Protein 7UQT (pdb70)

Solvent-accessible surface area: 6191 Å² total; per-residue (Å²): 123,133,150,184,128,102,14,10,79,18,14,110,116,133,64,81,45,86,97,1,83,141,68,23,95,75,0,119,164,3,35,97,14,29,92,116,130,19,49,44,69,84,1,0,90,130,54,52,44,15,45,29,179,128,52,72,107,37,1,142,65,4,0,111,30,13,19,46,79,2,30,79,97,68,76,112,49,39,148,146,114,101,56,295

Foldseek 3Di:
DPDDDDDLAAPPPPHHDPVVVVVLVLLLVLLVVLLVVDAQQRSLCPSVVDHCVPVVVSSSSSSVHSNQVNCCVVPNPNPPSDDD

Sequence (84 aa):
GSKRKVQDEVPWSDSLTAYDNEHFTIYMRLLDASADDASEDEMAQLVLGIDPMREPERARMAVRSHLDRANWMVTTGYKELFARGSKRKVQDEVPWSDSLTAYDNEHFTIYMRLLDASADDASEDEMAQLVLGIDPMREPERARMAVRSHLDRANWMVTTGYKELFARGSKRKVQDEVPWSDSLTAYDNEHFTIYMRLLDASADDASEDEMAQLVLGIDPMREPERARMAVRSHLDRANWMVTTGYKELFARGSKRKVQDEVPWSDSLTAYDNEHFTIYMRLLDASADDASEDEMAQLVLGIDPMREPERARMAVRSHLDRANWMVTTGYKELFARGSKRKVQDEVPWSDSLTAYDNEHFTIYMRLLDASADDASEDEMAQLVLGIDPMREPERARMAVRSHLDRANWMVTTGYKELFARGSKRKVQDEVPWSDSLTAYDNEHFTIYMRLLDASADDASEDEMAQLVLGIDPMREPERARMAVRSHLDRANWMVTTGYKELFARGSKRKVQDEVPWSDSLTAYDNEHFTIYMRLLDASADDASEDEMAQLVLGIDPMREPERARMAVRSHLDRANWMVTTGYKELFARGSKRKVQDEVPWSDSLTAYDNEHFTIYMRLLDASADDASEDEMAQLVLGIDPMREPERARMAVRSHLDRANWMVTTGYKELFARGSKRKVQDEVPWSDSLTAYDNEHFTIYMRLLDASADDASEDEMAQLVLGIDPMREPERARMAVRSHLDRANWMVTTGYKELFARGSKRKVQDEVPWSDSLTAYDNEHFTIYMRLLDASADDASEDEMAQLVLGIDPMREPERARMAVRSHLDRANWMVTTGYKELFARGSKRKVQDEVPWSDSLTAYDNEHFTIYMRLLDASADDASEDEMAQLVLGIDPMREPERARMAVRSHLDRANWMVTTGYKELFARGSKRKVQDEVPWSDSLTAYDNEHFTIYMRLLDASADDASEDEMAQLVLGIDPMREPERARMAVRSHLDRANWMVTTGYKELFARGSKRKVQDEVPWSDSLTAYDNEHFTIYMRLLDASADDASEDEMAQLVLGIDPMREPERARMAVRSHLDRANWMVTTGYKELFARGSKRKVQDEVPWSDSLTAYDNEHFTIYMRLLDASADDASEDEMAQLVLGIDPMREPERARMAVRSHLDRANWMVTTGYKELFARGSKRKVQDEVPWSDSLTAYDNEHFTIYMRLLDASADDASEDEMAQLVLGIDPMREPERARMAVRSHLDRANWMVTTGYKELFARGSKRKVQDEVPWSDSLTAYDNEHFTIYMRLLDASADDASEDEMAQLVLGIDPMREPERARMAVRSHLDRANWMVTTGYKELFARGSKRKVQDEVPWSDSLTAYDNEHFTIYMRLLDASADDASEDEMAQLVLGIDPMREPERARMAVRSHLDRANWMVTTGYKELFARGSKRKVQDEVPWSDSLTAYDNEHFTIYMRLLDASADDASEDEMAQLVLGIDPMREPERARMAVRSHLDRANWMVTTGYKELFARGSKRKVQDEVPWSDSLTAYDNEHFTIYMRLLDASADDASEDEMAQLVLGIDPMREPERARMAVRSHLDRANWMVTTGYKELFARGSKRKVQDEVPWSDSLTAYDNEHFTIYMRLLDASADDASEDEMAQLVLGIDPMREPERARMAVRSHLDRANWMVTTGYKELFAR

Organism: NCBI:txid935547

Nearest PDB structures (foldseek):
  7uqt-assembly1_A  TM=1.012E+00  e=4.053E-13  Mesorhizobium japonicum R7A
  5okc-assembly2_B  TM=3.770E-01  e=9.654E+00  Saccharomyces cerevisiae S288C
  7uqt-assembly1_A  TM=8.744E-01  e=4.829E-11  Mesorhizobium japonicum R7A
  8ibd-assembly1_V  TM=3.544E-01  e=9.027E+00  Mus musculus
  7uqt-assembly1_A  TM=8.994E-01  e=1.695E-10  Mesorhizobium japonicum R7A

Radius of gyration: 13.16 Å; Cα contacts (8 Å, |Δi|>4): 83; chains: 1; bounding box: 40×30×19 Å

Structure (mmCIF, N/CA/C/O backbone):
data_7UQT
#
_entry.id   7UQT
#
loop_
_atom_site.group_PDB
_atom_site.id
_atom_site.type_symbol
_atom_site.label_atom_id
_atom_site.label_alt_id
_atom_site.label_comp_id
_atom_site.label_asym_id
_atom_site.label_entity_id
_atom_site.label_seq_id
_atom_site.pdbx_PDB_ins_code
_atom_site.Cartn_x
_atom_site.Cartn_y
_atom_site.Cartn_z
_atom_site.occupancy
_atom_site.B_iso_or_equiv
_atom_site.auth_seq_id
_atom_site.auth_comp_id
_atom_site.auth_asym_id
_atom_site.auth_atom_id
_atom_site.pdbx_PDB_model_num
ATOM 1 N N . GLY A 1 11 ? 14.239 -16.578 -7.093 1.00 0.00 11 GLY A N 1
ATOM 2 C CA . GLY A 1 11 ? 14.392 -15.457 -8.013 1.00 0.00 11 GLY A CA 1
ATOM 3 C C . GLY A 1 11 ? 15.634 -14.686 -7.676 1.00 0.00 11 GLY A C 1
ATOM 4 O O . GLY A 1 11 ? 16.247 -14.939 -6.632 1.00 0.00 11 GLY A O 1
ATOM 8 N N . SER A 1 12 ? 16.011 -13.761 -8.532 1.00 0.00 12 SER A N 1
ATOM 9 C CA . SER A 1 12 ? 17.190 -12.944 -8.326 1.00 0.00 12 SER A CA 1
ATOM 10 C C . SER A 1 12 ? 16.883 -11.787 -7.375 1.00 0.00 12 SER A C 1
ATOM 11 O O . SER A 1 12 ? 17.785 -11.187 -6.782 1.00 0.00 12 SER A O 1
ATOM 19 N N . LYS A 1 13 ? 15.622 -11.466 -7.253 1.00 0.00 13 LYS A N 1
ATOM 20 C CA . LYS A 1 13 ? 15.174 -10.469 -6.321 1.00 0.00 13 LYS A CA 1
ATOM 21 C C . LYS A 1 13 ? 14.134 -11.113 -5.443 1.00 0.00 13 LYS A C 1
ATOM 22 O O . LYS A 1 13 ? 13.515 -12.111 -5.845 1.00 0.00 13 LYS A O 1
ATOM 41 N N . ARG A 1 14 ? 13.951 -10.611 -4.260 1.00 0.00 14 ARG A N 1
ATOM 42 C CA . ARG A 1 14 ? 12.937 -11.171 -3.412 1.00 0.00 14 ARG A CA 1
ATOM 43 C C . ARG A 1 14 ? 11.631 -10.459 -3.571 1.00 0.00 14 ARG A C 1
ATOM 44 O O . ARG A 1 14 ? 11.539 -9.244 -3.369 1.00 0.00 14 ARG A O 1
ATOM 65 N N . LYS A 1 15 ? 10.645 -11.194 -3.971 1.00 0.00 15 LYS A N 1
ATOM 66 C CA . LYS A 1 15 ? 9.319 -10.689 -4.051 1.00 0.00 15 LYS A CA 1
ATOM 67 C C . LYS A 1 15 ? 8.619 -11.204 -2.819 1.00 0.00 15 LYS A C 1
ATOM 68 O O . LYS A 1 15 ? 8.215 -12.372 -2.765 1.00 0.00 15 LYS A O 1
ATOM 87 N N . VAL A 1 16 ? 8.549 -10.378 -1.816 1.00 0.00 16 VAL A N 1
ATOM 88 C CA . VAL A 1 16 ? 7.976 -10.781 -0.549 1.00 0.00 16 VAL A CA 1
ATOM 89 C C . VAL A 1 16 ? 6.470 -10.752 -0.651 1.00 0.00 16 VAL A C 1
ATOM 90 O O . VAL A 1 16 ? 5.755 -11.594 -0.071 1.00 0.00 16 VAL A O 1
ATOM 103 N N . GLN A 1 17 ? 6.017 -9.819 -1.443 1.00 0.00 17 GLN A N 1
ATOM 104 C CA . GLN A 1 17 ? 4.643 -9.585 -1.722 1.00 0.00 17 GLN A CA 1
ATOM 105 C C . GLN A 1 17 ? 4.610 -8.514 -2.764 1.00 0.00 17 GLN A C 1
ATOM 106 O O . GLN A 1 17 ? 4.401 -8.790 -3.930 1.00 0.00 17 GLN A O 1
ATOM 120 N N . ASP A 1 18 ? 4.873 -7.287 -2.318 1.00 0.00 18 ASP A N 1
ATOM 121 C CA . ASP A 1 18 ? 5.046 -6.114 -3.181 1.00 0.00 18 ASP A CA 1
ATOM 122 C C . ASP A 1 18 ? 3.808 -5.821 -4.042 1.00 0.00 18 ASP A C 1
ATOM 123 O O . ASP A 1 18 ? 3.896 -5.142 -5.061 1.00 0.00 18 ASP A O 1
ATOM 132 N N . GLU A 1 19 ? 2.662 -6.312 -3.617 1.00 0.00 19 GLU A N 1
ATOM 133 C CA . GLU A 1 19 ? 1.407 -6.077 -4.299 1.00 0.00 19 GLU A CA 1
ATOM 134 C C . GLU A 1 19 ? 0.285 -6.258 -3.318 1.00 0.00 19 GLU A C 1
ATOM 135 O O . GLU A 1 19 ? 0.488 -6.822 -2.255 1.00 0.00 19 GLU A O 1
ATOM 147 N N . VAL A 1 20 ? -0.870 -5.805 -3.667 1.00 0.00 20 VAL A N 1
ATOM 148 C CA . VAL A 1 20 ? -2.021 -5.947 -2.815 1.00 0.00 20 VAL A CA 1
ATOM 149 C C . VAL A 1 20 ? -2.974 -6.968 -3.448 1.00 0.00 20 VAL A C 1
ATOM 150 O O . VAL A 1 20 ? -3.158 -6.965 -4.677 1.00 0.00 20 VAL A O 1
ATOM 163 N N . PRO A 1 21 ? -3.521 -7.904 -2.659 1.00 0.00 21 PRO A N 1
ATOM 164 C CA . PRO A 1 21 ? -4.494 -8.862 -3.158 1.00 0.00 21 PRO A CA 1
ATOM 165 C C . PRO A 1 21 ? -5.788 -8.147 -3.567 1.00 0.00 21 PRO A C 1
ATOM 166 O O . PRO A 1 21 ? -6.539 -7.628 -2.723 1.00 0.00 21 PRO A O 1
ATOM 177 N N . TRP A 1 22 ? -6.020 -8.084 -4.854 1.00 0.00 22 TRP A N 1
ATOM 178 C CA . TRP A 1 22 ? -7.113 -7.323 -5.375 1.00 0.00 22 TRP A CA 1
ATOM 179 C C . TRP A 1 22 ? -7.804 -8.098 -6.468 1.00 0.00 22 TRP A C 1
ATOM 180 O O . TRP A 1 22 ? -9.011 -8.338 -6.408 1.00 0.00 22 TRP A O 1
ATOM 201 N N . SER A 1 23 ? -7.026 -8.489 -7.459 1.00 0.00 23 SER A N 1
ATOM 202 C CA . SER A 1 23 ? -7.525 -9.153 -8.635 1.00 0.00 23 SER A CA 1
ATOM 203 C C . SER A 1 23 ? -8.210 -10.486 -8.330 1.00 0.00 23 SER A C 1
ATOM 204 O O . SER A 1 23 ? -9.350 -10.712 -8.749 1.00 0.00 23 SER A O 1
ATOM 212 N N . ASP A 1 24 ? -7.550 -11.338 -7.578 1.00 0.00 24 ASP A N 1
ATOM 213 C CA . ASP A 1 24 ? -8.080 -12.669 -7.318 1.00 0.00 24 ASP A CA 1
ATOM 214 C C . ASP A 1 24 ? -9.098 -12.629 -6.195 1.00 0.00 24 ASP A C 1
ATOM 215 O O . ASP A 1 24 ? -10.230 -13.092 -6.362 1.00 0.00 24 ASP A O 1
ATOM 224 N N . SER A 1 25 ? -8.710 -11.996 -5.097 1.00 0.00 25 SER A N 1
ATOM 225 C CA . SER A 1 25 ? -9.517 -11.846 -3.899 1.00 0.00 25 SER A CA 1
ATOM 226 C C . SER A 1 25 ? -8.578 -11.286 -2.844 1.00 0.00 25 SER A C 1
ATOM 227 O O . SER A 1 25 ? -7.388 -11.110 -3.138 1.00 0.00 25 SER A O 1
ATOM 235 N N . LEU A 1 26 ? -9.082 -10.976 -1.661 1.00 0.00 26 LEU A N 1
ATOM 236 C CA . LEU A 1 26 ? -8.219 -10.564 -0.578 1.00 0.00 26 LEU A CA 1
ATOM 237 C C . LEU A 1 26 ? -7.638 -11.862 -0.011 1.00 0.00 26 LEU A C 1
ATOM 238 O O . LEU A 1 26 ? -8.368 -12.855 0.121 1.00 0.00 26 LEU A O 1
ATOM 254 N N . THR A 1 27 ? -6.377 -11.890 0.311 1.00 0.00 27 THR A N 1
ATOM 255 C CA . THR A 1 27 ? -5.752 -13.132 0.679 1.00 0.00 27 THR A CA 1
ATOM 256 C C . THR A 1 27 ? -5.335 -13.175 2.131 1.00 0.00 27 THR A C 1
ATOM 257 O O . THR A 1 27 ? -5.159 -12.133 2.774 1.00 0.00 27 THR A O 1
ATOM 268 N N . ALA A 1 28 ? -5.139 -14.387 2.619 1.00 0.00 28 ALA A N 1
ATOM 269 C CA . ALA A 1 28 ? -4.861 -14.657 4.013 1.00 0.00 28 ALA A CA 1
ATOM 270 C C . ALA A 1 28 ? -3.555 -14.048 4.480 1.00 0.00 28 ALA A C 1
ATOM 271 O O . ALA A 1 28 ? -3.485 -13.524 5.588 1.00 0.00 28 ALA A O 1
ATOM 278 N N . TYR A 1 29 ? -2.544 -14.081 3.633 1.00 0.00 29 TYR A N 1
ATOM 279 C CA . TYR A 1 29 ? -1.221 -13.623 4.036 1.00 0.00 29 TYR A CA 1
ATOM 280 C C . TYR A 1 29 ? -1.200 -12.124 4.246 1.00 0.00 29 TYR A C 1
ATOM 281 O O . TYR A 1 29 ? -0.703 -11.637 5.259 1.00 0.00 29 TYR A O 1
ATOM 299 N N . ASP A 1 30 ? -1.761 -11.400 3.318 1.00 0.00 30 ASP A N 1
ATOM 300 C CA . ASP A 1 30 ? -1.752 -9.967 3.409 1.00 0.00 30 ASP A CA 1
ATOM 301 C C . ASP A 1 30 ? -2.769 -9.475 4.404 1.00 0.00 30 ASP A C 1
ATOM 302 O O . ASP A 1 30 ? -2.610 -8.435 5.009 1.00 0.00 30 ASP A O 1
ATOM 311 N N . ASN A 1 31 ? -3.796 -10.277 4.627 1.00 0.00 31 ASN A N 1
ATOM 312 C CA . ASN A 1 31 ? -4.849 -9.953 5.595 1.00 0.00 31 ASN A CA 1
ATOM 313 C C . ASN A 1 31 ? -4.267 -9.786 7.018 1.00 0.00 31 ASN A C 1
ATOM 314 O O . ASN A 1 31 ? -4.831 -9.084 7.868 1.00 0.00 31 ASN A O 1
ATOM 325 N N . GLU A 1 32 ? -3.068 -10.332 7.224 1.00 0.00 32 GLU A N 1
ATOM 326 C CA . GLU A 1 32 ? -2.391 -10.285 8.505 1.00 0.00 32 GLU A CA 1
ATOM 327 C C . GLU A 1 32 ? -1.627 -8.969 8.615 1.00 0.00 32 GLU A C 1
ATOM 328 O O . GLU A 1 32 ? -1.157 -8.583 9.684 1.00 0.00 32 GLU A O 1
ATOM 340 N N . HIS A 1 33 ? -1.526 -8.283 7.502 1.00 0.00 33 HIS A N 1
ATOM 341 C CA . HIS A 1 33 ? -0.755 -7.071 7.401 1.00 0.00 33 HIS A CA 1
ATOM 342 C C . HIS A 1 33 ? -1.633 -5.847 7.487 1.00 0.00 33 HIS A C 1
ATOM 343 O O . HIS A 1 33 ? -1.136 -4.762 7.640 1.00 0.00 33 HIS A O 1
ATOM 357 N N . PHE A 1 34 ? -2.938 -6.014 7.404 1.00 0.00 34 PHE A N 1
ATOM 358 C CA . PHE A 1 34 ? -3.860 -4.876 7.363 1.00 0.00 34 PHE A CA 1
ATOM 359 C C . PHE A 1 34 ? -3.752 -3.860 8.490 1.00 0.00 34 PHE A C 1
ATOM 360 O O . PHE A 1 34 ? -4.205 -2.716 8.341 1.00 0.00 34 PHE A O 1
ATOM 377 N N . THR A 1 35 ? -3.170 -4.251 9.589 1.00 0.00 35 THR A N 1
ATOM 378 C CA . THR A 1 35 ? -2.901 -3.342 10.664 1.00 0.00 35 THR A CA 1
ATOM 379 C C . THR A 1 35 ? -1.902 -2.246 10.190 1.00 0.00 35 THR A C 1
ATOM 380 O O . THR A 1 35 ? -2.059 -1.063 10.515 1.00 0.00 35 THR A O 1
ATOM 391 N N . ILE A 1 36 ? -0.928 -2.637 9.348 1.00 0.00 36 ILE A N 1
ATOM 392 C CA . ILE A 1 36 ? 0.060 -1.688 8.848 1.00 0.00 36 ILE A CA 1
ATOM 393 C C . ILE A 1 36 ? -0.529 -0.801 7.764 1.00 0.00 36 ILE A C 1
ATOM 394 O O . ILE A 1 36 ? -0.044 0.274 7.517 1.00 0.00 36 ILE A O 1
ATOM 410 N N . TYR A 1 37 ? -1.611 -1.263 7.149 1.00 0.00 37 TYR A N 1
ATOM 411 C CA . TYR A 1 37 ? -2.327 -0.493 6.127 1.00 0.00 37 TYR A CA 1
ATOM 412 C C . TYR A 1 37 ? -2.862 0.797 6.711 1.00 0.00 37 TYR A C 1
ATOM 413 O O . TYR A 1 37 ? -2.744 1.870 6.113 1.00 0.00 37 TYR A O 1
ATOM 431 N N . MET A 1 38 ? -3.373 0.685 7.913 1.00 0.00 38 MET A N 1
ATOM 432 C CA . MET A 1 38 ? -3.876 1.818 8.671 1.00 0.00 38 MET A CA 1
ATOM 433 C C . MET A 1 38 ? -2.715 2.776 9.016 1.00 0.00 38 MET A C 1
ATOM 434 O O . MET A 1 38 ? -2.898 3.960 9.223 1.00 0.00 38 MET A O 1
ATOM 448 N N . ARG A 1 39 ? -1.534 2.228 9.074 1.00 0.00 39 ARG A N 1
ATOM 449 C CA . ARG A 1 39 ? -0.337 3.007 9.338 1.00 0.00 39 ARG A CA 1
ATOM 450 C C . ARG A 1 39 ? 0.098 3.742 8.053 1.00 0.00 39 ARG A C 1
ATOM 451 O O . ARG A 1 39 ? 0.531 4.894 8.096 1.00 0.00 39 ARG A O 1
ATOM 472 N N . LEU A 1 40 ? -0.046 3.058 6.919 1.00 0.00 40 LEU A N 1
ATOM 473 C CA . LEU A 1 40 ? 0.387 3.557 5.615 1.00 0.00 40 LEU A CA 1
ATOM 474 C C . LEU A 1 40 ? -0.420 4.758 5.134 1.00 0.00 40 LEU A C 1
ATOM 475 O O . LEU A 1 40 ? 0.160 5.759 4.709 1.00 0.00 40 LEU A O 1
ATOM 491 N N . LEU A 1 41 ? -1.754 4.666 5.202 1.00 0.00 41 LEU A N 1
ATOM 492 C CA . LEU A 1 41 ? -2.611 5.739 4.665 1.00 0.00 41 LEU A CA 1
ATOM 493 C C . LEU A 1 41 ? -2.430 7.046 5.432 1.00 0.00 41 LEU A C 1
ATOM 494 O O . LEU A 1 41 ? -2.647 8.135 4.901 1.00 0.00 41 LEU A O 1
ATOM 510 N N . ASP A 1 42 ? -2.037 6.924 6.686 1.00 0.00 42 ASP A N 1
ATOM 511 C CA . ASP A 1 42 ? -1.773 8.074 7.528 1.00 0.00 42 ASP A CA 1
ATOM 512 C C . ASP A 1 42 ? -0.669 8.941 6.907 1.00 0.00 42 ASP A C 1
ATOM 513 O O . ASP A 1 42 ? -0.719 10.176 6.944 1.00 0.00 42 ASP A O 1
ATOM 522 N N . ALA A 1 43 ? 0.306 8.281 6.294 1.00 0.00 43 ALA A N 1
ATOM 523 C CA . ALA A 1 43 ? 1.407 8.968 5.648 1.00 0.00 43 ALA A CA 1
ATOM 524 C C . ALA A 1 43 ? 0.947 9.643 4.353 1.00 0.00 43 ALA A C 1
ATOM 525 O O . ALA A 1 43 ? 1.379 10.751 4.036 1.00 0.00 43 ALA A O 1
ATOM 532 N N . SER A 1 44 ? 0.035 9.002 3.624 1.00 0.00 44 SER A N 1
ATOM 533 C CA . SER A 1 44 ? -0.465 9.587 2.398 1.00 0.00 44 SER A CA 1
ATOM 534 C C . SER A 1 44 ? -1.346 10.802 2.693 1.00 0.00 44 SER A C 1
ATOM 535 O O . SER A 1 44 ? -1.337 11.777 1.946 1.00 0.00 44 SER A O 1
ATOM 543 N N . ALA A 1 45 ? -2.038 10.763 3.843 1.00 0.00 45 ALA A N 1
ATOM 544 C CA . ALA A 1 45 ? -2.897 11.866 4.303 1.00 0.00 45 ALA A CA 1
ATOM 545 C C . ALA A 1 45 ? -2.047 13.046 4.788 1.00 0.00 45 ALA A C 1
ATOM 546 O O . ALA A 1 45 ? -2.540 14.157 5.022 1.00 0.00 45 ALA A O 1
ATOM 553 N N . ASP A 1 46 ? -0.761 12.801 4.930 1.00 0.00 46 ASP A N 1
ATOM 554 C CA . ASP A 1 46 ? 0.181 13.833 5.333 1.00 0.00 46 ASP A CA 1
ATOM 555 C C . ASP A 1 46 ? 0.705 14.534 4.072 1.00 0.00 46 ASP A C 1
ATOM 556 O O . ASP A 1 46 ? 1.461 15.505 4.139 1.00 0.00 46 ASP A O 1
ATOM 565 N N . ASP A 1 47 ? 0.221 14.036 2.919 1.00 0.00 47 ASP A N 1
ATOM 566 C CA . ASP A 1 47 ? 0.549 14.519 1.558 1.00 0.00 47 ASP A CA 1
ATOM 567 C C . ASP A 1 47 ? 1.998 14.194 1.229 1.00 0.00 47 ASP A C 1
ATOM 568 O O . ASP A 1 47 ? 2.688 14.893 0.489 1.00 0.00 47 ASP A O 1
ATOM 577 N N . ALA A 1 48 ? 2.456 13.104 1.780 1.00 0.00 48 ALA A N 1
ATOM 578 C CA . ALA A 1 48 ? 3.793 12.641 1.540 1.00 0.00 48 ALA A CA 1
ATOM 579 C C . ALA A 1 48 ? 3.854 11.947 0.184 1.00 0.00 48 ALA A C 1
ATOM 580 O O . ALA A 1 48 ? 2.851 11.377 -0.273 1.00 0.00 48 ALA A O 1
ATOM 587 N N . SER A 1 49 ? 4.988 12.036 -0.466 1.00 0.00 49 SER A N 1
ATOM 588 C CA . SER A 1 49 ? 5.190 11.387 -1.740 1.00 0.00 49 SER A CA 1
ATOM 589 C C . SER A 1 49 ? 5.477 9.906 -1.495 1.00 0.00 49 SER A C 1
ATOM 590 O O . SER A 1 49 ? 5.798 9.516 -0.363 1.00 0.00 49 SER A O 1
ATOM 598 N N . GLU A 1 50 ? 5.414 9.098 -2.534 1.00 0.00 50 GLU A N 1
ATOM 599 C CA . GLU A 1 50 ? 5.638 7.668 -2.403 1.00 0.00 50 GLU A CA 1
ATOM 600 C C . GLU A 1 50 ? 7.035 7.369 -1.902 1.00 0.00 50 GLU A C 1
ATOM 601 O O . GLU A 1 50 ? 7.208 6.535 -1.030 1.00 0.00 50 GLU A O 1
ATOM 613 N N . ASP A 1 51 ? 8.005 8.098 -2.429 1.00 0.00 51 ASP A N 1
ATOM 614 C CA . ASP A 1 51 ? 9.419 7.972 -2.033 1.00 0.00 51 ASP A CA 1
ATOM 615 C C . ASP A 1 51 ? 9.577 8.225 -0.540 1.00 0.00 51 ASP A C 1
ATOM 616 O O . ASP A 1 51 ? 10.262 7.478 0.167 1.00 0.00 51 ASP A O 1
ATOM 625 N N . GLU A 1 52 ? 8.916 9.274 -0.072 1.00 0.00 52 GLU A N 1
ATOM 626 C CA . GLU A 1 52 ? 8.922 9.666 1.311 1.00 0.00 52 GLU A CA 1
ATOM 627 C C . GLU A 1 52 ? 8.308 8.602 2.174 1.00 0.00 52 GLU A C 1
ATOM 628 O O . GLU A 1 52 ? 8.929 8.119 3.114 1.00 0.00 52 GLU A O 1
ATOM 640 N N . MET A 1 53 ? 7.124 8.185 1.803 1.00 0.00 53 MET A N 1
ATOM 641 C CA . MET A 1 53 ? 6.369 7.245 2.592 1.00 0.00 53 MET A CA 1
ATOM 642 C C . MET A 1 53 ? 7.056 5.925 2.651 1.00 0.00 53 MET A C 1
ATOM 643 O O . MET A 1 53 ? 7.299 5.425 3.723 1.00 0.00 53 MET A O 1
ATOM 657 N N . ALA A 1 54 ? 7.416 5.399 1.505 1.00 0.00 54 ALA A N 1
ATOM 658 C CA . ALA A 1 54 ? 8.090 4.113 1.387 1.00 0.00 54 ALA A CA 1
ATOM 659 C C . ALA A 1 54 ? 9.290 4.011 2.295 1.00 0.00 54 ALA A C 1
ATOM 660 O O . ALA A 1 54 ? 9.501 2.996 2.918 1.00 0.00 54 ALA A O 1
ATOM 667 N N . GLN A 1 55 ? 10.012 5.086 2.422 1.00 0.00 55 GLN A N 1
ATOM 668 C CA . GLN A 1 55 ? 11.204 5.126 3.231 1.00 0.00 55 GLN A CA 1
ATOM 669 C C . GLN A 1 55 ? 10.864 5.126 4.724 1.00 0.00 55 GLN A C 1
ATOM 670 O O . GLN A 1 55 ? 11.622 4.618 5.547 1.00 0.00 55 GLN A O 1
ATOM 684 N N . LEU A 1 56 ? 9.716 5.644 5.052 1.00 0.00 56 LEU A N 1
ATOM 685 C CA . LEU A 1 56 ? 9.317 5.794 6.429 1.00 0.00 56 LEU A CA 1
ATOM 686 C C . LEU A 1 56 ? 8.486 4.606 6.892 1.00 0.00 56 LEU A C 1
ATOM 687 O O . LEU A 1 56 ? 8.842 3.915 7.842 1.00 0.00 56 LEU A O 1
ATOM 703 N N . VAL A 1 57 ? 7.407 4.353 6.182 1.00 0.00 57 VAL A N 1
ATOM 704 C CA . VAL A 1 57 ? 6.468 3.322 6.532 1.00 0.00 57 VAL A CA 1
ATOM 705 C C . VAL A 1 57 ? 6.916 1.925 6.092 1.00 0.00 57 VAL A C 1
ATOM 706 O O . VAL A 1 57 ? 6.754 0.963 6.832 1.00 0.00 57 VAL A O 1
ATOM 719 N N . LEU A 1 58 ? 7.472 1.808 4.895 1.00 0.00 58 LEU A N 1
ATOM 720 C CA . LEU A 1 58 ? 7.989 0.514 4.439 1.00 0.00 58 LEU A CA 1
ATOM 721 C C . LEU A 1 58 ? 9.481 0.375 4.742 1.00 0.00 58 LEU A C 1
ATOM 722 O O . LEU A 1 58 ? 10.049 -0.716 4.620 1.00 0.00 58 LEU A O 1
ATOM 738 N N . GLY A 1 59 ? 10.114 1.477 5.151 1.00 0.00 59 GLY A N 1
ATOM 739 C CA . GLY A 1 59 ? 11.532 1.437 5.487 1.00 0.00 59 GLY A CA 1
ATOM 740 C C . GLY A 1 59 ? 12.418 1.291 4.260 1.00 0.00 59 GLY A C 1
ATOM 741 O O . GLY A 1 59 ? 13.587 0.913 4.351 1.00 0.00 59 GLY A O 1
ATOM 745 N N . ILE A 1 60 ? 11.876 1.608 3.132 1.00 0.00 60 ILE A N 1
ATOM 746 C CA . ILE A 1 60 ? 12.542 1.392 1.892 1.00 0.00 60 ILE A CA 1
ATOM 747 C C . ILE A 1 60 ? 13.018 2.684 1.312 1.00 0.00 60 ILE A C 1
ATOM 748 O O . ILE A 1 60 ? 12.219 3.519 0.905 1.00 0.00 60 ILE A O 1
ATOM 764 N N . ASP A 1 61 ? 14.310 2.867 1.285 1.00 0.00 61 ASP A N 1
ATOM 765 C CA . ASP A 1 61 ? 14.847 4.018 0.683 1.00 0.00 61 ASP A CA 1
ATOM 766 C C . ASP A 1 61 ? 14.754 3.887 -0.805 1.00 0.00 61 ASP A C 1
ATOM 767 O O . ASP A 1 61 ? 15.116 2.856 -1.378 1.00 0.00 61 ASP A O 1
ATOM 776 N N . PRO A 1 62 ? 14.248 4.915 -1.465 1.00 0.00 62 PRO A N 1
ATOM 777 C CA . PRO A 1 62 ? 14.036 4.898 -2.907 1.00 0.00 62 PRO A CA 1
ATOM 778 C C . PRO A 1 62 ? 15.341 5.009 -3.699 1.00 0.00 62 PRO A C 1
ATOM 779 O O . PRO A 1 62 ? 15.344 5.045 -4.918 1.00 0.00 62 PRO A O 1
ATOM 790 N N . MET A 1 63 ? 16.440 5.099 -2.988 1.00 0.00 63 MET A N 1
ATOM 791 C CA . MET A 1 63 ? 17.743 5.025 -3.608 1.00 0.00 63 MET A CA 1
ATOM 792 C C . MET A 1 63 ? 18.104 3.566 -3.755 1.00 0.00 63 MET A C 1
ATOM 793 O O . MET A 1 63 ? 18.701 3.140 -4.744 1.00 0.00 63 MET A O 1
ATOM 807 N N . ARG A 1 64 ? 17.688 2.801 -2.770 1.00 0.00 64 ARG A N 1
ATOM 808 C CA . ARG A 1 64 ? 17.959 1.378 -2.698 1.00 0.00 64 ARG A CA 1
ATOM 809 C C . ARG A 1 64 ? 17.041 0.647 -3.648 1.00 0.00 64 ARG A C 1
ATOM 810 O O . ARG A 1 64 ? 17.486 -0.016 -4.596 1.00 0.00 64 ARG A O 1
ATOM 831 N N . GLU A 1 65 ? 15.752 0.821 -3.427 1.00 0.00 65 GLU A N 1
ATOM 832 C CA . GLU A 1 65 ? 14.738 0.105 -4.185 1.00 0.00 65 GLU A CA 1
ATOM 833 C C . GLU A 1 65 ? 13.522 0.993 -4.452 1.00 0.00 65 GLU A C 1
ATOM 834 O O . GLU A 1 65 ? 12.510 0.878 -3.772 1.00 0.00 65 GLU A O 1
ATOM 846 N N . PRO A 1 66 ? 13.615 1.916 -5.422 1.00 0.00 66 PRO A N 1
ATOM 847 C CA . PRO A 1 66 ? 12.510 2.830 -5.755 1.00 0.00 66 PRO A CA 1
ATOM 848 C C . PRO A 1 66 ? 11.307 2.111 -6.364 1.00 0.00 66 PRO A C 1
ATOM 849 O O . PRO A 1 66 ? 10.154 2.546 -6.188 1.00 0.00 66 PRO A O 1
ATOM 860 N N . GLU A 1 67 ? 11.573 0.998 -7.046 1.00 0.00 67 GLU A N 1
ATOM 861 C CA . GLU A 1 67 ? 10.542 0.269 -7.735 1.00 0.00 67 GLU A CA 1
ATOM 862 C C . GLU A 1 67 ? 9.538 -0.307 -6.749 1.00 0.00 67 GLU A C 1
ATOM 863 O O . GLU A 1 67 ? 8.367 0.053 -6.785 1.00 0.00 67 GLU A O 1
ATOM 875 N N . ARG A 1 68 ? 10.001 -1.119 -5.802 1.00 0.00 68 ARG A N 1
ATOM 876 C CA . ARG A 1 68 ? 9.074 -1.722 -4.866 1.00 0.00 68 ARG A CA 1
ATOM 877 C C . ARG A 1 68 ? 8.567 -0.696 -3.875 1.00 0.00 68 ARG A C 1
ATOM 878 O O . ARG A 1 68 ? 7.499 -0.863 -3.300 1.00 0.00 68 ARG A O 1
ATOM 899 N N . ALA A 1 69 ? 9.353 0.351 -3.672 1.00 0.00 69 ALA A N 1
ATOM 900 C CA . ALA A 1 69 ? 8.987 1.440 -2.773 1.00 0.00 69 ALA A CA 1
ATOM 901 C C . ALA A 1 69 ? 7.661 2.037 -3.181 1.00 0.00 69 ALA A C 1
ATOM 902 O O . ALA A 1 69 ? 6.728 2.103 -2.384 1.00 0.00 69 ALA A O 1
ATOM 909 N N . ARG A 1 70 ? 7.548 2.405 -4.442 1.00 0.00 70 ARG A N 1
ATOM 910 C CA . ARG A 1 70 ? 6.324 2.994 -4.917 1.00 0.00 70 ARG A CA 1
ATOM 911 C C . ARG A 1 70 ? 5.219 1.941 -5.025 1.00 0.00 70 ARG A C 1
ATOM 912 O O . ARG A 1 70 ? 4.036 2.259 -4.862 1.00 0.00 70 ARG A O 1
ATOM 933 N N . MET A 1 71 ? 5.609 0.693 -5.298 1.00 0.00 71 MET A N 1
ATOM 934 C CA . MET A 1 71 ? 4.651 -0.413 -5.425 1.00 0.00 71 MET A CA 1
ATOM 935 C C . MET A 1 71 ? 3.950 -0.653 -4.114 1.00 0.00 71 MET A C 1
ATOM 936 O O . MET A 1 71 ? 2.729 -0.613 -4.038 1.00 0.00 71 MET A O 1
ATOM 950 N N . ALA A 1 72 ? 4.734 -0.816 -3.068 1.00 0.00 72 ALA A N 1
ATOM 951 C CA . ALA A 1 72 ? 4.211 -1.109 -1.759 1.00 0.00 72 ALA A CA 1
ATOM 952 C C . ALA A 1 72 ? 3.456 0.073 -1.188 1.00 0.00 72 ALA A C 1
ATOM 953 O O . ALA A 1 72 ? 2.545 -0.085 -0.417 1.00 0.00 72 ALA A O 1
ATOM 960 N N . VAL A 1 73 ? 3.842 1.255 -1.560 1.00 0.00 73 VAL A N 1
ATOM 961 C CA . VAL A 1 73 ? 3.121 2.410 -1.108 1.00 0.00 73 VAL A CA 1
ATOM 962 C C . VAL A 1 73 ? 1.771 2.532 -1.803 1.00 0.00 73 VAL A C 1
ATOM 963 O O . VAL A 1 73 ? 0.736 2.446 -1.147 1.00 0.00 73 VAL A O 1
ATOM 976 N N . ARG A 1 74 ? 1.786 2.652 -3.125 1.00 0.00 74 ARG A N 1
ATOM 977 C CA . ARG A 1 74 ? 0.568 2.900 -3.882 1.00 0.00 74 ARG A CA 1
ATOM 978 C C . ARG A 1 74 ? -0.419 1.750 -3.784 1.00 0.00 74 ARG A C 1
ATOM 979 O O . ARG A 1 74 ? -1.587 1.967 -3.509 1.00 0.00 74 ARG A O 1
ATOM 1000 N N . SER A 1 75 ? 0.068 0.541 -3.929 1.00 0.00 75 SER A N 1
ATOM 1001 C CA . SER A 1 75 ? -0.781 -0.626 -3.917 1.00 0.00 75 SER A CA 1
ATOM 1002 C C . SER A 1 75 ? -1.364 -0.893 -2.544 1.00 0.00 75 SER A C 1
ATOM 1003 O O . SER A 1 75 ? -2.547 -1.203 -2.414 1.00 0.00 75 SER A O 1
ATOM 1011 N N . HIS A 1 76 ? -0.570 -0.734 -1.522 1.00 0.00 76 HIS A N 1
ATOM 1012 C CA . HIS A 1 76 ? -1.060 -1.017 -0.204 1.00 0.00 76 HIS A CA 1
ATOM 1013 C C . HIS A 1 76 ? -1.970 0.103 0.291 1.00 0.00 76 HIS A C 1
ATOM 1014 O O . HIS A 1 76 ? -2.984 -0.165 0.932 1.00 0.00 76 HIS A O 1
ATOM 1028 N N . LEU A 1 77 ? -1.661 1.367 -0.054 1.00 0.00 77 LEU A N 1
ATOM 1029 C CA . LEU A 1 77 ? -2.535 2.457 0.329 1.00 0.00 77 LEU A CA 1
ATOM 1030 C C . LEU A 1 77 ? -3.874 2.275 -0.352 1.00 0.00 77 LEU A C 1
ATOM 1031 O O . LEU A 1 77 ? -4.904 2.680 0.185 1.00 0.00 77 LEU A O 1
ATOM 1047 N N . ASP A 1 78 ? -3.851 1.665 -1.547 1.00 0.00 78 ASP A N 1
ATOM 1048 C CA . ASP A 1 78 ? -5.070 1.360 -2.265 1.00 0.00 78 ASP A CA 1
ATOM 1049 C C . ASP A 1 78 ? -6.028 0.581 -1.390 1.00 0.00 78 ASP A C 1
ATOM 1050 O O . ASP A 1 78 ? -7.151 0.960 -1.227 1.00 0.00 78 ASP A O 1
ATOM 1059 N N . ARG A 1 79 ? -5.595 -0.485 -0.763 1.00 0.00 79 ARG A N 1
ATOM 1060 C CA . ARG A 1 79 ? -6.569 -1.196 0.046 1.00 0.00 79 ARG A CA 1
ATOM 1061 C C . ARG A 1 79 ? -6.793 -0.502 1.382 1.00 0.00 79 ARG A C 1
ATOM 1062 O O . ARG A 1 79 ? -7.873 -0.589 1.938 1.00 0.00 79 ARG A O 1
ATOM 1083 N N . ALA A 1 80 ? -5.787 0.212 1.868 1.00 0.00 80 ALA A N 1
ATOM 1084 C CA . ALA A 1 80 ? -5.897 0.931 3.128 1.00 0.00 80 ALA A CA 1
ATOM 1085 C C . ALA A 1 80 ? -7.002 1.985 3.064 1.00 0.00 80 ALA A C 1
ATOM 1086 O O . ALA A 1 80 ? -7.880 2.033 3.930 1.00 0.00 80 ALA A O 1
ATOM 1093 N N . ASN A 1 81 ? -6.956 2.817 2.036 1.00 0.00 81 ASN A N 1
ATOM 1094 C CA . ASN A 1 81 ? -7.945 3.875 1.865 1.00 0.00 81 ASN A CA 1
ATOM 1095 C C . ASN A 1 81 ? -9.281 3.307 1.411 1.00 0.00 81 ASN A C 1
ATOM 1096 O O . ASN A 1 81 ? -10.309 3.701 1.891 1.00 0.00 81 ASN A O 1
ATOM 1107 N N . TRP A 1 82 ? -9.248 2.346 0.506 1.00 0.00 82 TRP A N 1
ATOM 1108 C CA . TRP A 1 82 ? -10.471 1.730 -0.018 1.00 0.00 82 TRP A CA 1
ATOM 1109 C C . TRP A 1 82 ? -11.253 0.962 1.060 1.00 0.00 82 TRP A C 1
ATOM 1110 O O . TRP A 1 82 ? -12.467 0.785 0.948 1.00 0.00 82 TRP A O 1
ATOM 1131 N N . MET A 1 83 ? -10.548 0.485 2.084 1.00 0.00 83 MET A N 1
ATOM 1132 C CA . MET A 1 83 ? -11.177 -0.222 3.204 1.00 0.00 83 MET A CA 1
ATOM 1133 C C . MET A 1 83 ? -12.098 0.726 4.016 1.00 0.00 83 MET A C 1
ATOM 1134 O O . MET A 1 83 ? -12.992 0.275 4.751 1.00 0.00 83 MET A O 1
ATOM 1148 N N . VAL A 1 84 ? -11.882 2.030 3.898 1.00 0.00 84 VAL A N 1
ATOM 1149 C CA . VAL A 1 84 ? -12.768 2.987 4.532 1.00 0.00 84 VAL A CA 1
ATOM 1150 C C . VAL A 1 84 ? -13.750 3.567 3.508 1.00 0.00 84 VAL A C 1
ATOM 1151 O O . VAL A 1 84 ? -13.504 4.601 2.911 1.00 0.00 84 VAL A O 1
ATOM 1164 N N . THR A 1 85 ? -14.858 2.867 3.325 1.00 0.00 85 THR A N 1
ATOM 1165 C CA . THR A 1 85 ? -15.874 3.141 2.307 1.00 0.00 85 THR A CA 1
ATOM 1166 C C . THR A 1 85 ? -16.301 4.631 2.223 1.00 0.00 85 THR A C 1
ATOM 1167 O O . THR A 1 85 ? -16.428 5.186 1.142 1.00 0.00 85 THR A O 1
ATOM 1178 N N . THR A 1 86 ? -16.486 5.268 3.344 1.00 0.00 86 THR A N 1
ATOM 1179 C CA . THR A 1 86 ? -16.922 6.642 3.351 1.00 0.00 86 THR A CA 1
ATOM 1180 C C . THR A 1 86 ? -15.743 7.567 3.766 1.00 0.00 86 THR A C 1
ATOM 1181 O O . THR A 1 86 ? -15.925 8.719 4.160 1.00 0.00 86 THR A O 1
ATOM 1192 N N . GLY A 1 87 ? -14.536 7.052 3.649 1.00 0.00 87 GLY A N 1
ATOM 1193 C CA . GLY A 1 87 ? -13.360 7.831 3.968 1.00 0.00 87 GLY A CA 1
ATOM 1194 C C . GLY A 1 87 ? -12.844 8.562 2.755 1.00 0.00 87 GLY A C 1
ATOM 1195 O O . GLY A 1 87 ? -12.587 9.764 2.800 1.00 0.00 87 GLY A O 1
ATOM 1199 N N . TYR A 1 88 ? -12.726 7.846 1.661 1.00 0.00 88 TYR A N 1
ATOM 1200 C CA . TYR A 1 88 ? -12.247 8.426 0.424 1.00 0.00 88 TYR A CA 1
ATOM 1201 C C . TYR A 1 88 ? -13.383 9.095 -0.352 1.00 0.00 88 TYR A C 1
ATOM 1202 O O . TYR A 1 88 ? -14.043 8.483 -1.225 1.00 0.00 88 TYR A O 1
ATOM 1220 N N . LYS A 1 89 ? -13.645 10.337 -0.022 1.00 0.00 89 LYS A N 1
ATOM 1221 C CA . LYS A 1 89 ? -14.675 11.077 -0.693 1.00 0.00 89 LYS A CA 1
ATOM 1222 C C . LYS A 1 89 ? -14.166 11.677 -1.978 1.00 0.00 89 LYS A C 1
ATOM 1223 O O . LYS A 1 89 ? -13.940 12.879 -2.093 1.00 0.00 89 LYS A O 1
ATOM 1242 N N . GLU A 1 90 ? -13.914 10.807 -2.897 1.00 0.00 90 GLU A N 1
ATOM 1243 C CA . GLU A 1 90 ? -13.481 11.143 -4.211 1.00 0.00 90 GLU A CA 1
ATOM 1244 C C . GLU A 1 90 ? -14.178 10.186 -5.144 1.00 0.00 90 GLU A C 1
ATOM 1245 O O . GLU A 1 90 ? -14.835 10.587 -6.091 1.00 0.00 90 GLU A O 1
ATOM 1257 N N . LEU A 1 91 ? -14.044 8.902 -4.856 1.00 0.00 91 LEU A N 1
ATOM 1258 C CA . LEU A 1 91 ? -14.814 7.900 -5.557 1.00 0.00 91 LEU A CA 1
ATOM 1259 C C . LEU A 1 91 ? -16.227 7.940 -5.004 1.00 0.00 91 LEU A C 1
ATOM 1260 O O . LEU A 1 91 ? -17.206 7.908 -5.747 1.00 0.00 91 LEU A O 1
ATOM 1276 N N . PHE A 1 92 ? -16.317 8.045 -3.691 1.00 0.00 92 PHE A N 1
ATOM 1277 C CA . PHE A 1 92 ? -17.577 8.272 -3.035 1.00 0.00 92 PHE A CA 1
ATOM 1278 C C . PHE A 1 92 ? -17.762 9.754 -2.851 1.00 0.00 92 PHE A C 1
ATOM 1279 O O . PHE A 1 92 ? -17.525 10.302 -1.778 1.00 0.00 92 PHE A O 1
ATOM 1296 N N . ALA A 1 93 ? -18.087 10.407 -3.923 1.00 0.00 93 ALA A N 1
ATOM 1297 C CA . ALA A 1 93 ? -18.260 11.821 -3.918 1.00 0.00 93 ALA A CA 1
ATOM 1298 C C . ALA A 1 93 ? -19.497 12.184 -4.674 1.00 0.00 93 ALA A C 1
ATOM 1299 O O . ALA A 1 93 ? -19.523 12.154 -5.908 1.00 0.00 93 ALA A O 1
ATOM 1306 N N . ARG A 1 94 ? -20.528 12.444 -3.936 1.00 0.00 94 ARG A N 1
ATOM 1307 C CA . ARG A 1 94 ? -21.779 12.893 -4.461 1.00 0.00 94 ARG A CA 1
ATOM 1308 C C . ARG A 1 94 ? -22.223 14.052 -3.637 1.00 0.00 94 ARG A C 1
ATOM 1309 O O . ARG A 1 94 ? -22.564 13.862 -2.471 1.00 0.00 94 ARG A O 1
ATOM 1331 N N . GLY A 1 11 ? -4.671 -17.266 -4.879 1.00 0.00 11 GLY A N 2
ATOM 1332 C CA . GLY A 1 11 ? -3.395 -16.739 -5.305 1.00 0.00 11 GLY A CA 2
ATOM 1333 C C . GLY A 1 11 ? -2.849 -15.841 -4.259 1.00 0.00 11 GLY A C 2
ATOM 1334 O O . GLY A 1 11 ? -3.344 -15.853 -3.132 1.00 0.00 11 GLY A O 2
ATOM 1338 N N . SER A 1 12 ? -1.831 -15.088 -4.611 1.00 0.00 12 SER A N 2
ATOM 1339 C CA . SER A 1 12 ? -1.202 -14.125 -3.735 1.00 0.00 12 SER A CA 2
ATOM 1340 C C . SER A 1 12 ? -0.505 -14.765 -2.526 1.00 0.00 12 SER A C 2
ATOM 1341 O O . SER A 1 12 ? -1.071 -14.903 -1.439 1.00 0.00 12 SER A O 2
ATOM 1349 N N . LYS A 1 13 ? 0.668 -15.277 -2.807 1.00 0.00 13 LYS A N 2
ATOM 1350 C CA . LYS A 1 13 ? 1.646 -15.778 -1.841 1.00 0.00 13 LYS A CA 2
ATOM 1351 C C . LYS A 1 13 ? 2.988 -15.497 -2.470 1.00 0.00 13 LYS A C 2
ATOM 1352 O O . LYS A 1 13 ? 4.008 -16.132 -2.178 1.00 0.00 13 LYS A O 2
ATOM 1371 N N . ARG A 1 14 ? 2.967 -14.491 -3.297 1.00 0.00 14 ARG A N 2
ATOM 1372 C CA . ARG A 1 14 ? 4.040 -14.154 -4.175 1.00 0.00 14 ARG A CA 2
ATOM 1373 C C . ARG A 1 14 ? 4.973 -13.155 -3.514 1.00 0.00 14 ARG A C 2
ATOM 1374 O O . ARG A 1 14 ? 4.510 -12.159 -2.948 1.00 0.00 14 ARG A O 2
ATOM 1395 N N . LYS A 1 15 ? 6.286 -13.451 -3.565 1.00 0.00 15 LYS A N 2
ATOM 1396 C CA . LYS A 1 15 ? 7.344 -12.565 -3.037 1.00 0.00 15 LYS A CA 2
ATOM 1397 C C . LYS A 1 15 ? 7.134 -12.295 -1.545 1.00 0.00 15 LYS A C 2
ATOM 1398 O O . LYS A 1 15 ? 6.468 -13.089 -0.844 1.00 0.00 15 LYS A O 2
ATOM 1417 N N . VAL A 1 16 ? 7.757 -11.234 -1.041 1.00 0.00 16 VAL A N 2
ATOM 1418 C CA . VAL A 1 16 ? 7.498 -10.784 0.318 1.00 0.00 16 VAL A CA 2
ATOM 1419 C C . VAL A 1 16 ? 6.055 -10.312 0.352 1.00 0.00 16 VAL A C 2
ATOM 1420 O O . VAL A 1 16 ? 5.248 -10.790 1.149 1.00 0.00 16 VAL A O 2
ATOM 1433 N N . GLN A 1 17 ? 5.754 -9.399 -0.551 1.00 0.00 17 GLN A N 2
ATOM 1434 C CA . GLN A 1 17 ? 4.411 -8.924 -0.810 1.00 0.00 17 GLN A CA 2
ATOM 1435 C C . GLN A 1 17 ? 4.469 -7.918 -1.949 1.00 0.00 17 GLN A C 2
ATOM 1436 O O . GLN A 1 17 ? 4.438 -8.304 -3.097 1.00 0.00 17 GLN A O 2
ATOM 1450 N N . ASP A 1 18 ? 4.645 -6.617 -1.585 1.00 0.00 18 ASP A N 2
ATOM 1451 C CA . ASP A 1 18 ? 4.725 -5.446 -2.510 1.00 0.00 18 ASP A CA 2
ATOM 1452 C C . ASP A 1 18 ? 3.645 -5.395 -3.597 1.00 0.00 18 ASP A C 2
ATOM 1453 O O . ASP A 1 18 ? 3.771 -4.653 -4.582 1.00 0.00 18 ASP A O 2
ATOM 1462 N N . GLU A 1 19 ? 2.554 -6.075 -3.356 1.00 0.00 19 GLU A N 2
ATOM 1463 C CA . GLU A 1 19 ? 1.423 -6.105 -4.233 1.00 0.00 19 GLU A CA 2
ATOM 1464 C C . GLU A 1 19 ? 0.188 -6.380 -3.404 1.00 0.00 19 GLU A C 2
ATOM 1465 O O . GLU A 1 19 ? 0.295 -6.866 -2.280 1.00 0.00 19 GLU A O 2
ATOM 1477 N N . VAL A 1 20 ? -0.956 -6.054 -3.930 1.00 0.00 20 VAL A N 2
ATOM 1478 C CA . VAL A 1 20 ? -2.192 -6.225 -3.206 1.00 0.00 20 VAL A CA 2
ATOM 1479 C C . VAL A 1 20 ? -3.074 -7.267 -3.942 1.00 0.00 20 VAL A C 2
ATOM 1480 O O . VAL A 1 20 ? -3.291 -7.155 -5.157 1.00 0.00 20 VAL A O 2
ATOM 1493 N N . PRO A 1 21 ? -3.590 -8.286 -3.209 1.00 0.00 21 PRO A N 2
ATOM 1494 C CA . PRO A 1 21 ? -4.350 -9.463 -3.773 1.00 0.00 21 PRO A CA 2
ATOM 1495 C C . PRO A 1 21 ? -5.766 -9.107 -4.330 1.00 0.00 21 PRO A C 2
ATOM 1496 O O . PRO A 1 21 ? -6.682 -9.937 -4.335 1.00 0.00 21 PRO A O 2
ATOM 1507 N N . TRP A 1 22 ? -5.866 -7.920 -4.890 1.00 0.00 22 TRP A N 2
ATOM 1508 C CA . TRP A 1 22 ? -7.096 -7.296 -5.384 1.00 0.00 22 TRP A CA 2
ATOM 1509 C C . TRP A 1 22 ? -7.833 -8.174 -6.380 1.00 0.00 22 TRP A C 2
ATOM 1510 O O . TRP A 1 22 ? -9.032 -8.402 -6.260 1.00 0.00 22 TRP A O 2
ATOM 1531 N N . SER A 1 23 ? -7.098 -8.662 -7.332 1.00 0.00 23 SER A N 2
ATOM 1532 C CA . SER A 1 23 ? -7.623 -9.360 -8.457 1.00 0.00 23 SER A CA 2
ATOM 1533 C C . SER A 1 23 ? -7.891 -10.855 -8.217 1.00 0.00 23 SER A C 2
ATOM 1534 O O . SER A 1 23 ? -8.461 -11.527 -9.087 1.00 0.00 23 SER A O 2
ATOM 1542 N N . ASP A 1 24 ? -7.491 -11.395 -7.076 1.00 0.00 24 ASP A N 2
ATOM 1543 C CA . ASP A 1 24 ? -7.744 -12.822 -6.852 1.00 0.00 24 ASP A CA 2
ATOM 1544 C C . ASP A 1 24 ? -8.673 -13.063 -5.683 1.00 0.00 24 ASP A C 2
ATOM 1545 O O . ASP A 1 24 ? -9.697 -13.724 -5.840 1.0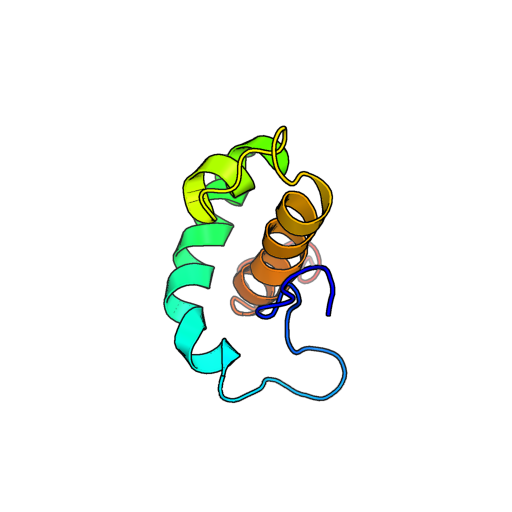0 0.00 24 ASP A O 2
ATOM 1554 N N . SER A 1 25 ? -8.359 -12.453 -4.556 1.00 0.00 25 SER A N 2
ATOM 1555 C CA . SER A 1 25 ? -9.116 -12.570 -3.316 1.00 0.00 25 SER A CA 2
ATOM 1556 C C . SER A 1 25 ? -8.297 -11.928 -2.223 1.00 0.00 25 SER A C 2
ATOM 1557 O O . SER A 1 25 ? -7.071 -11.954 -2.300 1.00 0.00 25 SER A O 2
ATOM 1565 N N . LEU A 1 26 ? -8.930 -11.337 -1.232 1.00 0.00 26 LEU A N 2
ATOM 1566 C CA . LEU A 1 26 ? -8.179 -10.784 -0.139 1.00 0.00 26 LEU A CA 2
ATOM 1567 C C . LEU A 1 26 ? -7.744 -11.974 0.703 1.00 0.00 26 LEU A C 2
ATOM 1568 O O . LEU A 1 26 ? -8.577 -12.690 1.253 1.00 0.00 26 LEU A O 2
ATOM 1584 N N . THR A 1 27 ? -6.479 -12.181 0.790 1.00 0.00 27 THR A N 2
ATOM 1585 C CA . THR A 1 27 ? -5.945 -13.408 1.318 1.00 0.00 27 THR A CA 2
ATOM 1586 C C . THR A 1 27 ? -5.446 -13.286 2.745 1.00 0.00 27 THR A C 2
ATOM 1587 O O . THR A 1 27 ? -5.064 -12.203 3.188 1.00 0.00 27 THR A O 2
ATOM 1598 N N . ALA A 1 28 ? -5.440 -14.417 3.446 1.00 0.00 28 ALA A N 2
ATOM 1599 C CA . ALA A 1 28 ? -5.072 -14.513 4.855 1.00 0.00 28 ALA A CA 2
ATOM 1600 C C . ALA A 1 28 ? -3.663 -14.009 5.152 1.00 0.00 28 ALA A C 2
ATOM 1601 O O . ALA A 1 28 ? -3.424 -13.459 6.228 1.00 0.00 28 ALA A O 2
ATOM 1608 N N . TYR A 1 29 ? -2.737 -14.187 4.215 1.00 0.00 29 TYR A N 2
ATOM 1609 C CA . TYR A 1 29 ? -1.354 -13.767 4.431 1.00 0.00 29 TYR A CA 2
ATOM 1610 C C . TYR A 1 29 ? -1.309 -12.235 4.526 1.00 0.00 29 TYR A C 2
ATOM 1611 O O . TYR A 1 29 ? -0.637 -11.659 5.379 1.00 0.00 29 TYR A O 2
ATOM 1629 N N . ASP A 1 30 ? -2.047 -11.606 3.636 1.00 0.00 30 ASP A N 2
ATOM 1630 C CA . ASP A 1 30 ? -2.079 -10.177 3.510 1.00 0.00 30 ASP A CA 2
ATOM 1631 C C . ASP A 1 30 ? -2.933 -9.592 4.604 1.00 0.00 30 ASP A C 2
ATOM 1632 O O . ASP A 1 30 ? -2.521 -8.703 5.332 1.00 0.00 30 ASP A O 2
ATOM 1641 N N . ASN A 1 31 ? -4.123 -10.177 4.745 1.00 0.00 31 ASN A N 2
ATOM 1642 C CA . ASN A 1 31 ? -5.163 -9.763 5.701 1.00 0.00 31 ASN A CA 2
ATOM 1643 C C . ASN A 1 31 ? -4.614 -9.658 7.115 1.00 0.00 31 ASN A C 2
ATOM 1644 O O . ASN A 1 31 ? -4.935 -8.729 7.851 1.00 0.00 31 ASN A O 2
ATOM 1655 N N . GLU A 1 32 ? -3.734 -10.577 7.446 1.00 0.00 32 GLU A N 2
ATOM 1656 C CA . GLU A 1 32 ? -3.107 -10.668 8.754 1.00 0.00 32 GLU A CA 2
ATOM 1657 C C . GLU A 1 32 ? -2.199 -9.456 9.039 1.00 0.00 32 GLU A C 2
ATOM 1658 O O . GLU A 1 32 ? -1.888 -9.145 10.196 1.00 0.00 32 GLU A O 2
ATOM 1670 N N . HIS A 1 33 ? -1.796 -8.772 8.003 1.00 0.00 33 HIS A N 2
ATOM 1671 C CA . HIS A 1 33 ? -0.871 -7.684 8.139 1.00 0.00 33 HIS A CA 2
ATOM 1672 C C . HIS A 1 33 ? -1.561 -6.366 7.758 1.00 0.00 33 HIS A C 2
ATOM 1673 O O . HIS A 1 33 ? -0.940 -5.307 7.743 1.00 0.00 33 HIS A O 2
ATOM 1687 N N . PHE A 1 34 ? -2.876 -6.433 7.519 1.00 0.00 34 PHE A N 2
ATOM 1688 C CA . PHE A 1 34 ? -3.682 -5.262 7.123 1.00 0.00 34 PHE A CA 2
ATOM 1689 C C . PHE A 1 34 ? -3.625 -4.104 8.102 1.00 0.00 34 PHE A C 2
ATOM 1690 O O . PHE A 1 34 ? -3.934 -2.969 7.745 1.00 0.00 34 PHE A O 2
ATOM 1707 N N . THR A 1 35 ? -3.227 -4.390 9.317 1.00 0.00 35 THR A N 2
ATOM 1708 C CA . THR A 1 35 ? -3.020 -3.392 10.331 1.00 0.00 35 THR A CA 2
ATOM 1709 C C . THR A 1 35 ? -2.038 -2.296 9.829 1.00 0.00 35 THR A C 2
ATOM 1710 O O . THR A 1 35 ? -2.215 -1.113 10.117 1.00 0.00 35 THR A O 2
ATOM 1721 N N . ILE A 1 36 ? -1.043 -2.689 9.023 1.00 0.00 36 ILE A N 2
ATOM 1722 C CA . ILE A 1 36 ? -0.058 -1.731 8.552 1.00 0.00 36 ILE A CA 2
ATOM 1723 C C . ILE A 1 36 ? -0.609 -0.824 7.459 1.00 0.00 36 ILE A C 2
ATOM 1724 O O . ILE A 1 36 ? -0.067 0.242 7.203 1.00 0.00 36 ILE A O 2
ATOM 1740 N N . TYR A 1 37 ? -1.705 -1.249 6.828 1.00 0.00 37 TYR A N 2
ATOM 1741 C CA . TYR A 1 37 ? -2.354 -0.469 5.776 1.00 0.00 37 TYR A CA 2
ATOM 1742 C C . TYR A 1 37 ? -2.827 0.883 6.305 1.00 0.00 37 TYR A C 2
ATOM 1743 O O . TYR A 1 37 ? -2.787 1.894 5.595 1.00 0.00 37 TYR A O 2
ATOM 1761 N N . MET A 1 38 ? -3.187 0.905 7.579 1.00 0.00 38 MET A N 2
ATOM 1762 C CA . MET A 1 38 ? -3.612 2.127 8.261 1.00 0.00 38 MET A CA 2
ATOM 1763 C C . MET A 1 38 ? -2.448 3.132 8.315 1.00 0.00 38 MET A C 2
ATOM 1764 O O . MET A 1 38 ? -2.647 4.335 8.245 1.00 0.00 38 MET A O 2
ATOM 1778 N N . ARG A 1 39 ? -1.226 2.607 8.355 1.00 0.00 39 ARG A N 2
ATOM 1779 C CA . ARG A 1 39 ? -0.018 3.444 8.426 1.00 0.00 39 ARG A CA 2
ATOM 1780 C C . ARG A 1 39 ? 0.218 4.071 7.076 1.00 0.00 39 ARG A C 2
ATOM 1781 O O . ARG A 1 39 ? 0.586 5.246 6.956 1.00 0.00 39 ARG A O 2
ATOM 1802 N N . LEU A 1 40 ? -0.008 3.266 6.065 1.00 0.00 40 LEU A N 2
ATOM 1803 C CA . LEU A 1 40 ? 0.232 3.630 4.691 1.00 0.00 40 LEU A CA 2
ATOM 1804 C C . LEU A 1 40 ? -0.709 4.740 4.264 1.00 0.00 40 LEU A C 2
ATOM 1805 O O . LEU A 1 40 ? -0.288 5.737 3.676 1.00 0.00 40 LEU A O 2
ATOM 1821 N N . LEU A 1 41 ? -1.978 4.589 4.596 1.00 0.00 41 LEU A N 2
ATOM 1822 C CA . LEU A 1 41 ? -2.962 5.578 4.213 1.00 0.00 41 LEU A CA 2
ATOM 1823 C C . LEU A 1 41 ? -2.755 6.861 5.009 1.00 0.00 41 LEU A C 2
ATOM 1824 O O . LEU A 1 41 ? -3.001 7.960 4.510 1.00 0.00 41 LEU A O 2
ATOM 1840 N N . ASP A 1 42 ? -2.257 6.699 6.227 1.00 0.00 42 ASP A N 2
ATOM 1841 C CA . ASP A 1 42 ? -2.007 7.808 7.139 1.00 0.00 42 ASP A CA 2
ATOM 1842 C C . ASP A 1 42 ? -0.909 8.700 6.604 1.00 0.00 42 ASP A C 2
ATOM 1843 O O . ASP A 1 42 ? -1.048 9.915 6.575 1.00 0.00 42 ASP A O 2
ATOM 1852 N N . ALA A 1 43 ? 0.171 8.084 6.143 1.00 0.00 43 ALA A N 2
ATOM 1853 C CA . ALA A 1 43 ? 1.294 8.827 5.596 1.00 0.00 43 ALA A CA 2
ATOM 1854 C C . ALA A 1 43 ? 0.882 9.541 4.310 1.00 0.00 43 ALA A C 2
ATOM 1855 O O . ALA A 1 43 ? 1.315 10.657 4.040 1.00 0.00 43 ALA A O 2
ATOM 1862 N N . SER A 1 44 ? 0.005 8.911 3.546 1.00 0.00 44 SER A N 2
ATOM 1863 C CA . SER A 1 44 ? -0.501 9.513 2.330 1.00 0.00 44 SER A CA 2
ATOM 1864 C C . SER A 1 44 ? -1.382 10.728 2.689 1.00 0.00 44 SER A C 2
ATOM 1865 O O . SER A 1 44 ? -1.341 11.753 2.021 1.00 0.00 44 SER A O 2
ATOM 1873 N N . ALA A 1 45 ? -2.111 10.617 3.801 1.00 0.00 45 ALA A N 2
ATOM 1874 C CA . ALA A 1 45 ? -3.009 11.671 4.285 1.00 0.00 45 ALA A CA 2
ATOM 1875 C C . ALA A 1 45 ? -2.229 12.847 4.858 1.00 0.00 45 ALA A C 2
ATOM 1876 O O . ALA A 1 45 ? -2.780 13.920 5.089 1.00 0.00 45 ALA A O 2
ATOM 1883 N N . ASP A 1 46 ? -0.948 12.643 5.086 1.00 0.00 46 ASP A N 2
ATOM 1884 C CA . ASP A 1 46 ? -0.077 13.702 5.585 1.00 0.00 46 ASP A CA 2
ATOM 1885 C C . ASP A 1 46 ? 0.459 14.487 4.399 1.00 0.00 46 ASP A C 2
ATOM 1886 O O . ASP A 1 46 ? 1.131 15.511 4.540 1.00 0.00 46 ASP A O 2
ATOM 1895 N N . ASP A 1 47 ? 0.093 14.009 3.228 1.00 0.00 47 ASP A N 2
ATOM 1896 C CA . ASP A 1 47 ? 0.558 14.510 1.960 1.00 0.00 47 ASP A CA 2
ATOM 1897 C C . ASP A 1 47 ? 2.045 14.319 1.850 1.00 0.00 47 ASP A C 2
ATOM 1898 O O . ASP A 1 47 ? 2.835 15.253 1.817 1.00 0.00 47 ASP A O 2
ATOM 1907 N N . ALA A 1 48 ? 2.419 13.101 2.000 1.00 0.00 48 ALA A N 2
ATOM 1908 C CA . ALA A 1 48 ? 3.768 12.696 1.810 1.00 0.00 48 ALA A CA 2
ATOM 1909 C C . ALA A 1 48 ? 3.850 12.054 0.445 1.00 0.00 48 ALA A C 2
ATOM 1910 O O . ALA A 1 48 ? 2.826 11.605 -0.080 1.00 0.00 48 ALA A O 2
ATOM 1917 N N . SER A 1 49 ? 4.998 12.060 -0.160 1.00 0.00 49 SER A N 2
ATOM 1918 C CA . SER A 1 49 ? 5.143 11.408 -1.423 1.00 0.00 49 SER A CA 2
ATOM 1919 C C . SER A 1 49 ? 5.488 9.952 -1.193 1.00 0.00 49 SER A C 2
ATOM 1920 O O . SER A 1 49 ? 5.931 9.582 -0.098 1.00 0.00 49 SER A O 2
ATOM 1928 N N . GLU A 1 50 ? 5.320 9.150 -2.208 1.00 0.00 50 GLU A N 2
ATOM 1929 C CA . GLU A 1 50 ? 5.562 7.727 -2.145 1.00 0.00 50 GLU A CA 2
ATOM 1930 C C . GLU A 1 50 ? 6.980 7.398 -1.707 1.00 0.00 50 GLU A C 2
ATOM 1931 O O . GLU A 1 50 ? 7.182 6.495 -0.909 1.00 0.00 50 GLU A O 2
ATOM 1943 N N . ASP A 1 51 ? 7.935 8.167 -2.198 1.00 0.00 51 ASP A N 2
ATOM 1944 C CA . ASP A 1 51 ? 9.364 7.973 -1.865 1.00 0.00 51 ASP A CA 2
ATOM 1945 C C . ASP A 1 51 ? 9.581 8.184 -0.372 1.00 0.00 51 ASP A C 2
ATOM 1946 O O . ASP A 1 51 ? 10.282 7.408 0.284 1.00 0.00 51 ASP A O 2
ATOM 1955 N N . GLU A 1 52 ? 8.943 9.228 0.163 1.00 0.00 52 GLU A N 2
ATOM 1956 C CA . GLU A 1 52 ? 8.996 9.545 1.569 1.00 0.00 52 GLU A CA 2
ATOM 1957 C C . GLU A 1 52 ? 8.366 8.442 2.372 1.00 0.00 52 GLU A C 2
ATOM 1958 O O . GLU A 1 52 ? 8.983 7.874 3.263 1.00 0.00 52 GLU A O 2
ATOM 1970 N N . MET A 1 53 ? 7.160 8.098 1.991 1.00 0.00 53 MET A N 2
ATOM 1971 C CA . MET A 1 53 ? 6.357 7.138 2.712 1.00 0.00 53 MET A CA 2
ATOM 1972 C C . MET A 1 53 ? 7.000 5.801 2.738 1.00 0.00 53 MET A C 2
ATOM 1973 O O . MET A 1 53 ? 7.202 5.260 3.789 1.00 0.00 53 MET A O 2
ATOM 1987 N N . ALA A 1 54 ? 7.383 5.307 1.593 1.00 0.00 54 ALA A N 2
ATOM 1988 C CA . ALA A 1 54 ? 7.995 3.992 1.454 1.00 0.00 54 ALA A CA 2
ATOM 1989 C C . ALA A 1 54 ? 9.210 3.823 2.334 1.00 0.00 54 ALA A C 2
ATOM 1990 O O . ALA A 1 54 ? 9.438 2.764 2.873 1.00 0.00 54 ALA A O 2
ATOM 1997 N N . GLN A 1 55 ? 9.938 4.874 2.513 1.00 0.00 55 GLN A N 2
ATOM 1998 C CA . GLN A 1 55 ? 11.133 4.855 3.319 1.00 0.00 55 GLN A CA 2
ATOM 1999 C C . GLN A 1 55 ? 10.778 4.814 4.811 1.00 0.00 55 GLN A C 2
ATOM 2000 O O . GLN A 1 55 ? 11.537 4.307 5.631 1.00 0.00 55 GLN A O 2
ATOM 2014 N N . LEU A 1 56 ? 9.615 5.318 5.141 1.00 0.00 56 LEU A N 2
ATOM 2015 C CA . LEU A 1 56 ? 9.171 5.403 6.514 1.00 0.00 56 LEU A CA 2
ATOM 2016 C C . LEU A 1 56 ? 8.310 4.193 6.884 1.00 0.00 56 LEU A C 2
ATOM 2017 O O . LEU A 1 56 ? 8.625 3.437 7.804 1.00 0.00 56 LEU A O 2
ATOM 2033 N N . VAL A 1 57 ? 7.253 3.992 6.126 1.00 0.00 57 VAL A N 2
ATOM 2034 C CA . VAL A 1 57 ? 6.301 2.951 6.390 1.00 0.00 57 VAL A CA 2
ATOM 2035 C C . VAL A 1 57 ? 6.768 1.587 5.890 1.00 0.00 57 VAL A C 2
ATOM 2036 O O . VAL A 1 57 ? 6.782 0.623 6.650 1.00 0.00 57 VAL A O 2
ATOM 2049 N N . LEU A 1 58 ? 7.204 1.508 4.630 1.00 0.00 58 LEU A N 2
ATOM 2050 C CA . LEU A 1 58 ? 7.679 0.227 4.093 1.00 0.00 58 LEU A CA 2
ATOM 2051 C C . LEU A 1 58 ? 9.126 -0.017 4.476 1.00 0.00 58 LEU A C 2
ATOM 2052 O O . LEU A 1 58 ? 9.621 -1.139 4.359 1.00 0.00 58 LEU A O 2
ATOM 2068 N N . GLY A 1 59 ? 9.789 1.019 4.991 1.00 0.00 59 GLY A N 2
ATOM 2069 C CA . GLY A 1 59 ? 11.170 0.872 5.402 1.00 0.00 59 GLY A CA 2
ATOM 2070 C C . GLY A 1 59 ? 12.095 0.624 4.228 1.00 0.00 59 GLY A C 2
ATOM 2071 O O . GLY A 1 59 ? 13.117 -0.058 4.356 1.00 0.00 59 GLY A O 2
ATOM 2075 N N . ILE A 1 60 ? 11.739 1.157 3.095 1.00 0.00 60 ILE A N 2
ATOM 2076 C CA . ILE A 1 60 ? 12.468 0.916 1.878 1.00 0.00 60 ILE A CA 2
ATOM 2077 C C . ILE A 1 60 ? 13.191 2.144 1.426 1.00 0.00 60 ILE A C 2
ATOM 2078 O O . ILE A 1 60 ? 12.593 3.200 1.258 1.00 0.00 60 ILE A O 2
ATOM 2094 N N . ASP A 1 61 ? 14.474 2.002 1.239 1.00 0.00 61 ASP A N 2
ATOM 2095 C CA . ASP A 1 61 ? 15.313 3.084 0.814 1.00 0.00 61 ASP A CA 2
ATOM 2096 C C . ASP A 1 61 ? 15.072 3.358 -0.661 1.00 0.00 61 ASP A C 2
ATOM 2097 O O . ASP A 1 61 ? 15.273 2.470 -1.514 1.00 0.00 61 ASP A O 2
ATOM 2106 N N . PRO A 1 62 ? 14.643 4.569 -0.999 1.00 0.00 62 PRO A N 2
ATOM 2107 C CA . PRO A 1 62 ? 14.312 4.917 -2.361 1.00 0.00 62 PRO A CA 2
ATOM 2108 C C . PRO A 1 62 ? 15.540 5.224 -3.221 1.00 0.00 62 PRO A C 2
ATOM 2109 O O . PRO A 1 62 ? 15.424 5.444 -4.407 1.00 0.00 62 PRO A O 2
ATOM 2120 N N . MET A 1 63 ? 16.702 5.281 -2.623 1.00 0.00 63 MET A N 2
ATOM 2121 C CA . MET A 1 63 ? 17.928 5.442 -3.395 1.00 0.00 63 MET A CA 2
ATOM 2122 C C . MET A 1 63 ? 18.368 4.068 -3.844 1.00 0.00 63 MET A C 2
ATOM 2123 O O . MET A 1 63 ? 19.016 3.891 -4.867 1.00 0.00 63 MET A O 2
ATOM 2137 N N . ARG A 1 64 ? 18.027 3.104 -3.029 1.00 0.00 64 ARG A N 2
ATOM 2138 C CA . ARG A 1 64 ? 18.327 1.711 -3.263 1.00 0.00 64 ARG A CA 2
ATOM 2139 C C . ARG A 1 64 ? 17.405 1.169 -4.349 1.00 0.00 64 ARG A C 2
ATOM 2140 O O . ARG A 1 64 ? 17.869 0.692 -5.390 1.00 0.00 64 ARG A O 2
ATOM 2161 N N . GLU A 1 65 ? 16.109 1.263 -4.121 1.00 0.00 65 GLU A N 2
ATOM 2162 C CA . GLU A 1 65 ? 15.147 0.867 -5.118 1.00 0.00 65 GLU A CA 2
ATOM 2163 C C . GLU A 1 65 ? 13.844 1.637 -4.940 1.00 0.00 65 GLU A C 2
ATOM 2164 O O . GLU A 1 65 ? 12.969 1.233 -4.162 1.00 0.00 65 GLU A O 2
ATOM 2176 N N . PRO A 1 66 ? 13.714 2.778 -5.625 1.00 0.00 66 PRO A N 2
ATOM 2177 C CA . PRO A 1 66 ? 12.522 3.621 -5.539 1.00 0.00 66 PRO A CA 2
ATOM 2178 C C . PRO A 1 66 ? 11.281 2.964 -6.146 1.00 0.00 66 PRO A C 2
ATOM 2179 O O . PRO A 1 66 ? 10.156 3.258 -5.734 1.00 0.00 66 PRO A O 2
ATOM 2190 N N . GLU A 1 67 ? 11.478 2.054 -7.098 1.00 0.00 67 GLU A N 2
ATOM 2191 C CA . GLU A 1 67 ? 10.356 1.443 -7.780 1.00 0.00 67 GLU A CA 2
ATOM 2192 C C . GLU A 1 67 ? 9.543 0.549 -6.875 1.00 0.00 67 GLU A C 2
ATOM 2193 O O . GLU A 1 67 ? 8.348 0.754 -6.740 1.00 0.00 67 GLU A O 2
ATOM 2205 N N . ARG A 1 68 ? 10.187 -0.414 -6.222 1.00 0.00 68 ARG A N 2
ATOM 2206 C CA . ARG A 1 68 ? 9.470 -1.292 -5.299 1.00 0.00 68 ARG A CA 2
ATOM 2207 C C . ARG A 1 68 ? 8.900 -0.495 -4.150 1.00 0.00 68 ARG A C 2
ATOM 2208 O O . ARG A 1 68 ? 7.857 -0.833 -3.617 1.00 0.00 68 ARG A O 2
ATOM 2229 N N . ALA A 1 69 ? 9.582 0.583 -3.808 1.00 0.00 69 ALA A N 2
ATOM 2230 C CA . ALA A 1 69 ? 9.158 1.445 -2.743 1.00 0.00 69 ALA A CA 2
ATOM 2231 C C . ALA A 1 69 ? 7.818 2.090 -3.085 1.00 0.00 69 ALA A C 2
ATOM 2232 O O . ALA A 1 69 ? 6.840 1.945 -2.346 1.00 0.00 69 ALA A O 2
ATOM 2239 N N . ARG A 1 70 ? 7.748 2.721 -4.244 1.00 0.00 70 ARG A N 2
ATOM 2240 C CA . ARG A 1 70 ? 6.540 3.386 -4.649 1.00 0.00 70 ARG A CA 2
ATOM 2241 C C . ARG A 1 70 ? 5.458 2.434 -5.088 1.00 0.00 70 ARG A C 2
ATOM 2242 O O . ARG A 1 70 ? 4.279 2.671 -4.823 1.00 0.00 70 ARG A O 2
ATOM 2263 N N . MET A 1 71 ? 5.850 1.348 -5.723 1.00 0.00 71 MET A N 2
ATOM 2264 C CA . MET A 1 71 ? 4.885 0.382 -6.227 1.00 0.00 71 MET A CA 2
ATOM 2265 C C . MET A 1 71 ? 4.164 -0.296 -5.071 1.00 0.00 71 MET A C 2
ATOM 2266 O O . MET A 1 71 ? 2.971 -0.590 -5.168 1.00 0.00 71 MET A O 2
ATOM 2280 N N . ALA A 1 72 ? 4.877 -0.501 -3.958 1.00 0.00 72 ALA A N 2
ATOM 2281 C CA . ALA A 1 72 ? 4.287 -1.088 -2.788 1.00 0.00 72 ALA A CA 2
ATOM 2282 C C . ALA A 1 72 ? 3.321 -0.092 -2.179 1.00 0.00 72 ALA A C 2
ATOM 2283 O O . ALA A 1 72 ? 2.163 -0.398 -1.977 1.00 0.00 72 ALA A O 2
ATOM 2290 N N . VAL A 1 73 ? 3.796 1.130 -1.980 1.00 0.00 73 VAL A N 2
ATOM 2291 C CA . VAL A 1 73 ? 2.990 2.210 -1.418 1.00 0.00 73 VAL A CA 2
ATOM 2292 C C . VAL A 1 73 ? 1.691 2.414 -2.201 1.00 0.00 73 VAL A C 2
ATOM 2293 O O . VAL A 1 73 ? 0.600 2.331 -1.631 1.00 0.00 73 VAL A O 2
ATOM 2306 N N . ARG A 1 74 ? 1.821 2.601 -3.502 1.00 0.00 74 ARG A N 2
ATOM 2307 C CA . ARG A 1 74 ? 0.695 2.904 -4.374 1.00 0.00 74 ARG A CA 2
ATOM 2308 C C . ARG A 1 74 ? -0.352 1.776 -4.378 1.00 0.00 74 ARG A C 2
ATOM 2309 O O . ARG A 1 74 ? -1.551 2.042 -4.397 1.00 0.00 74 ARG A O 2
ATOM 2330 N N . SER A 1 75 ? 0.104 0.549 -4.293 1.00 0.00 75 SER A N 2
ATOM 2331 C CA . SER A 1 75 ? -0.774 -0.596 -4.362 1.00 0.00 75 SER A CA 2
ATOM 2332 C C . SER A 1 75 ? -1.383 -0.902 -2.990 1.00 0.00 75 SER A C 2
ATOM 2333 O O . SER A 1 75 ? -2.543 -1.268 -2.880 1.00 0.00 75 SER A O 2
ATOM 2341 N N . HIS A 1 76 ? -0.611 -0.716 -1.949 1.00 0.00 76 HIS A N 2
ATOM 2342 C CA . HIS A 1 76 ? -1.080 -1.025 -0.615 1.00 0.00 76 HIS A CA 2
ATOM 2343 C C . HIS A 1 76 ? -2.045 0.048 -0.100 1.00 0.00 76 HIS A C 2
ATOM 2344 O O . HIS A 1 76 ? -3.078 -0.273 0.492 1.00 0.00 76 HIS A O 2
ATOM 2358 N N . LEU A 1 77 ? -1.742 1.332 -0.361 1.00 0.00 77 LEU A N 2
ATOM 2359 C CA . LEU A 1 77 ? -2.623 2.419 0.068 1.00 0.00 77 LEU A CA 2
ATOM 2360 C C . LEU A 1 77 ? -3.965 2.280 -0.623 1.00 0.00 77 LEU A C 2
ATOM 2361 O O . LEU A 1 77 ? -4.999 2.690 -0.091 1.00 0.00 77 LEU A O 2
ATOM 2377 N N . ASP A 1 78 ? -3.917 1.705 -1.815 1.00 0.00 78 ASP A N 2
ATOM 2378 C CA . ASP A 1 78 ? -5.078 1.489 -2.651 1.00 0.00 78 ASP A CA 2
ATOM 2379 C C . ASP A 1 78 ? -6.107 0.673 -1.872 1.00 0.00 78 ASP A C 2
ATOM 2380 O O . ASP A 1 78 ? -7.248 0.986 -1.857 1.00 0.00 78 ASP A O 2
ATOM 2389 N N . ARG A 1 79 ? -5.690 -0.369 -1.180 1.00 0.00 79 ARG A N 2
ATOM 2390 C CA . ARG A 1 79 ? -6.682 -1.106 -0.404 1.00 0.00 79 ARG A CA 2
ATOM 2391 C C . ARG A 1 79 ? -6.985 -0.395 0.898 1.00 0.00 79 ARG A C 2
ATOM 2392 O O . ARG A 1 79 ? -8.125 -0.387 1.355 1.00 0.00 79 ARG A O 2
ATOM 2413 N N . ALA A 1 80 ? -5.962 0.223 1.456 1.00 0.00 80 ALA A N 2
ATOM 2414 C CA . ALA A 1 80 ? -6.042 0.883 2.746 1.00 0.00 80 ALA A CA 2
ATOM 2415 C C . ALA A 1 80 ? -7.104 1.984 2.784 1.00 0.00 80 ALA A C 2
ATOM 2416 O O . ALA A 1 80 ? -7.986 1.968 3.635 1.00 0.00 80 ALA A O 2
ATOM 2423 N N . ASN A 1 81 ? -7.055 2.891 1.822 1.00 0.00 81 ASN A N 2
ATOM 2424 C CA . ASN A 1 81 ? -7.973 4.037 1.812 1.00 0.00 81 ASN A CA 2
ATOM 2425 C C . ASN A 1 81 ? -9.380 3.610 1.447 1.00 0.00 81 ASN A C 2
ATOM 2426 O O . ASN A 1 81 ? -10.348 4.132 1.972 1.00 0.00 81 ASN A O 2
ATOM 2437 N N . TRP A 1 82 ? -9.474 2.618 0.588 1.00 0.00 82 TRP A N 2
ATOM 2438 C CA . TRP A 1 82 ? -10.748 2.073 0.143 1.00 0.00 82 TRP A CA 2
ATOM 2439 C C . TRP A 1 82 ? -11.465 1.347 1.289 1.00 0.00 82 TRP A C 2
ATOM 2440 O O . TRP A 1 82 ? -12.686 1.261 1.330 1.00 0.00 82 TRP A O 2
ATOM 2461 N N . MET A 1 83 ? -10.683 0.830 2.212 1.00 0.00 83 MET A N 2
ATOM 2462 C CA . MET A 1 83 ? -11.192 0.058 3.338 1.00 0.00 83 MET A CA 2
ATOM 2463 C C . MET A 1 83 ? -11.698 0.949 4.499 1.00 0.00 83 MET A C 2
ATOM 2464 O O . MET A 1 83 ? -12.473 0.482 5.343 1.00 0.00 83 MET A O 2
ATOM 2478 N N . VAL A 1 84 ? -11.280 2.227 4.515 1.00 0.00 84 VAL A N 2
ATOM 2479 C CA . VAL A 1 84 ? -11.586 3.167 5.630 1.00 0.00 84 VAL A CA 2
ATOM 2480 C C . VAL A 1 84 ? -13.080 3.214 5.973 1.00 0.00 84 VAL A C 2
ATOM 2481 O O . VAL A 1 84 ? -13.476 2.948 7.114 1.00 0.00 84 VAL A O 2
ATOM 2494 N N . THR A 1 85 ? -13.893 3.519 5.011 1.00 0.00 85 THR A N 2
ATOM 2495 C CA . THR A 1 85 ? -15.300 3.556 5.227 1.00 0.00 85 THR A CA 2
ATOM 2496 C C . THR A 1 85 ? -15.981 3.010 3.994 1.00 0.00 85 THR A C 2
ATOM 2497 O O . THR A 1 85 ? -15.452 3.146 2.865 1.00 0.00 85 THR A O 2
ATOM 2508 N N . THR A 1 86 ? -17.098 2.360 4.194 1.00 0.00 86 THR A N 2
ATOM 2509 C CA . THR A 1 86 ? -17.827 1.761 3.128 1.00 0.00 86 THR A CA 2
ATOM 2510 C C . THR A 1 86 ? -18.464 2.844 2.247 1.00 0.00 86 THR A C 2
ATOM 2511 O O . THR A 1 86 ? -19.494 3.431 2.571 1.00 0.00 86 THR A O 2
ATOM 2522 N N . GLY A 1 87 ? -17.782 3.121 1.177 1.00 0.00 87 GLY A N 2
ATOM 2523 C CA . GLY A 1 87 ? -18.144 4.154 0.264 1.00 0.00 87 GLY A CA 2
ATOM 2524 C C . GLY A 1 87 ? -16.960 4.447 -0.601 1.00 0.00 87 GLY A C 2
ATOM 2525 O O . GLY A 1 87 ? -17.093 4.861 -1.757 1.00 0.00 87 GLY A O 2
ATOM 2529 N N . TYR A 1 88 ? -15.768 4.205 -0.052 1.00 0.00 88 TYR A N 2
ATOM 2530 C CA . TYR A 1 88 ? -14.548 4.346 -0.817 1.00 0.00 88 TYR A CA 2
ATOM 2531 C C . TYR A 1 88 ? -14.371 3.175 -1.769 1.00 0.00 88 TYR A C 2
ATOM 2532 O O . TYR A 1 88 ? -13.658 2.222 -1.492 1.00 0.00 88 TYR A O 2
ATOM 2550 N N . LYS A 1 89 ? -15.115 3.216 -2.825 1.00 0.00 89 LYS A N 2
ATOM 2551 C CA . LYS A 1 89 ? -15.047 2.221 -3.867 1.00 0.00 89 LYS A CA 2
ATOM 2552 C C . LYS A 1 89 ? -14.733 2.885 -5.200 1.00 0.00 89 LYS A C 2
ATOM 2553 O O . LYS A 1 89 ? -14.153 2.274 -6.092 1.00 0.00 89 LYS A O 2
ATOM 2572 N N . GLU A 1 90 ? -15.097 4.149 -5.301 1.00 0.00 90 GLU A N 2
ATOM 2573 C CA . GLU A 1 90 ? -14.825 4.975 -6.453 1.00 0.00 90 GLU A CA 2
ATOM 2574 C C . GLU A 1 90 ? -14.758 6.433 -6.015 1.00 0.00 90 GLU A C 2
ATOM 2575 O O . GLU A 1 90 ? -15.707 7.190 -6.149 1.00 0.00 90 GLU A O 2
ATOM 2587 N N . LEU A 1 91 ? -13.657 6.777 -5.406 1.00 0.00 91 LEU A N 2
ATOM 2588 C CA . LEU A 1 91 ? -13.455 8.107 -4.849 1.00 0.00 91 LEU A CA 2
ATOM 2589 C C . LEU A 1 91 ? -12.668 8.978 -5.789 1.00 0.00 91 LEU A C 2
ATOM 2590 O O . LEU A 1 91 ? -12.838 10.200 -5.787 1.00 0.00 91 LEU A O 2
ATOM 2606 N N . PHE A 1 92 ? -11.830 8.326 -6.598 1.00 0.00 92 PHE A N 2
ATOM 2607 C CA . PHE A 1 92 ? -10.931 8.967 -7.564 1.00 0.00 92 PHE A CA 2
ATOM 2608 C C . PHE A 1 92 ? -9.811 9.733 -6.857 1.00 0.00 92 PHE A C 2
ATOM 2609 O O . PHE A 1 92 ? -10.055 10.646 -6.054 1.00 0.00 92 PHE A O 2
ATOM 2626 N N . ALA A 1 93 ? -8.591 9.340 -7.115 1.00 0.00 93 ALA A N 2
ATOM 2627 C CA . ALA A 1 93 ? -7.461 10.004 -6.523 1.00 0.00 93 ALA A CA 2
ATOM 2628 C C . ALA A 1 93 ? -7.155 11.247 -7.322 1.00 0.00 93 ALA A C 2
ATOM 2629 O O . ALA A 1 93 ? -6.908 11.168 -8.533 1.00 0.00 93 ALA A O 2
ATOM 2636 N N . ARG A 1 94 ? -7.212 12.381 -6.674 1.00 0.00 94 ARG A N 2
ATOM 2637 C CA . ARG A 1 94 ? -6.989 13.635 -7.340 1.00 0.00 94 ARG A CA 2
ATOM 2638 C C . ARG A 1 94 ? -5.542 14.029 -7.149 1.00 0.00 94 ARG A C 2
ATOM 2639 O O . ARG A 1 94 ? -5.261 14.898 -6.306 1.00 0.00 94 ARG A O 2
ATOM 2661 N N . GLY A 1 11 ? 13.135 -16.114 7.376 1.00 0.00 11 GLY A N 3
ATOM 2662 C CA . GLY A 1 11 ? 12.035 -15.887 6.446 1.00 0.00 11 GLY A CA 3
ATOM 2663 C C . GLY A 1 11 ? 12.062 -14.471 5.986 1.00 0.00 11 GLY A C 3
ATOM 2664 O O . GLY A 1 11 ? 13.073 -13.798 6.156 1.00 0.00 11 GLY A O 3
ATOM 2668 N N . SER A 1 12 ? 11.000 -14.007 5.407 1.00 0.00 12 SER A N 3
ATOM 2669 C CA . SER A 1 12 ? 10.940 -12.661 4.973 1.00 0.00 12 SER A CA 3
ATOM 2670 C C . SER A 1 12 ? 9.495 -12.203 5.110 1.00 0.00 12 SER A C 3
ATOM 2671 O O . SER A 1 12 ? 8.573 -12.852 4.600 1.00 0.00 12 SER A O 3
ATOM 2679 N N . LYS A 1 13 ? 9.286 -11.148 5.848 1.00 0.00 13 LYS A N 3
ATOM 2680 C CA . LYS A 1 13 ? 7.957 -10.656 6.102 1.00 0.00 13 LYS A CA 3
ATOM 2681 C C . LYS A 1 13 ? 7.721 -9.414 5.278 1.00 0.00 13 LYS A C 3
ATOM 2682 O O . LYS A 1 13 ? 8.623 -8.579 5.168 1.00 0.00 13 LYS A O 3
ATOM 2701 N N . ARG A 1 14 ? 6.521 -9.310 4.675 1.00 0.00 14 ARG A N 3
ATOM 2702 C CA . ARG A 1 14 ? 6.111 -8.166 3.827 1.00 0.00 14 ARG A CA 3
ATOM 2703 C C . ARG A 1 14 ? 6.853 -8.171 2.485 1.00 0.00 14 ARG A C 3
ATOM 2704 O O . ARG A 1 14 ? 6.236 -8.355 1.422 1.00 0.00 14 ARG A O 3
ATOM 2725 N N . LYS A 1 15 ? 8.163 -8.027 2.533 1.00 0.00 15 LYS A N 3
ATOM 2726 C CA . LYS A 1 15 ? 8.985 -8.109 1.346 1.00 0.00 15 LYS A CA 3
ATOM 2727 C C . LYS A 1 15 ? 9.170 -9.577 0.955 1.00 0.00 15 LYS A C 3
ATOM 2728 O O . LYS A 1 15 ? 10.037 -10.278 1.467 1.00 0.00 15 LYS A O 3
ATOM 2747 N N . VAL A 1 16 ? 8.303 -10.012 0.086 1.00 0.00 16 VAL A N 3
ATOM 2748 C CA . VAL A 1 16 ? 8.156 -11.399 -0.361 1.00 0.00 16 VAL A CA 3
ATOM 2749 C C . VAL A 1 16 ? 6.828 -11.432 -1.102 1.00 0.00 16 VAL A C 3
ATOM 2750 O O . VAL A 1 16 ? 6.596 -12.217 -2.027 1.00 0.00 16 VAL A O 3
ATOM 2763 N N . GLN A 1 17 ? 5.979 -10.531 -0.654 1.00 0.00 17 GLN A N 3
ATOM 2764 C CA . GLN A 1 17 ? 4.691 -10.267 -1.196 1.00 0.00 17 GLN A CA 3
ATOM 2765 C C . GLN A 1 17 ? 4.798 -8.960 -1.976 1.00 0.00 17 GLN A C 3
ATOM 2766 O O . GLN A 1 17 ? 4.817 -8.959 -3.203 1.00 0.00 17 GLN A O 3
ATOM 2780 N N . ASP A 1 18 ? 4.923 -7.854 -1.219 1.00 0.00 18 ASP A N 3
ATOM 2781 C CA . ASP A 1 18 ? 5.151 -6.486 -1.743 1.00 0.00 18 ASP A CA 3
ATOM 2782 C C . ASP A 1 18 ? 4.049 -6.055 -2.741 1.00 0.00 18 ASP A C 3
ATOM 2783 O O . ASP A 1 18 ? 4.245 -5.197 -3.596 1.00 0.00 18 ASP A O 3
ATOM 2792 N N . GLU A 1 19 ? 2.884 -6.625 -2.576 1.00 0.00 19 GLU A N 3
ATOM 2793 C CA . GLU A 1 19 ? 1.728 -6.341 -3.399 1.00 0.00 19 GLU A CA 3
ATOM 2794 C C . GLU A 1 19 ? 0.517 -6.431 -2.513 1.00 0.00 19 GLU A C 3
ATOM 2795 O O . GLU A 1 19 ? 0.644 -6.839 -1.372 1.00 0.00 19 GLU A O 3
ATOM 2807 N N . VAL A 1 20 ? -0.624 -6.069 -3.017 1.00 0.00 20 VAL A N 3
ATOM 2808 C CA . VAL A 1 20 ? -1.850 -6.225 -2.266 1.00 0.00 20 VAL A CA 3
ATOM 2809 C C . VAL A 1 20 ? -2.718 -7.261 -2.994 1.00 0.00 20 VAL A C 3
ATOM 2810 O O . VAL A 1 20 ? -2.801 -7.242 -4.234 1.00 0.00 20 VAL A O 3
ATOM 2823 N N . PRO A 1 21 ? -3.292 -8.232 -2.279 1.00 0.00 21 PRO A N 3
ATOM 2824 C CA . PRO A 1 21 ? -4.184 -9.197 -2.888 1.00 0.00 21 PRO A CA 3
ATOM 2825 C C . PRO A 1 21 ? -5.468 -8.507 -3.369 1.00 0.00 21 PRO A C 3
ATOM 2826 O O . PRO A 1 21 ? -6.340 -8.131 -2.566 1.00 0.00 21 PRO A O 3
ATOM 2837 N N . TRP A 1 22 ? -5.556 -8.286 -4.667 1.00 0.00 22 TRP A N 3
ATOM 2838 C CA . TRP A 1 22 ? -6.671 -7.545 -5.203 1.00 0.00 22 TRP A CA 3
ATOM 2839 C C . TRP A 1 22 ? -7.293 -8.261 -6.376 1.00 0.00 22 TRP A C 3
ATOM 2840 O O . TRP A 1 22 ? -8.422 -8.734 -6.304 1.00 0.00 22 TRP A O 3
ATOM 2861 N N . SER A 1 23 ? -6.524 -8.353 -7.435 1.00 0.00 23 SER A N 3
ATOM 2862 C CA . SER A 1 23 ? -6.964 -8.859 -8.704 1.00 0.00 23 SER A CA 3
ATOM 2863 C C . SER A 1 23 ? -7.498 -10.291 -8.659 1.00 0.00 23 SER A C 3
ATOM 2864 O O . SER A 1 23 ? -8.463 -10.610 -9.362 1.00 0.00 23 SER A O 3
ATOM 2872 N N . ASP A 1 24 ? -6.920 -11.136 -7.835 1.00 0.00 24 ASP A N 3
ATOM 2873 C CA . ASP A 1 24 ? -7.378 -12.516 -7.798 1.00 0.00 24 ASP A CA 3
ATOM 2874 C C . ASP A 1 24 ? -8.422 -12.731 -6.731 1.00 0.00 24 ASP A C 3
ATOM 2875 O O . ASP A 1 24 ? -9.518 -13.176 -7.030 1.00 0.00 24 ASP A O 3
ATOM 2884 N N . SER A 1 25 ? -8.114 -12.301 -5.520 1.00 0.00 25 SER A N 3
ATOM 2885 C CA . SER A 1 25 ? -8.944 -12.520 -4.341 1.00 0.00 25 SER A CA 3
ATOM 2886 C C . SER A 1 25 ? -8.279 -11.770 -3.204 1.00 0.00 25 SER A C 3
ATOM 2887 O O . SER A 1 25 ? -7.162 -11.255 -3.383 1.00 0.00 25 SER A O 3
ATOM 2895 N N . LEU A 1 26 ? -8.927 -11.724 -2.067 1.00 0.00 26 LEU A N 3
ATOM 2896 C CA . LEU A 1 26 ? -8.327 -11.212 -0.864 1.00 0.00 26 LEU A CA 3
ATOM 2897 C C . LEU A 1 26 ? -7.858 -12.465 -0.121 1.00 0.00 26 LEU A C 3
ATOM 2898 O O . LEU A 1 26 ? -8.535 -13.500 -0.197 1.00 0.00 26 LEU A O 3
ATOM 2914 N N . THR A 1 27 ? -6.738 -12.435 0.561 1.00 0.00 27 THR A N 3
ATOM 2915 C CA . THR A 1 27 ? -6.236 -13.670 1.103 1.00 0.00 27 THR A CA 3
ATOM 2916 C C . THR A 1 27 ? -5.568 -13.532 2.474 1.00 0.00 27 THR A C 3
ATOM 2917 O O . THR A 1 27 ? -5.038 -12.467 2.839 1.00 0.00 27 THR A O 3
ATOM 2928 N N . ALA A 1 28 ? -5.611 -14.639 3.199 1.00 0.00 28 ALA A N 3
ATOM 2929 C CA . ALA A 1 28 ? -5.237 -14.778 4.601 1.00 0.00 28 ALA A CA 3
ATOM 2930 C C . ALA A 1 28 ? -3.828 -14.325 4.960 1.00 0.00 28 ALA A C 3
ATOM 2931 O O . ALA A 1 28 ? -3.608 -13.883 6.095 1.00 0.00 28 ALA A O 3
ATOM 2938 N N . TYR A 1 29 ? -2.874 -14.411 4.039 1.00 0.00 29 TYR A N 3
ATOM 2939 C CA . TYR A 1 29 ? -1.501 -14.048 4.415 1.00 0.00 29 TYR A CA 3
ATOM 2940 C C . TYR A 1 29 ? -1.390 -12.558 4.686 1.00 0.00 29 TYR A C 3
ATOM 2941 O O . TYR A 1 29 ? -0.932 -12.138 5.746 1.00 0.00 29 TYR A O 3
ATOM 2959 N N . ASP A 1 30 ? -1.854 -11.774 3.754 1.00 0.00 30 ASP A N 3
ATOM 2960 C CA . ASP A 1 30 ? -1.829 -10.335 3.879 1.00 0.00 30 ASP A CA 3
ATOM 2961 C C . ASP A 1 30 ? -2.927 -9.853 4.801 1.00 0.00 30 ASP A C 3
ATOM 2962 O O . ASP A 1 30 ? -2.863 -8.783 5.375 1.00 0.00 30 ASP A O 3
ATOM 2971 N N . ASN A 1 31 ? -3.929 -10.689 4.985 1.00 0.00 31 ASN A N 3
ATOM 2972 C CA . ASN A 1 31 ? -5.059 -10.370 5.858 1.00 0.00 31 ASN A CA 3
ATOM 2973 C C . ASN A 1 31 ? -4.599 -10.170 7.310 1.00 0.00 31 ASN A C 3
ATOM 2974 O O . ASN A 1 31 ? -5.266 -9.509 8.100 1.00 0.00 31 ASN A O 3
ATOM 2985 N N . GLU A 1 32 ? -3.423 -10.688 7.619 1.00 0.00 32 GLU A N 3
ATOM 2986 C CA . GLU A 1 32 ? -2.859 -10.619 8.951 1.00 0.00 32 GLU A CA 3
ATOM 2987 C C . GLU A 1 32 ? -1.974 -9.362 9.043 1.00 0.00 32 GLU A C 3
ATOM 2988 O O . GLU A 1 32 ? -1.492 -8.980 10.112 1.00 0.00 32 GLU A O 3
ATOM 3000 N N . HIS A 1 33 ? -1.797 -8.714 7.906 1.00 0.00 33 HIS A N 3
ATOM 3001 C CA . HIS A 1 33 ? -0.979 -7.528 7.798 1.00 0.00 33 HIS A CA 3
ATOM 3002 C C . HIS A 1 33 ? -1.846 -6.280 7.771 1.00 0.00 33 HIS A C 3
ATOM 3003 O O . HIS A 1 33 ? -1.358 -5.192 7.992 1.00 0.00 33 HIS A O 3
ATOM 3017 N N . PHE A 1 34 ? -3.142 -6.446 7.546 1.00 0.00 34 PHE A N 3
ATOM 3018 C CA . PHE A 1 34 ? -4.056 -5.319 7.361 1.00 0.00 34 PHE A CA 3
ATOM 3019 C C . PHE A 1 34 ? -4.072 -4.260 8.468 1.00 0.00 34 PHE A C 3
ATOM 3020 O O . PHE A 1 34 ? -4.498 -3.122 8.230 1.00 0.00 34 PHE A O 3
ATOM 3037 N N . THR A 1 35 ? -3.623 -4.605 9.648 1.00 0.00 35 THR A N 3
ATOM 3038 C CA . THR A 1 35 ? -3.516 -3.636 10.715 1.00 0.00 35 THR A CA 3
ATOM 3039 C C . THR A 1 35 ? -2.472 -2.539 10.347 1.00 0.00 35 THR A C 3
ATOM 3040 O O . THR A 1 35 ? -2.665 -1.353 10.642 1.00 0.00 35 THR A O 3
ATOM 3051 N N . ILE A 1 36 ? -1.407 -2.928 9.626 1.00 0.00 36 ILE A N 3
ATOM 3052 C CA . ILE A 1 36 ? -0.355 -1.975 9.279 1.00 0.00 36 ILE A CA 3
ATOM 3053 C C . ILE A 1 36 ? -0.784 -1.041 8.153 1.00 0.00 36 ILE A C 3
ATOM 3054 O O . ILE A 1 36 ? -0.248 0.044 8.001 1.00 0.00 36 ILE A O 3
ATOM 3070 N N . TYR A 1 37 ? -1.795 -1.462 7.400 1.00 0.00 37 TYR A N 3
ATOM 3071 C CA . TYR A 1 37 ? -2.365 -0.665 6.307 1.00 0.00 37 TYR A CA 3
ATOM 3072 C C . TYR A 1 37 ? -2.936 0.640 6.832 1.00 0.00 37 TYR A C 3
ATOM 3073 O O . TYR A 1 37 ? -2.779 1.703 6.218 1.00 0.00 37 TYR A O 3
ATOM 3091 N N . MET A 1 38 ? -3.542 0.551 8.004 1.00 0.00 38 MET A N 3
ATOM 3092 C CA . MET A 1 38 ? -4.108 1.698 8.706 1.00 0.00 38 MET A CA 3
ATOM 3093 C C . MET A 1 38 ? -3.019 2.704 9.068 1.00 0.00 38 MET A C 3
ATOM 3094 O O . MET A 1 38 ? -3.284 3.865 9.314 1.00 0.00 38 MET A O 3
ATOM 3108 N N . ARG A 1 39 ? -1.815 2.229 9.187 1.00 0.00 39 ARG A N 3
ATOM 3109 C CA . ARG A 1 39 ? -0.678 3.098 9.426 1.00 0.00 39 ARG A CA 3
ATOM 3110 C C . ARG A 1 39 ? -0.240 3.761 8.112 1.00 0.00 39 ARG A C 3
ATOM 3111 O O . ARG A 1 39 ? -0.124 4.979 8.017 1.00 0.00 39 ARG A O 3
ATOM 3132 N N . LEU A 1 40 ? -0.083 2.926 7.092 1.00 0.00 40 LEU A N 3
ATOM 3133 C CA . LEU A 1 40 ? 0.466 3.304 5.780 1.00 0.00 40 LEU A CA 3
ATOM 3134 C C . LEU A 1 40 ? -0.261 4.478 5.097 1.00 0.00 40 LEU A C 3
ATOM 3135 O O . LEU A 1 40 ? 0.385 5.393 4.571 1.00 0.00 40 LEU A O 3
ATOM 3151 N N . LEU A 1 41 ? -1.593 4.457 5.096 1.00 0.00 41 LEU A N 3
ATOM 3152 C CA . LEU A 1 41 ? -2.365 5.476 4.366 1.00 0.00 41 LEU A CA 3
ATOM 3153 C C . LEU A 1 41 ? -2.184 6.875 4.951 1.00 0.00 41 LEU A C 3
ATOM 3154 O O . LEU A 1 41 ? -2.269 7.873 4.232 1.00 0.00 41 LEU A O 3
ATOM 3170 N N . ASP A 1 42 ? -1.902 6.933 6.243 1.00 0.00 42 ASP A N 3
ATOM 3171 C CA . ASP A 1 42 ? -1.801 8.195 6.963 1.00 0.00 42 ASP A CA 3
ATOM 3172 C C . ASP A 1 42 ? -0.647 9.031 6.435 1.00 0.00 42 ASP A C 3
ATOM 3173 O O . ASP A 1 42 ? -0.714 10.257 6.394 1.00 0.00 42 ASP A O 3
ATOM 3182 N N . ALA A 1 43 ? 0.387 8.357 5.982 1.00 0.00 43 ALA A N 3
ATOM 3183 C CA . ALA A 1 43 ? 1.539 9.019 5.406 1.00 0.00 43 ALA A CA 3
ATOM 3184 C C . ALA A 1 43 ? 1.154 9.721 4.092 1.00 0.00 43 ALA A C 3
ATOM 3185 O O . ALA A 1 43 ? 1.684 10.772 3.757 1.00 0.00 43 ALA A O 3
ATOM 3192 N N . SER A 1 44 ? 0.183 9.165 3.384 1.00 0.00 44 SER A N 3
ATOM 3193 C CA . SER A 1 44 ? -0.294 9.771 2.154 1.00 0.00 44 SER A CA 3
ATOM 3194 C C . SER A 1 44 ? -1.124 11.000 2.506 1.00 0.00 44 SER A C 3
ATOM 3195 O O . SER A 1 44 ? -1.103 11.999 1.803 1.00 0.00 44 SER A O 3
ATOM 3203 N N . ALA A 1 45 ? -1.806 10.930 3.644 1.00 0.00 45 ALA A N 3
ATOM 3204 C CA . ALA A 1 45 ? -2.626 12.029 4.136 1.00 0.00 45 ALA A CA 3
ATOM 3205 C C . ALA A 1 45 ? -1.747 13.138 4.712 1.00 0.00 45 ALA A C 3
ATOM 3206 O O . ALA A 1 45 ? -2.216 14.221 5.031 1.00 0.00 45 ALA A O 3
ATOM 3213 N N . ASP A 1 46 ? -0.468 12.846 4.847 1.00 0.00 46 ASP A N 3
ATOM 3214 C CA . ASP A 1 46 ? 0.511 13.819 5.325 1.00 0.00 46 ASP A CA 3
ATOM 3215 C C . ASP A 1 46 ? 1.069 14.572 4.115 1.00 0.00 46 ASP A C 3
ATOM 3216 O O . ASP A 1 46 ? 1.859 15.495 4.245 1.00 0.00 46 ASP A O 3
ATOM 3225 N N . ASP A 1 47 ? 0.599 14.157 2.927 1.00 0.00 47 ASP A N 3
ATOM 3226 C CA . ASP A 1 47 ? 1.007 14.698 1.610 1.00 0.00 47 ASP A CA 3
ATOM 3227 C C . ASP A 1 47 ? 2.467 14.342 1.350 1.00 0.00 47 ASP A C 3
ATOM 3228 O O . ASP A 1 47 ? 3.205 15.023 0.629 1.00 0.00 47 ASP A O 3
ATOM 3237 N N . ALA A 1 48 ? 2.870 13.236 1.910 1.00 0.00 48 ALA A N 3
ATOM 3238 C CA . ALA A 1 48 ? 4.207 12.754 1.748 1.00 0.00 48 ALA A CA 3
ATOM 3239 C C . ALA A 1 48 ? 4.361 12.155 0.363 1.00 0.00 48 ALA A C 3
ATOM 3240 O O . ALA A 1 48 ? 3.398 11.608 -0.193 1.00 0.00 48 ALA A O 3
ATOM 3247 N N . SER A 1 49 ? 5.521 12.317 -0.223 1.00 0.00 49 SER A N 3
ATOM 3248 C CA . SER A 1 49 ? 5.793 11.738 -1.515 1.00 0.00 49 SER A CA 3
ATOM 3249 C C . SER A 1 49 ? 5.992 10.243 -1.335 1.00 0.00 49 SER A C 3
ATOM 3250 O O . SER A 1 49 ? 6.335 9.794 -0.225 1.00 0.00 49 SER A O 3
ATOM 3258 N N . GLU A 1 50 ? 5.794 9.489 -2.411 1.00 0.00 50 GLU A N 3
ATOM 3259 C CA . GLU A 1 50 ? 5.956 8.033 -2.430 1.00 0.00 50 GLU A CA 3
ATOM 3260 C C . GLU A 1 50 ? 7.303 7.635 -1.833 1.00 0.00 50 GLU A C 3
ATOM 3261 O O . GLU A 1 50 ? 7.380 6.714 -1.056 1.00 0.00 50 GLU A O 3
ATOM 3273 N N . ASP A 1 51 ? 8.325 8.404 -2.182 1.00 0.00 51 ASP A N 3
ATOM 3274 C CA . ASP A 1 51 ? 9.707 8.206 -1.767 1.00 0.00 51 ASP A CA 3
ATOM 3275 C C . ASP A 1 51 ? 9.800 8.216 -0.269 1.00 0.00 51 ASP A C 3
ATOM 3276 O O . ASP A 1 51 ? 10.303 7.277 0.351 1.00 0.00 51 ASP A O 3
ATOM 3285 N N . GLU A 1 52 ? 9.287 9.285 0.299 1.00 0.00 52 GLU A N 3
ATOM 3286 C CA . GLU A 1 52 ? 9.316 9.506 1.714 1.00 0.00 52 GLU A CA 3
ATOM 3287 C C . GLU A 1 52 ? 8.504 8.456 2.407 1.00 0.00 52 GLU A C 3
ATOM 3288 O O . GLU A 1 52 ? 8.984 7.816 3.326 1.00 0.00 52 GLU A O 3
ATOM 3300 N N . MET A 1 53 ? 7.297 8.223 1.908 1.00 0.00 53 MET A N 3
ATOM 3301 C CA . MET A 1 53 ? 6.397 7.279 2.544 1.00 0.00 53 MET A CA 3
ATOM 3302 C C . MET A 1 53 ? 6.987 5.908 2.530 1.00 0.00 53 MET A C 3
ATOM 3303 O O . MET A 1 53 ? 7.147 5.312 3.562 1.00 0.00 53 MET A O 3
ATOM 3317 N N . ALA A 1 54 ? 7.390 5.458 1.368 1.00 0.00 54 ALA A N 3
ATOM 3318 C CA . ALA A 1 54 ? 7.952 4.129 1.174 1.00 0.00 54 ALA A CA 3
ATOM 3319 C C . ALA A 1 54 ? 9.109 3.868 2.094 1.00 0.00 54 ALA A C 3
ATOM 3320 O O . ALA A 1 54 ? 9.220 2.802 2.641 1.00 0.00 54 ALA A O 3
ATOM 3327 N N . GLN A 1 55 ? 9.900 4.868 2.318 1.00 0.00 55 GLN A N 3
ATOM 3328 C CA . GLN A 1 55 ? 11.071 4.766 3.151 1.00 0.00 55 GLN A CA 3
ATOM 3329 C C . GLN A 1 55 ? 10.679 4.676 4.624 1.00 0.00 55 GLN A C 3
ATOM 3330 O O . GLN A 1 55 ? 11.360 4.044 5.426 1.00 0.00 55 GLN A O 3
ATOM 3344 N N . LEU A 1 56 ? 9.550 5.254 4.954 1.00 0.00 56 LEU A N 3
ATOM 3345 C CA . LEU A 1 56 ? 9.108 5.325 6.323 1.00 0.00 56 LEU A CA 3
ATOM 3346 C C . LEU A 1 56 ? 8.192 4.175 6.662 1.00 0.00 56 LEU A C 3
ATOM 3347 O O . LEU A 1 56 ? 8.481 3.378 7.543 1.00 0.00 56 LEU A O 3
ATOM 3363 N N . VAL A 1 57 ? 7.124 4.075 5.915 1.00 0.00 57 VAL A N 3
ATOM 3364 C CA . VAL A 1 57 ? 6.088 3.121 6.150 1.00 0.00 57 VAL A CA 3
ATOM 3365 C C . VAL A 1 57 ? 6.405 1.724 5.601 1.00 0.00 57 VAL A C 3
ATOM 3366 O O . VAL A 1 57 ? 6.131 0.719 6.257 1.00 0.00 57 VAL A O 3
ATOM 3379 N N . LEU A 1 58 ? 6.975 1.654 4.404 1.00 0.00 58 LEU A N 3
ATOM 3380 C CA . LEU A 1 58 ? 7.343 0.364 3.822 1.00 0.00 58 LEU A CA 3
ATOM 3381 C C . LEU A 1 58 ? 8.785 0.019 4.134 1.00 0.00 58 LEU A C 3
ATOM 3382 O O . LEU A 1 58 ? 9.204 -1.130 3.962 1.00 0.00 58 LEU A O 3
ATOM 3398 N N . GLY A 1 59 ? 9.520 0.994 4.653 1.00 0.00 59 GLY A N 3
ATOM 3399 C CA . GLY A 1 59 ? 10.911 0.784 4.990 1.00 0.00 59 GLY A CA 3
ATOM 3400 C C . GLY A 1 59 ? 11.771 0.553 3.771 1.00 0.00 59 GLY A C 3
ATOM 3401 O O . GLY A 1 59 ? 12.770 -0.149 3.834 1.00 0.00 59 GLY A O 3
ATOM 3405 N N . ILE A 1 60 ? 11.379 1.128 2.675 1.00 0.00 60 ILE A N 3
ATOM 3406 C CA . ILE A 1 60 ? 12.052 0.919 1.429 1.00 0.00 60 ILE A CA 3
ATOM 3407 C C . ILE A 1 60 ? 12.737 2.184 0.985 1.00 0.00 60 ILE A C 3
ATOM 3408 O O . ILE A 1 60 ? 12.083 3.175 0.666 1.00 0.00 60 ILE A O 3
ATOM 3424 N N . ASP A 1 61 ? 14.049 2.150 1.009 1.00 0.00 61 ASP A N 3
ATOM 3425 C CA . ASP A 1 61 ? 14.873 3.257 0.622 1.00 0.00 61 ASP A CA 3
ATOM 3426 C C . ASP A 1 61 ? 14.745 3.512 -0.871 1.00 0.00 61 ASP A C 3
ATOM 3427 O O . ASP A 1 61 ? 15.171 2.685 -1.691 1.00 0.00 61 ASP A O 3
ATOM 3436 N N . PRO A 1 62 ? 14.197 4.669 -1.267 1.00 0.00 62 PRO A N 3
ATOM 3437 C CA . PRO A 1 62 ? 13.987 5.003 -2.677 1.00 0.00 62 PRO A CA 3
ATOM 3438 C C . PRO A 1 62 ? 15.288 5.433 -3.350 1.00 0.00 62 PRO A C 3
ATOM 3439 O O . PRO A 1 62 ? 15.336 5.706 -4.538 1.00 0.00 62 PRO A O 3
ATOM 3450 N N . MET A 1 63 ? 16.334 5.492 -2.562 1.00 0.00 63 MET A N 3
ATOM 3451 C CA . MET A 1 63 ? 17.666 5.801 -3.056 1.00 0.00 63 MET A CA 3
ATOM 3452 C C . MET A 1 63 ? 18.276 4.521 -3.582 1.00 0.00 63 MET A C 3
ATOM 3453 O O . MET A 1 63 ? 19.203 4.529 -4.390 1.00 0.00 63 MET A O 3
ATOM 3467 N N . ARG A 1 64 ? 17.734 3.430 -3.105 1.00 0.00 64 ARG A N 3
ATOM 3468 C CA . ARG A 1 64 ? 18.195 2.114 -3.455 1.00 0.00 64 ARG A CA 3
ATOM 3469 C C . ARG A 1 64 ? 17.256 1.499 -4.479 1.00 0.00 64 ARG A C 3
ATOM 3470 O O . ARG A 1 64 ? 17.662 1.168 -5.583 1.00 0.00 64 ARG A O 3
ATOM 3491 N N . GLU A 1 65 ? 15.995 1.398 -4.128 1.00 0.00 65 GLU A N 3
ATOM 3492 C CA . GLU A 1 65 ? 15.014 0.762 -4.982 1.00 0.00 65 GLU A CA 3
ATOM 3493 C C . GLU A 1 65 ? 13.684 1.550 -4.999 1.00 0.00 65 GLU A C 3
ATOM 3494 O O . GLU A 1 65 ? 12.734 1.231 -4.284 1.00 0.00 65 GLU A O 3
ATOM 3506 N N . PRO A 1 66 ? 13.640 2.641 -5.793 1.00 0.00 66 PRO A N 3
ATOM 3507 C CA . PRO A 1 66 ? 12.485 3.554 -5.850 1.00 0.00 66 PRO A CA 3
ATOM 3508 C C . PRO A 1 66 ? 11.275 3.008 -6.613 1.00 0.00 66 PRO A C 3
ATOM 3509 O O . PRO A 1 66 ? 10.134 3.392 -6.326 1.00 0.00 66 PRO A O 3
ATOM 3520 N N . GLU A 1 67 ? 11.504 2.102 -7.550 1.00 0.00 67 GLU A N 3
ATOM 3521 C CA . GLU A 1 67 ? 10.427 1.636 -8.401 1.00 0.00 67 GLU A CA 3
ATOM 3522 C C . GLU A 1 67 ? 9.422 0.830 -7.593 1.00 0.00 67 GLU A C 3
ATOM 3523 O O . GLU A 1 67 ? 8.228 1.058 -7.672 1.00 0.00 67 GLU A O 3
ATOM 3535 N N . ARG A 1 68 ? 9.903 -0.088 -6.785 1.00 0.00 68 ARG A N 3
ATOM 3536 C CA . ARG A 1 68 ? 9.005 -0.858 -5.958 1.00 0.00 68 ARG A CA 3
ATOM 3537 C C . ARG A 1 68 ? 8.523 -0.042 -4.779 1.00 0.00 68 ARG A C 3
ATOM 3538 O O . ARG A 1 68 ? 7.494 -0.339 -4.211 1.00 0.00 68 ARG A O 3
ATOM 3559 N N . ALA A 1 69 ? 9.293 0.975 -4.407 1.00 0.00 69 ALA A N 3
ATOM 3560 C CA . ALA A 1 69 ? 8.931 1.860 -3.313 1.00 0.00 69 ALA A CA 3
ATOM 3561 C C . ALA A 1 69 ? 7.569 2.484 -3.579 1.00 0.00 69 ALA A C 3
ATOM 3562 O O . ALA A 1 69 ? 6.656 2.385 -2.757 1.00 0.00 69 ALA A O 3
ATOM 3569 N N . ARG A 1 70 ? 7.417 3.068 -4.760 1.00 0.00 70 ARG A N 3
ATOM 3570 C CA . ARG A 1 70 ? 6.157 3.658 -5.151 1.00 0.00 70 ARG A CA 3
ATOM 3571 C C . ARG A 1 70 ? 5.076 2.581 -5.295 1.00 0.00 70 ARG A C 3
ATOM 3572 O O . ARG A 1 70 ? 3.920 2.805 -4.946 1.00 0.00 70 ARG A O 3
ATOM 3593 N N . MET A 1 71 ? 5.480 1.399 -5.775 1.00 0.00 71 MET A N 3
ATOM 3594 C CA . MET A 1 71 ? 4.555 0.282 -5.994 1.00 0.00 71 MET A CA 3
ATOM 3595 C C . MET A 1 71 ? 3.962 -0.197 -4.713 1.00 0.00 71 MET A C 3
ATOM 3596 O O . MET A 1 71 ? 2.740 -0.298 -4.590 1.00 0.00 71 MET A O 3
ATOM 3610 N N . ALA A 1 72 ? 4.822 -0.473 -3.753 1.00 0.00 72 ALA A N 3
ATOM 3611 C CA . ALA A 1 72 ? 4.421 -0.956 -2.475 1.00 0.00 72 ALA A CA 3
ATOM 3612 C C . ALA A 1 72 ? 3.513 0.049 -1.816 1.00 0.00 72 ALA A C 3
ATOM 3613 O O . ALA A 1 72 ? 2.465 -0.310 -1.308 1.00 0.00 72 ALA A O 3
ATOM 3620 N N . VAL A 1 73 ? 3.883 1.309 -1.889 1.00 0.00 73 VAL A N 3
ATOM 3621 C CA . VAL A 1 73 ? 3.074 2.371 -1.312 1.00 0.00 73 VAL A CA 3
ATOM 3622 C C . VAL A 1 73 ? 1.690 2.421 -1.950 1.00 0.00 73 VAL A C 3
ATOM 3623 O O . VAL A 1 73 ? 0.677 2.262 -1.259 1.00 0.00 73 VAL A O 3
ATOM 3636 N N . ARG A 1 74 ? 1.663 2.555 -3.260 1.00 0.00 74 ARG A N 3
ATOM 3637 C CA . ARG A 1 74 ? 0.427 2.650 -4.020 1.00 0.00 74 ARG A CA 3
ATOM 3638 C C . ARG A 1 74 ? -0.479 1.432 -3.852 1.00 0.00 74 ARG A C 3
ATOM 3639 O O . ARG A 1 74 ? -1.694 1.580 -3.746 1.00 0.00 74 ARG A O 3
ATOM 3660 N N . SER A 1 75 ? 0.110 0.258 -3.800 1.00 0.00 75 SER A N 3
ATOM 3661 C CA . SER A 1 75 ? -0.649 -0.979 -3.619 1.00 0.00 75 SER A CA 3
ATOM 3662 C C . SER A 1 75 ? -1.230 -1.083 -2.198 1.00 0.00 75 SER A C 3
ATOM 3663 O O . SER A 1 75 ? -2.421 -1.329 -2.016 1.00 0.00 75 SER A O 3
ATOM 3671 N N . HIS A 1 76 ? -0.403 -0.846 -1.197 1.00 0.00 76 HIS A N 3
ATOM 3672 C CA . HIS A 1 76 ? -0.846 -0.992 0.183 1.00 0.00 76 HIS A CA 3
ATOM 3673 C C . HIS A 1 76 ? -1.848 0.103 0.574 1.00 0.00 76 HIS A C 3
ATOM 3674 O O . HIS A 1 76 ? -2.818 -0.152 1.290 1.00 0.00 76 HIS A O 3
ATOM 3688 N N . LEU A 1 77 ? -1.647 1.313 0.075 1.00 0.00 77 LEU A N 3
ATOM 3689 C CA . LEU A 1 77 ? -2.564 2.398 0.384 1.00 0.00 77 LEU A CA 3
ATOM 3690 C C . LEU A 1 77 ? -3.917 2.146 -0.284 1.00 0.00 77 LEU A C 3
ATOM 3691 O O . LEU A 1 77 ? -4.961 2.587 0.215 1.00 0.00 77 LEU A O 3
ATOM 3707 N N . ASP A 1 78 ? -3.875 1.449 -1.419 1.00 0.00 78 ASP A N 3
ATOM 3708 C CA . ASP A 1 78 ? -5.056 1.177 -2.233 1.00 0.00 78 ASP A CA 3
ATOM 3709 C C . ASP A 1 78 ? -6.088 0.403 -1.409 1.00 0.00 78 ASP A C 3
ATOM 3710 O O . ASP A 1 78 ? -7.240 0.678 -1.471 1.00 0.00 78 ASP A O 3
ATOM 3719 N N . ARG A 1 79 ? -5.659 -0.542 -0.586 1.00 0.00 79 ARG A N 3
ATOM 3720 C CA . ARG A 1 79 ? -6.637 -1.245 0.258 1.00 0.00 79 ARG A CA 3
ATOM 3721 C C . ARG A 1 79 ? -7.023 -0.392 1.459 1.00 0.00 79 ARG A C 3
ATOM 3722 O O . ARG A 1 79 ? -8.200 -0.315 1.827 1.00 0.00 79 ARG A O 3
ATOM 3743 N N . ALA A 1 80 ? -6.037 0.281 2.022 1.00 0.00 80 ALA A N 3
ATOM 3744 C CA . ALA A 1 80 ? -6.212 1.056 3.244 1.00 0.00 80 ALA A CA 3
ATOM 3745 C C . ALA A 1 80 ? -7.251 2.175 3.092 1.00 0.00 80 ALA A C 3
ATOM 3746 O O . ALA A 1 80 ? -8.213 2.257 3.873 1.00 0.00 80 ALA A O 3
ATOM 3753 N N . ASN A 1 81 ? -7.088 2.997 2.064 1.00 0.00 81 ASN A N 3
ATOM 3754 C CA . ASN A 1 81 ? -7.966 4.159 1.856 1.00 0.00 81 ASN A CA 3
ATOM 3755 C C . ASN A 1 81 ? -9.342 3.749 1.361 1.00 0.00 81 ASN A C 3
ATOM 3756 O O . ASN A 1 81 ? -10.342 4.390 1.678 1.00 0.00 81 ASN A O 3
ATOM 3767 N N . TRP A 1 82 ? -9.390 2.666 0.612 1.00 0.00 82 TRP A N 3
ATOM 3768 C CA . TRP A 1 82 ? -10.629 2.169 0.023 1.00 0.00 82 TRP A CA 3
ATOM 3769 C C . TRP A 1 82 ? -11.592 1.659 1.078 1.00 0.00 82 TRP A C 3
ATOM 3770 O O . TRP A 1 82 ? -12.805 1.679 0.884 1.00 0.00 82 TRP A O 3
ATOM 3791 N N . MET A 1 83 ? -11.056 1.199 2.190 1.00 0.00 83 MET A N 3
ATOM 3792 C CA . MET A 1 83 ? -11.897 0.772 3.298 1.00 0.00 83 MET A CA 3
ATOM 3793 C C . MET A 1 83 ? -12.356 1.975 4.134 1.00 0.00 83 MET A C 3
ATOM 3794 O O . MET A 1 83 ? -13.207 1.848 5.024 1.00 0.00 83 MET A O 3
ATOM 3808 N N . VAL A 1 84 ? -11.783 3.132 3.852 1.00 0.00 84 VAL A N 3
ATOM 3809 C CA . VAL A 1 84 ? -12.159 4.365 4.516 1.00 0.00 84 VAL A CA 3
ATOM 3810 C C . VAL A 1 84 ? -13.290 5.003 3.736 1.00 0.00 84 VAL A C 3
ATOM 3811 O O . VAL A 1 84 ? -14.353 5.277 4.274 1.00 0.00 84 VAL A O 3
ATOM 3824 N N . THR A 1 85 ? -13.068 5.208 2.468 1.00 0.00 85 THR A N 3
ATOM 3825 C CA . THR A 1 85 ? -14.076 5.751 1.606 1.00 0.00 85 THR A CA 3
ATOM 3826 C C . THR A 1 85 ? -14.247 4.800 0.443 1.00 0.00 85 THR A C 3
ATOM 3827 O O . THR A 1 85 ? -13.247 4.381 -0.146 1.00 0.00 85 THR A O 3
ATOM 3838 N N . THR A 1 86 ? -15.491 4.435 0.138 1.00 0.00 86 THR A N 3
ATOM 3839 C CA . THR A 1 86 ? -15.778 3.520 -0.946 1.00 0.00 86 THR A CA 3
ATOM 3840 C C . THR A 1 86 ? -15.190 4.056 -2.261 1.00 0.00 86 THR A C 3
ATOM 3841 O O . THR A 1 86 ? -14.382 3.381 -2.909 1.00 0.00 86 THR A O 3
ATOM 3852 N N . GLY A 1 87 ? -15.551 5.270 -2.602 1.00 0.00 87 GLY A N 3
ATOM 3853 C CA . GLY A 1 87 ? -14.987 5.913 -3.747 1.00 0.00 87 GLY A CA 3
ATOM 3854 C C . GLY A 1 87 ? -14.069 6.996 -3.278 1.00 0.00 87 GLY A C 3
ATOM 3855 O O . GLY A 1 87 ? -14.474 8.149 -3.168 1.00 0.00 87 GLY A O 3
ATOM 3859 N N . TYR A 1 88 ? -12.852 6.627 -2.955 1.00 0.00 88 TYR A N 3
ATOM 3860 C CA . TYR A 1 88 ? -11.905 7.557 -2.393 1.00 0.00 88 TYR A CA 3
ATOM 3861 C C . TYR A 1 88 ? -11.409 8.501 -3.486 1.00 0.00 88 TYR A C 3
ATOM 3862 O O . TYR A 1 88 ? -11.283 8.108 -4.652 1.00 0.00 88 TYR A O 3
ATOM 3880 N N . LYS A 1 89 ? -11.185 9.741 -3.106 1.00 0.00 89 LYS A N 3
ATOM 3881 C CA . LYS A 1 89 ? -10.674 10.787 -3.992 1.00 0.00 89 LYS A CA 3
ATOM 3882 C C . LYS A 1 89 ? -9.256 10.473 -4.500 1.00 0.00 89 LYS A C 3
ATOM 3883 O O . LYS A 1 89 ? -8.612 9.513 -4.064 1.00 0.00 89 LYS A O 3
ATOM 3902 N N . GLU A 1 90 ? -8.782 11.287 -5.405 1.00 0.00 90 GLU A N 3
ATOM 3903 C CA . GLU A 1 90 ? -7.487 11.085 -6.000 1.00 0.00 90 GLU A CA 3
ATOM 3904 C C . GLU A 1 90 ? -6.371 11.536 -5.082 1.00 0.00 90 GLU A C 3
ATOM 3905 O O . GLU A 1 90 ? -6.184 12.732 -4.853 1.00 0.00 90 GLU A O 3
ATOM 3917 N N . LEU A 1 91 ? -5.665 10.576 -4.538 1.00 0.00 91 LEU A N 3
ATOM 3918 C CA . LEU A 1 91 ? -4.500 10.830 -3.703 1.00 0.00 91 LEU A CA 3
ATOM 3919 C C . LEU A 1 91 ? -3.288 11.095 -4.565 1.00 0.00 91 LEU A C 3
ATOM 3920 O O . LEU A 1 91 ? -2.338 11.750 -4.137 1.00 0.00 91 LEU A O 3
ATOM 3936 N N . PHE A 1 92 ? -3.323 10.561 -5.767 1.00 0.00 92 PHE A N 3
ATOM 3937 C CA . PHE A 1 92 ? -2.234 10.695 -6.712 1.00 0.00 92 PHE A CA 3
ATOM 3938 C C . PHE A 1 92 ? -2.212 12.117 -7.281 1.00 0.00 92 PHE A C 3
ATOM 3939 O O . PHE A 1 92 ? -1.152 12.733 -7.411 1.00 0.00 92 PHE A O 3
ATOM 3956 N N . ALA A 1 93 ? -3.388 12.639 -7.579 1.00 0.00 93 ALA A N 3
ATOM 3957 C CA . ALA A 1 93 ? -3.527 13.980 -8.110 1.00 0.00 93 ALA A CA 3
ATOM 3958 C C . ALA A 1 93 ? -3.494 14.985 -6.975 1.00 0.00 93 ALA A C 3
ATOM 3959 O O . ALA A 1 93 ? -4.425 15.063 -6.169 1.00 0.00 93 ALA A O 3
ATOM 3966 N N . ARG A 1 94 ? -2.419 15.710 -6.883 1.00 0.00 94 ARG A N 3
ATOM 3967 C CA . ARG A 1 94 ? -2.244 16.691 -5.842 1.00 0.00 94 ARG A CA 3
ATOM 3968 C C . ARG A 1 94 ? -1.936 18.010 -6.487 1.00 0.00 94 ARG A C 3
ATOM 3969 O O . ARG A 1 94 ? -2.793 18.905 -6.473 1.00 0.00 94 ARG A O 3
ATOM 3991 N N . GLY A 1 11 ? 13.947 -21.729 -3.125 1.00 0.00 11 GLY A N 4
ATOM 3992 C CA . GLY A 1 11 ? 13.571 -20.638 -4.019 1.00 0.00 11 GLY A CA 4
ATOM 3993 C C . GLY A 1 11 ? 13.334 -19.385 -3.241 1.00 0.00 11 GLY A C 4
ATOM 3994 O O . GLY A 1 11 ? 13.387 -19.409 -2.008 1.00 0.00 11 GLY A O 4
ATOM 3998 N N . SER A 1 12 ? 13.083 -18.292 -3.925 1.00 0.00 12 SER A N 4
ATOM 3999 C CA . SER A 1 12 ? 12.872 -17.027 -3.271 1.00 0.00 12 SER A CA 4
ATOM 4000 C C . SER A 1 12 ? 11.444 -16.922 -2.756 1.00 0.00 12 SER A C 4
ATOM 4001 O O . SER A 1 12 ? 10.487 -16.909 -3.539 1.00 0.00 12 SER A O 4
ATOM 4009 N N . LYS A 1 13 ? 11.308 -16.926 -1.460 1.00 0.00 13 LYS A N 4
ATOM 4010 C CA . LYS A 1 13 ? 10.030 -16.732 -0.816 1.00 0.00 13 LYS A CA 4
ATOM 4011 C C . LYS A 1 13 ? 9.644 -15.276 -0.971 1.00 0.00 13 LYS A C 4
ATOM 4012 O O . LYS A 1 13 ? 10.429 -14.394 -0.618 1.00 0.00 13 LYS A O 4
ATOM 4031 N N . ARG A 1 14 ? 8.477 -15.004 -1.513 1.00 0.00 14 ARG A N 4
ATOM 4032 C CA . ARG A 1 14 ? 8.048 -13.638 -1.629 1.00 0.00 14 ARG A CA 4
ATOM 4033 C C . ARG A 1 14 ? 7.494 -13.194 -0.277 1.00 0.00 14 ARG A C 4
ATOM 4034 O O . ARG A 1 14 ? 6.290 -13.222 -0.040 1.00 0.00 14 ARG A O 4
ATOM 4055 N N . LYS A 1 15 ? 8.391 -12.880 0.631 1.00 0.00 15 LYS A N 4
ATOM 4056 C CA . LYS A 1 15 ? 8.005 -12.487 1.973 1.00 0.00 15 LYS A CA 4
ATOM 4057 C C . LYS A 1 15 ? 7.970 -10.978 2.096 1.00 0.00 15 LYS A C 4
ATOM 4058 O O . LYS A 1 15 ? 7.314 -10.428 2.981 1.00 0.00 15 LYS A O 4
ATOM 4077 N N . VAL A 1 16 ? 8.679 -10.308 1.198 1.00 0.00 16 VAL A N 4
ATOM 4078 C CA . VAL A 1 16 ? 8.699 -8.852 1.173 1.00 0.00 16 VAL A CA 4
ATOM 4079 C C . VAL A 1 16 ? 7.403 -8.359 0.514 1.00 0.00 16 VAL A C 4
ATOM 4080 O O . VAL A 1 16 ? 6.977 -7.214 0.704 1.00 0.00 16 VAL A O 4
ATOM 4093 N N . GLN A 1 17 ? 6.765 -9.283 -0.225 1.00 0.00 17 GLN A N 4
ATOM 4094 C CA . GLN A 1 17 ? 5.460 -9.079 -0.849 1.00 0.00 17 GLN A CA 4
ATOM 4095 C C . GLN A 1 17 ? 5.503 -8.032 -1.973 1.00 0.00 17 GLN A C 4
ATOM 4096 O O . GLN A 1 17 ? 5.791 -8.376 -3.106 1.00 0.00 17 GLN A O 4
ATOM 4110 N N . ASP A 1 18 ? 5.311 -6.767 -1.610 1.00 0.00 18 ASP A N 4
ATOM 4111 C CA . ASP A 1 18 ? 5.311 -5.585 -2.514 1.00 0.00 18 ASP A CA 4
ATOM 4112 C C . ASP A 1 18 ? 4.086 -5.553 -3.447 1.00 0.00 18 ASP A C 4
ATOM 4113 O O . ASP A 1 18 ? 4.102 -4.851 -4.460 1.00 0.00 18 ASP A O 4
ATOM 4122 N N . GLU A 1 19 ? 3.017 -6.255 -3.098 1.00 0.00 19 GLU A N 4
ATOM 4123 C CA . GLU A 1 19 ? 1.793 -6.169 -3.858 1.00 0.00 19 GLU A CA 4
ATOM 4124 C C . GLU A 1 19 ? 0.620 -6.361 -2.923 1.00 0.00 19 GLU A C 4
ATOM 4125 O O . GLU A 1 19 ? 0.796 -6.785 -1.799 1.00 0.00 19 GLU A O 4
ATOM 4137 N N . VAL A 1 20 ? -0.550 -6.033 -3.380 1.00 0.00 20 VAL A N 4
ATOM 4138 C CA . VAL A 1 20 ? -1.763 -6.239 -2.619 1.00 0.00 20 VAL A CA 4
ATOM 4139 C C . VAL A 1 20 ? -2.593 -7.236 -3.384 1.00 0.00 20 VAL A C 4
ATOM 4140 O O . VAL A 1 20 ? -2.711 -7.122 -4.617 1.00 0.00 20 VAL A O 4
ATOM 4153 N N . PRO A 1 21 ? -3.149 -8.242 -2.709 1.00 0.00 21 PRO A N 4
ATOM 4154 C CA . PRO A 1 21 ? -3.937 -9.281 -3.352 1.00 0.00 21 PRO A CA 4
ATOM 4155 C C . PRO A 1 21 ? -5.294 -8.778 -3.901 1.00 0.00 21 PRO A C 4
ATOM 4156 O O . PRO A 1 21 ? -6.358 -9.026 -3.330 1.00 0.00 21 PRO A O 4
ATOM 4167 N N . TRP A 1 22 ? -5.226 -8.027 -4.972 1.00 0.00 22 TRP A N 4
ATOM 4168 C CA . TRP A 1 22 ? -6.410 -7.514 -5.656 1.00 0.00 22 TRP A CA 4
ATOM 4169 C C . TRP A 1 22 ? -6.795 -8.485 -6.764 1.00 0.00 22 TRP A C 4
ATOM 4170 O O . TRP A 1 22 ? -7.882 -8.422 -7.318 1.00 0.00 22 TRP A O 4
ATOM 4191 N N . SER A 1 23 ? -5.887 -9.384 -7.044 1.00 0.00 23 SER A N 4
ATOM 4192 C CA . SER A 1 23 ? -5.997 -10.325 -8.125 1.00 0.00 23 SER A CA 4
ATOM 4193 C C . SER A 1 23 ? -7.086 -11.395 -7.884 1.00 0.00 23 SER A C 4
ATOM 4194 O O . SER A 1 23 ? -7.985 -11.577 -8.711 1.00 0.00 23 SER A O 4
ATOM 4202 N N . ASP A 1 24 ? -7.023 -12.083 -6.751 1.00 0.00 24 ASP A N 4
ATOM 4203 C CA . ASP A 1 24 ? -7.958 -13.189 -6.514 1.00 0.00 24 ASP A CA 4
ATOM 4204 C C . ASP A 1 24 ? -9.023 -12.822 -5.499 1.00 0.00 24 ASP A C 4
ATOM 4205 O O . ASP A 1 24 ? -10.212 -12.974 -5.761 1.00 0.00 24 ASP A O 4
ATOM 4214 N N . SER A 1 25 ? -8.581 -12.291 -4.379 1.00 0.00 25 SER A N 4
ATOM 4215 C CA . SER A 1 25 ? -9.420 -11.844 -3.294 1.00 0.00 25 SER A CA 4
ATOM 4216 C C . SER A 1 25 ? -8.448 -11.443 -2.229 1.00 0.00 25 SER A C 4
ATOM 4217 O O . SER A 1 25 ? -7.232 -11.633 -2.436 1.00 0.00 25 SER A O 4
ATOM 4225 N N . LEU A 1 26 ? -8.912 -10.896 -1.130 1.00 0.00 26 LEU A N 4
ATOM 4226 C CA . LEU A 1 26 ? -8.026 -10.533 -0.067 1.00 0.00 26 LEU A CA 4
ATOM 4227 C C . LEU A 1 26 ? -7.470 -11.824 0.493 1.00 0.00 26 LEU A C 4
ATOM 4228 O O . LEU A 1 26 ? -8.208 -12.673 0.991 1.00 0.00 26 LEU A O 4
ATOM 4244 N N . THR A 1 27 ? -6.195 -11.975 0.403 1.00 0.00 27 THR A N 4
ATOM 4245 C CA . THR A 1 27 ? -5.598 -13.247 0.657 1.00 0.00 27 THR A CA 4
ATOM 4246 C C . THR A 1 27 ? -4.997 -13.291 2.059 1.00 0.00 27 THR A C 4
ATOM 4247 O O . THR A 1 27 ? -4.487 -12.281 2.561 1.00 0.00 27 THR A O 4
ATOM 4258 N N . ALA A 1 28 ? -5.042 -14.476 2.647 1.00 0.00 28 ALA A N 4
ATOM 4259 C CA . ALA A 1 28 ? -4.668 -14.767 4.032 1.00 0.00 28 ALA A CA 4
ATOM 4260 C C . ALA A 1 28 ? -3.295 -14.264 4.442 1.00 0.00 28 ALA A C 4
ATOM 4261 O O . ALA A 1 28 ? -3.115 -13.859 5.592 1.00 0.00 28 ALA A O 4
ATOM 4268 N N . TYR A 1 29 ? -2.335 -14.289 3.525 1.00 0.00 29 TYR A N 4
ATOM 4269 C CA . TYR A 1 29 ? -0.980 -13.878 3.869 1.00 0.00 29 TYR A CA 4
ATOM 4270 C C . TYR A 1 29 ? -0.942 -12.381 4.219 1.00 0.00 29 TYR A C 4
ATOM 4271 O O . TYR A 1 29 ? -0.452 -11.991 5.276 1.00 0.00 29 TYR A O 4
ATOM 4289 N N . ASP A 1 30 ? -1.478 -11.569 3.330 1.00 0.00 30 ASP A N 4
ATOM 4290 C CA . ASP A 1 30 ? -1.479 -10.122 3.485 1.00 0.00 30 ASP A CA 4
ATOM 4291 C C . ASP A 1 30 ? -2.528 -9.649 4.465 1.00 0.00 30 ASP A C 4
ATOM 4292 O O . ASP A 1 30 ? -2.382 -8.643 5.113 1.00 0.00 30 ASP A O 4
ATOM 4301 N N . ASN A 1 31 ? -3.571 -10.431 4.596 1.00 0.00 31 ASN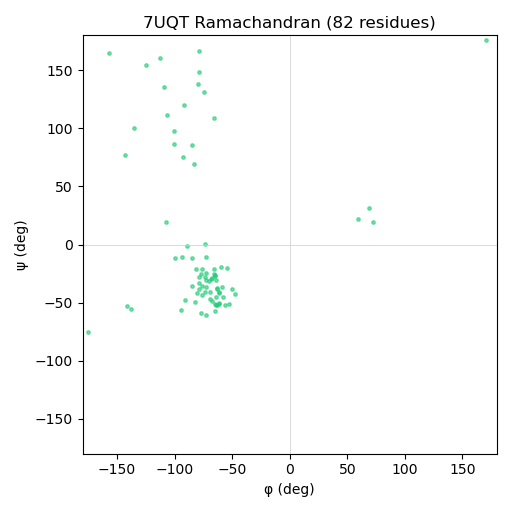 A N 4
ATOM 4302 C CA . ASN A 1 31 ? -4.717 -10.148 5.489 1.00 0.00 31 ASN A CA 4
ATOM 4303 C C . ASN A 1 31 ? -4.292 -9.914 6.961 1.00 0.00 31 ASN A C 4
ATOM 4304 O O . ASN A 1 31 ? -5.016 -9.285 7.742 1.00 0.00 31 ASN A O 4
ATOM 4315 N N . GLU A 1 32 ? -3.094 -10.358 7.299 1.00 0.00 32 GLU A N 4
ATOM 4316 C CA . GLU A 1 32 ? -2.576 -10.250 8.643 1.00 0.00 32 GLU A CA 4
ATOM 4317 C C . GLU A 1 32 ? -1.709 -8.971 8.761 1.00 0.00 32 GLU A C 4
ATOM 4318 O O . GLU A 1 32 ? -1.152 -8.652 9.818 1.00 0.00 32 GLU A O 4
ATOM 4330 N N . HIS A 1 33 ? -1.607 -8.242 7.676 1.00 0.00 33 HIS A N 4
ATOM 4331 C CA . HIS A 1 33 ? -0.796 -7.033 7.626 1.00 0.00 33 HIS A CA 4
ATOM 4332 C C . HIS A 1 33 ? -1.692 -5.819 7.634 1.00 0.00 33 HIS A C 4
ATOM 4333 O O . HIS A 1 33 ? -1.234 -4.694 7.599 1.00 0.00 33 HIS A O 4
ATOM 4347 N N . PHE A 1 34 ? -2.962 -6.042 7.724 1.00 0.00 34 PHE A N 4
ATOM 4348 C CA . PHE A 1 34 ? -3.920 -4.982 7.580 1.00 0.00 34 PHE A CA 4
ATOM 4349 C C . PHE A 1 34 ? -3.903 -3.885 8.615 1.00 0.00 34 PHE A C 4
ATOM 4350 O O . PHE A 1 34 ? -4.382 -2.780 8.347 1.00 0.00 34 PHE A O 4
ATOM 4367 N N . THR A 1 35 ? -3.332 -4.140 9.765 1.00 0.00 35 THR A N 4
ATOM 4368 C CA . THR A 1 35 ? -3.218 -3.107 10.754 1.00 0.00 35 THR A CA 4
ATOM 4369 C C . THR A 1 35 ? -2.228 -2.030 10.255 1.00 0.00 35 THR A C 4
ATOM 4370 O O . THR A 1 35 ? -2.415 -0.837 10.491 1.00 0.00 35 THR A O 4
ATOM 4381 N N . ILE A 1 36 ? -1.215 -2.448 9.488 1.00 0.00 36 ILE A N 4
ATOM 4382 C CA . ILE A 1 36 ? -0.238 -1.493 8.997 1.00 0.00 36 ILE A CA 4
ATOM 4383 C C . ILE A 1 36 ? -0.791 -0.665 7.843 1.00 0.00 36 ILE A C 4
ATOM 4384 O O . ILE A 1 36 ? -0.307 0.416 7.568 1.00 0.00 36 ILE A O 4
ATOM 4400 N N . TYR A 1 37 ? -1.845 -1.167 7.196 1.00 0.00 37 TYR A N 4
ATOM 4401 C CA . TYR A 1 37 ? -2.474 -0.462 6.072 1.00 0.00 37 TYR A CA 4
ATOM 4402 C C . TYR A 1 37 ? -3.015 0.899 6.472 1.00 0.00 37 TYR A C 4
ATOM 4403 O O . TYR A 1 37 ? -2.872 1.873 5.729 1.00 0.00 37 TYR A O 4
ATOM 4421 N N . MET A 1 38 ? -3.559 0.998 7.670 1.00 0.00 38 MET A N 4
ATOM 4422 C CA . MET A 1 38 ? -4.054 2.280 8.161 1.00 0.00 38 MET A CA 4
ATOM 4423 C C . MET A 1 38 ? -2.882 3.248 8.379 1.00 0.00 38 MET A C 4
ATOM 4424 O O . MET A 1 38 ? -3.035 4.452 8.268 1.00 0.00 38 MET A O 4
ATOM 4438 N N . ARG A 1 39 ? -1.692 2.691 8.625 1.00 0.00 39 ARG A N 4
ATOM 4439 C CA . ARG A 1 39 ? -0.480 3.498 8.815 1.00 0.00 39 ARG A CA 4
ATOM 4440 C C . ARG A 1 39 ? 0.001 4.007 7.467 1.00 0.00 39 ARG A C 4
ATOM 4441 O O . ARG A 1 39 ? 0.585 5.086 7.355 1.00 0.00 39 ARG A O 4
ATOM 4462 N N . LEU A 1 40 ? -0.267 3.231 6.445 1.00 0.00 40 LEU A N 4
ATOM 4463 C CA . LEU A 1 40 ? 0.143 3.569 5.104 1.00 0.00 40 LEU A CA 4
ATOM 4464 C C . LEU A 1 40 ? -0.674 4.747 4.592 1.00 0.00 40 LEU A C 4
ATOM 4465 O O . LEU A 1 40 ? -0.132 5.671 3.982 1.00 0.00 40 LEU A O 4
ATOM 4481 N N . LEU A 1 41 ? -1.972 4.734 4.873 1.00 0.00 41 LEU A N 4
ATOM 4482 C CA . LEU A 1 41 ? -2.827 5.831 4.468 1.00 0.00 41 LEU A CA 4
ATOM 4483 C C . LEU A 1 41 ? -2.544 7.049 5.345 1.00 0.00 41 LEU A C 4
ATOM 4484 O O . LEU A 1 41 ? -2.714 8.193 4.925 1.00 0.00 41 LEU A O 4
ATOM 4500 N N . ASP A 1 42 ? -2.104 6.782 6.567 1.00 0.00 42 ASP A N 4
ATOM 4501 C CA . ASP A 1 42 ? -1.698 7.824 7.512 1.00 0.00 42 ASP A CA 4
ATOM 4502 C C . ASP A 1 42 ? -0.572 8.657 6.928 1.00 0.00 42 ASP A C 4
ATOM 4503 O O . ASP A 1 42 ? -0.537 9.877 7.084 1.00 0.00 42 ASP A O 4
ATOM 4512 N N . ALA A 1 43 ? 0.323 7.995 6.226 1.00 0.00 43 ALA A N 4
ATOM 4513 C CA . ALA A 1 43 ? 1.445 8.650 5.602 1.00 0.00 43 ALA A CA 4
ATOM 4514 C C . ALA A 1 43 ? 0.999 9.477 4.391 1.00 0.00 43 ALA A C 4
ATOM 4515 O O . ALA A 1 43 ? 1.531 10.556 4.141 1.00 0.00 43 ALA A O 4
ATOM 4522 N N . SER A 1 44 ? 0.012 8.995 3.648 1.00 0.00 44 SER A N 4
ATOM 4523 C CA . SER A 1 44 ? -0.495 9.765 2.528 1.00 0.00 44 SER A CA 4
ATOM 4524 C C . SER A 1 44 ? -1.275 10.987 3.033 1.00 0.00 44 SER A C 4
ATOM 4525 O O . SER A 1 44 ? -1.200 12.075 2.457 1.00 0.00 44 SER A O 4
ATOM 4533 N N . ALA A 1 45 ? -1.960 10.808 4.164 1.00 0.00 45 ALA A N 4
ATOM 4534 C CA . ALA A 1 45 ? -2.706 11.880 4.820 1.00 0.00 45 ALA A CA 4
ATOM 4535 C C . ALA A 1 45 ? -1.750 12.834 5.536 1.00 0.00 45 ALA A C 4
ATOM 4536 O O . ALA A 1 45 ? -2.136 13.904 5.991 1.00 0.00 45 ALA A O 4
ATOM 4543 N N . ASP A 1 46 ? -0.495 12.430 5.621 1.00 0.00 46 ASP A N 4
ATOM 4544 C CA . ASP A 1 46 ? 0.560 13.231 6.240 1.00 0.00 46 ASP A CA 4
ATOM 4545 C C . ASP A 1 46 ? 1.155 14.146 5.164 1.00 0.00 46 ASP A C 4
ATOM 4546 O O . ASP A 1 46 ? 2.066 14.930 5.410 1.00 0.00 46 ASP A O 4
ATOM 4555 N N . ASP A 1 47 ? 0.586 14.008 3.950 1.00 0.00 47 ASP A N 4
ATOM 4556 C CA . ASP A 1 47 ? 0.929 14.792 2.751 1.00 0.00 47 ASP A CA 4
ATOM 4557 C C . ASP A 1 47 ? 2.327 14.427 2.259 1.00 0.00 47 ASP A C 4
ATOM 4558 O O . ASP A 1 47 ? 3.056 15.230 1.661 1.00 0.00 47 ASP A O 4
ATOM 4567 N N . ALA A 1 48 ? 2.664 13.189 2.480 1.00 0.00 48 ALA A N 4
ATOM 4568 C CA . ALA A 1 48 ? 3.912 12.632 2.042 1.00 0.00 48 ALA A CA 4
ATOM 4569 C C . ALA A 1 48 ? 3.725 12.016 0.656 1.00 0.00 48 ALA A C 4
ATOM 4570 O O . ALA A 1 48 ? 2.592 11.729 0.252 1.00 0.00 48 ALA A O 4
ATOM 4577 N N . SER A 1 49 ? 4.802 11.845 -0.069 1.00 0.00 49 SER A N 4
ATOM 4578 C CA . SER A 1 49 ? 4.745 11.204 -1.367 1.00 0.00 49 SER A CA 4
ATOM 4579 C C . SER A 1 49 ? 5.316 9.797 -1.283 1.00 0.00 49 SER A C 4
ATOM 4580 O O . SER A 1 49 ? 5.938 9.450 -0.284 1.00 0.00 49 SER A O 4
ATOM 4588 N N . GLU A 1 50 ? 5.088 8.999 -2.315 1.00 0.00 50 GLU A N 4
ATOM 4589 C CA . GLU A 1 50 ? 5.432 7.572 -2.340 1.00 0.00 50 GLU A CA 4
ATOM 4590 C C . GLU A 1 50 ? 6.862 7.263 -1.920 1.00 0.00 50 GLU A C 4
ATOM 4591 O O . GLU A 1 50 ? 7.071 6.371 -1.122 1.00 0.00 50 GLU A O 4
ATOM 4603 N N . ASP A 1 51 ? 7.813 8.045 -2.381 1.00 0.00 51 ASP A N 4
ATOM 4604 C CA . ASP A 1 51 ? 9.249 7.798 -2.056 1.00 0.00 51 ASP A CA 4
ATOM 4605 C C . ASP A 1 51 ? 9.511 8.071 -0.597 1.00 0.00 51 ASP A C 4
ATOM 4606 O O . ASP A 1 51 ? 10.372 7.454 0.033 1.00 0.00 51 ASP A O 4
ATOM 4615 N N . GLU A 1 52 ? 8.775 9.005 -0.070 1.00 0.00 52 GLU A N 4
ATOM 4616 C CA . GLU A 1 52 ? 8.879 9.418 1.297 1.00 0.00 52 GLU A CA 4
ATOM 4617 C C . GLU A 1 52 ? 8.236 8.381 2.170 1.00 0.00 52 GLU A C 4
ATOM 4618 O O . GLU A 1 52 ? 8.860 7.830 3.066 1.00 0.00 52 GLU A O 4
ATOM 4630 N N . MET A 1 53 ? 7.017 8.053 1.821 1.00 0.00 53 MET A N 4
ATOM 4631 C CA . MET A 1 53 ? 6.202 7.121 2.562 1.00 0.00 53 MET A CA 4
ATOM 4632 C C . MET A 1 53 ? 6.827 5.771 2.587 1.00 0.00 53 MET A C 4
ATOM 4633 O O . MET A 1 53 ? 7.033 5.230 3.636 1.00 0.00 53 MET A O 4
ATOM 4647 N N . ALA A 1 54 ? 7.181 5.267 1.435 1.00 0.00 54 ALA A N 4
ATOM 4648 C CA . ALA A 1 54 ? 7.770 3.943 1.281 1.00 0.00 54 ALA A CA 4
ATOM 4649 C C . ALA A 1 54 ? 8.961 3.718 2.180 1.00 0.00 54 ALA A C 4
ATOM 4650 O O . ALA A 1 54 ? 9.129 2.649 2.709 1.00 0.00 54 ALA A O 4
ATOM 4657 N N . GLN A 1 55 ? 9.729 4.740 2.391 1.00 0.00 55 GLN A N 4
ATOM 4658 C CA . GLN A 1 55 ? 10.929 4.647 3.187 1.00 0.00 55 GLN A CA 4
ATOM 4659 C C . GLN A 1 55 ? 10.572 4.587 4.670 1.00 0.00 55 GLN A C 4
ATOM 4660 O O . GLN A 1 55 ? 11.294 4.012 5.486 1.00 0.00 55 GLN A O 4
ATOM 4674 N N . LEU A 1 56 ? 9.434 5.137 4.997 1.00 0.00 56 LEU A N 4
ATOM 4675 C CA . LEU A 1 56 ? 8.995 5.227 6.362 1.00 0.00 56 LEU A CA 4
ATOM 4676 C C . LEU A 1 56 ? 8.099 4.055 6.717 1.00 0.00 56 LEU A C 4
ATOM 4677 O O . LEU A 1 56 ? 8.420 3.259 7.580 1.00 0.00 56 LEU A O 4
ATOM 4693 N N . VAL A 1 57 ? 7.024 3.923 5.968 1.00 0.00 57 VAL A N 4
ATOM 4694 C CA . VAL A 1 57 ? 6.009 2.933 6.220 1.00 0.00 57 VAL A CA 4
ATOM 4695 C C . VAL A 1 57 ? 6.357 1.548 5.680 1.00 0.00 57 VAL A C 4
ATOM 4696 O O . VAL A 1 57 ? 6.160 0.555 6.360 1.00 0.00 57 VAL A O 4
ATOM 4709 N N . LEU A 1 58 ? 6.863 1.478 4.454 1.00 0.00 58 LEU A N 4
ATOM 4710 C CA . LEU A 1 58 ? 7.233 0.183 3.886 1.00 0.00 58 LEU A CA 4
ATOM 4711 C C . LEU A 1 58 ? 8.656 -0.169 4.220 1.00 0.00 58 LEU A C 4
ATOM 4712 O O . LEU A 1 58 ? 9.070 -1.318 4.043 1.00 0.00 58 LEU A O 4
ATOM 4728 N N . GLY A 1 59 ? 9.392 0.807 4.745 1.00 0.00 59 GLY A N 4
ATOM 4729 C CA . GLY A 1 59 ? 10.763 0.576 5.114 1.00 0.00 59 GLY A CA 4
ATOM 4730 C C . GLY A 1 59 ? 11.637 0.337 3.912 1.00 0.00 59 GLY A C 4
ATOM 4731 O O . GLY A 1 59 ? 12.606 -0.417 3.972 1.00 0.00 59 GLY A O 4
ATOM 4735 N N . ILE A 1 60 ? 11.294 0.958 2.826 1.00 0.00 60 ILE A N 4
ATOM 4736 C CA . ILE A 1 60 ? 11.985 0.760 1.588 1.00 0.00 60 ILE A CA 4
ATOM 4737 C C . ILE A 1 60 ? 12.651 2.026 1.143 1.00 0.00 60 ILE A C 4
ATOM 4738 O O . ILE A 1 60 ? 11.985 3.007 0.824 1.00 0.00 60 ILE A O 4
ATOM 4754 N N . ASP A 1 61 ? 13.959 2.011 1.167 1.00 0.00 61 ASP A N 4
ATOM 4755 C CA . ASP A 1 61 ? 14.756 3.107 0.721 1.00 0.00 61 ASP A CA 4
ATOM 4756 C C . ASP A 1 61 ? 14.588 3.255 -0.775 1.00 0.00 61 ASP A C 4
ATOM 4757 O O . ASP A 1 61 ? 14.967 2.359 -1.534 1.00 0.00 61 ASP A O 4
ATOM 4766 N N . PRO A 1 62 ? 14.032 4.376 -1.244 1.00 0.00 62 PRO A N 4
ATOM 4767 C CA . PRO A 1 62 ? 13.794 4.592 -2.671 1.00 0.00 62 PRO A CA 4
ATOM 4768 C C . PRO A 1 62 ? 15.090 4.882 -3.406 1.00 0.00 62 PRO A C 4
ATOM 4769 O O . PRO A 1 62 ? 15.140 4.922 -4.629 1.00 0.00 62 PRO A O 4
ATOM 4780 N N . MET A 1 63 ? 16.136 5.084 -2.647 1.00 0.00 63 MET A N 4
ATOM 4781 C CA . MET A 1 63 ? 17.448 5.281 -3.199 1.00 0.00 63 MET A CA 4
ATOM 4782 C C . MET A 1 63 ? 18.045 3.927 -3.488 1.00 0.00 63 MET A C 4
ATOM 4783 O O . MET A 1 63 ? 18.850 3.762 -4.394 1.00 0.00 63 MET A O 4
ATOM 4797 N N . ARG A 1 64 ? 17.576 2.950 -2.754 1.00 0.00 64 ARG A N 4
ATOM 4798 C CA . ARG A 1 64 ? 18.037 1.591 -2.908 1.00 0.00 64 ARG A CA 4
ATOM 4799 C C . ARG A 1 64 ? 17.209 0.913 -3.988 1.00 0.00 64 ARG A C 4
ATOM 4800 O O . ARG A 1 64 ? 17.741 0.500 -5.010 1.00 0.00 64 ARG A O 4
ATOM 4821 N N . GLU A 1 65 ? 15.899 0.871 -3.785 1.00 0.00 65 GLU A N 4
ATOM 4822 C CA . GLU A 1 65 ? 14.975 0.263 -4.731 1.00 0.00 65 GLU A CA 4
ATOM 4823 C C . GLU A 1 65 ? 13.691 1.093 -4.832 1.00 0.00 65 GLU A C 4
ATOM 4824 O O . GLU A 1 65 ? 12.742 0.889 -4.071 1.00 0.00 65 GLU A O 4
ATOM 4836 N N . PRO A 1 66 ? 13.663 2.079 -5.734 1.00 0.00 66 PRO A N 4
ATOM 4837 C CA . PRO A 1 66 ? 12.506 2.969 -5.906 1.00 0.00 66 PRO A CA 4
ATOM 4838 C C . PRO A 1 66 ? 11.261 2.274 -6.453 1.00 0.00 66 PRO A C 4
ATOM 4839 O O . PRO A 1 66 ? 10.136 2.658 -6.111 1.00 0.00 66 PRO A O 4
ATOM 4850 N N . GLU A 1 67 ? 11.452 1.236 -7.271 1.00 0.00 67 GLU A N 4
ATOM 4851 C CA . GLU A 1 67 ? 10.335 0.587 -7.915 1.00 0.00 67 GLU A CA 4
ATOM 4852 C C . GLU A 1 67 ? 9.444 -0.075 -6.881 1.00 0.00 67 GLU A C 4
ATOM 4853 O O . GLU A 1 67 ? 8.250 0.180 -6.846 1.00 0.00 67 GLU A O 4
ATOM 4865 N N . ARG A 1 68 ? 10.030 -0.883 -6.000 1.00 0.00 68 ARG A N 4
ATOM 4866 C CA . ARG A 1 68 ? 9.239 -1.499 -4.948 1.00 0.00 68 ARG A CA 4
ATOM 4867 C C . ARG A 1 68 ? 8.684 -0.478 -3.984 1.00 0.00 68 ARG A C 4
ATOM 4868 O O . ARG A 1 68 ? 7.587 -0.650 -3.470 1.00 0.00 68 ARG A O 4
ATOM 4889 N N . ALA A 1 69 ? 9.421 0.607 -3.785 1.00 0.00 69 ALA A N 4
ATOM 4890 C CA . ALA A 1 69 ? 8.993 1.658 -2.891 1.00 0.00 69 ALA A CA 4
ATOM 4891 C C . ALA A 1 69 ? 7.660 2.241 -3.351 1.00 0.00 69 ALA A C 4
ATOM 4892 O O . ALA A 1 69 ? 6.677 2.254 -2.603 1.00 0.00 69 ALA A O 4
ATOM 4899 N N . ARG A 1 70 ? 7.606 2.645 -4.600 1.00 0.00 70 ARG A N 4
ATOM 4900 C CA . ARG A 1 70 ? 6.405 3.201 -5.146 1.00 0.00 70 ARG A CA 4
ATOM 4901 C C . ARG A 1 70 ? 5.334 2.137 -5.417 1.00 0.00 70 ARG A C 4
ATOM 4902 O O . ARG A 1 70 ? 4.145 2.395 -5.205 1.00 0.00 70 ARG A O 4
ATOM 4923 N N . MET A 1 71 ? 5.756 0.939 -5.853 1.00 0.00 71 MET A N 4
ATOM 4924 C CA . MET A 1 71 ? 4.803 -0.123 -6.212 1.00 0.00 71 MET A CA 4
ATOM 4925 C C . MET A 1 71 ? 4.010 -0.556 -4.992 1.00 0.00 71 MET A C 4
ATOM 4926 O O . MET A 1 71 ? 2.799 -0.750 -5.076 1.00 0.00 71 MET A O 4
ATOM 4940 N N . ALA A 1 72 ? 4.687 -0.647 -3.847 1.00 0.00 72 ALA A N 4
ATOM 4941 C CA . ALA A 1 72 ? 4.041 -1.042 -2.645 1.00 0.00 72 ALA A CA 4
ATOM 4942 C C . ALA A 1 72 ? 3.134 0.065 -2.175 1.00 0.00 72 ALA A C 4
ATOM 4943 O O . ALA A 1 72 ? 1.974 -0.154 -1.965 1.00 0.00 72 ALA A O 4
ATOM 4950 N N . VAL A 1 73 ? 3.652 1.275 -2.100 1.00 0.00 73 VAL A N 4
ATOM 4951 C CA . VAL A 1 73 ? 2.870 2.410 -1.622 1.00 0.00 73 VAL A CA 4
ATOM 4952 C C . VAL A 1 73 ? 1.563 2.606 -2.395 1.00 0.00 73 VAL A C 4
ATOM 4953 O O . VAL A 1 73 ? 0.490 2.578 -1.788 1.00 0.00 73 VAL A O 4
ATOM 4966 N N . ARG A 1 74 ? 1.650 2.715 -3.724 1.00 0.00 74 ARG A N 4
ATOM 4967 C CA . ARG A 1 74 ? 0.468 2.980 -4.564 1.00 0.00 74 ARG A CA 4
ATOM 4968 C C . ARG A 1 74 ? -0.602 1.903 -4.381 1.00 0.00 74 ARG A C 4
ATOM 4969 O O . ARG A 1 74 ? -1.786 2.206 -4.305 1.00 0.00 74 ARG A O 4
ATOM 4990 N N . SER A 1 75 ? -0.169 0.673 -4.263 1.00 0.00 75 SER A N 4
ATOM 4991 C CA . SER A 1 75 ? -1.069 -0.456 -4.134 1.00 0.00 75 SER A CA 4
ATOM 4992 C C . SER A 1 75 ? -1.523 -0.692 -2.687 1.00 0.00 75 SER A C 4
ATOM 4993 O O . SER A 1 75 ? -2.681 -1.015 -2.439 1.00 0.00 75 SER A O 4
ATOM 5001 N N . HIS A 1 76 ? -0.644 -0.512 -1.740 1.00 0.00 76 HIS A N 4
ATOM 5002 C CA . HIS A 1 76 ? -0.998 -0.725 -0.350 1.00 0.00 76 HIS A CA 4
ATOM 5003 C C . HIS A 1 76 ? -1.932 0.374 0.155 1.00 0.00 76 HIS A C 4
ATOM 5004 O O . HIS A 1 76 ? -2.874 0.107 0.903 1.00 0.00 76 HIS A O 4
ATOM 5018 N N . LEU A 1 77 ? -1.711 1.612 -0.290 1.00 0.00 77 LEU A N 4
ATOM 5019 C CA . LEU A 1 77 ? -2.601 2.697 0.080 1.00 0.00 77 LEU A CA 4
ATOM 5020 C C . LEU A 1 77 ? -3.939 2.480 -0.619 1.00 0.00 77 LEU A C 4
ATOM 5021 O O . LEU A 1 77 ? -4.990 2.888 -0.120 1.00 0.00 77 LEU A O 4
ATOM 5037 N N . ASP A 1 78 ? -3.864 1.836 -1.783 1.00 0.00 78 ASP A N 4
ATOM 5038 C CA . ASP A 1 78 ? -5.016 1.524 -2.624 1.00 0.00 78 ASP A CA 4
ATOM 5039 C C . ASP A 1 78 ? -5.995 0.672 -1.830 1.00 0.00 78 ASP A C 4
ATOM 5040 O O . ASP A 1 78 ? -7.158 0.872 -1.881 1.00 0.00 78 ASP A O 4
ATOM 5049 N N . ARG A 1 79 ? -5.517 -0.270 -1.058 1.00 0.00 79 ARG A N 4
ATOM 5050 C CA . ARG A 1 79 ? -6.462 -1.025 -0.250 1.00 0.00 79 ARG A CA 4
ATOM 5051 C C . ARG A 1 79 ? -6.868 -0.248 0.993 1.00 0.00 79 ARG A C 4
ATOM 5052 O O . ARG A 1 79 ? -8.037 -0.266 1.392 1.00 0.00 79 ARG A O 4
ATOM 5073 N N . ALA A 1 80 ? -5.911 0.452 1.562 1.00 0.00 80 ALA A N 4
ATOM 5074 C CA . ALA A 1 80 ? -6.094 1.173 2.810 1.00 0.00 80 ALA A CA 4
ATOM 5075 C C . ALA A 1 80 ? -7.149 2.290 2.717 1.00 0.00 80 ALA A C 4
ATOM 5076 O O . ALA A 1 80 ? -8.097 2.314 3.489 1.00 0.00 80 ALA A O 4
ATOM 5083 N N . ASN A 1 81 ? -7.011 3.166 1.735 1.00 0.00 81 ASN A N 4
ATOM 5084 C CA . ASN A 1 81 ? -7.920 4.322 1.599 1.00 0.00 81 ASN A CA 4
ATOM 5085 C C . ASN A 1 81 ? -9.293 3.884 1.109 1.00 0.00 81 ASN A C 4
ATOM 5086 O O . ASN A 1 81 ? -10.297 4.466 1.465 1.00 0.00 81 ASN A O 4
ATOM 5097 N N . TRP A 1 82 ? -9.320 2.822 0.317 1.00 0.00 82 TRP A N 4
ATOM 5098 C CA . TRP A 1 82 ? -10.562 2.283 -0.239 1.00 0.00 82 TRP A CA 4
ATOM 5099 C C . TRP A 1 82 ? -11.364 1.583 0.833 1.00 0.00 82 TRP A C 4
ATOM 5100 O O . TRP A 1 82 ? -12.596 1.512 0.756 1.00 0.00 82 TRP A O 4
ATOM 5121 N N . MET A 1 83 ? -10.660 1.049 1.829 1.00 0.00 83 MET A N 4
ATOM 5122 C CA . MET A 1 83 ? -11.286 0.350 2.941 1.00 0.00 83 MET A CA 4
ATOM 5123 C C . MET A 1 83 ? -12.025 1.347 3.814 1.00 0.00 83 MET A C 4
ATOM 5124 O O . MET A 1 83 ? -13.067 1.035 4.399 1.00 0.00 83 MET A O 4
ATOM 5138 N N . VAL A 1 84 ? -11.495 2.547 3.867 1.00 0.00 84 VAL A N 4
ATOM 5139 C CA . VAL A 1 84 ? -12.117 3.626 4.580 1.00 0.00 84 VAL A CA 4
ATOM 5140 C C . VAL A 1 84 ? -13.244 4.165 3.711 1.00 0.00 84 VAL A C 4
ATOM 5141 O O . VAL A 1 84 ? -13.011 4.817 2.697 1.00 0.00 84 VAL A O 4
ATOM 5154 N N . THR A 1 85 ? -14.436 3.840 4.070 1.00 0.00 85 THR A N 4
ATOM 5155 C CA . THR A 1 85 ? -15.581 4.232 3.321 1.00 0.00 85 THR A CA 4
ATOM 5156 C C . THR A 1 85 ? -16.622 4.799 4.295 1.00 0.00 85 THR A C 4
ATOM 5157 O O . THR A 1 85 ? -16.255 5.254 5.397 1.00 0.00 85 THR A O 4
ATOM 5168 N N . THR A 1 86 ? -17.879 4.801 3.885 1.00 0.00 86 THR A N 4
ATOM 5169 C CA . THR A 1 86 ? -18.998 5.311 4.657 1.00 0.00 86 THR A CA 4
ATOM 5170 C C . THR A 1 86 ? -18.931 6.858 4.734 1.00 0.00 86 THR A C 4
ATOM 5171 O O . THR A 1 86 ? -19.638 7.560 3.994 1.00 0.00 86 THR A O 4
ATOM 5182 N N . GLY A 1 87 ? -18.045 7.375 5.554 1.00 0.00 87 GLY A N 4
ATOM 5183 C CA . GLY A 1 87 ? -17.856 8.800 5.655 1.00 0.00 87 GLY A CA 4
ATOM 5184 C C . GLY A 1 87 ? -16.683 9.210 4.806 1.00 0.00 87 GLY A C 4
ATOM 5185 O O . GLY A 1 87 ? -15.643 9.660 5.312 1.00 0.00 87 GLY A O 4
ATOM 5189 N N . TYR A 1 88 ? -16.835 9.030 3.529 1.00 0.00 88 TYR A N 4
ATOM 5190 C CA . TYR A 1 88 ? -15.790 9.290 2.583 1.00 0.00 88 TYR A CA 4
ATOM 5191 C C . TYR A 1 88 ? -16.433 9.976 1.404 1.00 0.00 88 TYR A C 4
ATOM 5192 O O . TYR A 1 88 ? -17.661 10.142 1.381 1.00 0.00 88 TYR A O 4
ATOM 5210 N N . LYS A 1 89 ? -15.654 10.406 0.470 1.00 0.00 89 LYS A N 4
ATOM 5211 C CA . LYS A 1 89 ? -16.192 10.992 -0.718 1.00 0.00 89 LYS A CA 4
ATOM 5212 C C . LYS A 1 89 ? -16.233 9.922 -1.779 1.00 0.00 89 LYS A C 4
ATOM 5213 O O . LYS A 1 89 ? -15.403 9.013 -1.762 1.00 0.00 89 LYS A O 4
ATOM 5232 N N . GLU A 1 90 ? -17.203 9.996 -2.663 1.00 0.00 90 GLU A N 4
ATOM 5233 C CA . GLU A 1 90 ? -17.260 9.108 -3.799 1.00 0.00 90 GLU A CA 4
ATOM 5234 C C . GLU A 1 90 ? -16.004 9.337 -4.626 1.00 0.00 90 GLU A C 4
ATOM 5235 O O . GLU A 1 90 ? -15.802 10.423 -5.164 1.00 0.00 90 GLU A O 4
ATOM 5247 N N . LEU A 1 91 ? -15.172 8.323 -4.689 1.00 0.00 91 LEU A N 4
ATOM 5248 C CA . LEU A 1 91 ? -13.852 8.379 -5.313 1.00 0.00 91 LEU A CA 4
ATOM 5249 C C . LEU A 1 91 ? -13.900 8.842 -6.760 1.00 0.00 91 LEU A C 4
ATOM 5250 O O . LEU A 1 91 ? -13.016 9.565 -7.213 1.00 0.00 91 LEU A O 4
ATOM 5266 N N . PHE A 1 92 ? -14.927 8.448 -7.478 1.00 0.00 92 PHE A N 4
ATOM 5267 C CA . PHE A 1 92 ? -15.039 8.835 -8.876 1.00 0.00 92 PHE A CA 4
ATOM 5268 C C . PHE A 1 92 ? -15.633 10.230 -9.055 1.00 0.00 92 PHE A C 4
ATOM 5269 O O . PHE A 1 92 ? -15.598 10.793 -10.154 1.00 0.00 92 PHE A O 4
ATOM 5286 N N . ALA A 1 93 ? -16.134 10.799 -7.990 1.00 0.00 93 ALA A N 4
ATOM 5287 C CA . ALA A 1 93 ? -16.713 12.114 -8.045 1.00 0.00 93 ALA A CA 4
ATOM 5288 C C . ALA A 1 93 ? -15.673 13.128 -7.617 1.00 0.00 93 ALA A C 4
ATOM 5289 O O . ALA A 1 93 ? -14.935 12.908 -6.653 1.00 0.00 93 ALA A O 4
ATOM 5296 N N . ARG A 1 94 ? -15.591 14.209 -8.322 1.00 0.00 94 ARG A N 4
ATOM 5297 C CA . ARG A 1 94 ? -14.633 15.228 -8.014 1.00 0.00 94 ARG A CA 4
ATOM 5298 C C . ARG A 1 94 ? -15.345 16.541 -7.918 1.00 0.00 94 ARG A C 4
ATOM 5299 O O . ARG A 1 94 ? -15.453 17.077 -6.810 1.00 0.00 94 ARG A O 4
ATOM 5321 N N . GLY A 1 11 ? 11.561 -14.298 -11.043 1.00 0.00 11 GLY A N 5
ATOM 5322 C CA . GLY A 1 11 ? 11.363 -15.050 -9.809 1.00 0.00 11 GLY A CA 5
ATOM 5323 C C . GLY A 1 11 ? 10.001 -15.682 -9.779 1.00 0.00 11 GLY A C 5
ATOM 5324 O O . GLY A 1 11 ? 9.359 -15.837 -10.827 1.00 0.00 11 GLY A O 5
ATOM 5328 N N . SER A 1 12 ? 9.563 -16.057 -8.613 1.00 0.00 12 SER A N 5
ATOM 5329 C CA . SER A 1 12 ? 8.275 -16.649 -8.423 1.00 0.00 12 SER A CA 5
ATOM 5330 C C . SER A 1 12 ? 7.526 -15.836 -7.378 1.00 0.00 12 SER A C 5
ATOM 5331 O O . SER A 1 12 ? 8.061 -15.577 -6.300 1.00 0.00 12 SER A O 5
ATOM 5339 N N . LYS A 1 13 ? 6.335 -15.400 -7.694 1.00 0.00 13 LYS A N 5
ATOM 5340 C CA . LYS A 1 13 ? 5.548 -14.649 -6.746 1.00 0.00 13 LYS A CA 5
ATOM 5341 C C . LYS A 1 13 ? 4.397 -15.488 -6.218 1.00 0.00 13 LYS A C 5
ATOM 5342 O O . LYS A 1 13 ? 3.641 -16.096 -6.993 1.00 0.00 13 LYS A O 5
ATOM 5361 N N . ARG A 1 14 ? 4.319 -15.578 -4.918 1.00 0.00 14 ARG A N 5
ATOM 5362 C CA . ARG A 1 14 ? 3.242 -16.246 -4.211 1.00 0.00 14 ARG A CA 5
ATOM 5363 C C . ARG A 1 14 ? 3.402 -15.961 -2.757 1.00 0.00 14 ARG A C 5
ATOM 5364 O O . ARG A 1 14 ? 2.472 -15.509 -2.092 1.00 0.00 14 ARG A O 5
ATOM 5385 N N . LYS A 1 15 ? 4.587 -16.231 -2.259 1.00 0.00 15 LYS A N 5
ATOM 5386 C CA . LYS A 1 15 ? 4.925 -15.880 -0.916 1.00 0.00 15 LYS A CA 5
ATOM 5387 C C . LYS A 1 15 ? 5.117 -14.380 -0.873 1.00 0.00 15 LYS A C 5
ATOM 5388 O O . LYS A 1 15 ? 4.532 -13.688 -0.034 1.00 0.00 15 LYS A O 5
ATOM 5407 N N . VAL A 1 16 ? 5.901 -13.880 -1.806 1.00 0.00 16 VAL A N 5
ATOM 5408 C CA . VAL A 1 16 ? 6.064 -12.468 -1.927 1.00 0.00 16 VAL A CA 5
ATOM 5409 C C . VAL A 1 16 ? 4.875 -11.876 -2.653 1.00 0.00 16 VAL A C 5
ATOM 5410 O O . VAL A 1 16 ? 4.579 -12.201 -3.820 1.00 0.00 16 VAL A O 5
ATOM 5423 N N . GLN A 1 17 ? 4.148 -11.113 -1.930 1.00 0.00 17 GLN A N 5
ATOM 5424 C CA . GLN A 1 17 ? 3.043 -10.394 -2.438 1.00 0.00 17 GLN A CA 5
ATOM 5425 C C . GLN A 1 17 ? 3.513 -8.963 -2.665 1.00 0.00 17 GLN A C 5
ATOM 5426 O O . GLN A 1 17 ? 3.744 -8.564 -3.805 1.00 0.00 17 GLN A O 5
ATOM 5440 N N . ASP A 1 18 ? 3.705 -8.223 -1.557 1.00 0.00 18 ASP A N 5
ATOM 5441 C CA . ASP A 1 18 ? 4.262 -6.835 -1.552 1.00 0.00 18 ASP A CA 5
ATOM 5442 C C . ASP A 1 18 ? 3.469 -5.878 -2.416 1.00 0.00 18 ASP A C 5
ATOM 5443 O O . ASP A 1 18 ? 3.959 -4.840 -2.874 1.00 0.00 18 ASP A O 5
ATOM 5452 N N . GLU A 1 19 ? 2.234 -6.216 -2.556 1.00 0.00 19 GLU A N 5
ATOM 5453 C CA . GLU A 1 19 ? 1.259 -5.483 -3.260 1.00 0.00 19 GLU A CA 5
ATOM 5454 C C . GLU A 1 19 ? -0.039 -5.920 -2.660 1.00 0.00 19 GLU A C 5
ATOM 5455 O O . GLU A 1 19 ? -0.061 -6.883 -1.900 1.00 0.00 19 GLU A O 5
ATOM 5467 N N . VAL A 1 20 ? -1.091 -5.305 -3.006 1.00 0.00 20 VAL A N 5
ATOM 5468 C CA . VAL A 1 20 ? -2.339 -5.668 -2.441 1.00 0.00 20 VAL A CA 5
ATOM 5469 C C . VAL A 1 20 ? -3.026 -6.704 -3.336 1.00 0.00 20 VAL A C 5
ATOM 5470 O O . VAL A 1 20 ? -3.022 -6.560 -4.565 1.00 0.00 20 VAL A O 5
ATOM 5483 N N . PRO A 1 21 ? -3.520 -7.806 -2.754 1.00 0.00 21 PRO A N 5
ATOM 5484 C CA . PRO A 1 21 ? -4.296 -8.791 -3.486 1.00 0.00 21 PRO A CA 5
ATOM 5485 C C . PRO A 1 21 ? -5.648 -8.181 -3.905 1.00 0.00 21 PRO A C 5
ATOM 5486 O O . PRO A 1 21 ? -6.603 -8.138 -3.128 1.00 0.00 21 PRO A O 5
ATOM 5497 N N . TRP A 1 22 ? -5.674 -7.617 -5.095 1.00 0.00 22 TRP A N 5
ATOM 5498 C CA . TRP A 1 22 ? -6.854 -6.922 -5.598 1.00 0.00 22 TRP A CA 5
ATOM 5499 C C . TRP A 1 22 ? -7.366 -7.630 -6.838 1.00 0.00 22 TRP A C 5
ATOM 5500 O O . TRP A 1 22 ? -8.561 -7.620 -7.122 1.00 0.00 22 TRP A O 5
ATOM 5521 N N . SER A 1 23 ? -6.443 -8.261 -7.555 1.00 0.00 23 SER A N 5
ATOM 5522 C CA . SER A 1 23 ? -6.727 -8.894 -8.828 1.00 0.00 23 SER A CA 5
ATOM 5523 C C . SER A 1 23 ? -7.716 -10.068 -8.714 1.00 0.00 23 SER A C 5
ATOM 5524 O O . SER A 1 23 ? -8.675 -10.153 -9.485 1.00 0.00 23 SER A O 5
ATOM 5532 N N . ASP A 1 24 ? -7.498 -10.961 -7.765 1.00 0.00 24 ASP A N 5
ATOM 5533 C CA . ASP A 1 24 ? -8.391 -12.111 -7.636 1.00 0.00 24 ASP A CA 5
ATOM 5534 C C . ASP A 1 24 ? -9.470 -11.837 -6.616 1.00 0.00 24 ASP A C 5
ATOM 5535 O O . ASP A 1 24 ? -10.646 -11.999 -6.901 1.00 0.00 24 ASP A O 5
ATOM 5544 N N . SER A 1 25 ? -9.058 -11.369 -5.456 1.00 0.00 25 SER A N 5
ATOM 5545 C CA . SER A 1 25 ? -9.929 -11.060 -4.345 1.00 0.00 25 SER A CA 5
ATOM 5546 C C . SER A 1 25 ? -9.054 -10.703 -3.171 1.00 0.00 25 SER A C 5
ATOM 5547 O O . SER A 1 25 ? -7.815 -10.885 -3.245 1.00 0.00 25 SER A O 5
ATOM 5555 N N . LEU A 1 26 ? -9.653 -10.198 -2.122 1.00 0.00 26 LEU A N 5
ATOM 5556 C CA . LEU A 1 26 ? -8.937 -9.903 -0.913 1.00 0.00 26 LEU A CA 5
ATOM 5557 C C . LEU A 1 26 ? -8.687 -11.247 -0.242 1.00 0.00 26 LEU A C 5
ATOM 5558 O O . LEU A 1 26 ? -9.621 -12.030 -0.079 1.00 0.00 26 LEU A O 5
ATOM 5574 N N . THR A 1 27 ? -7.478 -11.524 0.143 1.00 0.00 27 THR A N 5
ATOM 5575 C CA . THR A 1 27 ? -7.153 -12.834 0.623 1.00 0.00 27 THR A CA 5
ATOM 5576 C C . THR A 1 27 ? -6.448 -12.774 1.957 1.00 0.00 27 THR A C 5
ATOM 5577 O O . THR A 1 27 ? -5.788 -11.772 2.281 1.00 0.00 27 THR A O 5
ATOM 5588 N N . ALA A 1 28 ? -6.559 -13.855 2.703 1.00 0.00 28 ALA A N 5
ATOM 5589 C CA . ALA A 1 28 ? -6.058 -13.948 4.052 1.00 0.00 28 ALA A CA 5
ATOM 5590 C C . ALA A 1 28 ? -4.540 -13.840 4.145 1.00 0.00 28 ALA A C 5
ATOM 5591 O O . ALA A 1 28 ? -4.035 -13.410 5.177 1.00 0.00 28 ALA A O 5
ATOM 5598 N N . TYR A 1 29 ? -3.817 -14.193 3.068 1.00 0.00 29 TYR A N 5
ATOM 5599 C CA . TYR A 1 29 ? -2.360 -14.184 3.125 1.00 0.00 29 TYR A CA 5
ATOM 5600 C C . TYR A 1 29 ? -1.770 -12.810 3.456 1.00 0.00 29 TYR A C 5
ATOM 5601 O O . TYR A 1 29 ? -1.130 -12.640 4.495 1.00 0.00 29 TYR A O 5
ATOM 5619 N N . ASP A 1 30 ? -2.003 -11.825 2.611 1.00 0.00 30 ASP A N 5
ATOM 5620 C CA . ASP A 1 30 ? -1.460 -10.501 2.868 1.00 0.00 30 ASP A CA 5
ATOM 5621 C C . ASP A 1 30 ? -2.288 -9.774 3.902 1.00 0.00 30 ASP A C 5
ATOM 5622 O O . ASP A 1 30 ? -1.879 -8.780 4.441 1.00 0.00 30 ASP A O 5
ATOM 5631 N N . ASN A 1 31 ? -3.462 -10.325 4.209 1.00 0.00 31 ASN A N 5
ATOM 5632 C CA . ASN A 1 31 ? -4.387 -9.729 5.191 1.00 0.00 31 ASN A CA 5
ATOM 5633 C C . ASN A 1 31 ? -3.730 -9.611 6.582 1.00 0.00 31 ASN A C 5
ATOM 5634 O O . ASN A 1 31 ? -4.100 -8.759 7.386 1.00 0.00 31 ASN A O 5
ATOM 5645 N N . GLU A 1 32 ? -2.718 -10.433 6.827 1.00 0.00 32 GLU A N 5
ATOM 5646 C CA . GLU A 1 32 ? -1.926 -10.357 8.055 1.00 0.00 32 GLU A CA 5
ATOM 5647 C C . GLU A 1 32 ? -1.092 -9.051 8.066 1.00 0.00 32 GLU A C 5
ATOM 5648 O O . GLU A 1 32 ? -0.809 -8.477 9.106 1.00 0.00 32 GLU A O 5
ATOM 5660 N N . HIS A 1 33 ? -0.770 -8.561 6.892 1.00 0.00 33 HIS A N 5
ATOM 5661 C CA . HIS A 1 33 ? 0.078 -7.388 6.742 1.00 0.00 33 HIS A CA 5
ATOM 5662 C C . HIS A 1 33 ? -0.776 -6.137 6.852 1.00 0.00 33 HIS A C 5
ATOM 5663 O O . HIS A 1 33 ? -0.269 -5.051 7.015 1.00 0.00 33 HIS A O 5
ATOM 5677 N N . PHE A 1 34 ? -2.092 -6.311 6.808 1.00 0.00 34 PHE A N 5
ATOM 5678 C CA . PHE A 1 34 ? -3.053 -5.198 6.852 1.00 0.00 34 PHE A CA 5
ATOM 5679 C C . PHE A 1 34 ? -2.915 -4.329 8.081 1.00 0.00 34 PHE A C 5
ATOM 5680 O O . PHE A 1 34 ? -3.359 -3.182 8.094 1.00 0.00 34 PHE A O 5
ATOM 5697 N N . THR A 1 35 ? -2.299 -4.868 9.097 1.00 0.00 35 THR A N 5
ATOM 5698 C CA . THR A 1 35 ? -2.016 -4.149 10.296 1.00 0.00 35 THR A CA 5
ATOM 5699 C C . THR A 1 35 ? -1.121 -2.918 9.975 1.00 0.00 35 THR A C 5
ATOM 5700 O O . THR A 1 35 ? -1.313 -1.832 10.527 1.00 0.00 35 THR A O 5
ATOM 5711 N N . ILE A 1 36 ? -0.165 -3.091 9.052 1.00 0.00 36 ILE A N 5
ATOM 5712 C CA . ILE A 1 36 ? 0.732 -1.993 8.688 1.00 0.00 36 ILE A CA 5
ATOM 5713 C C . ILE A 1 36 ? 0.056 -0.986 7.754 1.00 0.00 36 ILE A C 5
ATOM 5714 O O . ILE A 1 36 ? 0.453 0.172 7.670 1.00 0.00 36 ILE A O 5
ATOM 5730 N N . TYR A 1 37 ? -1.006 -1.444 7.084 1.00 0.00 37 TYR A N 5
ATOM 5731 C CA . TYR A 1 37 ? -1.773 -0.637 6.121 1.00 0.00 37 TYR A CA 5
ATOM 5732 C C . TYR A 1 37 ? -2.314 0.628 6.762 1.00 0.00 37 TYR A C 5
ATOM 5733 O O . TYR A 1 37 ? -2.288 1.705 6.158 1.00 0.00 37 TYR A O 5
ATOM 5751 N N . MET A 1 38 ? -2.748 0.492 8.007 1.00 0.00 38 MET A N 5
ATOM 5752 C CA . MET A 1 38 ? -3.314 1.597 8.783 1.00 0.00 38 MET A CA 5
ATOM 5753 C C . MET A 1 38 ? -2.286 2.729 8.906 1.00 0.00 38 MET A C 5
ATOM 5754 O O . MET A 1 38 ? -2.619 3.908 8.892 1.00 0.00 38 MET A O 5
ATOM 5768 N N . ARG A 1 39 ? -1.033 2.350 8.988 1.00 0.00 39 ARG A N 5
ATOM 5769 C CA . ARG A 1 39 ? 0.047 3.310 9.136 1.00 0.00 39 ARG A CA 5
ATOM 5770 C C . ARG A 1 39 ? 0.366 3.957 7.797 1.00 0.00 39 ARG A C 5
ATOM 5771 O O . ARG A 1 39 ? 0.667 5.146 7.722 1.00 0.00 39 ARG A O 5
ATOM 5792 N N . LEU A 1 40 ? 0.259 3.176 6.746 1.00 0.00 40 LEU A N 5
ATOM 5793 C CA . LEU A 1 40 ? 0.626 3.638 5.423 1.00 0.00 40 LEU A CA 5
ATOM 5794 C C . LEU A 1 40 ? -0.376 4.650 4.899 1.00 0.00 40 LEU A C 5
ATOM 5795 O O . LEU A 1 40 ? 0.009 5.636 4.256 1.00 0.00 40 LEU A O 5
ATOM 5811 N N . LEU A 1 41 ? -1.658 4.425 5.198 1.00 0.00 41 LEU A N 5
ATOM 5812 C CA . LEU A 1 41 ? -2.716 5.301 4.714 1.00 0.00 41 LEU A CA 5
ATOM 5813 C C . LEU A 1 41 ? -2.565 6.691 5.294 1.00 0.00 41 LEU A C 5
ATOM 5814 O O . LEU A 1 41 ? -2.877 7.686 4.639 1.00 0.00 41 LEU A O 5
ATOM 5830 N N . ASP A 1 42 ? -2.035 6.747 6.499 1.00 0.00 42 ASP A N 5
ATOM 5831 C CA . ASP A 1 42 ? -1.841 7.992 7.214 1.00 0.00 42 ASP A CA 5
ATOM 5832 C C . ASP A 1 42 ? -0.900 8.908 6.449 1.00 0.00 42 ASP A C 5
ATOM 5833 O O . ASP A 1 42 ? -1.168 10.106 6.292 1.00 0.00 42 ASP A O 5
ATOM 5842 N N . ALA A 1 43 ? 0.163 8.329 5.914 1.00 0.00 43 ALA A N 5
ATOM 5843 C CA . ALA A 1 43 ? 1.126 9.084 5.142 1.00 0.00 43 ALA A CA 5
ATOM 5844 C C . ALA A 1 43 ? 0.528 9.492 3.795 1.00 0.00 43 ALA A C 5
ATOM 5845 O O . ALA A 1 43 ? 0.757 10.603 3.315 1.00 0.00 43 ALA A O 5
ATOM 5852 N N . SER A 1 44 ? -0.285 8.622 3.202 1.00 0.00 44 SER A N 5
ATOM 5853 C CA . SER A 1 44 ? -0.901 8.939 1.924 1.00 0.00 44 SER A CA 5
ATOM 5854 C C . SER A 1 44 ? -1.956 10.039 2.069 1.00 0.00 44 SER A C 5
ATOM 5855 O O . SER A 1 44 ? -2.140 10.869 1.176 1.00 0.00 44 SER A O 5
ATOM 5863 N N . ALA A 1 45 ? -2.602 10.074 3.231 1.00 0.00 45 ALA A N 5
ATOM 5864 C CA . ALA A 1 45 ? -3.610 11.075 3.531 1.00 0.00 45 ALA A CA 5
ATOM 5865 C C . ALA A 1 45 ? -2.956 12.421 3.801 1.00 0.00 45 ALA A C 5
ATOM 5866 O O . ALA A 1 45 ? -3.607 13.470 3.733 1.00 0.00 45 ALA A O 5
ATOM 5873 N N . ASP A 1 46 ? -1.655 12.394 4.078 1.00 0.00 46 ASP A N 5
ATOM 5874 C CA . ASP A 1 46 ? -0.890 13.614 4.301 1.00 0.00 46 ASP A CA 5
ATOM 5875 C C . ASP A 1 46 ? -0.410 14.139 2.947 1.00 0.00 46 ASP A C 5
ATOM 5876 O O . ASP A 1 46 ? 0.164 15.220 2.837 1.00 0.00 46 ASP A O 5
ATOM 5885 N N . ASP A 1 47 ? -0.706 13.340 1.912 1.00 0.00 47 ASP A N 5
ATOM 5886 C CA . ASP A 1 47 ? -0.398 13.624 0.501 1.00 0.00 47 ASP A CA 5
ATOM 5887 C C . ASP A 1 47 ? 1.112 13.562 0.276 1.00 0.00 47 ASP A C 5
ATOM 5888 O O . ASP A 1 47 ? 1.702 14.261 -0.563 1.00 0.00 47 ASP A O 5
ATOM 5897 N N . ALA A 1 48 ? 1.727 12.687 1.024 1.00 0.00 48 ALA A N 5
ATOM 5898 C CA . ALA A 1 48 ? 3.132 12.437 0.926 1.00 0.00 48 ALA A CA 5
ATOM 5899 C C . ALA A 1 48 ? 3.409 11.636 -0.345 1.00 0.00 48 ALA A C 5
ATOM 5900 O O . ALA A 1 48 ? 2.565 10.839 -0.786 1.00 0.00 48 ALA A O 5
ATOM 5907 N N . SER A 1 49 ? 4.548 11.857 -0.942 1.00 0.00 49 SER A N 5
ATOM 5908 C CA . SER A 1 49 ? 4.914 11.174 -2.151 1.00 0.00 49 SER A CA 5
ATOM 5909 C C . SER A 1 49 ? 5.306 9.727 -1.839 1.00 0.00 49 SER A C 5
ATOM 5910 O O . SER A 1 49 ? 5.704 9.428 -0.713 1.00 0.00 49 SER A O 5
ATOM 5918 N N . GLU A 1 50 ? 5.213 8.841 -2.826 1.00 0.00 50 GLU A N 5
ATOM 5919 C CA . GLU A 1 50 ? 5.466 7.411 -2.607 1.00 0.00 50 GLU A CA 5
ATOM 5920 C C . GLU A 1 50 ? 6.883 7.159 -2.120 1.00 0.00 50 GLU A C 5
ATOM 5921 O O . GLU A 1 50 ? 7.093 6.353 -1.233 1.00 0.00 50 GLU A O 5
ATOM 5933 N N . ASP A 1 51 ? 7.828 7.901 -2.667 1.00 0.00 51 ASP A N 5
ATOM 5934 C CA . ASP A 1 51 ? 9.237 7.742 -2.333 1.00 0.00 51 ASP A CA 5
ATOM 5935 C C . ASP A 1 51 ? 9.507 8.235 -0.925 1.00 0.00 51 ASP A C 5
ATOM 5936 O O . ASP A 1 51 ? 10.340 7.683 -0.213 1.00 0.00 51 ASP A O 5
ATOM 5945 N N . GLU A 1 52 ? 8.759 9.239 -0.516 1.00 0.00 52 GLU A N 5
ATOM 5946 C CA . GLU A 1 52 ? 8.865 9.768 0.817 1.00 0.00 52 GLU A CA 5
ATOM 5947 C C . GLU A 1 52 ? 8.259 8.762 1.765 1.00 0.00 52 GLU A C 5
ATOM 5948 O O . GLU A 1 52 ? 8.909 8.306 2.694 1.00 0.00 52 GLU A O 5
ATOM 5960 N N . MET A 1 53 ? 7.029 8.352 1.454 1.00 0.00 53 MET A N 5
ATOM 5961 C CA . MET A 1 53 ? 6.275 7.446 2.307 1.00 0.00 53 MET A CA 5
ATOM 5962 C C . MET A 1 53 ? 7.014 6.165 2.499 1.00 0.00 53 MET A C 5
ATOM 5963 O O . MET A 1 53 ? 7.260 5.777 3.609 1.00 0.00 53 MET A O 5
ATOM 5977 N N . ALA A 1 54 ? 7.422 5.549 1.414 1.00 0.00 54 ALA A N 5
ATOM 5978 C CA . ALA A 1 54 ? 8.134 4.282 1.425 1.00 0.00 54 ALA A CA 5
ATOM 5979 C C . ALA A 1 54 ? 9.347 4.306 2.331 1.00 0.00 54 ALA A C 5
ATOM 5980 O O . ALA A 1 54 ? 9.638 3.340 3.005 1.00 0.00 54 ALA A O 5
ATOM 5987 N N . GLN A 1 55 ? 9.995 5.428 2.391 1.00 0.00 55 GLN A N 5
ATOM 5988 C CA . GLN A 1 55 ? 11.184 5.587 3.187 1.00 0.00 55 GLN A CA 5
ATOM 5989 C C . GLN A 1 55 ? 10.825 5.702 4.667 1.00 0.00 55 GLN A C 5
ATOM 5990 O O . GLN A 1 55 ? 11.579 5.283 5.545 1.00 0.00 55 GLN A O 5
ATOM 6004 N N . LEU A 1 56 ? 9.650 6.205 4.926 1.00 0.00 56 LEU A N 5
ATOM 6005 C CA . LEU A 1 56 ? 9.213 6.474 6.268 1.00 0.00 56 LEU A CA 5
ATOM 6006 C C . LEU A 1 56 ? 8.424 5.297 6.826 1.00 0.00 56 LEU A C 5
ATOM 6007 O O . LEU A 1 56 ? 8.796 4.703 7.824 1.00 0.00 56 LEU A O 5
ATOM 6023 N N . VAL A 1 57 ? 7.370 4.936 6.132 1.00 0.00 57 VAL A N 5
ATOM 6024 C CA . VAL A 1 57 ? 6.471 3.901 6.565 1.00 0.00 57 VAL A CA 5
ATOM 6025 C C . VAL A 1 57 ? 6.984 2.491 6.254 1.00 0.00 57 VAL A C 5
ATOM 6026 O O . VAL A 1 57 ? 6.953 1.612 7.117 1.00 0.00 57 VAL A O 5
ATOM 6039 N N . LEU A 1 58 ? 7.473 2.275 5.033 1.00 0.00 58 LEU A N 5
ATOM 6040 C CA . LEU A 1 58 ? 8.009 0.962 4.671 1.00 0.00 58 LEU A CA 5
ATOM 6041 C C . LEU A 1 58 ? 9.463 0.854 5.064 1.00 0.00 58 LEU A C 5
ATOM 6042 O O . LEU A 1 58 ? 10.021 -0.237 5.061 1.00 0.00 58 LEU A O 5
ATOM 6058 N N . GLY A 1 59 ? 10.066 1.980 5.433 1.00 0.00 59 GLY A N 5
ATOM 6059 C CA . GLY A 1 59 ? 11.451 1.969 5.858 1.00 0.00 59 GLY A CA 5
ATOM 6060 C C . GLY A 1 59 ? 12.395 1.616 4.730 1.00 0.00 59 GLY A C 5
ATOM 6061 O O . GLY A 1 59 ? 13.478 1.083 4.959 1.00 0.00 59 GLY A O 5
ATOM 6065 N N . ILE A 1 60 ? 11.988 1.911 3.530 1.00 0.00 60 ILE A N 5
ATOM 6066 C CA . ILE A 1 60 ? 12.731 1.546 2.356 1.00 0.00 60 ILE A CA 5
ATOM 6067 C C . ILE A 1 60 ? 13.277 2.769 1.698 1.00 0.00 60 ILE A C 5
ATOM 6068 O O . ILE A 1 60 ? 12.521 3.629 1.265 1.00 0.00 60 ILE A O 5
ATOM 6084 N N . ASP A 1 61 ? 14.584 2.868 1.661 1.00 0.00 61 ASP A N 5
ATOM 6085 C CA . ASP A 1 61 ? 15.248 3.977 1.051 1.00 0.00 61 ASP A CA 5
ATOM 6086 C C . ASP A 1 61 ? 15.056 3.871 -0.451 1.00 0.00 61 ASP A C 5
ATOM 6087 O O . ASP A 1 61 ? 15.589 2.953 -1.068 1.00 0.00 61 ASP A O 5
ATOM 6096 N N . PRO A 1 62 ? 14.319 4.809 -1.082 1.00 0.00 62 PRO A N 5
ATOM 6097 C CA . PRO A 1 62 ? 14.065 4.777 -2.539 1.00 0.00 62 PRO A CA 5
ATOM 6098 C C . PRO A 1 62 ? 15.336 5.116 -3.310 1.00 0.00 62 PRO A C 5
ATOM 6099 O O . PRO A 1 62 ? 15.430 4.968 -4.520 1.00 0.00 62 PRO A O 5
ATOM 6110 N N . MET A 1 63 ? 16.308 5.567 -2.563 1.00 0.00 63 MET A N 5
ATOM 6111 C CA . MET A 1 63 ? 17.629 5.836 -3.057 1.00 0.00 63 MET A CA 5
ATOM 6112 C C . MET A 1 63 ? 18.297 4.523 -3.381 1.00 0.00 63 MET A C 5
ATOM 6113 O O . MET A 1 63 ? 19.032 4.387 -4.355 1.00 0.00 63 MET A O 5
ATOM 6127 N N . ARG A 1 64 ? 17.989 3.553 -2.582 1.00 0.00 64 ARG A N 5
ATOM 6128 C CA . ARG A 1 64 ? 18.558 2.245 -2.712 1.00 0.00 64 ARG A CA 5
ATOM 6129 C C . ARG A 1 64 ? 17.622 1.319 -3.475 1.00 0.00 64 ARG A C 5
ATOM 6130 O O . ARG A 1 64 ? 18.033 0.678 -4.425 1.00 0.00 64 ARG A O 5
ATOM 6151 N N . GLU A 1 65 ? 16.364 1.274 -3.074 1.00 0.00 65 GLU A N 5
ATOM 6152 C CA . GLU A 1 65 ? 15.388 0.391 -3.695 1.00 0.00 65 GLU A CA 5
ATOM 6153 C C . GLU A 1 65 ? 14.090 1.144 -3.988 1.00 0.00 65 GLU A C 5
ATOM 6154 O O . GLU A 1 65 ? 13.157 1.103 -3.198 1.00 0.00 65 GLU A O 5
ATOM 6166 N N . PRO A 1 66 ? 14.027 1.897 -5.085 1.00 0.00 66 PRO A N 5
ATOM 6167 C CA . PRO A 1 66 ? 12.834 2.675 -5.419 1.00 0.00 66 PRO A CA 5
ATOM 6168 C C . PRO A 1 66 ? 11.656 1.837 -5.943 1.00 0.00 66 PRO A C 5
ATOM 6169 O O . PRO A 1 66 ? 10.493 2.180 -5.691 1.00 0.00 66 PRO A O 5
ATOM 6180 N N . GLU A 1 67 ? 11.957 0.733 -6.628 1.00 0.00 67 GLU A N 5
ATOM 6181 C CA . GLU A 1 67 ? 10.929 -0.054 -7.307 1.00 0.00 67 GLU A CA 5
ATOM 6182 C C . GLU A 1 67 ? 9.918 -0.678 -6.340 1.00 0.00 67 GLU A C 5
ATOM 6183 O O . GLU A 1 67 ? 8.720 -0.404 -6.431 1.00 0.00 67 GLU A O 5
ATOM 6195 N N . ARG A 1 68 ? 10.389 -1.461 -5.386 1.00 0.00 68 ARG A N 5
ATOM 6196 C CA . ARG A 1 68 ? 9.487 -2.091 -4.440 1.00 0.00 68 ARG A CA 5
ATOM 6197 C C . ARG A 1 68 ? 8.893 -1.075 -3.474 1.00 0.00 68 ARG A C 5
ATOM 6198 O O . ARG A 1 68 ? 7.783 -1.252 -2.985 1.00 0.00 68 ARG A O 5
ATOM 6219 N N . ALA A 1 69 ? 9.636 -0.008 -3.225 1.00 0.00 69 ALA A N 5
ATOM 6220 C CA . ALA A 1 69 ? 9.186 1.066 -2.346 1.00 0.00 69 ALA A CA 5
ATOM 6221 C C . ALA A 1 69 ? 7.861 1.637 -2.840 1.00 0.00 69 ALA A C 5
ATOM 6222 O O . ALA A 1 69 ? 6.868 1.674 -2.107 1.00 0.00 69 ALA A O 5
ATOM 6229 N N . ARG A 1 70 ? 7.832 2.012 -4.097 1.00 0.00 70 ARG A N 5
ATOM 6230 C CA . ARG A 1 70 ? 6.641 2.566 -4.688 1.00 0.00 70 ARG A CA 5
ATOM 6231 C C . ARG A 1 70 ? 5.579 1.506 -4.945 1.00 0.00 70 ARG A C 5
ATOM 6232 O O . ARG A 1 70 ? 4.378 1.803 -4.893 1.00 0.00 70 ARG A O 5
ATOM 6253 N N . MET A 1 71 ? 6.010 0.272 -5.212 1.00 0.00 71 MET A N 5
ATOM 6254 C CA . MET A 1 71 ? 5.058 -0.799 -5.493 1.00 0.00 71 MET A CA 5
ATOM 6255 C C . MET A 1 71 ? 4.258 -1.116 -4.237 1.00 0.00 71 MET A C 5
ATOM 6256 O O . MET A 1 71 ? 3.043 -1.285 -4.303 1.00 0.00 71 MET A O 5
ATOM 6270 N N . ALA A 1 72 ? 4.938 -1.127 -3.087 1.00 0.00 72 ALA A N 5
ATOM 6271 C CA . ALA A 1 72 ? 4.302 -1.430 -1.839 1.00 0.00 72 ALA A CA 5
ATOM 6272 C C . ALA A 1 72 ? 3.380 -0.303 -1.441 1.00 0.00 72 ALA A C 5
ATOM 6273 O O . ALA A 1 72 ? 2.217 -0.526 -1.168 1.00 0.00 72 ALA A O 5
ATOM 6280 N N . VAL A 1 73 ? 3.896 0.913 -1.470 1.00 0.00 73 VAL A N 5
ATOM 6281 C CA . VAL A 1 73 ? 3.130 2.094 -1.085 1.00 0.00 73 VAL A CA 5
ATOM 6282 C C . VAL A 1 73 ? 1.825 2.230 -1.863 1.00 0.00 73 VAL A C 5
ATOM 6283 O O . VAL A 1 73 ? 0.743 2.199 -1.267 1.00 0.00 73 VAL A O 5
ATOM 6296 N N . ARG A 1 74 ? 1.935 2.289 -3.180 1.00 0.00 74 ARG A N 5
ATOM 6297 C CA . ARG A 1 74 ? 0.800 2.564 -4.057 1.00 0.00 74 ARG A CA 5
ATOM 6298 C C . ARG A 1 74 ? -0.280 1.482 -3.925 1.00 0.00 74 ARG A C 5
ATOM 6299 O O . ARG A 1 74 ? -1.473 1.768 -4.007 1.00 0.00 74 ARG A O 5
ATOM 6320 N N . SER A 1 75 ? 0.152 0.276 -3.663 1.00 0.00 75 SER A N 5
ATOM 6321 C CA . SER A 1 75 ? -0.738 -0.858 -3.541 1.00 0.00 75 SER A CA 5
ATOM 6322 C C . SER A 1 75 ? -1.332 -0.971 -2.129 1.00 0.00 75 SER A C 5
ATOM 6323 O O . SER A 1 75 ? -2.540 -1.094 -1.964 1.00 0.00 75 SER A O 5
ATOM 6331 N N . HIS A 1 76 ? -0.498 -0.894 -1.120 1.00 0.00 76 HIS A N 5
ATOM 6332 C CA . HIS A 1 76 ? -0.955 -1.096 0.245 1.00 0.00 76 HIS A CA 5
ATOM 6333 C C . HIS A 1 76 ? -1.874 0.036 0.706 1.00 0.00 76 HIS A C 5
ATOM 6334 O O . HIS A 1 76 ? -2.876 -0.203 1.376 1.00 0.00 76 HIS A O 5
ATOM 6348 N N . LEU A 1 77 ? -1.564 1.264 0.308 1.00 0.00 77 LEU A N 5
ATOM 6349 C CA . LEU A 1 77 ? -2.395 2.404 0.682 1.00 0.00 77 LEU A CA 5
ATOM 6350 C C . LEU A 1 77 ? -3.757 2.277 0.017 1.00 0.00 77 LEU A C 5
ATOM 6351 O O . LEU A 1 77 ? -4.760 2.753 0.541 1.00 0.00 77 LEU A O 5
ATOM 6367 N N . ASP A 1 78 ? -3.767 1.636 -1.143 1.00 0.00 78 ASP A N 5
ATOM 6368 C CA . ASP A 1 78 ? -4.964 1.485 -1.956 1.00 0.00 78 ASP A CA 5
ATOM 6369 C C . ASP A 1 78 ? -6.024 0.728 -1.180 1.00 0.00 78 ASP A C 5
ATOM 6370 O O . ASP A 1 78 ? -7.146 1.082 -1.194 1.00 0.00 78 ASP A O 5
ATOM 6379 N N . ARG A 1 79 ? -5.661 -0.318 -0.471 1.00 0.00 79 ARG A N 5
ATOM 6380 C CA . ARG A 1 79 ? -6.686 -0.974 0.336 1.00 0.00 79 ARG A CA 5
ATOM 6381 C C . ARG A 1 79 ? -6.926 -0.200 1.613 1.00 0.00 79 ARG A C 5
ATOM 6382 O O . ARG A 1 79 ? -8.057 -0.068 2.061 1.00 0.00 79 ARG A O 5
ATOM 6403 N N . ALA A 1 80 ? -5.856 0.340 2.155 1.00 0.00 80 ALA A N 5
ATOM 6404 C CA . ALA A 1 80 ? -5.882 1.026 3.424 1.00 0.00 80 ALA A CA 5
ATOM 6405 C C . ALA A 1 80 ? -6.856 2.218 3.440 1.00 0.00 80 ALA A C 5
ATOM 6406 O O . ALA A 1 80 ? -7.716 2.297 4.297 1.00 0.00 80 ALA A O 5
ATOM 6413 N N . ASN A 1 81 ? -6.743 3.103 2.468 1.00 0.00 81 ASN A N 5
ATOM 6414 C CA . ASN A 1 81 ? -7.612 4.294 2.417 1.00 0.00 81 ASN A CA 5
ATOM 6415 C C . ASN A 1 81 ? -9.034 3.927 1.991 1.00 0.00 81 ASN A C 5
ATOM 6416 O O . ASN A 1 81 ? -10.003 4.543 2.417 1.00 0.00 81 ASN A O 5
ATOM 6427 N N . TRP A 1 82 ? -9.146 2.898 1.174 1.00 0.00 82 TRP A N 5
ATOM 6428 C CA . TRP A 1 82 ? -10.429 2.430 0.664 1.00 0.00 82 TRP A CA 5
ATOM 6429 C C . TRP A 1 82 ? -11.237 1.731 1.748 1.00 0.00 82 TRP A C 5
ATOM 6430 O O . TRP A 1 82 ? -12.453 1.685 1.686 1.00 0.00 82 TRP A O 5
ATOM 6451 N N . MET A 1 83 ? -10.557 1.143 2.711 1.00 0.00 83 MET A N 5
ATOM 6452 C CA . MET A 1 83 ? -11.228 0.483 3.831 1.00 0.00 83 MET A CA 5
ATOM 6453 C C . MET A 1 83 ? -11.638 1.482 4.922 1.00 0.00 83 MET A C 5
ATOM 6454 O O . MET A 1 83 ? -12.255 1.108 5.920 1.00 0.00 83 MET A O 5
ATOM 6468 N N . VAL A 1 84 ? -11.237 2.736 4.765 1.00 0.00 84 VAL A N 5
ATOM 6469 C CA . VAL A 1 84 ? -11.539 3.774 5.745 1.00 0.00 84 VAL A CA 5
ATOM 6470 C C . VAL A 1 84 ? -13.029 4.153 5.767 1.00 0.00 84 VAL A C 5
ATOM 6471 O O . VAL A 1 84 ? -13.522 4.824 4.853 1.00 0.00 84 VAL A O 5
ATOM 6484 N N . THR A 1 85 ? -13.721 3.622 6.774 1.00 0.00 85 THR A N 5
ATOM 6485 C CA . THR A 1 85 ? -15.091 3.983 7.187 1.00 0.00 85 THR A CA 5
ATOM 6486 C C . THR A 1 85 ? -16.149 4.020 6.049 1.00 0.00 85 THR A C 5
ATOM 6487 O O . THR A 1 85 ? -16.931 3.079 5.888 1.00 0.00 85 THR A O 5
ATOM 6498 N N . THR A 1 86 ? -16.160 5.098 5.283 1.00 0.00 86 THR A N 5
ATOM 6499 C CA . THR A 1 86 ? -17.088 5.286 4.198 1.00 0.00 86 THR A CA 5
ATOM 6500 C C . THR A 1 86 ? -16.785 4.288 3.073 1.00 0.00 86 THR A C 5
ATOM 6501 O O . THR A 1 86 ? -17.676 3.893 2.314 1.00 0.00 86 THR A O 5
ATOM 6512 N N . GLY A 1 87 ? -15.531 3.857 3.005 1.00 0.00 87 GLY A N 5
ATOM 6513 C CA . GLY A 1 87 ? -15.112 2.992 1.940 1.00 0.00 87 GLY A CA 5
ATOM 6514 C C . GLY A 1 87 ? -15.011 3.792 0.679 1.00 0.00 87 GLY A C 5
ATOM 6515 O O . GLY A 1 87 ? -15.543 3.409 -0.374 1.00 0.00 87 GLY A O 5
ATOM 6519 N N . TYR A 1 88 ? -14.352 4.924 0.789 1.00 0.00 88 TYR A N 5
ATOM 6520 C CA . TYR A 1 88 ? -14.303 5.863 -0.287 1.00 0.00 88 TYR A CA 5
ATOM 6521 C C . TYR A 1 88 ? -13.269 5.494 -1.340 1.00 0.00 88 TYR A C 5
ATOM 6522 O O . TYR A 1 88 ? -12.065 5.548 -1.109 1.00 0.00 88 TYR A O 5
ATOM 6540 N N . LYS A 1 89 ? -13.767 5.065 -2.469 1.00 0.00 89 LYS A N 5
ATOM 6541 C CA . LYS A 1 89 ? -12.947 4.763 -3.613 1.00 0.00 89 LYS A CA 5
ATOM 6542 C C . LYS A 1 89 ? -12.900 5.978 -4.529 1.00 0.00 89 LYS A C 5
ATOM 6543 O O . LYS A 1 89 ? -12.023 6.102 -5.385 1.00 0.00 89 LYS A O 5
ATOM 6562 N N . GLU A 1 90 ? -13.851 6.875 -4.334 1.00 0.00 90 GLU A N 5
ATOM 6563 C CA . GLU A 1 90 ? -13.874 8.134 -5.026 1.00 0.00 90 GLU A CA 5
ATOM 6564 C C . GLU A 1 90 ? -13.212 9.178 -4.153 1.00 0.00 90 GLU A C 5
ATOM 6565 O O . GLU A 1 90 ? -13.850 9.777 -3.278 1.00 0.00 90 GLU A O 5
ATOM 6577 N N . LEU A 1 91 ? -11.933 9.340 -4.325 1.00 0.00 91 LEU A N 5
ATOM 6578 C CA . LEU A 1 91 ? -11.200 10.332 -3.570 1.00 0.00 91 LEU A CA 5
ATOM 6579 C C . LEU A 1 91 ? -11.318 11.661 -4.259 1.00 0.00 91 LEU A C 5
ATOM 6580 O O . LEU A 1 91 ? -11.316 12.712 -3.606 1.00 0.00 91 LEU A O 5
ATOM 6596 N N . PHE A 1 92 ? -11.477 11.583 -5.588 1.00 0.00 92 PHE A N 5
ATOM 6597 C CA . PHE A 1 92 ? -11.579 12.725 -6.492 1.00 0.00 92 PHE A CA 5
ATOM 6598 C C . PHE A 1 92 ? -10.268 13.473 -6.527 1.00 0.00 92 PHE A C 5
ATOM 6599 O O . PHE A 1 92 ? -9.909 14.185 -5.577 1.00 0.00 92 PHE A O 5
ATOM 6616 N N . ALA A 1 93 ? -9.533 13.268 -7.585 1.00 0.00 93 ALA A N 5
ATOM 6617 C CA . ALA A 1 93 ? -8.256 13.911 -7.755 1.00 0.00 93 ALA A CA 5
ATOM 6618 C C . ALA A 1 93 ? -8.454 15.399 -7.975 1.00 0.00 93 ALA A C 5
ATOM 6619 O O . ALA A 1 93 ? -8.958 15.821 -9.029 1.00 0.00 93 ALA A O 5
ATOM 6626 N N . ARG A 1 94 ? -8.120 16.167 -6.967 1.00 0.00 94 ARG A N 5
ATOM 6627 C CA . ARG A 1 94 ? -8.212 17.602 -6.988 1.00 0.00 94 ARG A CA 5
ATOM 6628 C C . ARG A 1 94 ? -7.405 18.067 -5.778 1.00 0.00 94 ARG A C 5
ATOM 6629 O O . ARG A 1 94 ? -7.813 19.004 -5.060 1.00 0.00 94 ARG A O 5
ATOM 6651 N N . GLY A 1 11 ? 11.397 -2.619 5.287 1.00 0.00 11 GLY A N 6
ATOM 6652 C CA . GLY A 1 11 ? 12.426 -2.909 4.288 1.00 0.00 11 GLY A CA 6
ATOM 6653 C C . GLY A 1 11 ? 11.883 -3.791 3.218 1.00 0.00 11 GLY A C 6
ATOM 6654 O O . GLY A 1 11 ? 10.890 -4.485 3.451 1.00 0.00 11 GLY A O 6
ATOM 6658 N N . SER A 1 12 ? 12.514 -3.762 2.052 1.00 0.00 12 SER A N 6
ATOM 6659 C CA . SER A 1 12 ? 12.094 -4.548 0.900 1.00 0.00 12 SER A CA 6
ATOM 6660 C C . SER A 1 12 ? 12.093 -6.055 1.200 1.00 0.00 12 SER A C 6
ATOM 6661 O O . SER A 1 12 ? 11.173 -6.784 0.818 1.00 0.00 12 SER A O 6
ATOM 6669 N N . LYS A 1 13 ? 13.104 -6.513 1.895 1.00 0.00 13 LYS A N 6
ATOM 6670 C CA . LYS A 1 13 ? 13.193 -7.902 2.232 1.00 0.00 13 LYS A CA 6
ATOM 6671 C C . LYS A 1 13 ? 12.711 -8.129 3.654 1.00 0.00 13 LYS A C 6
ATOM 6672 O O . LYS A 1 13 ? 13.375 -7.755 4.617 1.00 0.00 13 LYS A O 6
ATOM 6691 N N . ARG A 1 14 ? 11.528 -8.697 3.760 1.00 0.00 14 ARG A N 6
ATOM 6692 C CA . ARG A 1 14 ? 10.871 -8.984 5.029 1.00 0.00 14 ARG A CA 6
ATOM 6693 C C . ARG A 1 14 ? 9.531 -9.617 4.742 1.00 0.00 14 ARG A C 6
ATOM 6694 O O . ARG A 1 14 ? 9.220 -10.700 5.223 1.00 0.00 14 ARG A O 6
ATOM 6715 N N . LYS A 1 15 ? 8.757 -8.945 3.937 1.00 0.00 15 LYS A N 6
ATOM 6716 C CA . LYS A 1 15 ? 7.457 -9.415 3.549 1.00 0.00 15 LYS A CA 6
ATOM 6717 C C . LYS A 1 15 ? 7.481 -9.566 2.043 1.00 0.00 15 LYS A C 6
ATOM 6718 O O . LYS A 1 15 ? 7.365 -8.571 1.321 1.00 0.00 15 LYS A O 6
ATOM 6737 N N . VAL A 1 16 ? 7.733 -10.768 1.565 1.00 0.00 16 VAL A N 6
ATOM 6738 C CA . VAL A 1 16 ? 7.756 -10.992 0.142 1.00 0.00 16 VAL A CA 6
ATOM 6739 C C . VAL A 1 16 ? 6.346 -10.987 -0.401 1.00 0.00 16 VAL A C 6
ATOM 6740 O O . VAL A 1 16 ? 5.574 -11.927 -0.244 1.00 0.00 16 VAL A O 6
ATOM 6753 N N . GLN A 1 17 ? 6.012 -9.880 -0.957 1.00 0.00 17 GLN A N 6
ATOM 6754 C CA . GLN A 1 17 ? 4.691 -9.617 -1.421 1.00 0.00 17 GLN A CA 6
ATOM 6755 C C . GLN A 1 17 ? 4.755 -8.552 -2.495 1.00 0.00 17 GLN A C 6
ATOM 6756 O O . GLN A 1 17 ? 4.617 -8.857 -3.672 1.00 0.00 17 GLN A O 6
ATOM 6770 N N . ASP A 1 18 ? 4.995 -7.297 -2.064 1.00 0.00 18 ASP A N 6
ATOM 6771 C CA . ASP A 1 18 ? 5.212 -6.132 -2.965 1.00 0.00 18 ASP A CA 6
ATOM 6772 C C . ASP A 1 18 ? 3.936 -5.834 -3.800 1.00 0.00 18 ASP A C 6
ATOM 6773 O O . ASP A 1 18 ? 3.975 -5.152 -4.810 1.00 0.00 18 ASP A O 6
ATOM 6782 N N . GLU A 1 19 ? 2.800 -6.299 -3.313 1.00 0.00 19 GLU A N 6
ATOM 6783 C CA . GLU A 1 19 ? 1.527 -6.163 -4.008 1.00 0.00 19 GLU A CA 6
ATOM 6784 C C . GLU A 1 19 ? 0.394 -6.268 -3.017 1.00 0.00 19 GLU A C 6
ATOM 6785 O O . GLU A 1 19 ? 0.628 -6.554 -1.861 1.00 0.00 19 GLU A O 6
ATOM 6797 N N . VAL A 1 20 ? -0.811 -6.039 -3.467 1.00 0.00 20 VAL A N 6
ATOM 6798 C CA . VAL A 1 20 ? -1.981 -6.190 -2.627 1.00 0.00 20 VAL A CA 6
ATOM 6799 C C . VAL A 1 20 ? -2.980 -7.121 -3.353 1.00 0.00 20 VAL A C 6
ATOM 6800 O O . VAL A 1 20 ? -3.156 -7.015 -4.585 1.00 0.00 20 VAL A O 6
ATOM 6813 N N . PRO A 1 21 ? -3.562 -8.094 -2.647 1.00 0.00 21 PRO A N 6
ATOM 6814 C CA . PRO A 1 21 ? -4.556 -8.995 -3.219 1.00 0.00 21 PRO A CA 6
ATOM 6815 C C . PRO A 1 21 ? -5.862 -8.255 -3.570 1.00 0.00 21 PRO A C 6
ATOM 6816 O O . PRO A 1 21 ? -6.516 -7.659 -2.701 1.00 0.00 21 PRO A O 6
ATOM 6827 N N . TRP A 1 22 ? -6.231 -8.297 -4.833 1.00 0.00 22 TRP A N 6
ATOM 6828 C CA . TRP A 1 22 ? -7.392 -7.571 -5.309 1.00 0.00 22 TRP A CA 6
ATOM 6829 C C . TRP A 1 22 ? -8.008 -8.312 -6.483 1.00 0.00 22 TRP A C 6
ATOM 6830 O O . TRP A 1 22 ? -9.211 -8.580 -6.516 1.00 0.00 22 TRP A O 6
ATOM 6851 N N . SER A 1 23 ? -7.157 -8.617 -7.440 1.00 0.00 23 SER A N 6
ATOM 6852 C CA . SER A 1 23 ? -7.506 -9.228 -8.704 1.00 0.00 23 SER A CA 6
ATOM 6853 C C . SER A 1 23 ? -8.311 -10.522 -8.553 1.00 0.00 23 SER A C 6
ATOM 6854 O O . SER A 1 23 ? -9.388 -10.665 -9.137 1.00 0.00 23 SER A O 6
ATOM 6862 N N . ASP A 1 24 ? -7.810 -11.436 -7.761 1.00 0.00 24 ASP A N 6
ATOM 6863 C CA . ASP A 1 24 ? -8.435 -12.737 -7.645 1.00 0.00 24 ASP A CA 6
ATOM 6864 C C . ASP A 1 24 ? -9.346 -12.823 -6.436 1.00 0.00 24 ASP A C 6
ATOM 6865 O O . ASP A 1 24 ? -10.509 -13.230 -6.553 1.00 0.00 24 ASP A O 6
ATOM 6874 N N . SER A 1 25 ? -8.841 -12.388 -5.307 1.00 0.00 25 SER A N 6
ATOM 6875 C CA . SER A 1 25 ? -9.560 -12.398 -4.047 1.00 0.00 25 SER A CA 6
ATOM 6876 C C . SER A 1 25 ? -8.678 -11.791 -2.972 1.00 0.00 25 SER A C 6
ATOM 6877 O O . SER A 1 25 ? -7.507 -11.456 -3.240 1.00 0.00 25 SER A O 6
ATOM 6885 N N . LEU A 1 26 ? -9.220 -11.629 -1.794 1.00 0.00 26 LEU A N 6
ATOM 6886 C CA . LEU A 1 26 ? -8.480 -11.152 -0.664 1.00 0.00 26 LEU A CA 6
ATOM 6887 C C . LEU A 1 26 ? -7.931 -12.406 0.019 1.00 0.00 26 LEU A C 6
ATOM 6888 O O . LEU A 1 26 ? -8.531 -13.480 -0.102 1.00 0.00 26 LEU A O 6
ATOM 6904 N N . THR A 1 27 ? -6.825 -12.311 0.703 1.00 0.00 27 THR A N 6
ATOM 6905 C CA . THR A 1 27 ? -6.216 -13.495 1.242 1.00 0.00 27 THR A CA 6
ATOM 6906 C C . THR A 1 27 ? -5.559 -13.245 2.593 1.00 0.00 27 THR A C 6
ATOM 6907 O O . THR A 1 27 ? -5.097 -12.128 2.886 1.00 0.00 27 THR A O 6
ATOM 6918 N N . ALA A 1 28 ? -5.504 -14.303 3.387 1.00 0.00 28 ALA A N 6
ATOM 6919 C CA . ALA A 1 28 ? -5.036 -14.288 4.763 1.00 0.00 28 ALA A CA 6
ATOM 6920 C C . ALA A 1 28 ? -3.572 -13.850 4.928 1.00 0.00 28 ALA A C 6
ATOM 6921 O O . ALA A 1 28 ? -3.190 -13.356 6.001 1.00 0.00 28 ALA A O 6
ATOM 6928 N N . TYR A 1 29 ? -2.754 -14.000 3.889 1.00 0.00 29 TYR A N 6
ATOM 6929 C CA . TYR A 1 29 ? -1.335 -13.664 4.024 1.00 0.00 29 TYR A CA 6
ATOM 6930 C C . TYR A 1 29 ? -1.146 -12.154 4.188 1.00 0.00 29 TYR A C 6
ATOM 6931 O O . TYR A 1 29 ? -0.401 -11.693 5.051 1.00 0.00 29 TYR A O 6
ATOM 6949 N N . ASP A 1 30 ? -1.781 -11.394 3.329 1.00 0.00 30 ASP A N 6
ATOM 6950 C CA . ASP A 1 30 ? -1.758 -9.949 3.435 1.00 0.00 30 ASP A CA 6
ATOM 6951 C C . ASP A 1 30 ? -2.731 -9.469 4.505 1.00 0.00 30 ASP A C 6
ATOM 6952 O O . ASP A 1 30 ? -2.591 -8.403 5.060 1.00 0.00 30 ASP A O 6
ATOM 6961 N N . ASN A 1 31 ? -3.717 -10.302 4.812 1.00 0.00 31 ASN A N 6
ATOM 6962 C CA . ASN A 1 31 ? -4.718 -9.978 5.840 1.00 0.00 31 ASN A CA 6
ATOM 6963 C C . ASN A 1 31 ? -4.051 -9.687 7.184 1.00 0.00 31 ASN A C 6
ATOM 6964 O O . ASN A 1 31 ? -4.434 -8.759 7.891 1.00 0.00 31 ASN A O 6
ATOM 6975 N N . GLU A 1 32 ? -3.000 -10.438 7.475 1.00 0.00 32 GLU A N 6
ATOM 6976 C CA . GLU A 1 32 ? -2.192 -10.277 8.691 1.00 0.00 32 GLU A CA 6
ATOM 6977 C C . GLU A 1 32 ? -1.493 -8.897 8.692 1.00 0.00 32 GLU A C 6
ATOM 6978 O O . GLU A 1 32 ? -1.189 -8.319 9.742 1.00 0.00 32 GLU A O 6
ATOM 6990 N N . HIS A 1 33 ? -1.286 -8.379 7.513 1.00 0.00 33 HIS A N 6
ATOM 6991 C CA . HIS A 1 33 ? -0.523 -7.181 7.294 1.00 0.00 33 HIS A CA 6
ATOM 6992 C C . HIS A 1 33 ? -1.449 -5.964 7.313 1.00 0.00 33 HIS A C 6
ATOM 6993 O O . HIS A 1 33 ? -0.999 -4.869 7.547 1.00 0.00 33 HIS A O 6
ATOM 7007 N N . PHE A 1 34 ? -2.763 -6.169 7.108 1.00 0.00 34 PHE A N 6
ATOM 7008 C CA . PHE A 1 34 ? -3.738 -5.058 7.047 1.00 0.00 34 PHE A CA 6
ATOM 7009 C C . PHE A 1 34 ? -3.738 -4.171 8.275 1.00 0.00 34 PHE A C 6
ATOM 7010 O O . PHE A 1 34 ? -4.180 -3.026 8.223 1.00 0.00 34 PHE A O 6
ATOM 7027 N N . THR A 1 35 ? -3.246 -4.689 9.351 1.00 0.00 35 THR A N 6
ATOM 7028 C CA . THR A 1 35 ? -3.107 -3.961 10.563 1.00 0.00 35 THR A CA 6
ATOM 7029 C C . THR A 1 35 ? -2.161 -2.745 10.342 1.00 0.00 35 THR A C 6
ATOM 7030 O O . THR A 1 35 ? -2.415 -1.640 10.837 1.00 0.00 35 THR A O 6
ATOM 7041 N N . ILE A 1 36 ? -1.104 -2.951 9.547 1.00 0.00 36 ILE A N 6
ATOM 7042 C CA . ILE A 1 36 ? -0.134 -1.892 9.280 1.00 0.00 36 ILE A CA 6
ATOM 7043 C C . ILE A 1 36 ? -0.648 -0.869 8.260 1.00 0.00 36 ILE A C 6
ATOM 7044 O O . ILE A 1 36 ? -0.159 0.254 8.190 1.00 0.00 36 ILE A O 6
ATOM 7060 N N . TYR A 1 37 ? -1.663 -1.277 7.492 1.00 0.00 37 TYR A N 6
ATOM 7061 C CA . TYR A 1 37 ? -2.249 -0.466 6.414 1.00 0.00 37 TYR A CA 6
ATOM 7062 C C . TYR A 1 37 ? -2.736 0.899 6.867 1.00 0.00 37 TYR A C 6
ATOM 7063 O O . TYR A 1 37 ? -2.628 1.886 6.129 1.00 0.00 37 TYR A O 6
ATOM 7081 N N . MET A 1 38 ? -3.210 0.970 8.084 1.00 0.00 38 MET A N 6
ATOM 7082 C CA . MET A 1 38 ? -3.654 2.231 8.668 1.00 0.00 38 MET A CA 6
ATOM 7083 C C . MET A 1 38 ? -2.519 3.254 8.728 1.00 0.00 38 MET A C 6
ATOM 7084 O O . MET A 1 38 ? -2.747 4.455 8.601 1.00 0.00 38 MET A O 6
ATOM 7098 N N . ARG A 1 39 ? -1.296 2.776 8.898 1.00 0.00 39 ARG A N 6
ATOM 7099 C CA . ARG A 1 39 ? -0.141 3.672 8.968 1.00 0.00 39 ARG A CA 6
ATOM 7100 C C . ARG A 1 39 ? 0.245 4.121 7.579 1.00 0.00 39 ARG A C 6
ATOM 7101 O O . ARG A 1 39 ? 0.700 5.241 7.369 1.00 0.00 39 ARG A O 6
ATOM 7122 N N . LEU A 1 40 ? 0.005 3.247 6.625 1.00 0.00 40 LEU A N 6
ATOM 7123 C CA . LEU A 1 40 ? 0.353 3.500 5.246 1.00 0.00 40 LEU A CA 6
ATOM 7124 C C . LEU A 1 40 ? -0.498 4.633 4.711 1.00 0.00 40 LEU A C 6
ATOM 7125 O O . LEU A 1 40 ? 0.001 5.551 4.070 1.00 0.00 40 LEU A O 6
ATOM 7141 N N . LEU A 1 41 ? -1.786 4.584 5.014 1.00 0.00 41 LEU A N 6
ATOM 7142 C CA . LEU A 1 41 ? -2.691 5.615 4.556 1.00 0.00 41 LEU A CA 6
ATOM 7143 C C . LEU A 1 41 ? -2.444 6.905 5.326 1.00 0.00 41 LEU A C 6
ATOM 7144 O O . LEU A 1 41 ? -2.646 7.997 4.809 1.00 0.00 41 LEU A O 6
ATOM 7160 N N . ASP A 1 42 ? -1.979 6.752 6.556 1.00 0.00 42 ASP A N 6
ATOM 7161 C CA . ASP A 1 42 ? -1.671 7.869 7.437 1.00 0.00 42 ASP A CA 6
ATOM 7162 C C . ASP A 1 42 ? -0.558 8.716 6.832 1.00 0.00 42 ASP A C 6
ATOM 7163 O O . ASP A 1 42 ? -0.593 9.942 6.889 1.00 0.00 42 ASP A O 6
ATOM 7172 N N . ALA A 1 43 ? 0.398 8.049 6.215 1.00 0.00 43 ALA A N 6
ATOM 7173 C CA . ALA A 1 43 ? 1.492 8.718 5.535 1.00 0.00 43 ALA A CA 6
ATOM 7174 C C . ALA A 1 43 ? 0.980 9.459 4.292 1.00 0.00 43 ALA A C 6
ATOM 7175 O O . ALA A 1 43 ? 1.398 10.579 4.014 1.00 0.00 43 ALA A O 6
ATOM 7182 N N . SER A 1 44 ? 0.060 8.840 3.558 1.00 0.00 44 SER A N 6
ATOM 7183 C CA . SER A 1 44 ? -0.572 9.500 2.411 1.00 0.00 44 SER A CA 6
ATOM 7184 C C . SER A 1 44 ? -1.342 10.746 2.879 1.00 0.00 44 SER A C 6
ATOM 7185 O O . SER A 1 44 ? -1.312 11.801 2.243 1.00 0.00 44 SER A O 6
ATOM 7193 N N . ALA A 1 45 ? -1.975 10.621 4.028 1.00 0.00 45 ALA A N 6
ATOM 7194 C CA . ALA A 1 45 ? -2.730 11.700 4.629 1.00 0.00 45 ALA A CA 6
ATOM 7195 C C . ALA A 1 45 ? -1.807 12.750 5.252 1.00 0.00 45 ALA A C 6
ATOM 7196 O O . ALA A 1 45 ? -2.258 13.778 5.743 1.00 0.00 45 ALA A O 6
ATOM 7203 N N . ASP A 1 46 ? -0.518 12.484 5.224 1.00 0.00 46 ASP A N 6
ATOM 7204 C CA . ASP A 1 46 ? 0.471 13.403 5.757 1.00 0.00 46 ASP A CA 6
ATOM 7205 C C . ASP A 1 46 ? 1.055 14.230 4.607 1.00 0.00 46 ASP A C 6
ATOM 7206 O O . ASP A 1 46 ? 2.007 14.990 4.777 1.00 0.00 46 ASP A O 6
ATOM 7215 N N . ASP A 1 47 ? 0.437 14.067 3.416 1.00 0.00 47 ASP A N 6
ATOM 7216 C CA . ASP A 1 47 ? 0.804 14.793 2.170 1.00 0.00 47 ASP A CA 6
ATOM 7217 C C . ASP A 1 47 ? 2.172 14.295 1.668 1.00 0.00 47 ASP A C 6
ATOM 7218 O O . ASP A 1 47 ? 2.879 14.963 0.917 1.00 0.00 47 ASP A O 6
ATOM 7227 N N . ALA A 1 48 ? 2.517 13.087 2.044 1.00 0.00 48 ALA A N 6
ATOM 7228 C CA . ALA A 1 48 ? 3.797 12.531 1.698 1.00 0.00 48 ALA A CA 6
ATOM 7229 C C . ALA A 1 48 ? 3.732 11.867 0.335 1.00 0.00 48 ALA A C 6
ATOM 7230 O O . ALA A 1 48 ? 2.731 11.259 -0.015 1.00 0.00 48 ALA A O 6
ATOM 7237 N N . SER A 1 49 ? 4.780 12.020 -0.437 1.00 0.00 49 SER A N 6
ATOM 7238 C CA . SER A 1 49 ? 4.869 11.378 -1.728 1.00 0.00 49 SER A CA 6
ATOM 7239 C C . SER A 1 49 ? 5.279 9.917 -1.535 1.00 0.00 49 SER A C 6
ATOM 7240 O O . SER A 1 49 ? 5.784 9.558 -0.462 1.00 0.00 49 SER A O 6
ATOM 7248 N N . GLU A 1 50 ? 5.116 9.101 -2.569 1.00 0.00 50 GLU A N 6
ATOM 7249 C CA . GLU A 1 50 ? 5.374 7.664 -2.494 1.00 0.00 50 GLU A CA 6
ATOM 7250 C C . GLU A 1 50 ? 6.783 7.340 -2.032 1.00 0.00 50 GLU A C 6
ATOM 7251 O O . GLU A 1 50 ? 6.968 6.472 -1.195 1.00 0.00 50 GLU A O 6
ATOM 7263 N N . ASP A 1 51 ? 7.753 8.079 -2.534 1.00 0.00 51 ASP A N 6
ATOM 7264 C CA . ASP A 1 51 ? 9.176 7.869 -2.166 1.00 0.00 51 ASP A CA 6
ATOM 7265 C C . ASP A 1 51 ? 9.409 8.184 -0.710 1.00 0.00 51 ASP A C 6
ATOM 7266 O O . ASP A 1 51 ? 10.259 7.585 -0.055 1.00 0.00 51 ASP A O 6
ATOM 7275 N N . GLU A 1 52 ? 8.649 9.109 -0.197 1.00 0.00 52 GLU A N 6
ATOM 7276 C CA . GLU A 1 52 ? 8.785 9.512 1.175 1.00 0.00 52 GLU A CA 6
ATOM 7277 C C . GLU A 1 52 ? 8.134 8.463 2.038 1.00 0.00 52 GLU A C 6
ATOM 7278 O O . GLU A 1 52 ? 8.749 7.921 2.950 1.00 0.00 52 GLU A O 6
ATOM 7290 N N . MET A 1 53 ? 6.905 8.132 1.680 1.00 0.00 53 MET A N 6
ATOM 7291 C CA . MET A 1 53 ? 6.098 7.177 2.413 1.00 0.00 53 MET A CA 6
ATOM 7292 C C . MET A 1 53 ? 6.770 5.853 2.482 1.00 0.00 53 MET A C 6
ATOM 7293 O O . MET A 1 53 ? 6.956 5.334 3.548 1.00 0.00 53 MET A O 6
ATOM 7307 N N . ALA A 1 54 ? 7.175 5.344 1.341 1.00 0.00 54 ALA A N 6
ATOM 7308 C CA . ALA A 1 54 ? 7.833 4.049 1.221 1.00 0.00 54 ALA A CA 6
ATOM 7309 C C . ALA A 1 54 ? 8.971 3.895 2.185 1.00 0.00 54 ALA A C 6
ATOM 7310 O O . ALA A 1 54 ? 9.105 2.876 2.810 1.00 0.00 54 ALA A O 6
ATOM 7317 N N . GLN A 1 55 ? 9.713 4.945 2.363 1.00 0.00 55 GLN A N 6
ATOM 7318 C CA . GLN A 1 55 ? 10.885 4.941 3.204 1.00 0.00 55 GLN A CA 6
ATOM 7319 C C . GLN A 1 55 ? 10.487 4.883 4.673 1.00 0.00 55 GLN A C 6
ATOM 7320 O O . GLN A 1 55 ? 11.196 4.331 5.507 1.00 0.00 55 GLN A O 6
ATOM 7334 N N . LEU A 1 56 ? 9.334 5.410 4.965 1.00 0.00 56 LEU A N 6
ATOM 7335 C CA . LEU A 1 56 ? 8.866 5.526 6.321 1.00 0.00 56 LEU A CA 6
ATOM 7336 C C . LEU A 1 56 ? 7.985 4.345 6.704 1.00 0.00 56 LEU A C 6
ATOM 7337 O O . LEU A 1 56 ? 8.286 3.604 7.624 1.00 0.00 56 LEU A O 6
ATOM 7353 N N . VAL A 1 57 ? 6.938 4.148 5.946 1.00 0.00 57 VAL A N 6
ATOM 7354 C CA . VAL A 1 57 ? 5.952 3.140 6.233 1.00 0.00 57 VAL A CA 6
ATOM 7355 C C . VAL A 1 57 ? 6.360 1.739 5.781 1.00 0.00 57 VAL A C 6
ATOM 7356 O O . VAL A 1 57 ? 6.200 0.767 6.524 1.00 0.00 57 VAL A O 6
ATOM 7369 N N . LEU A 1 58 ? 6.895 1.624 4.573 1.00 0.00 58 LEU A N 6
ATOM 7370 C CA . LEU A 1 58 ? 7.354 0.322 4.089 1.00 0.00 58 LEU A CA 6
ATOM 7371 C C . LEU A 1 58 ? 8.802 0.102 4.461 1.00 0.00 58 LEU A C 6
ATOM 7372 O O . LEU A 1 58 ? 9.327 -1.022 4.365 1.00 0.00 58 LEU A O 6
ATOM 7388 N N . GLY A 1 59 ? 9.448 1.163 4.920 1.00 0.00 59 GLY A N 6
ATOM 7389 C CA . GLY A 1 59 ? 10.825 1.065 5.297 1.00 0.00 59 GLY A CA 6
ATOM 7390 C C . GLY A 1 59 ? 11.703 0.803 4.103 1.00 0.00 59 GLY A C 6
ATOM 7391 O O . GLY A 1 59 ? 12.720 0.143 4.211 1.00 0.00 59 GLY A O 6
ATOM 7395 N N . ILE A 1 60 ? 11.296 1.291 2.972 1.00 0.00 60 ILE A N 6
ATOM 7396 C CA . ILE A 1 60 ? 11.979 1.036 1.750 1.00 0.00 60 ILE A CA 6
ATOM 7397 C C . ILE A 1 60 ? 12.635 2.275 1.257 1.00 0.00 60 ILE A C 6
ATOM 7398 O O . ILE A 1 60 ? 11.982 3.253 0.905 1.00 0.00 60 ILE A O 6
ATOM 7414 N N . ASP A 1 61 ? 13.920 2.227 1.304 1.00 0.00 61 ASP A N 6
ATOM 7415 C CA . ASP A 1 61 ? 14.797 3.278 0.905 1.00 0.00 61 ASP A CA 6
ATOM 7416 C C . ASP A 1 61 ? 14.613 3.540 -0.579 1.00 0.00 61 ASP A C 6
ATOM 7417 O O . ASP A 1 61 ? 14.999 2.715 -1.386 1.00 0.00 61 ASP A O 6
ATOM 7426 N N . PRO A 1 62 ? 14.050 4.684 -0.981 1.00 0.00 62 PRO A N 6
ATOM 7427 C CA . PRO A 1 62 ? 13.799 4.975 -2.391 1.00 0.00 62 PRO A CA 6
ATOM 7428 C C . PRO A 1 62 ? 15.069 5.407 -3.108 1.00 0.00 62 PRO A C 6
ATOM 7429 O O . PRO A 1 62 ? 15.104 5.564 -4.309 1.00 0.00 62 PRO A O 6
ATOM 7440 N N . MET A 1 63 ? 16.109 5.602 -2.352 1.00 0.00 63 MET A N 6
ATOM 7441 C CA . MET A 1 63 ? 17.393 5.941 -2.920 1.00 0.00 63 MET A CA 6
ATOM 7442 C C . MET A 1 63 ? 18.059 4.654 -3.338 1.00 0.00 63 MET A C 6
ATOM 7443 O O . MET A 1 63 ? 18.877 4.609 -4.239 1.00 0.00 63 MET A O 6
ATOM 7457 N N . ARG A 1 64 ? 17.670 3.608 -2.661 1.00 0.00 64 ARG A N 6
ATOM 7458 C CA . ARG A 1 64 ? 18.233 2.288 -2.848 1.00 0.00 64 ARG A CA 6
ATOM 7459 C C . ARG A 1 64 ? 17.319 1.384 -3.712 1.00 0.00 64 ARG A C 6
ATOM 7460 O O . ARG A 1 64 ? 17.777 0.790 -4.688 1.00 0.00 64 ARG A O 6
ATOM 7481 N N . GLU A 1 65 ? 16.042 1.289 -3.368 1.00 0.00 65 GLU A N 6
ATOM 7482 C CA . GLU A 1 65 ? 15.077 0.544 -4.176 1.00 0.00 65 GLU A CA 6
ATOM 7483 C C . GLU A 1 65 ? 13.828 1.411 -4.441 1.00 0.00 65 GLU A C 6
ATOM 7484 O O . GLU A 1 65 ? 12.803 1.245 -3.788 1.00 0.00 65 GLU A O 6
ATOM 7496 N N . PRO A 1 66 ? 13.906 2.371 -5.373 1.00 0.00 66 PRO A N 6
ATOM 7497 C CA . PRO A 1 66 ? 12.795 3.301 -5.643 1.00 0.00 66 PRO A CA 6
ATOM 7498 C C . PRO A 1 66 ? 11.608 2.678 -6.381 1.00 0.00 66 PRO A C 6
ATOM 7499 O O . PRO A 1 66 ? 10.450 3.054 -6.134 1.00 0.00 66 PRO A O 6
ATOM 7510 N N . GLU A 1 67 ? 11.884 1.711 -7.241 1.00 0.00 67 GLU A N 6
ATOM 7511 C CA . GLU A 1 67 ? 10.869 1.148 -8.106 1.00 0.00 67 GLU A CA 6
ATOM 7512 C C . GLU A 1 67 ? 9.804 0.441 -7.278 1.00 0.00 67 GLU A C 6
ATOM 7513 O O . GLU A 1 67 ? 8.620 0.737 -7.380 1.00 0.00 67 GLU A O 6
ATOM 7525 N N . ARG A 1 68 ? 10.233 -0.459 -6.430 1.00 0.00 68 ARG A N 6
ATOM 7526 C CA . ARG A 1 68 ? 9.306 -1.200 -5.620 1.00 0.00 68 ARG A CA 6
ATOM 7527 C C . ARG A 1 68 ? 8.770 -0.384 -4.470 1.00 0.00 68 ARG A C 6
ATOM 7528 O O . ARG A 1 68 ? 7.696 -0.670 -3.963 1.00 0.00 68 ARG A O 6
ATOM 7549 N N . ALA A 1 69 ? 9.518 0.635 -4.075 1.00 0.00 69 ALA A N 6
ATOM 7550 C CA . ALA A 1 69 ? 9.103 1.544 -3.013 1.00 0.00 69 ALA A CA 6
ATOM 7551 C C . ALA A 1 69 ? 7.739 2.123 -3.330 1.00 0.00 69 ALA A C 6
ATOM 7552 O O . ALA A 1 69 ? 6.803 2.017 -2.536 1.00 0.00 69 ALA A O 6
ATOM 7559 N N . ARG A 1 70 ? 7.606 2.663 -4.523 1.00 0.00 70 ARG A N 6
ATOM 7560 C CA . ARG A 1 70 ? 6.354 3.250 -4.937 1.00 0.00 70 ARG A CA 6
ATOM 7561 C C . ARG A 1 70 ? 5.309 2.170 -5.199 1.00 0.00 70 ARG A C 6
ATOM 7562 O O . ARG A 1 70 ? 4.128 2.388 -4.980 1.00 0.00 70 ARG A O 6
ATOM 7583 N N . MET A 1 71 ? 5.755 0.995 -5.640 1.00 0.00 71 MET A N 6
ATOM 7584 C CA . MET A 1 71 ? 4.838 -0.098 -5.950 1.00 0.00 71 MET A CA 6
ATOM 7585 C C . MET A 1 71 ? 4.153 -0.601 -4.723 1.00 0.00 71 MET A C 6
ATOM 7586 O O . MET A 1 71 ? 2.930 -0.775 -4.720 1.00 0.00 71 MET A O 6
ATOM 7600 N N . ALA A 1 72 ? 4.919 -0.795 -3.672 1.00 0.00 72 ALA A N 6
ATOM 7601 C CA . ALA A 1 72 ? 4.387 -1.243 -2.426 1.00 0.00 72 ALA A CA 6
ATOM 7602 C C . ALA A 1 72 ? 3.447 -0.187 -1.874 1.00 0.00 72 ALA A C 6
ATOM 7603 O O . ALA A 1 72 ? 2.353 -0.493 -1.451 1.00 0.00 72 ALA A O 6
ATOM 7610 N N . VAL A 1 73 ? 3.855 1.065 -1.960 1.00 0.00 73 VAL A N 6
ATOM 7611 C CA . VAL A 1 73 ? 3.032 2.172 -1.489 1.00 0.00 73 VAL A CA 6
ATOM 7612 C C . VAL A 1 73 ? 1.712 2.260 -2.253 1.00 0.00 73 VAL A C 6
ATOM 7613 O O . VAL A 1 73 ? 0.646 2.163 -1.645 1.00 0.00 73 VAL A O 6
ATOM 7626 N N . ARG A 1 74 ? 1.794 2.373 -3.576 1.00 0.00 74 ARG A N 6
ATOM 7627 C CA . ARG A 1 74 ? 0.618 2.515 -4.440 1.00 0.00 74 ARG A CA 6
ATOM 7628 C C . ARG A 1 74 ? -0.358 1.359 -4.234 1.00 0.00 74 ARG A C 6
ATOM 7629 O O . ARG A 1 74 ? -1.573 1.569 -4.182 1.00 0.00 74 ARG A O 6
ATOM 7650 N N . SER A 1 75 ? 0.170 0.167 -4.126 1.00 0.00 75 SER A N 6
ATOM 7651 C CA . SER A 1 75 ? -0.657 -1.011 -3.963 1.00 0.00 75 SER A CA 6
ATOM 7652 C C . SER A 1 75 ? -1.255 -1.085 -2.550 1.00 0.00 75 SER A C 6
ATOM 7653 O O . SER A 1 75 ? -2.465 -1.217 -2.386 1.00 0.00 75 SER A O 6
ATOM 7661 N N . HIS A 1 76 ? -0.424 -0.934 -1.546 1.00 0.00 76 HIS A N 6
ATOM 7662 C CA . HIS A 1 76 ? -0.864 -1.105 -0.173 1.00 0.00 76 HIS A CA 6
ATOM 7663 C C . HIS A 1 76 ? -1.806 0.021 0.286 1.00 0.00 76 HIS A C 6
ATOM 7664 O O . HIS A 1 76 ? -2.792 -0.236 0.973 1.00 0.00 76 HIS A O 6
ATOM 7678 N N . LEU A 1 77 ? -1.542 1.265 -0.125 1.00 0.00 77 LEU A N 6
ATOM 7679 C CA . LEU A 1 77 ? -2.408 2.378 0.259 1.00 0.00 77 LEU A CA 6
ATOM 7680 C C . LEU A 1 77 ? -3.793 2.178 -0.346 1.00 0.00 77 LEU A C 6
ATOM 7681 O O . LEU A 1 77 ? -4.796 2.623 0.214 1.00 0.00 77 LEU A O 6
ATOM 7697 N N . ASP A 1 78 ? -3.826 1.508 -1.494 1.00 0.00 78 ASP A N 6
ATOM 7698 C CA . ASP A 1 78 ? -5.052 1.268 -2.235 1.00 0.00 78 ASP A CA 6
ATOM 7699 C C . ASP A 1 78 ? -6.023 0.467 -1.381 1.00 0.00 78 ASP A C 6
ATOM 7700 O O . ASP A 1 78 ? -7.175 0.749 -1.353 1.00 0.00 78 ASP A O 6
ATOM 7709 N N . ARG A 1 79 ? -5.547 -0.515 -0.640 1.00 0.00 79 ARG A N 6
ATOM 7710 C CA . ARG A 1 79 ? -6.481 -1.233 0.227 1.00 0.00 79 ARG A CA 6
ATOM 7711 C C . ARG A 1 79 ? -6.752 -0.431 1.487 1.00 0.00 79 ARG A C 6
ATOM 7712 O O . ARG A 1 79 ? -7.871 -0.404 1.985 1.00 0.00 79 ARG A O 6
ATOM 7733 N N . ALA A 1 80 ? -5.725 0.240 1.970 1.00 0.00 80 ALA A N 6
ATOM 7734 C CA . ALA A 1 80 ? -5.796 0.984 3.217 1.00 0.00 80 ALA A CA 6
ATOM 7735 C C . ALA A 1 80 ? -6.840 2.108 3.176 1.00 0.00 80 ALA A C 6
ATOM 7736 O O . ALA A 1 80 ? -7.718 2.182 4.024 1.00 0.00 80 ALA A O 6
ATOM 7743 N N . ASN A 1 81 ? -6.764 2.952 2.168 1.00 0.00 81 ASN A N 6
ATOM 7744 C CA . ASN A 1 81 ? -7.683 4.093 2.068 1.00 0.00 81 ASN A CA 6
ATOM 7745 C C . ASN A 1 81 ? -9.074 3.644 1.663 1.00 0.00 81 ASN A C 6
ATOM 7746 O O . ASN A 1 81 ? -10.076 4.236 2.064 1.00 0.00 81 ASN A O 6
ATOM 7757 N N . TRP A 1 82 ? -9.132 2.576 0.892 1.00 0.00 82 TRP A N 6
ATOM 7758 C CA . TRP A 1 82 ? -10.390 2.004 0.448 1.00 0.00 82 TRP A CA 6
ATOM 7759 C C . TRP A 1 82 ? -11.124 1.355 1.610 1.00 0.00 82 TRP A C 6
ATOM 7760 O O . TRP A 1 82 ? -12.338 1.257 1.595 1.00 0.00 82 TRP A O 6
ATOM 7781 N N . MET A 1 83 ? -10.367 0.908 2.615 1.00 0.00 83 MET A N 6
ATOM 7782 C CA . MET A 1 83 ? -10.928 0.379 3.870 1.00 0.00 83 MET A CA 6
ATOM 7783 C C . MET A 1 83 ? -11.817 1.459 4.525 1.00 0.00 83 MET A C 6
ATOM 7784 O O . MET A 1 83 ? -12.829 1.158 5.168 1.00 0.00 83 MET A O 6
ATOM 7798 N N . VAL A 1 84 ? -11.423 2.726 4.342 1.00 0.00 84 VAL A N 6
ATOM 7799 C CA . VAL A 1 84 ? -12.189 3.862 4.840 1.00 0.00 84 VAL A CA 6
ATOM 7800 C C . VAL A 1 84 ? -13.490 3.974 4.038 1.00 0.00 84 VAL A C 6
ATOM 7801 O O . VAL A 1 84 ? -14.562 4.222 4.596 1.00 0.00 84 VAL A O 6
ATOM 7814 N N . THR A 1 85 ? -13.365 3.769 2.727 1.00 0.00 85 THR A N 6
ATOM 7815 C CA . THR A 1 85 ? -14.479 3.695 1.773 1.00 0.00 85 THR A CA 6
ATOM 7816 C C . THR A 1 85 ? -15.199 5.043 1.526 1.00 0.00 85 THR A C 6
ATOM 7817 O O . THR A 1 85 ? -15.204 5.547 0.398 1.00 0.00 85 THR A O 6
ATOM 7828 N N . THR A 1 86 ? -15.771 5.606 2.562 1.00 0.00 86 THR A N 6
ATOM 7829 C CA . THR A 1 86 ? -16.625 6.763 2.464 1.00 0.00 86 THR A CA 6
ATOM 7830 C C . THR A 1 86 ? -15.890 8.071 2.064 1.00 0.00 86 THR A C 6
ATOM 7831 O O . THR A 1 86 ? -15.308 8.768 2.915 1.00 0.00 86 THR A O 6
ATOM 7842 N N . GLY A 1 87 ? -15.901 8.356 0.763 1.00 0.00 87 GLY A N 6
ATOM 7843 C CA . GLY A 1 87 ? -15.385 9.597 0.225 1.00 0.00 87 GLY A CA 6
ATOM 7844 C C . GLY A 1 87 ? -13.879 9.700 0.244 1.00 0.00 87 GLY A C 6
ATOM 7845 O O . GLY A 1 87 ? -13.208 9.415 -0.763 1.00 0.00 87 GLY A O 6
ATOM 7849 N N . TYR A 1 88 ? -13.365 10.112 1.389 1.00 0.00 88 TYR A N 6
ATOM 7850 C CA . TYR A 1 88 ? -11.951 10.368 1.673 1.00 0.00 88 TYR A CA 6
ATOM 7851 C C . TYR A 1 88 ? -11.519 11.704 1.058 1.00 0.00 88 TYR A C 6
ATOM 7852 O O . TYR A 1 88 ? -10.976 12.563 1.761 1.00 0.00 88 TYR A O 6
ATOM 7870 N N . LYS A 1 89 ? -11.742 11.848 -0.266 1.00 0.00 89 LYS A N 6
ATOM 7871 C CA . LYS A 1 89 ? -11.521 13.091 -1.063 1.00 0.00 89 LYS A CA 6
ATOM 7872 C C . LYS A 1 89 ? -10.053 13.452 -1.267 1.00 0.00 89 LYS A C 6
ATOM 7873 O O . LYS A 1 89 ? -9.620 13.735 -2.381 1.00 0.00 89 LYS A O 6
ATOM 7892 N N . GLU A 1 90 ? -9.293 13.404 -0.208 1.00 0.00 90 GLU A N 6
ATOM 7893 C CA . GLU A 1 90 ? -7.910 13.845 -0.192 1.00 0.00 90 GLU A CA 6
ATOM 7894 C C . GLU A 1 90 ? -6.990 12.961 -1.067 1.00 0.00 90 GLU A C 6
ATOM 7895 O O . GLU A 1 90 ? -5.851 13.306 -1.333 1.00 0.00 90 GLU A O 6
ATOM 7907 N N . LEU A 1 91 ? -7.538 11.872 -1.583 1.00 0.00 91 LEU A N 6
ATOM 7908 C CA . LEU A 1 91 ? -6.805 10.958 -2.452 1.00 0.00 91 LEU A CA 6
ATOM 7909 C C . LEU A 1 91 ? -6.640 11.543 -3.854 1.00 0.00 91 LEU A C 6
ATOM 7910 O O . LEU A 1 91 ? -5.834 11.051 -4.653 1.00 0.00 91 LEU A O 6
ATOM 7926 N N . PHE A 1 92 ? -7.399 12.587 -4.153 1.00 0.00 92 PHE A N 6
ATOM 7927 C CA . PHE A 1 92 ? -7.334 13.217 -5.464 1.00 0.00 92 PHE A CA 6
ATOM 7928 C C . PHE A 1 92 ? -6.233 14.263 -5.534 1.00 0.00 92 PHE A C 6
ATOM 7929 O O . PHE A 1 92 ? -5.877 14.717 -6.621 1.00 0.00 92 PHE A O 6
ATOM 7946 N N . ALA A 1 93 ? -5.674 14.625 -4.407 1.00 0.00 93 ALA A N 6
ATOM 7947 C CA . ALA A 1 93 ? -4.693 15.678 -4.389 1.00 0.00 93 ALA A CA 6
ATOM 7948 C C . ALA A 1 93 ? -3.361 15.174 -3.885 1.00 0.00 93 ALA A C 6
ATOM 7949 O O . ALA A 1 93 ? -3.292 14.127 -3.236 1.00 0.00 93 ALA A O 6
ATOM 7956 N N . ARG A 1 94 ? -2.325 15.893 -4.243 1.00 0.00 94 ARG A N 6
ATOM 7957 C CA . ARG A 1 94 ? -0.962 15.653 -3.819 1.00 0.00 94 ARG A CA 6
ATOM 7958 C C . ARG A 1 94 ? -0.113 16.820 -4.281 1.00 0.00 94 ARG A C 6
ATOM 7959 O O . ARG A 1 94 ? 0.129 17.731 -3.487 1.00 0.00 94 ARG A O 6
ATOM 7981 N N . GLY A 1 11 ? 13.704 -14.369 -5.166 1.00 0.00 11 GLY A N 7
ATOM 7982 C CA . GLY A 1 11 ? 13.758 -13.146 -4.380 1.00 0.00 11 GLY A CA 7
ATOM 7983 C C . GLY A 1 11 ? 14.415 -13.399 -3.053 1.00 0.00 11 GLY A C 7
ATOM 7984 O O . GLY A 1 11 ? 15.257 -14.294 -2.937 1.00 0.00 11 GLY A O 7
ATOM 7988 N N . SER A 1 12 ? 14.064 -12.620 -2.062 1.00 0.00 12 SER A N 7
ATOM 7989 C CA . SER A 1 12 ? 14.549 -12.813 -0.726 1.00 0.00 12 SER A CA 7
ATOM 7990 C C . SER A 1 12 ? 13.438 -12.430 0.235 1.00 0.00 12 SER A C 7
ATOM 7991 O O . SER A 1 12 ? 12.393 -11.909 -0.198 1.00 0.00 12 SER A O 7
ATOM 7999 N N . LYS A 1 13 ? 13.640 -12.644 1.510 1.00 0.00 13 LYS A N 7
ATOM 8000 C CA . LYS A 1 13 ? 12.622 -12.347 2.501 1.00 0.00 13 LYS A CA 7
ATOM 8001 C C . LYS A 1 13 ? 12.709 -10.899 2.949 1.00 0.00 13 LYS A C 7
ATOM 8002 O O . LYS A 1 13 ? 12.064 -10.493 3.904 1.00 0.00 13 LYS A O 7
ATOM 8021 N N . ARG A 1 14 ? 13.532 -10.125 2.257 1.00 0.00 14 ARG A N 7
ATOM 8022 C CA . ARG A 1 14 ? 13.653 -8.706 2.537 1.00 0.00 14 ARG A CA 7
ATOM 8023 C C . ARG A 1 14 ? 12.579 -7.943 1.798 1.00 0.00 14 ARG A C 7
ATOM 8024 O O . ARG A 1 14 ? 12.251 -6.806 2.133 1.00 0.00 14 ARG A O 7
ATOM 8045 N N . LYS A 1 15 ? 12.024 -8.575 0.798 1.00 0.00 15 LYS A N 7
ATOM 8046 C CA . LYS A 1 15 ? 10.967 -7.991 0.041 1.00 0.00 15 LYS A CA 7
ATOM 8047 C C . LYS A 1 15 ? 9.676 -8.587 0.571 1.00 0.00 15 LYS A C 7
ATOM 8048 O O . LYS A 1 15 ? 9.289 -9.690 0.196 1.00 0.00 15 LYS A O 7
ATOM 8067 N N . VAL A 1 16 ? 9.080 -7.907 1.517 1.00 0.00 16 VAL A N 7
ATOM 8068 C CA . VAL A 1 16 ? 7.898 -8.412 2.189 1.00 0.00 16 VAL A CA 7
ATOM 8069 C C . VAL A 1 16 ? 6.599 -7.960 1.515 1.00 0.00 16 VAL A C 7
ATOM 8070 O O . VAL A 1 16 ? 6.342 -6.756 1.375 1.00 0.00 16 VAL A O 7
ATOM 8083 N N . GLN A 1 17 ? 5.803 -8.952 1.090 1.00 0.00 17 GLN A N 7
ATOM 8084 C CA . GLN A 1 17 ? 4.481 -8.777 0.458 1.00 0.00 17 GLN A CA 7
ATOM 8085 C C . GLN A 1 17 ? 4.553 -8.031 -0.902 1.00 0.00 17 GLN A C 7
ATOM 8086 O O . GLN A 1 17 ? 4.394 -8.648 -1.945 1.00 0.00 17 GLN A O 7
ATOM 8100 N N . ASP A 1 18 ? 4.786 -6.715 -0.837 1.00 0.00 18 ASP A N 7
ATOM 8101 C CA . ASP A 1 18 ? 4.952 -5.751 -1.980 1.00 0.00 18 ASP A CA 7
ATOM 8102 C C . ASP A 1 18 ? 3.839 -5.764 -3.041 1.00 0.00 18 ASP A C 7
ATOM 8103 O O . ASP A 1 18 ? 4.013 -5.216 -4.135 1.00 0.00 18 ASP A O 7
ATOM 8112 N N . GLU A 1 19 ? 2.681 -6.269 -2.690 1.00 0.00 19 GLU A N 7
ATOM 8113 C CA . GLU A 1 19 ? 1.538 -6.261 -3.579 1.00 0.00 19 GLU A CA 7
ATOM 8114 C C . GLU A 1 19 ? 0.259 -6.377 -2.773 1.00 0.00 19 GLU A C 7
ATOM 8115 O O . GLU A 1 19 ? 0.316 -6.649 -1.584 1.00 0.00 19 GLU A O 7
ATOM 8127 N N . VAL A 1 20 ? -0.869 -6.151 -3.405 1.00 0.00 20 VAL A N 7
ATOM 8128 C CA . VAL A 1 20 ? -2.159 -6.252 -2.742 1.00 0.00 20 VAL A CA 7
ATOM 8129 C C . VAL A 1 20 ? -3.060 -7.160 -3.596 1.00 0.00 20 VAL A C 7
ATOM 8130 O O . VAL A 1 20 ? -2.986 -7.124 -4.835 1.00 0.00 20 VAL A O 7
ATOM 8143 N N . PRO A 1 21 ? -3.847 -8.034 -2.980 1.00 0.00 21 PRO A N 7
ATOM 8144 C CA . PRO A 1 21 ? -4.749 -8.909 -3.696 1.00 0.00 21 PRO A CA 7
ATOM 8145 C C . PRO A 1 21 ? -6.024 -8.180 -4.183 1.00 0.00 21 PRO A C 7
ATOM 8146 O O . PRO A 1 21 ? -7.026 -8.082 -3.472 1.00 0.00 21 PRO A O 7
ATOM 8157 N N . TRP A 1 22 ? -5.944 -7.615 -5.372 1.00 0.00 22 TRP A N 7
ATOM 8158 C CA . TRP A 1 22 ? -7.080 -6.922 -5.983 1.00 0.00 22 TRP A CA 7
ATOM 8159 C C . TRP A 1 22 ? -7.566 -7.766 -7.143 1.00 0.00 22 TRP A C 7
ATOM 8160 O O . TRP A 1 22 ? -8.550 -7.451 -7.821 1.00 0.00 22 TRP A O 7
ATOM 8181 N N . SER A 1 23 ? -6.854 -8.830 -7.365 1.00 0.00 23 SER A N 7
ATOM 8182 C CA . SER A 1 23 ? -7.077 -9.684 -8.479 1.00 0.00 23 SER A CA 7
ATOM 8183 C C . SER A 1 23 ? -8.271 -10.621 -8.265 1.00 0.00 23 SER A C 7
ATOM 8184 O O . SER A 1 23 ? -9.188 -10.644 -9.081 1.00 0.00 23 SER A O 7
ATOM 8192 N N . ASP A 1 24 ? -8.285 -11.364 -7.169 1.00 0.00 24 ASP A N 7
ATOM 8193 C CA . ASP A 1 24 ? -9.373 -12.330 -6.953 1.00 0.00 24 ASP A CA 7
ATOM 8194 C C . ASP A 1 24 ? -10.297 -11.872 -5.857 1.00 0.00 24 ASP A C 7
ATOM 8195 O O . ASP A 1 24 ? -11.518 -11.837 -6.031 1.00 0.00 24 ASP A O 7
ATOM 8204 N N . SER A 1 25 ? -9.703 -11.491 -4.754 1.00 0.00 25 SER A N 7
ATOM 8205 C CA . SER A 1 25 ? -10.377 -11.091 -3.551 1.00 0.00 25 SER A CA 7
ATOM 8206 C C . SER A 1 25 ? -9.264 -10.894 -2.548 1.00 0.00 25 SER A C 7
ATOM 8207 O O . SER A 1 25 ? -8.095 -11.135 -2.895 1.00 0.00 25 SER A O 7
ATOM 8215 N N . LEU A 1 26 ? -9.590 -10.450 -1.358 1.00 0.00 26 LEU A N 7
ATOM 8216 C CA . LEU A 1 26 ? -8.605 -10.243 -0.321 1.00 0.00 26 LEU A CA 7
ATOM 8217 C C . LEU A 1 26 ? -8.124 -11.622 0.148 1.00 0.00 26 LEU A C 7
ATOM 8218 O O . LEU A 1 26 ? -8.943 -12.521 0.372 1.00 0.00 26 LEU A O 7
ATOM 8234 N N . THR A 1 27 ? -6.849 -11.789 0.322 1.00 0.00 27 THR A N 7
ATOM 8235 C CA . THR A 1 27 ? -6.303 -13.089 0.607 1.00 0.00 27 THR A CA 7
ATOM 8236 C C . THR A 1 27 ? -5.892 -13.225 2.060 1.00 0.00 27 THR A C 7
ATOM 8237 O O . THR A 1 27 ? -5.600 -12.220 2.730 1.00 0.00 27 THR A O 7
ATOM 8248 N N . ALA A 1 28 ? -5.855 -14.457 2.534 1.00 0.00 28 ALA A N 7
ATOM 8249 C CA . ALA A 1 28 ? -5.541 -14.773 3.917 1.00 0.00 28 ALA A CA 7
ATOM 8250 C C . ALA A 1 28 ? -4.128 -14.343 4.307 1.00 0.00 28 ALA A C 7
ATOM 8251 O O . ALA A 1 28 ? -3.907 -13.874 5.430 1.00 0.00 28 ALA A O 7
ATOM 8258 N N . TYR A 1 29 ? -3.176 -14.481 3.383 1.00 0.00 29 TYR A N 7
ATOM 8259 C CA . TYR A 1 29 ? -1.787 -14.122 3.677 1.00 0.00 29 TYR A CA 7
ATOM 8260 C C . TYR A 1 29 ? -1.686 -12.607 3.924 1.00 0.00 29 TYR A C 7
ATOM 8261 O O . TYR A 1 29 ? -1.005 -12.148 4.847 1.00 0.00 29 TYR A O 7
ATOM 8279 N N . ASP A 1 30 ? -2.392 -11.864 3.095 1.00 0.00 30 ASP A N 7
ATOM 8280 C CA . ASP A 1 30 ? -2.315 -10.420 3.056 1.00 0.00 30 ASP A CA 7
ATOM 8281 C C . ASP A 1 30 ? -3.080 -9.826 4.205 1.00 0.00 30 ASP A C 7
ATOM 8282 O O . ASP A 1 30 ? -2.590 -8.962 4.917 1.00 0.00 30 ASP A O 7
ATOM 8291 N N . ASN A 1 31 ? -4.284 -10.365 4.414 1.00 0.00 31 ASN A N 7
ATOM 8292 C CA . ASN A 1 31 ? -5.220 -9.940 5.473 1.00 0.00 31 ASN A CA 7
ATOM 8293 C C . ASN A 1 31 ? -4.545 -9.929 6.847 1.00 0.00 31 ASN A C 7
ATOM 8294 O O . ASN A 1 31 ? -4.833 -9.081 7.701 1.00 0.00 31 ASN A O 7
ATOM 8305 N N . GLU A 1 32 ? -3.622 -10.846 7.010 1.00 0.00 32 GLU A N 7
ATOM 8306 C CA . GLU A 1 32 ? -2.831 -11.035 8.210 1.00 0.00 32 GLU A CA 7
ATOM 8307 C C . GLU A 1 32 ? -1.903 -9.816 8.483 1.00 0.00 32 GLU A C 7
ATOM 8308 O O . GLU A 1 32 ? -1.461 -9.595 9.611 1.00 0.00 32 GLU A O 7
ATOM 8320 N N . HIS A 1 33 ? -1.627 -9.030 7.456 1.00 0.00 33 HIS A N 7
ATOM 8321 C CA . HIS A 1 33 ? -0.682 -7.924 7.559 1.00 0.00 33 HIS A CA 7
ATOM 8322 C C . HIS A 1 33 ? -1.427 -6.580 7.497 1.00 0.00 33 HIS A C 7
ATOM 8323 O O . HIS A 1 33 ? -0.816 -5.517 7.484 1.00 0.00 33 HIS A O 7
ATOM 8337 N N . PHE A 1 34 ? -2.745 -6.634 7.519 1.00 0.00 34 PHE A N 7
ATOM 8338 C CA . PHE A 1 34 ? -3.581 -5.439 7.377 1.00 0.00 34 PHE A CA 7
ATOM 8339 C C . PHE A 1 34 ? -3.408 -4.358 8.428 1.00 0.00 34 PHE A C 7
ATOM 8340 O O . PHE A 1 34 ? -3.788 -3.211 8.197 1.00 0.00 34 PHE A O 7
ATOM 8357 N N . THR A 1 35 ? -2.855 -4.695 9.563 1.00 0.00 35 THR A N 7
ATOM 8358 C CA . THR A 1 35 ? -2.600 -3.705 10.580 1.00 0.00 35 THR A CA 7
ATOM 8359 C C . THR A 1 35 ? -1.613 -2.627 10.073 1.00 0.00 35 THR A C 7
ATOM 8360 O O . THR A 1 35 ? -1.752 -1.448 10.411 1.00 0.00 35 THR A O 7
ATOM 8371 N N . ILE A 1 36 ? -0.670 -3.010 9.192 1.00 0.00 36 ILE A N 7
ATOM 8372 C CA . ILE A 1 36 ? 0.297 -2.027 8.702 1.00 0.00 36 ILE A CA 7
ATOM 8373 C C . ILE A 1 36 ? -0.338 -1.085 7.676 1.00 0.00 36 ILE A C 7
ATOM 8374 O O . ILE A 1 36 ? 0.140 0.022 7.450 1.00 0.00 36 ILE A O 7
ATOM 8390 N N . TYR A 1 37 ? -1.449 -1.527 7.098 1.00 0.00 37 TYR A N 7
ATOM 8391 C CA . TYR A 1 37 ? -2.184 -0.765 6.089 1.00 0.00 37 TYR A CA 7
ATOM 8392 C C . TYR A 1 37 ? -2.682 0.549 6.629 1.00 0.00 37 TYR A C 7
ATOM 8393 O O . TYR A 1 37 ? -2.561 1.585 5.976 1.00 0.00 37 TYR A O 7
ATOM 8411 N N . MET A 1 38 ? -3.184 0.520 7.843 1.00 0.00 38 MET A N 7
ATOM 8412 C CA . MET A 1 38 ? -3.733 1.712 8.463 1.00 0.00 38 MET A CA 7
ATOM 8413 C C . MET A 1 38 ? -2.625 2.721 8.743 1.00 0.00 38 MET A C 7
ATOM 8414 O O . MET A 1 38 ? -2.859 3.926 8.773 1.00 0.00 38 MET A O 7
ATOM 8428 N N . ARG A 1 39 ? -1.415 2.219 8.901 1.00 0.00 39 ARG A N 7
ATOM 8429 C CA . ARG A 1 39 ? -0.265 3.086 9.134 1.00 0.00 39 ARG A CA 7
ATOM 8430 C C . ARG A 1 39 ? 0.149 3.713 7.821 1.00 0.00 39 ARG A C 7
ATOM 8431 O O . ARG A 1 39 ? 0.445 4.903 7.741 1.00 0.00 39 ARG A O 7
ATOM 8452 N N . LEU A 1 40 ? 0.149 2.906 6.783 1.00 0.00 40 LEU A N 7
ATOM 8453 C CA . LEU A 1 40 ? 0.583 3.360 5.482 1.00 0.00 40 LEU A CA 7
ATOM 8454 C C . LEU A 1 40 ? -0.393 4.374 4.916 1.00 0.00 40 LEU A C 7
ATOM 8455 O O . LEU A 1 40 ? 0.019 5.340 4.269 1.00 0.00 40 LEU A O 7
ATOM 8471 N N . LEU A 1 41 ? -1.684 4.182 5.195 1.00 0.00 41 LEU A N 7
ATOM 8472 C CA . LEU A 1 41 ? -2.682 5.112 4.720 1.00 0.00 41 LEU A CA 7
ATOM 8473 C C . LEU A 1 41 ? -2.541 6.428 5.448 1.00 0.00 41 LEU A C 7
ATOM 8474 O O . LEU A 1 41 ? -2.843 7.464 4.902 1.00 0.00 41 LEU A O 7
ATOM 8490 N N . ASP A 1 42 ? -2.056 6.373 6.683 1.00 0.00 42 ASP A N 7
ATOM 8491 C CA . ASP A 1 42 ? -1.856 7.576 7.488 1.00 0.00 42 ASP A CA 7
ATOM 8492 C C . ASP A 1 42 ? -0.849 8.495 6.815 1.00 0.00 42 ASP A C 7
ATOM 8493 O O . ASP A 1 42 ? -1.027 9.719 6.780 1.00 0.00 42 ASP A O 7
ATOM 8502 N N . ALA A 1 43 ? 0.170 7.897 6.231 1.00 0.00 43 ALA A N 7
ATOM 8503 C CA . ALA A 1 43 ? 1.176 8.647 5.513 1.00 0.00 43 ALA A CA 7
ATOM 8504 C C . ALA A 1 43 ? 0.610 9.174 4.185 1.00 0.00 43 ALA A C 7
ATOM 8505 O O . ALA A 1 43 ? 0.851 10.319 3.818 1.00 0.00 43 ALA A O 7
ATOM 8512 N N . SER A 1 44 ? -0.179 8.357 3.489 1.00 0.00 44 SER A N 7
ATOM 8513 C CA . SER A 1 44 ? -0.791 8.791 2.235 1.00 0.00 44 SER A CA 7
ATOM 8514 C C . SER A 1 44 ? -1.873 9.847 2.483 1.00 0.00 44 SER A C 7
ATOM 8515 O O . SER A 1 44 ? -2.137 10.695 1.641 1.00 0.00 44 SER A O 7
ATOM 8523 N N . ALA A 1 45 ? -2.462 9.809 3.670 1.00 0.00 45 ALA A N 7
ATOM 8524 C CA . ALA A 1 45 ? -3.470 10.772 4.083 1.00 0.00 45 ALA A CA 7
ATOM 8525 C C . ALA A 1 45 ? -2.829 12.118 4.368 1.00 0.00 45 ALA A C 7
ATOM 8526 O O . ALA A 1 45 ? -3.507 13.124 4.503 1.00 0.00 45 ALA A O 7
ATOM 8533 N N . ASP A 1 46 ? -1.514 12.125 4.470 1.00 0.00 46 ASP A N 7
ATOM 8534 C CA . ASP A 1 46 ? -0.760 13.364 4.641 1.00 0.00 46 ASP A CA 7
ATOM 8535 C C . ASP A 1 46 ? -0.399 13.904 3.248 1.00 0.00 46 ASP A C 7
ATOM 8536 O O . ASP A 1 46 ? 0.216 14.962 3.093 1.00 0.00 46 ASP A O 7
ATOM 8545 N N . ASP A 1 47 ? -0.821 13.133 2.233 1.00 0.00 47 ASP A N 7
ATOM 8546 C CA . ASP A 1 47 ? -0.638 13.426 0.800 1.00 0.00 47 ASP A CA 7
ATOM 8547 C C . ASP A 1 47 ? 0.837 13.287 0.400 1.00 0.00 47 ASP A C 7
ATOM 8548 O O . ASP A 1 47 ? 1.287 13.762 -0.644 1.00 0.00 47 ASP A O 7
ATOM 8557 N N . ALA A 1 48 ? 1.563 12.557 1.217 1.00 0.00 48 ALA A N 7
ATOM 8558 C CA . ALA A 1 48 ? 2.979 12.312 1.021 1.00 0.00 48 ALA A CA 7
ATOM 8559 C C . ALA A 1 48 ? 3.222 11.468 -0.235 1.00 0.00 48 ALA A C 7
ATOM 8560 O O . ALA A 1 48 ? 2.352 10.709 -0.659 1.00 0.00 48 ALA A O 7
ATOM 8567 N N . SER A 1 49 ? 4.370 11.638 -0.832 1.00 0.00 49 SER A N 7
ATOM 8568 C CA . SER A 1 49 ? 4.743 10.903 -2.018 1.00 0.00 49 SER A CA 7
ATOM 8569 C C . SER A 1 49 ? 5.337 9.553 -1.611 1.00 0.00 49 SER A C 7
ATOM 8570 O O . SER A 1 49 ? 5.705 9.362 -0.451 1.00 0.00 49 SER A O 7
ATOM 8578 N N . GLU A 1 50 ? 5.451 8.642 -2.549 1.00 0.00 50 GLU A N 7
ATOM 8579 C CA . GLU A 1 50 ? 6.009 7.318 -2.281 1.00 0.00 50 GLU A CA 7
ATOM 8580 C C . GLU A 1 50 ? 7.411 7.356 -1.759 1.00 0.00 50 GLU A C 7
ATOM 8581 O O . GLU A 1 50 ? 7.719 6.665 -0.824 1.00 0.00 50 GLU A O 7
ATOM 8593 N N . ASP A 1 51 ? 8.233 8.190 -2.341 1.00 0.00 51 ASP A N 7
ATOM 8594 C CA . ASP A 1 51 ? 9.628 8.340 -1.916 1.00 0.00 51 ASP A CA 7
ATOM 8595 C C . ASP A 1 51 ? 9.679 8.796 -0.482 1.00 0.00 51 ASP A C 7
ATOM 8596 O O . ASP A 1 51 ? 10.572 8.422 0.284 1.00 0.00 51 ASP A O 7
ATOM 8605 N N . GLU A 1 52 ? 8.674 9.541 -0.114 1.00 0.00 52 GLU A N 7
ATOM 8606 C CA . GLU A 1 52 ? 8.584 10.071 1.198 1.00 0.00 52 GLU A CA 7
ATOM 8607 C C . GLU A 1 52 ? 8.119 8.995 2.144 1.00 0.00 52 GLU A C 7
ATOM 8608 O O . GLU A 1 52 ? 8.784 8.672 3.111 1.00 0.00 52 GLU A O 7
ATOM 8620 N N . MET A 1 53 ? 7.034 8.378 1.783 1.00 0.00 53 MET A N 7
ATOM 8621 C CA . MET A 1 53 ? 6.380 7.398 2.616 1.00 0.00 53 MET A CA 7
ATOM 8622 C C . MET A 1 53 ? 7.181 6.145 2.732 1.00 0.00 53 MET A C 7
ATOM 8623 O O . MET A 1 53 ? 7.473 5.729 3.818 1.00 0.00 53 MET A O 7
ATOM 8637 N N . ALA A 1 54 ? 7.580 5.586 1.614 1.00 0.00 54 ALA A N 7
ATOM 8638 C CA . ALA A 1 54 ? 8.302 4.309 1.556 1.00 0.00 54 ALA A CA 7
ATOM 8639 C C . ALA A 1 54 ? 9.521 4.315 2.425 1.00 0.00 54 ALA A C 7
ATOM 8640 O O . ALA A 1 54 ? 9.831 3.335 3.047 1.00 0.00 54 ALA A O 7
ATOM 8647 N N . GLN A 1 55 ? 10.156 5.438 2.509 1.00 0.00 55 GLN A N 7
ATOM 8648 C CA . GLN A 1 55 ? 11.359 5.578 3.278 1.00 0.00 55 GLN A CA 7
ATOM 8649 C C . GLN A 1 55 ? 11.044 5.596 4.767 1.00 0.00 55 GLN A C 7
ATOM 8650 O O . GLN A 1 55 ? 11.834 5.145 5.584 1.00 0.00 55 GLN A O 7
ATOM 8664 N N . LEU A 1 56 ? 9.868 6.056 5.102 1.00 0.00 56 LEU A N 7
ATOM 8665 C CA . LEU A 1 56 ? 9.467 6.204 6.478 1.00 0.00 56 LEU A CA 7
ATOM 8666 C C . LEU A 1 56 ? 8.701 4.974 6.956 1.00 0.00 56 LEU A C 7
ATOM 8667 O O . LEU A 1 56 ? 9.108 4.286 7.884 1.00 0.00 56 LEU A O 7
ATOM 8683 N N . VAL A 1 57 ? 7.634 4.669 6.257 1.00 0.00 57 VAL A N 7
ATOM 8684 C CA . VAL A 1 57 ? 6.736 3.615 6.631 1.00 0.00 57 VAL A CA 7
ATOM 8685 C C . VAL A 1 57 ? 7.234 2.232 6.228 1.00 0.00 57 VAL A C 7
ATOM 8686 O O . VAL A 1 57 ? 7.158 1.299 7.012 1.00 0.00 57 VAL A O 7
ATOM 8699 N N . LEU A 1 58 ? 7.753 2.097 5.012 1.00 0.00 58 LEU A N 7
ATOM 8700 C CA . LEU A 1 58 ? 8.285 0.808 4.567 1.00 0.00 58 LEU A CA 7
ATOM 8701 C C . LEU A 1 58 ? 9.767 0.691 4.862 1.00 0.00 58 LEU A C 7
ATOM 8702 O O . LEU A 1 58 ? 10.334 -0.409 4.807 1.00 0.00 58 LEU A O 7
ATOM 8718 N N . GLY A 1 59 ? 10.384 1.803 5.236 1.00 0.00 59 GLY A N 7
ATOM 8719 C CA . GLY A 1 59 ? 11.795 1.797 5.539 1.00 0.00 59 GLY A CA 7
ATOM 8720 C C . GLY A 1 59 ? 12.657 1.528 4.315 1.00 0.00 59 GLY A C 7
ATOM 8721 O O . GLY A 1 59 ? 13.726 0.925 4.420 1.00 0.00 59 GLY A O 7
ATOM 8725 N N . ILE A 1 60 ? 12.199 1.971 3.173 1.00 0.00 60 ILE A N 7
ATOM 8726 C CA . ILE A 1 60 ? 12.855 1.705 1.907 1.00 0.00 60 ILE A CA 7
ATOM 8727 C C . ILE A 1 60 ? 13.440 2.962 1.308 1.00 0.00 60 ILE A C 7
ATOM 8728 O O . ILE A 1 60 ? 12.782 3.980 1.251 1.00 0.00 60 ILE A O 7
ATOM 8744 N N . ASP A 1 61 ? 14.671 2.874 0.861 1.00 0.00 61 ASP A N 7
ATOM 8745 C CA . ASP A 1 61 ? 15.367 3.978 0.256 1.00 0.00 61 ASP A CA 7
ATOM 8746 C C . ASP A 1 61 ? 14.900 4.149 -1.169 1.00 0.00 61 ASP A C 7
ATOM 8747 O O . ASP A 1 61 ? 15.218 3.327 -2.017 1.00 0.00 61 ASP A O 7
ATOM 8756 N N . PRO A 1 62 ? 14.187 5.224 -1.481 1.00 0.00 62 PRO A N 7
ATOM 8757 C CA . PRO A 1 62 ? 13.647 5.435 -2.823 1.00 0.00 62 PRO A CA 7
ATOM 8758 C C . PRO A 1 62 ? 14.719 5.867 -3.819 1.00 0.00 62 PRO A C 7
ATOM 8759 O O . PRO A 1 62 ? 14.490 5.915 -5.015 1.00 0.00 62 PRO A O 7
ATOM 8770 N N . MET A 1 63 ? 15.881 6.197 -3.307 1.00 0.00 63 MET A N 7
ATOM 8771 C CA . MET A 1 63 ? 16.998 6.590 -4.149 1.00 0.00 63 MET A CA 7
ATOM 8772 C C . MET A 1 63 ? 17.706 5.374 -4.644 1.00 0.00 63 MET A C 7
ATOM 8773 O O . MET A 1 63 ? 18.174 5.320 -5.763 1.00 0.00 63 MET A O 7
ATOM 8787 N N . ARG A 1 64 ? 17.754 4.393 -3.805 1.00 0.00 64 ARG A N 7
ATOM 8788 C CA . ARG A 1 64 ? 18.483 3.192 -4.100 1.00 0.00 64 ARG A CA 7
ATOM 8789 C C . ARG A 1 64 ? 17.577 2.129 -4.671 1.00 0.00 64 ARG A C 7
ATOM 8790 O O . ARG A 1 64 ? 17.913 1.491 -5.670 1.00 0.00 64 ARG A O 7
ATOM 8811 N N . GLU A 1 65 ? 16.428 1.963 -4.055 1.00 0.00 65 GLU A N 7
ATOM 8812 C CA . GLU A 1 65 ? 15.474 0.941 -4.435 1.00 0.00 65 GLU A CA 7
ATOM 8813 C C . GLU A 1 65 ? 14.095 1.596 -4.645 1.00 0.00 65 GLU A C 7
ATOM 8814 O O . GLU A 1 65 ? 13.197 1.470 -3.807 1.00 0.00 65 GLU A O 7
ATOM 8826 N N . PRO A 1 66 ? 13.919 2.340 -5.744 1.00 0.00 66 PRO A N 7
ATOM 8827 C CA . PRO A 1 66 ? 12.696 3.115 -5.981 1.00 0.00 66 PRO A CA 7
ATOM 8828 C C . PRO A 1 66 ? 11.477 2.283 -6.386 1.00 0.00 66 PRO A C 7
ATOM 8829 O O . PRO A 1 66 ? 10.327 2.715 -6.172 1.00 0.00 66 PRO A O 7
ATOM 8840 N N . GLU A 1 67 ? 11.707 1.109 -6.954 1.00 0.00 67 GLU A N 7
ATOM 8841 C CA . GLU A 1 67 ? 10.618 0.283 -7.426 1.00 0.00 67 GLU A CA 7
ATOM 8842 C C . GLU A 1 67 ? 9.861 -0.303 -6.243 1.00 0.00 67 GLU A C 7
ATOM 8843 O O . GLU A 1 67 ? 8.671 -0.040 -6.072 1.00 0.00 67 GLU A O 7
ATOM 8855 N N . ARG A 1 68 ? 10.576 -1.015 -5.380 1.00 0.00 68 ARG A N 7
ATOM 8856 C CA . ARG A 1 68 ? 9.977 -1.603 -4.187 1.00 0.00 68 ARG A CA 7
ATOM 8857 C C . ARG A 1 68 ? 9.393 -0.524 -3.279 1.00 0.00 68 ARG A C 7
ATOM 8858 O O . ARG A 1 68 ? 8.447 -0.774 -2.544 1.00 0.00 68 ARG A O 7
ATOM 8879 N N . ALA A 1 69 ? 9.949 0.680 -3.360 1.00 0.00 69 ALA A N 7
ATOM 8880 C CA . ALA A 1 69 ? 9.470 1.791 -2.568 1.00 0.00 69 ALA A CA 7
ATOM 8881 C C . ALA A 1 69 ? 8.060 2.207 -2.991 1.00 0.00 69 ALA A C 7
ATOM 8882 O O . ALA A 1 69 ? 7.140 2.212 -2.178 1.00 0.00 69 ALA A O 7
ATOM 8889 N N . ARG A 1 70 ? 7.875 2.469 -4.274 1.00 0.00 70 ARG A N 7
ATOM 8890 C CA . ARG A 1 70 ? 6.587 2.908 -4.763 1.00 0.00 70 ARG A CA 7
ATOM 8891 C C . ARG A 1 70 ? 5.582 1.752 -4.804 1.00 0.00 70 ARG A C 7
ATOM 8892 O O . ARG A 1 70 ? 4.399 1.937 -4.491 1.00 0.00 70 ARG A O 7
ATOM 8913 N N . MET A 1 71 ? 6.067 0.560 -5.151 1.00 0.00 71 MET A N 7
ATOM 8914 C CA . MET A 1 71 ? 5.201 -0.580 -5.364 1.00 0.00 71 MET A CA 7
ATOM 8915 C C . MET A 1 71 ? 4.542 -1.023 -4.068 1.00 0.00 71 MET A C 7
ATOM 8916 O O . MET A 1 71 ? 3.359 -1.340 -4.058 1.00 0.00 71 MET A O 7
ATOM 8930 N N . ALA A 1 72 ? 5.291 -0.991 -2.970 1.00 0.00 72 ALA A N 7
ATOM 8931 C CA . ALA A 1 72 ? 4.753 -1.396 -1.698 1.00 0.00 72 ALA A CA 7
ATOM 8932 C C . ALA A 1 72 ? 3.804 -0.332 -1.194 1.00 0.00 72 ALA A C 7
ATOM 8933 O O . ALA A 1 72 ? 2.696 -0.627 -0.774 1.00 0.00 72 ALA A O 7
ATOM 8940 N N . VAL A 1 73 ? 4.223 0.914 -1.316 1.00 0.00 73 VAL A N 7
ATOM 8941 C CA . VAL A 1 73 ? 3.433 2.042 -0.876 1.00 0.00 73 VAL A CA 7
ATOM 8942 C C . VAL A 1 73 ? 2.084 2.095 -1.569 1.00 0.00 73 VAL A C 7
ATOM 8943 O O . VAL A 1 73 ? 1.050 2.006 -0.904 1.00 0.00 73 VAL A O 7
ATOM 8956 N N . ARG A 1 74 ? 2.090 2.158 -2.892 1.00 0.00 74 ARG A N 7
ATOM 8957 C CA . ARG A 1 74 ? 0.858 2.309 -3.633 1.00 0.00 74 ARG A CA 7
ATOM 8958 C C . ARG A 1 74 ? -0.081 1.138 -3.439 1.00 0.00 74 ARG A C 7
ATOM 8959 O O . ARG A 1 74 ? -1.247 1.340 -3.194 1.00 0.00 74 ARG A O 7
ATOM 8980 N N . SER A 1 75 ? 0.443 -0.064 -3.494 1.00 0.00 75 SER A N 7
ATOM 8981 C CA . SER A 1 75 ? -0.387 -1.257 -3.413 1.00 0.00 75 SER A CA 7
ATOM 8982 C C . SER A 1 75 ? -1.061 -1.375 -2.051 1.00 0.00 75 SER A C 7
ATOM 8983 O O . SER A 1 75 ? -2.264 -1.623 -1.954 1.00 0.00 75 SER A O 7
ATOM 8991 N N . HIS A 1 76 ? -0.306 -1.130 -1.017 1.00 0.00 76 HIS A N 7
ATOM 8992 C CA . HIS A 1 76 ? -0.822 -1.284 0.311 1.00 0.00 76 HIS A CA 7
ATOM 8993 C C . HIS A 1 76 ? -1.760 -0.117 0.660 1.00 0.00 76 HIS A C 7
ATOM 8994 O O . HIS A 1 76 ? -2.798 -0.310 1.285 1.00 0.00 76 HIS A O 7
ATOM 9008 N N . LEU A 1 77 ? -1.423 1.089 0.220 1.00 0.00 77 LEU A N 7
ATOM 9009 C CA . LEU A 1 77 ? -2.280 2.238 0.506 1.00 0.00 77 LEU A CA 7
ATOM 9010 C C . LEU A 1 77 ? -3.584 2.115 -0.283 1.00 0.00 77 LEU A C 7
ATOM 9011 O O . LEU A 1 77 ? -4.633 2.601 0.155 1.00 0.00 77 LEU A O 7
ATOM 9027 N N . ASP A 1 78 ? -3.487 1.473 -1.445 1.00 0.00 78 ASP A N 7
ATOM 9028 C CA . ASP A 1 78 ? -4.603 1.295 -2.383 1.00 0.00 78 ASP A CA 7
ATOM 9029 C C . ASP A 1 78 ? -5.763 0.605 -1.675 1.00 0.00 78 ASP A C 7
ATOM 9030 O O . ASP A 1 78 ? -6.880 1.006 -1.790 1.00 0.00 78 ASP A O 7
ATOM 9039 N N . ARG A 1 79 ? -5.494 -0.424 -0.908 1.00 0.00 79 ARG A N 7
ATOM 9040 C CA . ARG A 1 79 ? -6.598 -1.053 -0.183 1.00 0.00 79 ARG A CA 7
ATOM 9041 C C . ARG A 1 79 ? -6.946 -0.239 1.053 1.00 0.00 79 ARG A C 7
ATOM 9042 O O . ARG A 1 79 ? -8.113 -0.031 1.361 1.00 0.00 79 ARG A O 7
ATOM 9063 N N . ALA A 1 80 ? -5.919 0.253 1.715 1.00 0.00 80 ALA A N 7
ATOM 9064 C CA . ALA A 1 80 ? -6.047 0.938 2.989 1.00 0.00 80 ALA A CA 7
ATOM 9065 C C . ALA A 1 80 ? -6.963 2.175 2.934 1.00 0.00 80 ALA A C 7
ATOM 9066 O O . ALA A 1 80 ? -7.920 2.280 3.715 1.00 0.00 80 ALA A O 7
ATOM 9073 N N . ASN A 1 81 ? -6.701 3.069 1.990 1.00 0.00 81 ASN A N 7
ATOM 9074 C CA . ASN A 1 81 ? -7.460 4.334 1.879 1.00 0.00 81 ASN A CA 7
ATOM 9075 C C . ASN A 1 81 ? -8.851 4.091 1.341 1.00 0.00 81 ASN A C 7
ATOM 9076 O O . ASN A 1 81 ? -9.810 4.743 1.743 1.00 0.00 81 ASN A O 7
ATOM 9087 N N . TRP A 1 82 ? -8.971 3.118 0.463 1.00 0.00 82 TRP A N 7
ATOM 9088 C CA . TRP A 1 82 ? -10.250 2.774 -0.137 1.00 0.00 82 TRP A CA 7
ATOM 9089 C C . TRP A 1 82 ? -11.189 2.178 0.905 1.00 0.00 82 TRP A C 7
ATOM 9090 O O . TRP A 1 82 ? -12.410 2.351 0.825 1.00 0.00 82 TRP A O 7
ATOM 9111 N N . MET A 1 83 ? -10.616 1.511 1.911 1.00 0.00 83 MET A N 7
ATOM 9112 C CA . MET A 1 83 ? -11.410 0.925 2.990 1.00 0.00 83 MET A CA 7
ATOM 9113 C C . MET A 1 83 ? -11.866 1.976 3.984 1.00 0.00 83 MET A C 7
ATOM 9114 O O . MET A 1 83 ? -12.695 1.701 4.855 1.00 0.00 83 MET A O 7
ATOM 9128 N N . VAL A 1 84 ? -11.313 3.178 3.875 1.00 0.00 84 VAL A N 7
ATOM 9129 C CA . VAL A 1 84 ? -11.778 4.290 4.681 1.00 0.00 84 VAL A CA 7
ATOM 9130 C C . VAL A 1 84 ? -13.174 4.640 4.192 1.00 0.00 84 VAL A C 7
ATOM 9131 O O . VAL A 1 84 ? -14.128 4.661 4.973 1.00 0.00 84 VAL A O 7
ATOM 9144 N N . THR A 1 85 ? -13.272 4.844 2.873 1.00 0.00 85 THR A N 7
ATOM 9145 C CA . THR A 1 85 ? -14.526 5.071 2.145 1.00 0.00 85 THR A CA 7
ATOM 9146 C C . THR A 1 85 ? -15.216 6.401 2.527 1.00 0.00 85 THR A C 7
ATOM 9147 O O . THR A 1 85 ? -15.290 7.330 1.711 1.00 0.00 85 THR A O 7
ATOM 9158 N N . THR A 1 86 ? -15.676 6.492 3.753 1.00 0.00 86 THR A N 7
ATOM 9159 C CA . THR A 1 86 ? -16.384 7.637 4.227 1.00 0.00 86 THR A CA 7
ATOM 9160 C C . THR A 1 86 ? -15.435 8.813 4.381 1.00 0.00 86 THR A C 7
ATOM 9161 O O . THR A 1 86 ? -14.246 8.630 4.653 1.00 0.00 86 THR A O 7
ATOM 9172 N N . GLY A 1 87 ? -15.933 9.994 4.158 1.00 0.00 87 GLY A N 7
ATOM 9173 C CA . GLY A 1 87 ? -15.110 11.175 4.229 1.00 0.00 87 GLY A CA 7
ATOM 9174 C C . GLY A 1 87 ? -14.689 11.587 2.848 1.00 0.00 87 GLY A C 7
ATOM 9175 O O . GLY A 1 87 ? -14.616 12.776 2.529 1.00 0.00 87 GLY A O 7
ATOM 9179 N N . TYR A 1 88 ? -14.451 10.593 2.025 1.00 0.00 88 TYR A N 7
ATOM 9180 C CA . TYR A 1 88 ? -14.091 10.774 0.651 1.00 0.00 88 TYR A CA 7
ATOM 9181 C C . TYR A 1 88 ? -15.342 10.913 -0.185 1.00 0.00 88 TYR A C 7
ATOM 9182 O O . TYR A 1 88 ? -16.412 10.426 0.187 1.00 0.00 88 TYR A O 7
ATOM 9200 N N . LYS A 1 89 ? -15.202 11.554 -1.304 1.00 0.00 89 LYS A N 7
ATOM 9201 C CA . LYS A 1 89 ? -16.299 11.748 -2.237 1.00 0.00 89 LYS A CA 7
ATOM 9202 C C . LYS A 1 89 ? -15.967 10.935 -3.471 1.00 0.00 89 LYS A C 7
ATOM 9203 O O . LYS A 1 89 ? -16.209 11.365 -4.605 1.00 0.00 89 LYS A O 7
ATOM 9222 N N . GLU A 1 90 ? -15.421 9.734 -3.213 1.00 0.00 90 GLU A N 7
ATOM 9223 C CA . GLU A 1 90 ? -14.870 8.830 -4.217 1.00 0.00 90 GLU A CA 7
ATOM 9224 C C . GLU A 1 90 ? -13.593 9.392 -4.801 1.00 0.00 90 GLU A C 7
ATOM 9225 O O . GLU A 1 90 ? -13.519 10.560 -5.171 1.00 0.00 90 GLU A O 7
ATOM 9237 N N . LEU A 1 91 ? -12.580 8.572 -4.871 1.00 0.00 91 LEU A N 7
ATOM 9238 C CA . LEU A 1 91 ? -11.302 8.997 -5.399 1.00 0.00 91 LEU A CA 7
ATOM 9239 C C . LEU A 1 91 ? -11.313 9.082 -6.914 1.00 0.00 91 LEU A C 7
ATOM 9240 O O . LEU A 1 91 ? -10.338 9.535 -7.517 1.00 0.00 91 LEU A O 7
ATOM 9256 N N . PHE A 1 92 ? -12.438 8.637 -7.509 1.00 0.00 92 PHE A N 7
ATOM 9257 C CA . PHE A 1 92 ? -12.723 8.751 -8.939 1.00 0.00 92 PHE A CA 7
ATOM 9258 C C . PHE A 1 92 ? -11.842 7.817 -9.760 1.00 0.00 92 PHE A C 7
ATOM 9259 O O . PHE A 1 92 ? -10.612 7.904 -9.727 1.00 0.00 92 PHE A O 7
ATOM 9276 N N . ALA A 1 93 ? -12.468 6.908 -10.475 1.00 0.00 93 ALA A N 7
ATOM 9277 C CA . ALA A 1 93 ? -11.739 5.960 -11.291 1.00 0.00 93 ALA A CA 7
ATOM 9278 C C . ALA A 1 93 ? -11.066 6.677 -12.457 1.00 0.00 93 ALA A C 7
ATOM 9279 O O . ALA A 1 93 ? -11.730 7.147 -13.396 1.00 0.00 93 ALA A O 7
ATOM 9286 N N . ARG A 1 94 ? -9.782 6.826 -12.344 1.00 0.00 94 ARG A N 7
ATOM 9287 C CA . ARG A 1 94 ? -8.976 7.460 -13.332 1.00 0.00 94 ARG A CA 7
ATOM 9288 C C . ARG A 1 94 ? -7.676 6.707 -13.406 1.00 0.00 94 ARG A C 7
ATOM 9289 O O . ARG A 1 94 ? -7.531 5.863 -14.303 1.00 0.00 94 ARG A O 7
ATOM 9311 N N . GLY A 1 11 ? 14.885 -19.414 -1.608 1.00 0.00 11 GLY A N 8
ATOM 9312 C CA . GLY A 1 11 ? 15.995 -18.629 -2.142 1.00 0.00 11 GLY A CA 8
ATOM 9313 C C . GLY A 1 11 ? 15.491 -17.548 -3.047 1.00 0.00 11 GLY A C 8
ATOM 9314 O O . GLY A 1 11 ? 14.365 -17.653 -3.551 1.00 0.00 11 GLY A O 8
ATOM 9318 N N . SER A 1 12 ? 16.308 -16.499 -3.244 1.00 0.00 12 SER A N 8
ATOM 9319 C CA . SER A 1 12 ? 15.970 -15.353 -4.091 1.00 0.00 12 SER A CA 8
ATOM 9320 C C . SER A 1 12 ? 14.712 -14.664 -3.545 1.00 0.00 12 SER A C 8
ATOM 9321 O O . SER A 1 12 ? 13.861 -14.176 -4.300 1.00 0.00 12 SER A O 8
ATOM 9329 N N . LYS A 1 13 ? 14.634 -14.588 -2.232 1.00 0.00 13 LYS A N 8
ATOM 9330 C CA . LYS A 1 13 ? 13.493 -14.041 -1.564 1.00 0.00 13 LYS A CA 8
ATOM 9331 C C . LYS A 1 13 ? 13.694 -12.553 -1.271 1.00 0.00 13 LYS A C 8
ATOM 9332 O O . LYS A 1 13 ? 14.323 -12.173 -0.280 1.00 0.00 13 LYS A O 8
ATOM 9351 N N . ARG A 1 14 ? 13.251 -11.730 -2.180 1.00 0.00 14 ARG A N 8
ATOM 9352 C CA . ARG A 1 14 ? 13.218 -10.289 -1.975 1.00 0.00 14 ARG A CA 8
ATOM 9353 C C . ARG A 1 14 ? 11.759 -9.908 -1.945 1.00 0.00 14 ARG A C 8
ATOM 9354 O O . ARG A 1 14 ? 11.291 -9.187 -1.065 1.00 0.00 14 ARG A O 8
ATOM 9375 N N . LYS A 1 15 ? 11.067 -10.427 -2.931 1.00 0.00 15 LYS A N 8
ATOM 9376 C CA . LYS A 1 15 ? 9.648 -10.297 -3.110 1.00 0.00 15 LYS A CA 8
ATOM 9377 C C . LYS A 1 15 ? 8.938 -10.969 -1.941 1.00 0.00 15 LYS A C 8
ATOM 9378 O O . LYS A 1 15 ? 8.911 -12.199 -1.844 1.00 0.00 15 LYS A O 8
ATOM 9397 N N . VAL A 1 16 ? 8.419 -10.186 -1.048 1.00 0.00 16 VAL A N 8
ATOM 9398 C CA . VAL A 1 16 ? 7.735 -10.723 0.105 1.00 0.00 16 VAL A CA 8
ATOM 9399 C C . VAL A 1 16 ? 6.238 -10.665 -0.145 1.00 0.00 16 VAL A C 8
ATOM 9400 O O . VAL A 1 16 ? 5.474 -11.534 0.286 1.00 0.00 16 VAL A O 8
ATOM 9413 N N . GLN A 1 17 ? 5.861 -9.680 -0.922 1.00 0.00 17 GLN A N 8
ATOM 9414 C CA . GLN A 1 17 ? 4.509 -9.396 -1.284 1.00 0.00 17 GLN A CA 8
ATOM 9415 C C . GLN A 1 17 ? 4.568 -8.225 -2.223 1.00 0.00 17 GLN A C 8
ATOM 9416 O O . GLN A 1 17 ? 4.450 -8.391 -3.428 1.00 0.00 17 GLN A O 8
ATOM 9430 N N . ASP A 1 18 ? 4.814 -7.043 -1.649 1.00 0.00 18 ASP A N 8
ATOM 9431 C CA . ASP A 1 18 ? 5.082 -5.796 -2.387 1.00 0.00 18 ASP A CA 8
ATOM 9432 C C . ASP A 1 18 ? 3.890 -5.425 -3.304 1.00 0.00 18 ASP A C 8
ATOM 9433 O O . ASP A 1 18 ? 4.029 -4.659 -4.244 1.00 0.00 18 ASP A O 8
ATOM 9442 N N . GLU A 1 19 ? 2.725 -5.953 -2.990 1.00 0.00 19 GLU A N 8
ATOM 9443 C CA . GLU A 1 19 ? 1.525 -5.769 -3.782 1.00 0.00 19 GLU A CA 8
ATOM 9444 C C . GLU A 1 19 ? 0.318 -6.013 -2.896 1.00 0.00 19 GLU A C 8
ATOM 9445 O O . GLU A 1 19 ? 0.480 -6.439 -1.767 1.00 0.00 19 GLU A O 8
ATOM 9457 N N . VAL A 1 20 ? -0.859 -5.761 -3.405 1.00 0.00 20 VAL A N 8
ATOM 9458 C CA . VAL A 1 20 ? -2.083 -6.024 -2.666 1.00 0.00 20 VAL A CA 8
ATOM 9459 C C . VAL A 1 20 ? -2.922 -6.993 -3.511 1.00 0.00 20 VAL A C 8
ATOM 9460 O O . VAL A 1 20 ? -2.890 -6.914 -4.752 1.00 0.00 20 VAL A O 8
ATOM 9473 N N . PRO A 1 21 ? -3.591 -7.966 -2.898 1.00 0.00 21 PRO A N 8
ATOM 9474 C CA . PRO A 1 21 ? -4.463 -8.866 -3.619 1.00 0.00 21 PRO A CA 8
ATOM 9475 C C . PRO A 1 21 ? -5.770 -8.177 -4.046 1.00 0.00 21 PRO A C 8
ATOM 9476 O O . PRO A 1 21 ? -6.712 -8.029 -3.259 1.00 0.00 21 PRO A O 8
ATOM 9487 N N . TRP A 1 22 ? -5.789 -7.697 -5.265 1.00 0.00 22 TRP A N 8
ATOM 9488 C CA . TRP A 1 22 ? -6.945 -6.995 -5.775 1.00 0.00 22 TRP A CA 8
ATOM 9489 C C . TRP A 1 22 ? -7.517 -7.736 -6.980 1.00 0.00 22 TRP A C 8
ATOM 9490 O O . TRP A 1 22 ? -8.721 -7.663 -7.256 1.00 0.00 22 TRP A O 8
ATOM 9511 N N . SER A 1 23 ? -6.646 -8.456 -7.675 1.00 0.00 23 SER A N 8
ATOM 9512 C CA . SER A 1 23 ? -6.979 -9.114 -8.920 1.00 0.00 23 SER A CA 8
ATOM 9513 C C . SER A 1 23 ? -8.060 -10.179 -8.777 1.00 0.00 23 SER A C 8
ATOM 9514 O O . SER A 1 23 ? -9.102 -10.087 -9.432 1.00 0.00 23 SER A O 8
ATOM 9522 N N . ASP A 1 24 ? -7.873 -11.142 -7.900 1.00 0.00 24 ASP A N 8
ATOM 9523 C CA . ASP A 1 24 ? -8.871 -12.197 -7.816 1.00 0.00 24 ASP A CA 8
ATOM 9524 C C . ASP A 1 24 ? -9.718 -12.052 -6.590 1.00 0.00 24 ASP A C 8
ATOM 9525 O O . ASP A 1 24 ? -10.939 -11.996 -6.691 1.00 0.00 24 ASP A O 8
ATOM 9534 N N . SER A 1 25 ? -9.071 -11.897 -5.457 1.00 0.00 25 SER A N 8
ATOM 9535 C CA . SER A 1 25 ? -9.724 -11.805 -4.172 1.00 0.00 25 SER A CA 8
ATOM 9536 C C . SER A 1 25 ? -8.699 -11.329 -3.177 1.00 0.00 25 SER A C 8
ATOM 9537 O O . SER A 1 25 ? -7.505 -11.263 -3.506 1.00 0.00 25 SER A O 8
ATOM 9545 N N . LEU A 1 26 ? -9.145 -11.020 -1.993 1.00 0.00 26 LEU A N 8
ATOM 9546 C CA . LEU A 1 26 ? -8.273 -10.664 -0.913 1.00 0.00 26 LEU A CA 8
ATOM 9547 C C . LEU A 1 26 ? -7.751 -12.000 -0.359 1.00 0.00 26 LEU A C 8
ATOM 9548 O O . LEU A 1 26 ? -8.527 -12.965 -0.289 1.00 0.00 26 LEU A O 8
ATOM 9564 N N . THR A 1 27 ? -6.484 -12.087 0.025 1.00 0.00 27 THR A N 8
ATOM 9565 C CA . THR A 1 27 ? -5.918 -13.371 0.408 1.00 0.00 27 THR A CA 8
ATOM 9566 C C . THR A 1 27 ? -5.043 -13.307 1.660 1.00 0.00 27 THR A C 8
ATOM 9567 O O . THR A 1 27 ? -4.463 -12.257 1.987 1.00 0.00 27 THR A O 8
ATOM 9578 N N . ALA A 1 28 ? -4.933 -14.463 2.312 1.00 0.00 28 ALA A N 8
ATOM 9579 C CA . ALA A 1 28 ? -4.301 -14.654 3.612 1.00 0.00 28 ALA A CA 8
ATOM 9580 C C . ALA A 1 28 ? -2.864 -14.157 3.720 1.00 0.00 28 ALA A C 8
ATOM 9581 O O . ALA A 1 28 ? -2.431 -13.787 4.815 1.00 0.00 28 ALA A O 8
ATOM 9588 N N . TYR A 1 29 ? -2.117 -14.139 2.620 1.00 0.00 29 TYR A N 8
ATOM 9589 C CA . TYR A 1 29 ? -0.720 -13.710 2.710 1.00 0.00 29 TYR A CA 8
ATOM 9590 C C . TYR A 1 29 ? -0.631 -12.231 3.120 1.00 0.00 29 TYR A C 8
ATOM 9591 O O . TYR A 1 29 ? 0.069 -11.879 4.073 1.00 0.00 29 TYR A O 8
ATOM 9609 N N . ASP A 1 30 ? -1.371 -11.399 2.428 1.00 0.00 30 ASP A N 8
ATOM 9610 C CA . ASP A 1 30 ? -1.433 -9.971 2.726 1.00 0.00 30 ASP A CA 8
ATOM 9611 C C . ASP A 1 30 ? -2.309 -9.694 3.929 1.00 0.00 30 ASP A C 8
ATOM 9612 O O . ASP A 1 30 ? -2.062 -8.793 4.701 1.00 0.00 30 ASP A O 8
ATOM 9621 N N . ASN A 1 31 ? -3.310 -10.529 4.108 1.00 0.00 31 ASN A N 8
ATOM 9622 C CA . ASN A 1 31 ? -4.310 -10.383 5.182 1.00 0.00 31 ASN A CA 8
ATOM 9623 C C . ASN A 1 31 ? -3.683 -10.230 6.580 1.00 0.00 31 ASN A C 8
ATOM 9624 O O . ASN A 1 31 ? -4.233 -9.552 7.446 1.00 0.00 31 ASN A O 8
ATOM 9635 N N . GLU A 1 32 ? -2.494 -10.768 6.758 1.00 0.00 32 GLU A N 8
ATOM 9636 C CA . GLU A 1 32 ? -1.840 -10.754 8.045 1.00 0.00 32 GLU A CA 8
ATOM 9637 C C . GLU A 1 32 ? -1.155 -9.399 8.240 1.00 0.00 32 GLU A C 8
ATOM 9638 O O . GLU A 1 32 ? -0.872 -8.971 9.360 1.00 0.00 32 GLU A O 8
ATOM 9650 N N . HIS A 1 33 ? -0.967 -8.712 7.148 1.00 0.00 33 HIS A N 8
ATOM 9651 C CA . HIS A 1 33 ? -0.238 -7.471 7.107 1.00 0.00 33 HIS A CA 8
ATOM 9652 C C . HIS A 1 33 ? -1.159 -6.261 7.144 1.00 0.00 33 HIS A C 8
ATOM 9653 O O . HIS A 1 33 ? -0.688 -5.137 7.294 1.00 0.00 33 HIS A O 8
ATOM 9667 N N . PHE A 1 34 ? -2.470 -6.478 7.051 1.00 0.00 34 PHE A N 8
ATOM 9668 C CA . PHE A 1 34 ? -3.441 -5.374 7.027 1.00 0.00 34 PHE A CA 8
ATOM 9669 C C . PHE A 1 34 ? -3.360 -4.421 8.216 1.00 0.00 34 PHE A C 8
ATOM 9670 O O . PHE A 1 34 ? -3.811 -3.275 8.126 1.00 0.00 34 PHE A O 8
ATOM 9687 N N . THR A 1 35 ? -2.774 -4.884 9.298 1.00 0.00 35 THR A N 8
ATOM 9688 C CA . THR A 1 35 ? -2.556 -4.089 10.484 1.00 0.00 35 THR A CA 8
ATOM 9689 C C . THR A 1 35 ? -1.781 -2.795 10.125 1.00 0.00 35 THR A C 8
ATOM 9690 O O . THR A 1 35 ? -2.144 -1.689 10.529 1.00 0.00 35 THR A O 8
ATOM 9701 N N . ILE A 1 36 ? -0.753 -2.952 9.298 1.00 0.00 36 ILE A N 8
ATOM 9702 C CA . ILE A 1 36 ? 0.129 -1.850 8.967 1.00 0.00 36 ILE A CA 8
ATOM 9703 C C . ILE A 1 36 ? -0.492 -0.870 7.964 1.00 0.00 36 ILE A C 8
ATOM 9704 O O . ILE A 1 36 ? -0.091 0.285 7.886 1.00 0.00 36 ILE A O 8
ATOM 9720 N N . TYR A 1 37 ? -1.513 -1.336 7.244 1.00 0.00 37 TYR A N 8
ATOM 9721 C CA . TYR A 1 37 ? -2.196 -0.554 6.192 1.00 0.00 37 TYR A CA 8
ATOM 9722 C C . TYR A 1 37 ? -2.773 0.743 6.701 1.00 0.00 37 TYR A C 8
ATOM 9723 O O . TYR A 1 37 ? -2.657 1.785 6.050 1.00 0.00 37 TYR A O 8
ATOM 9741 N N . MET A 1 38 ? -3.338 0.683 7.874 1.00 0.00 38 MET A N 8
ATOM 9742 C CA . MET A 1 38 ? -3.967 1.836 8.506 1.00 0.00 38 MET A CA 8
ATOM 9743 C C . MET A 1 38 ? -2.932 2.931 8.756 1.00 0.00 38 MET A C 8
ATOM 9744 O O . MET A 1 38 ? -3.234 4.123 8.706 1.00 0.00 38 MET A O 8
ATOM 9758 N N . ARG A 1 39 ? -1.707 2.509 9.000 1.00 0.00 39 ARG A N 8
ATOM 9759 C CA . ARG A 1 39 ? -0.618 3.431 9.273 1.00 0.00 39 ARG A CA 8
ATOM 9760 C C . ARG A 1 39 ? -0.107 4.039 7.974 1.00 0.00 39 ARG A C 8
ATOM 9761 O O . ARG A 1 39 ? 0.261 5.203 7.925 1.00 0.00 39 ARG A O 8
ATOM 9782 N N . LEU A 1 40 ? -0.101 3.227 6.920 1.00 0.00 40 LEU A N 8
ATOM 9783 C CA . LEU A 1 40 ? 0.442 3.625 5.614 1.00 0.00 40 LEU A CA 8
ATOM 9784 C C . LEU A 1 40 ? -0.307 4.816 5.033 1.00 0.00 40 LEU A C 8
ATOM 9785 O O . LEU A 1 40 ? 0.304 5.760 4.514 1.00 0.00 40 LEU A O 8
ATOM 9801 N N . LEU A 1 41 ? -1.634 4.769 5.138 1.00 0.00 41 LEU A N 8
ATOM 9802 C CA . LEU A 1 41 ? -2.504 5.789 4.560 1.00 0.00 41 LEU A CA 8
ATOM 9803 C C . LEU A 1 41 ? -2.256 7.169 5.187 1.00 0.00 41 LEU A C 8
ATOM 9804 O O . LEU A 1 41 ? -2.426 8.201 4.546 1.00 0.00 41 LEU A O 8
ATOM 9820 N N . ASP A 1 42 ? -1.803 7.151 6.432 1.00 0.00 42 ASP A N 8
ATOM 9821 C CA . ASP A 1 42 ? -1.557 8.356 7.233 1.00 0.00 42 ASP A CA 8
ATOM 9822 C C . ASP A 1 42 ? -0.520 9.272 6.578 1.00 0.00 42 ASP A C 8
ATOM 9823 O O . ASP A 1 42 ? -0.651 10.496 6.605 1.00 0.00 42 ASP A O 8
ATOM 9832 N N . ALA A 1 43 ? 0.472 8.676 5.942 1.00 0.00 43 ALA A N 8
ATOM 9833 C CA . ALA A 1 43 ? 1.563 9.433 5.320 1.00 0.00 43 ALA A CA 8
ATOM 9834 C C . ALA A 1 43 ? 1.081 10.201 4.100 1.00 0.00 43 ALA A C 8
ATOM 9835 O O . ALA A 1 43 ? 1.551 11.315 3.820 1.00 0.00 43 ALA A O 8
ATOM 9842 N N . SER A 1 44 ? 0.126 9.626 3.398 1.00 0.00 44 SER A N 8
ATOM 9843 C CA . SER A 1 44 ? -0.474 10.266 2.248 1.00 0.00 44 SER A CA 8
ATOM 9844 C C . SER A 1 44 ? -1.170 11.584 2.655 1.00 0.00 44 SER A C 8
ATOM 9845 O O . SER A 1 44 ? -1.196 12.543 1.896 1.00 0.00 44 SER A O 8
ATOM 9853 N N . ALA A 1 45 ? -1.651 11.640 3.897 1.00 0.00 45 ALA A N 8
ATOM 9854 C CA . ALA A 1 45 ? -2.363 12.809 4.418 1.00 0.00 45 ALA A CA 8
ATOM 9855 C C . ALA A 1 45 ? -1.425 14.000 4.643 1.00 0.00 45 ALA A C 8
ATOM 9856 O O . ALA A 1 45 ? -1.874 15.130 4.879 1.00 0.00 45 ALA A O 8
ATOM 9863 N N . ASP A 1 46 ? -0.130 13.753 4.592 1.00 0.00 46 ASP A N 8
ATOM 9864 C CA . ASP A 1 46 ? 0.858 14.826 4.740 1.00 0.00 46 ASP A CA 8
ATOM 9865 C C . ASP A 1 46 ? 1.346 15.225 3.348 1.00 0.00 46 ASP A C 8
ATOM 9866 O O . ASP A 1 46 ? 2.134 16.166 3.163 1.00 0.00 46 ASP A O 8
ATOM 9875 N N . ASP A 1 47 ? 0.791 14.526 2.370 1.00 0.00 47 ASP A N 8
ATOM 9876 C CA . ASP A 1 47 ? 1.182 14.588 0.973 1.00 0.00 47 ASP A CA 8
ATOM 9877 C C . ASP A 1 47 ? 2.632 14.315 0.802 1.00 0.00 47 ASP A C 8
ATOM 9878 O O . ASP A 1 47 ? 3.444 15.184 0.448 1.00 0.00 47 ASP A O 8
ATOM 9887 N N . ALA A 1 48 ? 2.979 13.185 1.267 1.00 0.00 48 ALA A N 8
ATOM 9888 C CA . ALA A 1 48 ? 4.273 12.690 1.103 1.00 0.00 48 ALA A CA 8
ATOM 9889 C C . ALA A 1 48 ? 4.282 11.956 -0.211 1.00 0.00 48 ALA A C 8
ATOM 9890 O O . ALA A 1 48 ? 3.264 11.363 -0.588 1.00 0.00 48 ALA A O 8
ATOM 9897 N N . SER A 1 49 ? 5.350 12.045 -0.940 1.00 0.00 49 SER A N 8
ATOM 9898 C CA . SER A 1 49 ? 5.458 11.284 -2.152 1.00 0.00 49 SER A CA 8
ATOM 9899 C C . SER A 1 49 ? 5.627 9.821 -1.771 1.00 0.00 49 SER A C 8
ATOM 9900 O O . SER A 1 49 ? 6.064 9.528 -0.657 1.00 0.00 49 SER A O 8
ATOM 9908 N N . GLU A 1 50 ? 5.297 8.913 -2.664 1.00 0.00 50 GLU A N 8
ATOM 9909 C CA . GLU A 1 50 ? 5.378 7.483 -2.367 1.00 0.00 50 GLU A CA 8
ATOM 9910 C C . GLU A 1 50 ? 6.789 7.067 -2.002 1.00 0.00 50 GLU A C 8
ATOM 9911 O O . GLU A 1 50 ? 6.975 6.149 -1.244 1.00 0.00 50 GLU A O 8
ATOM 9923 N N . ASP A 1 51 ? 7.753 7.801 -2.522 1.00 0.00 51 ASP A N 8
ATOM 9924 C CA . ASP A 1 51 ? 9.181 7.611 -2.222 1.00 0.00 51 ASP A CA 8
ATOM 9925 C C . ASP A 1 51 ? 9.383 7.826 -0.732 1.00 0.00 51 ASP A C 8
ATOM 9926 O O . ASP A 1 51 ? 9.913 6.974 -0.020 1.00 0.00 51 ASP A O 8
ATOM 9935 N N . GLU A 1 52 ? 8.905 8.974 -0.282 1.00 0.00 52 GLU A N 8
ATOM 9936 C CA . GLU A 1 52 ? 8.933 9.386 1.100 1.00 0.00 52 GLU A CA 8
ATOM 9937 C C . GLU A 1 52 ? 8.204 8.405 1.961 1.00 0.00 52 GLU A C 8
ATOM 9938 O O . GLU A 1 52 ? 8.743 7.898 2.934 1.00 0.00 52 GLU A O 8
ATOM 9950 N N . MET A 1 53 ? 6.991 8.105 1.561 1.00 0.00 53 MET A N 8
ATOM 9951 C CA . MET A 1 53 ? 6.121 7.244 2.322 1.00 0.00 53 MET A CA 8
ATOM 9952 C C . MET A 1 53 ? 6.711 5.897 2.467 1.00 0.00 53 MET A C 8
ATOM 9953 O O . MET A 1 53 ? 6.863 5.435 3.558 1.00 0.00 53 MET A O 8
ATOM 9967 N N . ALA A 1 54 ? 7.103 5.302 1.377 1.00 0.00 54 ALA A N 8
ATOM 9968 C CA . ALA A 1 54 ? 7.724 3.989 1.371 1.00 0.00 54 ALA A CA 8
ATOM 9969 C C . ALA A 1 54 ? 8.898 3.921 2.301 1.00 0.00 54 ALA A C 8
ATOM 9970 O O . ALA A 1 54 ? 9.070 2.958 2.992 1.00 0.00 54 ALA A O 8
ATOM 9977 N N . GLN A 1 55 ? 9.650 4.975 2.353 1.00 0.00 55 GLN A N 8
ATOM 9978 C CA . GLN A 1 55 ? 10.824 5.056 3.182 1.00 0.00 55 GLN A CA 8
ATOM 9979 C C . GLN A 1 55 ? 10.442 5.145 4.666 1.00 0.00 55 GLN A C 8
ATOM 9980 O O . GLN A 1 55 ? 11.197 4.735 5.544 1.00 0.00 55 GLN A O 8
ATOM 9994 N N . LEU A 1 56 ? 9.272 5.655 4.933 1.00 0.00 56 LEU A N 8
ATOM 9995 C CA . LEU A 1 56 ? 8.806 5.838 6.286 1.00 0.00 56 LEU A CA 8
ATOM 9996 C C . LEU A 1 56 ? 7.946 4.669 6.742 1.00 0.00 56 LEU A C 8
ATOM 9997 O O . LEU A 1 56 ? 8.271 3.969 7.708 1.00 0.00 56 LEU A O 8
ATOM 10013 N N . VAL A 1 57 ? 6.896 4.419 5.988 1.00 0.00 57 VAL A N 8
ATOM 10014 C CA . VAL A 1 57 ? 5.910 3.438 6.326 1.00 0.00 57 VAL A CA 8
ATOM 10015 C C . VAL A 1 57 ? 6.347 2.015 5.975 1.00 0.00 57 VAL A C 8
ATOM 10016 O O . VAL A 1 57 ? 6.195 1.105 6.783 1.00 0.00 57 VAL A O 8
ATOM 10029 N N . LEU A 1 58 ? 6.923 1.828 4.794 1.00 0.00 58 LEU A N 8
ATOM 10030 C CA . LEU A 1 58 ? 7.449 0.509 4.427 1.00 0.00 58 LEU A CA 8
ATOM 10031 C C . LEU A 1 58 ? 8.904 0.385 4.855 1.00 0.00 58 LEU A C 8
ATOM 10032 O O . LEU A 1 58 ? 9.459 -0.709 4.889 1.00 0.00 58 LEU A O 8
ATOM 10048 N N . GLY A 1 59 ? 9.493 1.507 5.246 1.00 0.00 59 GLY A N 8
ATOM 10049 C CA . GLY A 1 59 ? 10.876 1.519 5.674 1.00 0.00 59 GLY A CA 8
ATOM 10050 C C . GLY A 1 59 ? 11.838 1.283 4.524 1.00 0.00 59 GLY A C 8
ATOM 10051 O O . GLY A 1 59 ? 12.983 0.892 4.728 1.00 0.00 59 GLY A O 8
ATOM 10055 N N . ILE A 1 60 ? 11.391 1.539 3.330 1.00 0.00 60 ILE A N 8
ATOM 10056 C CA . ILE A 1 60 ? 12.145 1.212 2.159 1.00 0.00 60 ILE A CA 8
ATOM 10057 C C . ILE A 1 60 ? 12.712 2.432 1.486 1.00 0.00 60 ILE A C 8
ATOM 10058 O O . ILE A 1 60 ? 11.990 3.272 0.965 1.00 0.00 60 ILE A O 8
ATOM 10074 N N . ASP A 1 61 ? 14.004 2.510 1.548 1.00 0.00 61 ASP A N 8
ATOM 10075 C CA . ASP A 1 61 ? 14.817 3.533 0.950 1.00 0.00 61 ASP A CA 8
ATOM 10076 C C . ASP A 1 61 ? 14.743 3.476 -0.581 1.00 0.00 61 ASP A C 8
ATOM 10077 O O . ASP A 1 61 ? 15.320 2.586 -1.218 1.00 0.00 61 ASP A O 8
ATOM 10086 N N . PRO A 1 62 ? 14.040 4.455 -1.197 1.00 0.00 62 PRO A N 8
ATOM 10087 C CA . PRO A 1 62 ? 13.750 4.466 -2.639 1.00 0.00 62 PRO A CA 8
ATOM 10088 C C . PRO A 1 62 ? 14.947 4.856 -3.502 1.00 0.00 62 PRO A C 8
ATOM 10089 O O . PRO A 1 62 ? 14.852 4.912 -4.721 1.00 0.00 62 PRO A O 8
ATOM 10100 N N . MET A 1 63 ? 16.052 5.157 -2.875 1.00 0.00 63 MET A N 8
ATOM 10101 C CA . MET A 1 63 ? 17.273 5.432 -3.616 1.00 0.00 63 MET A CA 8
ATOM 10102 C C . MET A 1 63 ? 17.880 4.135 -4.022 1.00 0.00 63 MET A C 8
ATOM 10103 O O . MET A 1 63 ? 18.428 3.989 -5.099 1.00 0.00 63 MET A O 8
ATOM 10117 N N . ARG A 1 64 ? 17.741 3.182 -3.155 1.00 0.00 64 ARG A N 8
ATOM 10118 C CA . ARG A 1 64 ? 18.281 1.878 -3.379 1.00 0.00 64 ARG A CA 8
ATOM 10119 C C . ARG A 1 64 ? 17.234 0.971 -3.995 1.00 0.00 64 ARG A C 8
ATOM 10120 O O . ARG A 1 64 ? 17.464 0.371 -5.046 1.00 0.00 64 ARG A O 8
ATOM 10141 N N . GLU A 1 65 ? 16.068 0.927 -3.376 1.00 0.00 65 GLU A N 8
ATOM 10142 C CA . GLU A 1 65 ? 14.972 0.076 -3.821 1.00 0.00 65 GLU A CA 8
ATOM 10143 C C . GLU A 1 65 ? 13.694 0.875 -4.080 1.00 0.00 65 GLU A C 8
ATOM 10144 O O . GLU A 1 65 ? 12.796 0.886 -3.248 1.00 0.00 65 GLU A O 8
ATOM 10156 N N . PRO A 1 66 ? 13.608 1.597 -5.202 1.00 0.00 66 PRO A N 8
ATOM 10157 C CA . PRO A 1 66 ? 12.422 2.386 -5.522 1.00 0.00 66 PRO A CA 8
ATOM 10158 C C . PRO A 1 66 ? 11.223 1.554 -6.016 1.00 0.00 66 PRO A C 8
ATOM 10159 O O . PRO A 1 66 ? 10.081 1.858 -5.654 1.00 0.00 66 PRO A O 8
ATOM 10170 N N . GLU A 1 67 ? 11.479 0.496 -6.818 1.00 0.00 67 GLU A N 8
ATOM 10171 C CA . GLU A 1 67 ? 10.397 -0.309 -7.408 1.00 0.00 67 GLU A CA 8
ATOM 10172 C C . GLU A 1 67 ? 9.488 -0.869 -6.335 1.00 0.00 67 GLU A C 8
ATOM 10173 O O . GLU A 1 67 ? 8.302 -0.558 -6.302 1.00 0.00 67 GLU A O 8
ATOM 10185 N N . ARG A 1 68 ? 10.062 -1.628 -5.418 1.00 0.00 68 ARG A N 8
ATOM 10186 C CA . ARG A 1 68 ? 9.291 -2.254 -4.372 1.00 0.00 68 ARG A CA 8
ATOM 10187 C C . ARG A 1 68 ? 8.695 -1.231 -3.431 1.00 0.00 68 ARG A C 8
ATOM 10188 O O . ARG A 1 68 ? 7.599 -1.415 -2.933 1.00 0.00 68 ARG A O 8
ATOM 10209 N N . ALA A 1 69 ? 9.397 -0.127 -3.247 1.00 0.00 69 ALA A N 8
ATOM 10210 C CA . ALA A 1 69 ? 8.954 0.907 -2.338 1.00 0.00 69 ALA A CA 8
ATOM 10211 C C . ALA A 1 69 ? 7.662 1.540 -2.824 1.00 0.00 69 ALA A C 8
ATOM 10212 O O . ALA A 1 69 ? 6.644 1.541 -2.118 1.00 0.00 69 ALA A O 8
ATOM 10219 N N . ARG A 1 70 ? 7.674 2.001 -4.050 1.00 0.00 70 ARG A N 8
ATOM 10220 C CA . ARG A 1 70 ? 6.531 2.673 -4.598 1.00 0.00 70 ARG A CA 8
ATOM 10221 C C . ARG A 1 70 ? 5.416 1.697 -4.953 1.00 0.00 70 ARG A C 8
ATOM 10222 O O . ARG A 1 70 ? 4.227 2.011 -4.782 1.00 0.00 70 ARG A O 8
ATOM 10243 N N . MET A 1 71 ? 5.798 0.489 -5.393 1.00 0.00 71 MET A N 8
ATOM 10244 C CA . MET A 1 71 ? 4.818 -0.512 -5.801 1.00 0.00 71 MET A CA 8
ATOM 10245 C C . MET A 1 71 ? 4.017 -0.965 -4.593 1.00 0.00 71 MET A C 8
ATOM 10246 O O . MET A 1 71 ? 2.818 -1.228 -4.701 1.00 0.00 71 MET A O 8
ATOM 10260 N N . ALA A 1 72 ? 4.676 -1.019 -3.435 1.00 0.00 72 ALA A N 8
ATOM 10261 C CA . ALA A 1 72 ? 4.017 -1.393 -2.229 1.00 0.00 72 ALA A CA 8
ATOM 10262 C C . ALA A 1 72 ? 3.101 -0.275 -1.798 1.00 0.00 72 ALA A C 8
ATOM 10263 O O . ALA A 1 72 ? 1.933 -0.490 -1.604 1.00 0.00 72 ALA A O 8
ATOM 10270 N N . VAL A 1 73 ? 3.625 0.942 -1.742 1.00 0.00 73 VAL A N 8
ATOM 10271 C CA . VAL A 1 73 ? 2.849 2.100 -1.293 1.00 0.00 73 VAL A CA 8
ATOM 10272 C C . VAL A 1 73 ? 1.538 2.281 -2.056 1.00 0.00 73 VAL A C 8
ATOM 10273 O O . VAL A 1 73 ? 0.476 2.305 -1.440 1.00 0.00 73 VAL A O 8
ATOM 10286 N N . ARG A 1 74 ? 1.601 2.329 -3.381 1.00 0.00 74 ARG A N 8
ATOM 10287 C CA . ARG A 1 74 ? 0.397 2.607 -4.178 1.00 0.00 74 ARG A CA 8
ATOM 10288 C C . ARG A 1 74 ? -0.627 1.498 -4.058 1.00 0.00 74 ARG A C 8
ATOM 10289 O O . ARG A 1 74 ? -1.824 1.753 -4.076 1.00 0.00 74 ARG A O 8
ATOM 10310 N N . SER A 1 75 ? -0.152 0.298 -3.896 1.00 0.00 75 SER A N 8
ATOM 10311 C CA . SER A 1 75 ? -1.012 -0.857 -3.812 1.00 0.00 75 SER A CA 8
ATOM 10312 C C . SER A 1 75 ? -1.575 -1.011 -2.395 1.00 0.00 75 SER A C 8
ATOM 10313 O O . SER A 1 75 ? -2.766 -1.245 -2.201 1.00 0.00 75 SER A O 8
ATOM 10321 N N . HIS A 1 76 ? -0.727 -0.824 -1.417 1.00 0.00 76 HIS A N 8
ATOM 10322 C CA . HIS A 1 76 ? -1.112 -0.984 -0.038 1.00 0.00 76 HIS A CA 8
ATOM 10323 C C . HIS A 1 76 ? -2.029 0.158 0.425 1.00 0.00 76 HIS A C 8
ATOM 10324 O O . HIS A 1 76 ? -3.002 -0.076 1.135 1.00 0.00 76 HIS A O 8
ATOM 10338 N N . LEU A 1 77 ? -1.759 1.397 -0.006 1.00 0.00 77 LEU A N 8
ATOM 10339 C CA . LEU A 1 77 ? -2.620 2.509 0.368 1.00 0.00 77 LEU A CA 8
ATOM 10340 C C . LEU A 1 77 ? -3.979 2.323 -0.284 1.00 0.00 77 LEU A C 8
ATOM 10341 O O . LEU A 1 77 ? -4.999 2.757 0.246 1.00 0.00 77 LEU A O 8
ATOM 10357 N N . ASP A 1 78 ? -3.969 1.674 -1.442 1.00 0.00 78 ASP A N 8
ATOM 10358 C CA . ASP A 1 78 ? -5.170 1.432 -2.224 1.00 0.00 78 ASP A CA 8
ATOM 10359 C C . ASP A 1 78 ? -6.155 0.620 -1.393 1.00 0.00 78 ASP A C 8
ATOM 10360 O O . ASP A 1 78 ? -7.298 0.951 -1.304 1.00 0.00 78 ASP A O 8
ATOM 10369 N N . ARG A 1 79 ? -5.692 -0.416 -0.715 1.00 0.00 79 ARG A N 8
ATOM 10370 C CA . ARG A 1 79 ? -6.615 -1.150 0.162 1.00 0.00 79 ARG A CA 8
ATOM 10371 C C . ARG A 1 79 ? -6.864 -0.379 1.442 1.00 0.00 79 ARG A C 8
ATOM 10372 O O . ARG A 1 79 ? -7.978 -0.362 1.941 1.00 0.00 79 ARG A O 8
ATOM 10393 N N . ALA A 1 80 ? -5.837 0.280 1.940 1.00 0.00 80 ALA A N 8
ATOM 10394 C CA . ALA A 1 80 ? -5.920 1.002 3.199 1.00 0.00 80 ALA A CA 8
ATOM 10395 C C . ALA A 1 80 ? -7.019 2.072 3.194 1.00 0.00 80 ALA A C 8
ATOM 10396 O O . ALA A 1 80 ? -7.878 2.091 4.071 1.00 0.00 80 ALA A O 8
ATOM 10403 N N . ASN A 1 81 ? -7.004 2.933 2.190 1.00 0.00 81 ASN A N 8
ATOM 10404 C CA . ASN A 1 81 ? -7.991 4.015 2.103 1.00 0.00 81 ASN A CA 8
ATOM 10405 C C . ASN A 1 81 ? -9.358 3.484 1.687 1.00 0.00 81 ASN A C 8
ATOM 10406 O O . ASN A 1 81 ? -10.376 3.935 2.178 1.00 0.00 81 ASN A O 8
ATOM 10417 N N . TRP A 1 82 ? -9.358 2.496 0.804 1.00 0.00 82 TRP A N 8
ATOM 10418 C CA . TRP A 1 82 ? -10.586 1.884 0.288 1.00 0.00 82 TRP A CA 8
ATOM 10419 C C . TRP A 1 82 ? -11.316 1.078 1.354 1.00 0.00 82 TRP A C 8
ATOM 10420 O O . TRP A 1 82 ? -12.522 0.837 1.244 1.00 0.00 82 TRP A O 8
ATOM 10441 N N . MET A 1 83 ? -10.572 0.589 2.335 1.00 0.00 83 MET A N 8
ATOM 10442 C CA . MET A 1 83 ? -11.152 -0.128 3.471 1.00 0.00 83 MET A CA 8
ATOM 10443 C C . MET A 1 83 ? -12.062 0.818 4.265 1.00 0.00 83 MET A C 8
ATOM 10444 O O . MET A 1 83 ? -13.042 0.396 4.881 1.00 0.00 83 MET A O 8
ATOM 10458 N N . VAL A 1 84 ? -11.742 2.092 4.214 1.00 0.00 84 VAL A N 8
ATOM 10459 C CA . VAL A 1 84 ? -12.538 3.114 4.842 1.00 0.00 84 VAL A CA 8
ATOM 10460 C C . VAL A 1 84 ? -13.743 3.376 3.942 1.00 0.00 84 VAL A C 8
ATOM 10461 O O . VAL A 1 84 ? -13.592 3.628 2.749 1.00 0.00 84 VAL A O 8
ATOM 10474 N N . THR A 1 85 ? -14.921 3.281 4.477 1.00 0.00 85 THR A N 8
ATOM 10475 C CA . THR A 1 85 ? -16.083 3.470 3.671 1.00 0.00 85 THR A CA 8
ATOM 10476 C C . THR A 1 85 ? -17.183 4.246 4.402 1.00 0.00 85 THR A C 8
ATOM 10477 O O . THR A 1 85 ? -17.992 3.689 5.157 1.00 0.00 85 THR A O 8
ATOM 10488 N N . THR A 1 86 ? -17.132 5.551 4.250 1.00 0.00 86 THR A N 8
ATOM 10489 C CA . THR A 1 86 ? -18.135 6.462 4.765 1.00 0.00 86 THR A CA 8
ATOM 10490 C C . THR A 1 86 ? -18.142 7.733 3.902 1.00 0.00 86 THR A C 8
ATOM 10491 O O . THR A 1 86 ? -19.126 8.028 3.229 1.00 0.00 86 THR A O 8
ATOM 10502 N N . GLY A 1 87 ? -17.031 8.444 3.882 1.00 0.00 87 GLY A N 8
ATOM 10503 C CA . GLY A 1 87 ? -16.943 9.634 3.072 1.00 0.00 87 GLY A CA 8
ATOM 10504 C C . GLY A 1 87 ? -15.560 10.216 3.096 1.00 0.00 87 GLY A C 8
ATOM 10505 O O . GLY A 1 87 ? -15.262 11.109 3.889 1.00 0.00 87 GLY A O 8
ATOM 10509 N N . TYR A 1 88 ? -14.703 9.701 2.256 1.00 0.00 88 TYR A N 8
ATOM 10510 C CA . TYR A 1 88 ? -13.354 10.181 2.194 1.00 0.00 88 TYR A CA 8
ATOM 10511 C C . TYR A 1 88 ? -13.053 10.739 0.809 1.00 0.00 88 TYR A C 8
ATOM 10512 O O . TYR A 1 88 ? -13.173 10.040 -0.217 1.00 0.00 88 TYR A O 8
ATOM 10530 N N . LYS A 1 89 ? -12.735 11.993 0.757 1.00 0.00 89 LYS A N 8
ATOM 10531 C CA . LYS A 1 89 ? -12.276 12.587 -0.475 1.00 0.00 89 LYS A CA 8
ATOM 10532 C C . LYS A 1 89 ? -10.923 13.218 -0.186 1.00 0.00 89 LYS A C 8
ATOM 10533 O O . LYS A 1 89 ? -10.371 13.995 -0.952 1.00 0.00 89 LYS A O 8
ATOM 10552 N N . GLU A 1 90 ? -10.356 12.761 0.913 1.00 0.00 90 GLU A N 8
ATOM 10553 C CA . GLU A 1 90 ? -9.074 13.212 1.433 1.00 0.00 90 GLU A CA 8
ATOM 10554 C C . GLU A 1 90 ? -7.923 12.550 0.682 1.00 0.00 90 GLU A C 8
ATOM 10555 O O . GLU A 1 90 ? -6.881 12.268 1.248 1.00 0.00 90 GLU A O 8
ATOM 10567 N N . LEU A 1 91 ? -8.101 12.365 -0.609 1.00 0.00 91 LEU A N 8
ATOM 10568 C CA . LEU A 1 91 ? -7.081 11.773 -1.446 1.00 0.00 91 LEU A CA 8
ATOM 10569 C C . LEU A 1 91 ? -6.043 12.831 -1.790 1.00 0.00 91 LEU A C 8
ATOM 10570 O O . LEU A 1 91 ? -4.975 12.539 -2.325 1.00 0.00 91 LEU A O 8
ATOM 10586 N N . PHE A 1 92 ? -6.383 14.055 -1.467 1.00 0.00 92 PHE A N 8
ATOM 10587 C CA . PHE A 1 92 ? -5.497 15.173 -1.568 1.00 0.00 92 PHE A CA 8
ATOM 10588 C C . PHE A 1 92 ? -5.284 15.720 -0.166 1.00 0.00 92 PHE A C 8
ATOM 10589 O O . PHE A 1 92 ? -6.002 15.326 0.769 1.00 0.00 92 PHE A O 8
ATOM 10606 N N . ALA A 1 93 ? -4.340 16.585 -0.002 1.00 0.00 93 ALA A N 8
ATOM 10607 C CA . ALA A 1 93 ? -4.005 17.097 1.300 1.00 0.00 93 ALA A CA 8
ATOM 10608 C C . ALA A 1 93 ? -4.240 18.597 1.367 1.00 0.00 93 ALA A C 8
ATOM 10609 O O . ALA A 1 93 ? -4.679 19.213 0.377 1.00 0.00 93 ALA A O 8
ATOM 10616 N N . ARG A 1 94 ? -3.978 19.177 2.529 1.00 0.00 94 ARG A N 8
ATOM 10617 C CA . ARG A 1 94 ? -4.161 20.598 2.749 1.00 0.00 94 ARG A CA 8
ATOM 10618 C C . ARG A 1 94 ? -3.106 21.359 1.972 1.00 0.00 94 ARG A C 8
ATOM 10619 O O . ARG A 1 94 ? -1.939 21.352 2.388 1.00 0.00 94 ARG A O 8
ATOM 10641 N N . GLY A 1 11 ? 10.596 -21.368 0.250 1.00 0.00 11 GLY A N 9
ATOM 10642 C CA . GLY A 1 11 ? 9.961 -20.751 1.399 1.00 0.00 11 GLY A CA 9
ATOM 10643 C C . GLY A 1 11 ? 8.512 -20.524 1.142 1.00 0.00 11 GLY A C 9
ATOM 10644 O O . GLY A 1 11 ? 7.989 -20.942 0.107 1.00 0.00 11 GLY A O 9
ATOM 10648 N N . SER A 1 12 ? 7.863 -19.843 2.048 1.00 0.00 12 SER A N 9
ATOM 10649 C CA . SER A 1 12 ? 6.464 -19.565 1.925 1.00 0.00 12 SER A CA 9
ATOM 10650 C C . SER A 1 12 ? 6.241 -18.225 1.233 1.00 0.00 12 SER A C 9
ATOM 10651 O O . SER A 1 12 ? 5.189 -17.981 0.643 1.00 0.00 12 SER A O 9
ATOM 10659 N N . LYS A 1 13 ? 7.240 -17.381 1.270 1.00 0.00 13 LYS A N 9
ATOM 10660 C CA . LYS A 1 13 ? 7.145 -16.074 0.680 1.00 0.00 13 LYS A CA 9
ATOM 10661 C C . LYS A 1 13 ? 8.091 -15.983 -0.506 1.00 0.00 13 LYS A C 9
ATOM 10662 O O . LYS A 1 13 ? 9.298 -15.875 -0.334 1.00 0.00 13 LYS A O 9
ATOM 10681 N N . ARG A 1 14 ? 7.539 -16.056 -1.703 1.00 0.00 14 ARG A N 9
ATOM 10682 C CA . ARG A 1 14 ? 8.326 -15.986 -2.945 1.00 0.00 14 ARG A CA 9
ATOM 10683 C C . ARG A 1 14 ? 8.689 -14.543 -3.275 1.00 0.00 14 ARG A C 9
ATOM 10684 O O . ARG A 1 14 ? 9.522 -14.263 -4.148 1.00 0.00 14 ARG A O 9
ATOM 10705 N N . LYS A 1 15 ? 8.048 -13.658 -2.584 1.00 0.00 15 LYS A N 9
ATOM 10706 C CA . LYS A 1 15 ? 8.283 -12.246 -2.631 1.00 0.00 15 LYS A CA 9
ATOM 10707 C C . LYS A 1 15 ? 7.860 -11.802 -1.252 1.00 0.00 15 LYS A C 9
ATOM 10708 O O . LYS A 1 15 ? 7.085 -12.535 -0.615 1.00 0.00 15 LYS A O 9
ATOM 10727 N N . VAL A 1 16 ? 8.355 -10.688 -0.737 1.00 0.00 16 VAL A N 9
ATOM 10728 C CA . VAL A 1 16 ? 7.927 -10.298 0.603 1.00 0.00 16 VAL A CA 9
ATOM 10729 C C . VAL A 1 16 ? 6.446 -9.945 0.593 1.00 0.00 16 VAL A C 9
ATOM 10730 O O . VAL A 1 16 ? 5.697 -10.365 1.482 1.00 0.00 16 VAL A O 9
ATOM 10743 N N . GLN A 1 17 ? 6.038 -9.225 -0.446 1.00 0.00 17 GLN A N 9
ATOM 10744 C CA . GLN A 1 17 ? 4.650 -8.917 -0.744 1.00 0.00 17 GLN A CA 9
ATOM 10745 C C . GLN A 1 17 ? 4.638 -8.022 -1.967 1.00 0.00 17 GLN A C 9
ATOM 10746 O O . GLN A 1 17 ? 4.430 -8.498 -3.084 1.00 0.00 17 GLN A O 9
ATOM 10760 N N . ASP A 1 18 ? 4.912 -6.732 -1.729 1.00 0.00 18 ASP A N 9
ATOM 10761 C CA . ASP A 1 18 ? 5.065 -5.675 -2.755 1.00 0.00 18 ASP A CA 9
ATOM 10762 C C . ASP A 1 18 ? 3.835 -5.520 -3.646 1.00 0.00 18 ASP A C 9
ATOM 10763 O O . ASP A 1 18 ? 3.925 -4.930 -4.732 1.00 0.00 18 ASP A O 9
ATOM 10772 N N . GLU A 1 19 ? 2.702 -5.985 -3.203 1.00 0.00 19 GLU A N 9
ATOM 10773 C CA . GLU A 1 19 ? 1.495 -5.904 -3.985 1.00 0.00 19 GLU A CA 9
ATOM 10774 C C . GLU A 1 19 ? 0.298 -6.019 -3.091 1.00 0.00 19 GLU A C 9
ATOM 10775 O O . GLU A 1 19 ? 0.440 -6.274 -1.909 1.00 0.00 19 GLU A O 9
ATOM 10787 N N . VAL A 1 20 ? -0.852 -5.827 -3.655 1.00 0.00 20 VAL A N 9
ATOM 10788 C CA . VAL A 1 20 ? -2.092 -6.035 -2.969 1.00 0.00 20 VAL A CA 9
ATOM 10789 C C . VAL A 1 20 ? -2.918 -6.955 -3.881 1.00 0.00 20 VAL A C 9
ATOM 10790 O O . VAL A 1 20 ? -2.825 -6.832 -5.117 1.00 0.00 20 VAL A O 9
ATOM 10803 N N . PRO A 1 21 ? -3.635 -7.942 -3.327 1.00 0.00 21 PRO A N 9
ATOM 10804 C CA . PRO A 1 21 ? -4.396 -8.913 -4.119 1.00 0.00 21 PRO A CA 9
ATOM 10805 C C . PRO A 1 21 ? -5.478 -8.247 -5.006 1.00 0.00 21 PRO A C 9
ATOM 10806 O O . PRO A 1 21 ? -5.250 -8.022 -6.201 1.00 0.00 21 PRO A O 9
ATOM 10817 N N . TRP A 1 22 ? -6.627 -7.928 -4.398 1.00 0.00 22 TRP A N 9
ATOM 10818 C CA . TRP A 1 22 ? -7.733 -7.158 -4.985 1.00 0.00 22 TRP A CA 9
ATOM 10819 C C . TRP A 1 22 ? -8.491 -7.893 -6.104 1.00 0.00 22 TRP A C 9
ATOM 10820 O O . TRP A 1 22 ? -9.703 -8.108 -5.996 1.00 0.00 22 TRP A O 9
ATOM 10841 N N . SER A 1 23 ? -7.765 -8.277 -7.139 1.00 0.00 23 SER A N 9
ATOM 10842 C CA . SER A 1 23 ? -8.321 -8.773 -8.380 1.00 0.00 23 SER A CA 9
ATOM 10843 C C . SER A 1 23 ? -9.182 -10.030 -8.220 1.00 0.00 23 SER A C 9
ATOM 10844 O O . SER A 1 23 ? -10.352 -10.025 -8.611 1.00 0.00 23 SER A O 9
ATOM 10852 N N . ASP A 1 24 ? -8.663 -11.080 -7.621 1.00 0.00 24 ASP A N 9
ATOM 10853 C CA . ASP A 1 24 ? -9.475 -12.288 -7.528 1.00 0.00 24 ASP A CA 9
ATOM 10854 C C . ASP A 1 24 ? -10.046 -12.469 -6.158 1.00 0.00 24 ASP A C 9
ATOM 10855 O O . ASP A 1 24 ? -11.252 -12.695 -6.009 1.00 0.00 24 ASP A O 9
ATOM 10864 N N . SER A 1 25 ? -9.226 -12.319 -5.159 1.00 0.00 25 SER A N 9
ATOM 10865 C CA . SER A 1 25 ? -9.646 -12.564 -3.822 1.00 0.00 25 SER A CA 9
ATOM 10866 C C . SER A 1 25 ? -8.919 -11.620 -2.904 1.00 0.00 25 SER A C 9
ATOM 10867 O O . SER A 1 25 ? -7.864 -11.083 -3.264 1.00 0.00 25 SER A O 9
ATOM 10875 N N . LEU A 1 26 ? -9.480 -11.382 -1.758 1.00 0.00 26 LEU A N 9
ATOM 10876 C CA . LEU A 1 26 ? -8.777 -10.697 -0.737 1.00 0.00 26 LEU A CA 9
ATOM 10877 C C . LEU A 1 26 ? -8.117 -11.800 0.051 1.00 0.00 26 LEU A C 9
ATOM 10878 O O . LEU A 1 26 ? -8.793 -12.602 0.713 1.00 0.00 26 LEU A O 9
ATOM 10894 N N . THR A 1 27 ? -6.846 -11.858 -0.017 1.00 0.00 27 THR A N 9
ATOM 10895 C CA . THR A 1 27 ? -6.140 -13.009 0.440 1.00 0.00 27 THR A CA 9
ATOM 10896 C C . THR A 1 27 ? -5.716 -12.890 1.877 1.00 0.00 27 THR A C 9
ATOM 10897 O O . THR A 1 27 ? -5.418 -11.798 2.358 1.00 0.00 27 THR A O 9
ATOM 10908 N N . ALA A 1 28 ? -5.683 -14.019 2.547 1.00 0.00 28 ALA A N 9
ATOM 10909 C CA . ALA A 1 28 ? -5.366 -14.094 3.950 1.00 0.00 28 ALA A CA 9
ATOM 10910 C C . ALA A 1 28 ? -3.937 -13.668 4.238 1.00 0.00 28 ALA A C 9
ATOM 10911 O O . ALA A 1 28 ? -3.698 -12.986 5.223 1.00 0.00 28 ALA A O 9
ATOM 10918 N N . TYR A 1 29 ? -3.001 -14.021 3.344 1.00 0.00 29 TYR A N 9
ATOM 10919 C CA . TYR A 1 29 ? -1.577 -13.700 3.543 1.00 0.00 29 TYR A CA 9
ATOM 10920 C C . TYR A 1 29 ? -1.420 -12.179 3.704 1.00 0.00 29 TYR A C 9
ATOM 10921 O O . TYR A 1 29 ? -0.729 -11.694 4.601 1.00 0.00 29 TYR A O 9
ATOM 10939 N N . ASP A 1 30 ? -2.102 -11.465 2.838 1.00 0.00 30 ASP A N 9
ATOM 10940 C CA . ASP A 1 30 ? -2.043 -10.025 2.758 1.00 0.00 30 ASP A CA 9
ATOM 10941 C C . ASP A 1 30 ? -2.867 -9.429 3.868 1.00 0.00 30 ASP A C 9
ATOM 10942 O O . ASP A 1 30 ? -2.450 -8.523 4.570 1.00 0.00 30 ASP A O 9
ATOM 10951 N N . ASN A 1 31 ? -4.049 -10.003 4.045 1.00 0.00 31 ASN A N 9
ATOM 10952 C CA . ASN A 1 31 ? -5.032 -9.545 5.021 1.00 0.00 31 ASN A CA 9
ATOM 10953 C C . ASN A 1 31 ? -4.481 -9.583 6.448 1.00 0.00 31 ASN A C 9
ATOM 10954 O O . ASN A 1 31 ? -4.812 -8.734 7.261 1.00 0.00 31 ASN A O 9
ATOM 10965 N N . GLU A 1 32 ? -3.597 -10.528 6.732 1.00 0.00 32 GLU A N 9
ATOM 10966 C CA . GLU A 1 32 ? -2.949 -10.618 8.046 1.00 0.00 32 GLU A CA 9
ATOM 10967 C C . GLU A 1 32 ? -1.890 -9.519 8.244 1.00 0.00 32 GLU A C 9
ATOM 10968 O O . GLU A 1 32 ? -1.322 -9.370 9.333 1.00 0.00 32 GLU A O 9
ATOM 10980 N N . HIS A 1 33 ? -1.623 -8.763 7.208 1.00 0.00 33 HIS A N 9
ATOM 10981 C CA . HIS A 1 33 ? -0.663 -7.682 7.274 1.00 0.00 33 HIS A CA 9
ATOM 10982 C C . HIS A 1 33 ? -1.429 -6.351 7.294 1.00 0.00 33 HIS A C 9
ATOM 10983 O O . HIS A 1 33 ? -0.861 -5.303 7.549 1.00 0.00 33 HIS A O 9
ATOM 10997 N N . PHE A 1 34 ? -2.751 -6.422 7.078 1.00 0.00 34 PHE A N 9
ATOM 10998 C CA . PHE A 1 34 ? -3.628 -5.237 6.987 1.00 0.00 34 PHE A CA 9
ATOM 10999 C C . PHE A 1 34 ? -3.580 -4.315 8.194 1.00 0.00 34 PHE A C 9
ATOM 11000 O O . PHE A 1 34 ? -3.971 -3.147 8.097 1.00 0.00 34 PHE A O 9
ATOM 11017 N N . THR A 1 35 ? -3.133 -4.822 9.314 1.00 0.00 35 THR A N 9
ATOM 11018 C CA . THR A 1 35 ? -2.961 -4.019 10.499 1.00 0.00 35 THR A CA 9
ATOM 11019 C C . THR A 1 35 ? -2.008 -2.829 10.208 1.00 0.00 35 THR A C 9
ATOM 11020 O O . THR A 1 35 ? -2.272 -1.694 10.621 1.00 0.00 35 THR A O 9
ATOM 11031 N N . ILE A 1 36 ? -0.945 -3.084 9.421 1.00 0.00 36 ILE A N 9
ATOM 11032 C CA . ILE A 1 36 ? 0.049 -2.041 9.134 1.00 0.00 36 ILE A CA 9
ATOM 11033 C C . ILE A 1 36 ? -0.447 -1.030 8.098 1.00 0.00 36 ILE A C 9
ATOM 11034 O O . ILE A 1 36 ? 0.067 0.080 7.997 1.00 0.00 36 ILE A O 9
ATOM 11050 N N . TYR A 1 37 ? -1.466 -1.430 7.342 1.00 0.00 37 TYR A N 9
ATOM 11051 C CA . TYR A 1 37 ? -2.062 -0.603 6.287 1.00 0.00 37 TYR A CA 9
ATOM 11052 C C . TYR A 1 37 ? -2.581 0.723 6.818 1.00 0.00 37 TYR A C 9
ATOM 11053 O O . TYR A 1 37 ? -2.432 1.757 6.169 1.00 0.00 37 TYR A O 9
ATOM 11071 N N . MET A 1 38 ? -3.118 0.697 8.026 1.00 0.00 38 MET A N 9
ATOM 11072 C CA . MET A 1 38 ? -3.649 1.905 8.662 1.00 0.00 38 MET A CA 9
ATOM 11073 C C . MET A 1 38 ? -2.532 2.913 8.922 1.00 0.00 38 MET A C 9
ATOM 11074 O O . MET A 1 38 ? -2.752 4.125 8.910 1.00 0.00 38 MET A O 9
ATOM 11088 N N . ARG A 1 39 ? -1.327 2.405 9.097 1.00 0.00 39 ARG A N 9
ATOM 11089 C CA . ARG A 1 39 ? -0.170 3.247 9.317 1.00 0.00 39 ARG A CA 9
ATOM 11090 C C . ARG A 1 39 ? 0.269 3.852 7.989 1.00 0.00 39 ARG A C 9
ATOM 11091 O O . ARG A 1 39 ? 0.598 5.034 7.905 1.00 0.00 39 ARG A O 9
ATOM 11112 N N . LEU A 1 40 ? 0.234 3.034 6.955 1.00 0.00 40 LEU A N 9
ATOM 11113 C CA . LEU A 1 40 ? 0.651 3.434 5.624 1.00 0.00 40 LEU A CA 9
ATOM 11114 C C . LEU A 1 40 ? -0.247 4.543 5.077 1.00 0.00 40 LEU A C 9
ATOM 11115 O O . LEU A 1 40 ? 0.238 5.510 4.481 1.00 0.00 40 LEU A O 9
ATOM 11131 N N . LEU A 1 41 ? -1.549 4.413 5.311 1.00 0.00 41 LEU A N 9
ATOM 11132 C CA . LEU A 1 41 ? -2.509 5.353 4.756 1.00 0.00 41 LEU A CA 9
ATOM 11133 C C . LEU A 1 41 ? -2.382 6.723 5.383 1.00 0.00 41 LEU A C 9
ATOM 11134 O O . LEU A 1 41 ? -2.653 7.729 4.730 1.00 0.00 41 LEU A O 9
ATOM 11150 N N . ASP A 1 42 ? -1.942 6.764 6.634 1.00 0.00 42 ASP A N 9
ATOM 11151 C CA . ASP A 1 42 ? -1.790 8.029 7.356 1.00 0.00 42 ASP A CA 9
ATOM 11152 C C . ASP A 1 42 ? -0.793 8.919 6.637 1.00 0.00 42 ASP A C 9
ATOM 11153 O O . ASP A 1 42 ? -0.981 10.138 6.539 1.00 0.00 42 ASP A O 9
ATOM 11162 N N . ALA A 1 43 ? 0.221 8.291 6.069 1.00 0.00 43 ALA A N 9
ATOM 11163 C CA . ALA A 1 43 ? 1.220 8.997 5.311 1.00 0.00 43 ALA A CA 9
ATOM 11164 C C . ALA A 1 43 ? 0.652 9.465 3.965 1.00 0.00 43 ALA A C 9
ATOM 11165 O O . ALA A 1 43 ? 0.890 10.598 3.548 1.00 0.00 43 ALA A O 9
ATOM 11172 N N . SER A 1 44 ? -0.140 8.616 3.304 1.00 0.00 44 SER A N 9
ATOM 11173 C CA . SER A 1 44 ? -0.725 8.993 2.024 1.00 0.00 44 SER A CA 9
ATOM 11174 C C . SER A 1 44 ? -1.749 10.110 2.187 1.00 0.00 44 SER A C 9
ATOM 11175 O O . SER A 1 44 ? -1.824 11.024 1.374 1.00 0.00 44 SER A O 9
ATOM 11183 N N . ALA A 1 45 ? -2.479 10.063 3.292 1.00 0.00 45 ALA A N 9
ATOM 11184 C CA . ALA A 1 45 ? -3.493 11.052 3.599 1.00 0.00 45 ALA A CA 9
ATOM 11185 C C . ALA A 1 45 ? -2.854 12.390 3.936 1.00 0.00 45 ALA A C 9
ATOM 11186 O O . ALA A 1 45 ? -3.491 13.439 3.824 1.00 0.00 45 ALA A O 9
ATOM 11193 N N . ASP A 1 46 ? -1.566 12.361 4.287 1.00 0.00 46 ASP A N 9
ATOM 11194 C CA . ASP A 1 46 ? -0.855 13.580 4.661 1.00 0.00 46 ASP A CA 9
ATOM 11195 C C . ASP A 1 46 ? -0.313 14.245 3.404 1.00 0.00 46 ASP A C 9
ATOM 11196 O O . ASP A 1 46 ? 0.294 15.312 3.451 1.00 0.00 46 ASP A O 9
ATOM 11205 N N . ASP A 1 47 ? -0.580 13.599 2.275 1.00 0.00 47 ASP A N 9
ATOM 11206 C CA . ASP A 1 47 ? -0.141 14.030 0.954 1.00 0.00 47 ASP A CA 9
ATOM 11207 C C . ASP A 1 47 ? 1.375 13.939 0.850 1.00 0.00 47 ASP A C 9
ATOM 11208 O O . ASP A 1 47 ? 2.100 14.916 0.626 1.00 0.00 47 ASP A O 9
ATOM 11217 N N . ALA A 1 48 ? 1.848 12.777 1.159 1.00 0.00 48 ALA A N 9
ATOM 11218 C CA . ALA A 1 48 ? 3.242 12.455 1.044 1.00 0.00 48 ALA A CA 9
ATOM 11219 C C . ALA A 1 48 ? 3.465 11.664 -0.238 1.00 0.00 48 ALA A C 9
ATOM 11220 O O . ALA A 1 48 ? 2.594 10.888 -0.647 1.00 0.00 48 ALA A O 9
ATOM 11227 N N . SER A 1 49 ? 4.596 11.866 -0.873 1.00 0.00 49 SER A N 9
ATOM 11228 C CA . SER A 1 49 ? 4.951 11.149 -2.081 1.00 0.00 49 SER A CA 9
ATOM 11229 C C . SER A 1 49 ? 5.287 9.700 -1.684 1.00 0.00 49 SER A C 9
ATOM 11230 O O . SER A 1 49 ? 5.624 9.442 -0.520 1.00 0.00 49 SER A O 9
ATOM 11238 N N . GLU A 1 50 ? 5.231 8.761 -2.616 1.00 0.00 50 GLU A N 9
ATOM 11239 C CA . GLU A 1 50 ? 5.414 7.358 -2.256 1.00 0.00 50 GLU A CA 9
ATOM 11240 C C . GLU A 1 50 ? 6.826 7.083 -1.806 1.00 0.00 50 GLU A C 9
ATOM 11241 O O . GLU A 1 50 ? 7.043 6.273 -0.926 1.00 0.00 50 GLU A O 9
ATOM 11253 N N . ASP A 1 51 ? 7.770 7.791 -2.384 1.00 0.00 51 ASP A N 9
ATOM 11254 C CA . ASP A 1 51 ? 9.183 7.645 -2.014 1.00 0.00 51 ASP A CA 9
ATOM 11255 C C . ASP A 1 51 ? 9.422 8.178 -0.601 1.00 0.00 51 ASP A C 9
ATOM 11256 O O . ASP A 1 51 ? 10.326 7.724 0.103 1.00 0.00 51 ASP A O 9
ATOM 11265 N N . GLU A 1 52 ? 8.610 9.135 -0.197 1.00 0.00 52 GLU A N 9
ATOM 11266 C CA . GLU A 1 52 ? 8.639 9.667 1.140 1.00 0.00 52 GLU A CA 9
ATOM 11267 C C . GLU A 1 52 ? 8.110 8.630 2.078 1.00 0.00 52 GLU A C 9
ATOM 11268 O O . GLU A 1 52 ? 8.763 8.243 3.038 1.00 0.00 52 GLU A O 9
ATOM 11280 N N . MET A 1 53 ? 6.956 8.125 1.737 1.00 0.00 53 MET A N 9
ATOM 11281 C CA . MET A 1 53 ? 6.259 7.163 2.552 1.00 0.00 53 MET A CA 9
ATOM 11282 C C . MET A 1 53 ? 7.048 5.891 2.683 1.00 0.00 53 MET A C 9
ATOM 11283 O O . MET A 1 53 ? 7.304 5.461 3.778 1.00 0.00 53 MET A O 9
ATOM 11297 N N . ALA A 1 54 ? 7.478 5.331 1.567 1.00 0.00 54 ALA A N 9
ATOM 11298 C CA . ALA A 1 54 ? 8.251 4.083 1.529 1.00 0.00 54 ALA A CA 9
ATOM 11299 C C . ALA A 1 54 ? 9.435 4.107 2.483 1.00 0.00 54 ALA A C 9
ATOM 11300 O O . ALA A 1 54 ? 9.698 3.135 3.158 1.00 0.00 54 ALA A O 9
ATOM 11307 N N . GLN A 1 55 ? 10.065 5.245 2.592 1.00 0.00 55 GLN A N 9
ATOM 11308 C CA . GLN A 1 55 ? 11.229 5.415 3.426 1.00 0.00 55 GLN A CA 9
ATOM 11309 C C . GLN A 1 55 ? 10.837 5.442 4.906 1.00 0.00 55 GLN A C 9
ATOM 11310 O O . GLN A 1 55 ? 11.602 5.039 5.772 1.00 0.00 55 GLN A O 9
ATOM 11324 N N . LEU A 1 56 ? 9.641 5.879 5.179 1.00 0.00 56 LEU A N 9
ATOM 11325 C CA . LEU A 1 56 ? 9.175 6.029 6.537 1.00 0.00 56 LEU A CA 9
ATOM 11326 C C . LEU A 1 56 ? 8.404 4.800 7.003 1.00 0.00 56 LEU A C 9
ATOM 11327 O O . LEU A 1 56 ? 8.805 4.120 7.935 1.00 0.00 56 LEU A O 9
ATOM 11343 N N . VAL A 1 57 ? 7.354 4.485 6.274 1.00 0.00 57 VAL A N 9
ATOM 11344 C CA . VAL A 1 57 ? 6.421 3.441 6.637 1.00 0.00 57 VAL A CA 9
ATOM 11345 C C . VAL A 1 57 ? 6.899 2.044 6.273 1.00 0.00 57 VAL A C 9
ATOM 11346 O O . VAL A 1 57 ? 6.574 1.077 6.960 1.00 0.00 57 VAL A O 9
ATOM 11359 N N . LEU A 1 58 ? 7.623 1.927 5.178 1.00 0.00 58 LEU A N 9
ATOM 11360 C CA . LEU A 1 58 ? 8.185 0.634 4.796 1.00 0.00 58 LEU A CA 9
ATOM 11361 C C . LEU A 1 58 ? 9.651 0.551 5.116 1.00 0.00 58 LEU A C 9
ATOM 11362 O O . LEU A 1 58 ? 10.236 -0.529 5.082 1.00 0.00 58 LEU A O 9
ATOM 11378 N N . GLY A 1 59 ? 10.242 1.683 5.461 1.00 0.00 59 GLY A N 9
ATOM 11379 C CA . GLY A 1 59 ? 11.642 1.696 5.804 1.00 0.00 59 GLY A CA 9
ATOM 11380 C C . GLY A 1 59 ? 12.523 1.374 4.616 1.00 0.00 59 GLY A C 9
ATOM 11381 O O . GLY A 1 59 ? 13.577 0.745 4.752 1.00 0.00 59 GLY A O 9
ATOM 11385 N N . ILE A 1 60 ? 12.095 1.787 3.458 1.00 0.00 60 ILE A N 9
ATOM 11386 C CA . ILE A 1 60 ? 12.800 1.492 2.240 1.00 0.00 60 ILE A CA 9
ATOM 11387 C C . ILE A 1 60 ? 13.360 2.741 1.622 1.00 0.00 60 ILE A C 9
ATOM 11388 O O . ILE A 1 60 ? 12.623 3.675 1.310 1.00 0.00 60 ILE A O 9
ATOM 11404 N N . ASP A 1 61 ? 14.668 2.764 1.480 1.00 0.00 61 ASP A N 9
ATOM 11405 C CA . ASP A 1 61 ? 15.360 3.882 0.877 1.00 0.00 61 ASP A CA 9
ATOM 11406 C C . ASP A 1 61 ? 15.002 3.920 -0.597 1.00 0.00 61 ASP A C 9
ATOM 11407 O O . ASP A 1 61 ? 15.305 2.976 -1.346 1.00 0.00 61 ASP A O 9
ATOM 11416 N N . PRO A 1 62 ? 14.354 4.991 -1.042 1.00 0.00 62 PRO A N 9
ATOM 11417 C CA . PRO A 1 62 ? 13.835 5.084 -2.396 1.00 0.00 62 PRO A CA 9
ATOM 11418 C C . PRO A 1 62 ? 14.897 5.374 -3.444 1.00 0.00 62 PRO A C 9
ATOM 11419 O O . PRO A 1 62 ? 14.626 5.350 -4.626 1.00 0.00 62 PRO A O 9
ATOM 11430 N N . MET A 1 63 ? 16.078 5.714 -3.028 1.00 0.00 63 MET A N 9
ATOM 11431 C CA . MET A 1 63 ? 17.150 5.878 -3.977 1.00 0.00 63 MET A CA 9
ATOM 11432 C C . MET A 1 63 ? 17.771 4.524 -4.223 1.00 0.00 63 MET A C 9
ATOM 11433 O O . MET A 1 63 ? 18.148 4.174 -5.339 1.00 0.00 63 MET A O 9
ATOM 11447 N N . ARG A 1 64 ? 17.811 3.758 -3.159 1.00 0.00 64 ARG A N 9
ATOM 11448 C CA . ARG A 1 64 ? 18.366 2.419 -3.138 1.00 0.00 64 ARG A CA 9
ATOM 11449 C C . ARG A 1 64 ? 17.467 1.455 -3.904 1.00 0.00 64 ARG A C 9
ATOM 11450 O O . ARG A 1 64 ? 17.900 0.847 -4.894 1.00 0.00 64 ARG A O 9
ATOM 11471 N N . GLU A 1 65 ? 16.213 1.335 -3.487 1.00 0.00 65 GLU A N 9
ATOM 11472 C CA . GLU A 1 65 ? 15.285 0.436 -4.163 1.00 0.00 65 GLU A CA 9
ATOM 11473 C C . GLU A 1 65 ? 13.929 1.117 -4.363 1.00 0.00 65 GLU A C 9
ATOM 11474 O O . GLU A 1 65 ? 12.983 0.874 -3.615 1.00 0.00 65 GLU A O 9
ATOM 11486 N N . PRO A 1 66 ? 13.834 2.023 -5.347 1.00 0.00 66 PRO A N 9
ATOM 11487 C CA . PRO A 1 66 ? 12.614 2.804 -5.592 1.00 0.00 66 PRO A CA 9
ATOM 11488 C C . PRO A 1 66 ? 11.447 2.002 -6.154 1.00 0.00 66 PRO A C 9
ATOM 11489 O O . PRO A 1 66 ? 10.290 2.307 -5.853 1.00 0.00 66 PRO A O 9
ATOM 11500 N N . GLU A 1 67 ? 11.736 0.979 -6.945 1.00 0.00 67 GLU A N 9
ATOM 11501 C CA . GLU A 1 67 ? 10.689 0.244 -7.627 1.00 0.00 67 GLU A CA 9
ATOM 11502 C C . GLU A 1 67 ? 9.828 -0.492 -6.607 1.00 0.00 67 GLU A C 9
ATOM 11503 O O . GLU A 1 67 ? 8.617 -0.298 -6.552 1.00 0.00 67 GLU A O 9
ATOM 11515 N N . ARG A 1 68 ? 10.464 -1.293 -5.774 1.00 0.00 68 ARG A N 9
ATOM 11516 C CA . ARG A 1 68 ? 9.768 -2.003 -4.715 1.00 0.00 68 ARG A CA 9
ATOM 11517 C C . ARG A 1 68 ? 9.139 -1.039 -3.716 1.00 0.00 68 ARG A C 9
ATOM 11518 O O . ARG A 1 68 ? 8.062 -1.307 -3.182 1.00 0.00 68 ARG A O 9
ATOM 11539 N N . ALA A 1 69 ? 9.801 0.097 -3.489 1.00 0.00 69 ALA A N 9
ATOM 11540 C CA . ALA A 1 69 ? 9.307 1.103 -2.574 1.00 0.00 69 ALA A CA 9
ATOM 11541 C C . ALA A 1 69 ? 7.981 1.646 -3.058 1.00 0.00 69 ALA A C 9
ATOM 11542 O O . ALA A 1 69 ? 6.981 1.607 -2.339 1.00 0.00 69 ALA A O 9
ATOM 11549 N N . ARG A 1 70 ? 7.948 2.069 -4.305 1.00 0.00 70 ARG A N 9
ATOM 11550 C CA . ARG A 1 70 ? 6.758 2.671 -4.837 1.00 0.00 70 ARG A CA 9
ATOM 11551 C C . ARG A 1 70 ? 5.673 1.635 -5.097 1.00 0.00 70 ARG A C 9
ATOM 11552 O O . ARG A 1 70 ? 4.496 1.894 -4.830 1.00 0.00 70 ARG A O 9
ATOM 11573 N N . MET A 1 71 ? 6.075 0.450 -5.583 1.00 0.00 71 MET A N 9
ATOM 11574 C CA . MET A 1 71 ? 5.118 -0.581 -5.964 1.00 0.00 71 MET A CA 9
ATOM 11575 C C . MET A 1 71 ? 4.348 -1.057 -4.749 1.00 0.00 71 MET A C 9
ATOM 11576 O O . MET A 1 71 ? 3.147 -1.316 -4.830 1.00 0.00 71 MET A O 9
ATOM 11590 N N . ALA A 1 72 ? 5.032 -1.144 -3.616 1.00 0.00 72 ALA A N 9
ATOM 11591 C CA . ALA A 1 72 ? 4.416 -1.595 -2.429 1.00 0.00 72 ALA A CA 9
ATOM 11592 C C . ALA A 1 72 ? 3.532 -0.502 -1.875 1.00 0.00 72 ALA A C 9
ATOM 11593 O O . ALA A 1 72 ? 2.358 -0.706 -1.693 1.00 0.00 72 ALA A O 9
ATOM 11600 N N . VAL A 1 73 ? 4.084 0.693 -1.730 1.00 0.00 73 VAL A N 9
ATOM 11601 C CA . VAL A 1 73 ? 3.353 1.818 -1.156 1.00 0.00 73 VAL A CA 9
ATOM 11602 C C . VAL A 1 73 ? 2.067 2.139 -1.915 1.00 0.00 73 VAL A C 9
ATOM 11603 O O . VAL A 1 73 ? 0.992 2.183 -1.314 1.00 0.00 73 VAL A O 9
ATOM 11616 N N . ARG A 1 74 ? 2.167 2.290 -3.224 1.00 0.00 74 ARG A N 9
ATOM 11617 C CA . ARG A 1 74 ? 1.030 2.688 -4.036 1.00 0.00 74 ARG A CA 9
ATOM 11618 C C . ARG A 1 74 ? -0.080 1.615 -3.998 1.00 0.00 74 ARG A C 9
ATOM 11619 O O . ARG A 1 74 ? -1.264 1.938 -4.025 1.00 0.00 74 ARG A O 9
ATOM 11640 N N . SER A 1 75 ? 0.315 0.368 -3.865 1.00 0.00 75 SER A N 9
ATOM 11641 C CA . SER A 1 75 ? -0.621 -0.736 -3.814 1.00 0.00 75 SER A CA 9
ATOM 11642 C C . SER A 1 75 ? -1.191 -0.920 -2.396 1.00 0.00 75 SER A C 9
ATOM 11643 O O . SER A 1 75 ? -2.391 -1.120 -2.213 1.00 0.00 75 SER A O 9
ATOM 11651 N N . HIS A 1 76 ? -0.339 -0.803 -1.400 1.00 0.00 76 HIS A N 9
ATOM 11652 C CA . HIS A 1 76 ? -0.753 -1.011 -0.024 1.00 0.00 76 HIS A CA 9
ATOM 11653 C C . HIS A 1 76 ? -1.652 0.136 0.456 1.00 0.00 76 HIS A C 9
ATOM 11654 O O . HIS A 1 76 ? -2.649 -0.093 1.138 1.00 0.00 76 HIS A O 9
ATOM 11668 N N . LEU A 1 77 ? -1.334 1.377 0.063 1.00 0.00 77 LEU A N 9
ATOM 11669 C CA . LEU A 1 77 ? -2.154 2.516 0.447 1.00 0.00 77 LEU A CA 9
ATOM 11670 C C . LEU A 1 77 ? -3.522 2.404 -0.223 1.00 0.00 77 LEU A C 9
ATOM 11671 O O . LEU A 1 77 ? -4.527 2.871 0.314 1.00 0.00 77 LEU A O 9
ATOM 11687 N N . ASP A 1 78 ? -3.537 1.773 -1.402 1.00 0.00 78 ASP A N 9
ATOM 11688 C CA . ASP A 1 78 ? -4.755 1.596 -2.194 1.00 0.00 78 ASP A CA 9
ATOM 11689 C C . ASP A 1 78 ? -5.760 0.808 -1.367 1.00 0.00 78 ASP A C 9
ATOM 11690 O O . ASP A 1 78 ? -6.902 1.146 -1.291 1.00 0.00 78 ASP A O 9
ATOM 11699 N N . ARG A 1 79 ? -5.310 -0.230 -0.692 1.00 0.00 79 ARG A N 9
ATOM 11700 C CA . ARG A 1 79 ? -6.234 -0.979 0.150 1.00 0.00 79 ARG A CA 9
ATOM 11701 C C . ARG A 1 79 ? -6.516 -0.231 1.409 1.00 0.00 79 ARG A C 9
ATOM 11702 O O . ARG A 1 79 ? -7.653 -0.189 1.855 1.00 0.00 79 ARG A O 9
ATOM 11723 N N . ALA A 1 80 ? -5.497 0.382 1.942 1.00 0.00 80 ALA A N 9
ATOM 11724 C CA . ALA A 1 80 ? -5.567 1.045 3.216 1.00 0.00 80 ALA A CA 9
ATOM 11725 C C . ALA A 1 80 ? -6.580 2.192 3.250 1.00 0.00 80 ALA A C 9
ATOM 11726 O O . ALA A 1 80 ? -7.494 2.180 4.066 1.00 0.00 80 ALA A O 9
ATOM 11733 N N . ASN A 1 81 ? -6.477 3.119 2.310 1.00 0.00 81 ASN A N 9
ATOM 11734 C CA . ASN A 1 81 ? -7.356 4.309 2.314 1.00 0.00 81 ASN A CA 9
ATOM 11735 C C . ASN A 1 81 ? -8.775 3.929 1.944 1.00 0.00 81 ASN A C 9
ATOM 11736 O O . ASN A 1 81 ? -9.734 4.481 2.461 1.00 0.00 81 ASN A O 9
ATOM 11747 N N . TRP A 1 82 ? -8.892 2.939 1.083 1.00 0.00 82 TRP A N 9
ATOM 11748 C CA . TRP A 1 82 ? -10.181 2.425 0.639 1.00 0.00 82 TRP A CA 9
ATOM 11749 C C . TRP A 1 82 ? -10.862 1.625 1.749 1.00 0.00 82 TRP A C 9
ATOM 11750 O O . TRP A 1 82 ? -12.077 1.504 1.778 1.00 0.00 82 TRP A O 9
ATOM 11771 N N . MET A 1 83 ? -10.058 1.048 2.642 1.00 0.00 83 MET A N 9
ATOM 11772 C CA . MET A 1 83 ? -10.562 0.207 3.735 1.00 0.00 83 MET A CA 9
ATOM 11773 C C . MET A 1 83 ? -11.166 1.068 4.847 1.00 0.00 83 MET A C 9
ATOM 11774 O O . MET A 1 83 ? -11.789 0.559 5.783 1.00 0.00 83 MET A O 9
ATOM 11788 N N . VAL A 1 84 ? -10.978 2.360 4.757 1.00 0.00 84 VAL A N 9
ATOM 11789 C CA . VAL A 1 84 ? -11.553 3.265 5.716 1.00 0.00 84 VAL A CA 9
ATOM 11790 C C . VAL A 1 84 ? -12.997 3.532 5.315 1.00 0.00 84 VAL A C 9
ATOM 11791 O O . VAL A 1 84 ? -13.278 4.335 4.435 1.00 0.00 84 VAL A O 9
ATOM 11804 N N . THR A 1 85 ? -13.891 2.819 5.916 1.00 0.00 85 THR A N 9
ATOM 11805 C CA . THR A 1 85 ? -15.272 2.928 5.576 1.00 0.00 85 THR A CA 9
ATOM 11806 C C . THR A 1 85 ? -15.915 4.064 6.370 1.00 0.00 85 THR A C 9
ATOM 11807 O O . THR A 1 85 ? -15.962 4.017 7.598 1.00 0.00 85 THR A O 9
ATOM 11818 N N . THR A 1 86 ? -16.360 5.093 5.653 1.00 0.00 86 THR A N 9
ATOM 11819 C CA . THR A 1 86 ? -17.030 6.250 6.228 1.00 0.00 86 THR A CA 9
ATOM 11820 C C . THR A 1 86 ? -16.047 7.029 7.117 1.00 0.00 86 THR A C 9
ATOM 11821 O O . THR A 1 86 ? -16.281 7.255 8.312 1.00 0.00 86 THR A O 9
ATOM 11832 N N . GLY A 1 87 ? -14.923 7.396 6.529 1.00 0.00 87 GLY A N 9
ATOM 11833 C CA . GLY A 1 87 ? -13.925 8.098 7.275 1.00 0.00 87 GLY A CA 9
ATOM 11834 C C . GLY A 1 87 ? -12.939 8.873 6.425 1.00 0.00 87 GLY A C 9
ATOM 11835 O O . GLY A 1 87 ? -11.918 9.324 6.943 1.00 0.00 87 GLY A O 9
ATOM 11839 N N . TYR A 1 88 ? -13.205 9.025 5.144 1.00 0.00 88 TYR A N 9
ATOM 11840 C CA . TYR A 1 88 ? -12.326 9.811 4.292 1.00 0.00 88 TYR A CA 9
ATOM 11841 C C . TYR A 1 88 ? -13.145 10.790 3.490 1.00 0.00 88 TYR A C 9
ATOM 11842 O O . TYR A 1 88 ? -14.328 10.542 3.224 1.00 0.00 88 TYR A O 9
ATOM 11860 N N . LYS A 1 89 ? -12.544 11.886 3.102 1.00 0.00 89 LYS A N 9
ATOM 11861 C CA . LYS A 1 89 ? -13.238 12.875 2.309 1.00 0.00 89 LYS A CA 9
ATOM 11862 C C . LYS A 1 89 ? -13.236 12.414 0.861 1.00 0.00 89 LYS A C 9
ATOM 11863 O O . LYS A 1 89 ? -14.260 11.974 0.321 1.00 0.00 89 LYS A O 9
ATOM 11882 N N . GLU A 1 90 ? -12.063 12.455 0.269 1.00 0.00 90 GLU A N 9
ATOM 11883 C CA . GLU A 1 90 ? -11.859 12.084 -1.109 1.00 0.00 90 GLU A CA 9
ATOM 11884 C C . GLU A 1 90 ? -10.550 11.343 -1.217 1.00 0.00 90 GLU A C 9
ATOM 11885 O O . GLU A 1 90 ? -9.629 11.586 -0.441 1.00 0.00 90 GLU A O 9
ATOM 11897 N N . LEU A 1 91 ? -10.465 10.459 -2.166 1.00 0.00 91 LEU A N 9
ATOM 11898 C CA . LEU A 1 91 ? -9.270 9.655 -2.372 1.00 0.00 91 LEU A CA 9
ATOM 11899 C C . LEU A 1 91 ? -8.353 10.286 -3.414 1.00 0.00 91 LEU A C 9
ATOM 11900 O O . LEU A 1 91 ? -7.314 9.742 -3.745 1.00 0.00 91 LEU A O 9
ATOM 11916 N N . PHE A 1 92 ? -8.743 11.435 -3.913 1.00 0.00 92 PHE A N 9
ATOM 11917 C CA . PHE A 1 92 ? -7.989 12.131 -4.931 1.00 0.00 92 PHE A CA 9
ATOM 11918 C C . PHE A 1 92 ? -8.241 13.617 -4.799 1.00 0.00 92 PHE A C 9
ATOM 11919 O O . PHE A 1 92 ? -9.325 14.026 -4.359 1.00 0.00 92 PHE A O 9
ATOM 11936 N N . ALA A 1 93 ? -7.253 14.406 -5.125 1.00 0.00 93 ALA A N 9
ATOM 11937 C CA . ALA A 1 93 ? -7.347 15.847 -5.061 1.00 0.00 93 ALA A CA 9
ATOM 11938 C C . ALA A 1 93 ? -6.450 16.469 -6.107 1.00 0.00 93 ALA A C 9
ATOM 11939 O O . ALA A 1 93 ? -5.250 16.164 -6.168 1.00 0.00 93 ALA A O 9
ATOM 11946 N N . ARG A 1 94 ? -7.021 17.317 -6.934 1.00 0.00 94 ARG A N 9
ATOM 11947 C CA . ARG A 1 94 ? -6.282 17.982 -7.976 1.00 0.00 94 ARG A CA 9
ATOM 11948 C C . ARG A 1 94 ? -6.894 19.342 -8.297 1.00 0.00 94 ARG A C 9
ATOM 11949 O O . ARG A 1 94 ? -7.780 19.429 -9.154 1.00 0.00 94 ARG A O 9
ATOM 11971 N N . GLY A 1 11 ? 11.335 -18.347 -8.932 1.00 0.00 11 GLY A N 10
ATOM 11972 C CA . GLY A 1 11 ? 11.299 -19.091 -7.680 1.00 0.00 11 GLY A CA 10
ATOM 11973 C C . GLY A 1 11 ? 11.670 -18.212 -6.526 1.00 0.00 11 GLY A C 10
ATOM 11974 O O . GLY A 1 11 ? 11.180 -17.098 -6.425 1.00 0.00 11 GLY A O 10
ATOM 11978 N N . SER A 1 12 ? 12.543 -18.697 -5.668 1.00 0.00 12 SER A N 10
ATOM 11979 C CA . SER A 1 12 ? 12.988 -17.952 -4.511 1.00 0.00 12 SER A CA 10
ATOM 11980 C C . SER A 1 12 ? 13.788 -16.726 -4.956 1.00 0.00 12 SER A C 10
ATOM 11981 O O . SER A 1 12 ? 14.721 -16.838 -5.770 1.00 0.00 12 SER A O 10
ATOM 11989 N N . LYS A 1 13 ? 13.411 -15.576 -4.463 1.00 0.00 13 LYS A N 10
ATOM 11990 C CA . LYS A 1 13 ? 14.074 -14.330 -4.823 1.00 0.00 13 LYS A CA 10
ATOM 11991 C C . LYS A 1 13 ? 13.815 -13.315 -3.721 1.00 0.00 13 LYS A C 10
ATOM 11992 O O . LYS A 1 13 ? 13.980 -12.109 -3.927 1.00 0.00 13 LYS A O 10
ATOM 12011 N N . ARG A 1 14 ? 13.517 -13.856 -2.518 1.00 0.00 14 ARG A N 10
ATOM 12012 C CA . ARG A 1 14 ? 13.000 -13.117 -1.351 1.00 0.00 14 ARG A CA 10
ATOM 12013 C C . ARG A 1 14 ? 11.519 -12.879 -1.547 1.00 0.00 14 ARG A C 10
ATOM 12014 O O . ARG A 1 14 ? 11.092 -12.472 -2.633 1.00 0.00 14 ARG A O 10
ATOM 12035 N N . LYS A 1 15 ? 10.716 -13.147 -0.537 1.00 0.00 15 LYS A N 10
ATOM 12036 C CA . LYS A 1 15 ? 9.286 -12.990 -0.690 1.00 0.00 15 LYS A CA 10
ATOM 12037 C C . LYS A 1 15 ? 8.860 -11.554 -0.552 1.00 0.00 15 LYS A C 10
ATOM 12038 O O . LYS A 1 15 ? 8.314 -11.131 0.475 1.00 0.00 15 LYS A O 10
ATOM 12057 N N . VAL A 1 16 ? 9.190 -10.805 -1.552 1.00 0.00 16 VAL A N 10
ATOM 12058 C CA . VAL A 1 16 ? 8.790 -9.451 -1.654 1.00 0.00 16 VAL A CA 10
ATOM 12059 C C . VAL A 1 16 ? 7.416 -9.414 -2.300 1.00 0.00 16 VAL A C 10
ATOM 12060 O O . VAL A 1 16 ? 7.241 -9.760 -3.474 1.00 0.00 16 VAL A O 10
ATOM 12073 N N . GLN A 1 17 ? 6.438 -9.132 -1.495 1.00 0.00 17 GLN A N 10
ATOM 12074 C CA . GLN A 1 17 ? 5.070 -9.059 -1.933 1.00 0.00 17 GLN A CA 10
ATOM 12075 C C . GLN A 1 17 ? 4.919 -7.830 -2.809 1.00 0.00 17 GLN A C 10
ATOM 12076 O O . GLN A 1 17 ? 4.823 -7.929 -4.041 1.00 0.00 17 GLN A O 10
ATOM 12090 N N . ASP A 1 18 ? 4.933 -6.684 -2.146 1.00 0.00 18 ASP A N 10
ATOM 12091 C CA . ASP A 1 18 ? 4.941 -5.356 -2.766 1.00 0.00 18 ASP A CA 10
ATOM 12092 C C . ASP A 1 18 ? 3.736 -5.141 -3.688 1.00 0.00 18 ASP A C 10
ATOM 12093 O O . ASP A 1 18 ? 3.767 -4.323 -4.602 1.00 0.00 18 ASP A O 10
ATOM 12102 N N . GLU A 1 19 ? 2.665 -5.839 -3.405 1.00 0.00 19 GLU A N 10
ATOM 12103 C CA . GLU A 1 19 ? 1.447 -5.751 -4.169 1.00 0.00 19 GLU A CA 10
ATOM 12104 C C . GLU A 1 19 ? 0.296 -6.097 -3.256 1.00 0.00 19 GLU A C 10
ATOM 12105 O O . GLU A 1 19 ? 0.521 -6.614 -2.173 1.00 0.00 19 GLU A O 10
ATOM 12117 N N . VAL A 1 20 ? -0.909 -5.854 -3.681 1.00 0.00 20 VAL A N 10
ATOM 12118 C CA . VAL A 1 20 ? -2.054 -6.087 -2.829 1.00 0.00 20 VAL A CA 10
ATOM 12119 C C . VAL A 1 20 ? -3.040 -7.052 -3.519 1.00 0.00 20 VAL A C 10
ATOM 12120 O O . VAL A 1 20 ? -3.219 -6.991 -4.747 1.00 0.00 20 VAL A O 10
ATOM 12133 N N . PRO A 1 21 ? -3.614 -8.013 -2.762 1.00 0.00 21 PRO A N 10
ATOM 12134 C CA . PRO A 1 21 ? -4.636 -8.928 -3.278 1.00 0.00 21 PRO A CA 10
ATOM 12135 C C . PRO A 1 21 ? -5.926 -8.171 -3.637 1.00 0.00 21 PRO A C 10
ATOM 12136 O O . PRO A 1 21 ? -6.616 -7.615 -2.762 1.00 0.00 21 PRO A O 10
ATOM 12147 N N . TRP A 1 22 ? -6.252 -8.144 -4.902 1.00 0.00 22 TRP A N 10
ATOM 12148 C CA . TRP A 1 22 ? -7.366 -7.355 -5.344 1.00 0.00 22 TRP A CA 10
ATOM 12149 C C . TRP A 1 22 ? -8.182 -8.090 -6.395 1.00 0.00 22 TRP A C 10
ATOM 12150 O O . TRP A 1 22 ? -9.406 -8.149 -6.314 1.00 0.00 22 TRP A O 10
ATOM 12171 N N . SER A 1 23 ? -7.505 -8.676 -7.357 1.00 0.00 23 SER A N 10
ATOM 12172 C CA . SER A 1 23 ? -8.174 -9.252 -8.496 1.00 0.00 23 SER A CA 10
ATOM 12173 C C . SER A 1 23 ? -8.579 -10.707 -8.261 1.00 0.00 23 SER A C 10
ATOM 12174 O O . SER A 1 23 ? -9.555 -11.177 -8.842 1.00 0.00 23 SER A O 10
ATOM 12182 N N . ASP A 1 24 ? -7.845 -11.427 -7.439 1.00 0.00 24 ASP A N 10
ATOM 12183 C CA . ASP A 1 24 ? -8.191 -12.832 -7.219 1.00 0.00 24 ASP A CA 10
ATOM 12184 C C . ASP A 1 24 ? -9.243 -12.931 -6.147 1.00 0.00 24 ASP A C 10
ATOM 12185 O O . ASP A 1 24 ? -10.301 -13.498 -6.369 1.00 0.00 24 ASP A O 10
ATOM 12194 N N . SER A 1 25 ? -8.963 -12.266 -5.049 1.00 0.00 25 SER A N 10
ATOM 12195 C CA . SER A 1 25 ? -9.775 -12.145 -3.851 1.00 0.00 25 SER A CA 10
ATOM 12196 C C . SER A 1 25 ? -8.891 -11.493 -2.827 1.00 0.00 25 SER A C 10
ATOM 12197 O O . SER A 1 25 ? -7.714 -11.223 -3.121 1.00 0.00 25 SER A O 10
ATOM 12205 N N . LEU A 1 26 ? -9.426 -11.195 -1.679 1.00 0.00 26 LEU A N 10
ATOM 12206 C CA . LEU A 1 26 ? -8.627 -10.724 -0.592 1.00 0.00 26 LEU A CA 10
ATOM 12207 C C . LEU A 1 26 ? -8.035 -11.987 0.023 1.00 0.00 26 LEU A C 10
ATOM 12208 O O . LEU A 1 26 ? -8.754 -12.975 0.190 1.00 0.00 26 LEU A O 10
ATOM 12224 N N . THR A 1 27 ? -6.770 -11.996 0.314 1.00 0.00 27 THR A N 10
ATOM 12225 C CA . THR A 1 27 ? -6.144 -13.203 0.769 1.00 0.00 27 THR A CA 10
ATOM 12226 C C . THR A 1 27 ? -5.567 -13.063 2.166 1.00 0.00 27 THR A C 10
ATOM 12227 O O . THR A 1 27 ? -5.105 -11.979 2.563 1.00 0.00 27 THR A O 10
ATOM 12238 N N . ALA A 1 28 ? -5.578 -14.171 2.886 1.00 0.00 28 ALA A N 10
ATOM 12239 C CA . ALA A 1 28 ? -5.218 -14.244 4.294 1.00 0.00 28 ALA A CA 10
ATOM 12240 C C . ALA A 1 28 ? -3.781 -13.803 4.604 1.00 0.00 28 ALA A C 10
ATOM 12241 O O . ALA A 1 28 ? -3.516 -13.303 5.702 1.00 0.00 28 ALA A O 10
ATOM 12248 N N . TYR A 1 29 ? -2.868 -13.972 3.652 1.00 0.00 29 TYR A N 10
ATOM 12249 C CA . TYR A 1 29 ? -1.471 -13.629 3.893 1.00 0.00 29 TYR A CA 10
ATOM 12250 C C . TYR A 1 29 ? -1.321 -12.121 4.108 1.00 0.00 29 TYR A C 10
ATOM 12251 O O . TYR A 1 29 ? -0.755 -11.678 5.103 1.00 0.00 29 TYR A O 10
ATOM 12269 N N . ASP A 1 30 ? -1.858 -11.340 3.187 1.00 0.00 30 ASP A N 10
ATOM 12270 C CA . ASP A 1 30 ? -1.776 -9.897 3.283 1.00 0.00 30 ASP A CA 10
ATOM 12271 C C . ASP A 1 30 ? -2.777 -9.365 4.284 1.00 0.00 30 ASP A C 10
ATOM 12272 O O . ASP A 1 30 ? -2.615 -8.302 4.862 1.00 0.00 30 ASP A O 10
ATOM 12281 N N . ASN A 1 31 ? -3.800 -10.160 4.532 1.00 0.00 31 ASN A N 10
ATOM 12282 C CA . ASN A 1 31 ? -4.827 -9.839 5.522 1.00 0.00 31 ASN A CA 10
ATOM 12283 C C . ASN A 1 31 ? -4.189 -9.778 6.923 1.00 0.00 31 ASN A C 10
ATOM 12284 O O . ASN A 1 31 ? -4.667 -9.087 7.824 1.00 0.00 31 ASN A O 10
ATOM 12295 N N . GLU A 1 32 ? -3.034 -10.404 7.049 1.00 0.00 32 GLU A N 10
ATOM 12296 C CA . GLU A 1 32 ? -2.312 -10.464 8.291 1.00 0.00 32 GLU A CA 10
ATOM 12297 C C . GLU A 1 32 ? -1.543 -9.152 8.463 1.00 0.00 32 GLU A C 10
ATOM 12298 O O . GLU A 1 32 ? -1.232 -8.715 9.584 1.00 0.00 32 GLU A O 10
ATOM 12310 N N . HIS A 1 33 ? -1.299 -8.521 7.340 1.00 0.00 33 HIS A N 10
ATOM 12311 C CA . HIS A 1 33 ? -0.495 -7.332 7.246 1.00 0.00 33 HIS A CA 10
ATOM 12312 C C . HIS A 1 33 ? -1.344 -6.085 7.359 1.00 0.00 33 HIS A C 10
ATOM 12313 O O . HIS A 1 33 ? -0.825 -5.016 7.653 1.00 0.00 33 HIS A O 10
ATOM 12327 N N . PHE A 1 34 ? -2.659 -6.224 7.162 1.00 0.00 34 PHE A N 10
ATOM 12328 C CA . PHE A 1 34 ? -3.588 -5.089 7.150 1.00 0.00 34 PHE A CA 10
ATOM 12329 C C . PHE A 1 34 ? -3.525 -4.180 8.363 1.00 0.00 34 PHE A C 10
ATOM 12330 O O . PHE A 1 34 ? -3.965 -3.029 8.291 1.00 0.00 34 PHE A O 10
ATOM 12347 N N . THR A 1 35 ? -2.985 -4.677 9.460 1.00 0.00 35 THR A N 10
ATOM 12348 C CA . THR A 1 35 ? -2.785 -3.884 10.651 1.00 0.00 35 THR A CA 10
ATOM 12349 C C . THR A 1 35 ? -1.967 -2.611 10.304 1.00 0.00 35 THR A C 10
ATOM 12350 O O . THR A 1 35 ? -2.313 -1.502 10.700 1.00 0.00 35 THR A O 10
ATOM 12361 N N . ILE A 1 36 ? -0.920 -2.792 9.498 1.00 0.00 36 ILE A N 10
ATOM 12362 C CA . ILE A 1 36 ? -0.003 -1.706 9.160 1.00 0.00 36 ILE A CA 10
ATOM 12363 C C . ILE A 1 36 ? -0.576 -0.737 8.129 1.00 0.00 36 ILE A C 10
ATOM 12364 O O . ILE A 1 36 ? -0.106 0.385 7.987 1.00 0.00 36 ILE A O 10
ATOM 12380 N N . TYR A 1 37 ? -1.598 -1.185 7.421 1.00 0.00 37 TYR A N 10
ATOM 12381 C CA . TYR A 1 37 ? -2.239 -0.407 6.355 1.00 0.00 37 TYR A CA 10
ATOM 12382 C C . TYR A 1 37 ? -2.769 0.946 6.812 1.00 0.00 37 TYR A C 10
ATOM 12383 O O . TYR A 1 37 ? -2.640 1.941 6.093 1.00 0.00 37 TYR A O 10
ATOM 12401 N N . MET A 1 38 ? -3.300 1.005 8.016 1.00 0.00 38 MET A N 10
ATOM 12402 C CA . MET A 1 38 ? -3.824 2.264 8.546 1.00 0.00 38 MET A CA 10
ATOM 12403 C C . MET A 1 38 ? -2.686 3.276 8.770 1.00 0.00 38 MET A C 10
ATOM 12404 O O . MET A 1 38 ? -2.879 4.486 8.688 1.00 0.00 38 MET A O 10
ATOM 12418 N N . ARG A 1 39 ? -1.500 2.760 8.987 1.00 0.00 39 ARG A N 10
ATOM 12419 C CA . ARG A 1 39 ? -0.326 3.590 9.203 1.00 0.00 39 ARG A CA 10
ATOM 12420 C C . ARG A 1 39 ? 0.142 4.157 7.867 1.00 0.00 39 ARG A C 10
ATOM 12421 O O . ARG A 1 39 ? 0.584 5.314 7.773 1.00 0.00 39 ARG A O 10
ATOM 12442 N N . LEU A 1 40 ? 0.005 3.339 6.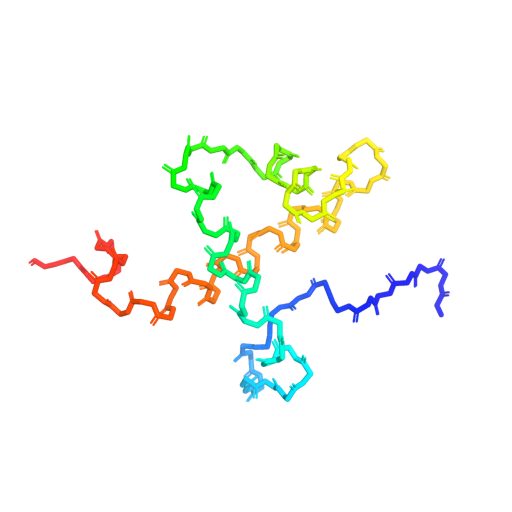835 1.00 0.00 40 LEU A N 10
ATOM 12443 C CA . LEU A 1 40 ? 0.413 3.693 5.487 1.00 0.00 40 LEU A CA 10
ATOM 12444 C C . LEU A 1 40 ? -0.438 4.831 4.952 1.00 0.00 40 LEU A C 10
ATOM 12445 O O . LEU A 1 40 ? 0.086 5.817 4.421 1.00 0.00 40 LEU A O 10
ATOM 12461 N N . LEU A 1 41 ? -1.753 4.707 5.127 1.00 0.00 41 LEU A N 10
ATOM 12462 C CA . LEU A 1 41 ? -2.688 5.683 4.594 1.00 0.00 41 LEU A CA 10
ATOM 12463 C C . LEU A 1 41 ? -2.525 7.047 5.226 1.00 0.00 41 LEU A C 10
ATOM 12464 O O . LEU A 1 41 ? -2.792 8.066 4.591 1.00 0.00 41 LEU A O 10
ATOM 12480 N N . ASP A 1 42 ? -2.070 7.067 6.465 1.00 0.00 42 ASP A N 10
ATOM 12481 C CA . ASP A 1 42 ? -1.851 8.312 7.185 1.00 0.00 42 ASP A CA 10
ATOM 12482 C C . ASP A 1 42 ? -0.803 9.150 6.484 1.00 0.00 42 ASP A C 10
ATOM 12483 O O . ASP A 1 42 ? -0.936 10.376 6.376 1.00 0.00 42 ASP A O 10
ATOM 12492 N N . ALA A 1 43 ? 0.203 8.479 5.954 1.00 0.00 43 ALA A N 10
ATOM 12493 C CA . ALA A 1 43 ? 1.257 9.148 5.242 1.00 0.00 43 ALA A CA 10
ATOM 12494 C C . ALA A 1 43 ? 0.749 9.641 3.886 1.00 0.00 43 ALA A C 10
ATOM 12495 O O . ALA A 1 43 ? 1.064 10.756 3.469 1.00 0.00 43 ALA A O 10
ATOM 12502 N N . SER A 1 44 ? -0.087 8.843 3.222 1.00 0.00 44 SER A N 10
ATOM 12503 C CA . SER A 1 44 ? -0.623 9.254 1.940 1.00 0.00 44 SER A CA 10
ATOM 12504 C C . SER A 1 44 ? -1.602 10.419 2.104 1.00 0.00 44 SER A C 10
ATOM 12505 O O . SER A 1 44 ? -1.660 11.320 1.271 1.00 0.00 44 SER A O 10
ATOM 12513 N N . ALA A 1 45 ? -2.325 10.416 3.225 1.00 0.00 45 ALA A N 10
ATOM 12514 C CA . ALA A 1 45 ? -3.292 11.457 3.542 1.00 0.00 45 ALA A CA 10
ATOM 12515 C C . ALA A 1 45 ? -2.597 12.736 3.992 1.00 0.00 45 ALA A C 10
ATOM 12516 O O . ALA A 1 45 ? -3.225 13.784 4.128 1.00 0.00 45 ALA A O 10
ATOM 12523 N N . ASP A 1 46 ? -1.301 12.650 4.243 1.00 0.00 46 ASP A N 10
ATOM 12524 C CA . ASP A 1 46 ? -0.522 13.824 4.624 1.00 0.00 46 ASP A CA 10
ATOM 12525 C C . ASP A 1 46 ? 0.169 14.391 3.390 1.00 0.00 46 ASP A C 10
ATOM 12526 O O . ASP A 1 46 ? 0.887 15.380 3.451 1.00 0.00 46 ASP A O 10
ATOM 12535 N N . ASP A 1 47 ? -0.112 13.760 2.253 1.00 0.00 47 ASP A N 10
ATOM 12536 C CA . ASP A 1 47 ? 0.446 14.118 0.944 1.00 0.00 47 ASP A CA 10
ATOM 12537 C C . ASP A 1 47 ? 1.922 13.873 0.879 1.00 0.00 47 ASP A C 10
ATOM 12538 O O . ASP A 1 47 ? 2.655 14.556 0.149 1.00 0.00 47 ASP A O 10
ATOM 12547 N N . ALA A 1 48 ? 2.362 12.877 1.602 1.00 0.00 48 ALA A N 10
ATOM 12548 C CA . ALA A 1 48 ? 3.733 12.482 1.565 1.00 0.00 48 ALA A CA 10
ATOM 12549 C C . ALA A 1 48 ? 3.975 11.770 0.246 1.00 0.00 48 ALA A C 10
ATOM 12550 O O . ALA A 1 48 ? 3.093 11.061 -0.249 1.00 0.00 48 ALA A O 10
ATOM 12557 N N . SER A 1 49 ? 5.105 12.005 -0.353 1.00 0.00 49 SER A N 10
ATOM 12558 C CA . SER A 1 49 ? 5.445 11.357 -1.600 1.00 0.00 49 SER A CA 10
ATOM 12559 C C . SER A 1 49 ? 5.667 9.865 -1.355 1.00 0.00 49 SER A C 10
ATOM 12560 O O . SER A 1 49 ? 5.996 9.471 -0.235 1.00 0.00 49 SER A O 10
ATOM 12568 N N . GLU A 1 50 ? 5.521 9.049 -2.385 1.00 0.00 50 GLU A N 10
ATOM 12569 C CA . GLU A 1 50 ? 5.612 7.599 -2.239 1.00 0.00 50 GLU A CA 10
ATOM 12570 C C . GLU A 1 50 ? 6.970 7.173 -1.742 1.00 0.00 50 GLU A C 10
ATOM 12571 O O . GLU A 1 50 ? 7.075 6.272 -0.929 1.00 0.00 50 GLU A O 10
ATOM 12583 N N . ASP A 1 51 ? 7.989 7.872 -2.193 1.00 0.00 51 ASP A N 10
ATOM 12584 C CA . ASP A 1 51 ? 9.369 7.574 -1.813 1.00 0.00 51 ASP A CA 10
ATOM 12585 C C . ASP A 1 51 ? 9.594 7.933 -0.352 1.00 0.00 51 ASP A C 10
ATOM 12586 O O . ASP A 1 51 ? 10.269 7.207 0.382 1.00 0.00 51 ASP A O 10
ATOM 12595 N N . GLU A 1 52 ? 8.973 9.025 0.068 1.00 0.00 52 GLU A N 10
ATOM 12596 C CA . GLU A 1 52 ? 9.019 9.477 1.445 1.00 0.00 52 GLU A CA 10
ATOM 12597 C C . GLU A 1 52 ? 8.342 8.421 2.303 1.00 0.00 52 GLU A C 10
ATOM 12598 O O . GLU A 1 52 ? 8.935 7.883 3.229 1.00 0.00 52 GLU A O 10
ATOM 12610 N N . MET A 1 53 ? 7.116 8.066 1.903 1.00 0.00 53 MET A N 10
ATOM 12611 C CA . MET A 1 53 ? 6.289 7.127 2.647 1.00 0.00 53 MET A CA 10
ATOM 12612 C C . MET A 1 53 ? 6.962 5.801 2.757 1.00 0.00 53 MET A C 10
ATOM 12613 O O . MET A 1 53 ? 7.164 5.319 3.843 1.00 0.00 53 MET A O 10
ATOM 12627 N N . ALA A 1 54 ? 7.373 5.263 1.639 1.00 0.00 54 ALA A N 10
ATOM 12628 C CA . ALA A 1 54 ? 8.019 3.959 1.554 1.00 0.00 54 ALA A CA 10
ATOM 12629 C C . ALA A 1 54 ? 9.181 3.829 2.518 1.00 0.00 54 ALA A C 10
ATOM 12630 O O . ALA A 1 54 ? 9.349 2.806 3.154 1.00 0.00 54 ALA A O 10
ATOM 12637 N N . GLN A 1 55 ? 9.921 4.890 2.668 1.00 0.00 55 GLN A N 10
ATOM 12638 C CA . GLN A 1 55 ? 11.086 4.919 3.525 1.00 0.00 55 GLN A CA 10
ATOM 12639 C C . GLN A 1 55 ? 10.684 5.000 5.002 1.00 0.00 55 GLN A C 10
ATOM 12640 O O . GLN A 1 55 ? 11.393 4.520 5.878 1.00 0.00 55 GLN A O 10
ATOM 12654 N N . LEU A 1 56 ? 9.530 5.557 5.256 1.00 0.00 56 LEU A N 10
ATOM 12655 C CA . LEU A 1 56 ? 9.067 5.791 6.608 1.00 0.00 56 LEU A CA 10
ATOM 12656 C C . LEU A 1 56 ? 8.218 4.629 7.091 1.00 0.00 56 LEU A C 10
ATOM 12657 O O . LEU A 1 56 ? 8.522 3.983 8.091 1.00 0.00 56 LEU A O 10
ATOM 12673 N N . VAL A 1 57 ? 7.183 4.346 6.343 1.00 0.00 57 VAL A N 10
ATOM 12674 C CA . VAL A 1 57 ? 6.223 3.352 6.701 1.00 0.00 57 VAL A CA 10
ATOM 12675 C C . VAL A 1 57 ? 6.677 1.937 6.366 1.00 0.00 57 VAL A C 10
ATOM 12676 O O . VAL A 1 57 ? 6.544 1.035 7.189 1.00 0.00 57 VAL A O 10
ATOM 12689 N N . LEU A 1 58 ? 7.224 1.737 5.170 1.00 0.00 58 LEU A N 10
ATOM 12690 C CA . LEU A 1 58 ? 7.708 0.405 4.794 1.00 0.00 58 LEU A CA 10
ATOM 12691 C C . LEU A 1 58 ? 9.173 0.216 5.107 1.00 0.00 58 LEU A C 10
ATOM 12692 O O . LEU A 1 58 ? 9.683 -0.916 5.057 1.00 0.00 58 LEU A O 10
ATOM 12708 N N . GLY A 1 59 ? 9.852 1.304 5.454 1.00 0.00 59 GLY A N 10
ATOM 12709 C CA . GLY A 1 59 ? 11.263 1.216 5.788 1.00 0.00 59 GLY A CA 10
ATOM 12710 C C . GLY A 1 59 ? 12.119 0.852 4.588 1.00 0.00 59 GLY A C 10
ATOM 12711 O O . GLY A 1 59 ? 13.158 0.176 4.712 1.00 0.00 59 GLY A O 10
ATOM 12715 N N . ILE A 1 60 ? 11.672 1.261 3.435 1.00 0.00 60 ILE A N 10
ATOM 12716 C CA . ILE A 1 60 ? 12.325 0.934 2.205 1.00 0.00 60 ILE A CA 10
ATOM 12717 C C . ILE A 1 60 ? 13.010 2.136 1.601 1.00 0.00 60 ILE A C 10
ATOM 12718 O O . ILE A 1 60 ? 12.375 3.135 1.299 1.00 0.00 60 ILE A O 10
ATOM 12734 N N . ASP A 1 61 ? 14.325 2.023 1.464 1.00 0.00 61 ASP A N 10
ATOM 12735 C CA . ASP A 1 61 ? 15.178 3.060 0.934 1.00 0.00 61 ASP A CA 10
ATOM 12736 C C . ASP A 1 61 ? 14.852 3.304 -0.508 1.00 0.00 61 ASP A C 10
ATOM 12737 O O . ASP A 1 61 ? 15.161 2.471 -1.358 1.00 0.00 61 ASP A O 10
ATOM 12746 N N . PRO A 1 62 ? 14.286 4.458 -0.837 1.00 0.00 62 PRO A N 10
ATOM 12747 C CA . PRO A 1 62 ? 13.893 4.774 -2.201 1.00 0.00 62 PRO A CA 10
ATOM 12748 C C . PRO A 1 62 ? 15.088 5.236 -3.019 1.00 0.00 62 PRO A C 10
ATOM 12749 O O . PRO A 1 62 ? 14.984 5.560 -4.183 1.00 0.00 62 PRO A O 10
ATOM 12760 N N . MET A 1 63 ? 16.221 5.253 -2.376 1.00 0.00 63 MET A N 10
ATOM 12761 C CA . MET A 1 63 ? 17.456 5.593 -3.016 1.00 0.00 63 MET A CA 10
ATOM 12762 C C . MET A 1 63 ? 17.964 4.375 -3.745 1.00 0.00 63 MET A C 10
ATOM 12763 O O . MET A 1 63 ? 18.509 4.456 -4.844 1.00 0.00 63 MET A O 10
ATOM 12777 N N . ARG A 1 64 ? 17.734 3.237 -3.138 1.00 0.00 64 ARG A N 10
ATOM 12778 C CA . ARG A 1 64 ? 18.219 1.985 -3.668 1.00 0.00 64 ARG A CA 10
ATOM 12779 C C . ARG A 1 64 ? 17.125 1.104 -4.222 1.00 0.00 64 ARG A C 10
ATOM 12780 O O . ARG A 1 64 ? 17.266 0.503 -5.284 1.00 0.00 64 ARG A O 10
ATOM 12801 N N . GLU A 1 65 ? 16.053 1.044 -3.509 1.00 0.00 65 GLU A N 10
ATOM 12802 C CA . GLU A 1 65 ? 14.887 0.219 -3.850 1.00 0.00 65 GLU A CA 10
ATOM 12803 C C . GLU A 1 65 ? 13.623 1.078 -4.150 1.00 0.00 65 GLU A C 10
ATOM 12804 O O . GLU A 1 65 ? 12.569 0.815 -3.587 1.00 0.00 65 GLU A O 10
ATOM 12816 N N . PRO A 1 66 ? 13.666 2.057 -5.098 1.00 0.00 66 PRO A N 10
ATOM 12817 C CA . PRO A 1 66 ? 12.532 2.964 -5.307 1.00 0.00 66 PRO A CA 10
ATOM 12818 C C . PRO A 1 66 ? 11.362 2.318 -6.039 1.00 0.00 66 PRO A C 10
ATOM 12819 O O . PRO A 1 66 ? 10.217 2.738 -5.876 1.00 0.00 66 PRO A O 10
ATOM 12830 N N . GLU A 1 67 ? 11.641 1.279 -6.816 1.00 0.00 67 GLU A N 10
ATOM 12831 C CA . GLU A 1 67 ? 10.622 0.660 -7.620 1.00 0.00 67 GLU A CA 10
ATOM 12832 C C . GLU A 1 67 ? 9.675 -0.112 -6.732 1.00 0.00 67 GLU A C 10
ATOM 12833 O O . GLU A 1 67 ? 8.468 0.123 -6.739 1.00 0.00 67 GLU A O 10
ATOM 12845 N N . ARG A 1 68 ? 10.230 -1.000 -5.931 1.00 0.00 68 ARG A N 10
ATOM 12846 C CA . ARG A 1 68 ? 9.438 -1.776 -5.005 1.00 0.00 68 ARG A CA 10
ATOM 12847 C C . ARG A 1 68 ? 8.800 -0.864 -3.969 1.00 0.00 68 ARG A C 10
ATOM 12848 O O . ARG A 1 68 ? 7.690 -1.109 -3.529 1.00 0.00 68 ARG A O 10
ATOM 12869 N N . ALA A 1 69 ? 9.508 0.212 -3.624 1.00 0.00 69 ALA A N 10
ATOM 12870 C CA . ALA A 1 69 ? 9.027 1.188 -2.667 1.00 0.00 69 ALA A CA 10
ATOM 12871 C C . ALA A 1 69 ? 7.720 1.789 -3.132 1.00 0.00 69 ALA A C 10
ATOM 12872 O O . ALA A 1 69 ? 6.719 1.752 -2.417 1.00 0.00 69 ALA A O 10
ATOM 12879 N N . ARG A 1 70 ? 7.705 2.280 -4.360 1.00 0.00 70 ARG A N 10
ATOM 12880 C CA . ARG A 1 70 ? 6.524 2.913 -4.879 1.00 0.00 70 ARG A CA 10
ATOM 12881 C C . ARG A 1 70 ? 5.449 1.902 -5.219 1.00 0.00 70 ARG A C 10
ATOM 12882 O O . ARG A 1 70 ? 4.259 2.173 -5.027 1.00 0.00 70 ARG A O 10
ATOM 12903 N N . MET A 1 71 ? 5.863 0.721 -5.688 1.00 0.00 71 MET A N 10
ATOM 12904 C CA . MET A 1 71 ? 4.904 -0.292 -6.091 1.00 0.00 71 MET A CA 10
ATOM 12905 C C . MET A 1 71 ? 4.129 -0.795 -4.889 1.00 0.00 71 MET A C 10
ATOM 12906 O O . MET A 1 71 ? 2.909 -0.961 -4.959 1.00 0.00 71 MET A O 10
ATOM 12920 N N . ALA A 1 72 ? 4.820 -0.952 -3.769 1.00 0.00 72 ALA A N 10
ATOM 12921 C CA . ALA A 1 72 ? 4.203 -1.444 -2.591 1.00 0.00 72 ALA A CA 10
ATOM 12922 C C . ALA A 1 72 ? 3.331 -0.371 -2.000 1.00 0.00 72 ALA A C 10
ATOM 12923 O O . ALA A 1 72 ? 2.188 -0.613 -1.699 1.00 0.00 72 ALA A O 10
ATOM 12930 N N . VAL A 1 73 ? 3.864 0.842 -1.903 1.00 0.00 73 VAL A N 10
ATOM 12931 C CA . VAL A 1 73 ? 3.116 1.967 -1.355 1.00 0.00 73 VAL A CA 10
ATOM 12932 C C . VAL A 1 73 ? 1.803 2.200 -2.100 1.00 0.00 73 VAL A C 10
ATOM 12933 O O . VAL A 1 73 ? 0.750 2.224 -1.468 1.00 0.00 73 VAL A O 10
ATOM 12946 N N . ARG A 1 74 ? 1.865 2.297 -3.432 1.00 0.00 74 ARG A N 10
ATOM 12947 C CA . ARG A 1 74 ? 0.672 2.544 -4.252 1.00 0.00 74 ARG A CA 10
ATOM 12948 C C . ARG A 1 74 ? -0.394 1.480 -4.012 1.00 0.00 74 ARG A C 10
ATOM 12949 O O . ARG A 1 74 ? -1.567 1.793 -3.799 1.00 0.00 74 ARG A O 10
ATOM 12970 N N . SER A 1 75 ? 0.038 0.251 -4.015 1.00 0.00 75 SER A N 10
ATOM 12971 C CA . SER A 1 75 ? -0.843 -0.879 -3.884 1.00 0.00 75 SER A CA 10
ATOM 12972 C C . SER A 1 75 ? -1.359 -1.050 -2.456 1.00 0.00 75 SER A C 10
ATOM 12973 O O . SER A 1 75 ? -2.546 -1.280 -2.242 1.00 0.00 75 SER A O 10
ATOM 12981 N N . HIS A 1 76 ? -0.494 -0.890 -1.491 1.00 0.00 76 HIS A N 10
ATOM 12982 C CA . HIS A 1 76 ? -0.880 -1.067 -0.111 1.00 0.00 76 HIS A CA 10
ATOM 12983 C C . HIS A 1 76 ? -1.788 0.075 0.353 1.00 0.00 76 HIS A C 10
ATOM 12984 O O . HIS A 1 76 ? -2.771 -0.152 1.055 1.00 0.00 76 HIS A O 10
ATOM 12998 N N . LEU A 1 77 ? -1.507 1.301 -0.081 1.00 0.00 77 LEU A N 10
ATOM 12999 C CA . LEU A 1 77 ? -2.357 2.419 0.294 1.00 0.00 77 LEU A CA 10
ATOM 13000 C C . LEU A 1 77 ? -3.727 2.246 -0.354 1.00 0.00 77 LEU A C 10
ATOM 13001 O O . LEU A 1 77 ? -4.743 2.695 0.188 1.00 0.00 77 LEU A O 10
ATOM 13017 N N . ASP A 1 78 ? -3.735 1.593 -1.515 1.00 0.00 78 ASP A N 10
ATOM 13018 C CA . ASP A 1 78 ? -4.952 1.359 -2.286 1.00 0.00 78 ASP A CA 10
ATOM 13019 C C . ASP A 1 78 ? -5.933 0.527 -1.461 1.00 0.00 78 ASP A C 10
ATOM 13020 O O . ASP A 1 78 ? -7.098 0.768 -1.467 1.00 0.00 78 ASP A O 10
ATOM 13029 N N . ARG A 1 79 ? -5.458 -0.446 -0.717 1.00 0.00 79 ARG A N 10
ATOM 13030 C CA . ARG A 1 79 ? -6.396 -1.179 0.132 1.00 0.00 79 ARG A CA 10
ATOM 13031 C C . ARG A 1 79 ? -6.711 -0.378 1.382 1.00 0.00 79 ARG A C 10
ATOM 13032 O O . ARG A 1 79 ? -7.845 -0.341 1.828 1.00 0.00 79 ARG A O 10
ATOM 13053 N N . ALA A 1 80 ? -5.705 0.294 1.902 1.00 0.00 80 ALA A N 10
ATOM 13054 C CA . ALA A 1 80 ? -5.815 1.018 3.160 1.00 0.00 80 ALA A CA 10
ATOM 13055 C C . ALA A 1 80 ? -6.850 2.156 3.117 1.00 0.00 80 ALA A C 10
ATOM 13056 O O . ALA A 1 80 ? -7.786 2.184 3.917 1.00 0.00 80 ALA A O 10
ATOM 13063 N N . ASN A 1 81 ? -6.727 3.027 2.132 1.00 0.00 81 ASN A N 10
ATOM 13064 C CA . ASN A 1 81 ? -7.590 4.227 2.023 1.00 0.00 81 ASN A CA 10
ATOM 13065 C C . ASN A 1 81 ? -9.010 3.848 1.646 1.00 0.00 81 ASN A C 10
ATOM 13066 O O . ASN A 1 81 ? -9.958 4.534 1.988 1.00 0.00 81 ASN A O 10
ATOM 13077 N N . TRP A 1 82 ? -9.135 2.759 0.930 1.00 0.00 82 TRP A N 10
ATOM 13078 C CA . TRP A 1 82 ? -10.426 2.268 0.444 1.00 0.00 82 TRP A CA 10
ATOM 13079 C C . TRP A 1 82 ? -11.162 1.501 1.539 1.00 0.00 82 TRP A C 10
ATOM 13080 O O . TRP A 1 82 ? -12.386 1.418 1.534 1.00 0.00 82 TRP A O 10
ATOM 13101 N N . MET A 1 83 ? -10.406 0.906 2.446 1.00 0.00 83 MET A N 10
ATOM 13102 C CA . MET A 1 83 ? -10.969 0.117 3.536 1.00 0.00 83 MET A CA 10
ATOM 13103 C C . MET A 1 83 ? -11.693 1.008 4.530 1.00 0.00 83 MET A C 10
ATOM 13104 O O . MET A 1 83 ? -12.843 0.731 4.928 1.00 0.00 83 MET A O 10
ATOM 13118 N N . VAL A 1 84 ? -11.034 2.074 4.924 1.00 0.00 84 VAL A N 10
ATOM 13119 C CA . VAL A 1 84 ? -11.591 2.996 5.884 1.00 0.00 84 VAL A CA 10
ATOM 13120 C C . VAL A 1 84 ? -12.672 3.793 5.188 1.00 0.00 84 VAL A C 10
ATOM 13121 O O . VAL A 1 84 ? -12.398 4.560 4.274 1.00 0.00 84 VAL A O 10
ATOM 13134 N N . THR A 1 85 ? -13.883 3.594 5.597 1.00 0.00 85 THR A N 10
ATOM 13135 C CA . THR A 1 85 ? -15.012 4.143 4.908 1.00 0.00 85 THR A CA 10
ATOM 13136 C C . THR A 1 85 ? -15.985 4.831 5.873 1.00 0.00 85 THR A C 10
ATOM 13137 O O . THR A 1 85 ? -15.629 5.110 7.024 1.00 0.00 85 THR A O 10
ATOM 13148 N N . THR A 1 86 ? -17.174 5.158 5.370 1.00 0.00 86 THR A N 10
ATOM 13149 C CA . THR A 1 86 ? -18.261 5.770 6.131 1.00 0.00 86 THR A CA 10
ATOM 13150 C C . THR A 1 86 ? -17.993 7.263 6.394 1.00 0.00 86 THR A C 10
ATOM 13151 O O . THR A 1 86 ? -18.685 8.122 5.864 1.00 0.00 86 THR A O 10
ATOM 13162 N N . GLY A 1 87 ? -16.969 7.559 7.143 1.00 0.00 87 GLY A N 10
ATOM 13163 C CA . GLY A 1 87 ? -16.650 8.926 7.452 1.00 0.00 87 GLY A CA 10
ATOM 13164 C C . GLY A 1 87 ? -15.207 9.198 7.182 1.00 0.00 87 GLY A C 10
ATOM 13165 O O . GLY A 1 87 ? -14.469 9.624 8.063 1.00 0.00 87 GLY A O 10
ATOM 13169 N N . TYR A 1 88 ? -14.789 8.931 5.966 1.00 0.00 88 TYR A N 10
ATOM 13170 C CA . TYR A 1 88 ? -13.399 9.097 5.602 1.00 0.00 88 TYR A CA 10
ATOM 13171 C C . TYR A 1 88 ? -13.180 10.467 4.968 1.00 0.00 88 TYR A C 10
ATOM 13172 O O . TYR A 1 88 ? -12.047 10.851 4.709 1.00 0.00 88 TYR A O 10
ATOM 13190 N N . LYS A 1 89 ? -14.302 11.196 4.729 1.00 0.00 89 LYS A N 10
ATOM 13191 C CA . LYS A 1 89 ? -14.315 12.526 4.062 1.00 0.00 89 LYS A CA 10
ATOM 13192 C C . LYS A 1 89 ? -14.011 12.351 2.557 1.00 0.00 89 LYS A C 10
ATOM 13193 O O . LYS A 1 89 ? -13.888 13.319 1.800 1.00 0.00 89 LYS A O 10
ATOM 13212 N N . GLU A 1 90 ? -14.031 11.081 2.134 1.00 0.00 90 GLU A N 10
ATOM 13213 C CA . GLU A 1 90 ? -13.645 10.631 0.798 1.00 0.00 90 GLU A CA 10
ATOM 13214 C C . GLU A 1 90 ? -12.132 10.743 0.643 1.00 0.00 90 GLU A C 10
ATOM 13215 O O . GLU A 1 90 ? -11.423 11.010 1.616 1.00 0.00 90 GLU A O 10
ATOM 13227 N N . LEU A 1 91 ? -11.628 10.525 -0.543 1.00 0.00 91 LEU A N 10
ATOM 13228 C CA . LEU A 1 91 ? -10.192 10.497 -0.733 1.00 0.00 91 LEU A CA 10
ATOM 13229 C C . LEU A 1 91 ? -9.653 11.796 -1.305 1.00 0.00 91 LEU A C 10
ATOM 13230 O O . LEU A 1 91 ? -8.564 12.228 -0.949 1.00 0.00 91 LEU A O 10
ATOM 13246 N N . PHE A 1 92 ? -10.402 12.426 -2.179 1.00 0.00 92 PHE A N 10
ATOM 13247 C CA . PHE A 1 92 ? -9.934 13.664 -2.804 1.00 0.00 92 PHE A CA 10
ATOM 13248 C C . PHE A 1 92 ? -10.476 14.904 -2.119 1.00 0.00 92 PHE A C 10
ATOM 13249 O O . PHE A 1 92 ? -10.421 16.007 -2.653 1.00 0.00 92 PHE A O 10
ATOM 13266 N N . ALA A 1 93 ? -10.948 14.718 -0.926 1.00 0.00 93 ALA A N 10
ATOM 13267 C CA . ALA A 1 93 ? -11.415 15.786 -0.096 1.00 0.00 93 ALA A CA 10
ATOM 13268 C C . ALA A 1 93 ? -10.862 15.547 1.278 1.00 0.00 93 ALA A C 10
ATOM 13269 O O . ALA A 1 93 ? -10.803 14.398 1.726 1.00 0.00 93 ALA A O 10
ATOM 13276 N N . ARG A 1 94 ? -10.420 16.579 1.927 1.00 0.00 94 ARG A N 10
ATOM 13277 C CA . ARG A 1 94 ? -9.828 16.447 3.227 1.00 0.00 94 ARG A CA 10
ATOM 13278 C C . ARG A 1 94 ? -9.989 17.762 3.943 1.00 0.00 94 ARG A C 10
ATOM 13279 O O . ARG A 1 94 ? -9.212 18.696 3.659 1.00 0.00 94 ARG A O 10
ATOM 13301 N N . GLY A 1 11 ? 7.572 -24.493 1.896 1.00 0.00 11 GLY A N 11
ATOM 13302 C CA . GLY A 1 11 ? 7.498 -23.260 1.121 1.00 0.00 11 GLY A CA 11
ATOM 13303 C C . GLY A 1 11 ? 8.185 -22.150 1.856 1.00 0.00 11 GLY A C 11
ATOM 13304 O O . GLY A 1 11 ? 8.042 -22.038 3.070 1.00 0.00 11 GLY A O 11
ATOM 13308 N N . SER A 1 12 ? 8.940 -21.347 1.162 1.00 0.00 12 SER A N 11
ATOM 13309 C CA . SER A 1 12 ? 9.660 -20.288 1.797 1.00 0.00 12 SER A CA 11
ATOM 13310 C C . SER A 1 12 ? 8.810 -19.035 1.911 1.00 0.00 12 SER A C 11
ATOM 13311 O O . SER A 1 12 ? 8.743 -18.233 0.969 1.00 0.00 12 SER A O 11
ATOM 13319 N N . LYS A 1 13 ? 8.101 -18.901 3.016 1.00 0.00 13 LYS A N 11
ATOM 13320 C CA . LYS A 1 13 ? 7.397 -17.674 3.258 1.00 0.00 13 LYS A CA 11
ATOM 13321 C C . LYS A 1 13 ? 8.386 -16.658 3.772 1.00 0.00 13 LYS A C 11
ATOM 13322 O O . LYS A 1 13 ? 8.999 -16.835 4.831 1.00 0.00 13 LYS A O 11
ATOM 13341 N N . ARG A 1 14 ? 8.598 -15.643 2.986 1.00 0.00 14 ARG A N 11
ATOM 13342 C CA . ARG A 1 14 ? 9.611 -14.654 3.261 1.00 0.00 14 ARG A CA 11
ATOM 13343 C C . ARG A 1 14 ? 9.039 -13.259 3.162 1.00 0.00 14 ARG A C 11
ATOM 13344 O O . ARG A 1 14 ? 9.774 -12.324 2.817 1.00 0.00 14 ARG A O 11
ATOM 13365 N N . LYS A 1 15 ? 7.729 -13.114 3.452 1.00 0.00 15 LYS A N 11
ATOM 13366 C CA . LYS A 1 15 ? 7.047 -11.800 3.417 1.00 0.00 15 LYS A CA 11
ATOM 13367 C C . LYS A 1 15 ? 7.012 -11.305 1.956 1.00 0.00 15 LYS A C 11
ATOM 13368 O O . LYS A 1 15 ? 6.950 -10.109 1.674 1.00 0.00 15 LYS A O 11
ATOM 13387 N N . VAL A 1 16 ? 7.000 -12.251 1.029 1.00 0.00 16 VAL A N 11
ATOM 13388 C CA . VAL A 1 16 ? 7.043 -11.927 -0.372 1.00 0.00 16 VAL A CA 11
ATOM 13389 C C . VAL A 1 16 ? 5.661 -11.563 -0.857 1.00 0.00 16 VAL A C 11
ATOM 13390 O O . VAL A 1 16 ? 4.813 -12.428 -1.122 1.00 0.00 16 VAL A O 11
ATOM 13403 N N . GLN A 1 17 ? 5.443 -10.310 -0.932 1.00 0.00 17 GLN A N 11
ATOM 13404 C CA . GLN A 1 17 ? 4.201 -9.766 -1.364 1.00 0.00 17 GLN A CA 11
ATOM 13405 C C . GLN A 1 17 ? 4.492 -8.532 -2.218 1.00 0.00 17 GLN A C 11
ATOM 13406 O O . GLN A 1 17 ? 4.420 -8.598 -3.447 1.00 0.00 17 GLN A O 11
ATOM 13420 N N . ASP A 1 18 ? 4.864 -7.430 -1.544 1.00 0.00 18 ASP A N 11
ATOM 13421 C CA . ASP A 1 18 ? 5.279 -6.119 -2.156 1.00 0.00 18 ASP A CA 11
ATOM 13422 C C . ASP A 1 18 ? 4.193 -5.554 -3.116 1.00 0.00 18 ASP A C 11
ATOM 13423 O O . ASP A 1 18 ? 4.443 -4.694 -3.956 1.00 0.00 18 ASP A O 11
ATOM 13432 N N . GLU A 1 19 ? 2.987 -6.038 -2.944 1.00 0.00 19 GLU A N 11
ATOM 13433 C CA . GLU A 1 19 ? 1.834 -5.616 -3.694 1.00 0.00 19 GLU A CA 11
ATOM 13434 C C . GLU A 1 19 ? 0.607 -5.997 -2.917 1.00 0.00 19 GLU A C 11
ATOM 13435 O O . GLU A 1 19 ? 0.717 -6.630 -1.889 1.00 0.00 19 GLU A O 11
ATOM 13447 N N . VAL A 1 20 ? -0.531 -5.611 -3.367 1.00 0.00 20 VAL A N 11
ATOM 13448 C CA . VAL A 1 20 ? -1.744 -6.092 -2.777 1.00 0.00 20 VAL A CA 11
ATOM 13449 C C . VAL A 1 20 ? -2.363 -7.053 -3.769 1.00 0.00 20 VAL A C 11
ATOM 13450 O O . VAL A 1 20 ? -2.430 -6.753 -4.955 1.00 0.00 20 VAL A O 11
ATOM 13463 N N . PRO A 1 21 ? -2.783 -8.233 -3.315 1.00 0.00 21 PRO A N 11
ATOM 13464 C CA . PRO A 1 21 ? -3.343 -9.315 -4.181 1.00 0.00 21 PRO A CA 11
ATOM 13465 C C . PRO A 1 21 ? -4.761 -8.974 -4.728 1.00 0.00 21 PRO A C 11
ATOM 13466 O O . PRO A 1 21 ? -5.575 -9.861 -4.960 1.00 0.00 21 PRO A O 11
ATOM 13477 N N . TRP A 1 22 ? -4.974 -7.695 -5.027 1.00 0.00 22 TRP A N 11
ATOM 13478 C CA . TRP A 1 22 ? -6.256 -7.119 -5.444 1.00 0.00 22 TRP A CA 11
ATOM 13479 C C . TRP A 1 22 ? -6.804 -7.845 -6.661 1.00 0.00 22 TRP A C 11
ATOM 13480 O O . TRP A 1 22 ? -7.968 -8.225 -6.705 1.00 0.00 22 TRP A O 11
ATOM 13501 N N . SER A 1 23 ? -5.940 -8.069 -7.613 1.00 0.00 23 SER A N 11
ATOM 13502 C CA . SER A 1 23 ? -6.312 -8.657 -8.863 1.00 0.00 23 SER A CA 11
ATOM 13503 C C . SER A 1 23 ? -6.443 -10.182 -8.750 1.00 0.00 23 SER A C 11
ATOM 13504 O O . SER A 1 23 ? -7.053 -10.830 -9.625 1.00 0.00 23 SER A O 11
ATOM 13512 N N . ASP A 1 24 ? -5.924 -10.771 -7.689 1.00 0.00 24 ASP A N 11
ATOM 13513 C CA . ASP A 1 24 ? -5.964 -12.216 -7.626 1.00 0.00 24 ASP A CA 11
ATOM 13514 C C . ASP A 1 24 ? -7.038 -12.710 -6.683 1.00 0.00 24 ASP A C 11
ATOM 13515 O O . ASP A 1 24 ? -7.901 -13.493 -7.094 1.00 0.00 24 ASP A O 11
ATOM 13524 N N . SER A 1 25 ? -7.036 -12.183 -5.465 1.00 0.00 25 SER A N 11
ATOM 13525 C CA . SER A 1 25 ? -7.994 -12.521 -4.424 1.00 0.00 25 SER A CA 11
ATOM 13526 C C . SER A 1 25 ? -7.476 -11.923 -3.126 1.00 0.00 25 SER A C 11
ATOM 13527 O O . SER A 1 25 ? -6.264 -11.856 -2.939 1.00 0.00 25 SER A O 11
ATOM 13535 N N . LEU A 1 26 ? -8.354 -11.492 -2.252 1.00 0.00 26 LEU A N 11
ATOM 13536 C CA . LEU A 1 26 ? -7.932 -11.007 -0.953 1.00 0.00 26 LEU A CA 11
ATOM 13537 C C . LEU A 1 26 ? -7.683 -12.256 -0.115 1.00 0.00 26 LEU A C 11
ATOM 13538 O O . LEU A 1 26 ? -8.554 -13.163 -0.079 1.00 0.00 26 LEU A O 11
ATOM 13554 N N . THR A 1 27 ? -6.546 -12.360 0.528 1.00 0.00 27 THR A N 11
ATOM 13555 C CA . THR A 1 27 ? -6.195 -13.604 1.165 1.00 0.00 27 THR A CA 11
ATOM 13556 C C . THR A 1 27 ? -5.680 -13.453 2.587 1.00 0.00 27 THR A C 11
ATOM 13557 O O . THR A 1 27 ? -5.601 -12.357 3.132 1.00 0.00 27 THR A O 11
ATOM 13568 N N . ALA A 1 28 ? -5.361 -14.573 3.189 1.00 0.00 28 ALA A N 11
ATOM 13569 C CA . ALA A 1 28 ? -4.909 -14.620 4.553 1.00 0.00 28 ALA A CA 11
ATOM 13570 C C . ALA A 1 28 ? -3.512 -14.028 4.749 1.00 0.00 28 ALA A C 11
ATOM 13571 O O . ALA A 1 28 ? -3.206 -13.554 5.829 1.00 0.00 28 ALA A O 11
ATOM 13578 N N . TYR A 1 29 ? -2.674 -14.026 3.713 1.00 0.00 29 TYR A N 11
ATOM 13579 C CA . TYR A 1 29 ? -1.278 -13.595 3.906 1.00 0.00 29 TYR A CA 11
ATOM 13580 C C . TYR A 1 29 ? -1.156 -12.074 3.935 1.00 0.00 29 TYR A C 11
ATOM 13581 O O . TYR A 1 29 ? -0.442 -11.503 4.754 1.00 0.00 29 TYR A O 11
ATOM 13599 N N . ASP A 1 30 ? -1.890 -11.437 3.070 1.00 0.00 30 ASP A N 11
ATOM 13600 C CA . ASP A 1 30 ? -1.900 -9.995 2.942 1.00 0.00 30 ASP A CA 11
ATOM 13601 C C . ASP A 1 30 ? -2.673 -9.374 4.061 1.00 0.00 30 ASP A C 11
ATOM 13602 O O . ASP A 1 30 ? -2.298 -8.324 4.576 1.00 0.00 30 ASP A O 11
ATOM 13611 N N . ASN A 1 31 ? -3.714 -10.059 4.486 1.00 0.00 31 ASN A N 11
ATOM 13612 C CA . ASN A 1 31 ? -4.590 -9.594 5.552 1.00 0.00 31 ASN A CA 11
ATOM 13613 C C . ASN A 1 31 ? -3.838 -9.431 6.890 1.00 0.00 31 ASN A C 11
ATOM 13614 O O . ASN A 1 31 ? -4.259 -8.677 7.772 1.00 0.00 31 ASN A O 11
ATOM 13625 N N . GLU A 1 32 ? -2.685 -10.077 7.007 1.00 0.00 32 GLU A N 11
ATOM 13626 C CA . GLU A 1 32 ? -1.896 -10.020 8.231 1.00 0.00 32 GLU A CA 11
ATOM 13627 C C . GLU A 1 32 ? -1.143 -8.725 8.244 1.00 0.00 32 GLU A C 11
ATOM 13628 O O . GLU A 1 32 ? -0.838 -8.158 9.287 1.00 0.00 32 GLU A O 11
ATOM 13640 N N . HIS A 1 33 ? -0.880 -8.251 7.064 1.00 0.00 33 HIS A N 11
ATOM 13641 C CA . HIS A 1 33 ? -0.107 -7.076 6.862 1.00 0.00 33 HIS A CA 11
ATOM 13642 C C . HIS A 1 33 ? -0.993 -5.846 6.901 1.00 0.00 33 HIS A C 11
ATOM 13643 O O . HIS A 1 33 ? -0.514 -4.735 7.036 1.00 0.00 33 HIS A O 11
ATOM 13657 N N . PHE A 1 34 ? -2.303 -6.056 6.838 1.00 0.00 34 PHE A N 11
ATOM 13658 C CA . PHE A 1 34 ? -3.272 -4.963 6.815 1.00 0.00 34 PHE A CA 11
ATOM 13659 C C . PHE A 1 34 ? -3.257 -4.104 8.063 1.00 0.00 34 PHE A C 11
ATOM 13660 O O . PHE A 1 34 ? -3.702 -2.956 8.021 1.00 0.00 34 PHE A O 11
ATOM 13677 N N . THR A 1 35 ? -2.740 -4.636 9.151 1.00 0.00 35 THR A N 11
ATOM 13678 C CA . THR A 1 35 ? -2.637 -3.892 10.377 1.00 0.00 35 THR A CA 11
ATOM 13679 C C . THR A 1 35 ? -1.801 -2.623 10.144 1.00 0.00 35 THR A C 11
ATOM 13680 O O . THR A 1 35 ? -2.173 -1.528 10.568 1.00 0.00 35 THR A O 11
ATOM 13691 N N . ILE A 1 36 ? -0.711 -2.776 9.401 1.00 0.00 36 ILE A N 11
ATOM 13692 C CA . ILE A 1 36 ? 0.174 -1.660 9.147 1.00 0.00 36 ILE A CA 11
ATOM 13693 C C . ILE A 1 36 ? -0.384 -0.707 8.084 1.00 0.00 36 ILE A C 11
ATOM 13694 O O . ILE A 1 36 ? -0.048 0.467 8.063 1.00 0.00 36 ILE A O 11
ATOM 13710 N N . TYR A 1 37 ? -1.298 -1.225 7.237 1.00 0.00 37 TYR A N 11
ATOM 13711 C CA . TYR A 1 37 ? -1.951 -0.439 6.163 1.00 0.00 37 TYR A CA 11
ATOM 13712 C C . TYR A 1 37 ? -2.684 0.749 6.747 1.00 0.00 37 TYR A C 11
ATOM 13713 O O . TYR A 1 37 ? -2.630 1.864 6.214 1.00 0.00 37 TYR A O 11
ATOM 13731 N N . MET A 1 38 ? -3.320 0.502 7.871 1.00 0.00 38 MET A N 11
ATOM 13732 C CA . MET A 1 38 ? -4.076 1.498 8.609 1.00 0.00 38 MET A CA 11
ATOM 13733 C C . MET A 1 38 ? -3.171 2.657 9.051 1.00 0.00 38 MET A C 11
ATOM 13734 O O . MET A 1 38 ? -3.622 3.777 9.238 1.00 0.00 38 MET A O 11
ATOM 13748 N N . ARG A 1 39 ? -1.918 2.371 9.277 1.00 0.00 39 ARG A N 11
ATOM 13749 C CA . ARG A 1 39 ? -0.965 3.405 9.616 1.00 0.00 39 ARG A CA 11
ATOM 13750 C C . ARG A 1 39 ? -0.484 4.131 8.334 1.00 0.00 39 ARG A C 11
ATOM 13751 O O . ARG A 1 39 ? -0.399 5.354 8.293 1.00 0.00 39 ARG A O 11
ATOM 13772 N N . LEU A 1 40 ? -0.220 3.340 7.289 1.00 0.00 40 LEU A N 11
ATOM 13773 C CA . LEU A 1 40 ? 0.403 3.809 6.028 1.00 0.00 40 LEU A CA 11
ATOM 13774 C C . LEU A 1 40 ? -0.326 4.982 5.358 1.00 0.00 40 LEU A C 11
ATOM 13775 O O . LEU A 1 40 ? 0.318 5.950 4.916 1.00 0.00 40 LEU A O 11
ATOM 13791 N N . LEU A 1 41 ? -1.659 4.902 5.282 1.00 0.00 41 LEU A N 11
ATOM 13792 C CA . LEU A 1 41 ? -2.452 5.901 4.542 1.00 0.00 41 LEU A CA 11
ATOM 13793 C C . LEU A 1 41 ? -2.277 7.313 5.093 1.00 0.00 41 LEU A C 11
ATOM 13794 O O . LEU A 1 41 ? -2.413 8.291 4.356 1.00 0.00 41 LEU A O 11
ATOM 13810 N N . ASP A 1 42 ? -1.957 7.408 6.383 1.00 0.00 42 ASP A N 11
ATOM 13811 C CA . ASP A 1 42 ? -1.796 8.693 7.066 1.00 0.00 42 ASP A CA 11
ATOM 13812 C C . ASP A 1 42 ? -0.754 9.571 6.368 1.00 0.00 42 ASP A C 11
ATOM 13813 O O . ASP A 1 42 ? -0.945 10.781 6.219 1.00 0.00 42 ASP A O 11
ATOM 13822 N N . ALA A 1 43 ? 0.314 8.939 5.884 1.00 0.00 43 ALA A N 11
ATOM 13823 C CA . ALA A 1 43 ? 1.381 9.653 5.191 1.00 0.00 43 ALA A CA 11
ATOM 13824 C C . ALA A 1 43 ? 0.901 10.121 3.821 1.00 0.00 43 ALA A C 11
ATOM 13825 O O . ALA A 1 43 ? 1.281 11.181 3.341 1.00 0.00 43 ALA A O 11
ATOM 13832 N N . SER A 1 44 ? 0.006 9.356 3.226 1.00 0.00 44 SER A N 11
ATOM 13833 C CA . SER A 1 44 ? -0.509 9.689 1.917 1.00 0.00 44 SER A CA 11
ATOM 13834 C C . SER A 1 44 ? -1.438 10.891 2.046 1.00 0.00 44 SER A C 11
ATOM 13835 O O . SER A 1 44 ? -1.418 11.792 1.221 1.00 0.00 44 SER A O 11
ATOM 13843 N N . ALA A 1 45 ? -2.202 10.918 3.131 1.00 0.00 45 ALA A N 11
ATOM 13844 C CA . ALA A 1 45 ? -3.141 12.004 3.398 1.00 0.00 45 ALA A CA 11
ATOM 13845 C C . ALA A 1 45 ? -2.389 13.285 3.735 1.00 0.00 45 ALA A C 11
ATOM 13846 O O . ALA A 1 45 ? -2.906 14.398 3.578 1.00 0.00 45 ALA A O 11
ATOM 13853 N N . ASP A 1 46 ? -1.139 13.127 4.130 1.00 0.00 46 ASP A N 11
ATOM 13854 C CA . ASP A 1 46 ? -0.306 14.248 4.510 1.00 0.00 46 ASP A CA 11
ATOM 13855 C C . ASP A 1 46 ? 0.363 14.822 3.259 1.00 0.00 46 ASP A C 11
ATOM 13856 O O . ASP A 1 46 ? 1.048 15.837 3.305 1.00 0.00 46 ASP A O 11
ATOM 13865 N N . ASP A 1 47 ? 0.091 14.161 2.131 1.00 0.00 47 ASP A N 11
ATOM 13866 C CA . ASP A 1 47 ? 0.628 14.502 0.810 1.00 0.00 47 ASP A CA 11
ATOM 13867 C C . ASP A 1 47 ? 2.139 14.366 0.807 1.00 0.00 47 ASP A C 11
ATOM 13868 O O . ASP A 1 47 ? 2.895 15.222 0.339 1.00 0.00 47 ASP A O 11
ATOM 13877 N N . ALA A 1 48 ? 2.569 13.287 1.360 1.00 0.00 48 ALA A N 11
ATOM 13878 C CA . ALA A 1 48 ? 3.951 12.945 1.380 1.00 0.00 48 ALA A CA 11
ATOM 13879 C C . ALA A 1 48 ? 4.300 12.336 0.043 1.00 0.00 48 ALA A C 11
ATOM 13880 O O . ALA A 1 48 ? 3.422 11.770 -0.629 1.00 0.00 48 ALA A O 11
ATOM 13887 N N . SER A 1 49 ? 5.529 12.482 -0.376 1.00 0.00 49 SER A N 11
ATOM 13888 C CA . SER A 1 49 ? 5.963 11.875 -1.603 1.00 0.00 49 SER A CA 11
ATOM 13889 C C . SER A 1 49 ? 6.020 10.373 -1.345 1.00 0.00 49 SER A C 11
ATOM 13890 O O . SER A 1 49 ? 6.321 9.958 -0.214 1.00 0.00 49 SER A O 11
ATOM 13898 N N . GLU A 1 50 ? 5.774 9.555 -2.351 1.00 0.00 50 GLU A N 11
ATOM 13899 C CA . GLU A 1 50 ? 5.656 8.132 -2.123 1.00 0.00 50 GLU A CA 11
ATOM 13900 C C . GLU A 1 50 ? 6.989 7.526 -1.761 1.00 0.00 50 GLU A C 11
ATOM 13901 O O . GLU A 1 50 ? 7.045 6.587 -0.998 1.00 0.00 50 GLU A O 11
ATOM 13913 N N . ASP A 1 51 ? 8.056 8.098 -2.283 1.00 0.00 51 ASP A N 11
ATOM 13914 C CA . ASP A 1 51 ? 9.408 7.613 -1.990 1.00 0.00 51 ASP A CA 11
ATOM 13915 C C . ASP A 1 51 ? 9.741 7.908 -0.545 1.00 0.00 51 ASP A C 11
ATOM 13916 O O . ASP A 1 51 ? 10.419 7.125 0.123 1.00 0.00 51 ASP A O 11
ATOM 13925 N N . GLU A 1 52 ? 9.208 9.013 -0.048 1.00 0.00 52 GLU A N 11
ATOM 13926 C CA . GLU A 1 52 ? 9.415 9.393 1.316 1.00 0.00 52 GLU A CA 11
ATOM 13927 C C . GLU A 1 52 ? 8.599 8.464 2.171 1.00 0.00 52 GLU A C 11
ATOM 13928 O O . GLU A 1 52 ? 9.110 7.856 3.109 1.00 0.00 52 GLU A O 11
ATOM 13940 N N . MET A 1 53 ? 7.325 8.304 1.789 1.00 0.00 53 MET A N 11
ATOM 13941 C CA . MET A 1 53 ? 6.406 7.450 2.524 1.00 0.00 53 MET A CA 11
ATOM 13942 C C . MET A 1 53 ? 6.946 6.063 2.602 1.00 0.00 53 MET A C 11
ATOM 13943 O O . MET A 1 53 ? 7.093 5.546 3.664 1.00 0.00 53 MET A O 11
ATOM 13957 N N . ALA A 1 54 ? 7.309 5.509 1.468 1.00 0.00 54 ALA A N 11
ATOM 13958 C CA . ALA A 1 54 ? 7.788 4.139 1.352 1.00 0.00 54 ALA A CA 11
ATOM 13959 C C . ALA A 1 54 ? 8.918 3.850 2.297 1.00 0.00 54 ALA A C 11
ATOM 13960 O O . ALA A 1 54 ? 8.956 2.803 2.913 1.00 0.00 54 ALA A O 11
ATOM 13967 N N . GLN A 1 55 ? 9.774 4.810 2.465 1.00 0.00 55 GLN A N 11
ATOM 13968 C CA . GLN A 1 55 ? 10.935 4.674 3.294 1.00 0.00 55 GLN A CA 11
ATOM 13969 C C . GLN A 1 55 ? 10.554 4.757 4.776 1.00 0.00 55 GLN A C 11
ATOM 13970 O O . GLN A 1 55 ? 11.216 4.176 5.636 1.00 0.00 55 GLN A O 11
ATOM 13984 N N . LEU A 1 56 ? 9.475 5.443 5.058 1.00 0.00 56 LEU A N 11
ATOM 13985 C CA . LEU A 1 56 ? 9.035 5.673 6.414 1.00 0.00 56 LEU A CA 11
ATOM 13986 C C . LEU A 1 56 ? 8.005 4.633 6.845 1.00 0.00 56 LEU A C 11
ATOM 13987 O O . LEU A 1 56 ? 8.196 3.897 7.803 1.00 0.00 56 LEU A O 11
ATOM 14003 N N . VAL A 1 57 ? 6.942 4.558 6.084 1.00 0.00 57 VAL A N 11
ATOM 14004 C CA . VAL A 1 57 ? 5.821 3.730 6.394 1.00 0.00 57 VAL A CA 11
ATOM 14005 C C . VAL A 1 57 ? 6.043 2.262 6.011 1.00 0.00 57 VAL A C 11
ATOM 14006 O O . VAL A 1 57 ? 5.708 1.376 6.776 1.00 0.00 57 VAL A O 11
ATOM 14019 N N . LEU A 1 58 ? 6.613 2.005 4.837 1.00 0.00 58 LEU A N 11
ATOM 14020 C CA . LEU A 1 58 ? 6.900 0.623 4.451 1.00 0.00 58 LEU A CA 11
ATOM 14021 C C . LEU A 1 58 ? 8.305 0.222 4.815 1.00 0.00 58 LEU A C 11
ATOM 14022 O O . LEU A 1 58 ? 8.640 -0.959 4.771 1.00 0.00 58 LEU A O 11
ATOM 14038 N N . GLY A 1 59 ? 9.121 1.193 5.202 1.00 0.00 59 GLY A N 11
ATOM 14039 C CA . GLY A 1 59 ? 10.487 0.887 5.579 1.00 0.00 59 GLY A CA 11
ATOM 14040 C C . GLY A 1 59 ? 11.327 0.448 4.388 1.00 0.00 59 GLY A C 11
ATOM 14041 O O . GLY A 1 59 ? 12.291 -0.326 4.524 1.00 0.00 59 GLY A O 11
ATOM 14045 N N . ILE A 1 60 ? 10.962 0.922 3.230 1.00 0.00 60 ILE A N 11
ATOM 14046 C CA . ILE A 1 60 ? 11.616 0.559 2.011 1.00 0.00 60 ILE A CA 11
ATOM 14047 C C . ILE A 1 60 ? 12.340 1.737 1.459 1.00 0.00 60 ILE A C 11
ATOM 14048 O O . ILE A 1 60 ? 11.731 2.717 1.045 1.00 0.00 60 ILE A O 11
ATOM 14064 N N . ASP A 1 61 ? 13.630 1.657 1.486 1.00 0.00 61 ASP A N 11
ATOM 14065 C CA . ASP A 1 61 ? 14.469 2.701 1.016 1.00 0.00 61 ASP A CA 11
ATOM 14066 C C . ASP A 1 61 ? 14.496 2.782 -0.497 1.00 0.00 61 ASP A C 11
ATOM 14067 O O . ASP A 1 61 ? 14.940 1.847 -1.193 1.00 0.00 61 ASP A O 11
ATOM 14076 N N . PRO A 1 62 ? 14.044 3.925 -1.041 1.00 0.00 62 PRO A N 11
ATOM 14077 C CA . PRO A 1 62 ? 14.019 4.180 -2.478 1.00 0.00 62 PRO A CA 11
ATOM 14078 C C . PRO A 1 62 ? 15.400 4.598 -2.973 1.00 0.00 62 PRO A C 11
ATOM 14079 O O . PRO A 1 62 ? 15.588 4.985 -4.115 1.00 0.00 62 PRO A O 11
ATOM 14090 N N . MET A 1 63 ? 16.347 4.526 -2.064 1.00 0.00 63 MET A N 11
ATOM 14091 C CA . MET A 1 63 ? 17.738 4.750 -2.347 1.00 0.00 63 MET A CA 11
ATOM 14092 C C . MET A 1 63 ? 18.253 3.494 -3.015 1.00 0.00 63 MET A C 11
ATOM 14093 O O . MET A 1 63 ? 19.114 3.520 -3.887 1.00 0.00 63 MET A O 11
ATOM 14107 N N . ARG A 1 64 ? 17.672 2.392 -2.606 1.00 0.00 64 ARG A N 11
ATOM 14108 C CA . ARG A 1 64 ? 18.016 1.098 -3.116 1.00 0.00 64 ARG A CA 11
ATOM 14109 C C . ARG A 1 64 ? 17.042 0.633 -4.167 1.00 0.00 64 ARG A C 11
ATOM 14110 O O . ARG A 1 64 ? 17.453 0.183 -5.240 1.00 0.00 64 ARG A O 11
ATOM 14131 N N . GLU A 1 65 ? 15.761 0.725 -3.883 1.00 0.00 65 GLU A N 11
ATOM 14132 C CA . GLU A 1 65 ? 14.783 0.299 -4.850 1.00 0.00 65 GLU A CA 11
ATOM 14133 C C . GLU A 1 65 ? 13.508 1.136 -4.711 1.00 0.00 65 GLU A C 11
ATOM 14134 O O . GLU A 1 65 ? 12.644 0.842 -3.888 1.00 0.00 65 GLU A O 11
ATOM 14146 N N . PRO A 1 66 ? 13.415 2.227 -5.461 1.00 0.00 66 PRO A N 11
ATOM 14147 C CA . PRO A 1 66 ? 12.251 3.106 -5.430 1.00 0.00 66 PRO A CA 11
ATOM 14148 C C . PRO A 1 66 ? 11.019 2.553 -6.158 1.00 0.00 66 PRO A C 11
ATOM 14149 O O . PRO A 1 66 ? 9.895 2.964 -5.859 1.00 0.00 66 PRO A O 11
ATOM 14160 N N . GLU A 1 67 ? 11.214 1.627 -7.084 1.00 0.00 67 GLU A N 11
ATOM 14161 C CA . GLU A 1 67 ? 10.104 1.120 -7.879 1.00 0.00 67 GLU A CA 11
ATOM 14162 C C . GLU A 1 67 ? 9.136 0.310 -7.019 1.00 0.00 67 GLU A C 11
ATOM 14163 O O . GLU A 1 67 ? 7.944 0.621 -6.961 1.00 0.00 67 GLU A O 11
ATOM 14175 N N . ARG A 1 68 ? 9.650 -0.701 -6.342 1.00 0.00 68 ARG A N 11
ATOM 14176 C CA . ARG A 1 68 ? 8.861 -1.498 -5.421 1.00 0.00 68 ARG A CA 11
ATOM 14177 C C . ARG A 1 68 ? 8.300 -0.616 -4.314 1.00 0.00 68 ARG A C 11
ATOM 14178 O O . ARG A 1 68 ? 7.185 -0.808 -3.874 1.00 0.00 68 ARG A O 11
ATOM 14199 N N . ALA A 1 69 ? 9.077 0.397 -3.926 1.00 0.00 69 ALA A N 11
ATOM 14200 C CA . ALA A 1 69 ? 8.689 1.320 -2.894 1.00 0.00 69 ALA A CA 11
ATOM 14201 C C . ALA A 1 69 ? 7.400 2.025 -3.273 1.00 0.00 69 ALA A C 11
ATOM 14202 O O . ALA A 1 69 ? 6.427 1.980 -2.533 1.00 0.00 69 ALA A O 11
ATOM 14209 N N . ARG A 1 70 ? 7.366 2.602 -4.460 1.00 0.00 70 ARG A N 11
ATOM 14210 C CA . ARG A 1 70 ? 6.190 3.309 -4.895 1.00 0.00 70 ARG A CA 11
ATOM 14211 C C . ARG A 1 70 ? 5.061 2.386 -5.273 1.00 0.00 70 ARG A C 11
ATOM 14212 O O . ARG A 1 70 ? 3.888 2.687 -4.994 1.00 0.00 70 ARG A O 11
ATOM 14233 N N . MET A 1 71 ? 5.395 1.250 -5.875 1.00 0.00 71 MET A N 11
ATOM 14234 C CA . MET A 1 71 ? 4.366 0.320 -6.300 1.00 0.00 71 MET A CA 11
ATOM 14235 C C . MET A 1 71 ? 3.631 -0.229 -5.091 1.00 0.00 71 MET A C 11
ATOM 14236 O O . MET A 1 71 ? 2.401 -0.347 -5.105 1.00 0.00 71 MET A O 11
ATOM 14250 N N . ALA A 1 72 ? 4.374 -0.514 -4.029 1.00 0.00 72 ALA A N 11
ATOM 14251 C CA . ALA A 1 72 ? 3.799 -1.052 -2.851 1.00 0.00 72 ALA A CA 11
ATOM 14252 C C . ALA A 1 72 ? 3.058 0.026 -2.102 1.00 0.00 72 ALA A C 11
ATOM 14253 O O . ALA A 1 72 ? 1.999 -0.228 -1.587 1.00 0.00 72 ALA A O 11
ATOM 14260 N N . VAL A 1 73 ? 3.603 1.252 -2.086 1.00 0.00 73 VAL A N 11
ATOM 14261 C CA . VAL A 1 73 ? 2.920 2.383 -1.447 1.00 0.00 73 VAL A CA 11
ATOM 14262 C C . VAL A 1 73 ? 1.515 2.546 -1.978 1.00 0.00 73 VAL A C 11
ATOM 14263 O O . VAL A 1 73 ? 0.568 2.562 -1.186 1.00 0.00 73 VAL A O 11
ATOM 14276 N N . ARG A 1 74 ? 1.367 2.623 -3.308 1.00 0.00 74 ARG A N 11
ATOM 14277 C CA . ARG A 1 74 ? 0.036 2.750 -3.869 1.00 0.00 74 ARG A CA 11
ATOM 14278 C C . ARG A 1 74 ? -0.815 1.548 -3.501 1.00 0.00 74 ARG A C 11
ATOM 14279 O O . ARG A 1 74 ? -1.893 1.690 -2.966 1.00 0.00 74 ARG A O 11
ATOM 14300 N N . SER A 1 75 ? -0.282 0.385 -3.753 1.00 0.00 75 SER A N 11
ATOM 14301 C CA . SER A 1 75 ? -0.990 -0.862 -3.543 1.00 0.00 75 SER A CA 11
ATOM 14302 C C . SER A 1 75 ? -1.490 -0.978 -2.096 1.00 0.00 75 SER A C 11
ATOM 14303 O O . SER A 1 75 ? -2.679 -1.226 -1.843 1.00 0.00 75 SER A O 11
ATOM 14311 N N . HIS A 1 76 ? -0.608 -0.718 -1.166 1.00 0.00 76 HIS A N 11
ATOM 14312 C CA . HIS A 1 76 ? -0.915 -0.801 0.237 1.00 0.00 76 HIS A CA 11
ATOM 14313 C C . HIS A 1 76 ? -1.903 0.288 0.654 1.00 0.00 76 HIS A C 11
ATOM 14314 O O . HIS A 1 76 ? -2.761 0.062 1.505 1.00 0.00 76 HIS A O 11
ATOM 14328 N N . LEU A 1 77 ? -1.820 1.453 0.030 1.00 0.00 77 LEU A N 11
ATOM 14329 C CA . LEU A 1 77 ? -2.748 2.515 0.341 1.00 0.00 77 LEU A CA 11
ATOM 14330 C C . LEU A 1 77 ? -4.105 2.198 -0.259 1.00 0.00 77 LEU A C 11
ATOM 14331 O O . LEU A 1 77 ? -5.129 2.606 0.283 1.00 0.00 77 LEU A O 11
ATOM 14347 N N . ASP A 1 78 ? -4.109 1.476 -1.389 1.00 0.00 78 ASP A N 11
ATOM 14348 C CA . ASP A 1 78 ? -5.344 1.078 -2.037 1.00 0.00 78 ASP A CA 11
ATOM 14349 C C . ASP A 1 78 ? -6.207 0.305 -1.067 1.00 0.00 78 ASP A C 11
ATOM 14350 O O . ASP A 1 78 ? -7.368 0.594 -0.903 1.00 0.00 78 ASP A O 11
ATOM 14359 N N . ARG A 1 79 ? -5.635 -0.655 -0.369 1.00 0.00 79 ARG A N 11
ATOM 14360 C CA . ARG A 1 79 ? -6.443 -1.384 0.596 1.00 0.00 79 ARG A CA 11
ATOM 14361 C C . ARG A 1 79 ? -6.700 -0.537 1.834 1.00 0.00 79 ARG A C 11
ATOM 14362 O O . ARG A 1 79 ? -7.777 -0.585 2.390 1.00 0.00 79 ARG A O 11
ATOM 14383 N N . ALA A 1 80 ? -5.725 0.270 2.214 1.00 0.00 80 ALA A N 11
ATOM 14384 C CA . ALA A 1 80 ? -5.828 1.089 3.415 1.00 0.00 80 ALA A CA 11
ATOM 14385 C C . ALA A 1 80 ? -6.982 2.095 3.343 1.00 0.00 80 ALA A C 11
ATOM 14386 O O . ALA A 1 80 ? -7.825 2.143 4.231 1.00 0.00 80 ALA A O 11
ATOM 14393 N N . ASN A 1 81 ? -7.030 2.868 2.265 1.00 0.00 81 ASN A N 11
ATOM 14394 C CA . ASN A 1 81 ? -8.054 3.909 2.119 1.00 0.00 81 ASN A CA 11
ATOM 14395 C C . ASN A 1 81 ? -9.414 3.298 1.830 1.00 0.00 81 ASN A C 11
ATOM 14396 O O . ASN A 1 81 ? -10.421 3.748 2.349 1.00 0.00 81 ASN A O 11
ATOM 14407 N N . TRP A 1 82 ? -9.432 2.243 1.022 1.00 0.00 82 TRP A N 11
ATOM 14408 C CA . TRP A 1 82 ? -10.678 1.573 0.650 1.00 0.00 82 TRP A CA 11
ATOM 14409 C C . TRP A 1 82 ? -11.309 0.839 1.834 1.00 0.00 82 TRP A C 11
ATOM 14410 O O . TRP A 1 82 ? -12.532 0.680 1.889 1.00 0.00 82 TRP A O 11
ATOM 14431 N N . MET A 1 83 ? -10.476 0.411 2.783 1.00 0.00 83 MET A N 11
ATOM 14432 C CA . MET A 1 83 ? -10.940 -0.281 3.990 1.00 0.00 83 MET A CA 11
ATOM 14433 C C . MET A 1 83 ? -11.666 0.702 4.926 1.00 0.00 83 MET A C 11
ATOM 14434 O O . MET A 1 83 ? -12.355 0.295 5.878 1.00 0.00 83 MET A O 11
ATOM 14448 N N . VAL A 1 84 ? -11.522 1.993 4.658 1.00 0.00 84 VAL A N 11
ATOM 14449 C CA . VAL A 1 84 ? -12.207 2.990 5.435 1.00 0.00 84 VAL A CA 11
ATOM 14450 C C . VAL A 1 84 ? -13.656 3.096 4.954 1.00 0.00 84 VAL A C 11
ATOM 14451 O O . VAL A 1 84 ? -14.006 3.906 4.084 1.00 0.00 84 VAL A O 11
ATOM 14464 N N . THR A 1 85 ? -14.478 2.228 5.471 1.00 0.00 85 THR A N 11
ATOM 14465 C CA . THR A 1 85 ? -15.866 2.178 5.123 1.00 0.00 85 THR A CA 11
ATOM 14466 C C . THR A 1 85 ? -16.658 3.242 5.881 1.00 0.00 85 THR A C 11
ATOM 14467 O O . THR A 1 85 ? -17.812 3.538 5.551 1.00 0.00 85 THR A O 11
ATOM 14478 N N . THR A 1 86 ? -16.009 3.822 6.879 1.00 0.00 86 THR A N 11
ATOM 14479 C CA . THR A 1 86 ? -16.547 4.896 7.673 1.00 0.00 86 THR A CA 11
ATOM 14480 C C . THR A 1 86 ? -16.795 6.137 6.783 1.00 0.00 86 THR A C 11
ATOM 14481 O O . THR A 1 86 ? -17.766 6.886 6.976 1.00 0.00 86 THR A O 11
ATOM 14492 N N . GLY A 1 87 ? -15.917 6.341 5.819 1.00 0.00 87 GLY A N 11
ATOM 14493 C CA . GLY A 1 87 ? -16.051 7.445 4.911 1.00 0.00 87 GLY A CA 11
ATOM 14494 C C . GLY A 1 87 ? -14.732 8.131 4.669 1.00 0.00 87 GLY A C 11
ATOM 14495 O O . GLY A 1 87 ? -13.895 8.200 5.565 1.00 0.00 87 GLY A O 11
ATOM 14499 N N . TYR A 1 88 ? -14.544 8.606 3.466 1.00 0.00 88 TYR A N 11
ATOM 14500 C CA . TYR A 1 88 ? -13.350 9.317 3.053 1.00 0.00 88 TYR A CA 11
ATOM 14501 C C . TYR A 1 88 ? -13.663 10.061 1.764 1.00 0.00 88 TYR A C 11
ATOM 14502 O O . TYR A 1 88 ? -14.062 9.451 0.772 1.00 0.00 88 TYR A O 11
ATOM 14520 N N . LYS A 1 89 ? -13.534 11.365 1.779 1.00 0.00 89 LYS A N 11
ATOM 14521 C CA . LYS A 1 89 ? -13.885 12.175 0.610 1.00 0.00 89 LYS A CA 11
ATOM 14522 C C . LYS A 1 89 ? -12.666 12.662 -0.144 1.00 0.00 89 LYS A C 11
ATOM 14523 O O . LYS A 1 89 ? -12.721 12.921 -1.338 1.00 0.00 89 LYS A O 11
ATOM 14542 N N . GLU A 1 90 ? -11.570 12.734 0.561 1.00 0.00 90 GLU A N 11
ATOM 14543 C CA . GLU A 1 90 ? -10.294 13.253 0.065 1.00 0.00 90 GLU A CA 11
ATOM 14544 C C . GLU A 1 90 ? -9.761 12.510 -1.172 1.00 0.00 90 GLU A C 11
ATOM 14545 O O . GLU A 1 90 ? -8.976 13.065 -1.950 1.00 0.00 90 GLU A O 11
ATOM 14557 N N . LEU A 1 91 ? -10.180 11.284 -1.354 1.00 0.00 91 LEU A N 11
ATOM 14558 C CA . LEU A 1 91 ? -9.675 10.482 -2.452 1.00 0.00 91 LEU A CA 11
ATOM 14559 C C . LEU A 1 91 ? -10.468 10.686 -3.747 1.00 0.00 91 LEU A C 11
ATOM 14560 O O . LEU A 1 91 ? -9.914 11.132 -4.754 1.00 0.00 91 LEU A O 11
ATOM 14576 N N . PHE A 1 92 ? -11.762 10.431 -3.715 1.00 0.00 92 PHE A N 11
ATOM 14577 C CA . PHE A 1 92 ? -12.526 10.458 -4.940 1.00 0.00 92 PHE A CA 11
ATOM 14578 C C . PHE A 1 92 ? -13.551 11.590 -4.967 1.00 0.00 92 PHE A C 11
ATOM 14579 O O . PHE A 1 92 ? -13.327 12.629 -5.599 1.00 0.00 92 PHE A O 11
ATOM 14596 N N . ALA A 1 93 ? -14.639 11.416 -4.265 1.00 0.00 93 ALA A N 11
ATOM 14597 C CA . ALA A 1 93 ? -15.706 12.376 -4.307 1.00 0.00 93 ALA A CA 11
ATOM 14598 C C . ALA A 1 93 ? -15.614 13.339 -3.163 1.00 0.00 93 ALA A C 11
ATOM 14599 O O . ALA A 1 93 ? -16.050 13.056 -2.038 1.00 0.00 93 ALA A O 11
ATOM 14606 N N . ARG A 1 94 ? -15.020 14.451 -3.441 1.00 0.00 94 ARG A N 11
ATOM 14607 C CA . ARG A 1 94 ? -14.857 15.499 -2.484 1.00 0.00 94 ARG A CA 11
ATOM 14608 C C . ARG A 1 94 ? -15.918 16.561 -2.711 1.00 0.00 94 ARG A C 11
ATOM 14609 O O . ARG A 1 94 ? -15.627 17.606 -3.303 1.00 0.00 94 ARG A O 11
ATOM 14631 N N . GLY A 1 11 ? 17.004 -11.188 -9.118 1.00 0.00 11 GLY A N 12
ATOM 14632 C CA . GLY A 1 11 ? 16.421 -10.676 -7.900 1.00 0.00 11 GLY A CA 12
ATOM 14633 C C . GLY A 1 11 ? 14.976 -11.035 -7.799 1.00 0.00 11 GLY A C 12
ATOM 14634 O O . GLY A 1 11 ? 14.305 -11.217 -8.823 1.00 0.00 11 GLY A O 12
ATOM 14638 N N . SER A 1 12 ? 14.492 -11.158 -6.594 1.00 0.00 12 SER A N 12
ATOM 14639 C CA . SER A 1 12 ? 13.121 -11.478 -6.354 1.00 0.00 12 SER A CA 12
ATOM 14640 C C . SER A 1 12 ? 12.320 -10.182 -6.395 1.00 0.00 12 SER A C 12
ATOM 14641 O O . SER A 1 12 ? 12.606 -9.249 -5.618 1.00 0.00 12 SER A O 12
ATOM 14649 N N . LYS A 1 13 ? 11.359 -10.124 -7.316 1.00 0.00 13 LYS A N 12
ATOM 14650 C CA . LYS A 1 13 ? 10.540 -8.937 -7.549 1.00 0.00 13 LYS A CA 12
ATOM 14651 C C . LYS A 1 13 ? 9.856 -8.511 -6.266 1.00 0.00 13 LYS A C 12
ATOM 14652 O O . LYS A 1 13 ? 9.990 -7.371 -5.828 1.00 0.00 13 LYS A O 12
ATOM 14671 N N . ARG A 1 14 ? 9.175 -9.436 -5.653 1.00 0.00 14 ARG A N 12
ATOM 14672 C CA . ARG A 1 14 ? 8.504 -9.168 -4.422 1.00 0.00 14 ARG A CA 12
ATOM 14673 C C . ARG A 1 14 ? 9.345 -9.761 -3.309 1.00 0.00 14 ARG A C 12
ATOM 14674 O O . ARG A 1 14 ? 9.898 -10.862 -3.462 1.00 0.00 14 ARG A O 12
ATOM 14695 N N . LYS A 1 15 ? 9.482 -9.059 -2.220 1.00 0.00 15 LYS A N 12
ATOM 14696 C CA . LYS A 1 15 ? 10.375 -9.503 -1.174 1.00 0.00 15 LYS A CA 12
ATOM 14697 C C . LYS A 1 15 ? 9.626 -9.810 0.107 1.00 0.00 15 LYS A C 12
ATOM 14698 O O . LYS A 1 15 ? 9.902 -10.809 0.783 1.00 0.00 15 LYS A O 12
ATOM 14717 N N . VAL A 1 16 ? 8.674 -8.976 0.439 1.00 0.00 16 VAL A N 12
ATOM 14718 C CA . VAL A 1 16 ? 7.881 -9.185 1.635 1.00 0.00 16 VAL A CA 12
ATOM 14719 C C . VAL A 1 16 ? 6.436 -9.490 1.257 1.00 0.00 16 VAL A C 12
ATOM 14720 O O . VAL A 1 16 ? 5.770 -10.325 1.887 1.00 0.00 16 VAL A O 12
ATOM 14733 N N . GLN A 1 17 ? 6.005 -8.864 0.179 1.00 0.00 17 GLN A N 12
ATOM 14734 C CA . GLN A 1 17 ? 4.675 -8.914 -0.366 1.00 0.00 17 GLN A CA 12
ATOM 14735 C C . GLN A 1 17 ? 4.669 -7.908 -1.479 1.00 0.00 17 GLN A C 12
ATOM 14736 O O . GLN A 1 17 ? 4.499 -8.257 -2.652 1.00 0.00 17 GLN A O 12
ATOM 14750 N N . ASP A 1 18 ? 4.872 -6.660 -1.065 1.00 0.00 18 ASP A N 12
ATOM 14751 C CA . ASP A 1 18 ? 5.114 -5.481 -1.915 1.00 0.00 18 ASP A CA 12
ATOM 14752 C C . ASP A 1 18 ? 3.972 -5.214 -2.917 1.00 0.00 18 ASP A C 12
ATOM 14753 O O . ASP A 1 18 ? 4.151 -4.482 -3.881 1.00 0.00 18 ASP A O 12
ATOM 14762 N N . GLU A 1 19 ? 2.799 -5.753 -2.646 1.00 0.00 19 GLU A N 12
ATOM 14763 C CA . GLU A 1 19 ? 1.625 -5.558 -3.485 1.00 0.00 19 GLU A CA 12
ATOM 14764 C C . GLU A 1 19 ? 0.382 -5.833 -2.669 1.00 0.00 19 GLU A C 12
ATOM 14765 O O . GLU A 1 19 ? 0.484 -6.312 -1.551 1.00 0.00 19 GLU A O 12
ATOM 14777 N N . VAL A 1 20 ? -0.766 -5.573 -3.228 1.00 0.00 20 VAL A N 12
ATOM 14778 C CA . VAL A 1 20 ? -2.016 -5.848 -2.555 1.00 0.00 20 VAL A CA 12
ATOM 14779 C C . VAL A 1 20 ? -2.779 -6.876 -3.402 1.00 0.00 20 VAL A C 12
ATOM 14780 O O . VAL A 1 20 ? -2.723 -6.825 -4.648 1.00 0.00 20 VAL A O 12
ATOM 14793 N N . PRO A 1 21 ? -3.424 -7.866 -2.781 1.00 0.00 21 PRO A N 12
ATOM 14794 C CA . PRO A 1 21 ? -4.189 -8.829 -3.508 1.00 0.00 21 PRO A CA 12
ATOM 14795 C C . PRO A 1 21 ? -5.540 -8.250 -3.937 1.00 0.00 21 PRO A C 12
ATOM 14796 O O . PRO A 1 21 ? -6.538 -8.345 -3.226 1.00 0.00 21 PRO A O 12
ATOM 14807 N N . TRP A 1 22 ? -5.536 -7.567 -5.061 1.00 0.00 22 TRP A N 12
ATOM 14808 C CA . TRP A 1 22 ? -6.738 -6.928 -5.566 1.00 0.00 22 TRP A CA 12
ATOM 14809 C C . TRP A 1 22 ? -7.236 -7.672 -6.806 1.00 0.00 22 TRP A C 12
ATOM 14810 O O . TRP A 1 22 ? -8.357 -7.490 -7.240 1.00 0.00 22 TRP A O 12
ATOM 14831 N N . SER A 1 23 ? -6.405 -8.538 -7.342 1.00 0.00 23 SER A N 12
ATOM 14832 C CA . SER A 1 23 ? -6.705 -9.194 -8.599 1.00 0.00 23 SER A CA 12
ATOM 14833 C C . SER A 1 23 ? -7.403 -10.547 -8.396 1.00 0.00 23 SER A C 12
ATOM 14834 O O . SER A 1 23 ? -8.486 -10.800 -8.944 1.00 0.00 23 SER A O 12
ATOM 14842 N N . ASP A 1 24 ? -6.795 -11.400 -7.599 1.00 0.00 24 ASP A N 12
ATOM 14843 C CA . ASP A 1 24 ? -7.288 -12.757 -7.398 1.00 0.00 24 ASP A CA 12
ATOM 14844 C C . ASP A 1 24 ? -8.443 -12.773 -6.427 1.00 0.00 24 ASP A C 12
ATOM 14845 O O . ASP A 1 24 ? -9.498 -13.324 -6.719 1.00 0.00 24 ASP A O 12
ATOM 14854 N N . SER A 1 25 ? -8.249 -12.113 -5.318 1.00 0.00 25 SER A N 12
ATOM 14855 C CA . SER A 1 25 ? -9.207 -11.967 -4.251 1.00 0.00 25 SER A CA 12
ATOM 14856 C C . SER A 1 25 ? -8.420 -11.346 -3.143 1.00 0.00 25 SER A C 12
ATOM 14857 O O . SER A 1 25 ? -7.195 -11.209 -3.285 1.00 0.00 25 SER A O 12
ATOM 14865 N N . LEU A 1 26 ? -9.060 -10.946 -2.086 1.00 0.00 26 LEU A N 12
ATOM 14866 C CA . LEU A 1 26 ? -8.331 -10.506 -0.946 1.00 0.00 26 LEU A CA 12
ATOM 14867 C C . LEU A 1 26 ? -7.945 -11.783 -0.228 1.00 0.00 26 LEU A C 12
ATOM 14868 O O . LEU A 1 26 ? -8.803 -12.639 0.010 1.00 0.00 26 LEU A O 12
ATOM 14884 N N . THR A 1 27 ? -6.699 -11.947 0.097 1.00 0.00 27 THR A N 12
ATOM 14885 C CA . THR A 1 27 ? -6.237 -13.228 0.531 1.00 0.00 27 THR A CA 12
ATOM 14886 C C . THR A 1 27 ? -5.768 -13.234 1.958 1.00 0.00 27 THR A C 12
ATOM 14887 O O . THR A 1 27 ? -5.394 -12.191 2.511 1.00 0.00 27 THR A O 12
ATOM 14898 N N . ALA A 1 28 ? -5.748 -14.420 2.532 1.00 0.00 28 ALA A N 12
ATOM 14899 C CA . ALA A 1 28 ? -5.472 -14.635 3.934 1.00 0.00 28 ALA A CA 12
ATOM 14900 C C . ALA A 1 28 ? -4.100 -14.141 4.371 1.00 0.00 28 ALA A C 12
ATOM 14901 O O . ALA A 1 28 ? -3.960 -13.677 5.494 1.00 0.00 28 ALA A O 12
ATOM 14908 N N . TYR A 1 29 ? -3.104 -14.199 3.484 1.00 0.00 29 TYR A N 12
ATOM 14909 C CA . TYR A 1 29 ? -1.747 -13.799 3.867 1.00 0.00 29 TYR A CA 12
ATOM 14910 C C . TYR A 1 29 ? -1.697 -12.289 4.129 1.00 0.00 29 TYR A C 12
ATOM 14911 O O . TYR A 1 29 ? -1.162 -11.838 5.137 1.00 0.00 29 TYR A O 12
ATOM 14929 N N . ASP A 1 30 ? -2.279 -11.521 3.230 1.00 0.00 30 ASP A N 12
ATOM 14930 C CA . ASP A 1 30 ? -2.303 -10.072 3.357 1.00 0.00 30 ASP A CA 12
ATOM 14931 C C . ASP A 1 30 ? -3.328 -9.654 4.372 1.00 0.00 30 ASP A C 12
ATOM 14932 O O . ASP A 1 30 ? -3.191 -8.655 5.046 1.00 0.00 30 ASP A O 12
ATOM 14941 N N . ASN A 1 31 ? -4.336 -10.482 4.528 1.00 0.00 31 ASN A N 12
ATOM 14942 C CA . ASN A 1 31 ? -5.397 -10.271 5.506 1.00 0.00 31 ASN A CA 12
ATOM 14943 C C . ASN A 1 31 ? -4.824 -10.192 6.948 1.00 0.00 31 ASN A C 12
ATOM 14944 O O . ASN A 1 31 ? -5.430 -9.614 7.845 1.00 0.00 31 ASN A O 12
ATOM 14955 N N . GLU A 1 32 ? -3.613 -10.717 7.123 1.00 0.00 32 GLU A N 12
ATOM 14956 C CA . GLU A 1 32 ? -2.909 -10.704 8.404 1.00 0.00 32 GLU A CA 12
ATOM 14957 C C . GLU A 1 32 ? -2.042 -9.449 8.501 1.00 0.00 32 GLU A C 12
ATOM 14958 O O . GLU A 1 32 ? -1.443 -9.157 9.533 1.00 0.00 32 GLU A O 12
ATOM 14970 N N . HIS A 1 33 ? -1.970 -8.729 7.422 1.00 0.00 33 HIS A N 12
ATOM 14971 C CA . HIS A 1 33 ? -1.126 -7.567 7.318 1.00 0.00 33 HIS A CA 12
ATOM 14972 C C . HIS A 1 33 ? -1.913 -6.273 7.376 1.00 0.00 33 HIS A C 12
ATOM 14973 O O . HIS A 1 33 ? -1.339 -5.227 7.602 1.00 0.00 33 HIS A O 12
ATOM 14987 N N . PHE A 1 34 ? -3.231 -6.347 7.223 1.00 0.00 34 PHE A N 12
ATOM 14988 C CA . PHE A 1 34 ? -4.090 -5.148 7.225 1.00 0.00 34 PHE A CA 12
ATOM 14989 C C . PHE A 1 34 ? -3.964 -4.267 8.450 1.00 0.00 34 PHE A C 12
ATOM 14990 O O . PHE A 1 34 ? -4.276 -3.092 8.389 1.00 0.00 34 PHE A O 12
ATOM 15007 N N . THR A 1 35 ? -3.478 -4.823 9.532 1.00 0.00 35 THR A N 12
ATOM 15008 C CA . THR A 1 35 ? -3.246 -4.089 10.748 1.00 0.00 35 THR A CA 12
ATOM 15009 C C . THR A 1 35 ? -2.279 -2.898 10.476 1.00 0.00 35 THR A C 12
ATOM 15010 O O . THR A 1 35 ? -2.457 -1.793 11.002 1.00 0.00 35 THR A O 12
ATOM 15021 N N . ILE A 1 36 ? -1.267 -3.139 9.641 1.00 0.00 36 ILE A N 12
ATOM 15022 C CA . ILE A 1 36 ? -0.290 -2.110 9.302 1.00 0.00 36 ILE A CA 12
ATOM 15023 C C . ILE A 1 36 ? -0.804 -1.098 8.275 1.00 0.00 36 ILE A C 12
ATOM 15024 O O . ILE A 1 36 ? -0.277 0.003 8.166 1.00 0.00 36 ILE A O 12
ATOM 15040 N N . TYR A 1 37 ? -1.849 -1.477 7.548 1.00 0.00 37 TYR A N 12
ATOM 15041 C CA . TYR A 1 37 ? -2.423 -0.648 6.477 1.00 0.00 37 TYR A CA 12
ATOM 15042 C C . TYR A 1 37 ? -2.888 0.712 6.975 1.00 0.00 37 TYR A C 12
ATOM 15043 O O . TYR A 1 37 ? -2.559 1.742 6.379 1.00 0.00 37 TYR A O 12
ATOM 15061 N N . MET A 1 38 ? -3.599 0.720 8.086 1.00 0.00 38 MET A N 12
ATOM 15062 C CA . MET A 1 38 ? -4.081 1.962 8.698 1.00 0.00 38 MET A CA 12
ATOM 15063 C C . MET A 1 38 ? -2.921 2.863 9.116 1.00 0.00 38 MET A C 12
ATOM 15064 O O . MET A 1 38 ? -3.060 4.075 9.204 1.00 0.00 38 MET A O 12
ATOM 15078 N N . ARG A 1 39 ? -1.783 2.256 9.369 1.00 0.00 39 ARG A N 12
ATOM 15079 C CA . ARG A 1 39 ? -0.598 2.989 9.750 1.00 0.00 39 ARG A CA 12
ATOM 15080 C C . ARG A 1 39 ? 0.033 3.643 8.526 1.00 0.00 39 ARG A C 12
ATOM 15081 O O . ARG A 1 39 ? 0.392 4.819 8.554 1.00 0.00 39 ARG A O 12
ATOM 15102 N N . LEU A 1 40 ? 0.147 2.873 7.444 1.00 0.00 40 LEU A N 12
ATOM 15103 C CA . LEU A 1 40 ? 0.732 3.346 6.193 1.00 0.00 40 LEU A CA 12
ATOM 15104 C C . LEU A 1 40 ? -0.077 4.512 5.608 1.00 0.00 40 LEU A C 12
ATOM 15105 O O . LEU A 1 40 ? 0.491 5.457 5.042 1.00 0.00 40 LEU A O 12
ATOM 15121 N N . LEU A 1 41 ? -1.402 4.439 5.756 1.00 0.00 41 LEU A N 12
ATOM 15122 C CA . LEU A 1 41 ? -2.294 5.422 5.169 1.00 0.00 41 LEU A CA 12
ATOM 15123 C C . LEU A 1 41 ? -2.105 6.828 5.727 1.00 0.00 41 LEU A C 12
ATOM 15124 O O . LEU A 1 41 ? -2.395 7.805 5.039 1.00 0.00 41 LEU A O 12
ATOM 15140 N N . ASP A 1 42 ? -1.634 6.926 6.971 1.00 0.00 42 ASP A N 12
ATOM 15141 C CA . ASP A 1 42 ? -1.406 8.230 7.630 1.00 0.00 42 ASP A CA 12
ATOM 15142 C C . ASP A 1 42 ? -0.495 9.099 6.772 1.00 0.00 42 ASP A C 12
ATOM 15143 O O . ASP A 1 42 ? -0.749 10.286 6.582 1.00 0.00 42 ASP A O 12
ATOM 15152 N N . ALA A 1 43 ? 0.523 8.475 6.200 1.00 0.00 43 ALA A N 12
ATOM 15153 C CA . ALA A 1 43 ? 1.464 9.168 5.356 1.00 0.00 43 ALA A CA 12
ATOM 15154 C C . ALA A 1 43 ? 0.812 9.589 4.038 1.00 0.00 43 ALA A C 12
ATOM 15155 O O . ALA A 1 43 ? 1.058 10.687 3.536 1.00 0.00 43 ALA A O 12
ATOM 15162 N N . SER A 1 44 ? -0.058 8.746 3.494 1.00 0.00 44 SER A N 12
ATOM 15163 C CA . SER A 1 44 ? -0.740 9.098 2.269 1.00 0.00 44 SER A CA 12
ATOM 15164 C C . SER A 1 44 ? -1.765 10.220 2.509 1.00 0.00 44 SER A C 12
ATOM 15165 O O . SER A 1 44 ? -1.994 11.069 1.645 1.00 0.00 44 SER A O 12
ATOM 15173 N N . ALA A 1 45 ? -2.314 10.252 3.728 1.00 0.00 45 ALA A N 12
ATOM 15174 C CA . ALA A 1 45 ? -3.275 11.270 4.154 1.00 0.00 45 ALA A CA 12
ATOM 15175 C C . ALA A 1 45 ? -2.562 12.588 4.434 1.00 0.00 45 ALA A C 12
ATOM 15176 O O . ALA A 1 45 ? -3.183 13.656 4.490 1.00 0.00 45 ALA A O 12
ATOM 15183 N N . ASP A 1 46 ? -1.253 12.498 4.603 1.00 0.00 46 ASP A N 12
ATOM 15184 C CA . ASP A 1 46 ? -0.380 13.654 4.822 1.00 0.00 46 ASP A CA 12
ATOM 15185 C C . ASP A 1 46 ? 0.044 14.173 3.442 1.00 0.00 46 ASP A C 12
ATOM 15186 O O . ASP A 1 46 ? 0.699 15.210 3.291 1.00 0.00 46 ASP A O 12
ATOM 15195 N N . ASP A 1 47 ? -0.391 13.407 2.444 1.00 0.00 47 ASP A N 12
ATOM 15196 C CA . ASP A 1 47 ? -0.145 13.601 1.015 1.00 0.00 47 ASP A CA 12
ATOM 15197 C C . ASP A 1 47 ? 1.335 13.512 0.731 1.00 0.00 47 ASP A C 12
ATOM 15198 O O . ASP A 1 47 ? 1.878 14.166 -0.163 1.00 0.00 47 ASP A O 12
ATOM 15207 N N . ALA A 1 48 ? 1.979 12.659 1.487 1.00 0.00 48 ALA A N 12
ATOM 15208 C CA . ALA A 1 48 ? 3.372 12.396 1.328 1.00 0.00 48 ALA A CA 12
ATOM 15209 C C . ALA A 1 48 ? 3.589 11.677 0.014 1.00 0.00 48 ALA A C 12
ATOM 15210 O O . ALA A 1 48 ? 2.723 10.929 -0.440 1.00 0.00 48 ALA A O 12
ATOM 15217 N N . SER A 1 49 ? 4.691 11.946 -0.613 1.00 0.00 49 SER A N 12
ATOM 15218 C CA . SER A 1 49 ? 5.016 11.319 -1.864 1.00 0.00 49 SER A CA 12
ATOM 15219 C C . SER A 1 49 ? 5.399 9.851 -1.627 1.00 0.00 49 SER A C 12
ATOM 15220 O O . SER A 1 49 ? 5.807 9.494 -0.513 1.00 0.00 49 SER A O 12
ATOM 15228 N N . GLU A 1 50 ? 5.271 9.015 -2.659 1.00 0.00 50 GLU A N 12
ATOM 15229 C CA . GLU A 1 50 ? 5.533 7.568 -2.548 1.00 0.00 50 GLU A CA 12
ATOM 15230 C C . GLU A 1 50 ? 6.918 7.273 -1.977 1.00 0.00 50 GLU A C 12
ATOM 15231 O O . GLU A 1 50 ? 7.064 6.416 -1.126 1.00 0.00 50 GLU A O 12
ATOM 15243 N N . ASP A 1 51 ? 7.900 8.035 -2.413 1.00 0.00 51 ASP A N 12
ATOM 15244 C CA . ASP A 1 51 ? 9.288 7.867 -2.000 1.00 0.00 51 ASP A CA 12
ATOM 15245 C C . ASP A 1 51 ? 9.467 8.235 -0.528 1.00 0.00 51 ASP A C 12
ATOM 15246 O O . ASP A 1 51 ? 10.216 7.582 0.199 1.00 0.00 51 ASP A O 12
ATOM 15255 N N . GLU A 1 52 ? 8.735 9.253 -0.093 1.00 0.00 52 GLU A N 12
ATOM 15256 C CA . GLU A 1 52 ? 8.722 9.686 1.279 1.00 0.00 52 GLU A CA 12
ATOM 15257 C C . GLU A 1 52 ? 8.157 8.597 2.142 1.00 0.00 52 GLU A C 12
ATOM 15258 O O . GLU A 1 52 ? 8.773 8.164 3.107 1.00 0.00 52 GLU A O 12
ATOM 15270 N N . MET A 1 53 ? 7.005 8.121 1.742 1.00 0.00 53 MET A N 12
ATOM 15271 C CA . MET A 1 53 ? 6.282 7.132 2.489 1.00 0.00 53 MET A CA 12
ATOM 15272 C C . MET A 1 53 ? 7.035 5.841 2.532 1.00 0.00 53 MET A C 12
ATOM 15273 O O . MET A 1 53 ? 7.276 5.323 3.598 1.00 0.00 53 MET A O 12
ATOM 15287 N N . ALA A 1 54 ? 7.449 5.358 1.376 1.00 0.00 54 ALA A N 12
ATOM 15288 C CA . ALA A 1 54 ? 8.164 4.090 1.229 1.00 0.00 54 ALA A CA 12
ATOM 15289 C C . ALA A 1 54 ? 9.322 3.966 2.176 1.00 0.00 54 ALA A C 12
ATOM 15290 O O . ALA A 1 54 ? 9.530 2.925 2.755 1.00 0.00 54 ALA A O 12
ATOM 15297 N N . GLN A 1 55 ? 10.003 5.044 2.388 1.00 0.00 55 GLN A N 12
ATOM 15298 C CA . GLN A 1 55 ? 11.179 5.064 3.222 1.00 0.00 55 GLN A CA 12
ATOM 15299 C C . GLN A 1 55 ? 10.805 5.012 4.706 1.00 0.00 55 GLN A C 12
ATOM 15300 O O . GLN A 1 55 ? 11.557 4.512 5.537 1.00 0.00 55 GLN A O 12
ATOM 15314 N N . LEU A 1 56 ? 9.636 5.499 5.016 1.00 0.00 56 LEU A N 12
ATOM 15315 C CA . LEU A 1 56 ? 9.180 5.596 6.385 1.00 0.00 56 LEU A CA 12
ATOM 15316 C C . LEU A 1 56 ? 8.337 4.394 6.779 1.00 0.00 56 LEU A C 12
ATOM 15317 O O . LEU A 1 56 ? 8.649 3.665 7.721 1.00 0.00 56 LEU A O 12
ATOM 15333 N N . VAL A 1 57 ? 7.293 4.181 6.023 1.00 0.00 57 VAL A N 12
ATOM 15334 C CA . VAL A 1 57 ? 6.321 3.170 6.311 1.00 0.00 57 VAL A CA 12
ATOM 15335 C C . VAL A 1 57 ? 6.756 1.773 5.858 1.00 0.00 57 VAL A C 12
ATOM 15336 O O . VAL A 1 57 ? 6.522 0.792 6.552 1.00 0.00 57 VAL A O 12
ATOM 15349 N N . LEU A 1 58 ? 7.387 1.686 4.700 1.00 0.00 58 LEU A N 12
ATOM 15350 C CA . LEU A 1 58 ? 7.883 0.401 4.216 1.00 0.00 58 LEU A CA 12
ATOM 15351 C C . LEU A 1 58 ? 9.362 0.228 4.531 1.00 0.00 58 LEU A C 12
ATOM 15352 O O . LEU A 1 58 ? 9.896 -0.886 4.458 1.00 0.00 58 LEU A O 12
ATOM 15368 N N . GLY A 1 59 ? 10.007 1.309 4.955 1.00 0.00 59 GLY A N 12
ATOM 15369 C CA . GLY A 1 59 ? 11.418 1.253 5.288 1.00 0.00 59 GLY A CA 12
ATOM 15370 C C . GLY A 1 59 ? 12.306 1.038 4.073 1.00 0.00 59 GLY A C 12
ATOM 15371 O O . GLY A 1 59 ? 13.385 0.449 4.171 1.00 0.00 59 GLY A O 12
ATOM 15375 N N . ILE A 1 60 ? 11.857 1.500 2.944 1.00 0.00 60 ILE A N 12
ATOM 15376 C CA . ILE A 1 60 ? 12.541 1.281 1.698 1.00 0.00 60 ILE A CA 12
ATOM 15377 C C . ILE A 1 60 ? 13.138 2.558 1.168 1.00 0.00 60 ILE A C 12
ATOM 15378 O O . ILE A 1 60 ? 12.425 3.524 0.920 1.00 0.00 60 ILE A O 12
ATOM 15394 N N . ASP A 1 61 ? 14.449 2.563 1.030 1.00 0.00 61 ASP A N 12
ATOM 15395 C CA . ASP A 1 61 ? 15.168 3.698 0.480 1.00 0.00 61 ASP A CA 12
ATOM 15396 C C . ASP A 1 61 ? 14.795 3.817 -0.982 1.00 0.00 61 ASP A C 12
ATOM 15397 O O . ASP A 1 61 ? 15.059 2.900 -1.771 1.00 0.00 61 ASP A O 12
ATOM 15406 N N . PRO A 1 62 ? 14.173 4.920 -1.377 1.00 0.00 62 PRO A N 12
ATOM 15407 C CA . PRO A 1 62 ? 13.648 5.074 -2.723 1.00 0.00 62 PRO A CA 12
ATOM 15408 C C . PRO A 1 62 ? 14.724 5.336 -3.767 1.00 0.00 62 PRO A C 12
ATOM 15409 O O . PRO A 1 62 ? 14.461 5.291 -4.959 1.00 0.00 62 PRO A O 12
ATOM 15420 N N . MET A 1 63 ? 15.912 5.645 -3.330 1.00 0.00 63 MET A N 12
ATOM 15421 C CA . MET A 1 63 ? 17.009 5.858 -4.247 1.00 0.00 63 MET A CA 12
ATOM 15422 C C . MET A 1 63 ? 17.630 4.513 -4.570 1.00 0.00 63 MET A C 12
ATOM 15423 O O . MET A 1 63 ? 18.130 4.270 -5.678 1.00 0.00 63 MET A O 12
ATOM 15437 N N . ARG A 1 64 ? 17.594 3.658 -3.583 1.00 0.00 64 ARG A N 12
ATOM 15438 C CA . ARG A 1 64 ? 18.140 2.321 -3.651 1.00 0.00 64 ARG A CA 12
ATOM 15439 C C . ARG A 1 64 ? 17.193 1.394 -4.395 1.00 0.00 64 ARG A C 12
ATOM 15440 O O . ARG A 1 64 ? 17.560 0.805 -5.405 1.00 0.00 64 ARG A O 12
ATOM 15461 N N . GLU A 1 65 ? 15.975 1.290 -3.905 1.00 0.00 65 GLU A N 12
ATOM 15462 C CA . GLU A 1 65 ? 14.966 0.419 -4.494 1.00 0.00 65 GLU A CA 12
ATOM 15463 C C . GLU A 1 65 ? 13.666 1.201 -4.763 1.00 0.00 65 GLU A C 12
ATOM 15464 O O . GLU A 1 65 ? 12.703 1.080 -4.012 1.00 0.00 65 GLU A O 12
ATOM 15476 N N . PRO A 1 66 ? 13.633 2.046 -5.816 1.00 0.00 66 PRO A N 12
ATOM 15477 C CA . PRO A 1 66 ? 12.467 2.895 -6.111 1.00 0.00 66 PRO A CA 12
ATOM 15478 C C . PRO A 1 66 ? 11.223 2.141 -6.606 1.00 0.00 66 PRO A C 12
ATOM 15479 O O . PRO A 1 66 ? 10.097 2.491 -6.224 1.00 0.00 66 PRO A O 12
ATOM 15490 N N . GLU A 1 67 ? 11.415 1.112 -7.427 1.00 0.00 67 GLU A N 12
ATOM 15491 C CA . GLU A 1 67 ? 10.297 0.406 -8.037 1.00 0.00 67 GLU A CA 12
ATOM 15492 C C . GLU A 1 67 ? 9.463 -0.282 -6.987 1.00 0.00 67 GLU A C 12
ATOM 15493 O O . GLU A 1 67 ? 8.254 -0.066 -6.906 1.00 0.00 67 GLU A O 12
ATOM 15505 N N . ARG A 1 68 ? 10.103 -1.059 -6.151 1.00 0.00 68 ARG A N 12
ATOM 15506 C CA . ARG A 1 68 ? 9.387 -1.734 -5.104 1.00 0.00 68 ARG A CA 12
ATOM 15507 C C . ARG A 1 68 ? 8.871 -0.747 -4.059 1.00 0.00 68 ARG A C 12
ATOM 15508 O O . ARG A 1 68 ? 7.839 -0.984 -3.453 1.00 0.00 68 ARG A O 12
ATOM 15529 N N . ALA A 1 69 ? 9.582 0.377 -3.880 1.00 0.00 69 ALA A N 12
ATOM 15530 C CA . ALA A 1 69 ? 9.169 1.404 -2.926 1.00 0.00 69 ALA A CA 12
ATOM 15531 C C . ALA A 1 69 ? 7.807 1.948 -3.296 1.00 0.00 69 ALA A C 12
ATOM 15532 O O . ALA A 1 69 ? 6.878 1.923 -2.490 1.00 0.00 69 ALA A O 12
ATOM 15539 N N . ARG A 1 70 ? 7.666 2.375 -4.538 1.00 0.00 70 ARG A N 12
ATOM 15540 C CA . ARG A 1 70 ? 6.408 2.888 -4.994 1.00 0.00 70 ARG A CA 12
ATOM 15541 C C . ARG A 1 70 ? 5.366 1.787 -5.095 1.00 0.00 70 ARG A C 12
ATOM 15542 O O . ARG A 1 70 ? 4.223 1.995 -4.713 1.00 0.00 70 ARG A O 12
ATOM 15563 N N . MET A 1 71 ? 5.774 0.603 -5.557 1.00 0.00 71 MET A N 12
ATOM 15564 C CA . MET A 1 71 ? 4.827 -0.478 -5.800 1.00 0.00 71 MET A CA 12
ATOM 15565 C C . MET A 1 71 ? 4.207 -0.975 -4.502 1.00 0.00 71 MET A C 12
ATOM 15566 O O . MET A 1 71 ? 3.009 -1.268 -4.460 1.00 0.00 71 MET A O 12
ATOM 15580 N N . ALA A 1 72 ? 5.001 -1.013 -3.436 1.00 0.00 72 ALA A N 12
ATOM 15581 C CA . ALA A 1 72 ? 4.503 -1.416 -2.158 1.00 0.00 72 ALA A CA 12
ATOM 15582 C C . ALA A 1 72 ? 3.621 -0.323 -1.611 1.00 0.00 72 ALA A C 12
ATOM 15583 O O . ALA A 1 72 ? 2.515 -0.572 -1.214 1.00 0.00 72 ALA A O 12
ATOM 15590 N N . VAL A 1 73 ? 4.103 0.903 -1.666 1.00 0.00 73 VAL A N 12
ATOM 15591 C CA . VAL A 1 73 ? 3.360 2.047 -1.161 1.00 0.00 73 VAL A CA 12
ATOM 15592 C C . VAL A 1 73 ? 2.001 2.204 -1.818 1.00 0.00 73 VAL A C 12
ATOM 15593 O O . VAL A 1 73 ? 1.006 2.253 -1.128 1.00 0.00 73 VAL A O 12
ATOM 15606 N N . ARG A 1 74 ? 1.966 2.216 -3.139 1.00 0.00 74 ARG A N 12
ATOM 15607 C CA . ARG A 1 74 ? 0.718 2.412 -3.881 1.00 0.00 74 ARG A CA 12
ATOM 15608 C C . ARG A 1 74 ? -0.317 1.365 -3.524 1.00 0.00 74 ARG A C 12
ATOM 15609 O O . ARG A 1 74 ? -1.452 1.688 -3.248 1.00 0.00 74 ARG A O 12
ATOM 15630 N N . SER A 1 75 ? 0.129 0.161 -3.467 1.00 0.00 75 SER A N 12
ATOM 15631 C CA . SER A 1 75 ? -0.685 -1.003 -3.219 1.00 0.00 75 SER A CA 12
ATOM 15632 C C . SER A 1 75 ? -1.056 -1.142 -1.737 1.00 0.00 75 SER A C 12
ATOM 15633 O O . SER A 1 75 ? -2.178 -1.449 -1.390 1.00 0.00 75 SER A O 12
ATOM 15641 N N . HIS A 1 76 ? -0.132 -0.890 -0.872 1.00 0.00 76 HIS A N 12
ATOM 15642 C CA . HIS A 1 76 ? -0.421 -1.015 0.530 1.00 0.00 76 HIS A CA 12
ATOM 15643 C C . HIS A 1 76 ? -1.252 0.173 1.018 1.00 0.00 76 HIS A C 12
ATOM 15644 O O . HIS A 1 76 ? -1.997 0.062 1.982 1.00 0.00 76 HIS A O 12
ATOM 15658 N N . LEU A 1 77 ? -1.116 1.328 0.366 1.00 0.00 77 LEU A N 12
ATOM 15659 C CA . LEU A 1 77 ? -1.948 2.452 0.724 1.00 0.00 77 LEU A CA 12
ATOM 15660 C C . LEU A 1 77 ? -3.323 2.273 0.123 1.00 0.00 77 LEU A C 12
ATOM 15661 O O . LEU A 1 77 ? -4.305 2.727 0.687 1.00 0.00 77 LEU A O 12
ATOM 15677 N N . ASP A 1 78 ? -3.399 1.618 -1.033 1.00 0.00 78 ASP A N 12
ATOM 15678 C CA . ASP A 1 78 ? -4.667 1.513 -1.720 1.00 0.00 78 ASP A CA 12
ATOM 15679 C C . ASP A 1 78 ? -5.707 0.759 -0.954 1.00 0.00 78 ASP A C 12
ATOM 15680 O O . ASP A 1 78 ? -6.762 1.283 -0.711 1.00 0.00 78 ASP A O 12
ATOM 15689 N N . ARG A 1 79 ? -5.412 -0.404 -0.478 1.00 0.00 79 ARG A N 12
ATOM 15690 C CA . ARG A 1 79 ? -6.425 -1.114 0.300 1.00 0.00 79 ARG A CA 12
ATOM 15691 C C . ARG A 1 79 ? -6.696 -0.412 1.628 1.00 0.00 79 ARG A C 12
ATOM 15692 O O . ARG A 1 79 ? -7.805 -0.482 2.168 1.00 0.00 79 ARG A O 12
ATOM 15713 N N . ALA A 1 80 ? -5.701 0.286 2.118 1.00 0.00 80 ALA A N 12
ATOM 15714 C CA . ALA A 1 80 ? -5.806 0.980 3.368 1.00 0.00 80 ALA A CA 12
ATOM 15715 C C . ALA A 1 80 ? -6.749 2.175 3.263 1.00 0.00 80 ALA A C 12
ATOM 15716 O O . ALA A 1 80 ? -7.718 2.284 4.012 1.00 0.00 80 ALA A O 12
ATOM 15723 N N . ASN A 1 81 ? -6.494 3.031 2.296 1.00 0.00 81 ASN A N 12
ATOM 15724 C CA . ASN A 1 81 ? -7.287 4.241 2.113 1.00 0.00 81 ASN A CA 12
ATOM 15725 C C . ASN A 1 81 ? -8.645 3.941 1.531 1.00 0.00 81 ASN A C 12
ATOM 15726 O O . ASN A 1 81 ? -9.588 4.643 1.784 1.00 0.00 81 ASN A O 12
ATOM 15737 N N . TRP A 1 82 ? -8.723 2.894 0.728 1.00 0.00 82 TRP A N 12
ATOM 15738 C CA . TRP A 1 82 ? -9.978 2.473 0.108 1.00 0.00 82 TRP A CA 12
ATOM 15739 C C . TRP A 1 82 ? -10.962 1.941 1.132 1.00 0.00 82 TRP A C 12
ATOM 15740 O O . TRP A 1 82 ? -12.175 1.949 0.895 1.00 0.00 82 TRP A O 12
ATOM 15761 N N . MET A 1 83 ? -10.439 1.419 2.245 1.00 0.00 83 MET A N 12
ATOM 15762 C CA . MET A 1 83 ? -11.279 1.020 3.374 1.00 0.00 83 MET A CA 12
ATOM 15763 C C . MET A 1 83 ? -12.016 2.265 3.879 1.00 0.00 83 MET A C 12
ATOM 15764 O O . MET A 1 83 ? -13.194 2.212 4.253 1.00 0.00 83 MET A O 12
ATOM 15778 N N . VAL A 1 84 ? -11.319 3.386 3.828 1.00 0.00 84 VAL A N 12
ATOM 15779 C CA . VAL A 1 84 ? -11.861 4.668 4.205 1.00 0.00 84 VAL A CA 12
ATOM 15780 C C . VAL A 1 84 ? -12.827 5.120 3.110 1.00 0.00 84 VAL A C 12
ATOM 15781 O O . VAL A 1 84 ? -12.570 4.951 1.921 1.00 0.00 84 VAL A O 12
ATOM 15794 N N . THR A 1 85 ? -13.947 5.624 3.508 1.00 0.00 85 THR A N 12
ATOM 15795 C CA . THR A 1 85 ? -14.950 6.046 2.582 1.00 0.00 85 THR A CA 12
ATOM 15796 C C . THR A 1 85 ? -14.740 7.512 2.185 1.00 0.00 85 THR A C 12
ATOM 15797 O O . THR A 1 85 ? -15.068 7.919 1.073 1.00 0.00 85 THR A O 12
ATOM 15808 N N . THR A 1 86 ? -14.161 8.280 3.070 1.00 0.00 86 THR A N 12
ATOM 15809 C CA . THR A 1 86 ? -13.970 9.679 2.824 1.00 0.00 86 THR A CA 12
ATOM 15810 C C . THR A 1 86 ? -12.499 10.089 2.854 1.00 0.00 86 THR A C 12
ATOM 15811 O O . THR A 1 86 ? -11.891 10.190 3.921 1.00 0.00 86 THR A O 12
ATOM 15822 N N . GLY A 1 87 ? -11.926 10.273 1.698 1.00 0.00 87 GLY A N 12
ATOM 15823 C CA . GLY A 1 87 ? -10.583 10.757 1.626 1.00 0.00 87 GLY A CA 12
ATOM 15824 C C . GLY A 1 87 ? -9.556 9.673 1.440 1.00 0.00 87 GLY A C 12
ATOM 15825 O O . GLY A 1 87 ? -9.169 8.996 2.390 1.00 0.00 87 GLY A O 12
ATOM 15829 N N . TYR A 1 88 ? -9.138 9.487 0.221 1.00 0.00 88 TYR A N 12
ATOM 15830 C CA . TYR A 1 88 ? -8.038 8.595 -0.090 1.00 0.00 88 TYR A CA 12
ATOM 15831 C C . TYR A 1 88 ? -6.995 9.387 -0.860 1.00 0.00 88 TYR A C 12
ATOM 15832 O O . TYR A 1 88 ? -7.240 10.551 -1.191 1.00 0.00 88 TYR A O 12
ATOM 15850 N N . LYS A 1 89 ? -5.850 8.808 -1.125 1.00 0.00 89 LYS A N 12
ATOM 15851 C CA . LYS A 1 89 ? -4.846 9.499 -1.903 1.00 0.00 89 LYS A CA 12
ATOM 15852 C C . LYS A 1 89 ? -4.878 8.922 -3.298 1.00 0.00 89 LYS A C 12
ATOM 15853 O O . LYS A 1 89 ? -4.873 7.697 -3.443 1.00 0.00 89 LYS A O 12
ATOM 15872 N N . GLU A 1 90 ? -4.892 9.793 -4.304 1.00 0.00 90 GLU A N 12
ATOM 15873 C CA . GLU A 1 90 ? -5.036 9.389 -5.700 1.00 0.00 90 GLU A CA 12
ATOM 15874 C C . GLU A 1 90 ? -6.367 8.651 -5.916 1.00 0.00 90 GLU A C 12
ATOM 15875 O O . GLU A 1 90 ? -6.425 7.426 -5.991 1.00 0.00 90 GLU A O 12
ATOM 15887 N N . LEU A 1 91 ? -7.435 9.426 -5.943 1.00 0.00 91 LEU A N 12
ATOM 15888 C CA . LEU A 1 91 ? -8.798 8.906 -6.079 1.00 0.00 91 LEU A CA 12
ATOM 15889 C C . LEU A 1 91 ? -9.044 8.398 -7.477 1.00 0.00 91 LEU A C 12
ATOM 15890 O O . LEU A 1 91 ? -9.403 7.234 -7.683 1.00 0.00 91 LEU A O 12
ATOM 15906 N N . PHE A 1 92 ? -8.822 9.279 -8.426 1.00 0.00 92 PHE A N 12
ATOM 15907 C CA . PHE A 1 92 ? -9.103 9.052 -9.823 1.00 0.00 92 PHE A CA 12
ATOM 15908 C C . PHE A 1 92 ? -8.619 10.274 -10.581 1.00 0.00 92 PHE A C 12
ATOM 15909 O O . PHE A 1 92 ? -7.859 10.174 -11.558 1.00 0.00 92 PHE A O 12
ATOM 15926 N N . ALA A 1 93 ? -9.053 11.424 -10.122 1.00 0.00 93 ALA A N 12
ATOM 15927 C CA . ALA A 1 93 ? -8.636 12.675 -10.673 1.00 0.00 93 ALA A CA 12
ATOM 15928 C C . ALA A 1 93 ? -8.020 13.528 -9.594 1.00 0.00 93 ALA A C 12
ATOM 15929 O O . ALA A 1 93 ? -8.712 14.205 -8.827 1.00 0.00 93 ALA A O 12
ATOM 15936 N N . ARG A 1 94 ? -6.744 13.458 -9.507 1.00 0.00 94 ARG A N 12
ATOM 15937 C CA . ARG A 1 94 ? -6.007 14.174 -8.521 1.00 0.00 94 ARG A CA 12
ATOM 15938 C C . ARG A 1 94 ? -5.180 15.240 -9.214 1.00 0.00 94 ARG A C 12
ATOM 15939 O O . ARG A 1 94 ? -4.170 14.909 -9.854 1.00 0.00 94 ARG A O 12
ATOM 15961 N N . GLY A 1 11 ? 10.793 -19.869 -3.683 1.00 0.00 11 GLY A N 13
ATOM 15962 C CA . GLY A 1 11 ? 9.425 -20.109 -3.225 1.00 0.00 11 GLY A CA 13
ATOM 15963 C C . GLY A 1 11 ? 8.555 -18.930 -3.534 1.00 0.00 11 GLY A C 13
ATOM 15964 O O . GLY A 1 11 ? 9.064 -17.824 -3.710 1.00 0.00 11 GLY A O 13
ATOM 15968 N N . SER A 1 12 ? 7.254 -19.128 -3.587 1.00 0.00 12 SER A N 13
ATOM 15969 C CA . SER A 1 12 ? 6.349 -18.060 -3.934 1.00 0.00 12 SER A CA 13
ATOM 15970 C C . SER A 1 12 ? 5.954 -17.245 -2.708 1.00 0.00 12 SER A C 13
ATOM 15971 O O . SER A 1 12 ? 4.821 -17.301 -2.221 1.00 0.00 12 SER A O 13
A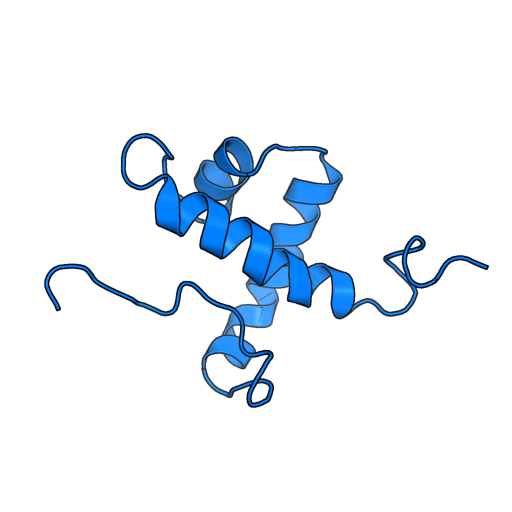TOM 15979 N N . LYS A 1 13 ? 6.917 -16.534 -2.193 1.00 0.00 13 LYS A N 13
ATOM 15980 C CA . LYS A 1 13 ? 6.748 -15.699 -1.042 1.00 0.00 13 LYS A CA 13
ATOM 15981 C C . LYS A 1 13 ? 7.441 -14.384 -1.283 1.00 0.00 13 LYS A C 13
ATOM 15982 O O . LYS A 1 13 ? 8.675 -14.331 -1.341 1.00 0.00 13 LYS A O 13
ATOM 16001 N N . ARG A 1 14 ? 6.673 -13.336 -1.483 1.00 0.00 14 ARG A N 13
ATOM 16002 C CA . ARG A 1 14 ? 7.250 -12.015 -1.555 1.00 0.00 14 ARG A CA 13
ATOM 16003 C C . ARG A 1 14 ? 7.546 -11.646 -0.127 1.00 0.00 14 ARG A C 13
ATOM 16004 O O . ARG A 1 14 ? 6.643 -11.270 0.638 1.00 0.00 14 ARG A O 13
ATOM 16025 N N . LYS A 1 15 ? 8.784 -11.867 0.249 1.00 0.00 15 LYS A N 13
ATOM 16026 C CA . LYS A 1 15 ? 9.230 -11.824 1.623 1.00 0.00 15 LYS A CA 13
ATOM 16027 C C . LYS A 1 15 ? 9.215 -10.475 2.338 1.00 0.00 15 LYS A C 13
ATOM 16028 O O . LYS A 1 15 ? 10.247 -9.828 2.562 1.00 0.00 15 LYS A O 13
ATOM 16047 N N . VAL A 1 16 ? 8.008 -10.082 2.663 1.00 0.00 16 VAL A N 13
ATOM 16048 C CA . VAL A 1 16 ? 7.632 -8.926 3.457 1.00 0.00 16 VAL A CA 13
ATOM 16049 C C . VAL A 1 16 ? 6.129 -8.747 3.286 1.00 0.00 16 VAL A C 13
ATOM 16050 O O . VAL A 1 16 ? 5.380 -8.665 4.282 1.00 0.00 16 VAL A O 13
ATOM 16063 N N . GLN A 1 17 ? 5.719 -8.768 1.999 1.00 0.00 17 GLN A N 13
ATOM 16064 C CA . GLN A 1 17 ? 4.350 -8.682 1.492 1.00 0.00 17 GLN A CA 13
ATOM 16065 C C . GLN A 1 17 ? 4.459 -8.040 0.114 1.00 0.00 17 GLN A C 13
ATOM 16066 O O . GLN A 1 17 ? 4.272 -8.685 -0.912 1.00 0.00 17 GLN A O 13
ATOM 16080 N N . ASP A 1 18 ? 4.808 -6.751 0.156 1.00 0.00 18 ASP A N 13
ATOM 16081 C CA . ASP A 1 18 ? 5.050 -5.834 -0.983 1.00 0.00 18 ASP A CA 13
ATOM 16082 C C . ASP A 1 18 ? 4.026 -5.862 -2.132 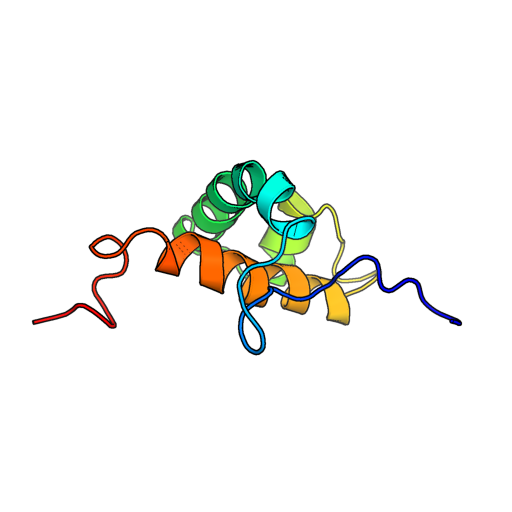1.00 0.00 18 ASP A C 13
ATOM 16083 O O . ASP A 1 18 ? 4.315 -5.377 -3.228 1.00 0.00 18 ASP A O 13
ATOM 16092 N N . GLU A 1 19 ? 2.825 -6.346 -1.861 1.00 0.00 19 GLU A N 13
ATOM 16093 C CA . GLU A 1 19 ? 1.709 -6.260 -2.785 1.00 0.00 19 GLU A CA 13
ATOM 16094 C C . GLU A 1 19 ? 0.410 -6.392 -2.025 1.00 0.00 19 GLU A C 13
ATOM 16095 O O . GLU A 1 19 ? 0.422 -6.676 -0.837 1.00 0.00 19 GLU A O 13
ATOM 16107 N N . VAL A 1 20 ? -0.684 -6.192 -2.716 1.00 0.00 20 VAL A N 13
ATOM 16108 C CA . VAL A 1 20 ? -2.003 -6.359 -2.157 1.00 0.00 20 VAL A CA 13
ATOM 16109 C C . VAL A 1 20 ? -2.768 -7.334 -3.078 1.00 0.00 20 VAL A C 13
ATOM 16110 O O . VAL A 1 20 ? -2.609 -7.278 -4.316 1.00 0.00 20 VAL A O 13
ATOM 16123 N N . PRO A 1 21 ? -3.523 -8.277 -2.520 1.00 0.00 21 PRO A N 13
ATOM 16124 C CA . PRO A 1 21 ? -4.288 -9.223 -3.301 1.00 0.00 21 PRO A CA 13
ATOM 16125 C C . PRO A 1 21 ? -5.538 -8.566 -3.899 1.00 0.00 21 PRO A C 13
ATOM 16126 O O . PRO A 1 21 ? -6.539 -8.316 -3.208 1.00 0.00 21 PRO A O 13
ATOM 16137 N N . TRP A 1 22 ? -5.454 -8.225 -5.163 1.00 0.00 22 TRP A N 13
ATOM 16138 C CA . TRP A 1 22 ? -6.546 -7.545 -5.826 1.00 0.00 22 TRP A CA 13
ATOM 16139 C C . TRP A 1 22 ? -6.824 -8.209 -7.155 1.00 0.00 22 TRP A C 13
ATOM 16140 O O . TRP A 1 22 ? -7.785 -7.864 -7.850 1.00 0.00 22 TRP A O 13
ATOM 16161 N N . SER A 1 23 ? -6.001 -9.156 -7.507 1.00 0.00 23 SER A N 13
ATOM 16162 C CA . SER A 1 23 ? -6.094 -9.775 -8.794 1.00 0.00 23 SER A CA 13
ATOM 16163 C C . SER A 1 23 ? -7.172 -10.849 -8.792 1.00 0.00 23 SER A C 13
ATOM 16164 O O . SER A 1 23 ? -8.092 -10.828 -9.607 1.00 0.00 23 SER A O 13
ATOM 16172 N N . ASP A 1 24 ? -7.079 -11.753 -7.858 1.00 0.00 24 ASP A N 13
ATOM 16173 C CA . ASP A 1 24 ? -7.983 -12.879 -7.818 1.00 0.00 24 ASP A CA 13
ATOM 16174 C C . ASP A 1 24 ? -8.996 -12.754 -6.695 1.00 0.00 24 ASP A C 13
ATOM 16175 O O . ASP A 1 24 ? -10.199 -12.889 -6.924 1.00 0.00 24 ASP A O 13
ATOM 16184 N N . SER A 1 25 ? -8.535 -12.435 -5.512 1.00 0.00 25 SER A N 13
ATOM 16185 C CA . SER A 1 25 ? -9.376 -12.361 -4.352 1.00 0.00 25 SER A CA 13
ATOM 16186 C C . SER A 1 25 ? -8.532 -11.798 -3.225 1.00 0.00 25 SER A C 13
ATOM 16187 O O . SER A 1 25 ? -7.331 -11.570 -3.415 1.00 0.00 25 SER A O 13
ATOM 16195 N N . LEU A 1 26 ? -9.144 -11.561 -2.094 1.00 0.00 26 LEU A N 13
ATOM 16196 C CA . LEU A 1 26 ? -8.447 -11.094 -0.928 1.00 0.00 26 LEU A CA 13
ATOM 16197 C C . LEU A 1 26 ? -7.876 -12.343 -0.261 1.00 0.00 26 LEU A C 13
ATOM 16198 O O . LEU A 1 26 ? -8.584 -13.357 -0.155 1.00 0.00 26 LEU A O 13
ATOM 16214 N N . THR A 1 27 ? -6.654 -12.305 0.192 1.00 0.00 27 THR A N 13
ATOM 16215 C CA . THR A 1 27 ? -6.032 -13.501 0.682 1.00 0.00 27 THR A CA 13
ATOM 16216 C C . THR A 1 27 ? -5.723 -13.424 2.160 1.00 0.00 27 THR A C 13
ATOM 16217 O O . THR A 1 27 ? -5.538 -12.331 2.718 1.00 0.00 27 THR A O 13
ATOM 16228 N N . ALA A 1 28 ? -5.648 -14.587 2.776 1.00 0.00 28 ALA A N 13
ATOM 16229 C CA . ALA A 1 28 ? -5.492 -14.728 4.210 1.00 0.00 28 ALA A CA 13
ATOM 16230 C C . ALA A 1 28 ? -4.195 -14.129 4.734 1.00 0.00 28 ALA A C 13
ATOM 16231 O O . ALA A 1 28 ? -4.188 -13.517 5.805 1.00 0.00 28 ALA A O 13
ATOM 16238 N N . TYR A 1 29 ? -3.114 -14.267 3.975 1.00 0.00 29 TYR A N 13
ATOM 16239 C CA . TYR A 1 29 ? -1.814 -13.782 4.433 1.00 0.00 29 TYR A CA 13
ATOM 16240 C C . TYR A 1 29 ? -1.867 -12.249 4.600 1.00 0.00 29 TYR A C 13
ATOM 16241 O O . TYR A 1 29 ? -1.404 -11.696 5.594 1.00 0.00 29 TYR A O 13
ATOM 16259 N N . ASP A 1 30 ? -2.469 -11.597 3.621 1.00 0.00 30 ASP A N 13
ATOM 16260 C CA . ASP A 1 30 ? -2.523 -10.151 3.549 1.00 0.00 30 ASP A CA 13
ATOM 16261 C C . ASP A 1 30 ? -3.556 -9.619 4.493 1.00 0.00 30 ASP A C 13
ATOM 16262 O O . ASP A 1 30 ? -3.414 -8.555 5.062 1.00 0.00 30 ASP A O 13
ATOM 16271 N N . ASN A 1 31 ? -4.590 -10.409 4.688 1.00 0.00 31 ASN A N 13
ATOM 16272 C CA . ASN A 1 31 ? -5.702 -10.072 5.573 1.00 0.00 31 ASN A CA 13
ATOM 16273 C C . ASN A 1 31 ? -5.197 -9.914 7.022 1.00 0.00 31 ASN A C 13
ATOM 16274 O O . ASN A 1 31 ? -5.744 -9.164 7.812 1.00 0.00 31 ASN A O 13
ATOM 16285 N N . GLU A 1 32 ? -4.069 -10.527 7.301 1.00 0.00 32 GLU A N 13
ATOM 16286 C CA . GLU A 1 32 ? -3.471 -10.509 8.617 1.00 0.00 32 GLU A CA 13
ATOM 16287 C C . GLU A 1 32 ? -2.634 -9.223 8.755 1.00 0.00 32 GLU A C 13
ATOM 16288 O O . GLU A 1 32 ? -2.271 -8.787 9.857 1.00 0.00 32 GLU A O 13
ATOM 16300 N N . HIS A 1 33 ? -2.379 -8.603 7.627 1.00 0.00 33 HIS A N 13
ATOM 16301 C CA . HIS A 1 33 ? -1.538 -7.436 7.543 1.00 0.00 33 HIS A CA 13
ATOM 16302 C C . HIS A 1 33 ? -2.346 -6.147 7.508 1.00 0.00 33 HIS A C 13
ATOM 16303 O O . HIS A 1 33 ? -1.788 -5.082 7.694 1.00 0.00 33 HIS A O 13
ATOM 16317 N N . PHE A 1 34 ? -3.654 -6.237 7.313 1.00 0.00 34 PHE A N 13
ATOM 16318 C CA . PHE A 1 34 ? -4.486 -5.050 7.099 1.00 0.00 34 PHE A CA 13
ATOM 16319 C C . PHE A 1 34 ? -4.430 -3.972 8.180 1.00 0.00 34 PHE A C 13
ATOM 16320 O O . PHE A 1 34 ? -4.736 -2.811 7.910 1.00 0.00 34 PHE A O 13
ATOM 16337 N N . THR A 1 35 ? -4.012 -4.326 9.366 1.00 0.00 35 THR A N 13
ATOM 16338 C CA . THR A 1 35 ? -3.863 -3.354 10.419 1.00 0.00 35 THR A CA 13
ATOM 16339 C C . THR A 1 35 ? -2.747 -2.334 10.062 1.00 0.00 35 THR A C 13
ATOM 16340 O O . THR A 1 35 ? -2.858 -1.145 10.369 1.00 0.00 35 THR A O 13
ATOM 16351 N N . ILE A 1 36 ? -1.711 -2.786 9.336 1.00 0.00 36 ILE A N 13
ATOM 16352 C CA . ILE A 1 36 ? -0.588 -1.902 9.012 1.00 0.00 36 ILE A CA 13
ATOM 16353 C C . ILE A 1 36 ? -0.954 -0.915 7.908 1.00 0.00 36 ILE A C 13
ATOM 16354 O O . ILE A 1 36 ? -0.340 0.141 7.765 1.00 0.00 36 ILE A O 13
ATOM 16370 N N . TYR A 1 37 ? -1.995 -1.258 7.169 1.00 0.00 37 TYR A N 13
ATOM 16371 C CA . TYR A 1 37 ? -2.515 -0.441 6.084 1.00 0.00 37 TYR A CA 13
ATOM 16372 C C . TYR A 1 37 ? -2.965 0.918 6.584 1.00 0.00 37 TYR A C 13
ATOM 16373 O O . TYR A 1 37 ? -2.711 1.948 5.947 1.00 0.00 37 TYR A O 13
ATOM 16391 N N . MET A 1 38 ? -3.574 0.918 7.756 1.00 0.00 38 MET A N 13
ATOM 16392 C CA . MET A 1 38 ? -4.056 2.138 8.388 1.00 0.00 38 MET A CA 13
ATOM 16393 C C . MET A 1 38 ? -2.893 3.089 8.663 1.00 0.00 38 MET A C 13
ATOM 16394 O O . MET A 1 38 ? -3.027 4.301 8.551 1.00 0.00 38 MET A O 13
ATOM 16408 N N . ARG A 1 39 ? -1.736 2.522 8.949 1.00 0.00 39 ARG A N 13
ATOM 16409 C CA . ARG A 1 39 ? -0.563 3.332 9.269 1.00 0.00 39 ARG A CA 13
ATOM 16410 C C . ARG A 1 39 ? 0.051 3.909 8.006 1.00 0.00 39 ARG A C 13
ATOM 16411 O O . ARG A 1 39 ? 0.484 5.063 7.975 1.00 0.00 39 ARG A O 13
ATOM 16432 N N . LEU A 1 40 ? 0.059 3.111 6.956 1.00 0.00 40 LEU A N 13
ATOM 16433 C CA . LEU A 1 40 ? 0.635 3.517 5.693 1.00 0.00 40 LEU A CA 13
ATOM 16434 C C . LEU A 1 40 ? -0.208 4.598 5.016 1.00 0.00 40 LEU A C 13
ATOM 16435 O O . LEU A 1 40 ? 0.334 5.513 4.388 1.00 0.00 40 LEU A O 13
ATOM 16451 N N . LEU A 1 41 ? -1.533 4.517 5.159 1.00 0.00 41 LEU A N 13
ATOM 16452 C CA . LEU A 1 41 ? -2.407 5.506 4.546 1.00 0.00 41 LEU A CA 13
ATOM 16453 C C . LEU A 1 41 ? -2.239 6.851 5.235 1.00 0.00 41 LEU A C 13
ATOM 16454 O O . LEU A 1 41 ? -2.410 7.908 4.613 1.00 0.00 41 LEU A O 13
ATOM 16470 N N . ASP A 1 42 ? -1.883 6.800 6.516 1.00 0.00 42 ASP A N 13
ATOM 16471 C CA . ASP A 1 42 ? -1.688 7.995 7.323 1.00 0.00 42 ASP A CA 13
ATOM 16472 C C . ASP A 1 42 ? -0.541 8.823 6.793 1.00 0.00 42 ASP A C 13
ATOM 16473 O O . ASP A 1 42 ? -0.620 10.039 6.751 1.00 0.00 42 ASP A O 13
ATOM 16482 N N . ALA A 1 43 ? 0.504 8.155 6.330 1.00 0.00 43 ALA A N 13
ATOM 16483 C CA . ALA A 1 43 ? 1.654 8.846 5.765 1.00 0.00 43 ALA A CA 13
ATOM 16484 C C . ALA A 1 43 ? 1.266 9.556 4.458 1.00 0.00 43 ALA A C 13
ATOM 16485 O O . ALA A 1 43 ? 1.755 10.636 4.154 1.00 0.00 43 ALA A O 13
ATOM 16492 N N . SER A 1 44 ? 0.341 8.965 3.722 1.00 0.00 44 SER A N 13
ATOM 16493 C CA . SER A 1 44 ? -0.160 9.567 2.490 1.00 0.00 44 SER A CA 13
ATOM 16494 C C . SER A 1 44 ? -1.048 10.763 2.841 1.00 0.00 44 SER A C 13
ATOM 16495 O O . SER A 1 44 ? -0.998 11.814 2.200 1.00 0.00 44 SER A O 13
ATOM 16503 N N . ALA A 1 45 ? -1.806 10.609 3.915 1.00 0.00 45 ALA A N 13
ATOM 16504 C CA . ALA A 1 45 ? -2.698 11.643 4.402 1.00 0.00 45 ALA A CA 13
ATOM 16505 C C . ALA A 1 45 ? -1.898 12.754 5.066 1.00 0.00 45 ALA A C 13
ATOM 16506 O O . ALA A 1 45 ? -2.418 13.826 5.356 1.00 0.00 45 ALA A O 13
ATOM 16513 N N . ASP A 1 46 ? -0.619 12.493 5.270 1.00 0.00 46 ASP A N 13
ATOM 16514 C CA . ASP A 1 46 ? 0.295 13.438 5.875 1.00 0.00 46 ASP A CA 13
ATOM 16515 C C . ASP A 1 46 ? 0.941 14.278 4.769 1.00 0.00 46 ASP A C 13
ATOM 16516 O O . ASP A 1 46 ? 1.869 15.051 5.008 1.00 0.00 46 ASP A O 13
ATOM 16525 N N . ASP A 1 47 ? 0.418 14.092 3.534 1.00 0.00 47 ASP A N 13
ATOM 16526 C CA . ASP A 1 47 ? 0.815 14.860 2.329 1.00 0.00 47 ASP A CA 13
ATOM 16527 C C . ASP A 1 47 ? 2.179 14.396 1.785 1.00 0.00 47 ASP A C 13
ATOM 16528 O O . ASP A 1 47 ? 2.764 14.994 0.887 1.00 0.00 47 ASP A O 13
ATOM 16537 N N . ALA A 1 48 ? 2.627 13.266 2.261 1.00 0.00 48 ALA A N 13
ATOM 16538 C CA . ALA A 1 48 ? 3.904 12.752 1.867 1.00 0.00 48 ALA A CA 13
ATOM 16539 C C . ALA A 1 48 ? 3.801 12.058 0.511 1.00 0.00 48 ALA A C 13
ATOM 16540 O O . ALA A 1 48 ? 2.773 11.450 0.189 1.00 0.00 48 ALA A O 13
ATOM 16547 N N . SER A 1 49 ? 4.823 12.198 -0.296 1.00 0.00 49 SER A N 13
ATOM 16548 C CA . SER A 1 49 ? 4.880 11.542 -1.578 1.00 0.00 49 SER A CA 13
ATOM 16549 C C . SER A 1 49 ? 5.215 10.068 -1.327 1.00 0.00 49 SER A C 13
ATOM 16550 O O . SER A 1 49 ? 5.814 9.754 -0.293 1.00 0.00 49 SER A O 13
ATOM 16558 N N . GLU A 1 50 ? 4.871 9.182 -2.250 1.00 0.00 50 GLU A N 13
ATOM 16559 C CA . GLU A 1 50 ? 5.065 7.743 -2.035 1.00 0.00 50 GLU A CA 13
ATOM 16560 C C . GLU A 1 50 ? 6.522 7.385 -1.758 1.00 0.00 50 GLU A C 13
ATOM 16561 O O . GLU A 1 50 ? 6.790 6.544 -0.929 1.00 0.00 50 GLU A O 13
ATOM 16573 N N . ASP A 1 51 ? 7.441 8.068 -2.424 1.00 0.00 51 ASP A N 13
ATOM 16574 C CA . ASP A 1 51 ? 8.902 7.881 -2.215 1.00 0.00 51 ASP A CA 13
ATOM 16575 C C . ASP A 1 51 ? 9.275 8.223 -0.785 1.00 0.00 51 ASP A C 13
ATOM 16576 O O . ASP A 1 51 ? 9.989 7.470 -0.121 1.00 0.00 51 ASP A O 13
ATOM 16585 N N . GLU A 1 52 ? 8.749 9.342 -0.310 1.00 0.00 52 GLU A N 13
ATOM 16586 C CA . GLU A 1 52 ? 8.964 9.825 1.034 1.00 0.00 52 GLU A CA 13
ATOM 16587 C C . GLU A 1 52 ? 8.486 8.794 2.016 1.00 0.00 52 GLU A C 13
ATOM 16588 O O . GLU A 1 52 ? 9.221 8.345 2.885 1.00 0.00 52 GLU A O 13
ATOM 16600 N N . MET A 1 53 ? 7.267 8.382 1.806 1.00 0.00 53 MET A N 13
ATOM 16601 C CA . MET A 1 53 ? 6.594 7.439 2.658 1.00 0.00 53 MET A CA 13
ATOM 16602 C C . MET A 1 53 ? 7.305 6.131 2.665 1.00 0.00 53 MET A C 13
ATOM 16603 O O . MET A 1 53 ? 7.637 5.637 3.706 1.00 0.00 53 MET A O 13
ATOM 16617 N N . ALA A 1 54 ? 7.580 5.608 1.492 1.00 0.00 54 ALA A N 13
ATOM 16618 C CA . ALA A 1 54 ? 8.237 4.321 1.307 1.00 0.00 54 ALA A CA 13
ATOM 16619 C C . ALA A 1 54 ? 9.520 4.220 2.097 1.00 0.00 54 ALA A C 13
ATOM 16620 O O . ALA A 1 54 ? 9.848 3.172 2.626 1.00 0.00 54 ALA A O 13
ATOM 16627 N N . GLN A 1 55 ? 10.199 5.320 2.216 1.00 0.00 55 GLN A N 13
ATOM 16628 C CA . GLN A 1 55 ? 11.443 5.375 2.918 1.00 0.00 55 GLN A CA 13
ATOM 16629 C C . GLN A 1 55 ? 11.229 5.348 4.431 1.00 0.00 55 GLN A C 13
ATOM 16630 O O . GLN A 1 55 ? 12.057 4.828 5.177 1.00 0.00 55 GLN A O 13
ATOM 16644 N N . LEU A 1 56 ? 10.108 5.861 4.857 1.00 0.00 56 LEU A N 13
ATOM 16645 C CA . LEU A 1 56 ? 9.805 6.005 6.258 1.00 0.00 56 LEU A CA 13
ATOM 16646 C C . LEU A 1 56 ? 9.015 4.809 6.765 1.00 0.00 56 LEU A C 13
ATOM 16647 O O . LEU A 1 56 ? 9.436 4.112 7.675 1.00 0.00 56 LEU A O 13
ATOM 16663 N N . VAL A 1 57 ? 7.897 4.559 6.125 1.00 0.00 57 VAL A N 13
ATOM 16664 C CA . VAL A 1 57 ? 6.988 3.527 6.526 1.00 0.00 57 VAL A CA 13
ATOM 16665 C C . VAL A 1 57 ? 7.412 2.137 6.053 1.00 0.00 57 VAL A C 13
ATOM 16666 O O . VAL A 1 57 ? 7.359 1.178 6.818 1.00 0.00 57 VAL A O 13
ATOM 16679 N N . LEU A 1 58 ? 7.831 2.013 4.806 1.00 0.00 58 LEU A N 13
ATOM 16680 C CA . LEU A 1 58 ? 8.257 0.709 4.316 1.00 0.00 58 LEU A CA 13
ATOM 16681 C C . LEU A 1 58 ? 9.747 0.515 4.542 1.00 0.00 58 LEU A C 13
ATOM 16682 O O . LEU A 1 58 ? 10.250 -0.604 4.475 1.00 0.00 58 LEU A O 13
ATOM 16698 N N . GLY A 1 59 ? 10.432 1.592 4.885 1.00 0.00 59 GLY A N 13
ATOM 16699 C CA . GLY A 1 59 ? 11.854 1.510 5.133 1.00 0.00 59 GLY A CA 13
ATOM 16700 C C . GLY A 1 59 ? 12.661 1.142 3.884 1.00 0.00 59 GLY A C 13
ATOM 16701 O O . GLY A 1 59 ? 13.682 0.444 3.978 1.00 0.00 59 GLY A O 13
ATOM 16705 N N . ILE A 1 60 ? 12.194 1.562 2.724 1.00 0.00 60 ILE A N 13
ATOM 16706 C CA . ILE A 1 60 ? 12.928 1.336 1.476 1.00 0.00 60 ILE A CA 13
ATOM 16707 C C . ILE A 1 60 ? 13.513 2.648 0.988 1.00 0.00 60 ILE A C 13
ATOM 16708 O O . ILE A 1 60 ? 12.836 3.656 1.004 1.00 0.00 60 ILE A O 13
ATOM 16724 N N . ASP A 1 61 ? 14.771 2.637 0.587 1.00 0.00 61 ASP A N 13
ATOM 16725 C CA . ASP A 1 61 ? 15.395 3.807 0.006 1.00 0.00 61 ASP A CA 13
ATOM 16726 C C . ASP A 1 61 ? 14.893 3.946 -1.427 1.00 0.00 61 ASP A C 13
ATOM 16727 O O . ASP A 1 61 ? 15.221 3.124 -2.290 1.00 0.00 61 ASP A O 13
ATOM 16736 N N . PRO A 1 62 ? 14.090 4.974 -1.709 1.00 0.00 62 PRO A N 13
ATOM 16737 C CA . PRO A 1 62 ? 13.467 5.153 -3.013 1.00 0.00 62 PRO A CA 13
ATOM 16738 C C . PRO A 1 62 ? 14.401 5.815 -4.002 1.00 0.00 62 PRO A C 13
ATOM 16739 O O . PRO A 1 62 ? 14.035 6.066 -5.146 1.00 0.00 62 PRO A O 13
ATOM 16750 N N . MET A 1 63 ? 15.584 6.139 -3.549 1.00 0.00 63 MET A N 13
ATOM 16751 C CA . MET A 1 63 ? 16.546 6.765 -4.393 1.00 0.00 63 MET A CA 13
ATOM 16752 C C . MET A 1 63 ? 17.284 5.707 -5.156 1.00 0.00 63 MET A C 13
ATOM 16753 O O . MET A 1 63 ? 17.605 5.877 -6.313 1.00 0.00 63 MET A O 13
ATOM 16767 N N . ARG A 1 64 ? 17.530 4.587 -4.513 1.00 0.00 64 ARG A N 13
ATOM 16768 C CA . ARG A 1 64 ? 18.170 3.491 -5.205 1.00 0.00 64 ARG A CA 13
ATOM 16769 C C . ARG A 1 64 ? 17.120 2.514 -5.678 1.00 0.00 64 ARG A C 13
ATOM 16770 O O . ARG A 1 64 ? 17.193 2.003 -6.793 1.00 0.00 64 ARG A O 13
ATOM 16791 N N . GLU A 1 65 ? 16.134 2.259 -4.832 1.00 0.00 65 GLU A N 13
ATOM 16792 C CA . GLU A 1 65 ? 15.080 1.310 -5.149 1.00 0.00 65 GLU A CA 13
ATOM 16793 C C . GLU A 1 65 ? 13.698 2.000 -5.193 1.00 0.00 65 GLU A C 13
ATOM 16794 O O . GLU A 1 65 ? 12.862 1.782 -4.314 1.00 0.00 65 GLU A O 13
ATOM 16806 N N . PRO A 1 66 ? 13.427 2.845 -6.204 1.00 0.00 66 PRO A N 13
ATOM 16807 C CA . PRO A 1 66 ? 12.166 3.578 -6.282 1.00 0.00 66 PRO A CA 13
ATOM 16808 C C . PRO A 1 66 ? 10.994 2.689 -6.658 1.00 0.00 66 PRO A C 13
ATOM 16809 O O . PRO A 1 66 ? 9.852 2.978 -6.300 1.00 0.00 66 PRO A O 13
ATOM 16820 N N . GLU A 1 67 ? 11.292 1.587 -7.332 1.00 0.00 67 GLU A N 13
ATOM 16821 C CA . GLU A 1 67 ? 10.279 0.708 -7.857 1.00 0.00 67 GLU A CA 13
ATOM 16822 C C . GLU A 1 67 ? 9.562 -0.025 -6.729 1.00 0.00 67 GLU A C 13
ATOM 16823 O O . GLU A 1 67 ? 8.348 0.078 -6.593 1.00 0.00 67 GLU A O 13
ATOM 16835 N N . ARG A 1 68 ? 10.315 -0.736 -5.900 1.00 0.00 68 ARG A N 13
ATOM 16836 C CA . ARG A 1 68 ? 9.723 -1.454 -4.777 1.00 0.00 68 ARG A CA 13
ATOM 16837 C C . ARG A 1 68 ? 9.121 -0.484 -3.776 1.00 0.00 68 ARG A C 13
ATOM 16838 O O . ARG A 1 68 ? 8.136 -0.800 -3.115 1.00 0.00 68 ARG A O 13
ATOM 16859 N N . ALA A 1 69 ? 9.698 0.712 -3.713 1.00 0.00 69 ALA A N 13
ATOM 16860 C CA . ALA A 1 69 ? 9.226 1.747 -2.826 1.00 0.00 69 ALA A CA 13
ATOM 16861 C C . ALA A 1 69 ? 7.803 2.152 -3.190 1.00 0.00 69 ALA A C 13
ATOM 16862 O O . ALA A 1 69 ? 6.894 2.090 -2.356 1.00 0.00 69 ALA A O 13
ATOM 16869 N N . ARG A 1 70 ? 7.593 2.483 -4.450 1.00 0.00 70 ARG A N 13
ATOM 16870 C CA . ARG A 1 70 ? 6.288 2.910 -4.894 1.00 0.00 70 ARG A CA 13
ATOM 16871 C C . ARG A 1 70 ? 5.328 1.746 -4.987 1.00 0.00 70 ARG A C 13
ATOM 16872 O O . ARG A 1 70 ? 4.177 1.881 -4.628 1.00 0.00 70 ARG A O 13
ATOM 16893 N N . MET A 1 71 ? 5.818 0.585 -5.417 1.00 0.00 71 MET A N 13
ATOM 16894 C CA . MET A 1 71 ? 4.942 -0.562 -5.623 1.00 0.00 71 MET A CA 13
ATOM 16895 C C . MET A 1 71 ? 4.323 -1.015 -4.306 1.00 0.00 71 MET A C 13
ATOM 16896 O O . MET A 1 71 ? 3.165 -1.415 -4.272 1.00 0.00 71 MET A O 13
ATOM 16910 N N . ALA A 1 72 ? 5.086 -0.920 -3.218 1.00 0.00 72 ALA A N 13
ATOM 16911 C CA . ALA A 1 72 ? 4.597 -1.326 -1.941 1.00 0.00 72 ALA A CA 13
ATOM 16912 C C . ALA A 1 72 ? 3.611 -0.293 -1.414 1.00 0.00 72 ALA A C 13
ATOM 16913 O O . ALA A 1 72 ? 2.483 -0.621 -1.088 1.00 0.00 72 ALA A O 13
ATOM 16920 N N . VAL A 1 73 ? 4.016 0.963 -1.425 1.00 0.00 73 VAL A N 13
ATOM 16921 C CA . VAL A 1 73 ? 3.182 2.049 -0.924 1.00 0.00 73 VAL A CA 13
ATOM 16922 C C . VAL A 1 73 ? 1.872 2.166 -1.697 1.00 0.00 73 VAL A C 13
ATOM 16923 O O . VAL A 1 73 ? 0.794 2.119 -1.108 1.00 0.00 73 VAL A O 13
ATOM 16936 N N . ARG A 1 74 ? 1.978 2.239 -3.006 1.00 0.00 74 ARG A N 13
ATOM 16937 C CA . ARG A 1 74 ? 0.838 2.467 -3.873 1.00 0.00 74 ARG A CA 13
ATOM 16938 C C . ARG A 1 74 ? -0.170 1.310 -3.799 1.00 0.00 74 ARG A C 13
ATOM 16939 O O . ARG A 1 74 ? -1.371 1.519 -3.923 1.00 0.00 74 ARG A O 13
ATOM 16960 N N . SER A 1 75 ? 0.317 0.109 -3.574 1.00 0.00 75 SER A N 13
ATOM 16961 C CA . SER A 1 75 ? -0.554 -1.048 -3.481 1.00 0.00 75 SER A CA 13
ATOM 16962 C C . SER A 1 75 ? -1.172 -1.155 -2.090 1.00 0.00 75 SER A C 13
ATOM 16963 O O . SER A 1 75 ? -2.363 -1.420 -1.949 1.00 0.00 75 SER A O 13
ATOM 16971 N N . HIS A 1 76 ? -0.387 -0.889 -1.068 1.00 0.00 76 HIS A N 13
ATOM 16972 C CA . HIS A 1 76 ? -0.886 -0.990 0.288 1.00 0.00 76 HIS A CA 13
ATOM 16973 C C . HIS A 1 76 ? -1.855 0.155 0.592 1.00 0.00 76 HIS A C 13
ATOM 16974 O O . HIS A 1 76 ? -2.845 -0.027 1.275 1.00 0.00 76 HIS A O 13
ATOM 16988 N N . LEU A 1 77 ? -1.600 1.330 0.049 1.00 0.00 77 LEU A N 13
ATOM 16989 C CA . LEU A 1 77 ? -2.518 2.440 0.255 1.00 0.00 77 LEU A CA 13
ATOM 16990 C C . LEU A 1 77 ? -3.842 2.170 -0.460 1.00 0.00 77 LEU A C 13
ATOM 16991 O O . LEU A 1 77 ? -4.892 2.657 -0.038 1.00 0.00 77 LEU A O 13
ATOM 17007 N N . ASP A 1 78 ? -3.765 1.407 -1.551 1.00 0.00 78 ASP A N 13
ATOM 17008 C CA . ASP A 1 78 ? -4.921 1.099 -2.397 1.00 0.00 78 ASP A CA 13
ATOM 17009 C C . ASP A 1 78 ? -5.997 0.426 -1.559 1.00 0.00 78 ASP A C 13
ATOM 17010 O O . ASP A 1 78 ? -7.116 0.846 -1.545 1.00 0.00 78 ASP A O 13
ATOM 17019 N N . ARG A 1 79 ? -5.642 -0.591 -0.794 1.00 0.00 79 ARG A N 13
ATOM 17020 C CA . ARG A 1 79 ? -6.664 -1.210 0.050 1.00 0.00 79 ARG A CA 13
ATOM 17021 C C . ARG A 1 79 ? -6.942 -0.349 1.269 1.00 0.00 79 ARG A C 13
ATOM 17022 O O . ARG A 1 79 ? -8.066 -0.277 1.724 1.00 0.00 79 ARG A O 13
ATOM 17043 N N . ALA A 1 80 ? -5.925 0.336 1.750 1.00 0.00 80 ALA A N 13
ATOM 17044 C CA . ALA A 1 80 ? -6.030 1.132 2.962 1.00 0.00 80 ALA A CA 13
ATOM 17045 C C . ALA A 1 80 ? -7.051 2.280 2.843 1.00 0.00 80 ALA A C 13
ATOM 17046 O O . ALA A 1 80 ? -7.966 2.388 3.654 1.00 0.00 80 ALA A O 13
ATOM 17053 N N . ASN A 1 81 ? -6.921 3.092 1.809 1.00 0.00 81 ASN A N 13
ATOM 17054 C CA . ASN A 1 81 ? -7.803 4.261 1.640 1.00 0.00 81 ASN A CA 13
ATOM 17055 C C . ASN A 1 81 ? -9.198 3.848 1.203 1.00 0.00 81 ASN A C 13
ATOM 17056 O O . ASN A 1 81 ? -10.182 4.488 1.549 1.00 0.00 81 ASN A O 13
ATOM 17067 N N . TRP A 1 82 ? -9.268 2.760 0.459 1.00 0.00 82 TRP A N 13
ATOM 17068 C CA . TRP A 1 82 ? -10.529 2.202 -0.031 1.00 0.00 82 TRP A CA 13
ATOM 17069 C C . TRP A 1 82 ? -11.294 1.534 1.111 1.00 0.00 82 TRP A C 13
ATOM 17070 O O . TRP A 1 82 ? -12.516 1.397 1.067 1.00 0.00 82 TRP A O 13
ATOM 17091 N N . MET A 1 83 ? -10.548 1.068 2.103 1.00 0.00 83 MET A N 13
ATOM 17092 C CA . MET A 1 83 ? -11.108 0.434 3.294 1.00 0.00 83 MET A CA 13
ATOM 17093 C C . MET A 1 83 ? -11.838 1.471 4.131 1.00 0.00 83 MET A C 13
ATOM 17094 O O . MET A 1 83 ? -12.862 1.176 4.762 1.00 0.00 83 MET A O 13
ATOM 17108 N N . VAL A 1 84 ? -11.310 2.687 4.129 1.00 0.00 84 VAL A N 13
ATOM 17109 C CA . VAL A 1 84 ? -11.908 3.781 4.857 1.00 0.00 84 VAL A CA 13
ATOM 17110 C C . VAL A 1 84 ? -13.135 4.258 4.097 1.00 0.00 84 VAL A C 13
ATOM 17111 O O . VAL A 1 84 ? -13.062 5.105 3.200 1.00 0.00 84 VAL A O 13
ATOM 17124 N N . THR A 1 85 ? -14.228 3.647 4.405 1.00 0.00 85 THR A N 13
ATOM 17125 C CA . THR A 1 85 ? -15.455 3.917 3.760 1.00 0.00 85 THR A CA 13
ATOM 17126 C C . THR A 1 85 ? -16.244 5.001 4.491 1.00 0.00 85 THR A C 13
ATOM 17127 O O . THR A 1 85 ? -15.845 5.424 5.588 1.00 0.00 85 THR A O 13
ATOM 17138 N N . THR A 1 86 ? -17.336 5.462 3.860 1.00 0.00 86 THR A N 13
ATOM 17139 C CA . THR A 1 86 ? -18.197 6.567 4.327 1.00 0.00 86 THR A CA 13
ATOM 17140 C C . THR A 1 86 ? -17.417 7.857 4.579 1.00 0.00 86 THR A C 13
ATOM 17141 O O . THR A 1 86 ? -17.826 8.717 5.361 1.00 0.00 86 THR A O 13
ATOM 17152 N N . GLY A 1 87 ? -16.332 7.992 3.858 1.00 0.00 87 GLY A N 13
ATOM 17153 C CA . GLY A 1 87 ? -15.487 9.142 3.934 1.00 0.00 87 GLY A CA 13
ATOM 17154 C C . GLY A 1 87 ? -14.793 9.304 2.621 1.00 0.00 87 GLY A C 13
ATOM 17155 O O . GLY A 1 87 ? -15.284 8.768 1.612 1.00 0.00 87 GLY A O 13
ATOM 17159 N N . TYR A 1 88 ? -13.665 9.999 2.619 1.00 0.00 88 TYR A N 13
ATOM 17160 C CA . TYR A 1 88 ? -12.861 10.209 1.417 1.00 0.00 88 TYR A CA 13
ATOM 17161 C C . TYR A 1 88 ? -13.648 10.727 0.215 1.00 0.00 88 TYR A C 13
ATOM 17162 O O . TYR A 1 88 ? -14.122 11.883 0.222 1.00 0.00 88 TYR A O 13
ATOM 17180 N N . LYS A 1 89 ? -13.817 9.852 -0.782 1.00 0.00 89 LYS A N 13
ATOM 17181 C CA . LYS A 1 89 ? -14.479 10.120 -2.058 1.00 0.00 89 LYS A CA 13
ATOM 17182 C C . LYS A 1 89 ? -13.685 11.147 -2.896 1.00 0.00 89 LYS A C 13
ATOM 17183 O O . LYS A 1 89 ? -13.216 10.838 -3.994 1.00 0.00 89 LYS A O 13
ATOM 17202 N N . GLU A 1 90 ? -13.481 12.331 -2.360 1.00 0.00 90 GLU A N 13
ATOM 17203 C CA . GLU A 1 90 ? -12.756 13.377 -3.053 1.00 0.00 90 GLU A CA 13
ATOM 17204 C C . GLU A 1 90 ? -11.300 13.391 -2.595 1.00 0.00 90 GLU A C 13
ATOM 17205 O O . GLU A 1 90 ? -10.894 14.233 -1.797 1.00 0.00 90 GLU A O 13
ATOM 17217 N N . LEU A 1 91 ? -10.543 12.402 -3.004 1.00 0.00 91 LEU A N 13
ATOM 17218 C CA . LEU A 1 91 ? -9.127 12.349 -2.649 1.00 0.00 91 LEU A CA 13
ATOM 17219 C C . LEU A 1 91 ? -8.250 12.731 -3.823 1.00 0.00 91 LEU A C 13
ATOM 17220 O O . LEU A 1 91 ? -7.031 12.585 -3.779 1.00 0.00 91 LEU A O 13
ATOM 17236 N N . PHE A 1 92 ? -8.861 13.244 -4.852 1.00 0.00 92 PHE A N 13
ATOM 17237 C CA . PHE A 1 92 ? -8.146 13.605 -6.048 1.00 0.00 92 PHE A CA 13
ATOM 17238 C C . PHE A 1 92 ? -7.967 15.106 -6.096 1.00 0.00 92 PHE A C 13
ATOM 17239 O O . PHE A 1 92 ? -8.863 15.833 -6.518 1.00 0.00 92 PHE A O 13
ATOM 17256 N N . ALA A 1 93 ? -6.857 15.579 -5.606 1.00 0.00 93 ALA A N 13
ATOM 17257 C CA . ALA A 1 93 ? -6.603 16.993 -5.596 1.00 0.00 93 ALA A CA 13
ATOM 17258 C C . ALA A 1 93 ? -5.824 17.376 -6.823 1.00 0.00 93 ALA A C 13
ATOM 17259 O O . ALA A 1 93 ? -4.601 17.200 -6.889 1.00 0.00 93 ALA A O 13
ATOM 17266 N N . ARG A 1 94 ? -6.523 17.860 -7.794 1.00 0.00 94 ARG A N 13
ATOM 17267 C CA . ARG A 1 94 ? -5.932 18.261 -9.034 1.00 0.00 94 ARG A CA 13
ATOM 17268 C C . ARG A 1 94 ? -5.752 19.763 -8.994 1.00 0.00 94 ARG A C 13
ATOM 17269 O O . ARG A 1 94 ? -4.642 20.233 -8.689 1.00 0.00 94 ARG A O 13
ATOM 17291 N N . GLY A 1 11 ? 11.174 -19.206 7.716 1.00 0.00 11 GLY A N 14
ATOM 17292 C CA . GLY A 1 11 ? 10.406 -18.887 8.910 1.00 0.00 11 GLY A CA 14
ATOM 17293 C C . GLY A 1 11 ? 9.460 -17.759 8.631 1.00 0.00 11 GLY A C 14
ATOM 17294 O O . GLY A 1 11 ? 9.690 -17.004 7.677 1.00 0.00 11 GLY A O 14
ATOM 17298 N N . SER A 1 12 ? 8.389 -17.648 9.445 1.00 0.00 12 SER A N 14
ATOM 17299 C CA . SER A 1 12 ? 7.342 -16.624 9.293 1.00 0.00 12 SER A CA 14
ATOM 17300 C C . SER A 1 12 ? 6.528 -16.870 8.009 1.00 0.00 12 SER A C 14
ATOM 17301 O O . SER A 1 12 ? 6.927 -17.661 7.132 1.00 0.00 12 SER A O 14
ATOM 17309 N N . LYS A 1 13 ? 5.373 -16.259 7.904 1.00 0.00 13 LYS A N 14
ATOM 17310 C CA . LYS A 1 13 ? 4.659 -16.308 6.665 1.00 0.00 13 LYS A CA 14
ATOM 17311 C C . LYS A 1 13 ? 5.114 -15.153 5.809 1.00 0.00 13 LYS A C 14
ATOM 17312 O O . LYS A 1 13 ? 4.504 -14.085 5.768 1.00 0.00 13 LYS A O 14
ATOM 17331 N N . ARG A 1 14 ? 6.263 -15.320 5.235 1.00 0.00 14 ARG A N 14
ATOM 17332 C CA . ARG A 1 14 ? 6.820 -14.304 4.411 1.00 0.00 14 ARG A CA 14
ATOM 17333 C C . ARG A 1 14 ? 6.606 -14.620 2.956 1.00 0.00 14 ARG A C 14
ATOM 17334 O O . ARG A 1 14 ? 7.302 -15.439 2.349 1.00 0.00 14 ARG A O 14
ATOM 17355 N N . LYS A 1 15 ? 5.591 -14.031 2.434 1.00 0.00 15 LYS A N 14
ATOM 17356 C CA . LYS A 1 15 ? 5.240 -14.170 1.066 1.00 0.00 15 LYS A CA 14
ATOM 17357 C C . LYS A 1 15 ? 5.604 -12.878 0.393 1.00 0.00 15 LYS A C 14
ATOM 17358 O O . LYS A 1 15 ? 5.206 -11.806 0.873 1.00 0.00 15 LYS A O 14
ATOM 17377 N N . VAL A 1 16 ? 6.394 -12.955 -0.657 1.00 0.00 16 VAL A N 14
ATOM 17378 C CA . VAL A 1 16 ? 6.811 -11.773 -1.369 1.00 0.00 16 VAL A CA 14
ATOM 17379 C C . VAL A 1 16 ? 5.598 -11.163 -2.012 1.00 0.00 16 VAL A C 14
ATOM 17380 O O . VAL A 1 16 ? 4.974 -11.754 -2.908 1.00 0.00 16 VAL A O 14
ATOM 17393 N N . GLN A 1 17 ? 5.244 -10.039 -1.524 1.00 0.00 17 GLN A N 14
ATOM 17394 C CA . GLN A 1 17 ? 4.056 -9.390 -1.917 1.00 0.00 17 GLN A CA 14
ATOM 17395 C C . GLN A 1 17 ? 4.381 -8.243 -2.879 1.00 0.00 17 GLN A C 14
ATOM 17396 O O . GLN A 1 17 ? 4.345 -8.434 -4.090 1.00 0.00 17 GLN A O 14
ATOM 17410 N N . ASP A 1 18 ? 4.760 -7.072 -2.320 1.00 0.00 18 ASP A N 14
ATOM 17411 C CA . ASP A 1 18 ? 5.083 -5.816 -3.092 1.00 0.00 18 ASP A CA 14
ATOM 17412 C C . ASP A 1 18 ? 3.937 -5.407 -4.044 1.00 0.00 18 ASP A C 14
ATOM 17413 O O . ASP A 1 18 ? 4.121 -4.618 -4.963 1.00 0.00 18 ASP A O 14
ATOM 17422 N N . GLU A 1 19 ? 2.752 -5.888 -3.750 1.00 0.00 19 GLU A N 14
ATOM 17423 C CA . GLU A 1 19 ? 1.556 -5.651 -4.531 1.00 0.00 19 GLU A CA 14
ATOM 17424 C C . GLU A 1 19 ? 0.390 -5.853 -3.606 1.00 0.00 19 GLU A C 14
ATOM 17425 O O . GLU A 1 19 ? 0.590 -6.219 -2.464 1.00 0.00 19 GLU A O 14
ATOM 17437 N N . VAL A 1 20 ? -0.790 -5.593 -4.042 1.00 0.00 20 VAL A N 14
ATOM 17438 C CA . VAL A 1 20 ? -1.915 -5.772 -3.179 1.00 0.00 20 VAL A CA 14
ATOM 17439 C C . VAL A 1 20 ? -2.835 -6.864 -3.740 1.00 0.00 20 VAL A C 14
ATOM 17440 O O . VAL A 1 20 ? -3.007 -6.959 -4.962 1.00 0.00 20 VAL A O 14
ATOM 17453 N N . PRO A 1 21 ? -3.336 -7.770 -2.883 1.00 0.00 21 PRO A N 14
ATOM 17454 C CA . PRO A 1 21 ? -4.305 -8.782 -3.300 1.00 0.00 21 PRO A CA 14
ATOM 17455 C C . PRO A 1 21 ? -5.659 -8.111 -3.605 1.00 0.00 21 PRO A C 14
ATOM 17456 O O . PRO A 1 21 ? -6.263 -7.460 -2.736 1.00 0.00 21 PRO A O 14
ATOM 17467 N N . TRP A 1 22 ? -6.102 -8.226 -4.835 1.00 0.00 22 TRP A N 14
ATOM 17468 C CA . TRP A 1 22 ? -7.307 -7.554 -5.257 1.00 0.00 22 TRP A CA 14
ATOM 17469 C C . TRP A 1 22 ? -8.052 -8.400 -6.289 1.00 0.00 22 TRP A C 14
ATOM 17470 O O . TRP A 1 22 ? -9.166 -8.857 -6.049 1.00 0.00 22 TRP A O 14
ATOM 17491 N N . SER A 1 23 ? -7.388 -8.647 -7.402 1.00 0.00 23 SER A N 14
ATOM 17492 C CA . SER A 1 23 ? -7.986 -9.261 -8.568 1.00 0.00 23 SER A CA 14
ATOM 17493 C C . SER A 1 23 ? -8.445 -10.713 -8.382 1.00 0.00 23 SER A C 14
ATOM 17494 O O . SER A 1 23 ? -9.553 -11.074 -8.809 1.00 0.00 23 SER A O 14
ATOM 17502 N N . ASP A 1 24 ? -7.630 -11.546 -7.770 1.00 0.00 24 ASP A N 14
ATOM 17503 C CA . ASP A 1 24 ? -8.000 -12.950 -7.652 1.00 0.00 24 ASP A CA 14
ATOM 17504 C C . ASP A 1 24 ? -8.632 -13.249 -6.309 1.00 0.00 24 ASP A C 14
ATOM 17505 O O . ASP A 1 24 ? -9.608 -14.001 -6.237 1.00 0.00 24 ASP A O 14
ATOM 17514 N N . SER A 1 25 ? -8.110 -12.637 -5.253 1.00 0.00 25 SER A N 14
ATOM 17515 C CA . SER A 1 25 ? -8.602 -12.876 -3.909 1.00 0.00 25 SER A CA 14
ATOM 17516 C C . SER A 1 25 ? -7.945 -11.939 -2.901 1.00 0.00 25 SER A C 14
ATOM 17517 O O . SER A 1 25 ? -6.951 -11.272 -3.217 1.00 0.00 25 SER A O 14
ATOM 17525 N N . LEU A 1 26 ? -8.544 -11.869 -1.728 1.00 0.00 26 LEU A N 14
ATOM 17526 C CA . LEU A 1 26 ? -7.988 -11.222 -0.550 1.00 0.00 26 LEU A CA 14
ATOM 17527 C C . LEU A 1 26 ? -7.888 -12.387 0.418 1.00 0.00 26 LEU A C 14
ATOM 17528 O O . LEU A 1 26 ? -8.881 -13.106 0.580 1.00 0.00 26 LEU A O 14
ATOM 17544 N N . THR A 1 27 ? -6.762 -12.622 1.029 1.00 0.00 27 THR A N 14
ATOM 17545 C CA . THR A 1 27 ? -6.589 -13.873 1.757 1.00 0.00 27 THR A CA 14
ATOM 17546 C C . THR A 1 27 ? -6.017 -13.678 3.164 1.00 0.00 27 THR A C 14
ATOM 17547 O O . THR A 1 27 ? -5.800 -12.564 3.605 1.00 0.00 27 THR A O 14
ATOM 17558 N N . ALA A 1 28 ? -5.751 -14.780 3.854 1.00 0.00 28 ALA A N 14
ATOM 17559 C CA . ALA A 1 28 ? -5.260 -14.732 5.219 1.00 0.00 28 ALA A CA 14
ATOM 17560 C C . ALA A 1 28 ? -3.823 -14.221 5.327 1.00 0.00 28 ALA A C 14
ATOM 17561 O O . ALA A 1 28 ? -3.389 -13.839 6.418 1.00 0.00 28 ALA A O 14
ATOM 17568 N N . TYR A 1 29 ? -3.063 -14.206 4.214 1.00 0.00 29 TYR A N 14
ATOM 17569 C CA . TYR A 1 29 ? -1.679 -13.730 4.307 1.00 0.00 29 TYR A CA 14
ATOM 17570 C C . TYR A 1 29 ? -1.711 -12.234 4.521 1.00 0.00 29 TYR A C 14
ATOM 17571 O O . TYR A 1 29 ? -1.107 -11.698 5.448 1.00 0.00 29 TYR A O 14
ATOM 17589 N N . ASP A 1 30 ? -2.468 -11.600 3.685 1.00 0.00 30 ASP A N 14
ATOM 17590 C CA . ASP A 1 30 ? -2.631 -10.194 3.672 1.00 0.00 30 ASP A CA 14
ATOM 17591 C C . ASP A 1 30 ? -3.556 -9.702 4.773 1.00 0.00 30 ASP A C 14
ATOM 17592 O O . ASP A 1 30 ? -3.192 -8.803 5.504 1.00 0.00 30 ASP A O 14
ATOM 17601 N N . ASN A 1 31 ? -4.724 -10.333 4.915 1.00 0.00 31 ASN A N 14
ATOM 17602 C CA . ASN A 1 31 ? -5.801 -9.899 5.841 1.00 0.00 31 ASN A CA 14
ATOM 17603 C C . ASN A 1 31 ? -5.339 -9.684 7.283 1.00 0.00 31 ASN A C 14
ATOM 17604 O O . ASN A 1 31 ? -5.816 -8.776 7.959 1.00 0.00 31 ASN A O 14
ATOM 17615 N N . GLU A 1 32 ? -4.370 -10.458 7.732 1.00 0.00 32 GLU A N 14
ATOM 17616 C CA . GLU A 1 32 ? -3.931 -10.365 9.113 1.00 0.00 32 GLU A CA 14
ATOM 17617 C C . GLU A 1 32 ? -2.974 -9.189 9.243 1.00 0.00 32 GLU A C 14
ATOM 17618 O O . GLU A 1 32 ? -2.844 -8.558 10.298 1.00 0.00 32 GLU A O 14
ATOM 17630 N N . HIS A 1 33 ? -2.372 -8.863 8.138 1.00 0.00 33 HIS A N 14
ATOM 17631 C CA . HIS A 1 33 ? -1.389 -7.826 8.048 1.00 0.00 33 HIS A CA 14
ATOM 17632 C C . HIS A 1 33 ? -2.028 -6.505 7.633 1.00 0.00 33 HIS A C 14
ATOM 17633 O O . HIS A 1 33 ? -1.355 -5.492 7.535 1.00 0.00 33 HIS A O 14
ATOM 17647 N N . PHE A 1 34 ? -3.347 -6.509 7.438 1.00 0.00 34 PHE A N 14
ATOM 17648 C CA . PHE A 1 34 ? -4.084 -5.298 7.055 1.00 0.00 34 PHE A CA 14
ATOM 17649 C C . PHE A 1 34 ? -3.972 -4.171 8.071 1.00 0.00 34 PHE A C 14
ATOM 17650 O O . PHE A 1 34 ? -4.208 -3.008 7.752 1.00 0.00 34 PHE A O 14
ATOM 17667 N N . THR A 1 35 ? -3.605 -4.524 9.280 1.00 0.00 35 THR A N 14
ATOM 17668 C CA . THR A 1 35 ? -3.368 -3.581 10.338 1.00 0.00 35 THR A CA 14
ATOM 17669 C C . THR A 1 35 ? -2.263 -2.552 9.924 1.00 0.00 35 THR A C 14
ATOM 17670 O O . THR A 1 35 ? -2.371 -1.362 10.226 1.00 0.00 35 THR A O 14
ATOM 17681 N N . ILE A 1 36 ? -1.253 -3.008 9.151 1.00 0.00 36 ILE A N 14
ATOM 17682 C CA . ILE A 1 36 ? -0.160 -2.119 8.746 1.00 0.00 36 ILE A CA 14
ATOM 17683 C C . ILE A 1 36 ? -0.589 -1.156 7.648 1.00 0.00 36 ILE A C 14
ATOM 17684 O O . ILE A 1 36 ? 0.028 -0.123 7.439 1.00 0.00 36 ILE A O 14
ATOM 17700 N N . TYR A 1 37 ? -1.674 -1.497 6.959 1.00 0.00 37 TYR A N 14
ATOM 17701 C CA . TYR A 1 37 ? -2.223 -0.652 5.905 1.00 0.00 37 TYR A CA 14
ATOM 17702 C C . TYR A 1 37 ? -2.677 0.681 6.501 1.00 0.00 37 TYR A C 14
ATOM 17703 O O . TYR A 1 37 ? -2.514 1.749 5.896 1.00 0.00 37 TYR A O 14
ATOM 17721 N N . MET A 1 38 ? -3.180 0.603 7.728 1.00 0.00 38 MET A N 14
ATOM 17722 C CA . MET A 1 38 ? -3.623 1.768 8.496 1.00 0.00 38 MET A CA 14
ATOM 17723 C C . MET A 1 38 ? -2.439 2.665 8.838 1.00 0.00 38 MET A C 14
ATOM 17724 O O . MET A 1 38 ? -2.581 3.868 9.075 1.00 0.00 38 MET A O 14
ATOM 17738 N N . ARG A 1 39 ? -1.284 2.074 8.888 1.00 0.00 39 ARG A N 14
ATOM 17739 C CA . ARG A 1 39 ? -0.075 2.807 9.120 1.00 0.00 39 ARG A CA 14
ATOM 17740 C C . ARG A 1 39 ? 0.355 3.511 7.833 1.00 0.00 39 ARG A C 14
ATOM 17741 O O . ARG A 1 39 ? 0.791 4.657 7.849 1.00 0.00 39 ARG A O 14
ATOM 17762 N N . LEU A 1 40 ? 0.184 2.826 6.726 1.00 0.00 40 LEU A N 14
ATOM 17763 C CA . LEU A 1 40 ? 0.654 3.307 5.447 1.00 0.00 40 LEU A CA 14
ATOM 17764 C C . LEU A 1 40 ? -0.162 4.493 4.896 1.00 0.00 40 LEU A C 14
ATOM 17765 O O . LEU A 1 40 ? 0.423 5.441 4.370 1.00 0.00 40 LEU A O 14
ATOM 17781 N N . LEU A 1 41 ? -1.496 4.467 5.035 1.00 0.00 41 LEU A N 14
ATOM 17782 C CA . LEU A 1 41 ? -2.316 5.578 4.511 1.00 0.00 41 LEU A CA 14
ATOM 17783 C C . LEU A 1 41 ? -2.071 6.870 5.297 1.00 0.00 41 LEU A C 14
ATOM 17784 O O . LEU A 1 41 ? -2.271 7.979 4.786 1.00 0.00 41 LEU A O 14
ATOM 17800 N N . ASP A 1 42 ? -1.668 6.709 6.551 1.00 0.00 42 ASP A N 14
ATOM 17801 C CA . ASP A 1 42 ? -1.351 7.831 7.433 1.00 0.00 42 ASP A CA 14
ATOM 17802 C C . ASP A 1 42 ? -0.273 8.719 6.807 1.00 0.00 42 ASP A C 14
ATOM 17803 O O . ASP A 1 42 ? -0.330 9.940 6.888 1.00 0.00 42 ASP A O 14
ATOM 17812 N N . ALA A 1 43 ? 0.670 8.088 6.128 1.00 0.00 43 ALA A N 14
ATOM 17813 C CA . ALA A 1 43 ? 1.755 8.802 5.488 1.00 0.00 43 ALA A CA 14
ATOM 17814 C C . ALA A 1 43 ? 1.263 9.573 4.262 1.00 0.00 43 ALA A C 14
ATOM 17815 O O . ALA A 1 43 ? 1.750 10.654 3.960 1.00 0.00 43 ALA A O 14
ATOM 17822 N N . SER A 1 44 ? 0.273 9.038 3.568 1.00 0.00 44 SER A N 14
ATOM 17823 C CA . SER A 1 44 ? -0.288 9.745 2.432 1.00 0.00 44 SER A CA 14
ATOM 17824 C C . SER A 1 44 ? -1.126 10.947 2.894 1.00 0.00 44 SER A C 14
ATOM 17825 O O . SER A 1 44 ? -1.313 11.924 2.166 1.00 0.00 44 SER A O 14
ATOM 17833 N N . ALA A 1 45 ? -1.577 10.884 4.141 1.00 0.00 45 ALA A N 14
ATOM 17834 C CA . ALA A 1 45 ? -2.312 11.973 4.771 1.00 0.00 45 ALA A CA 14
ATOM 17835 C C . ALA A 1 45 ? -1.344 13.102 5.160 1.00 0.00 45 ALA A C 14
ATOM 17836 O O . ALA A 1 45 ? -1.756 14.222 5.473 1.00 0.00 45 ALA A O 14
ATOM 17843 N N . ASP A 1 46 ? -0.058 12.789 5.123 1.00 0.00 46 ASP A N 14
ATOM 17844 C CA . ASP A 1 46 ? 1.026 13.736 5.437 1.00 0.00 46 ASP A CA 14
ATOM 17845 C C . ASP A 1 46 ? 1.424 14.494 4.158 1.00 0.00 46 ASP A C 14
ATOM 17846 O O . ASP A 1 46 ? 2.295 15.370 4.169 1.00 0.00 46 ASP A O 14
ATOM 17855 N N . ASP A 1 47 ? 0.729 14.153 3.050 1.00 0.00 47 ASP A N 14
ATOM 17856 C CA . ASP A 1 47 ? 0.973 14.705 1.703 1.00 0.00 47 ASP A CA 14
ATOM 17857 C C . ASP A 1 47 ? 2.336 14.277 1.195 1.00 0.00 47 ASP A C 14
ATOM 17858 O O . ASP A 1 47 ? 2.928 14.920 0.315 1.00 0.00 47 ASP A O 14
ATOM 17867 N N . ALA A 1 48 ? 2.797 13.155 1.705 1.00 0.00 48 ALA A N 14
ATOM 17868 C CA . ALA A 1 48 ? 4.089 12.614 1.370 1.00 0.00 48 ALA A CA 14
ATOM 17869 C C . ALA A 1 48 ? 4.047 11.944 0.004 1.00 0.00 48 ALA A C 14
ATOM 17870 O O . ALA A 1 48 ? 2.991 11.464 -0.421 1.00 0.00 48 ALA A O 14
ATOM 17877 N N . SER A 1 49 ? 5.158 11.959 -0.702 1.00 0.00 49 SER A N 14
ATOM 17878 C CA . SER A 1 49 ? 5.250 11.265 -1.969 1.00 0.00 49 SER A CA 14
ATOM 17879 C C . SER A 1 49 ? 5.373 9.777 -1.675 1.00 0.00 49 SER A C 14
ATOM 17880 O O . SER A 1 49 ? 5.716 9.407 -0.549 1.00 0.00 49 SER A O 14
ATOM 17888 N N . GLU A 1 50 ? 5.163 8.947 -2.666 1.00 0.00 50 GLU A N 14
ATOM 17889 C CA . GLU A 1 50 ? 5.258 7.513 -2.506 1.00 0.00 50 GLU A CA 14
ATOM 17890 C C . GLU A 1 50 ? 6.633 7.106 -2.004 1.00 0.00 50 GLU A C 14
ATOM 17891 O O . GLU A 1 50 ? 6.747 6.306 -1.085 1.00 0.00 50 GLU A O 14
ATOM 17903 N N . ASP A 1 51 ? 7.656 7.708 -2.576 1.00 0.00 51 ASP A N 14
ATOM 17904 C CA . ASP A 1 51 ? 9.051 7.442 -2.199 1.00 0.00 51 ASP A CA 14
ATOM 17905 C C . ASP A 1 51 ? 9.313 7.879 -0.765 1.00 0.00 51 ASP A C 14
ATOM 17906 O O . ASP A 1 51 ? 10.022 7.206 -0.019 1.00 0.00 51 ASP A O 14
ATOM 17915 N N . GLU A 1 52 ? 8.710 9.000 -0.377 1.00 0.00 52 GLU A N 14
ATOM 17916 C CA . GLU A 1 52 ? 8.807 9.518 0.963 1.00 0.00 52 GLU A CA 14
ATOM 17917 C C . GLU A 1 52 ? 8.201 8.552 1.924 1.00 0.00 52 GLU A C 14
ATOM 17918 O O . GLU A 1 52 ? 8.837 8.138 2.879 1.00 0.00 52 GLU A O 14
ATOM 17930 N N . MET A 1 53 ? 6.990 8.154 1.625 1.00 0.00 53 MET A N 14
ATOM 17931 C CA . MET A 1 53 ? 6.236 7.259 2.468 1.00 0.00 53 MET A CA 14
ATOM 17932 C C . MET A 1 53 ? 6.944 5.961 2.595 1.00 0.00 53 MET A C 14
ATOM 17933 O O . MET A 1 53 ? 7.212 5.527 3.682 1.00 0.00 53 MET A O 14
ATOM 17947 N N . ALA A 1 54 ? 7.308 5.390 1.479 1.00 0.00 54 ALA A N 14
ATOM 17948 C CA . ALA A 1 54 ? 8.028 4.131 1.412 1.00 0.00 54 ALA A CA 14
ATOM 17949 C C . ALA A 1 54 ? 9.262 4.129 2.305 1.00 0.00 54 ALA A C 14
ATOM 17950 O O . ALA A 1 54 ? 9.558 3.152 2.963 1.00 0.00 54 ALA A O 14
ATOM 17957 N N . GLN A 1 55 ? 9.916 5.253 2.362 1.00 0.00 55 GLN A N 14
ATOM 17958 C CA . GLN A 1 55 ? 11.109 5.457 3.151 1.00 0.00 55 GLN A CA 14
ATOM 17959 C C . GLN A 1 55 ? 10.779 5.474 4.639 1.00 0.00 55 GLN A C 14
ATOM 17960 O O . GLN A 1 55 ? 11.562 5.023 5.468 1.00 0.00 55 GLN A O 14
ATOM 17974 N N . LEU A 1 56 ? 9.612 5.943 4.960 1.00 0.00 56 LEU A N 14
ATOM 17975 C CA . LEU A 1 56 ? 9.212 6.128 6.332 1.00 0.00 56 LEU A CA 14
ATOM 17976 C C . LEU A 1 56 ? 8.455 4.907 6.848 1.00 0.00 56 LEU A C 14
ATOM 17977 O O . LEU A 1 56 ? 8.903 4.230 7.764 1.00 0.00 56 LEU A O 14
ATOM 17993 N N . VAL A 1 57 ? 7.375 4.577 6.173 1.00 0.00 57 VAL A N 14
ATOM 17994 C CA . VAL A 1 57 ? 6.482 3.518 6.591 1.00 0.00 57 VAL A CA 14
ATOM 17995 C C . VAL A 1 57 ? 6.986 2.127 6.216 1.00 0.00 57 VAL A C 14
ATOM 17996 O O . VAL A 1 57 ? 6.791 1.167 6.956 1.00 0.00 57 VAL A O 14
ATOM 18009 N N . LEU A 1 58 ? 7.621 2.006 5.070 1.00 0.00 58 LEU A N 14
ATOM 18010 C CA . LEU A 1 58 ? 8.193 0.719 4.697 1.00 0.00 58 LEU A CA 14
ATOM 18011 C C . LEU A 1 58 ? 9.669 0.672 5.024 1.00 0.00 58 LEU A C 14
ATOM 18012 O O . LEU A 1 58 ? 10.286 -0.400 5.022 1.00 0.00 58 LEU A O 14
ATOM 18028 N N . GLY A 1 59 ? 10.232 1.827 5.356 1.00 0.00 59 GLY A N 14
ATOM 18029 C CA . GLY A 1 59 ? 11.633 1.888 5.701 1.00 0.00 59 GLY A CA 14
ATOM 18030 C C . GLY A 1 59 ? 12.521 1.623 4.509 1.00 0.00 59 GLY A C 14
ATOM 18031 O O . GLY A 1 59 ? 13.639 1.119 4.651 1.00 0.00 59 GLY A O 14
ATOM 18035 N N . ILE A 1 60 ? 12.028 1.934 3.349 1.00 0.00 60 ILE A N 14
ATOM 18036 C CA . ILE A 1 60 ? 12.719 1.646 2.127 1.00 0.00 60 ILE A CA 14
ATOM 18037 C C . ILE A 1 60 ? 13.216 2.899 1.501 1.00 0.00 60 ILE A C 14
ATOM 18038 O O . ILE A 1 60 ? 12.436 3.739 1.070 1.00 0.00 60 ILE A O 14
ATOM 18054 N N . ASP A 1 61 ? 14.513 3.040 1.486 1.00 0.00 61 ASP A N 14
ATOM 18055 C CA . ASP A 1 61 ? 15.143 4.165 0.897 1.00 0.00 61 ASP A CA 14
ATOM 18056 C C . ASP A 1 61 ? 14.891 4.155 -0.585 1.00 0.00 61 ASP A C 14
ATOM 18057 O O . ASP A 1 61 ? 15.269 3.207 -1.283 1.00 0.00 61 ASP A O 14
ATOM 18066 N N . PRO A 1 62 ? 14.268 5.200 -1.113 1.00 0.00 62 PRO A N 14
ATOM 18067 C CA . PRO A 1 62 ? 13.965 5.284 -2.529 1.00 0.00 62 PRO A CA 14
ATOM 18068 C C . PRO A 1 62 ? 15.206 5.643 -3.329 1.00 0.00 62 PRO A C 14
ATOM 18069 O O . PRO A 1 62 ? 15.188 5.717 -4.542 1.00 0.00 62 PRO A O 14
ATOM 18080 N N . MET A 1 63 ? 16.277 5.899 -2.621 1.00 0.00 63 MET A N 14
ATOM 18081 C CA . MET A 1 63 ? 17.560 6.132 -3.233 1.00 0.00 63 MET A CA 14
ATOM 18082 C C . MET A 1 63 ? 18.210 4.786 -3.494 1.00 0.00 63 MET A C 14
ATOM 18083 O O . MET A 1 63 ? 19.092 4.646 -4.342 1.00 0.00 63 MET A O 14
ATOM 18097 N N . ARG A 1 64 ? 17.729 3.797 -2.767 1.00 0.00 64 ARG A N 14
ATOM 18098 C CA . ARG A 1 64 ? 18.214 2.435 -2.870 1.00 0.00 64 ARG A CA 14
ATOM 18099 C C . ARG A 1 64 ? 17.412 1.729 -3.951 1.00 0.00 64 ARG A C 14
ATOM 18100 O O . ARG A 1 64 ? 17.956 1.288 -4.960 1.00 0.00 64 ARG A O 14
ATOM 18121 N N . GLU A 1 65 ? 16.095 1.694 -3.750 1.00 0.00 65 GLU A N 14
ATOM 18122 C CA . GLU A 1 65 ? 15.161 1.031 -4.645 1.00 0.00 65 GLU A CA 14
ATOM 18123 C C . GLU A 1 65 ? 13.833 1.767 -4.618 1.00 0.00 65 GLU A C 14
ATOM 18124 O O . GLU A 1 65 ? 12.986 1.487 -3.780 1.00 0.00 65 GLU A O 14
ATOM 18136 N N . PRO A 1 66 ? 13.648 2.758 -5.487 1.00 0.00 66 PRO A N 14
ATOM 18137 C CA . PRO A 1 66 ? 12.410 3.545 -5.523 1.00 0.00 66 PRO A CA 14
ATOM 18138 C C . PRO A 1 66 ? 11.225 2.762 -6.096 1.00 0.00 66 PRO A C 14
ATOM 18139 O O . PRO A 1 66 ? 10.093 2.964 -5.695 1.00 0.00 66 PRO A O 14
ATOM 18150 N N . GLU A 1 67 ? 11.516 1.836 -6.986 1.00 0.00 67 GLU A N 14
ATOM 18151 C CA . GLU A 1 67 ? 10.498 1.096 -7.716 1.00 0.00 67 GLU A CA 14
ATOM 18152 C C . GLU A 1 67 ? 9.655 0.221 -6.797 1.00 0.00 67 GLU A C 14
ATOM 18153 O O . GLU A 1 67 ? 8.441 0.375 -6.747 1.00 0.00 67 GLU A O 14
ATOM 18165 N N . ARG A 1 68 ? 10.296 -0.670 -6.049 1.00 0.00 68 ARG A N 14
ATOM 18166 C CA . ARG A 1 68 ? 9.577 -1.506 -5.095 1.00 0.00 68 ARG A CA 14
ATOM 18167 C C . ARG A 1 68 ? 8.956 -0.652 -4.006 1.00 0.00 68 ARG A C 14
ATOM 18168 O O . ARG A 1 68 ? 7.888 -0.964 -3.493 1.00 0.00 68 ARG A O 14
ATOM 18189 N N . ALA A 1 69 ? 9.626 0.446 -3.688 1.00 0.00 69 ALA A N 14
ATOM 18190 C CA . ALA A 1 69 ? 9.185 1.351 -2.654 1.00 0.00 69 ALA A CA 14
ATOM 18191 C C . ALA A 1 69 ? 7.836 1.939 -3.020 1.00 0.00 69 ALA A C 14
ATOM 18192 O O . ALA A 1 69 ? 6.862 1.818 -2.268 1.00 0.00 69 ALA A O 14
ATOM 18199 N N . ARG A 1 70 ? 7.759 2.483 -4.209 1.00 0.00 70 ARG A N 14
ATOM 18200 C CA . ARG A 1 70 ? 6.553 3.102 -4.669 1.00 0.00 70 ARG A CA 14
ATOM 18201 C C . ARG A 1 70 ? 5.492 2.081 -5.015 1.00 0.00 70 ARG A C 14
ATOM 18202 O O . ARG A 1 70 ? 4.321 2.277 -4.693 1.00 0.00 70 ARG A O 14
ATOM 18223 N N . MET A 1 71 ? 5.908 0.958 -5.595 1.00 0.00 71 MET A N 14
ATOM 18224 C CA . MET A 1 71 ? 4.965 -0.068 -6.029 1.00 0.00 71 MET A CA 14
ATOM 18225 C C . MET A 1 71 ? 4.249 -0.674 -4.835 1.00 0.00 71 MET A C 14
ATOM 18226 O O . MET A 1 71 ? 3.055 -0.934 -4.894 1.00 0.00 71 MET A O 14
ATOM 18240 N N . ALA A 1 72 ? 4.962 -0.835 -3.728 1.00 0.00 72 ALA A N 14
ATOM 18241 C CA . ALA A 1 72 ? 4.377 -1.410 -2.565 1.00 0.00 72 ALA A CA 14
ATOM 18242 C C . ALA A 1 72 ? 3.454 -0.410 -1.906 1.00 0.00 72 ALA A C 14
ATOM 18243 O O . ALA A 1 72 ? 2.316 -0.729 -1.603 1.00 0.00 72 ALA A O 14
ATOM 18250 N N . VAL A 1 73 ? 3.930 0.817 -1.736 1.00 0.00 73 VAL A N 14
ATOM 18251 C CA . VAL A 1 73 ? 3.137 1.885 -1.125 1.00 0.00 73 VAL A CA 14
ATOM 18252 C C . VAL A 1 73 ? 1.842 2.134 -1.885 1.00 0.00 73 VAL A C 14
ATOM 18253 O O . VAL A 1 73 ? 0.764 2.089 -1.297 1.00 0.00 73 VAL A O 14
ATOM 18266 N N . ARG A 1 74 ? 1.958 2.334 -3.182 1.00 0.00 74 ARG A N 14
ATOM 18267 C CA . ARG A 1 74 ? 0.819 2.634 -4.034 1.00 0.00 74 ARG A CA 14
ATOM 18268 C C . ARG A 1 74 ? -0.210 1.496 -4.020 1.00 0.00 74 ARG A C 14
ATOM 18269 O O . ARG A 1 74 ? -1.420 1.741 -4.031 1.00 0.00 74 ARG A O 14
ATOM 18290 N N . SER A 1 75 ? 0.270 0.281 -3.929 1.00 0.00 75 SER A N 14
ATOM 18291 C CA . SER A 1 75 ? -0.595 -0.869 -3.892 1.00 0.00 75 SER A CA 14
ATOM 18292 C C . SER A 1 75 ? -1.229 -1.044 -2.496 1.00 0.00 75 SER A C 14
ATOM 18293 O O . SER A 1 75 ? -2.425 -1.294 -2.378 1.00 0.00 75 SER A O 14
ATOM 18301 N N . HIS A 1 76 ? -0.442 -0.871 -1.446 1.00 0.00 76 HIS A N 14
ATOM 18302 C CA . HIS A 1 76 ? -0.963 -1.025 -0.096 1.00 0.00 76 HIS A CA 14
ATOM 18303 C C . HIS A 1 76 ? -1.947 0.087 0.251 1.00 0.00 76 HIS A C 14
ATOM 18304 O O . HIS A 1 76 ? -2.992 -0.172 0.844 1.00 0.00 76 HIS A O 14
ATOM 18318 N N . LEU A 1 77 ? -1.630 1.324 -0.138 1.00 0.00 77 LEU A N 14
ATOM 18319 C CA . LEU A 1 77 ? -2.516 2.450 0.132 1.00 0.00 77 LEU A CA 14
ATOM 18320 C C . LEU A 1 77 ? -3.837 2.259 -0.598 1.00 0.00 77 LEU A C 14
ATOM 18321 O O . LEU A 1 77 ? -4.884 2.723 -0.131 1.00 0.00 77 LEU A O 14
ATOM 18337 N N . ASP A 1 78 ? -3.771 1.569 -1.742 1.00 0.00 78 ASP A N 14
ATOM 18338 C CA . ASP A 1 78 ? -4.945 1.304 -2.566 1.00 0.00 78 ASP A CA 14
ATOM 18339 C C . ASP A 1 78 ? -5.941 0.519 -1.727 1.00 0.00 78 ASP A C 14
ATOM 18340 O O . ASP A 1 78 ? -7.104 0.759 -1.757 1.00 0.00 78 ASP A O 14
ATOM 18349 N N . ARG A 1 79 ? -5.453 -0.412 -0.939 1.00 0.00 79 ARG A N 14
ATOM 18350 C CA . ARG A 1 79 ? -6.339 -1.105 -0.025 1.00 0.00 79 ARG A CA 14
ATOM 18351 C C . ARG A 1 79 ? -6.639 -0.283 1.205 1.00 0.00 79 ARG A C 14
ATOM 18352 O O . ARG A 1 79 ? -7.770 -0.222 1.626 1.00 0.00 79 ARG A O 14
ATOM 18373 N N . ALA A 1 80 ? -5.620 0.347 1.756 1.00 0.00 80 ALA A N 14
ATOM 18374 C CA . ALA A 1 80 ? -5.726 1.087 3.011 1.00 0.00 80 ALA A CA 14
ATOM 18375 C C . ALA A 1 80 ? -6.814 2.157 2.987 1.00 0.00 80 ALA A C 14
ATOM 18376 O O . ALA A 1 80 ? -7.693 2.172 3.849 1.00 0.00 80 ALA A O 14
ATOM 18383 N N . ASN A 1 81 ? -6.780 3.006 1.972 1.00 0.00 81 ASN A N 14
ATOM 18384 C CA . ASN A 1 81 ? -7.731 4.126 1.874 1.00 0.00 81 ASN A CA 14
ATOM 18385 C C . ASN A 1 81 ? -9.122 3.633 1.498 1.00 0.00 81 ASN A C 14
ATOM 18386 O O . ASN A 1 81 ? -10.120 4.213 1.883 1.00 0.00 81 ASN A O 14
ATOM 18397 N N . TRP A 1 82 ? -9.173 2.556 0.737 1.00 0.00 82 TRP A N 14
ATOM 18398 C CA . TRP A 1 82 ? -10.438 1.977 0.317 1.00 0.00 82 TRP A CA 14
ATOM 18399 C C . TRP A 1 82 ? -11.086 1.206 1.462 1.00 0.00 82 TRP A C 14
ATOM 18400 O O . TRP A 1 82 ? -12.299 1.103 1.546 1.00 0.00 82 TRP A O 14
ATOM 18421 N N . MET A 1 83 ? -10.273 0.651 2.325 1.00 0.00 83 MET A N 14
ATOM 18422 C CA . MET A 1 83 ? -10.772 -0.105 3.446 1.00 0.00 83 MET A CA 14
ATOM 18423 C C . MET A 1 83 ? -11.183 0.811 4.592 1.00 0.00 83 MET A C 14
ATOM 18424 O O . MET A 1 83 ? -12.370 0.902 4.911 1.00 0.00 83 MET A O 14
ATOM 18438 N N . VAL A 1 84 ? -10.193 1.528 5.167 1.00 0.00 84 VAL A N 14
ATOM 18439 C CA . VAL A 1 84 ? -10.344 2.396 6.368 1.00 0.00 84 VAL A CA 14
ATOM 18440 C C . VAL A 1 84 ? -10.808 1.628 7.645 1.00 0.00 84 VAL A C 14
ATOM 18441 O O . VAL A 1 84 ? -10.196 1.744 8.708 1.00 0.00 84 VAL A O 14
ATOM 18454 N N . THR A 1 85 ? -11.887 0.874 7.520 1.00 0.00 85 THR A N 14
ATOM 18455 C CA . THR A 1 85 ? -12.488 0.049 8.573 1.00 0.00 85 THR A CA 14
ATOM 18456 C C . THR A 1 85 ? -13.334 0.883 9.555 1.00 0.00 85 THR A C 14
ATOM 18457 O O . THR A 1 85 ? -14.427 0.466 9.949 1.00 0.00 85 THR A O 14
ATOM 18468 N N . THR A 1 86 ? -12.859 2.060 9.898 1.00 0.00 86 THR A N 14
ATOM 18469 C CA . THR A 1 86 ? -13.546 2.916 10.844 1.00 0.00 86 THR A CA 14
ATOM 18470 C C . THR A 1 86 ? -14.706 3.688 10.161 1.00 0.00 86 THR A C 14
ATOM 18471 O O . THR A 1 86 ? -15.543 4.291 10.829 1.00 0.00 86 THR A O 14
ATOM 18482 N N . GLY A 1 87 ? -14.761 3.640 8.847 1.00 0.00 87 GLY A N 14
ATOM 18483 C CA . GLY A 1 87 ? -15.778 4.368 8.131 1.00 0.00 87 GLY A CA 14
ATOM 18484 C C . GLY A 1 87 ? -15.241 5.673 7.603 1.00 0.00 87 GLY A C 14
ATOM 18485 O O . GLY A 1 87 ? -14.413 6.325 8.266 1.00 0.00 87 GLY A O 14
ATOM 18489 N N . TYR A 1 88 ? -15.696 6.059 6.437 1.00 0.00 88 TYR A N 14
ATOM 18490 C CA . TYR A 1 88 ? -15.251 7.273 5.795 1.00 0.00 88 TYR A CA 14
ATOM 18491 C C . TYR A 1 88 ? -16.334 7.788 4.880 1.00 0.00 88 TYR A C 14
ATOM 18492 O O . TYR A 1 88 ? -17.081 6.994 4.280 1.00 0.00 88 TYR A O 14
ATOM 18510 N N . LYS A 1 89 ? -16.446 9.094 4.789 1.00 0.00 89 LYS A N 14
ATOM 18511 C CA . LYS A 1 89 ? -17.399 9.703 3.899 1.00 0.00 89 LYS A CA 14
ATOM 18512 C C . LYS A 1 89 ? -16.916 9.523 2.473 1.00 0.00 89 LYS A C 14
ATOM 18513 O O . LYS A 1 89 ? -17.522 8.799 1.685 1.00 0.00 89 LYS A O 14
ATOM 18532 N N . GLU A 1 90 ? -15.812 10.160 2.170 1.00 0.00 90 GLU A N 14
ATOM 18533 C CA . GLU A 1 90 ? -15.178 10.099 0.876 1.00 0.00 90 GLU A CA 14
ATOM 18534 C C . GLU A 1 90 ? -13.708 10.302 1.074 1.00 0.00 90 GLU A C 14
ATOM 18535 O O . GLU A 1 90 ? -13.286 10.808 2.124 1.00 0.00 90 GLU A O 14
ATOM 18547 N N . LEU A 1 91 ? -12.936 9.913 0.112 1.00 0.00 91 LEU A N 14
ATOM 18548 C CA . LEU A 1 91 ? -11.505 10.084 0.176 1.00 0.00 91 LEU A CA 14
ATOM 18549 C C . LEU A 1 91 ? -11.114 11.434 -0.401 1.00 0.00 91 LEU A C 14
ATOM 18550 O O . LEU A 1 91 ? -10.076 11.995 -0.054 1.00 0.00 91 LEU A O 14
ATOM 18566 N N . PHE A 1 92 ? -11.935 11.939 -1.296 1.00 0.00 92 PHE A N 14
ATOM 18567 C CA . PHE A 1 92 ? -11.702 13.244 -1.884 1.00 0.00 92 PHE A CA 14
ATOM 18568 C C . PHE A 1 92 ? -12.409 14.323 -1.065 1.00 0.00 92 PHE A C 14
ATOM 18569 O O . PHE A 1 92 ? -11.774 15.263 -0.556 1.00 0.00 92 PHE A O 14
ATOM 18586 N N . ALA A 1 93 ? -13.714 14.194 -0.937 1.00 0.00 93 ALA A N 14
ATOM 18587 C CA . ALA A 1 93 ? -14.486 15.141 -0.180 1.00 0.00 93 ALA A CA 14
ATOM 18588 C C . ALA A 1 93 ? -14.587 14.687 1.256 1.00 0.00 93 ALA A C 14
ATOM 18589 O O . ALA A 1 93 ? -15.434 13.865 1.621 1.00 0.00 93 ALA A O 14
ATOM 18596 N N . ARG A 1 94 ? -13.694 15.180 2.041 1.00 0.00 94 ARG A N 14
ATOM 18597 C CA . ARG A 1 94 ? -13.586 14.805 3.412 1.00 0.00 94 ARG A CA 14
ATOM 18598 C C . ARG A 1 94 ? -13.383 16.042 4.277 1.00 0.00 94 ARG A C 14
ATOM 18599 O O . ARG A 1 94 ? -12.237 16.424 4.547 1.00 0.00 94 ARG A O 14
ATOM 18621 N N . GLY A 1 11 ? 9.485 -6.839 15.080 1.00 0.00 11 GLY A N 15
ATOM 18622 C CA . GLY A 1 11 ? 10.640 -5.956 15.006 1.00 0.00 11 GLY A CA 15
ATOM 18623 C C . GLY A 1 11 ? 10.751 -5.364 13.638 1.00 0.00 11 GLY A C 15
ATOM 18624 O O . GLY A 1 11 ? 9.979 -5.731 12.753 1.00 0.00 11 GLY A O 15
ATOM 18628 N N . SER A 1 12 ? 11.689 -4.461 13.452 1.00 0.00 12 SER A N 15
ATOM 18629 C CA . SER A 1 12 ? 11.894 -3.799 12.189 1.00 0.00 12 SER A CA 15
ATOM 18630 C C . SER A 1 12 ? 12.377 -4.782 11.109 1.00 0.00 12 SER A C 15
ATOM 18631 O O . SER A 1 12 ? 13.564 -5.122 11.037 1.00 0.00 12 SER A O 15
ATOM 18639 N N . LYS A 1 13 ? 11.452 -5.257 10.323 1.00 0.00 13 LYS A N 15
ATOM 18640 C CA . LYS A 1 13 ? 11.717 -6.201 9.275 1.00 0.00 13 LYS A CA 15
ATOM 18641 C C . LYS A 1 13 ? 10.948 -5.758 8.043 1.00 0.00 13 LYS A C 15
ATOM 18642 O O . LYS A 1 13 ? 9.804 -5.286 8.161 1.00 0.00 13 LYS A O 15
ATOM 18661 N N . ARG A 1 14 ? 11.555 -5.870 6.889 1.00 0.00 14 ARG A N 15
ATOM 18662 C CA . ARG A 1 14 ? 10.912 -5.432 5.671 1.00 0.00 14 ARG A CA 15
ATOM 18663 C C . ARG A 1 14 ? 10.080 -6.573 5.109 1.00 0.00 14 ARG A C 15
ATOM 18664 O O . ARG A 1 14 ? 10.442 -7.744 5.255 1.00 0.00 14 ARG A O 15
ATOM 18685 N N . LYS A 1 15 ? 8.978 -6.252 4.515 1.00 0.00 15 LYS A N 15
ATOM 18686 C CA . LYS A 1 15 ? 8.109 -7.244 3.938 1.00 0.00 15 LYS A CA 15
ATOM 18687 C C . LYS A 1 15 ? 8.552 -7.599 2.551 1.00 0.00 15 LYS A C 15
ATOM 18688 O O . LYS A 1 15 ? 9.068 -6.754 1.823 1.00 0.00 15 LYS A O 15
ATOM 18707 N N . VAL A 1 16 ? 8.393 -8.839 2.202 1.00 0.00 16 VAL A N 15
ATOM 18708 C CA . VAL A 1 16 ? 8.613 -9.268 0.857 1.00 0.00 16 VAL A CA 15
ATOM 18709 C C . VAL A 1 16 ? 7.257 -9.600 0.310 1.00 0.00 16 VAL A C 15
ATOM 18710 O O . VAL A 1 16 ? 6.745 -10.716 0.443 1.00 0.00 16 VAL A O 15
ATOM 18723 N N . GLN A 1 17 ? 6.666 -8.601 -0.189 1.00 0.00 17 GLN A N 15
ATOM 18724 C CA . GLN A 1 17 ? 5.335 -8.593 -0.687 1.00 0.00 17 GLN A CA 15
ATOM 18725 C C . GLN A 1 17 ? 5.304 -7.490 -1.698 1.00 0.00 17 GLN A C 15
ATOM 18726 O O . GLN A 1 17 ? 5.228 -7.735 -2.893 1.00 0.00 17 GLN A O 15
ATOM 18740 N N . ASP A 1 18 ? 5.411 -6.265 -1.179 1.00 0.00 18 ASP A N 15
ATOM 18741 C CA . ASP A 1 18 ? 5.590 -5.030 -1.950 1.00 0.00 18 ASP A CA 15
ATOM 18742 C C . ASP A 1 18 ? 4.479 -4.805 -2.988 1.00 0.00 18 ASP A C 15
ATOM 18743 O O . ASP A 1 18 ? 4.675 -4.067 -3.947 1.00 0.00 18 ASP A O 15
ATOM 18752 N N . GLU A 1 19 ? 3.333 -5.435 -2.782 1.00 0.00 19 GLU A N 15
ATOM 18753 C CA . GLU A 1 19 ? 2.164 -5.294 -3.629 1.00 0.00 19 GLU A CA 15
ATOM 18754 C C . GLU A 1 19 ? 0.941 -5.689 -2.820 1.00 0.00 19 GLU A C 15
ATOM 18755 O O . GLU A 1 19 ? 1.083 -6.200 -1.721 1.00 0.00 19 GLU A O 15
ATOM 18767 N N . VAL A 1 20 ? -0.233 -5.496 -3.355 1.00 0.00 20 VAL A N 15
ATOM 18768 C CA . VAL A 1 20 ? -1.448 -5.835 -2.636 1.00 0.00 20 VAL A CA 15
ATOM 18769 C C . VAL A 1 20 ? -2.234 -6.869 -3.458 1.00 0.00 20 VAL A C 15
ATOM 18770 O O . VAL A 1 20 ? -2.093 -6.910 -4.690 1.00 0.00 20 VAL A O 15
ATOM 18783 N N . PRO A 1 21 ? -2.950 -7.788 -2.809 1.00 0.00 21 PRO A N 15
ATOM 18784 C CA . PRO A 1 21 ? -3.837 -8.735 -3.495 1.00 0.00 21 PRO A CA 15
ATOM 18785 C C . PRO A 1 21 ? -5.146 -8.037 -3.967 1.00 0.00 21 PRO A C 15
ATOM 18786 O O . PRO A 1 21 ? -5.886 -7.441 -3.165 1.00 0.00 21 PRO A O 15
ATOM 18797 N N . TRP A 1 22 ? -5.415 -8.082 -5.250 1.00 0.00 22 TRP A N 15
ATOM 18798 C CA . TRP A 1 22 ? -6.622 -7.448 -5.779 1.00 0.00 22 TRP A CA 15
ATOM 18799 C C . TRP A 1 22 ? -7.209 -8.268 -6.925 1.00 0.00 22 TRP A C 15
ATOM 18800 O O . TRP A 1 22 ? -8.434 -8.344 -7.077 1.00 0.00 22 TRP A O 15
ATOM 18821 N N . SER A 1 23 ? -6.324 -8.897 -7.687 1.00 0.00 23 SER A N 15
ATOM 18822 C CA . SER A 1 23 ? -6.649 -9.626 -8.899 1.00 0.00 23 SER A CA 15
ATOM 18823 C C . SER A 1 23 ? -7.774 -10.670 -8.720 1.00 0.00 23 SER A C 15
ATOM 18824 O O . SER A 1 23 ? -8.779 -10.640 -9.451 1.00 0.00 23 SER A O 15
ATOM 18832 N N . ASP A 1 24 ? -7.634 -11.561 -7.772 1.00 0.00 24 ASP A N 15
ATOM 18833 C CA . ASP A 1 24 ? -8.655 -12.580 -7.573 1.00 0.00 24 ASP A CA 15
ATOM 18834 C C . ASP A 1 24 ? -9.409 -12.363 -6.292 1.00 0.00 24 ASP A C 15
ATOM 18835 O O . ASP A 1 24 ? -10.644 -12.317 -6.297 1.00 0.00 24 ASP A O 15
ATOM 18844 N N . SER A 1 25 ? -8.688 -12.150 -5.224 1.00 0.00 25 SER A N 15
ATOM 18845 C CA . SER A 1 25 ? -9.282 -12.025 -3.923 1.00 0.00 25 SER A CA 15
ATOM 18846 C C . SER A 1 25 ? -8.278 -11.459 -2.934 1.00 0.00 25 SER A C 15
ATOM 18847 O O . SER A 1 25 ? -7.110 -11.228 -3.281 1.00 0.00 25 SER A O 15
ATOM 18855 N N . LEU A 1 26 ? -8.733 -11.222 -1.738 1.00 0.00 26 LEU A N 15
ATOM 18856 C CA . LEU A 1 26 ? -7.911 -10.712 -0.684 1.00 0.00 26 LEU A CA 15
ATOM 18857 C C . LEU A 1 26 ? -7.222 -11.920 -0.042 1.00 0.00 26 LEU A C 15
ATOM 18858 O O . LEU A 1 26 ? -7.888 -12.929 0.256 1.00 0.00 26 LEU A O 15
ATOM 18874 N N . THR A 1 27 ? -5.941 -11.838 0.186 1.00 0.00 27 THR A N 15
ATOM 18875 C CA . THR A 1 27 ? -5.185 -12.982 0.627 1.00 0.00 27 THR A CA 15
ATOM 18876 C C . THR A 1 27 ? -4.919 -12.958 2.109 1.00 0.00 27 THR A C 15
ATOM 18877 O O . THR A 1 27 ? -4.753 -11.904 2.689 1.00 0.00 27 THR A O 15
ATOM 18888 N N . ALA A 1 28 ? -4.844 -14.127 2.701 1.00 0.00 28 ALA A N 15
ATOM 18889 C CA . ALA A 1 28 ? -4.698 -14.281 4.135 1.00 0.00 28 ALA A CA 15
ATOM 18890 C C . ALA A 1 28 ? -3.358 -13.780 4.680 1.00 0.00 28 ALA A C 15
ATOM 18891 O O . ALA A 1 28 ? -3.279 -13.402 5.859 1.00 0.00 28 ALA A O 15
ATOM 18898 N N . TYR A 1 29 ? -2.315 -13.756 3.843 1.00 0.00 29 TYR A N 15
ATOM 18899 C CA . TYR A 1 29 ? -0.988 -13.376 4.319 1.00 0.00 29 TYR A CA 15
ATOM 18900 C C . TYR A 1 29 ? -0.948 -11.923 4.788 1.00 0.00 29 TYR A C 15
ATOM 18901 O O . TYR A 1 29 ? -0.667 -11.637 5.956 1.00 0.00 29 TYR A O 15
ATOM 18919 N N . ASP A 1 30 ? -1.243 -11.022 3.904 1.00 0.00 30 ASP A N 15
ATOM 18920 C CA . ASP A 1 30 ? -1.265 -9.616 4.216 1.00 0.00 30 ASP A CA 15
ATOM 18921 C C . ASP A 1 30 ? -2.542 -9.228 4.963 1.00 0.00 30 ASP A C 15
ATOM 18922 O O . ASP A 1 30 ? -2.597 -8.185 5.590 1.00 0.00 30 ASP A O 15
ATOM 18931 N N . ASN A 1 31 ? -3.557 -10.092 4.909 1.00 0.00 31 ASN A N 15
ATOM 18932 C CA . ASN A 1 31 ? -4.855 -9.853 5.587 1.00 0.00 31 ASN A CA 15
ATOM 18933 C C . ASN A 1 31 ? -4.701 -9.746 7.102 1.00 0.00 31 ASN A C 15
ATOM 18934 O O . ASN A 1 31 ? -5.441 -9.014 7.768 1.00 0.00 31 ASN A O 15
ATOM 18945 N N . GLU A 1 32 ? -3.708 -10.424 7.638 1.00 0.00 32 GLU A N 15
ATOM 18946 C CA . GLU A 1 32 ? -3.451 -10.404 9.071 1.00 0.00 32 GLU A CA 15
ATOM 18947 C C . GLU A 1 32 ? -2.582 -9.186 9.395 1.00 0.00 32 GLU A C 15
ATOM 18948 O O . GLU A 1 32 ? -2.348 -8.829 10.547 1.00 0.00 32 GLU A O 15
ATOM 18960 N N . HIS A 1 33 ? -2.166 -8.525 8.360 1.00 0.00 33 HIS A N 15
ATOM 18961 C CA . HIS A 1 33 ? -1.279 -7.421 8.469 1.00 0.00 33 HIS A CA 15
ATOM 18962 C C . HIS A 1 33 ? -1.931 -6.146 7.953 1.00 0.00 33 HIS A C 15
ATOM 18963 O O . HIS A 1 33 ? -1.263 -5.145 7.753 1.00 0.00 33 HIS A O 15
ATOM 18977 N N . PHE A 1 34 ? -3.254 -6.159 7.789 1.00 0.00 34 PHE A N 15
ATOM 18978 C CA . PHE A 1 34 ? -3.967 -4.976 7.329 1.00 0.00 34 PHE A CA 15
ATOM 18979 C C . PHE A 1 34 ? -3.904 -3.837 8.324 1.00 0.00 34 PHE A C 15
ATOM 18980 O O . PHE A 1 34 ? -4.114 -2.675 7.970 1.00 0.00 34 PHE A O 15
ATOM 18997 N N . THR A 1 35 ? -3.606 -4.172 9.565 1.00 0.00 35 THR A N 15
ATOM 18998 C CA . THR A 1 35 ? -3.383 -3.198 10.602 1.00 0.00 35 THR A CA 15
ATOM 18999 C C . THR A 1 35 ? -2.282 -2.186 10.173 1.00 0.00 35 THR A C 15
ATOM 19000 O O . THR A 1 35 ? -2.395 -0.997 10.432 1.00 0.00 35 THR A O 15
ATOM 19011 N N . ILE A 1 36 ? -1.253 -2.653 9.459 1.00 0.00 36 ILE A N 15
ATOM 19012 C CA . ILE A 1 36 ? -0.198 -1.745 9.040 1.00 0.00 36 ILE A CA 15
ATOM 19013 C C . ILE A 1 36 ? -0.643 -0.873 7.863 1.00 0.00 36 ILE A C 15
ATOM 19014 O O . ILE A 1 36 ? -0.136 0.213 7.669 1.00 0.00 36 ILE A O 15
ATOM 19030 N N . TYR A 1 37 ? -1.650 -1.343 7.117 1.00 0.00 37 TYR A N 15
ATOM 19031 C CA . TYR A 1 37 ? -2.185 -0.615 5.965 1.00 0.00 37 TYR A CA 15
ATOM 19032 C C . TYR A 1 37 ? -2.815 0.691 6.386 1.00 0.00 37 TYR A C 15
ATOM 19033 O O . TYR A 1 37 ? -2.616 1.723 5.742 1.00 0.00 37 TYR A O 15
ATOM 19051 N N . MET A 1 38 ? -3.556 0.657 7.485 1.00 0.00 38 MET A N 15
ATOM 19052 C CA . MET A 1 38 ? -4.196 1.861 7.993 1.00 0.00 38 MET A CA 15
ATOM 19053 C C . MET A 1 38 ? -3.143 2.864 8.458 1.00 0.00 38 MET A C 15
ATOM 19054 O O . MET A 1 38 ? -3.374 4.072 8.483 1.00 0.00 38 MET A O 15
ATOM 19068 N N . ARG A 1 39 ? -1.980 2.354 8.816 1.00 0.00 39 ARG A N 15
ATOM 19069 C CA . ARG A 1 39 ? -0.867 3.198 9.168 1.00 0.00 39 ARG A CA 15
ATOM 19070 C C . ARG A 1 39 ? -0.278 3.816 7.896 1.00 0.00 39 ARG A C 15
ATOM 19071 O O . ARG A 1 39 ? 0.013 5.010 7.852 1.00 0.00 39 ARG A O 15
ATOM 19092 N N . LEU A 1 40 ? -0.151 2.997 6.861 1.00 0.00 40 LEU A N 15
ATOM 19093 C CA . LEU A 1 40 ? 0.406 3.423 5.577 1.00 0.00 40 LEU A CA 15
ATOM 19094 C C . LEU A 1 40 ? -0.412 4.575 4.978 1.00 0.00 40 LEU A C 15
ATOM 19095 O O . LEU A 1 40 ? 0.151 5.524 4.417 1.00 0.00 40 LEU A O 15
ATOM 19111 N N . LEU A 1 41 ? -1.739 4.505 5.125 1.00 0.00 41 LEU A N 15
ATOM 19112 C CA . LEU A 1 41 ? -2.618 5.530 4.584 1.00 0.00 41 LEU A CA 15
ATOM 19113 C C . LEU A 1 41 ? -2.409 6.878 5.266 1.00 0.00 41 LEU A C 15
ATOM 19114 O O . LEU A 1 41 ? -2.611 7.933 4.655 1.00 0.00 41 LEU A O 15
ATOM 19130 N N . ASP A 1 42 ? -1.978 6.847 6.521 1.00 0.00 42 ASP A N 15
ATOM 19131 C CA . ASP A 1 42 ? -1.765 8.072 7.296 1.00 0.00 42 ASP A CA 15
ATOM 19132 C C . ASP A 1 42 ? -0.649 8.888 6.687 1.00 0.00 42 ASP A C 15
ATOM 19133 O O . ASP A 1 42 ? -0.662 10.115 6.727 1.00 0.00 42 ASP A O 15
ATOM 19142 N N . ALA A 1 43 ? 0.301 8.199 6.097 1.00 0.00 43 ALA A N 15
ATOM 19143 C CA . ALA A 1 43 ? 1.408 8.842 5.444 1.00 0.00 43 ALA A CA 15
ATOM 19144 C C . ALA A 1 43 ? 0.946 9.515 4.151 1.00 0.00 43 ALA A C 15
ATOM 19145 O O . ALA A 1 43 ? 1.352 10.634 3.848 1.00 0.00 43 ALA A O 15
ATOM 19152 N N . SER A 1 44 ? 0.051 8.862 3.413 1.00 0.00 44 SER A N 15
ATOM 19153 C CA . SER A 1 44 ? -0.476 9.458 2.196 1.00 0.00 44 SER A CA 15
ATOM 19154 C C . SER A 1 44 ? -1.396 10.642 2.528 1.00 0.00 44 SER A C 15
ATOM 19155 O O . SER A 1 44 ? -1.418 11.655 1.826 1.00 0.00 44 SER A O 15
ATOM 19163 N N . ALA A 1 45 ? -2.099 10.527 3.655 1.00 0.00 45 ALA A N 15
ATOM 19164 C CA . ALA A 1 45 ? -2.988 11.577 4.147 1.00 0.00 45 ALA A CA 15
ATOM 19165 C C . ALA A 1 45 ? -2.185 12.721 4.761 1.00 0.00 45 ALA A C 15
ATOM 19166 O O . ALA A 1 45 ? -2.725 13.779 5.064 1.00 0.00 45 ALA A O 15
ATOM 19173 N N . ASP A 1 46 ? -0.891 12.502 4.933 1.00 0.00 46 ASP A N 15
ATOM 19174 C CA . ASP A 1 46 ? 0.007 13.510 5.484 1.00 0.00 46 ASP A CA 15
ATOM 19175 C C . ASP A 1 46 ? 0.661 14.246 4.329 1.00 0.00 46 ASP A C 15
ATOM 19176 O O . ASP A 1 46 ? 1.462 15.167 4.499 1.00 0.00 46 ASP A O 15
ATOM 19185 N N . ASP A 1 47 ? 0.261 13.825 3.148 1.00 0.00 47 ASP A N 15
ATOM 19186 C CA . ASP A 1 47 ? 0.758 14.302 1.881 1.00 0.00 47 ASP A CA 15
ATOM 19187 C C . ASP A 1 47 ? 2.245 14.109 1.770 1.00 0.00 47 ASP A C 15
ATOM 19188 O O . ASP A 1 47 ? 3.033 15.053 1.686 1.00 0.00 47 ASP A O 15
ATOM 19197 N N . ALA A 1 48 ? 2.619 12.898 1.937 1.00 0.00 48 ALA A N 15
ATOM 19198 C CA . ALA A 1 48 ? 3.962 12.494 1.747 1.00 0.00 48 ALA A CA 15
ATOM 19199 C C . ALA A 1 48 ? 4.061 11.878 0.361 1.00 0.00 48 ALA A C 15
ATOM 19200 O O . ALA A 1 48 ? 3.098 11.269 -0.104 1.00 0.00 48 ALA A O 15
ATOM 19207 N N . SER A 1 49 ? 5.164 12.083 -0.311 1.00 0.00 49 SER A N 15
ATOM 19208 C CA . SER A 1 49 ? 5.374 11.503 -1.626 1.00 0.00 49 SER A CA 15
ATOM 19209 C C . SER A 1 49 ? 5.630 9.996 -1.432 1.00 0.00 49 SER A C 15
ATOM 19210 O O . SER A 1 49 ? 5.974 9.572 -0.323 1.00 0.00 49 SER A O 15
ATOM 19218 N N . GLU A 1 50 ? 5.481 9.203 -2.484 1.00 0.00 50 GLU A N 15
ATOM 19219 C CA . GLU A 1 50 ? 5.645 7.757 -2.393 1.00 0.00 50 GLU A CA 15
ATOM 19220 C C . GLU A 1 50 ? 7.026 7.378 -1.874 1.00 0.00 50 GLU A C 15
ATOM 19221 O O . GLU A 1 50 ? 7.144 6.510 -1.021 1.00 0.00 50 GLU A O 15
ATOM 19233 N N . ASP A 1 51 ? 8.044 8.075 -2.363 1.00 0.00 51 ASP A N 15
ATOM 19234 C CA . ASP A 1 51 ? 9.444 7.864 -1.942 1.00 0.00 51 ASP A CA 15
ATOM 19235 C C . ASP A 1 51 ? 9.577 8.068 -0.446 1.00 0.00 51 ASP A C 15
ATOM 19236 O O . ASP A 1 51 ? 10.196 7.268 0.257 1.00 0.00 51 ASP A O 15
ATOM 19245 N N . GLU A 1 52 ? 8.964 9.145 0.027 1.00 0.00 52 GLU A N 15
ATOM 19246 C CA . GLU A 1 52 ? 8.962 9.519 1.412 1.00 0.00 52 GLU A CA 15
ATOM 19247 C C . GLU A 1 52 ? 8.314 8.452 2.241 1.00 0.00 52 GLU A C 15
ATOM 19248 O O . GLU A 1 52 ? 8.902 7.935 3.185 1.00 0.00 52 GLU A O 15
ATOM 19260 N N . MET A 1 53 ? 7.130 8.077 1.834 1.00 0.00 53 MET A N 15
ATOM 19261 C CA . MET A 1 53 ? 6.336 7.138 2.575 1.00 0.00 53 MET A CA 15
ATOM 19262 C C . MET A 1 53 ? 6.982 5.799 2.615 1.00 0.00 53 MET A C 15
ATOM 19263 O O . MET A 1 53 ? 7.198 5.274 3.672 1.00 0.00 53 MET A O 15
ATOM 19277 N N . ALA A 1 54 ? 7.347 5.286 1.467 1.00 0.00 54 ALA A N 15
ATOM 19278 C CA . ALA A 1 54 ? 7.931 3.963 1.333 1.00 0.00 54 ALA A CA 15
ATOM 19279 C C . ALA A 1 54 ? 9.135 3.771 2.218 1.00 0.00 54 ALA A C 15
ATOM 19280 O O . ALA A 1 54 ? 9.332 2.714 2.765 1.00 0.00 54 ALA A O 15
ATOM 19287 N N . GLN A 1 55 ? 9.881 4.810 2.401 1.00 0.00 55 GLN A N 15
ATOM 19288 C CA . GLN A 1 55 ? 11.074 4.771 3.201 1.00 0.00 55 GLN A CA 15
ATOM 19289 C C . GLN A 1 55 ? 10.721 4.690 4.690 1.00 0.00 55 GLN A C 15
ATOM 19290 O O . GLN A 1 55 ? 11.448 4.086 5.492 1.00 0.00 55 GLN A O 15
ATOM 19304 N N . LEU A 1 56 ? 9.597 5.260 5.034 1.00 0.00 56 LEU A N 15
ATOM 19305 C CA . LEU A 1 56 ? 9.169 5.365 6.406 1.00 0.00 56 LEU A CA 15
ATOM 19306 C C . LEU A 1 56 ? 8.246 4.219 6.792 1.00 0.00 56 LEU A C 15
ATOM 19307 O O . LEU A 1 56 ? 8.513 3.481 7.728 1.00 0.00 56 LEU A O 15
ATOM 19323 N N . VAL A 1 57 ? 7.178 4.083 6.052 1.00 0.00 57 VAL A N 15
ATOM 19324 C CA . VAL A 1 57 ? 6.158 3.106 6.324 1.00 0.00 57 VAL A CA 15
ATOM 19325 C C . VAL A 1 57 ? 6.505 1.700 5.805 1.00 0.00 57 VAL A C 15
ATOM 19326 O O . VAL A 1 57 ? 6.286 0.713 6.492 1.00 0.00 57 VAL A O 15
ATOM 19339 N N . LEU A 1 58 ? 7.036 1.604 4.586 1.00 0.00 58 LEU A N 15
ATOM 19340 C CA . LEU A 1 58 ? 7.450 0.300 4.066 1.00 0.00 58 LEU A CA 15
ATOM 19341 C C . LEU A 1 58 ? 8.891 0.007 4.447 1.00 0.00 58 LEU A C 15
ATOM 19342 O O . LEU A 1 58 ? 9.351 -1.131 4.339 1.00 0.00 58 LEU A O 15
ATOM 19358 N N . GLY A 1 59 ? 9.583 1.027 4.947 1.00 0.00 59 GLY A N 15
ATOM 19359 C CA . GLY A 1 59 ? 10.954 0.858 5.357 1.00 0.00 59 GLY A CA 15
ATOM 19360 C C . GLY A 1 59 ? 11.872 0.559 4.200 1.00 0.00 59 GLY A C 15
ATOM 19361 O O . GLY A 1 59 ? 12.884 -0.127 4.361 1.00 0.00 59 GLY A O 15
ATOM 19365 N N . ILE A 1 60 ? 11.529 1.068 3.050 1.00 0.00 60 ILE A N 15
ATOM 19366 C CA . ILE A 1 60 ? 12.250 0.785 1.834 1.00 0.00 60 ILE A CA 15
ATOM 19367 C C . ILE A 1 60 ? 12.916 2.023 1.317 1.00 0.00 60 ILE A C 15
ATOM 19368 O O . ILE A 1 60 ? 12.252 3.017 1.048 1.00 0.00 60 ILE A O 15
ATOM 19384 N N . ASP A 1 61 ? 14.224 1.977 1.231 1.00 0.00 61 ASP A N 15
ATOM 19385 C CA . ASP A 1 61 ? 14.999 3.073 0.698 1.00 0.00 61 ASP A CA 15
ATOM 19386 C C . ASP A 1 61 ? 14.672 3.227 -0.778 1.00 0.00 61 ASP A C 15
ATOM 19387 O O . ASP A 1 61 ? 14.896 2.298 -1.575 1.00 0.00 61 ASP A O 15
ATOM 19396 N N . PRO A 1 62 ? 14.139 4.379 -1.170 1.00 0.00 62 PRO A N 15
ATOM 19397 C CA . PRO A 1 62 ? 13.698 4.613 -2.531 1.00 0.00 62 PRO A CA 15
ATOM 19398 C C . PRO A 1 62 ? 14.842 4.971 -3.489 1.00 0.00 62 PRO A C 15
ATOM 19399 O O . PRO A 1 62 ? 14.618 5.224 -4.670 1.00 0.00 62 PRO A O 15
ATOM 19410 N N . MET A 1 63 ? 16.046 5.089 -2.981 1.00 0.00 63 MET A N 15
ATOM 19411 C CA . MET A 1 63 ? 17.185 5.268 -3.851 1.00 0.00 63 MET A CA 15
ATOM 19412 C C . MET A 1 63 ? 17.665 3.902 -4.277 1.00 0.00 63 MET A C 15
ATOM 19413 O O . MET A 1 63 ? 18.065 3.681 -5.417 1.00 0.00 63 MET A O 15
ATOM 19427 N N . ARG A 1 64 ? 17.570 2.983 -3.337 1.00 0.00 64 ARG A N 15
ATOM 19428 C CA . ARG A 1 64 ? 17.966 1.600 -3.527 1.00 0.00 64 ARG A CA 15
ATOM 19429 C C . ARG A 1 64 ? 16.942 0.850 -4.379 1.00 0.00 64 ARG A C 15
ATOM 19430 O O . ARG A 1 64 ? 17.279 0.301 -5.433 1.00 0.00 64 ARG A O 15
ATOM 19451 N N . GLU A 1 65 ? 15.696 0.823 -3.932 1.00 0.00 65 GLU A N 15
ATOM 19452 C CA . GLU A 1 65 ? 14.648 0.110 -4.660 1.00 0.00 65 GLU A CA 15
ATOM 19453 C C . GLU A 1 65 ? 13.376 0.969 -4.766 1.00 0.00 65 GLU A C 15
ATOM 19454 O O . GLU A 1 65 ? 12.404 0.736 -4.049 1.00 0.00 65 GLU A O 15
ATOM 19466 N N . PRO A 1 66 ? 13.371 1.992 -5.644 1.00 0.00 66 PRO A N 15
ATOM 19467 C CA . PRO A 1 66 ? 12.224 2.905 -5.777 1.00 0.00 66 PRO A CA 15
ATOM 19468 C C . PRO A 1 66 ? 10.981 2.228 -6.364 1.00 0.00 66 PRO A C 15
ATOM 19469 O O . PRO A 1 66 ? 9.860 2.504 -5.941 1.00 0.00 66 PRO A O 15
ATOM 19480 N N . GLU A 1 67 ? 11.202 1.311 -7.296 1.00 0.00 67 GLU A N 15
ATOM 19481 C CA . GLU A 1 67 ? 10.137 0.641 -8.030 1.00 0.00 67 GLU A CA 15
ATOM 19482 C C . GLU A 1 67 ? 9.173 -0.076 -7.098 1.00 0.00 67 GLU A C 15
ATOM 19483 O O . GLU A 1 67 ? 7.969 0.200 -7.105 1.00 0.00 67 GLU A O 15
ATOM 19495 N N . ARG A 1 68 ? 9.703 -0.966 -6.285 1.00 0.00 68 ARG A N 15
ATOM 19496 C CA . ARG A 1 68 ? 8.889 -1.714 -5.351 1.00 0.00 68 ARG A CA 15
ATOM 19497 C C . ARG A 1 68 ? 8.358 -0.804 -4.260 1.00 0.00 68 ARG A C 15
ATOM 19498 O O . ARG A 1 68 ? 7.259 -0.986 -3.806 1.00 0.00 68 ARG A O 15
ATOM 19519 N N . ALA A 1 69 ? 9.134 0.215 -3.901 1.00 0.00 69 ALA A N 15
ATOM 19520 C CA . ALA A 1 69 ? 8.762 1.150 -2.857 1.00 0.00 69 ALA A CA 15
ATOM 19521 C C . ALA A 1 69 ? 7.498 1.902 -3.230 1.00 0.00 69 ALA A C 15
ATOM 19522 O O . ALA A 1 69 ? 6.513 1.886 -2.497 1.00 0.00 69 ALA A O 15
ATOM 19529 N N . ARG A 1 70 ? 7.502 2.484 -4.403 1.00 0.00 70 ARG A N 15
ATOM 19530 C CA . ARG A 1 70 ? 6.391 3.294 -4.850 1.00 0.00 70 ARG A CA 15
ATOM 19531 C C . ARG A 1 70 ? 5.203 2.427 -5.228 1.00 0.00 70 ARG A C 15
ATOM 19532 O O . ARG A 1 70 ? 4.044 2.830 -5.054 1.00 0.00 70 ARG A O 15
ATOM 19553 N N . MET A 1 71 ? 5.487 1.226 -5.709 1.00 0.00 71 MET A N 15
ATOM 19554 C CA . MET A 1 71 ? 4.445 0.326 -6.099 1.00 0.00 71 MET A CA 15
ATOM 19555 C C . MET A 1 71 ? 3.761 -0.236 -4.862 1.00 0.00 71 MET A C 15
ATOM 19556 O O . MET A 1 71 ? 2.545 -0.341 -4.840 1.00 0.00 71 MET A O 15
ATOM 19570 N N . ALA A 1 72 ? 4.542 -0.523 -3.810 1.00 0.00 72 ALA A N 15
ATOM 19571 C CA . ALA A 1 72 ? 3.992 -1.011 -2.567 1.00 0.00 72 ALA A CA 15
ATOM 19572 C C . ALA A 1 72 ? 3.123 0.051 -1.972 1.00 0.00 72 ALA A C 15
ATOM 19573 O O . ALA A 1 72 ? 2.003 -0.210 -1.606 1.00 0.00 72 ALA A O 15
ATOM 19580 N N . VAL A 1 73 ? 3.638 1.271 -1.936 1.00 0.00 73 VAL A N 15
ATOM 19581 C CA . VAL A 1 73 ? 2.896 2.412 -1.430 1.00 0.00 73 VAL A CA 15
ATOM 19582 C C . VAL A 1 73 ? 1.537 2.549 -2.118 1.00 0.00 73 VAL A C 15
ATOM 19583 O O . VAL A 1 73 ? 0.501 2.455 -1.454 1.00 0.00 73 VAL A O 15
ATOM 19596 N N . ARG A 1 74 ? 1.540 2.685 -3.439 1.00 0.00 74 ARG A N 15
ATOM 19597 C CA . ARG A 1 74 ? 0.296 2.852 -4.185 1.00 0.00 74 ARG A CA 15
ATOM 19598 C C . ARG A 1 74 ? -0.627 1.657 -4.092 1.00 0.00 74 ARG A C 15
ATOM 19599 O O . ARG A 1 74 ? -1.833 1.809 -4.132 1.00 0.00 74 ARG A O 15
ATOM 19620 N N . SER A 1 75 ? -0.073 0.493 -3.978 1.00 0.00 75 SER A N 15
ATOM 19621 C CA . SER A 1 75 ? -0.868 -0.709 -3.898 1.00 0.00 75 SER A CA 15
ATOM 19622 C C . SER A 1 75 ? -1.461 -0.888 -2.497 1.00 0.00 75 SER A C 15
ATOM 19623 O O . SER A 1 75 ? -2.659 -1.127 -2.338 1.00 0.00 75 SER A O 15
ATOM 19631 N N . HIS A 1 76 ? -0.643 -0.713 -1.495 1.00 0.00 76 HIS A N 15
ATOM 19632 C CA . HIS A 1 76 ? -1.076 -0.889 -0.134 1.00 0.00 76 HIS A CA 15
ATOM 19633 C C . HIS A 1 76 ? -2.062 0.198 0.280 1.00 0.00 76 HIS A C 15
ATOM 19634 O O . HIS A 1 76 ? -3.073 -0.096 0.912 1.00 0.00 76 HIS A O 15
ATOM 19648 N N . LEU A 1 77 ? -1.803 1.450 -0.115 1.00 0.00 77 LEU A N 15
ATOM 19649 C CA . LEU A 1 77 ? -2.709 2.538 0.232 1.00 0.00 77 LEU A CA 15
ATOM 19650 C C . LEU A 1 77 ? -4.043 2.340 -0.471 1.00 0.00 77 LEU A C 15
ATOM 19651 O O . LEU A 1 77 ? -5.093 2.744 0.039 1.00 0.00 77 LEU A O 15
ATOM 19667 N N . ASP A 1 78 ? -3.990 1.713 -1.640 1.00 0.00 78 ASP A N 15
ATOM 19668 C CA . ASP A 1 78 ? -5.172 1.469 -2.447 1.00 0.00 78 ASP A CA 15
ATOM 19669 C C . ASP A 1 78 ? -6.117 0.561 -1.673 1.00 0.00 78 ASP A C 15
ATOM 19670 O O . ASP A 1 78 ? -7.302 0.751 -1.666 1.00 0.00 78 ASP A O 15
ATOM 19679 N N . ARG A 1 79 ? -5.578 -0.403 -0.960 1.00 0.00 79 ARG A N 15
ATOM 19680 C CA . ARG A 1 79 ? -6.429 -1.242 -0.137 1.00 0.00 79 ARG A CA 15
ATOM 19681 C C . ARG A 1 79 ? -6.810 -0.509 1.126 1.00 0.00 79 ARG A C 15
ATOM 19682 O O . ARG A 1 79 ? -7.978 -0.513 1.516 1.00 0.00 79 ARG A O 15
ATOM 19703 N N . ALA A 1 80 ? -5.838 0.172 1.701 1.00 0.00 80 ALA A N 15
ATOM 19704 C CA . ALA A 1 80 ? -5.973 0.841 2.979 1.00 0.00 80 ALA A CA 15
ATOM 19705 C C . ALA A 1 80 ? -7.071 1.891 2.991 1.00 0.00 80 ALA A C 15
ATOM 19706 O O . ALA A 1 80 ? -7.972 1.842 3.820 1.00 0.00 80 ALA A O 15
ATOM 19713 N N . ASN A 1 81 ? -7.032 2.800 2.036 1.00 0.00 81 ASN A N 15
ATOM 19714 C CA . ASN A 1 81 ? -7.987 3.903 2.016 1.00 0.00 81 ASN A CA 15
ATOM 19715 C C . ASN A 1 81 ? -9.370 3.421 1.626 1.00 0.00 81 ASN A C 15
ATOM 19716 O O . ASN A 1 81 ? -10.359 3.895 2.144 1.00 0.00 81 ASN A O 15
ATOM 19727 N N . TRP A 1 82 ? -9.425 2.428 0.746 1.00 0.00 82 TRP A N 15
ATOM 19728 C CA . TRP A 1 82 ? -10.692 1.864 0.266 1.00 0.00 82 TRP A CA 15
ATOM 19729 C C . TRP A 1 82 ? -11.433 1.151 1.382 1.00 0.00 82 TRP A C 15
ATOM 19730 O O . TRP A 1 82 ? -12.660 1.070 1.376 1.00 0.00 82 TRP A O 15
ATOM 19751 N N . MET A 1 83 ? -10.677 0.649 2.348 1.00 0.00 83 MET A N 15
ATOM 19752 C CA . MET A 1 83 ? -11.236 -0.033 3.510 1.00 0.00 83 MET A CA 15
ATOM 19753 C C . MET A 1 83 ? -11.838 0.957 4.495 1.00 0.00 83 MET A C 15
ATOM 19754 O O . MET A 1 83 ? -12.471 0.563 5.472 1.00 0.00 83 MET A O 15
ATOM 19768 N N . VAL A 1 84 ? -11.635 2.241 4.257 1.00 0.00 84 VAL A N 15
ATOM 19769 C CA . VAL A 1 84 ? -12.225 3.247 5.096 1.00 0.00 84 VAL A CA 15
ATOM 19770 C C . VAL A 1 84 ? -13.621 3.572 4.575 1.00 0.00 84 VAL A C 15
ATOM 19771 O O . VAL A 1 84 ? -13.834 4.490 3.780 1.00 0.00 84 VAL A O 15
ATOM 19784 N N . THR A 1 85 ? -14.552 2.774 4.986 1.00 0.00 85 THR A N 15
ATOM 19785 C CA . THR A 1 85 ? -15.920 2.895 4.579 1.00 0.00 85 THR A CA 15
ATOM 19786 C C . THR A 1 85 ? -16.601 4.037 5.357 1.00 0.00 85 THR A C 15
ATOM 19787 O O . THR A 1 85 ? -17.653 4.559 4.951 1.00 0.00 85 THR A O 15
ATOM 19798 N N . THR A 1 86 ? -15.968 4.425 6.456 1.00 0.00 86 THR A N 15
ATOM 19799 C CA . THR A 1 86 ? -16.417 5.501 7.300 1.00 0.00 86 THR A CA 15
ATOM 19800 C C . THR A 1 86 ? -16.408 6.831 6.514 1.00 0.00 86 THR A C 15
ATOM 19801 O O . THR A 1 86 ? -17.311 7.662 6.661 1.00 0.00 86 THR A O 15
ATOM 19812 N N . GLY A 1 87 ? -15.413 6.989 5.654 1.00 0.00 87 GLY A N 15
ATOM 19813 C CA . GLY A 1 87 ? -15.299 8.186 4.866 1.00 0.00 87 GLY A CA 15
ATOM 19814 C C . GLY A 1 87 ? -13.865 8.621 4.726 1.00 0.00 87 GLY A C 15
ATOM 19815 O O . GLY A 1 87 ? -13.097 8.562 5.693 1.00 0.00 87 GLY A O 15
ATOM 19819 N N . TYR A 1 88 ? -13.482 9.016 3.534 1.00 0.00 88 TYR A N 15
ATOM 19820 C CA . TYR A 1 88 ? -12.133 9.492 3.283 1.00 0.00 88 TYR A CA 15
ATOM 19821 C C . TYR A 1 88 ? -12.102 10.511 2.146 1.00 0.00 88 TYR A C 15
ATOM 19822 O O . TYR A 1 88 ? -11.523 11.591 2.302 1.00 0.00 88 TYR A O 15
ATOM 19840 N N . LYS A 1 89 ? -12.792 10.187 1.032 1.00 0.00 89 LYS A N 15
ATOM 19841 C CA . LYS A 1 89 ? -12.853 11.036 -0.189 1.00 0.00 89 LYS A CA 15
ATOM 19842 C C . LYS A 1 89 ? -11.463 11.151 -0.842 1.00 0.00 89 LYS A C 15
ATOM 19843 O O . LYS A 1 89 ? -10.527 10.454 -0.438 1.00 0.00 89 LYS A O 15
ATOM 19862 N N . GLU A 1 90 ? -11.368 12.004 -1.883 1.00 0.00 90 GLU A N 15
ATOM 19863 C CA . GLU A 1 90 ? -10.109 12.398 -2.585 1.00 0.00 90 GLU A CA 15
ATOM 19864 C C . GLU A 1 90 ? -9.356 11.264 -3.333 1.00 0.00 90 GLU A C 15
ATOM 19865 O O . GLU A 1 90 ? -8.864 11.457 -4.451 1.00 0.00 90 GLU A O 15
ATOM 19877 N N . LEU A 1 91 ? -9.251 10.124 -2.715 1.00 0.00 91 LEU A N 15
ATOM 19878 C CA . LEU A 1 91 ? -8.529 8.984 -3.255 1.00 0.00 91 LEU A CA 15
ATOM 19879 C C . LEU A 1 91 ? -9.279 8.309 -4.397 1.00 0.00 91 LEU A C 15
ATOM 19880 O O . LEU A 1 91 ? -8.663 7.816 -5.342 1.00 0.00 91 LEU A O 15
ATOM 19896 N N . PHE A 1 92 ? -10.588 8.280 -4.317 1.00 0.00 92 PHE A N 15
ATOM 19897 C CA . PHE A 1 92 ? -11.369 7.637 -5.350 1.00 0.00 92 PHE A CA 15
ATOM 19898 C C . PHE A 1 92 ? -11.942 8.711 -6.274 1.00 0.00 92 PHE A C 15
ATOM 19899 O O . PHE A 1 92 ? -12.954 9.352 -5.953 1.00 0.00 92 PHE A O 15
ATOM 19916 N N . ALA A 1 93 ? -11.275 8.937 -7.372 1.00 0.00 93 ALA A N 15
ATOM 19917 C CA . ALA A 1 93 ? -11.676 9.946 -8.327 1.00 0.00 93 ALA A CA 15
ATOM 19918 C C . ALA A 1 93 ? -12.018 9.285 -9.647 1.00 0.00 93 ALA A C 15
ATOM 19919 O O . ALA A 1 93 ? -11.172 8.616 -10.252 1.00 0.00 93 ALA A O 15
ATOM 19926 N N . ARG A 1 94 ? -13.240 9.428 -10.077 1.00 0.00 94 ARG A N 15
ATOM 19927 C CA . ARG A 1 94 ? -13.678 8.831 -11.312 1.00 0.00 94 ARG A CA 15
ATOM 19928 C C . ARG A 1 94 ? -14.470 9.854 -12.103 1.00 0.00 94 ARG A C 15
ATOM 19929 O O . ARG A 1 94 ? -15.637 10.109 -11.758 1.00 0.00 94 ARG A O 15
ATOM 19951 N N . GLY A 1 11 ? 1.279 -23.996 0.462 1.00 0.00 11 GLY A N 16
ATOM 19952 C CA . GLY A 1 11 ? 1.960 -23.020 -0.377 1.00 0.00 11 GLY A CA 16
ATOM 19953 C C . GLY A 1 11 ? 3.105 -22.403 0.368 1.00 0.00 11 GLY A C 16
ATOM 19954 O O . GLY A 1 11 ? 3.401 -22.813 1.490 1.00 0.00 11 GLY A O 16
ATOM 19958 N N . SER A 1 12 ? 3.736 -21.418 -0.217 1.00 0.00 12 SER A N 16
ATOM 19959 C CA . SER A 1 12 ? 4.881 -20.785 0.387 1.00 0.00 12 SER A CA 16
ATOM 19960 C C . SER A 1 12 ? 4.448 -19.573 1.232 1.00 0.00 12 SER A C 16
ATOM 19961 O O . SER A 1 12 ? 5.200 -19.122 2.112 1.00 0.00 12 SER A O 16
ATOM 19969 N N . LYS A 1 13 ? 3.226 -19.051 0.959 1.00 0.00 13 LYS A N 16
ATOM 19970 C CA . LYS A 1 13 ? 2.643 -17.838 1.610 1.00 0.00 13 LYS A CA 16
ATOM 19971 C C . LYS A 1 13 ? 3.318 -16.558 1.122 1.00 0.00 13 LYS A C 16
ATOM 19972 O O . LYS A 1 13 ? 2.656 -15.562 0.870 1.00 0.00 13 LYS A O 16
ATOM 19991 N N . ARG A 1 14 ? 4.637 -16.635 0.992 1.00 0.00 14 ARG A N 16
ATOM 19992 C CA . ARG A 1 14 ? 5.517 -15.568 0.558 1.00 0.00 14 ARG A CA 16
ATOM 19993 C C . ARG A 1 14 ? 5.907 -14.646 1.687 1.00 0.00 14 ARG A C 16
ATOM 19994 O O . ARG A 1 14 ? 5.148 -14.427 2.651 1.00 0.00 14 ARG A O 16
ATOM 20015 N N . LYS A 1 15 ? 7.106 -14.148 1.587 1.00 0.00 15 LYS A N 16
ATOM 20016 C CA . LYS A 1 15 ? 7.705 -13.357 2.630 1.00 0.00 15 LYS A CA 16
ATOM 20017 C C . LYS A 1 15 ? 7.522 -11.895 2.306 1.00 0.00 15 LYS A C 16
ATOM 20018 O O . LYS A 1 15 ? 6.951 -11.135 3.086 1.00 0.00 15 LYS A O 16
ATOM 20037 N N . VAL A 1 16 ? 7.991 -11.513 1.142 1.00 0.00 16 VAL A N 16
ATOM 20038 C CA . VAL A 1 16 ? 7.876 -10.157 0.690 1.00 0.00 16 VAL A CA 16
ATOM 20039 C C . VAL A 1 16 ? 6.660 -10.029 -0.194 1.00 0.00 16 VAL A C 16
ATOM 20040 O O . VAL A 1 16 ? 6.224 -11.003 -0.818 1.00 0.00 16 VAL A O 16
ATOM 20053 N N . GLN A 1 17 ? 6.123 -8.865 -0.256 1.00 0.00 17 GLN A N 16
ATOM 20054 C CA . GLN A 1 17 ? 4.902 -8.650 -0.950 1.00 0.00 17 GLN A CA 16
ATOM 20055 C C . GLN A 1 17 ? 5.071 -7.618 -2.053 1.00 0.00 17 GLN A C 16
ATOM 20056 O O . GLN A 1 17 ? 5.265 -7.991 -3.206 1.00 0.00 17 GLN A O 16
ATOM 20070 N N . ASP A 1 18 ? 5.017 -6.329 -1.690 1.00 0.00 18 ASP A N 16
ATOM 20071 C CA . ASP A 1 18 ? 5.197 -5.210 -2.640 1.00 0.00 18 ASP A CA 16
ATOM 20072 C C . ASP A 1 18 ? 4.082 -5.200 -3.702 1.00 0.00 18 ASP A C 16
ATOM 20073 O O . ASP A 1 18 ? 4.244 -4.673 -4.802 1.00 0.00 18 ASP A O 16
ATOM 20082 N N . GLU A 1 19 ? 2.937 -5.717 -3.320 1.00 0.00 19 GLU A N 16
ATOM 20083 C CA . GLU A 1 19 ? 1.775 -5.892 -4.178 1.00 0.00 19 GLU A CA 16
ATOM 20084 C C . GLU A 1 19 ? 0.562 -5.894 -3.286 1.00 0.00 19 GLU A C 16
ATOM 20085 O O . GLU A 1 19 ? 0.716 -5.851 -2.095 1.00 0.00 19 GLU A O 16
ATOM 20097 N N . VAL A 1 20 ? -0.614 -5.915 -3.834 1.00 0.00 20 VAL A N 16
ATOM 20098 C CA . VAL A 1 20 ? -1.800 -5.990 -3.013 1.00 0.00 20 VAL A CA 16
ATOM 20099 C C . VAL A 1 20 ? -2.774 -6.979 -3.665 1.00 0.00 20 VAL A C 16
ATOM 20100 O O . VAL A 1 20 ? -2.920 -6.992 -4.912 1.00 0.00 20 VAL A O 16
ATOM 20113 N N . PRO A 1 21 ? -3.370 -7.876 -2.885 1.00 0.00 21 PRO A N 16
ATOM 20114 C CA . PRO A 1 21 ? -4.326 -8.819 -3.400 1.00 0.00 21 PRO A CA 16
ATOM 20115 C C . PRO A 1 21 ? -5.696 -8.165 -3.636 1.00 0.00 21 PRO A C 16
ATOM 20116 O O . PRO A 1 21 ? -6.449 -7.874 -2.705 1.00 0.00 21 PRO A O 16
ATOM 20127 N N . TRP A 1 22 ? -5.982 -7.902 -4.887 1.00 0.00 22 TRP A N 16
ATOM 20128 C CA . TRP A 1 22 ? -7.185 -7.208 -5.270 1.00 0.00 22 TRP A CA 16
ATOM 20129 C C . TRP A 1 22 ? -7.970 -8.053 -6.255 1.00 0.00 22 TRP A C 16
ATOM 20130 O O . TRP A 1 22 ? -9.197 -8.036 -6.260 1.00 0.00 22 TRP A O 16
ATOM 20151 N N . SER A 1 23 ? -7.257 -8.807 -7.066 1.00 0.00 23 SER A N 16
ATOM 20152 C CA . SER A 1 23 ? -7.869 -9.510 -8.155 1.00 0.00 23 SER A CA 16
ATOM 20153 C C . SER A 1 23 ? -8.494 -10.847 -7.730 1.00 0.00 23 SER A C 16
ATOM 20154 O O . SER A 1 23 ? -9.679 -11.078 -7.968 1.00 0.00 23 SER A O 16
ATOM 20162 N N . ASP A 1 24 ? -7.734 -11.702 -7.084 1.00 0.00 24 ASP A N 16
ATOM 20163 C CA . ASP A 1 24 ? -8.241 -13.038 -6.762 1.00 0.00 24 ASP A CA 16
ATOM 20164 C C . ASP A 1 24 ? -9.109 -13.010 -5.530 1.00 0.00 24 ASP A C 16
ATOM 20165 O O . ASP A 1 24 ? -10.229 -13.515 -5.536 1.00 0.00 24 ASP A O 16
ATOM 20174 N N . SER A 1 25 ? -8.600 -12.380 -4.512 1.00 0.00 25 SER A N 16
ATOM 20175 C CA . SER A 1 25 ? -9.243 -12.248 -3.231 1.00 0.00 25 SER A CA 16
ATOM 20176 C C . SER A 1 25 ? -8.283 -11.509 -2.365 1.00 0.00 25 SER A C 16
ATOM 20177 O O . SER A 1 25 ? -7.130 -11.308 -2.783 1.00 0.00 25 SER A O 16
ATOM 20185 N N . LEU A 1 26 ? -8.694 -11.098 -1.204 1.00 0.00 26 LEU A N 16
ATOM 20186 C CA . LEU A 1 26 ? -7.760 -10.549 -0.290 1.00 0.00 26 LEU A CA 16
ATOM 20187 C C . LEU A 1 26 ? -7.123 -11.757 0.362 1.00 0.00 26 LEU A C 16
ATOM 20188 O O . LEU A 1 26 ? -7.759 -12.475 1.142 1.00 0.00 26 LEU A O 16
ATOM 20204 N N . THR A 1 27 ? -5.900 -11.989 0.050 1.00 0.00 27 THR A N 16
ATOM 20205 C CA . THR A 1 27 ? -5.305 -13.255 0.342 1.00 0.00 27 THR A CA 16
ATOM 20206 C C . THR A 1 27 ? -4.632 -13.249 1.705 1.00 0.00 27 THR A C 16
ATOM 20207 O O . THR A 1 27 ? -4.140 -12.209 2.162 1.00 0.00 27 THR A O 16
ATOM 20218 N N . ALA A 1 28 ? -4.619 -14.420 2.324 1.00 0.00 28 ALA A N 16
ATOM 20219 C CA . ALA A 1 28 ? -4.177 -14.645 3.697 1.00 0.00 28 ALA A CA 16
ATOM 20220 C C . ALA A 1 28 ? -2.812 -14.047 4.046 1.00 0.00 28 ALA A C 16
ATOM 20221 O O . ALA A 1 28 ? -2.600 -13.651 5.191 1.00 0.00 28 ALA A O 16
ATOM 20228 N N . TYR A 1 29 ? -1.894 -13.990 3.092 1.00 0.00 29 TYR A N 16
ATOM 20229 C CA . TYR A 1 29 ? -0.557 -13.444 3.373 1.00 0.00 29 TYR A CA 16
ATOM 20230 C C . TYR A 1 29 ? -0.646 -11.960 3.768 1.00 0.00 29 TYR A C 16
ATOM 20231 O O . TYR A 1 29 ? -0.185 -11.558 4.840 1.00 0.00 29 TYR A O 16
ATOM 20249 N N . ASP A 1 30 ? -1.286 -11.184 2.924 1.00 0.00 30 ASP A N 16
ATOM 20250 C CA . ASP A 1 30 ? -1.424 -9.748 3.108 1.00 0.00 30 ASP A CA 16
ATOM 20251 C C . ASP A 1 30 ? -2.465 -9.427 4.142 1.00 0.00 30 ASP A C 16
ATOM 20252 O O . ASP A 1 30 ? -2.381 -8.459 4.857 1.00 0.00 30 ASP A O 16
ATOM 20261 N N . ASN A 1 31 ? -3.425 -10.297 4.244 1.00 0.00 31 ASN A N 16
ATOM 20262 C CA . ASN A 1 31 ? -4.530 -10.193 5.197 1.00 0.00 31 ASN A CA 16
ATOM 20263 C C . ASN A 1 31 ? -4.035 -10.099 6.668 1.00 0.00 31 ASN A C 16
ATOM 20264 O O . ASN A 1 31 ? -4.766 -9.658 7.570 1.00 0.00 31 ASN A O 16
ATOM 20275 N N . GLU A 1 32 ? -2.782 -10.483 6.892 1.00 0.00 32 GLU A N 16
ATOM 20276 C CA . GLU A 1 32 ? -2.175 -10.458 8.207 1.00 0.00 32 GLU A CA 16
ATOM 20277 C C . GLU A 1 32 ? -1.493 -9.084 8.432 1.00 0.00 32 GLU A C 16
ATOM 20278 O O . GLU A 1 32 ? -1.044 -8.755 9.538 1.00 0.00 32 GLU A O 16
ATOM 20290 N N . HIS A 1 33 ? -1.456 -8.282 7.387 1.00 0.00 33 HIS A N 16
ATOM 20291 C CA . HIS A 1 33 ? -0.769 -6.998 7.401 1.00 0.00 33 HIS A CA 16
ATOM 20292 C C . HIS A 1 33 ? -1.747 -5.838 7.528 1.00 0.00 33 HIS A C 16
ATOM 20293 O O . HIS A 1 33 ? -1.345 -4.696 7.603 1.00 0.00 33 HIS A O 16
ATOM 20307 N N . PHE A 1 34 ? -3.011 -6.114 7.587 1.00 0.00 34 PHE A N 16
ATOM 20308 C CA . PHE A 1 34 ? -4.007 -5.059 7.536 1.00 0.00 34 PHE A CA 16
ATOM 20309 C C . PHE A 1 34 ? -4.012 -4.035 8.655 1.00 0.00 34 PHE A C 16
ATOM 20310 O O . PHE A 1 34 ? -4.531 -2.924 8.479 1.00 0.00 34 PHE A O 16
ATOM 20327 N N . THR A 1 35 ? -3.430 -4.369 9.770 1.00 0.00 35 THR A N 16
ATOM 20328 C CA . THR A 1 35 ? -3.284 -3.423 10.839 1.00 0.00 35 THR A CA 16
ATOM 20329 C C . THR A 1 35 ? -2.280 -2.315 10.403 1.00 0.00 35 THR A C 16
ATOM 20330 O O . THR A 1 35 ? -2.490 -1.126 10.656 1.00 0.00 35 THR A O 16
ATOM 20341 N N . ILE A 1 36 ? -1.243 -2.716 9.648 1.00 0.00 36 ILE A N 16
ATOM 20342 C CA . ILE A 1 36 ? -0.210 -1.777 9.216 1.00 0.00 36 ILE A CA 16
ATOM 20343 C C . ILE A 1 36 ? -0.700 -0.895 8.075 1.00 0.00 36 ILE A C 16
ATOM 20344 O O . ILE A 1 36 ? -0.145 0.163 7.812 1.00 0.00 36 ILE A O 16
ATOM 20360 N N . TYR A 1 37 ? -1.755 -1.343 7.401 1.00 0.00 37 TYR A N 16
ATOM 20361 C CA . TYR A 1 37 ? -2.368 -0.585 6.308 1.00 0.00 37 TYR A CA 16
ATOM 20362 C C . TYR A 1 37 ? -2.880 0.766 6.769 1.00 0.00 37 TYR A C 16
ATOM 20363 O O . TYR A 1 37 ? -2.809 1.755 6.035 1.00 0.00 37 TYR A O 16
ATOM 20381 N N . MET A 1 38 ? -3.313 0.820 8.005 1.00 0.00 38 MET A N 16
ATOM 20382 C CA . MET A 1 38 ? -3.789 2.057 8.598 1.00 0.00 38 MET A CA 16
ATOM 20383 C C . MET A 1 38 ? -2.632 3.036 8.783 1.00 0.00 38 MET A C 16
ATOM 20384 O O . MET A 1 38 ? -2.813 4.241 8.746 1.00 0.00 38 MET A O 16
ATOM 20398 N N . ARG A 1 39 ? -1.441 2.493 8.915 1.00 0.00 39 ARG A N 16
ATOM 20399 C CA . ARG A 1 39 ? -0.236 3.294 9.065 1.00 0.00 39 ARG A CA 16
ATOM 20400 C C . ARG A 1 39 ? 0.154 3.839 7.696 1.00 0.00 39 ARG A C 16
ATOM 20401 O O . ARG A 1 39 ? 0.605 4.973 7.556 1.00 0.00 39 ARG A O 16
ATOM 20422 N N . LEU A 1 40 ? -0.055 3.016 6.688 1.00 0.00 40 LEU A N 16
ATOM 20423 C CA . LEU A 1 40 ? 0.262 3.366 5.318 1.00 0.00 40 LEU A CA 16
ATOM 20424 C C . LEU A 1 40 ? -0.635 4.508 4.845 1.00 0.00 40 LEU A C 16
ATOM 20425 O O . LEU A 1 40 ? -0.170 5.452 4.202 1.00 0.00 40 LEU A O 16
ATOM 20441 N N . LEU A 1 41 ? -1.917 4.431 5.185 1.00 0.00 41 LEU A N 16
ATOM 20442 C CA . LEU A 1 41 ? -2.853 5.456 4.779 1.00 0.00 41 LEU A CA 16
ATOM 20443 C C . LEU A 1 41 ? -2.597 6.748 5.539 1.00 0.00 41 LEU A C 16
ATOM 20444 O O . LEU A 1 41 ? -2.837 7.832 5.026 1.00 0.00 41 LEU A O 16
ATOM 20460 N N . ASP A 1 42 ? -2.070 6.609 6.748 1.00 0.00 42 ASP A N 16
ATOM 20461 C CA . ASP A 1 42 ? -1.771 7.748 7.618 1.00 0.00 42 ASP A CA 16
ATOM 20462 C C . ASP A 1 42 ? -0.747 8.657 6.951 1.00 0.00 42 ASP A C 16
ATOM 20463 O O . ASP A 1 42 ? -0.888 9.882 6.941 1.00 0.00 42 ASP A O 16
ATOM 20472 N N . ALA A 1 43 ? 0.259 8.043 6.347 1.00 0.00 43 ALA A N 16
ATOM 20473 C CA . ALA A 1 43 ? 1.289 8.785 5.636 1.00 0.00 43 ALA A CA 16
ATOM 20474 C C . ALA A 1 43 ? 0.728 9.375 4.343 1.00 0.00 43 ALA A C 16
ATOM 20475 O O . ALA A 1 43 ? 1.112 10.460 3.922 1.00 0.00 43 ALA A O 16
ATOM 20482 N N . SER A 1 44 ? -0.207 8.671 3.743 1.00 0.00 44 SER A N 16
ATOM 20483 C CA . SER A 1 44 ? -0.843 9.121 2.518 1.00 0.00 44 SER A CA 16
ATOM 20484 C C . SER A 1 44 ? -1.718 10.355 2.809 1.00 0.00 44 SER A C 16
ATOM 20485 O O . SER A 1 44 ? -1.765 11.296 2.020 1.00 0.00 44 SER A O 16
ATOM 20493 N N . ALA A 1 45 ? -2.358 10.359 3.978 1.00 0.00 45 ALA A N 16
ATOM 20494 C CA . ALA A 1 45 ? -3.204 11.468 4.416 1.00 0.00 45 ALA A CA 16
ATOM 20495 C C . ALA A 1 45 ? -2.365 12.712 4.703 1.00 0.00 45 ALA A C 16
ATOM 20496 O O . ALA A 1 45 ? -2.881 13.827 4.758 1.00 0.00 45 ALA A O 16
ATOM 20503 N N . ASP A 1 46 ? -1.064 12.512 4.856 1.00 0.00 46 ASP A N 16
ATOM 20504 C CA . ASP A 1 46 ? -0.126 13.607 5.099 1.00 0.00 46 ASP A CA 16
ATOM 20505 C C . ASP A 1 46 ? 0.314 14.197 3.754 1.00 0.00 46 ASP A C 16
ATOM 20506 O O . ASP A 1 46 ? 1.026 15.196 3.696 1.00 0.00 46 ASP A O 16
ATOM 20515 N N . ASP A 1 47 ? -0.158 13.561 2.669 1.00 0.00 47 ASP A N 16
ATOM 20516 C CA . ASP A 1 47 ? 0.163 13.935 1.281 1.00 0.00 47 ASP A CA 16
ATOM 20517 C C . ASP A 1 47 ? 1.601 13.684 0.971 1.00 0.00 47 ASP A C 16
ATOM 20518 O O . ASP A 1 47 ? 2.204 14.332 0.111 1.00 0.00 47 ASP A O 16
ATOM 20527 N N . ALA A 1 48 ? 2.135 12.706 1.641 1.00 0.00 48 ALA A N 16
ATOM 20528 C CA . ALA A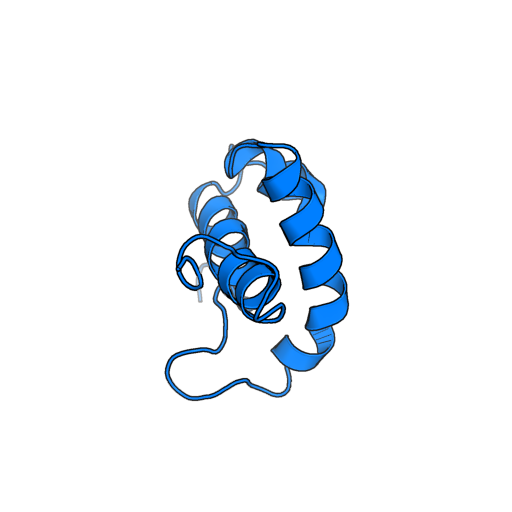 1 48 ? 3.487 12.304 1.457 1.00 0.00 48 ALA A CA 16
ATOM 20529 C C . ALA A 1 48 ? 3.604 11.555 0.150 1.00 0.00 48 ALA A C 16
ATOM 20530 O O . ALA A 1 48 ? 2.695 10.810 -0.230 1.00 0.00 48 ALA A O 16
ATOM 20537 N N . SER A 1 49 ? 4.667 11.782 -0.560 1.00 0.00 49 SER A N 16
ATOM 20538 C CA . SER A 1 49 ? 4.911 11.089 -1.789 1.00 0.00 49 SER A CA 16
ATOM 20539 C C . SER A 1 49 ? 5.293 9.642 -1.508 1.00 0.00 49 SER A C 16
ATOM 20540 O O . SER A 1 49 ? 5.737 9.322 -0.402 1.00 0.00 49 SER A O 16
ATOM 20548 N N . GLU A 1 50 ? 5.146 8.781 -2.499 1.00 0.00 50 GLU A N 16
ATOM 20549 C CA . GLU A 1 50 ? 5.366 7.356 -2.327 1.00 0.00 50 GLU A CA 16
ATOM 20550 C C . GLU A 1 50 ? 6.783 7.034 -1.892 1.00 0.00 50 GLU A C 16
ATOM 20551 O O . GLU A 1 50 ? 6.978 6.181 -1.048 1.00 0.00 50 GLU A O 16
ATOM 20563 N N . ASP A 1 51 ? 7.751 7.738 -2.462 1.00 0.00 51 ASP A N 16
ATOM 20564 C CA . ASP A 1 51 ? 9.179 7.582 -2.085 1.00 0.00 51 ASP A CA 16
ATOM 20565 C C . ASP A 1 51 ? 9.366 7.874 -0.608 1.00 0.00 51 ASP A C 16
ATOM 20566 O O . ASP A 1 51 ? 10.007 7.107 0.123 1.00 0.00 51 ASP A O 16
ATOM 20575 N N . GLU A 1 52 ? 8.762 8.959 -0.174 1.00 0.00 52 GLU A N 16
ATOM 20576 C CA . GLU A 1 52 ? 8.799 9.389 1.202 1.00 0.00 52 GLU A CA 16
ATOM 20577 C C . GLU A 1 52 ? 8.148 8.365 2.095 1.00 0.00 52 GLU A C 16
ATOM 20578 O O . GLU A 1 52 ? 8.743 7.910 3.066 1.00 0.00 52 GLU A O 16
ATOM 20590 N N . MET A 1 53 ? 6.954 7.967 1.730 1.00 0.00 53 MET A N 16
ATOM 20591 C CA . MET A 1 53 ? 6.187 7.023 2.513 1.00 0.00 53 MET A CA 16
ATOM 20592 C C . MET A 1 53 ? 6.876 5.697 2.598 1.00 0.00 53 MET A C 16
ATOM 20593 O O . MET A 1 53 ? 7.082 5.209 3.676 1.00 0.00 53 MET A O 16
ATOM 20607 N N . ALA A 1 54 ? 7.269 5.147 1.469 1.00 0.00 54 ALA A N 16
ATOM 20608 C CA . ALA A 1 54 ? 7.928 3.838 1.394 1.00 0.00 54 ALA A CA 16
ATOM 20609 C C . ALA A 1 54 ? 9.086 3.714 2.348 1.00 0.00 54 ALA A C 16
ATOM 20610 O O . ALA A 1 54 ? 9.259 2.690 2.980 1.00 0.00 54 ALA A O 16
ATOM 20617 N N . GLN A 1 55 ? 9.827 4.774 2.487 1.00 0.00 55 GLN A N 16
ATOM 20618 C CA . GLN A 1 55 ? 10.992 4.796 3.328 1.00 0.00 55 GLN A CA 16
ATOM 20619 C C . GLN A 1 55 ? 10.591 4.770 4.812 1.00 0.00 55 GLN A C 16
ATOM 20620 O O . GLN A 1 55 ? 11.308 4.245 5.662 1.00 0.00 55 GLN A O 16
ATOM 20634 N N . LEU A 1 56 ? 9.439 5.307 5.096 1.00 0.00 56 LEU A N 16
ATOM 20635 C CA . LEU A 1 56 ? 8.965 5.440 6.450 1.00 0.00 56 LEU A CA 16
ATOM 20636 C C . LEU A 1 56 ? 8.053 4.272 6.851 1.00 0.00 56 LEU A C 16
ATOM 20637 O O . LEU A 1 56 ? 8.328 3.535 7.794 1.00 0.00 56 LEU A O 16
ATOM 20653 N N . VAL A 1 57 ? 7.003 4.082 6.083 1.00 0.00 57 VAL A N 16
ATOM 20654 C CA . VAL A 1 57 ? 5.985 3.105 6.380 1.00 0.00 57 VAL A CA 16
ATOM 20655 C C . VAL A 1 57 ? 6.357 1.687 5.973 1.00 0.00 57 VAL A C 16
ATOM 20656 O O . VAL A 1 57 ? 5.897 0.733 6.587 1.00 0.00 57 VAL A O 16
ATOM 20669 N N . LEU A 1 58 ? 7.118 1.547 4.905 1.00 0.00 58 LEU A N 16
ATOM 20670 C CA . LEU A 1 58 ? 7.616 0.225 4.522 1.00 0.00 58 LEU A CA 16
ATOM 20671 C C . LEU A 1 58 ? 9.082 0.060 4.862 1.00 0.00 58 LEU A C 16
ATOM 20672 O O . LEU A 1 58 ? 9.627 -1.047 4.779 1.00 0.00 58 LEU A O 16
ATOM 20688 N N . GLY A 1 59 ? 9.731 1.158 5.245 1.00 0.00 59 GLY A N 16
ATOM 20689 C CA . GLY A 1 59 ? 11.127 1.093 5.629 1.00 0.00 59 GLY A CA 16
ATOM 20690 C C . GLY A 1 59 ? 12.038 0.813 4.453 1.00 0.00 59 GLY A C 16
ATOM 20691 O O . GLY A 1 59 ? 13.157 0.312 4.612 1.00 0.00 59 GLY A O 16
ATOM 20695 N N . ILE A 1 60 ? 11.577 1.141 3.286 1.00 0.00 60 ILE A N 16
ATOM 20696 C CA . ILE A 1 60 ? 12.276 0.825 2.073 1.00 0.00 60 ILE A CA 16
ATOM 20697 C C . ILE A 1 60 ? 12.885 2.058 1.474 1.00 0.00 60 ILE A C 16
ATOM 20698 O O . ILE A 1 60 ? 12.178 2.978 1.085 1.00 0.00 60 ILE A O 16
ATOM 20714 N N . ASP A 1 61 ? 14.202 2.084 1.456 1.00 0.00 61 ASP A N 16
ATOM 20715 C CA . ASP A 1 61 ? 14.968 3.171 0.915 1.00 0.00 61 ASP A CA 16
ATOM 20716 C C . ASP A 1 61 ? 14.719 3.291 -0.568 1.00 0.00 61 ASP A C 16
ATOM 20717 O O . ASP A 1 61 ? 15.148 2.433 -1.357 1.00 0.00 61 ASP A O 16
ATOM 20726 N N . PRO A 1 62 ? 14.058 4.371 -0.991 1.00 0.00 62 PRO A N 16
ATOM 20727 C CA . PRO A 1 62 ? 13.669 4.558 -2.375 1.00 0.00 62 PRO A CA 16
ATOM 20728 C C . PRO A 1 62 ? 14.838 5.000 -3.232 1.00 0.00 62 PRO A C 16
ATOM 20729 O O . PRO A 1 62 ? 14.733 5.129 -4.425 1.00 0.00 62 PRO A O 16
ATOM 20740 N N . MET A 1 63 ? 15.952 5.248 -2.603 1.00 0.00 63 MET A N 16
ATOM 20741 C CA . MET A 1 63 ? 17.161 5.590 -3.324 1.00 0.00 63 MET A CA 16
ATOM 20742 C C . MET A 1 63 ? 17.834 4.327 -3.776 1.00 0.00 63 MET A C 16
ATOM 20743 O O . MET A 1 63 ? 18.510 4.284 -4.787 1.00 0.00 63 MET A O 16
ATOM 20757 N N . ARG A 1 64 ? 17.593 3.297 -3.020 1.00 0.00 64 ARG A N 16
ATOM 20758 C CA . ARG A 1 64 ? 18.170 2.000 -3.252 1.00 0.00 64 ARG A CA 16
ATOM 20759 C C . ARG A 1 64 ? 17.267 1.155 -4.133 1.00 0.00 64 ARG A C 16
ATOM 20760 O O . ARG A 1 64 ? 17.699 0.613 -5.144 1.00 0.00 64 ARG A O 16
ATOM 20781 N N . GLU A 1 65 ? 16.020 1.043 -3.747 1.00 0.00 65 GLU A N 16
ATOM 20782 C CA . GLU A 1 65 ? 15.069 0.231 -4.474 1.00 0.00 65 GLU A CA 16
ATOM 20783 C C . GLU A 1 65 ? 13.697 0.933 -4.545 1.00 0.00 65 GLU A C 16
ATOM 20784 O O . GLU A 1 65 ? 12.779 0.657 -3.776 1.00 0.00 65 GLU A O 16
ATOM 20796 N N . PRO A 1 66 ? 13.581 1.921 -5.448 1.00 0.00 66 PRO A N 16
ATOM 20797 C CA . PRO A 1 66 ? 12.392 2.769 -5.551 1.00 0.00 66 PRO A CA 16
ATOM 20798 C C . PRO A 1 66 ? 11.189 2.118 -6.209 1.00 0.00 66 PRO A C 16
ATOM 20799 O O . PRO A 1 66 ? 10.065 2.438 -5.851 1.00 0.00 66 PRO A O 16
ATOM 20810 N N . GLU A 1 67 ? 11.418 1.208 -7.150 1.00 0.00 67 GLU A N 16
ATOM 20811 C CA . GLU A 1 67 ? 10.334 0.653 -7.954 1.00 0.00 67 GLU A CA 16
ATOM 20812 C C . GLU A 1 67 ? 9.357 -0.106 -7.067 1.00 0.00 67 GLU A C 16
ATOM 20813 O O . GLU A 1 67 ? 8.169 0.187 -7.047 1.00 0.00 67 GLU A O 16
ATOM 20825 N N . ARG A 1 68 ? 9.885 -1.035 -6.301 1.00 0.00 68 ARG A N 16
ATOM 20826 C CA . ARG A 1 68 ? 9.095 -1.816 -5.368 1.00 0.00 68 ARG A CA 16
ATOM 20827 C C . ARG A 1 68 ? 8.462 -0.913 -4.319 1.00 0.00 68 ARG A C 16
ATOM 20828 O O . ARG A 1 68 ? 7.292 -1.037 -4.034 1.00 0.00 68 ARG A O 16
ATOM 20849 N N . ALA A 1 69 ? 9.246 0.044 -3.825 1.00 0.00 69 ALA A N 16
ATOM 20850 C CA . ALA A 1 69 ? 8.819 0.973 -2.796 1.00 0.00 69 ALA A CA 16
ATOM 20851 C C . ALA A 1 69 ? 7.576 1.726 -3.232 1.00 0.00 69 ALA A C 16
ATOM 20852 O O . ALA A 1 69 ? 6.552 1.725 -2.547 1.00 0.00 69 ALA A O 16
ATOM 20859 N N . ARG A 1 70 ? 7.649 2.295 -4.401 1.00 0.00 70 ARG A N 16
ATOM 20860 C CA . ARG A 1 70 ? 6.579 3.104 -4.913 1.00 0.00 70 ARG A CA 16
ATOM 20861 C C . ARG A 1 70 ? 5.395 2.257 -5.339 1.00 0.00 70 ARG A C 16
ATOM 20862 O O . ARG A 1 70 ? 4.235 2.637 -5.115 1.00 0.00 70 ARG A O 16
ATOM 20883 N N . MET A 1 71 ? 5.685 1.087 -5.893 1.00 0.00 71 MET A N 16
ATOM 20884 C CA . MET A 1 71 ? 4.654 0.218 -6.402 1.00 0.00 71 MET A CA 16
ATOM 20885 C C . MET A 1 71 ? 3.874 -0.391 -5.252 1.00 0.00 71 MET A C 16
ATOM 20886 O O . MET A 1 71 ? 2.664 -0.591 -5.355 1.00 0.00 71 MET A O 16
ATOM 20900 N N . ALA A 1 72 ? 4.560 -0.639 -4.141 1.00 0.00 72 ALA A N 16
ATOM 20901 C CA . ALA A 1 72 ? 3.940 -1.202 -2.993 1.00 0.00 72 ALA A CA 16
ATOM 20902 C C . ALA A 1 72 ? 3.107 -0.166 -2.306 1.00 0.00 72 ALA A C 16
ATOM 20903 O O . ALA A 1 72 ? 1.932 -0.363 -2.125 1.00 0.00 72 ALA A O 16
ATOM 20910 N N . VAL A 1 73 ? 3.699 0.991 -2.033 1.00 0.00 73 VAL A N 16
ATOM 20911 C CA . VAL A 1 73 ? 3.019 2.059 -1.305 1.00 0.00 73 VAL A CA 16
ATOM 20912 C C . VAL A 1 73 ? 1.691 2.427 -1.927 1.00 0.00 73 VAL A C 16
ATOM 20913 O O . VAL A 1 73 ? 0.654 2.386 -1.259 1.00 0.00 73 VAL A O 16
ATOM 20926 N N . ARG A 1 74 ? 1.713 2.705 -3.202 1.00 0.00 74 ARG A N 16
ATOM 20927 C CA . ARG A 1 74 ? 0.534 3.138 -3.899 1.00 0.00 74 ARG A CA 16
ATOM 20928 C C . ARG A 1 74 ? -0.510 2.041 -4.009 1.00 0.00 74 ARG A C 16
ATOM 20929 O O . ARG A 1 74 ? -1.694 2.318 -4.023 1.00 0.00 74 ARG A O 16
ATOM 20950 N N . SER A 1 75 ? -0.070 0.807 -4.067 1.00 0.00 75 SER A N 16
ATOM 20951 C CA . SER A 1 75 ? -0.983 -0.320 -4.144 1.00 0.00 75 SER A CA 16
ATOM 20952 C C . SER A 1 75 ? -1.543 -0.684 -2.744 1.00 0.00 75 SER A C 16
ATOM 20953 O O . SER A 1 75 ? -2.730 -0.994 -2.597 1.00 0.00 75 SER A O 16
ATOM 20961 N N . HIS A 1 76 ? -0.696 -0.605 -1.732 1.00 0.00 76 HIS A N 16
ATOM 20962 C CA . HIS A 1 76 ? -1.081 -0.918 -0.359 1.00 0.00 76 HIS A CA 16
ATOM 20963 C C . HIS A 1 76 ? -2.027 0.146 0.210 1.00 0.00 76 HIS A C 16
ATOM 20964 O O . HIS A 1 76 ? -3.086 -0.184 0.744 1.00 0.00 76 HIS A O 16
ATOM 20978 N N . LEU A 1 77 ? -1.676 1.440 0.059 1.00 0.00 77 LEU A N 16
ATOM 20979 C CA . LEU A 1 77 ? -2.518 2.522 0.576 1.00 0.00 77 LEU A CA 16
ATOM 20980 C C . LEU A 1 77 ? -3.866 2.473 -0.114 1.00 0.00 77 LEU A C 16
ATOM 20981 O O . LEU A 1 77 ? -4.889 2.843 0.452 1.00 0.00 77 LEU A O 16
ATOM 20997 N N . ASP A 1 78 ? -3.835 2.003 -1.337 1.00 0.00 78 ASP A N 16
ATOM 20998 C CA . ASP A 1 78 ? -4.996 1.896 -2.176 1.00 0.00 78 ASP A CA 16
ATOM 20999 C C . ASP A 1 78 ? -6.006 0.957 -1.530 1.00 0.00 78 ASP A C 16
ATOM 21000 O O . ASP A 1 78 ? -7.158 1.195 -1.566 1.00 0.00 78 ASP A O 16
ATOM 21009 N N . ARG A 1 79 ? -5.559 -0.097 -0.888 1.00 0.00 79 ARG A N 16
ATOM 21010 C CA . ARG A 1 79 ? -6.516 -0.959 -0.204 1.00 0.00 79 ARG A CA 16
ATOM 21011 C C . ARG A 1 79 ? -6.912 -0.333 1.126 1.00 0.00 79 ARG A C 16
ATOM 21012 O O . ARG A 1 79 ? -8.075 -0.354 1.515 1.00 0.00 79 ARG A O 16
ATOM 21033 N N . ALA A 1 80 ? -5.930 0.262 1.779 1.00 0.00 80 ALA A N 16
ATOM 21034 C CA . ALA A 1 80 ? -6.086 0.844 3.105 1.00 0.00 80 ALA A CA 16
ATOM 21035 C C . ALA A 1 80 ? -7.141 1.949 3.144 1.00 0.00 80 ALA A C 16
ATOM 21036 O O . ALA A 1 80 ? -8.065 1.907 3.948 1.00 0.00 80 ALA A O 16
ATOM 21043 N N . ASN A 1 81 ? -7.021 2.911 2.245 1.00 0.00 81 ASN A N 16
ATOM 21044 C CA . ASN A 1 81 ? -7.932 4.061 2.234 1.00 0.00 81 ASN A CA 16
ATOM 21045 C C . ASN A 1 81 ? -9.303 3.662 1.730 1.00 0.00 81 ASN A C 16
ATOM 21046 O O . ASN A 1 81 ? -10.307 4.192 2.165 1.00 0.00 81 ASN A O 16
ATOM 21057 N N . TRP A 1 82 ? -9.342 2.689 0.847 1.00 0.00 82 TRP A N 16
ATOM 21058 C CA . TRP A 1 82 ? -10.592 2.230 0.255 1.00 0.00 82 TRP A CA 16
ATOM 21059 C C . TRP A 1 82 ? -11.475 1.554 1.280 1.00 0.00 82 TRP A C 16
ATOM 21060 O O . TRP A 1 82 ? -12.702 1.651 1.207 1.00 0.00 82 TRP A O 16
ATOM 21081 N N . MET A 1 83 ? -10.851 0.934 2.283 1.00 0.00 83 MET A N 16
ATOM 21082 C CA . MET A 1 83 ? -11.591 0.286 3.374 1.00 0.00 83 MET A CA 16
ATOM 21083 C C . MET A 1 83 ? -12.282 1.318 4.244 1.00 0.00 83 MET A C 16
ATOM 21084 O O . MET A 1 83 ? -13.237 1.008 4.953 1.00 0.00 83 MET A O 16
ATOM 21098 N N . VAL A 1 84 ? -11.802 2.554 4.174 1.00 0.00 84 VAL A N 16
ATOM 21099 C CA . VAL A 1 84 ? -12.355 3.652 4.952 1.00 0.00 84 VAL A CA 16
ATOM 21100 C C . VAL A 1 84 ? -13.716 4.073 4.358 1.00 0.00 84 VAL A C 16
ATOM 21101 O O . VAL A 1 84 ? -14.519 4.759 4.997 1.00 0.00 84 VAL A O 16
ATOM 21114 N N . THR A 1 85 ? -13.962 3.637 3.129 1.00 0.00 85 THR A N 16
ATOM 21115 C CA . THR A 1 85 ? -15.223 3.811 2.378 1.00 0.00 85 THR A CA 16
ATOM 21116 C C . THR A 1 85 ? -15.647 5.263 2.043 1.00 0.00 85 THR A C 16
ATOM 21117 O O . THR A 1 85 ? -16.269 5.497 1.000 1.00 0.00 85 THR A O 16
ATOM 21128 N N . THR A 1 86 ? -15.343 6.227 2.894 1.00 0.00 86 THR A N 16
ATOM 21129 C CA . THR A 1 86 ? -15.736 7.597 2.627 1.00 0.00 86 THR A CA 16
ATOM 21130 C C . THR A 1 86 ? -14.707 8.634 3.127 1.00 0.00 86 THR A C 16
ATOM 21131 O O . THR A 1 86 ? -14.198 9.437 2.325 1.00 0.00 86 THR A O 16
ATOM 21142 N N . GLY A 1 87 ? -14.374 8.589 4.418 1.00 0.00 87 GLY A N 16
ATOM 21143 C CA . GLY A 1 87 ? -13.518 9.613 5.027 1.00 0.00 87 GLY A CA 16
ATOM 21144 C C . GLY A 1 87 ? -12.035 9.486 4.703 1.00 0.00 87 GLY A C 16
ATOM 21145 O O . GLY A 1 87 ? -11.206 9.280 5.591 1.00 0.00 87 GLY A O 16
ATOM 21149 N N . TYR A 1 88 ? -11.712 9.593 3.456 1.00 0.00 88 TYR A N 16
ATOM 21150 C CA . TYR A 1 88 ? -10.349 9.577 3.001 1.00 0.00 88 TYR A CA 16
ATOM 21151 C C . TYR A 1 88 ? -10.214 10.590 1.882 1.00 0.00 88 TYR A C 16
ATOM 21152 O O . TYR A 1 88 ? -10.456 10.286 0.718 1.00 0.00 88 TYR A O 16
ATOM 21170 N N . LYS A 1 89 ? -9.983 11.852 2.280 1.00 0.00 89 LYS A N 16
ATOM 21171 C CA . LYS A 1 89 ? -9.928 13.002 1.351 1.00 0.00 89 LYS A CA 16
ATOM 21172 C C . LYS A 1 89 ? -11.226 13.100 0.555 1.00 0.00 89 LYS A C 16
ATOM 21173 O O . LYS A 1 89 ? -11.269 13.711 -0.513 1.00 0.00 89 LYS A O 16
ATOM 21192 N N . GLU A 1 90 ? -12.290 12.535 1.150 1.00 0.00 90 GLU A N 16
ATOM 21193 C CA . GLU A 1 90 ? -13.600 12.380 0.557 1.00 0.00 90 GLU A CA 16
ATOM 21194 C C . GLU A 1 90 ? -13.549 11.989 -0.916 1.00 0.00 90 GLU A C 16
ATOM 21195 O O . GLU A 1 90 ? -14.104 12.663 -1.781 1.00 0.00 90 GLU A O 16
ATOM 21207 N N . LEU A 1 91 ? -12.822 10.905 -1.195 1.00 0.00 91 LEU A N 16
ATOM 21208 C CA . LEU A 1 91 ? -12.718 10.383 -2.550 1.00 0.00 91 LEU A CA 16
ATOM 21209 C C . LEU A 1 91 ? -14.010 9.710 -2.965 1.00 0.00 91 LEU A C 16
ATOM 21210 O O . LEU A 1 91 ? -14.245 9.457 -4.142 1.00 0.00 91 LEU A O 16
ATOM 21226 N N . PHE A 1 92 ? -14.838 9.414 -1.992 1.00 0.00 92 PHE A N 16
ATOM 21227 C CA . PHE A 1 92 ? -16.149 8.894 -2.250 1.00 0.00 92 PHE A CA 16
ATOM 21228 C C . PHE A 1 92 ? -17.037 10.056 -2.653 1.00 0.00 92 PHE A C 16
ATOM 21229 O O . PHE A 1 92 ? -17.518 10.808 -1.805 1.00 0.00 92 PHE A O 16
ATOM 21246 N N . ALA A 1 93 ? -17.171 10.242 -3.934 1.00 0.00 93 ALA A N 16
ATOM 21247 C CA . ALA A 1 93 ? -17.940 11.326 -4.479 1.00 0.00 93 ALA A CA 16
ATOM 21248 C C . ALA A 1 93 ? -18.666 10.852 -5.711 1.00 0.00 93 ALA A C 16
ATOM 21249 O O . ALA A 1 93 ? -18.313 9.802 -6.282 1.00 0.00 93 ALA A O 16
ATOM 21256 N N . ARG A 1 94 ? -19.683 11.567 -6.102 1.00 0.00 94 ARG A N 16
ATOM 21257 C CA . ARG A 1 94 ? -20.418 11.244 -7.290 1.00 0.00 94 ARG A CA 16
ATOM 21258 C C . ARG A 1 94 ? -20.051 12.241 -8.350 1.00 0.00 94 ARG A C 16
ATOM 21259 O O . ARG A 1 94 ? -20.537 13.381 -8.308 1.00 0.00 94 ARG A O 16
ATOM 21281 N N . GLY A 1 11 ? 19.314 -13.129 3.648 1.00 0.00 11 GLY A N 17
ATOM 21282 C CA . GLY A 1 11 ? 19.553 -13.842 2.403 1.00 0.00 11 GLY A CA 17
ATOM 21283 C C . GLY A 1 11 ? 18.740 -13.250 1.285 1.00 0.00 11 GLY A C 17
ATOM 21284 O O . GLY A 1 11 ? 18.434 -12.051 1.304 1.00 0.00 11 GLY A O 17
ATOM 21288 N N . SER A 1 12 ? 18.376 -14.068 0.325 1.00 0.00 12 SER A N 17
ATOM 21289 C CA . SER A 1 12 ? 17.578 -13.635 -0.778 1.00 0.00 12 SER A CA 17
ATOM 21290 C C . SER A 1 12 ? 16.119 -13.617 -0.365 1.00 0.00 12 SER A C 17
ATOM 21291 O O . SER A 1 12 ? 15.472 -14.666 -0.251 1.00 0.00 12 SER A O 17
ATOM 21299 N N . LYS A 1 13 ? 15.625 -12.447 -0.074 1.00 0.00 13 LYS A N 17
ATOM 21300 C CA . LYS A 1 13 ? 14.252 -12.298 0.323 1.00 0.00 13 LYS A CA 17
ATOM 21301 C C . LYS A 1 13 ? 13.383 -12.141 -0.908 1.00 0.00 13 LYS A C 17
ATOM 21302 O O . LYS A 1 13 ? 12.295 -12.711 -0.986 1.00 0.00 13 LYS A O 17
ATOM 21321 N N . ARG A 1 14 ? 13.932 -11.439 -1.901 1.00 0.00 14 ARG A N 17
ATOM 21322 C CA . ARG A 1 14 ? 13.245 -11.052 -3.127 1.00 0.00 14 ARG A CA 17
ATOM 21323 C C . ARG A 1 14 ? 12.104 -10.113 -2.812 1.00 0.00 14 ARG A C 17
ATOM 21324 O O . ARG A 1 14 ? 12.283 -8.911 -2.804 1.00 0.00 14 ARG A O 17
ATOM 21345 N N . LYS A 1 15 ? 10.972 -10.659 -2.469 1.00 0.00 15 LYS A N 17
ATOM 21346 C CA . LYS A 1 15 ? 9.811 -9.876 -2.155 1.00 0.00 15 LYS A CA 17
ATOM 21347 C C . LYS A 1 15 ? 9.301 -10.242 -0.794 1.00 0.00 15 LYS A C 17
ATOM 21348 O O . LYS A 1 15 ? 9.323 -11.418 -0.403 1.00 0.00 15 LYS A O 17
ATOM 21367 N N . VAL A 1 16 ? 8.869 -9.253 -0.066 1.00 0.00 16 VAL A N 17
ATOM 21368 C CA . VAL A 1 16 ? 8.299 -9.484 1.241 1.00 0.00 16 VAL A CA 17
ATOM 21369 C C . VAL A 1 16 ? 6.794 -9.564 1.086 1.00 0.00 16 VAL A C 17
ATOM 21370 O O . VAL A 1 16 ? 6.108 -10.302 1.791 1.00 0.00 16 VAL A O 17
ATOM 21383 N N . GLN A 1 17 ? 6.326 -8.852 0.092 1.00 0.00 17 GLN A N 17
ATOM 21384 C CA . GLN A 1 17 ? 4.953 -8.768 -0.292 1.00 0.00 17 GLN A CA 17
ATOM 21385 C C . GLN A 1 17 ? 4.950 -7.941 -1.553 1.00 0.00 17 GLN A C 17
ATOM 21386 O O . GLN A 1 17 ? 4.840 -8.471 -2.653 1.00 0.00 17 GLN A O 17
ATOM 21400 N N . ASP A 1 18 ? 5.153 -6.633 -1.360 1.00 0.00 18 ASP A N 17
ATOM 21401 C CA . ASP A 1 18 ? 5.349 -5.632 -2.426 1.00 0.00 18 ASP A CA 17
ATOM 21402 C C . ASP A 1 18 ? 4.173 -5.596 -3.430 1.00 0.00 18 ASP A C 17
ATOM 21403 O O . ASP A 1 18 ? 4.310 -5.079 -4.551 1.00 0.00 18 ASP A O 17
ATOM 21412 N N . GLU A 1 19 ? 3.020 -6.089 -3.009 1.00 0.00 19 GLU A N 17
ATOM 21413 C CA . GLU A 1 19 ? 1.824 -6.139 -3.831 1.00 0.00 19 GLU A CA 17
ATOM 21414 C C . GLU A 1 19 ? 0.597 -6.237 -2.944 1.00 0.00 19 GLU A C 17
ATOM 21415 O O . GLU A 1 19 ? 0.730 -6.394 -1.741 1.00 0.00 19 GLU A O 17
ATOM 21427 N N . VAL A 1 20 ? -0.568 -6.156 -3.536 1.00 0.00 20 VAL A N 17
ATOM 21428 C CA . VAL A 1 20 ? -1.812 -6.308 -2.814 1.00 0.00 20 VAL A CA 17
ATOM 21429 C C . VAL A 1 20 ? -2.670 -7.350 -3.569 1.00 0.00 20 VAL A C 17
ATOM 21430 O O . VAL A 1 20 ? -2.654 -7.381 -4.817 1.00 0.00 20 VAL A O 17
ATOM 21443 N N . PRO A 1 21 ? -3.335 -8.262 -2.861 1.00 0.00 21 PRO A N 17
ATOM 21444 C CA . PRO A 1 21 ? -4.188 -9.263 -3.470 1.00 0.00 21 PRO A CA 17
ATOM 21445 C C . PRO A 1 21 ? -5.567 -8.663 -3.845 1.00 0.00 21 PRO A C 17
ATOM 21446 O O . PRO A 1 21 ? -6.519 -8.652 -3.052 1.00 0.00 21 PRO A O 17
ATOM 21457 N N . TRP A 1 22 ? -5.640 -8.115 -5.034 1.00 0.00 22 TRP A N 17
ATOM 21458 C CA . TRP A 1 22 ? -6.820 -7.387 -5.476 1.00 0.00 22 TRP A CA 17
ATOM 21459 C C . TRP A 1 22 ? -7.598 -8.195 -6.492 1.00 0.00 22 TRP A C 17
ATOM 21460 O O . TRP A 1 22 ? -8.831 -8.306 -6.415 1.00 0.00 22 TRP A O 17
ATOM 21481 N N . SER A 1 23 ? -6.871 -8.772 -7.415 1.00 0.00 23 SER A N 17
ATOM 21482 C CA . SER A 1 23 ? -7.432 -9.440 -8.556 1.00 0.00 23 SER A CA 17
ATOM 21483 C C . SER A 1 23 ? -8.298 -10.661 -8.191 1.00 0.00 23 SER A C 17
ATOM 21484 O O . SER A 1 23 ? -9.476 -10.710 -8.565 1.00 0.00 23 SER A O 17
ATOM 21492 N N . ASP A 1 24 ? -7.773 -11.614 -7.427 1.00 0.00 24 ASP A N 17
ATOM 21493 C CA . ASP A 1 24 ? -8.575 -12.820 -7.191 1.00 0.00 24 ASP A CA 17
ATOM 21494 C C . ASP A 1 24 ? -9.213 -12.876 -5.821 1.00 0.00 24 ASP A C 17
ATOM 21495 O O . ASP A 1 24 ? -10.418 -13.049 -5.724 1.00 0.00 24 ASP A O 17
ATOM 21504 N N . SER A 1 25 ? -8.447 -12.657 -4.778 1.00 0.00 25 SER A N 17
ATOM 21505 C CA . SER A 1 25 ? -8.965 -12.769 -3.417 1.00 0.00 25 SER A CA 17
ATOM 21506 C C . SER A 1 25 ? -8.046 -12.031 -2.476 1.00 0.00 25 SER A C 17
ATOM 21507 O O . SER A 1 25 ? -6.854 -11.931 -2.752 1.00 0.00 25 SER A O 17
ATOM 21515 N N . LEU A 1 26 ? -8.578 -11.504 -1.387 1.00 0.00 26 LEU A N 17
ATOM 21516 C CA . LEU A 1 26 ? -7.743 -10.925 -0.376 1.00 0.00 26 LEU A CA 17
ATOM 21517 C C . LEU A 1 26 ? -7.282 -12.108 0.456 1.00 0.00 26 LEU A C 17
ATOM 21518 O O . LEU A 1 26 ? -8.112 -12.825 1.034 1.00 0.00 26 LEU A O 17
ATOM 21534 N N . THR A 1 27 ? -6.011 -12.324 0.509 1.00 0.00 27 THR A N 17
ATOM 21535 C CA . THR A 1 27 ? -5.468 -13.540 1.039 1.00 0.00 27 THR A CA 17
ATOM 21536 C C . THR A 1 27 ? -4.992 -13.396 2.470 1.00 0.00 27 THR A C 17
ATOM 21537 O O . THR A 1 27 ? -4.614 -12.302 2.897 1.00 0.00 27 THR A O 17
ATOM 21548 N N . ALA A 1 28 ? -5.007 -14.514 3.193 1.00 0.00 28 ALA A N 17
ATOM 21549 C CA . ALA A 1 28 ? -4.671 -14.580 4.616 1.00 0.00 28 ALA A CA 17
ATOM 21550 C C . ALA A 1 28 ? -3.308 -13.993 4.950 1.00 0.00 28 ALA A C 17
ATOM 21551 O O . ALA A 1 28 ? -3.160 -13.349 5.985 1.00 0.00 28 ALA A O 17
ATOM 21558 N N . TYR A 1 29 ? -2.323 -14.202 4.068 1.00 0.00 29 TYR A N 17
ATOM 21559 C CA . TYR A 1 29 ? -0.965 -13.728 4.322 1.00 0.00 29 TYR A CA 17
ATOM 21560 C C . TYR A 1 29 ? -0.974 -12.193 4.436 1.00 0.00 29 TYR A C 17
ATOM 21561 O O . TYR A 1 29 ? -0.451 -11.618 5.377 1.00 0.00 29 TYR A O 17
ATOM 21579 N N . ASP A 1 30 ? -1.650 -11.575 3.491 1.00 0.00 30 ASP A N 17
ATOM 21580 C CA . ASP A 1 30 ? -1.680 -10.139 3.336 1.00 0.00 30 ASP A CA 17
ATOM 21581 C C . ASP A 1 30 ? -2.591 -9.548 4.360 1.00 0.00 30 ASP A C 17
ATOM 21582 O O . ASP A 1 30 ? -2.293 -8.553 4.985 1.00 0.00 30 ASP A O 17
ATOM 21591 N N . ASN A 1 31 ? -3.693 -10.244 4.570 1.00 0.00 31 ASN A N 17
ATOM 21592 C CA . ASN A 1 31 ? -4.762 -9.850 5.483 1.00 0.00 31 ASN A CA 17
ATOM 21593 C C . ASN A 1 31 ? -4.261 -9.677 6.927 1.00 0.00 31 ASN A C 17
ATOM 21594 O O . ASN A 1 31 ? -4.865 -8.956 7.720 1.00 0.00 31 ASN A O 17
ATOM 21605 N N . GLU A 1 32 ? -3.126 -10.273 7.242 1.00 0.00 32 GLU A N 17
ATOM 21606 C CA . GLU A 1 32 ? -2.577 -10.211 8.579 1.00 0.00 32 GLU A CA 17
ATOM 21607 C C . GLU A 1 32 ? -1.705 -8.959 8.691 1.00 0.00 32 GLU A C 17
ATOM 21608 O O . GLU A 1 32 ? -1.454 -8.430 9.777 1.00 0.00 32 GLU A O 17
ATOM 21620 N N . HIS A 1 33 ? -1.309 -8.459 7.549 1.00 0.00 33 HIS A N 17
ATOM 21621 C CA . HIS A 1 33 ? -0.436 -7.314 7.452 1.00 0.00 33 HIS A CA 17
ATOM 21622 C C . HIS A 1 33 ? -1.251 -6.028 7.408 1.00 0.00 33 HIS A C 17
ATOM 21623 O O . HIS A 1 33 ? -0.707 -4.940 7.495 1.00 0.00 33 HIS A O 17
ATOM 21637 N N . PHE A 1 34 ? -2.568 -6.167 7.323 1.00 0.00 34 PHE A N 17
ATOM 21638 C CA . PHE A 1 34 ? -3.487 -5.032 7.241 1.00 0.00 34 PHE A CA 17
ATOM 21639 C C . PHE A 1 34 ? -3.373 -4.007 8.355 1.00 0.00 34 PHE A C 17
ATOM 21640 O O . PHE A 1 34 ? -3.823 -2.867 8.197 1.00 0.00 34 PHE A O 17
ATOM 21657 N N . THR A 1 35 ? -2.782 -4.402 9.459 1.00 0.00 35 THR A N 17
ATOM 21658 C CA . THR A 1 35 ? -2.508 -3.511 10.560 1.00 0.00 35 THR A CA 17
ATOM 21659 C C . THR A 1 35 ? -1.694 -2.288 10.058 1.00 0.00 35 THR A C 17
ATOM 21660 O O . THR A 1 35 ? -1.950 -1.143 10.445 1.00 0.00 35 THR A O 17
ATOM 21671 N N . ILE A 1 36 ? -0.732 -2.543 9.169 1.00 0.00 36 ILE A N 17
ATOM 21672 C CA . ILE A 1 36 ? 0.109 -1.480 8.652 1.00 0.00 36 ILE A CA 17
ATOM 21673 C C . ILE A 1 36 ? -0.592 -0.629 7.597 1.00 0.00 36 ILE A C 17
ATOM 21674 O O . ILE A 1 36 ? -0.222 0.508 7.375 1.00 0.00 36 ILE A O 17
ATOM 21690 N N . TYR A 1 37 ? -1.643 -1.178 6.993 1.00 0.00 37 TYR A N 17
ATOM 21691 C CA . TYR A 1 37 ? -2.389 -0.500 5.923 1.00 0.00 37 TYR A CA 17
ATOM 21692 C C . TYR A 1 37 ? -2.987 0.813 6.370 1.00 0.00 37 TYR A C 17
ATOM 21693 O O . TYR A 1 37 ? -2.900 1.816 5.660 1.00 0.00 37 TYR A O 17
ATOM 21711 N N . MET A 1 38 ? -3.538 0.829 7.562 1.00 0.00 38 MET A N 17
ATOM 21712 C CA . MET A 1 38 ? -4.110 2.055 8.107 1.00 0.00 38 MET A CA 17
ATOM 21713 C C . MET A 1 38 ? -3.004 3.095 8.329 1.00 0.00 38 MET A C 17
ATOM 21714 O O . MET A 1 38 ? -3.227 4.288 8.225 1.00 0.00 38 MET A O 17
ATOM 21728 N N . ARG A 1 39 ? -1.800 2.611 8.583 1.00 0.00 39 ARG A N 17
ATOM 21729 C CA . ARG A 1 39 ? -0.660 3.480 8.827 1.00 0.00 39 ARG A CA 17
ATOM 21730 C C . ARG A 1 39 ? -0.128 4.020 7.487 1.00 0.00 39 ARG A C 17
ATOM 21731 O O . ARG A 1 39 ? 0.412 5.115 7.410 1.00 0.00 39 ARG A O 17
ATOM 21752 N N . LEU A 1 40 ? -0.291 3.228 6.441 1.00 0.00 40 LEU A N 17
ATOM 21753 C CA . LEU A 1 40 ? 0.109 3.622 5.103 1.00 0.00 40 LEU A CA 17
ATOM 21754 C C . LEU A 1 40 ? -0.756 4.770 4.619 1.00 0.00 40 LEU A C 17
ATOM 21755 O O . LEU A 1 40 ? -0.249 5.753 4.074 1.00 0.00 40 LEU A O 17
ATOM 21771 N N . LEU A 1 41 ? -2.072 4.659 4.837 1.00 0.00 41 LEU A N 17
ATOM 21772 C CA . LEU A 1 41 ? -2.969 5.711 4.417 1.00 0.00 41 LEU A CA 17
ATOM 21773 C C . LEU A 1 41 ? -2.745 6.951 5.272 1.00 0.00 41 LEU A C 17
ATOM 21774 O O . LEU A 1 41 ? -2.920 8.084 4.814 1.00 0.00 41 LEU A O 17
ATOM 21790 N N . ASP A 1 42 ? -2.315 6.713 6.502 1.00 0.00 42 ASP A N 17
ATOM 21791 C CA . ASP A 1 42 ? -1.951 7.764 7.440 1.00 0.00 42 ASP A CA 17
ATOM 21792 C C . ASP A 1 42 ? -0.835 8.602 6.840 1.00 0.00 42 ASP A C 17
ATOM 21793 O O . ASP A 1 42 ? -0.918 9.822 6.803 1.00 0.00 42 ASP A O 17
ATOM 21802 N N . ALA A 1 43 ? 0.171 7.919 6.308 1.00 0.00 43 ALA A N 17
ATOM 21803 C CA . ALA A 1 43 ? 1.304 8.567 5.671 1.00 0.00 43 ALA A CA 17
ATOM 21804 C C . ALA A 1 43 ? 0.884 9.317 4.404 1.00 0.00 43 ALA A C 17
ATOM 21805 O O . ALA A 1 43 ? 1.376 10.412 4.132 1.00 0.00 43 ALA A O 17
ATOM 21812 N N . SER A 1 44 ? -0.033 8.750 3.632 1.00 0.00 44 SER A N 17
ATOM 21813 C CA . SER A 1 44 ? -0.512 9.441 2.449 1.00 0.00 44 SER A CA 17
ATOM 21814 C C . SER A 1 44 ? -1.284 10.713 2.827 1.00 0.00 44 SER A C 17
ATOM 21815 O O . SER A 1 44 ? -1.129 11.756 2.183 1.00 0.00 44 SER A O 17
ATOM 21823 N N . ALA A 1 45 ? -2.035 10.633 3.937 1.00 0.00 45 ALA A N 17
ATOM 21824 C CA . ALA A 1 45 ? -2.808 11.758 4.470 1.00 0.00 45 ALA A CA 17
ATOM 21825 C C . ALA A 1 45 ? -1.890 12.764 5.166 1.00 0.00 45 ALA A C 17
ATOM 21826 O O . ALA A 1 45 ? -2.310 13.856 5.563 1.00 0.00 45 ALA A O 17
ATOM 21833 N N . ASP A 1 46 ? -0.640 12.379 5.318 1.00 0.00 46 ASP A N 17
ATOM 21834 C CA . ASP A 1 46 ? 0.389 13.202 5.939 1.00 0.00 46 ASP A CA 17
ATOM 21835 C C . ASP A 1 46 ? 1.059 14.060 4.868 1.00 0.00 46 ASP A C 17
ATOM 21836 O O . ASP A 1 46 ? 1.956 14.866 5.149 1.00 0.00 46 ASP A O 17
ATOM 21845 N N . ASP A 1 47 ? 0.572 13.891 3.627 1.00 0.00 47 ASP A N 17
ATOM 21846 C CA . ASP A 1 47 ? 1.055 14.614 2.437 1.00 0.00 47 ASP A CA 17
ATOM 21847 C C . ASP A 1 47 ? 2.469 14.146 2.081 1.00 0.00 47 ASP A C 17
ATOM 21848 O O . ASP A 1 47 ? 3.260 14.842 1.465 1.00 0.00 47 ASP A O 17
ATOM 21857 N N . ALA A 1 48 ? 2.764 12.934 2.449 1.00 0.00 48 ALA A N 17
ATOM 21858 C CA . ALA A 1 48 ? 4.029 12.360 2.131 1.00 0.00 48 ALA A CA 17
ATOM 21859 C C . ALA A 1 48 ? 3.946 11.773 0.734 1.00 0.00 48 ALA A C 17
ATOM 21860 O O . ALA A 1 48 ? 2.895 11.248 0.346 1.00 0.00 48 ALA A O 17
ATOM 21867 N N . SER A 1 49 ? 4.994 11.912 -0.033 1.00 0.00 49 SER A N 17
ATOM 21868 C CA . SER A 1 49 ? 5.035 11.341 -1.356 1.00 0.00 49 SER A CA 17
ATOM 21869 C C . SER A 1 49 ? 5.415 9.864 -1.232 1.00 0.00 49 SER A C 17
ATOM 21870 O O . SER A 1 49 ? 5.896 9.444 -0.173 1.00 0.00 49 SER A O 17
ATOM 21878 N N . GLU A 1 50 ? 5.215 9.093 -2.282 1.00 0.00 50 GLU A N 17
ATOM 21879 C CA . GLU A 1 50 ? 5.438 7.644 -2.249 1.00 0.00 50 GLU A CA 17
ATOM 21880 C C . GLU A 1 50 ? 6.844 7.258 -1.823 1.00 0.00 50 GLU A C 17
ATOM 21881 O O . GLU A 1 50 ? 7.014 6.343 -1.028 1.00 0.00 50 GLU A O 17
ATOM 21893 N N . ASP A 1 51 ? 7.831 7.996 -2.297 1.00 0.00 51 ASP A N 17
ATOM 21894 C CA . ASP A 1 51 ? 9.244 7.733 -1.935 1.00 0.00 51 ASP A CA 17
ATOM 21895 C C . ASP A 1 51 ? 9.478 8.027 -0.466 1.00 0.00 51 ASP A C 17
ATOM 21896 O O . ASP A 1 51 ? 10.280 7.372 0.200 1.00 0.00 51 ASP A O 17
ATOM 21905 N N . GLU A 1 52 ? 8.795 9.028 0.030 1.00 0.00 52 GLU A N 17
ATOM 21906 C CA . GLU A 1 52 ? 8.864 9.406 1.416 1.00 0.00 52 GLU A CA 17
ATOM 21907 C C . GLU A 1 52 ? 8.222 8.351 2.262 1.00 0.00 52 GLU A C 17
ATOM 21908 O O . GLU A 1 52 ? 8.840 7.819 3.177 1.00 0.00 52 GLU A O 17
ATOM 21920 N N . MET A 1 53 ? 7.010 8.001 1.900 1.00 0.00 53 MET A N 17
ATOM 21921 C CA . MET A 1 53 ? 6.226 7.040 2.639 1.00 0.00 53 MET A CA 17
ATOM 21922 C C . MET A 1 53 ? 6.908 5.714 2.671 1.00 0.00 53 MET A C 17
ATOM 21923 O O . MET A 1 53 ? 7.144 5.193 3.725 1.00 0.00 53 MET A O 17
ATOM 21937 N N . ALA A 1 54 ? 7.290 5.218 1.515 1.00 0.00 54 ALA A N 17
ATOM 21938 C CA . ALA A 1 54 ? 7.950 3.921 1.368 1.00 0.00 54 ALA A CA 17
ATOM 21939 C C . ALA A 1 54 ? 9.129 3.755 2.309 1.00 0.00 54 ALA A C 17
ATOM 21940 O O . ALA A 1 54 ? 9.320 2.697 2.891 1.00 0.00 54 ALA A O 17
ATOM 21947 N N . GLN A 1 55 ? 9.859 4.818 2.502 1.00 0.00 55 GLN A N 17
ATOM 21948 C CA . GLN A 1 55 ? 11.026 4.808 3.347 1.00 0.00 55 GLN A CA 17
ATOM 21949 C C . GLN A 1 55 ? 10.641 4.810 4.830 1.00 0.00 55 GLN A C 17
ATOM 21950 O O . GLN A 1 55 ? 11.347 4.266 5.673 1.00 0.00 55 GLN A O 17
ATOM 21964 N N . LEU A 1 56 ? 9.511 5.370 5.122 1.00 0.00 56 LEU A N 17
ATOM 21965 C CA . LEU A 1 56 ? 9.065 5.556 6.484 1.00 0.00 56 LEU A CA 17
ATOM 21966 C C . LEU A 1 56 ? 8.191 4.403 6.935 1.00 0.00 56 LEU A C 17
ATOM 21967 O O . LEU A 1 56 ? 8.483 3.731 7.927 1.00 0.00 56 LEU A O 17
ATOM 21983 N N . VAL A 1 57 ? 7.143 4.155 6.185 1.00 0.00 57 VAL A N 17
ATOM 21984 C CA . VAL A 1 57 ? 6.184 3.146 6.516 1.00 0.00 57 VAL A CA 17
ATOM 21985 C C . VAL A 1 57 ? 6.654 1.747 6.129 1.00 0.00 57 VAL A C 17
ATOM 21986 O O . VAL A 1 57 ? 6.580 0.829 6.935 1.00 0.00 57 VAL A O 17
ATOM 21999 N N . LEU A 1 58 ? 7.177 1.587 4.923 1.00 0.00 58 LEU A N 17
ATOM 22000 C CA . LEU A 1 58 ? 7.673 0.278 4.498 1.00 0.00 58 LEU A CA 17
ATOM 22001 C C . LEU A 1 58 ? 9.141 0.100 4.831 1.00 0.00 58 LEU A C 17
ATOM 22002 O O . LEU A 1 58 ? 9.673 -1.004 4.728 1.00 0.00 58 LEU A O 17
ATOM 22018 N N . GLY A 1 59 ? 9.794 1.185 5.242 1.00 0.00 59 GLY A N 17
ATOM 22019 C CA . GLY A 1 59 ? 11.186 1.100 5.647 1.00 0.00 59 GLY A CA 17
ATOM 22020 C C . GLY A 1 59 ? 12.140 0.909 4.481 1.00 0.00 59 GLY A C 17
ATOM 22021 O O . GLY A 1 59 ? 13.323 0.612 4.672 1.00 0.00 59 GLY A O 17
ATOM 22025 N N . ILE A 1 60 ? 11.652 1.145 3.302 1.00 0.00 60 ILE A N 17
ATOM 22026 C CA . ILE A 1 60 ? 12.366 0.848 2.087 1.00 0.00 60 ILE A CA 17
ATOM 22027 C C . ILE A 1 60 ? 13.045 2.067 1.537 1.00 0.00 60 ILE A C 17
ATOM 22028 O O . ILE A 1 60 ? 12.414 3.096 1.350 1.00 0.00 60 ILE A O 17
ATOM 22044 N N . ASP A 1 61 ? 14.333 1.949 1.303 1.00 0.00 61 ASP A N 17
ATOM 22045 C CA . ASP A 1 61 ? 15.108 3.037 0.774 1.00 0.00 61 ASP A CA 17
ATOM 22046 C C . ASP A 1 61 ? 14.769 3.222 -0.692 1.00 0.00 61 ASP A C 17
ATOM 22047 O O . ASP A 1 61 ? 15.023 2.339 -1.517 1.00 0.00 61 ASP A O 17
ATOM 22056 N N . PRO A 1 62 ? 14.197 4.361 -1.042 1.00 0.00 62 PRO A N 17
ATOM 22057 C CA . PRO A 1 62 ? 13.754 4.630 -2.390 1.00 0.00 62 PRO A CA 17
ATOM 22058 C C . PRO A 1 62 ? 14.870 5.160 -3.284 1.00 0.00 62 PRO A C 17
ATOM 22059 O O . PRO A 1 62 ? 14.632 5.543 -4.414 1.00 0.00 62 PRO A O 17
ATOM 22070 N N . MET A 1 63 ? 16.071 5.250 -2.765 1.00 0.00 63 MET A N 17
ATOM 22071 C CA . MET A 1 63 ? 17.184 5.649 -3.593 1.00 0.00 63 MET A CA 17
ATOM 22072 C C . MET A 1 63 ? 17.721 4.420 -4.282 1.00 0.00 63 MET A C 17
ATOM 22073 O O . MET A 1 63 ? 18.104 4.446 -5.457 1.00 0.00 63 MET A O 17
ATOM 22087 N N . ARG A 1 64 ? 17.693 3.341 -3.538 1.00 0.00 64 ARG A N 17
ATOM 22088 C CA . ARG A 1 64 ? 18.215 2.070 -3.964 1.00 0.00 64 ARG A CA 17
ATOM 22089 C C . ARG A 1 64 ? 17.116 1.175 -4.530 1.00 0.00 64 ARG A C 17
ATOM 22090 O O . ARG A 1 64 ? 17.280 0.594 -5.593 1.00 0.00 64 ARG A O 17
ATOM 22111 N N . GLU A 1 65 ? 15.981 1.113 -3.850 1.00 0.00 65 GLU A N 17
ATOM 22112 C CA . GLU A 1 65 ? 14.860 0.229 -4.231 1.00 0.00 65 GLU A CA 17
ATOM 22113 C C . GLU A 1 65 ? 13.570 1.069 -4.556 1.00 0.00 65 GLU A C 17
ATOM 22114 O O . GLU A 1 65 ? 12.498 0.761 -4.030 1.00 0.00 65 GLU A O 17
ATOM 22126 N N . PRO A 1 66 ? 13.617 2.080 -5.473 1.00 0.00 66 PRO A N 17
ATOM 22127 C CA . PRO A 1 66 ? 12.477 2.976 -5.666 1.00 0.00 66 PRO A CA 17
ATOM 22128 C C . PRO A 1 66 ? 11.260 2.324 -6.329 1.00 0.00 66 PRO A C 17
ATOM 22129 O O . PRO A 1 66 ? 10.124 2.629 -5.953 1.00 0.00 66 PRO A O 17
ATOM 22140 N N . GLU A 1 67 ? 11.494 1.423 -7.290 1.00 0.00 67 GLU A N 17
ATOM 22141 C CA . GLU A 1 67 ? 10.408 0.767 -8.015 1.00 0.00 67 GLU A CA 17
ATOM 22142 C C . GLU A 1 67 ? 9.471 0.059 -7.057 1.00 0.00 67 GLU A C 17
ATOM 22143 O O . GLU A 1 67 ? 8.276 0.350 -7.018 1.00 0.00 67 GLU A O 17
ATOM 22155 N N . ARG A 1 68 ? 10.023 -0.826 -6.266 1.00 0.00 68 ARG A N 17
ATOM 22156 C CA . ARG A 1 68 ? 9.252 -1.591 -5.320 1.00 0.00 68 ARG A CA 17
ATOM 22157 C C . ARG A 1 68 ? 8.647 -0.677 -4.260 1.00 0.00 68 ARG A C 17
ATOM 22158 O O . ARG A 1 68 ? 7.513 -0.865 -3.863 1.00 0.00 68 ARG A O 17
ATOM 22179 N N . ALA A 1 69 ? 9.405 0.352 -3.867 1.00 0.00 69 ALA A N 17
ATOM 22180 C CA . ALA A 1 69 ? 8.992 1.272 -2.826 1.00 0.00 69 ALA A CA 17
ATOM 22181 C C . ALA A 1 69 ? 7.710 1.967 -3.208 1.00 0.00 69 ALA A C 17
ATOM 22182 O O . ALA A 1 69 ? 6.713 1.897 -2.488 1.00 0.00 69 ALA A O 17
ATOM 22189 N N . ARG A 1 70 ? 7.706 2.554 -4.378 1.00 0.00 70 ARG A N 17
ATOM 22190 C CA . ARG A 1 70 ? 6.562 3.284 -4.838 1.00 0.00 70 ARG A CA 17
ATOM 22191 C C . ARG A 1 70 ? 5.428 2.343 -5.251 1.00 0.00 70 ARG A C 17
ATOM 22192 O O . ARG A 1 70 ? 4.250 2.635 -5.010 1.00 0.00 70 ARG A O 17
ATOM 22213 N N . MET A 1 71 ? 5.785 1.186 -5.820 1.00 0.00 71 MET A N 17
ATOM 22214 C CA . MET A 1 71 ? 4.788 0.259 -6.325 1.00 0.00 71 MET A CA 17
ATOM 22215 C C . MET A 1 71 ? 4.017 -0.368 -5.186 1.00 0.00 71 MET A C 17
ATOM 22216 O O . MET A 1 71 ? 2.810 -0.580 -5.294 1.00 0.00 71 MET A O 17
ATOM 22230 N N . ALA A 1 72 ? 4.699 -0.632 -4.085 1.00 0.00 72 ALA A N 17
ATOM 22231 C CA . ALA A 1 72 ? 4.073 -1.221 -2.954 1.00 0.00 72 ALA A CA 17
ATOM 22232 C C . ALA A 1 72 ? 3.228 -0.190 -2.259 1.00 0.00 72 ALA A C 17
ATOM 22233 O O . ALA A 1 72 ? 2.083 -0.445 -1.970 1.00 0.00 72 ALA A O 17
ATOM 22240 N N . VAL A 1 73 ? 3.783 1.008 -2.067 1.00 0.00 73 VAL A N 17
ATOM 22241 C CA . VAL A 1 73 ? 3.059 2.100 -1.424 1.00 0.00 73 VAL A CA 17
ATOM 22242 C C . VAL A 1 73 ? 1.728 2.350 -2.089 1.00 0.00 73 VAL A C 17
ATOM 22243 O O . VAL A 1 73 ? 0.701 2.315 -1.420 1.00 0.00 73 VAL A O 17
ATOM 22256 N N . ARG A 1 74 ? 1.743 2.541 -3.403 1.00 0.00 74 ARG A N 17
ATOM 22257 C CA . ARG A 1 74 ? 0.515 2.766 -4.148 1.00 0.00 74 ARG A CA 17
ATOM 22258 C C . ARG A 1 74 ? -0.469 1.612 -3.950 1.00 0.00 74 ARG A C 17
ATOM 22259 O O . ARG A 1 74 ? -1.580 1.817 -3.492 1.00 0.00 74 ARG A O 17
ATOM 22280 N N . SER A 1 75 ? 0.002 0.415 -4.200 1.00 0.00 75 SER A N 17
ATOM 22281 C CA . SER A 1 75 ? -0.834 -0.775 -4.181 1.00 0.00 75 SER A CA 17
ATOM 22282 C C . SER A 1 75 ? -1.421 -1.046 -2.788 1.00 0.00 75 SER A C 17
ATOM 22283 O O . SER A 1 75 ? -2.597 -1.395 -2.645 1.00 0.00 75 SER A O 17
ATOM 22291 N N . HIS A 1 76 ? -0.622 -0.841 -1.777 1.00 0.00 76 HIS A N 17
ATOM 22292 C CA . HIS A 1 76 ? -1.046 -1.085 -0.424 1.00 0.00 76 HIS A CA 17
ATOM 22293 C C . HIS A 1 76 ? -1.989 0.028 0.049 1.00 0.00 76 HIS A C 17
ATOM 22294 O O . HIS A 1 76 ? -3.007 -0.245 0.697 1.00 0.00 76 HIS A O 17
ATOM 22308 N N . LEU A 1 77 ? -1.681 1.292 -0.307 1.00 0.00 77 LEU A N 17
ATOM 22309 C CA . LEU A 1 77 ? -2.532 2.402 0.085 1.00 0.00 77 LEU A CA 17
ATOM 22310 C C . LEU A 1 77 ? -3.877 2.267 -0.592 1.00 0.00 77 LEU A C 17
ATOM 22311 O O . LEU A 1 77 ? -4.878 2.720 -0.058 1.00 0.00 77 LEU A O 17
ATOM 22327 N N . ASP A 1 78 ? -3.884 1.666 -1.785 1.00 0.00 78 ASP A N 17
ATOM 22328 C CA . ASP A 1 78 ? -5.119 1.424 -2.511 1.00 0.00 78 ASP A CA 17
ATOM 22329 C C . ASP A 1 78 ? -6.117 0.670 -1.649 1.00 0.00 78 ASP A C 17
ATOM 22330 O O . ASP A 1 78 ? -7.207 1.122 -1.442 1.00 0.00 78 ASP A O 17
ATOM 22339 N N . ARG A 1 79 ? -5.728 -0.435 -1.057 1.00 0.00 79 ARG A N 17
ATOM 22340 C CA . ARG A 1 79 ? -6.721 -1.184 -0.282 1.00 0.00 79 ARG A CA 17
ATOM 22341 C C . ARG A 1 79 ? -7.026 -0.473 1.026 1.00 0.00 79 ARG A C 17
ATOM 22342 O O . ARG A 1 79 ? -8.135 -0.571 1.551 1.00 0.00 79 ARG A O 17
ATOM 22363 N N . ALA A 1 80 ? -6.060 0.268 1.512 1.00 0.00 80 ALA A N 17
ATOM 22364 C CA . ALA A 1 80 ? -6.212 0.986 2.748 1.00 0.00 80 ALA A CA 17
ATOM 22365 C C . ALA A 1 80 ? -7.208 2.151 2.601 1.00 0.00 80 ALA A C 17
ATOM 22366 O O . ALA A 1 80 ? -8.182 2.240 3.336 1.00 0.00 80 ALA A O 17
ATOM 22373 N N . ASN A 1 81 ? -6.984 2.997 1.612 1.00 0.00 81 ASN A N 17
ATOM 22374 C CA . ASN A 1 81 ? -7.830 4.174 1.383 1.00 0.00 81 ASN A CA 17
ATOM 22375 C C . ASN A 1 81 ? -9.178 3.800 0.797 1.00 0.00 81 ASN A C 17
ATOM 22376 O O . ASN A 1 81 ? -10.151 4.466 1.016 1.00 0.00 81 ASN A O 17
ATOM 22387 N N . TRP A 1 82 ? -9.225 2.741 0.027 1.00 0.00 82 TRP A N 17
ATOM 22388 C CA . TRP A 1 82 ? -10.471 2.274 -0.578 1.00 0.00 82 TRP A CA 17
ATOM 22389 C C . TRP A 1 82 ? -11.441 1.750 0.478 1.00 0.00 82 TRP A C 17
ATOM 22390 O O . TRP A 1 82 ? -12.664 1.737 0.281 1.00 0.00 82 TRP A O 17
ATOM 22411 N N . MET A 1 83 ? -10.873 1.307 1.594 1.00 0.00 83 MET A N 17
ATOM 22412 C CA . MET A 1 83 ? -11.627 0.822 2.750 1.00 0.00 83 MET A CA 17
ATOM 22413 C C . MET A 1 83 ? -12.445 1.969 3.418 1.00 0.00 83 MET A C 17
ATOM 22414 O O . MET A 1 83 ? -13.319 1.715 4.262 1.00 0.00 83 MET A O 17
ATOM 22428 N N . VAL A 1 84 ? -12.167 3.230 3.055 1.00 0.00 84 VAL A N 17
ATOM 22429 C CA . VAL A 1 84 ? -12.927 4.331 3.619 1.00 0.00 84 VAL A CA 17
ATOM 22430 C C . VAL A 1 84 ? -14.357 4.349 3.062 1.00 0.00 84 VAL A C 17
ATOM 22431 O O . VAL A 1 84 ? -14.608 4.702 1.906 1.00 0.00 84 VAL A O 17
ATOM 22444 N N . THR A 1 85 ? -15.276 3.849 3.863 1.00 0.00 85 THR A N 17
ATOM 22445 C CA . THR A 1 85 ? -16.674 3.859 3.523 1.00 0.00 85 THR A CA 17
ATOM 22446 C C . THR A 1 85 ? -17.167 5.309 3.609 1.00 0.00 85 THR A C 17
ATOM 22447 O O . THR A 1 85 ? -18.107 5.724 2.926 1.00 0.00 85 THR A O 17
ATOM 22458 N N . THR A 1 86 ? -16.507 6.065 4.454 1.00 0.00 86 THR A N 17
ATOM 22459 C CA . THR A 1 86 ? -16.659 7.472 4.494 1.00 0.00 86 THR A CA 17
ATOM 22460 C C . THR A 1 86 ? -15.760 8.009 3.385 1.00 0.00 86 THR A C 17
ATOM 22461 O O . THR A 1 86 ? -14.550 8.137 3.566 1.00 0.00 86 THR A O 17
ATOM 22472 N N . GLY A 1 87 ? -16.348 8.246 2.230 1.00 0.00 87 GLY A N 17
ATOM 22473 C CA . GLY A 1 87 ? -15.592 8.539 1.022 1.00 0.00 87 GLY A CA 17
ATOM 22474 C C . GLY A 1 87 ? -14.994 9.922 0.935 1.00 0.00 87 GLY A C 17
ATOM 22475 O O . GLY A 1 87 ? -14.461 10.282 -0.123 1.00 0.00 87 GLY A O 17
ATOM 22479 N N . TYR A 1 88 ? -15.091 10.709 2.018 1.00 0.00 88 TYR A N 17
ATOM 22480 C CA . TYR A 1 88 ? -14.527 12.062 2.062 1.00 0.00 88 TYR A CA 17
ATOM 22481 C C . TYR A 1 88 ? -15.174 12.933 0.968 1.00 0.00 88 TYR A C 17
ATOM 22482 O O . TYR A 1 88 ? -16.228 12.586 0.415 1.00 0.00 88 TYR A O 17
ATOM 22500 N N . LYS A 1 89 ? -14.576 14.066 0.679 1.00 0.00 89 LYS A N 17
ATOM 22501 C CA . LYS A 1 89 ? -15.016 14.859 -0.458 1.00 0.00 89 LYS A CA 17
ATOM 22502 C C . LYS A 1 89 ? -14.305 14.301 -1.663 1.00 0.00 89 LYS A C 17
ATOM 22503 O O . LYS A 1 89 ? -14.854 14.206 -2.766 1.00 0.00 89 LYS A O 17
ATOM 22522 N N . GLU A 1 90 ? -13.081 13.922 -1.402 1.00 0.00 90 GLU A N 17
ATOM 22523 C CA . GLU A 1 90 ? -12.158 13.359 -2.317 1.00 0.00 90 GLU A CA 17
ATOM 22524 C C . GLU A 1 90 ? -10.928 13.073 -1.481 1.00 0.00 90 GLU A C 17
ATOM 22525 O O . GLU A 1 90 ? -10.748 13.713 -0.432 1.00 0.00 90 GLU A O 17
ATOM 22537 N N . LEU A 1 91 ? -10.130 12.119 -1.873 1.00 0.00 91 LEU A N 17
ATOM 22538 C CA . LEU A 1 91 ? -8.965 11.766 -1.091 1.00 0.00 91 LEU A CA 17
ATOM 22539 C C . LEU A 1 91 ? -7.714 12.388 -1.683 1.00 0.00 91 LEU A C 17
ATOM 22540 O O . LEU A 1 91 ? -6.797 12.784 -0.954 1.00 0.00 91 LEU A O 17
ATOM 22556 N N . PHE A 1 92 ? -7.675 12.493 -3.002 1.00 0.00 92 PHE A N 17
ATOM 22557 C CA . PHE A 1 92 ? -6.517 13.054 -3.659 1.00 0.00 92 PHE A CA 17
ATOM 22558 C C . PHE A 1 92 ? -6.658 14.566 -3.817 1.00 0.00 92 PHE A C 17
ATOM 22559 O O . PHE A 1 92 ? -5.899 15.325 -3.219 1.00 0.00 92 PHE A O 17
ATOM 22576 N N . ALA A 1 93 ? -7.627 14.991 -4.599 1.00 0.00 93 ALA A N 17
ATOM 22577 C CA . ALA A 1 93 ? -7.842 16.407 -4.862 1.00 0.00 93 ALA A CA 17
ATOM 22578 C C . ALA A 1 93 ? -8.680 17.039 -3.773 1.00 0.00 93 ALA A C 17
ATOM 22579 O O . ALA A 1 93 ? -9.842 16.706 -3.609 1.00 0.00 93 ALA A O 17
ATOM 22586 N N . ARG A 1 94 ? -8.106 17.932 -3.046 1.00 0.00 94 ARG A N 17
ATOM 22587 C CA . ARG A 1 94 ? -8.794 18.578 -1.978 1.00 0.00 94 ARG A CA 17
ATOM 22588 C C . ARG A 1 94 ? -8.328 20.015 -1.906 1.00 0.00 94 ARG A C 17
ATOM 22589 O O . ARG A 1 94 ? -9.024 20.892 -2.418 1.00 0.00 94 ARG A O 17
ATOM 22611 N N . GLY A 1 11 ? 9.770 -17.168 -7.174 1.00 0.00 11 GLY A N 18
ATOM 22612 C CA . GLY A 1 11 ? 9.455 -16.007 -6.345 1.00 0.00 11 GLY A CA 18
ATOM 22613 C C . GLY A 1 11 ? 8.694 -16.449 -5.140 1.00 0.00 11 GLY A C 18
ATOM 22614 O O . GLY A 1 11 ? 7.541 -16.863 -5.252 1.00 0.00 11 GLY A O 18
ATOM 22618 N N . SER A 1 12 ? 9.311 -16.378 -3.989 1.00 0.00 12 SER A N 18
ATOM 22619 C CA . SER A 1 12 ? 8.712 -16.889 -2.791 1.00 0.00 12 SER A CA 18
ATOM 22620 C C . SER A 1 12 ? 7.730 -15.889 -2.170 1.00 0.00 12 SER A C 18
ATOM 22621 O O . SER A 1 12 ? 7.982 -15.283 -1.117 1.00 0.00 12 SER A O 18
ATOM 22629 N N . LYS A 1 13 ? 6.598 -15.734 -2.829 1.00 0.00 13 LYS A N 18
ATOM 22630 C CA . LYS A 1 13 ? 5.557 -14.819 -2.410 1.00 0.00 13 LYS A CA 18
ATOM 22631 C C . LYS A 1 13 ? 4.682 -15.441 -1.343 1.00 0.00 13 LYS A C 18
ATOM 22632 O O . LYS A 1 13 ? 3.670 -14.874 -0.937 1.00 0.00 13 LYS A O 18
ATOM 22651 N N . ARG A 1 14 ? 5.079 -16.625 -0.917 1.00 0.00 14 ARG A N 18
ATOM 22652 C CA . ARG A 1 14 ? 4.476 -17.296 0.214 1.00 0.00 14 ARG A CA 18
ATOM 22653 C C . ARG A 1 14 ? 5.089 -16.747 1.506 1.00 0.00 14 ARG A C 18
ATOM 22654 O O . ARG A 1 14 ? 4.718 -17.140 2.602 1.00 0.00 14 ARG A O 18
ATOM 22675 N N . LYS A 1 15 ? 6.057 -15.870 1.356 1.00 0.00 15 LYS A N 18
ATOM 22676 C CA . LYS A 1 15 ? 6.681 -15.220 2.477 1.00 0.00 15 LYS A CA 18
ATOM 22677 C C . LYS A 1 15 ? 6.698 -13.717 2.285 1.00 0.00 15 LYS A C 18
ATOM 22678 O O . LYS A 1 15 ? 6.271 -12.978 3.166 1.00 0.00 15 LYS A O 18
ATOM 22697 N N . VAL A 1 16 ? 7.155 -13.260 1.136 1.00 0.00 16 VAL A N 18
ATOM 22698 C CA . VAL A 1 16 ? 7.194 -11.829 0.866 1.00 0.00 16 VAL A CA 18
ATOM 22699 C C . VAL A 1 16 ? 5.992 -11.377 0.024 1.00 0.00 16 VAL A C 18
ATOM 22700 O O . VAL A 1 16 ? 5.732 -11.912 -1.068 1.00 0.00 16 VAL A O 18
ATOM 22713 N N . GLN A 1 17 ? 5.259 -10.410 0.545 1.00 0.00 17 GLN A N 18
ATOM 22714 C CA . GLN A 1 17 ? 4.063 -9.902 -0.101 1.00 0.00 17 GLN A CA 18
ATOM 22715 C C . GLN A 1 17 ? 4.462 -8.865 -1.149 1.00 0.00 17 GLN A C 18
ATOM 22716 O O . GLN A 1 17 ? 4.441 -9.146 -2.342 1.00 0.00 17 GLN A O 18
ATOM 22730 N N . ASP A 1 18 ? 4.851 -7.680 -0.662 1.00 0.00 18 ASP A N 18
ATOM 22731 C CA . ASP A 1 18 ? 5.292 -6.489 -1.463 1.00 0.00 18 ASP A CA 18
ATOM 22732 C C . ASP A 1 18 ? 4.351 -6.120 -2.627 1.00 0.00 18 ASP A C 18
ATOM 22733 O O . ASP A 1 18 ? 4.736 -5.396 -3.538 1.00 0.00 18 ASP A O 18
ATOM 22742 N N . GLU A 1 19 ? 3.122 -6.574 -2.562 1.00 0.00 19 GLU A N 18
ATOM 22743 C CA . GLU A 1 19 ? 2.097 -6.243 -3.528 1.00 0.00 19 GLU A CA 18
ATOM 22744 C C . GLU A 1 19 ? 0.750 -6.473 -2.869 1.00 0.00 19 GLU A C 18
ATOM 22745 O O . GLU A 1 19 ? 0.700 -7.058 -1.797 1.00 0.00 19 GLU A O 18
ATOM 22757 N N . VAL A 1 20 ? -0.316 -6.060 -3.492 1.00 0.00 20 VAL A N 18
ATOM 22758 C CA . VAL A 1 20 ? -1.635 -6.245 -2.921 1.00 0.00 20 VAL A CA 18
ATOM 22759 C C . VAL A 1 20 ? -2.429 -7.263 -3.764 1.00 0.00 20 VAL A C 18
ATOM 22760 O O . VAL A 1 20 ? -2.329 -7.263 -5.006 1.00 0.00 20 VAL A O 18
ATOM 22773 N N . PRO A 1 21 ? -3.146 -8.191 -3.126 1.00 0.00 21 PRO A N 18
ATOM 22774 C CA . PRO A 1 21 ? -4.004 -9.134 -3.830 1.00 0.00 21 PRO A CA 18
ATOM 22775 C C . PRO A 1 21 ? -5.300 -8.450 -4.332 1.00 0.00 21 PRO A C 18
ATOM 22776 O O . PRO A 1 21 ? -6.253 -8.203 -3.567 1.00 0.00 21 PRO A O 18
ATOM 22787 N N . TRP A 1 22 ? -5.304 -8.075 -5.589 1.00 0.00 22 TRP A N 18
ATOM 22788 C CA . TRP A 1 22 ? -6.467 -7.416 -6.165 1.00 0.00 22 TRP A CA 18
ATOM 22789 C C . TRP A 1 22 ? -6.920 -8.179 -7.397 1.00 0.00 22 TRP A C 18
ATOM 22790 O O . TRP A 1 22 ? -7.975 -7.909 -7.959 1.00 0.00 22 TRP A O 18
ATOM 22811 N N . SER A 1 23 ? -6.134 -9.147 -7.784 1.00 0.00 23 SER A N 18
ATOM 22812 C CA . SER A 1 23 ? -6.358 -9.854 -9.006 1.00 0.00 23 SER A CA 18
ATOM 22813 C C . SER A 1 23 ? -7.372 -10.985 -8.830 1.00 0.00 23 SER A C 18
ATOM 22814 O O . SER A 1 23 ? -8.184 -11.256 -9.727 1.00 0.00 23 SER A O 18
ATOM 22822 N N . ASP A 1 24 ? -7.345 -11.650 -7.693 1.00 0.00 24 ASP A N 18
ATOM 22823 C CA . ASP A 1 24 ? -8.299 -12.729 -7.487 1.00 0.00 24 ASP A CA 18
ATOM 22824 C C . ASP A 1 24 ? -9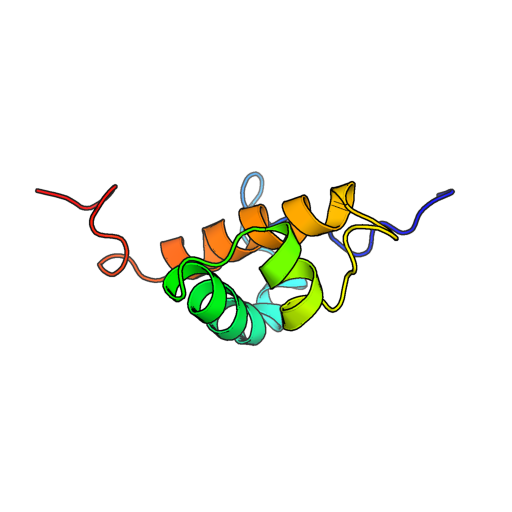.280 -12.431 -6.413 1.00 0.00 24 ASP A C 18
ATOM 22825 O O . ASP A 1 24 ? -10.484 -12.484 -6.652 1.00 0.00 24 ASP A O 18
ATOM 22834 N N . SER A 1 25 ? -8.780 -12.021 -5.274 1.00 0.00 25 SER A N 18
ATOM 22835 C CA . SER A 1 25 ? -9.555 -11.727 -4.075 1.00 0.00 25 SER A CA 18
ATOM 22836 C C . SER A 1 25 ? -8.575 -11.315 -3.009 1.00 0.00 25 SER A C 18
ATOM 22837 O O . SER A 1 25 ? -7.361 -11.355 -3.248 1.00 0.00 25 SER A O 18
ATOM 22845 N N . LEU A 1 26 ? -9.087 -10.914 -1.874 1.00 0.00 26 LEU A N 18
ATOM 22846 C CA . LEU A 1 26 ? -8.276 -10.632 -0.720 1.00 0.00 26 LEU A CA 18
ATOM 22847 C C . LEU A 1 26 ? -8.046 -11.996 -0.059 1.00 0.00 26 LEU A C 18
ATOM 22848 O O . LEU A 1 26 ? -8.932 -12.867 -0.140 1.00 0.00 26 LEU A O 18
ATOM 22864 N N . THR A 1 27 ? -6.931 -12.212 0.572 1.00 0.00 27 THR A N 18
ATOM 22865 C CA . THR A 1 27 ? -6.612 -13.541 1.033 1.00 0.00 27 THR A CA 18
ATOM 22866 C C . THR A 1 27 ? -6.076 -13.574 2.465 1.00 0.00 27 THR A C 18
ATOM 22867 O O . THR A 1 27 ? -6.005 -12.545 3.137 1.00 0.00 27 THR A O 18
ATOM 22878 N N . ALA A 1 28 ? -5.756 -14.760 2.942 1.00 0.00 28 ALA A N 18
ATOM 22879 C CA . ALA A 1 28 ? -5.318 -14.951 4.313 1.00 0.00 28 ALA A CA 18
ATOM 22880 C C . ALA A 1 28 ? -3.927 -14.384 4.583 1.00 0.00 28 ALA A C 18
ATOM 22881 O O . ALA A 1 28 ? -3.599 -14.059 5.740 1.00 0.00 28 ALA A O 18
ATOM 22888 N N . TYR A 1 29 ? -3.105 -14.261 3.548 1.00 0.00 29 TYR A N 18
ATOM 22889 C CA . TYR A 1 29 ? -1.724 -13.827 3.757 1.00 0.00 29 TYR A CA 18
ATOM 22890 C C . TYR A 1 29 ? -1.652 -12.331 3.996 1.00 0.00 29 TYR A C 18
ATOM 22891 O O . TYR A 1 29 ? -1.053 -11.866 4.961 1.00 0.00 29 TYR A O 18
ATOM 22909 N N . ASP A 1 30 ? -2.329 -11.605 3.158 1.00 0.00 30 ASP A N 18
ATOM 22910 C CA . ASP A 1 30 ? -2.369 -10.160 3.205 1.00 0.00 30 ASP A CA 18
ATOM 22911 C C . ASP A 1 30 ? -3.182 -9.681 4.379 1.00 0.00 30 ASP A C 18
ATOM 22912 O O . ASP A 1 30 ? -2.851 -8.682 5.004 1.00 0.00 30 ASP A O 18
ATOM 22921 N N . ASN A 1 31 ? -4.212 -10.443 4.719 1.00 0.00 31 ASN A N 18
ATOM 22922 C CA . ASN A 1 31 ? -5.158 -10.116 5.799 1.00 0.00 31 ASN A CA 18
ATOM 22923 C C . ASN A 1 31 ? -4.457 -9.959 7.152 1.00 0.00 31 ASN A C 18
ATOM 22924 O O . ASN A 1 31 ? -4.945 -9.263 8.046 1.00 0.00 31 ASN A O 18
ATOM 22935 N N . GLU A 1 32 ? -3.281 -10.534 7.274 1.00 0.00 32 GLU A N 18
ATOM 22936 C CA . GLU A 1 32 ? -2.559 -10.531 8.524 1.00 0.00 32 GLU A CA 18
ATOM 22937 C C . GLU A 1 32 ? -1.665 -9.284 8.578 1.00 0.00 32 GLU A C 18
ATOM 22938 O O . GLU A 1 32 ? -1.033 -8.980 9.586 1.00 0.00 32 GLU A O 18
ATOM 22950 N N . HIS A 1 33 ? -1.656 -8.549 7.488 1.00 0.00 33 HIS A N 18
ATOM 22951 C CA . HIS A 1 33 ? -0.823 -7.377 7.352 1.00 0.00 33 HIS A CA 18
ATOM 22952 C C . HIS A 1 33 ? -1.657 -6.091 7.307 1.00 0.00 33 HIS A C 18
ATOM 22953 O O . HIS A 1 33 ? -1.112 -5.006 7.393 1.00 0.00 33 HIS A O 18
ATOM 22967 N N . PHE A 1 34 ? -2.973 -6.213 7.204 1.00 0.00 34 PHE A N 18
ATOM 22968 C CA . PHE A 1 34 ? -3.854 -5.045 7.026 1.00 0.00 34 PHE A CA 18
ATOM 22969 C C . PHE A 1 34 ? -3.792 -3.960 8.093 1.00 0.00 34 PHE A C 18
ATOM 22970 O O . PHE A 1 34 ? -4.177 -2.823 7.832 1.00 0.00 34 PHE A O 18
ATOM 22987 N N . THR A 1 35 ? -3.313 -4.287 9.258 1.00 0.00 35 THR A N 18
ATOM 22988 C CA . THR A 1 35 ? -3.125 -3.303 10.298 1.00 0.00 35 THR A CA 18
ATOM 22989 C C . THR A 1 35 ? -2.120 -2.209 9.857 1.00 0.00 35 THR A C 18
ATOM 22990 O O . THR A 1 35 ? -2.323 -1.018 10.119 1.00 0.00 35 THR A O 18
ATOM 23001 N N . ILE A 1 36 ? -1.091 -2.606 9.104 1.00 0.00 36 ILE A N 18
ATOM 23002 C CA . ILE A 1 36 ? -0.073 -1.648 8.685 1.00 0.00 36 ILE A CA 18
ATOM 23003 C C . ILE A 1 36 ? -0.576 -0.753 7.562 1.00 0.00 36 ILE A C 18
ATOM 23004 O O . ILE A 1 36 ? -0.040 0.319 7.325 1.00 0.00 36 ILE A O 18
ATOM 23020 N N . TYR A 1 37 ? -1.633 -1.201 6.892 1.00 0.00 37 TYR A N 18
ATOM 23021 C CA . TYR A 1 37 ? -2.261 -0.444 5.815 1.00 0.00 37 TYR A CA 18
ATOM 23022 C C . TYR A 1 37 ? -2.780 0.898 6.326 1.00 0.00 37 TYR A C 18
ATOM 23023 O O . TYR A 1 37 ? -2.689 1.916 5.633 1.00 0.00 37 TYR A O 18
ATOM 23041 N N . MET A 1 38 ? -3.263 0.902 7.567 1.00 0.00 38 MET A N 18
ATOM 23042 C CA . MET A 1 38 ? -3.737 2.126 8.222 1.00 0.00 38 MET A CA 18
ATOM 23043 C C . MET A 1 38 ? -2.584 3.121 8.316 1.00 0.00 38 MET A C 18
ATOM 23044 O O . MET A 1 38 ? -2.749 4.309 8.080 1.00 0.00 38 MET A O 18
ATOM 23058 N N . ARG A 1 39 ? -1.405 2.592 8.565 1.00 0.00 39 ARG A N 18
ATOM 23059 C CA . ARG A 1 39 ? -0.200 3.401 8.729 1.00 0.00 39 ARG A CA 18
ATOM 23060 C C . ARG A 1 39 ? 0.204 3.984 7.384 1.00 0.00 39 ARG A C 18
ATOM 23061 O O . ARG A 1 39 ? 0.625 5.140 7.279 1.00 0.00 39 ARG A O 18
ATOM 23082 N N . LEU A 1 40 ? 0.048 3.180 6.359 1.00 0.00 40 LEU A N 18
ATOM 23083 C CA . LEU A 1 40 ? 0.383 3.574 5.012 1.00 0.00 40 LEU A CA 18
ATOM 23084 C C . LEU A 1 40 ? -0.529 4.708 4.550 1.00 0.00 40 LEU A C 18
ATOM 23085 O O . LEU A 1 40 ? -0.068 5.693 3.969 1.00 0.00 40 LEU A O 18
ATOM 23101 N N . LEU A 1 41 ? -1.817 4.590 4.842 1.00 0.00 41 LEU A N 18
ATOM 23102 C CA . LEU A 1 41 ? -2.754 5.617 4.449 1.00 0.00 41 LEU A CA 18
ATOM 23103 C C . LEU A 1 41 ? -2.566 6.863 5.310 1.00 0.00 41 LEU A C 18
ATOM 23104 O O . LEU A 1 41 ? -2.800 7.972 4.859 1.00 0.00 41 LEU A O 18
ATOM 23120 N N . ASP A 1 42 ? -2.105 6.659 6.541 1.00 0.00 42 ASP A N 18
ATOM 23121 C CA . ASP A 1 42 ? -1.842 7.757 7.482 1.00 0.00 42 ASP A CA 18
ATOM 23122 C C . ASP A 1 42 ? -0.766 8.674 6.925 1.00 0.00 42 ASP A C 18
ATOM 23123 O O . ASP A 1 42 ? -0.884 9.899 6.971 1.00 0.00 42 ASP A O 18
ATOM 23132 N N . ALA A 1 43 ? 0.269 8.073 6.362 1.00 0.00 43 ALA A N 18
ATOM 23133 C CA . ALA A 1 43 ? 1.345 8.833 5.743 1.00 0.00 43 ALA A CA 18
ATOM 23134 C C . ALA A 1 43 ? 0.835 9.539 4.480 1.00 0.00 43 ALA A C 18
ATOM 23135 O O . ALA A 1 43 ? 1.244 10.654 4.163 1.00 0.00 43 ALA A O 18
ATOM 23142 N N . SER A 1 44 ? -0.086 8.891 3.790 1.00 0.00 44 SER A N 18
ATOM 23143 C CA . SER A 1 44 ? -0.716 9.455 2.607 1.00 0.00 44 SER A CA 18
ATOM 23144 C C . SER A 1 44 ? -1.581 10.671 3.000 1.00 0.00 44 SER A C 18
ATOM 23145 O O . SER A 1 44 ? -1.692 11.640 2.239 1.00 0.00 44 SER A O 18
ATOM 23153 N N . ALA A 1 45 ? -2.162 10.626 4.198 1.00 0.00 45 ALA A N 18
ATOM 23154 C CA . ALA A 1 45 ? -2.992 11.711 4.721 1.00 0.00 45 ALA A CA 18
ATOM 23155 C C . ALA A 1 45 ? -2.146 12.940 5.027 1.00 0.00 45 ALA A C 18
ATOM 23156 O O . ALA A 1 45 ? -2.648 14.074 5.059 1.00 0.00 45 ALA A O 18
ATOM 23163 N N . ASP A 1 46 ? -0.844 12.724 5.208 1.00 0.00 46 ASP A N 18
ATOM 23164 C CA . ASP A 1 46 ? 0.080 13.825 5.466 1.00 0.00 46 ASP A CA 18
ATOM 23165 C C . ASP A 1 46 ? 0.457 14.490 4.140 1.00 0.00 46 ASP A C 18
ATOM 23166 O O . ASP A 1 46 ? 1.162 15.502 4.108 1.00 0.00 46 ASP A O 18
ATOM 23175 N N . ASP A 1 47 ? -0.047 13.895 3.044 1.00 0.00 47 ASP A N 18
ATOM 23176 C CA . ASP A 1 47 ? 0.158 14.370 1.665 1.00 0.00 47 ASP A CA 18
ATOM 23177 C C . ASP A 1 47 ? 1.604 14.112 1.241 1.00 0.00 47 ASP A C 18
ATOM 23178 O O . ASP A 1 47 ? 2.182 14.773 0.375 1.00 0.00 47 ASP A O 18
ATOM 23187 N N . ALA A 1 48 ? 2.160 13.090 1.838 1.00 0.00 48 ALA A N 18
ATOM 23188 C CA . ALA A 1 48 ? 3.497 12.660 1.554 1.00 0.00 48 ALA A CA 18
ATOM 23189 C C . ALA A 1 48 ? 3.511 11.925 0.222 1.00 0.00 48 ALA A C 18
ATOM 23190 O O . ALA A 1 48 ? 2.509 11.327 -0.168 1.00 0.00 48 ALA A O 18
ATOM 23197 N N . SER A 1 49 ? 4.595 12.014 -0.483 1.00 0.00 49 SER A N 18
ATOM 23198 C CA . SER A 1 49 ? 4.751 11.339 -1.743 1.00 0.00 49 SER A CA 18
ATOM 23199 C C . SER A 1 49 ? 5.084 9.877 -1.462 1.00 0.00 49 SER A C 18
ATOM 23200 O O . SER A 1 49 ? 5.620 9.572 -0.394 1.00 0.00 49 SER A O 18
ATOM 23208 N N . GLU A 1 50 ? 4.785 8.987 -2.385 1.00 0.00 50 GLU A N 18
ATOM 23209 C CA . GLU A 1 50 ? 5.022 7.562 -2.169 1.00 0.00 50 GLU A CA 18
ATOM 23210 C C . GLU A 1 50 ? 6.478 7.231 -1.885 1.00 0.00 50 GLU A C 18
ATOM 23211 O O . GLU A 1 50 ? 6.752 6.361 -1.085 1.00 0.00 50 GLU A O 18
ATOM 23223 N N . ASP A 1 51 ? 7.391 7.961 -2.507 1.00 0.00 51 ASP A N 18
ATOM 23224 C CA . ASP A 1 51 ? 8.847 7.810 -2.237 1.00 0.00 51 ASP A CA 18
ATOM 23225 C C . ASP A 1 51 ? 9.135 8.126 -0.781 1.00 0.00 51 ASP A C 18
ATOM 23226 O O . ASP A 1 51 ? 9.826 7.372 -0.091 1.00 0.00 51 ASP A O 18
ATOM 23235 N N . GLU A 1 52 ? 8.570 9.237 -0.317 1.00 0.00 52 GLU A N 18
ATOM 23236 C CA . GLU A 1 52 ? 8.699 9.695 1.047 1.00 0.00 52 GLU A CA 18
ATOM 23237 C C . GLU A 1 52 ? 8.153 8.665 1.986 1.00 0.00 52 GLU A C 18
ATOM 23238 O O . GLU A 1 52 ? 8.830 8.219 2.905 1.00 0.00 52 GLU A O 18
ATOM 23250 N N . MET A 1 53 ? 6.950 8.252 1.706 1.00 0.00 53 MET A N 18
ATOM 23251 C CA . MET A 1 53 ? 6.238 7.309 2.522 1.00 0.00 53 MET A CA 18
ATOM 23252 C C . MET A 1 53 ? 6.949 5.996 2.579 1.00 0.00 53 MET A C 18
ATOM 23253 O O . MET A 1 53 ? 7.231 5.528 3.645 1.00 0.00 53 MET A O 18
ATOM 23267 N N . ALA A 1 54 ? 7.299 5.447 1.437 1.00 0.00 54 ALA A N 18
ATOM 23268 C CA . ALA A 1 54 ? 7.974 4.160 1.342 1.00 0.00 54 ALA A CA 18
ATOM 23269 C C . ALA A 1 54 ? 9.227 4.086 2.185 1.00 0.00 54 ALA A C 18
ATOM 23270 O O . ALA A 1 54 ? 9.529 3.065 2.768 1.00 0.00 54 ALA A O 18
ATOM 23277 N N . GLN A 1 55 ? 9.906 5.175 2.283 1.00 0.00 55 GLN A N 18
ATOM 23278 C CA . GLN A 1 55 ? 11.134 5.257 3.021 1.00 0.00 55 GLN A CA 18
ATOM 23279 C C . GLN A 1 55 ? 10.851 5.250 4.535 1.00 0.00 55 GLN A C 18
ATOM 23280 O O . GLN A 1 55 ? 11.640 4.745 5.335 1.00 0.00 55 GLN A O 18
ATOM 23294 N N . LEU A 1 56 ? 9.688 5.741 4.893 1.00 0.00 56 LEU A N 18
ATOM 23295 C CA . LEU A 1 56 ? 9.287 5.881 6.277 1.00 0.00 56 LEU A CA 18
ATOM 23296 C C . LEU A 1 56 ? 8.467 4.669 6.746 1.00 0.00 56 LEU A C 18
ATOM 23297 O O . LEU A 1 56 ? 8.825 3.985 7.701 1.00 0.00 56 LEU A O 18
ATOM 23313 N N . VAL A 1 57 ? 7.391 4.395 6.036 1.00 0.00 57 VAL A N 18
ATOM 23314 C CA . VAL A 1 57 ? 6.479 3.334 6.385 1.00 0.00 57 VAL A CA 18
ATOM 23315 C C . VAL A 1 57 ? 6.976 1.959 5.935 1.00 0.00 57 VAL A C 18
ATOM 23316 O O . VAL A 1 57 ? 6.932 1.006 6.708 1.00 0.00 57 VAL A O 18
ATOM 23329 N N . LEU A 1 58 ? 7.469 1.853 4.698 1.00 0.00 58 LEU A N 18
ATOM 23330 C CA . LEU A 1 58 ? 8.001 0.566 4.220 1.00 0.00 58 LEU A CA 18
ATOM 23331 C C . LEU A 1 58 ? 9.465 0.435 4.601 1.00 0.00 58 LEU A C 18
ATOM 23332 O O . LEU A 1 58 ? 10.036 -0.658 4.532 1.00 0.00 58 LEU A O 18
ATOM 23348 N N . GLY A 1 59 ? 10.055 1.547 5.054 1.00 0.00 59 GLY A N 18
ATOM 23349 C CA . GLY A 1 59 ? 11.439 1.540 5.472 1.00 0.00 59 GLY A CA 18
ATOM 23350 C C . GLY A 1 59 ? 12.386 1.261 4.328 1.00 0.00 59 GLY A C 18
ATOM 23351 O O . GLY A 1 59 ? 13.464 0.694 4.531 1.00 0.00 59 GLY A O 18
ATOM 23355 N N . ILE A 1 60 ? 11.978 1.624 3.142 1.00 0.00 60 ILE A N 18
ATOM 23356 C CA . ILE A 1 60 ? 12.734 1.331 1.948 1.00 0.00 60 ILE A CA 18
ATOM 23357 C C . ILE A 1 60 ? 13.239 2.595 1.320 1.00 0.00 60 ILE A C 18
ATOM 23358 O O . ILE A 1 60 ? 12.450 3.453 0.938 1.00 0.00 60 ILE A O 18
ATOM 23374 N N . ASP A 1 61 ? 14.541 2.725 1.234 1.00 0.00 61 ASP A N 18
ATOM 23375 C CA . ASP A 1 61 ? 15.139 3.871 0.658 1.00 0.00 61 ASP A CA 18
ATOM 23376 C C . ASP A 1 61 ? 15.013 3.833 -0.854 1.00 0.00 61 ASP A C 18
ATOM 23377 O O . ASP A 1 61 ? 15.573 2.959 -1.528 1.00 0.00 61 ASP A O 18
ATOM 23386 N N . PRO A 1 62 ? 14.281 4.813 -1.432 1.00 0.00 62 PRO A N 18
ATOM 23387 C CA . PRO A 1 62 ? 14.013 4.873 -2.876 1.00 0.00 62 PRO A CA 18
ATOM 23388 C C . PRO A 1 62 ? 15.253 5.289 -3.668 1.00 0.00 62 PRO A C 18
ATOM 23389 O O . PRO A 1 62 ? 15.235 5.420 -4.888 1.00 0.00 62 PRO A O 18
ATOM 23400 N N . MET A 1 63 ? 16.322 5.508 -2.950 1.00 0.00 63 MET A N 18
ATOM 23401 C CA . MET A 1 63 ? 17.608 5.782 -3.542 1.00 0.00 63 MET A CA 18
ATOM 23402 C C . MET A 1 63 ? 18.172 4.464 -4.015 1.00 0.00 63 MET A C 18
ATOM 23403 O O . MET A 1 63 ? 18.819 4.372 -5.044 1.00 0.00 63 MET A O 18
ATOM 23417 N N . ARG A 1 64 ? 17.864 3.443 -3.258 1.00 0.00 64 ARG A N 18
ATOM 23418 C CA . ARG A 1 64 ? 18.342 2.108 -3.502 1.00 0.00 64 ARG A CA 18
ATOM 23419 C C . ARG A 1 64 ? 17.305 1.275 -4.237 1.00 0.00 64 ARG A C 18
ATOM 23420 O O . ARG A 1 64 ? 17.584 0.714 -5.296 1.00 0.00 64 ARG A O 18
ATOM 23441 N N . GLU A 1 65 ? 16.108 1.211 -3.692 1.00 0.00 65 GLU A N 18
ATOM 23442 C CA . GLU A 1 65 ? 15.062 0.367 -4.248 1.00 0.00 65 GLU A CA 18
ATOM 23443 C C . GLU A 1 65 ? 13.767 1.185 -4.489 1.00 0.00 65 GLU A C 18
ATOM 23444 O O . GLU A 1 65 ? 12.786 1.012 -3.778 1.00 0.00 65 GLU A O 18
ATOM 23456 N N . PRO A 1 66 ? 13.750 2.094 -5.491 1.00 0.00 66 PRO A N 18
ATOM 23457 C CA . PRO A 1 66 ? 12.613 2.991 -5.717 1.00 0.00 66 PRO A CA 18
ATOM 23458 C C . PRO A 1 66 ? 11.335 2.315 -6.229 1.00 0.00 66 PRO A C 18
ATOM 23459 O O . PRO A 1 66 ? 10.250 2.614 -5.717 1.00 0.00 66 PRO A O 18
ATOM 23470 N N . GLU A 1 67 ? 11.452 1.397 -7.214 1.00 0.00 67 GLU A N 18
ATOM 23471 C CA . GLU A 1 67 ? 10.259 0.783 -7.817 1.00 0.00 67 GLU A CA 18
ATOM 23472 C C . GLU A 1 67 ? 9.418 0.077 -6.761 1.00 0.00 67 GLU A C 18
ATOM 23473 O O . GLU A 1 67 ? 8.268 0.426 -6.559 1.00 0.00 67 GLU A O 18
ATOM 23485 N N . ARG A 1 68 ? 10.022 -0.864 -6.049 1.00 0.00 68 ARG A N 18
ATOM 23486 C CA . ARG A 1 68 ? 9.318 -1.614 -5.011 1.00 0.00 68 ARG A CA 18
ATOM 23487 C C . ARG A 1 68 ? 8.826 -0.712 -3.895 1.00 0.00 68 ARG A C 18
ATOM 23488 O O . ARG A 1 68 ? 7.780 -0.964 -3.324 1.00 0.00 68 ARG A O 18
ATOM 23509 N N . ALA A 1 69 ? 9.559 0.360 -3.617 1.00 0.00 69 ALA A N 18
ATOM 23510 C CA . ALA A 1 69 ? 9.178 1.264 -2.549 1.00 0.00 69 ALA A CA 18
ATOM 23511 C C . ALA A 1 69 ? 7.876 1.972 -2.887 1.00 0.00 69 ALA A C 18
ATOM 23512 O O . ALA A 1 69 ? 6.888 1.871 -2.151 1.00 0.00 69 ALA A O 18
ATOM 23519 N N . ARG A 1 70 ? 7.845 2.599 -4.038 1.00 0.00 70 ARG A N 18
ATOM 23520 C CA . ARG A 1 70 ? 6.708 3.357 -4.436 1.00 0.00 70 ARG A CA 18
ATOM 23521 C C . ARG A 1 70 ? 5.550 2.462 -4.855 1.00 0.00 70 ARG A C 18
ATOM 23522 O O . ARG A 1 70 ? 4.386 2.771 -4.585 1.00 0.00 70 ARG A O 18
ATOM 23543 N N . MET A 1 71 ? 5.873 1.324 -5.464 1.00 0.00 71 MET A N 18
ATOM 23544 C CA . MET A 1 71 ? 4.851 0.429 -5.956 1.00 0.00 71 MET A CA 18
ATOM 23545 C C . MET A 1 71 ? 4.099 -0.200 -4.797 1.00 0.00 71 MET A C 18
ATOM 23546 O O . MET A 1 71 ? 2.874 -0.322 -4.851 1.00 0.00 71 MET A O 18
ATOM 23560 N N . ALA A 1 72 ? 4.825 -0.545 -3.718 1.00 0.00 72 ALA A N 18
ATOM 23561 C CA . ALA A 1 72 ? 4.212 -1.149 -2.559 1.00 0.00 72 ALA A CA 18
ATOM 23562 C C . ALA A 1 72 ? 3.287 -0.156 -1.911 1.00 0.00 72 ALA A C 18
ATOM 23563 O O . ALA A 1 72 ? 2.167 -0.481 -1.571 1.00 0.00 72 ALA A O 18
ATOM 23570 N N . VAL A 1 73 ? 3.752 1.073 -1.792 1.00 0.00 73 VAL A N 18
ATOM 23571 C CA . VAL A 1 73 ? 2.954 2.143 -1.227 1.00 0.00 73 VAL A CA 18
ATOM 23572 C C . VAL A 1 73 ? 1.673 2.339 -2.020 1.00 0.00 73 VAL A C 18
ATOM 23573 O O . VAL A 1 73 ? 0.582 2.242 -1.464 1.00 0.00 73 VAL A O 18
ATOM 23586 N N . ARG A 1 74 ? 1.813 2.535 -3.316 1.00 0.00 74 ARG A N 18
ATOM 23587 C CA . ARG A 1 74 ? 0.682 2.810 -4.183 1.00 0.00 74 ARG A CA 18
ATOM 23588 C C . ARG A 1 74 ? -0.313 1.639 -4.208 1.00 0.00 74 ARG A C 18
ATOM 23589 O O . ARG A 1 74 ? -1.520 1.845 -4.235 1.00 0.00 74 ARG A O 18
ATOM 23610 N N . SER A 1 75 ? 0.202 0.436 -4.147 1.00 0.00 75 SER A N 18
ATOM 23611 C CA . SER A 1 75 ? -0.630 -0.753 -4.164 1.00 0.00 75 SER A CA 18
ATOM 23612 C C . SER A 1 75 ? -1.319 -0.965 -2.810 1.00 0.00 75 SER A C 18
ATOM 23613 O O . SER A 1 75 ? -2.520 -1.228 -2.743 1.00 0.00 75 SER A O 18
ATOM 23621 N N . HIS A 1 76 ? -0.574 -0.818 -1.736 1.00 0.00 76 HIS A N 18
ATOM 23622 C CA . HIS A 1 76 ? -1.111 -1.080 -0.420 1.00 0.00 76 HIS A CA 18
ATOM 23623 C C . HIS A 1 76 ? -2.050 0.028 0.048 1.00 0.00 76 HIS A C 18
ATOM 23624 O O . HIS A 1 76 ? -3.066 -0.257 0.674 1.00 0.00 76 HIS A O 18
ATOM 23638 N N . LEU A 1 77 ? -1.741 1.295 -0.272 1.00 0.00 77 LEU A N 18
ATOM 23639 C CA . LEU A 1 77 ? -2.617 2.399 0.112 1.00 0.00 77 LEU A CA 18
ATOM 23640 C C . LEU A 1 77 ? -3.936 2.257 -0.608 1.00 0.00 77 LEU A C 18
ATOM 23641 O O . LEU A 1 77 ? -4.977 2.670 -0.100 1.00 0.00 77 LEU A O 18
ATOM 23657 N N . ASP A 1 78 ? -3.881 1.667 -1.792 1.00 0.00 78 ASP A N 18
ATOM 23658 C CA . ASP A 1 78 ? -5.058 1.465 -2.602 1.00 0.00 78 ASP A CA 18
ATOM 23659 C C . ASP A 1 78 ? -6.013 0.537 -1.850 1.00 0.00 78 ASP A C 18
ATOM 23660 O O . ASP A 1 78 ? -7.182 0.729 -1.845 1.00 0.00 78 ASP A O 18
ATOM 23669 N N . ARG A 1 79 ? -5.493 -0.453 -1.155 1.00 0.00 79 ARG A N 18
ATOM 23670 C CA . ARG A 1 79 ? -6.381 -1.280 -0.351 1.00 0.00 79 ARG A CA 18
ATOM 23671 C C . ARG A 1 79 ? -6.729 -0.576 0.944 1.00 0.00 79 ARG A C 18
ATOM 23672 O O . ARG A 1 79 ? -7.862 -0.639 1.402 1.00 0.00 79 ARG A O 18
ATOM 23693 N N . ALA A 1 80 ? -5.744 0.101 1.502 1.00 0.00 80 ALA A N 18
ATOM 23694 C CA . ALA A 1 80 ? -5.862 0.761 2.791 1.00 0.00 80 ALA A CA 18
ATOM 23695 C C . ALA A 1 80 ? -6.971 1.800 2.819 1.00 0.00 80 ALA A C 18
ATOM 23696 O O . ALA A 1 80 ? -7.851 1.743 3.664 1.00 0.00 80 ALA A O 18
ATOM 23703 N N . ASN A 1 81 ? -6.949 2.710 1.862 1.00 0.00 81 ASN A N 18
ATOM 23704 C CA . ASN A 1 81 ? -7.922 3.801 1.831 1.00 0.00 81 ASN A CA 18
ATOM 23705 C C . ASN A 1 81 ? -9.289 3.298 1.414 1.00 0.00 81 ASN A C 18
ATOM 23706 O O . ASN A 1 81 ? -10.295 3.766 1.900 1.00 0.00 81 ASN A O 18
ATOM 23717 N N . TRP A 1 82 ? -9.302 2.297 0.540 1.00 0.00 82 TRP A N 18
ATOM 23718 C CA . TRP A 1 82 ? -10.543 1.709 0.028 1.00 0.00 82 TRP A CA 18
ATOM 23719 C C . TRP A 1 82 ? -11.270 0.959 1.111 1.00 0.00 82 TRP A C 18
ATOM 23720 O O . TRP A 1 82 ? -12.496 0.853 1.105 1.00 0.00 82 TRP A O 18
ATOM 23741 N N . MET A 1 83 ? -10.503 0.467 2.056 1.00 0.00 83 MET A N 18
ATOM 23742 C CA . MET A 1 83 ? -11.018 -0.260 3.193 1.00 0.00 83 MET A CA 18
ATOM 23743 C C . MET A 1 83 ? -11.623 0.715 4.216 1.00 0.00 83 MET A C 18
ATOM 23744 O O . MET A 1 83 ? -12.255 0.312 5.189 1.00 0.00 83 MET A O 18
ATOM 23758 N N . VAL A 1 84 ? -11.436 1.999 3.985 1.00 0.00 84 VAL A N 18
ATOM 23759 C CA . VAL A 1 84 ? -11.939 3.016 4.874 1.00 0.00 84 VAL A CA 18
ATOM 23760 C C . VAL A 1 84 ? -12.911 3.918 4.130 1.00 0.00 84 VAL A C 18
ATOM 23761 O O . VAL A 1 84 ? -12.513 4.912 3.546 1.00 0.00 84 VAL A O 18
ATOM 23774 N N . THR A 1 85 ? -14.179 3.579 4.158 1.00 0.00 85 THR A N 18
ATOM 23775 C CA . THR A 1 85 ? -15.195 4.343 3.461 1.00 0.00 85 THR A CA 18
ATOM 23776 C C . THR A 1 85 ? -15.393 5.725 4.094 1.00 0.00 85 THR A C 18
ATOM 23777 O O . THR A 1 85 ? -15.834 6.669 3.446 1.00 0.00 85 THR A O 18
ATOM 23788 N N . THR A 1 86 ? -15.028 5.839 5.347 1.00 0.00 86 THR A N 18
ATOM 23789 C CA . THR A 1 86 ? -15.107 7.083 6.063 1.00 0.00 86 THR A CA 18
ATOM 23790 C C . THR A 1 86 ? -13.907 7.994 5.736 1.00 0.00 86 THR A C 18
ATOM 23791 O O . THR A 1 86 ? -13.927 9.188 6.014 1.00 0.00 86 THR A O 18
ATOM 23802 N N . GLY A 1 87 ? -12.899 7.433 5.082 1.00 0.00 87 GLY A N 18
ATOM 23803 C CA . GLY A 1 87 ? -11.684 8.165 4.801 1.00 0.00 87 GLY A CA 18
ATOM 23804 C C . GLY A 1 87 ? -11.647 8.681 3.391 1.00 0.00 87 GLY A C 18
ATOM 23805 O O . GLY A 1 87 ? -10.600 8.676 2.743 1.00 0.00 87 GLY A O 18
ATOM 23809 N N . TYR A 1 88 ? -12.784 9.105 2.910 1.00 0.00 88 TYR A N 18
ATOM 23810 C CA . TYR A 1 88 ? -12.896 9.665 1.594 1.00 0.00 88 TYR A CA 18
ATOM 23811 C C . TYR A 1 88 ? -13.262 11.106 1.659 1.00 0.00 88 TYR A C 18
ATOM 23812 O O . TYR A 1 88 ? -14.435 11.484 1.608 1.00 0.00 88 TYR A O 18
ATOM 23830 N N . LYS A 1 89 ? -12.258 11.889 1.842 1.00 0.00 89 LYS A N 18
ATOM 23831 C CA . LYS A 1 89 ? -12.373 13.309 1.956 1.00 0.00 89 LYS A CA 18
ATOM 23832 C C . LYS A 1 89 ? -11.694 13.957 0.760 1.00 0.00 89 LYS A C 18
ATOM 23833 O O . LYS A 1 89 ? -12.331 14.605 -0.059 1.00 0.00 89 LYS A O 18
ATOM 23852 N N . GLU A 1 90 ? -10.418 13.710 0.626 1.00 0.00 90 GLU A N 18
ATOM 23853 C CA . GLU A 1 90 ? -9.632 14.271 -0.453 1.00 0.00 90 GLU A CA 18
ATOM 23854 C C . GLU A 1 90 ? -9.651 13.334 -1.656 1.00 0.00 90 GLU A C 18
ATOM 23855 O O . GLU A 1 90 ? -9.394 13.742 -2.790 1.00 0.00 90 GLU A O 18
ATOM 23867 N N . LEU A 1 91 ? -9.996 12.078 -1.394 1.00 0.00 91 LEU A N 18
ATOM 23868 C CA . LEU A 1 91 ? -10.031 11.036 -2.425 1.00 0.00 91 LEU A CA 18
ATOM 23869 C C . LEU A 1 91 ? -11.217 11.182 -3.361 1.00 0.00 91 LEU A C 18
ATOM 23870 O O . LEU A 1 91 ? -11.304 10.480 -4.375 1.00 0.00 91 LEU A O 18
ATOM 23886 N N . PHE A 1 92 ? -12.136 12.069 -3.035 1.00 0.00 92 PHE A N 18
ATOM 23887 C CA . PHE A 1 92 ? -13.268 12.264 -3.881 1.00 0.00 92 PHE A CA 18
ATOM 23888 C C . PHE A 1 92 ? -12.885 13.118 -5.070 1.00 0.00 92 PHE A C 18
ATOM 23889 O O . PHE A 1 92 ? -12.841 14.341 -4.997 1.00 0.00 92 PHE A O 18
ATOM 23906 N N . ALA A 1 93 ? -12.541 12.460 -6.113 1.00 0.00 93 ALA A N 18
ATOM 23907 C CA . ALA A 1 93 ? -12.197 13.061 -7.350 1.00 0.00 93 ALA A CA 18
ATOM 23908 C C . ALA A 1 93 ? -12.961 12.331 -8.410 1.00 0.00 93 ALA A C 18
ATOM 23909 O O . ALA A 1 93 ? -12.835 11.104 -8.533 1.00 0.00 93 ALA A O 18
ATOM 23916 N N . ARG A 1 94 ? -13.795 13.040 -9.104 1.00 0.00 94 ARG A N 18
ATOM 23917 C CA . ARG A 1 94 ? -14.613 12.463 -10.132 1.00 0.00 94 ARG A CA 18
ATOM 23918 C C . ARG A 1 94 ? -13.765 12.133 -11.359 1.00 0.00 94 ARG A C 18
ATOM 23919 O O . ARG A 1 94 ? -13.409 13.033 -12.135 1.00 0.00 94 ARG A O 18
ATOM 23941 N N . GLY A 1 11 ? 20.614 -14.685 1.098 1.00 0.00 11 GLY A N 19
ATOM 23942 C CA . GLY A 1 11 ? 20.146 -14.127 -0.167 1.00 0.00 11 GLY A CA 19
ATOM 23943 C C . GLY A 1 11 ? 18.938 -13.262 0.058 1.00 0.00 11 GLY A C 19
ATOM 23944 O O . GLY A 1 11 ? 18.198 -13.474 1.027 1.00 0.00 11 GLY A O 19
ATOM 23948 N N . SER A 1 12 ? 18.728 -12.303 -0.811 1.00 0.00 12 SER A N 19
ATOM 23949 C CA . SER A 1 12 ? 17.625 -11.380 -0.690 1.00 0.00 12 SER A CA 19
ATOM 23950 C C . SER A 1 12 ? 16.309 -12.069 -1.067 1.00 0.00 12 SER A C 19
ATOM 23951 O O . SER A 1 12 ? 16.244 -12.800 -2.058 1.00 0.00 12 SER A O 19
ATOM 23959 N N . LYS A 1 13 ? 15.296 -11.887 -0.269 1.00 0.00 13 LYS A N 19
ATOM 23960 C CA . LYS A 1 13 ? 14.004 -12.416 -0.577 1.00 0.00 13 LYS A CA 19
ATOM 23961 C C . LYS A 1 13 ? 13.068 -11.328 -0.981 1.00 0.00 13 LYS A C 19
ATOM 23962 O O . LYS A 1 13 ? 13.010 -10.267 -0.362 1.00 0.00 13 LYS A O 19
ATOM 23981 N N . ARG A 1 14 ? 12.364 -11.590 -2.020 1.00 0.00 14 ARG A N 19
ATOM 23982 C CA . ARG A 1 14 ? 11.368 -10.717 -2.525 1.00 0.00 14 ARG A CA 19
ATOM 23983 C C . ARG A 1 14 ? 10.183 -11.611 -2.803 1.00 0.00 14 ARG A C 19
ATOM 23984 O O . ARG A 1 14 ? 10.371 -12.839 -2.879 1.00 0.00 14 ARG A O 19
ATOM 24005 N N . LYS A 1 15 ? 8.990 -11.038 -2.897 1.00 0.00 15 LYS A N 19
ATOM 24006 C CA . LYS A 1 15 ? 7.732 -11.777 -3.059 1.00 0.00 15 LYS A CA 19
ATOM 24007 C C . LYS A 1 15 ? 7.247 -12.284 -1.733 1.00 0.00 15 LYS A C 19
ATOM 24008 O O . LYS A 1 15 ? 6.390 -13.173 -1.657 1.00 0.00 15 LYS A O 19
ATOM 24027 N N . VAL A 1 16 ? 7.756 -11.660 -0.668 1.00 0.00 16 VAL A N 19
ATOM 24028 C CA . VAL A 1 16 ? 7.274 -11.932 0.683 1.00 0.00 16 VAL A CA 19
ATOM 24029 C C . VAL A 1 16 ? 5.873 -11.343 0.788 1.00 0.00 16 VAL A C 19
ATOM 24030 O O . VAL A 1 16 ? 5.056 -11.730 1.625 1.00 0.00 16 VAL A O 19
ATOM 24043 N N . GLN A 1 17 ? 5.641 -10.398 -0.095 1.00 0.00 17 GLN A N 19
ATOM 24044 C CA . GLN A 1 17 ? 4.386 -9.793 -0.351 1.00 0.00 17 GLN A CA 19
ATOM 24045 C C . GLN A 1 17 ? 4.587 -8.944 -1.595 1.00 0.00 17 GLN A C 19
ATOM 24046 O O . GLN A 1 17 ? 4.343 -9.395 -2.703 1.00 0.00 17 GLN A O 19
ATOM 24060 N N . ASP A 1 18 ? 5.120 -7.736 -1.379 1.00 0.00 18 ASP A N 19
ATOM 24061 C CA . ASP A 1 18 ? 5.504 -6.742 -2.417 1.00 0.00 18 ASP A CA 19
ATOM 24062 C C . ASP A 1 18 ? 4.367 -6.412 -3.392 1.00 0.00 18 ASP A C 19
ATOM 24063 O O . ASP A 1 18 ? 4.604 -5.861 -4.480 1.00 0.00 18 ASP A O 19
ATOM 24072 N N . GLU A 1 19 ? 3.160 -6.708 -3.001 1.00 0.00 19 GLU A N 19
ATOM 24073 C CA . GLU A 1 19 ? 1.983 -6.416 -3.765 1.00 0.00 19 GLU A CA 19
ATOM 24074 C C . GLU A 1 19 ? 0.816 -6.430 -2.824 1.00 0.00 19 GLU A C 19
ATOM 24075 O O . GLU A 1 19 ? 0.977 -6.795 -1.664 1.00 0.00 19 GLU A O 19
ATOM 24087 N N . VAL A 1 20 ? -0.327 -6.057 -3.288 1.00 0.00 20 VAL A N 19
ATOM 24088 C CA . VAL A 1 20 ? -1.502 -6.113 -2.469 1.00 0.00 20 VAL A CA 19
ATOM 24089 C C . VAL A 1 20 ? -2.441 -7.184 -3.049 1.00 0.00 20 VAL A C 19
ATOM 24090 O O . VAL A 1 20 ? -2.568 -7.299 -4.278 1.00 0.00 20 VAL A O 19
ATOM 24103 N N . PRO A 1 21 ? -3.007 -8.054 -2.216 1.00 0.00 21 PRO A N 19
ATOM 24104 C CA . PRO A 1 21 ? -3.980 -9.041 -2.668 1.00 0.00 21 PRO A CA 19
ATOM 24105 C C . PRO A 1 21 ? -5.245 -8.375 -3.238 1.00 0.00 21 PRO A C 19
ATOM 24106 O O . PRO A 1 21 ? -6.057 -7.805 -2.501 1.00 0.00 21 PRO A O 19
ATOM 24117 N N . TRP A 1 22 ? -5.373 -8.429 -4.545 1.00 0.00 22 TRP A N 19
ATOM 24118 C CA . TRP A 1 22 ? -6.474 -7.793 -5.252 1.00 0.00 22 TRP A CA 19
ATOM 24119 C C . TRP A 1 22 ? -6.680 -8.536 -6.553 1.00 0.00 22 TRP A C 19
ATOM 24120 O O . TRP A 1 22 ? -7.804 -8.817 -6.962 1.00 0.00 22 TRP A O 19
ATOM 24141 N N . SER A 1 23 ? -5.540 -8.844 -7.178 1.00 0.00 23 SER A N 19
ATOM 24142 C CA . SER A 1 23 ? -5.421 -9.483 -8.472 1.00 0.00 23 SER A CA 19
ATOM 24143 C C . SER A 1 23 ? -6.415 -10.636 -8.682 1.00 0.00 23 SER A C 19
ATOM 24144 O O . SER A 1 23 ? -7.170 -10.639 -9.652 1.00 0.00 23 SER A O 19
ATOM 24152 N N . ASP A 1 24 ? -6.444 -11.585 -7.783 1.00 0.00 24 ASP A N 19
ATOM 24153 C CA . ASP A 1 24 ? -7.367 -12.686 -7.935 1.00 0.00 24 ASP A CA 19
ATOM 24154 C C . ASP A 1 24 ? -8.392 -12.691 -6.823 1.00 0.00 24 ASP A C 19
ATOM 24155 O O . ASP A 1 24 ? -9.591 -12.779 -7.083 1.00 0.00 24 ASP A O 19
ATOM 24164 N N . SER A 1 25 ? -7.946 -12.560 -5.596 1.00 0.00 25 SER A N 19
ATOM 24165 C CA . SER A 1 25 ? -8.833 -12.469 -4.459 1.00 0.00 25 SER A CA 19
ATOM 24166 C C . SER A 1 25 ? -8.093 -11.787 -3.332 1.00 0.00 25 SER A C 19
ATOM 24167 O O . SER A 1 25 ? -6.849 -11.738 -3.346 1.00 0.00 25 SER A O 19
ATOM 24175 N N . LEU A 1 26 ? -8.822 -11.246 -2.385 1.00 0.00 26 LEU A N 19
ATOM 24176 C CA . LEU A 1 26 ? -8.215 -10.734 -1.197 1.00 0.00 26 LEU A CA 19
ATOM 24177 C C . LEU A 1 26 ? -7.692 -11.964 -0.482 1.00 0.00 26 LEU A C 19
ATOM 24178 O O . LEU A 1 26 ? -8.446 -12.906 -0.254 1.00 0.00 26 LEU A O 19
ATOM 24194 N N . THR A 1 27 ? -6.442 -11.989 -0.158 1.00 0.00 27 THR A N 19
ATOM 24195 C CA . THR A 1 27 ? -5.857 -13.209 0.290 1.00 0.00 27 THR A CA 19
ATOM 24196 C C . THR A 1 27 ? -5.622 -13.144 1.802 1.00 0.00 27 THR A C 19
ATOM 24197 O O . THR A 1 27 ? -5.298 -12.079 2.341 1.00 0.00 27 THR A O 19
ATOM 24208 N N . ALA A 1 28 ? -5.742 -14.284 2.452 1.00 0.00 28 ALA A N 19
ATOM 24209 C CA . ALA A 1 28 ? -5.697 -14.410 3.905 1.00 0.00 28 ALA A CA 19
ATOM 24210 C C . ALA A 1 28 ? -4.388 -13.955 4.539 1.00 0.00 28 ALA A C 19
ATOM 24211 O O . ALA A 1 28 ? -4.412 -13.379 5.629 1.00 0.00 28 ALA A O 19
ATOM 24218 N N . TYR A 1 29 ? -3.263 -14.180 3.856 1.00 0.00 29 TYR A N 19
ATOM 24219 C CA . TYR A 1 29 ? -1.945 -13.881 4.440 1.00 0.00 29 TYR A CA 19
ATOM 24220 C C . TYR A 1 29 ? -1.817 -12.399 4.818 1.00 0.00 29 TYR A C 19
ATOM 24221 O O . TYR A 1 29 ? -1.633 -12.053 5.991 1.00 0.00 29 TYR A O 19
ATOM 24239 N N . ASP A 1 30 ? -1.969 -11.544 3.836 1.00 0.00 30 ASP A N 19
ATOM 24240 C CA . ASP A 1 30 ? -1.852 -10.117 4.028 1.00 0.00 30 ASP A CA 19
ATOM 24241 C C . ASP A 1 30 ? -3.102 -9.534 4.686 1.00 0.00 30 ASP A C 19
ATOM 24242 O O . ASP A 1 30 ? -3.089 -8.445 5.221 1.00 0.00 30 ASP A O 19
ATOM 24251 N N . ASN A 1 31 ? -4.182 -10.304 4.686 1.00 0.00 31 ASN A N 19
ATOM 24252 C CA . ASN A 1 31 ? -5.423 -9.874 5.347 1.00 0.00 31 ASN A CA 19
ATOM 24253 C C . ASN A 1 31 ? -5.206 -9.681 6.853 1.00 0.00 31 ASN A C 19
ATOM 24254 O O . ASN A 1 31 ? -5.792 -8.799 7.476 1.00 0.00 31 ASN A O 19
ATOM 24265 N N . GLU A 1 32 ? -4.297 -10.460 7.405 1.00 0.00 32 GLU A N 19
ATOM 24266 C CA . GLU A 1 32 ? -3.929 -10.367 8.809 1.00 0.00 32 GLU A CA 19
ATOM 24267 C C . GLU A 1 32 ? -2.996 -9.156 9.028 1.00 0.00 32 GLU A C 19
ATOM 24268 O O . GLU A 1 32 ? -2.907 -8.599 10.123 1.00 0.00 32 GLU A O 19
ATOM 24280 N N . HIS A 1 33 ? -2.364 -8.738 7.961 1.00 0.00 33 HIS A N 19
ATOM 24281 C CA . HIS A 1 33 ? -1.340 -7.707 7.979 1.00 0.00 33 HIS A CA 19
ATOM 24282 C C . HIS A 1 33 ? -1.973 -6.330 7.801 1.00 0.00 33 HIS A C 19
ATOM 24283 O O . HIS A 1 33 ? -1.347 -5.322 8.094 1.00 0.00 33 HIS A O 19
ATOM 24297 N N . PHE A 1 34 ? -3.238 -6.297 7.351 1.00 0.00 34 PHE A N 19
ATOM 24298 C CA . PHE A 1 34 ? -3.967 -5.050 7.075 1.00 0.00 34 PHE A CA 19
ATOM 24299 C C . PHE A 1 34 ? -3.972 -4.052 8.221 1.00 0.00 34 PHE A C 19
ATOM 24300 O O . PHE A 1 34 ? -4.188 -2.859 8.011 1.00 0.00 34 PHE A O 19
ATOM 24317 N N . THR A 1 35 ? -3.723 -4.525 9.406 1.00 0.00 35 THR A N 19
ATOM 24318 C CA . THR A 1 35 ? -3.592 -3.694 10.561 1.00 0.00 35 THR A CA 19
ATOM 24319 C C . THR A 1 35 ? -2.466 -2.624 10.341 1.00 0.00 35 THR A C 19
ATOM 24320 O O . THR A 1 35 ? -2.594 -1.477 10.782 1.00 0.00 35 THR A O 19
ATOM 24331 N N . ILE A 1 36 ? -1.395 -2.988 9.607 1.00 0.00 36 ILE A N 19
ATOM 24332 C CA . ILE A 1 36 ? -0.301 -2.040 9.347 1.00 0.00 36 ILE A CA 19
ATOM 24333 C C . ILE A 1 36 ? -0.677 -1.016 8.264 1.00 0.00 36 ILE A C 19
ATOM 24334 O O . ILE A 1 36 ? -0.099 0.063 8.173 1.00 0.00 36 ILE A O 19
ATOM 24350 N N . TYR A 1 37 ? -1.682 -1.361 7.473 1.00 0.00 37 TYR A N 19
ATOM 24351 C CA . TYR A 1 37 ? -2.137 -0.548 6.346 1.00 0.00 37 TYR A CA 19
ATOM 24352 C C . TYR A 1 37 ? -2.661 0.809 6.761 1.00 0.00 37 TYR A C 19
ATOM 24353 O O . TYR A 1 37 ? -2.483 1.795 6.042 1.00 0.00 37 TYR A O 19
ATOM 24371 N N . MET A 1 38 ? -3.262 0.878 7.929 1.00 0.00 38 MET A N 19
ATOM 24372 C CA . MET A 1 38 ? -3.792 2.137 8.426 1.00 0.00 38 MET A CA 19
ATOM 24373 C C . MET A 1 38 ? -2.645 3.123 8.689 1.00 0.00 38 MET A C 19
ATOM 24374 O O . MET A 1 38 ? -2.807 4.330 8.577 1.00 0.00 38 MET A O 19
ATOM 24388 N N . ARG A 1 39 ? -1.474 2.585 8.973 1.00 0.00 39 ARG A N 19
ATOM 24389 C CA . ARG A 1 39 ? -0.303 3.408 9.227 1.00 0.00 39 ARG A CA 19
ATOM 24390 C C . ARG A 1 39 ? 0.269 3.916 7.905 1.00 0.00 39 ARG A C 19
ATOM 24391 O O . ARG A 1 39 ? 0.817 5.010 7.824 1.00 0.00 39 ARG A O 19
ATOM 24412 N N . LEU A 1 40 ? 0.098 3.121 6.869 1.00 0.00 40 LEU A N 19
ATOM 24413 C CA . LEU A 1 40 ? 0.591 3.459 5.551 1.00 0.00 40 LEU A CA 19
ATOM 24414 C C . LEU A 1 40 ? -0.246 4.589 4.957 1.00 0.00 40 LEU A C 19
ATOM 24415 O O . LEU A 1 40 ? 0.286 5.513 4.345 1.00 0.00 40 LEU A O 19
ATOM 24431 N N . LEU A 1 41 ? -1.564 4.520 5.171 1.00 0.00 41 LEU A N 19
ATOM 24432 C CA . LEU A 1 41 ? -2.475 5.527 4.640 1.00 0.00 41 LEU A CA 19
ATOM 24433 C C . LEU A 1 41 ? -2.304 6.843 5.379 1.00 0.00 41 LEU A C 19
ATOM 24434 O O . LEU A 1 41 ? -2.556 7.916 4.833 1.00 0.00 41 LEU A O 19
ATOM 24450 N N . ASP A 1 42 ? -1.886 6.743 6.626 1.00 0.00 42 ASP A N 19
ATOM 24451 C CA . ASP A 1 42 ? -1.655 7.903 7.480 1.00 0.00 42 ASP A CA 19
ATOM 24452 C C . ASP A 1 42 ? -0.629 8.829 6.839 1.00 0.00 42 ASP A C 19
ATOM 24453 O O . ASP A 1 42 ? -0.771 10.057 6.865 1.00 0.00 42 ASP A O 19
ATOM 24462 N N . ALA A 1 43 ? 0.366 8.228 6.205 1.00 0.00 43 ALA A N 19
ATOM 24463 C CA . ALA A 1 43 ? 1.415 8.965 5.537 1.00 0.00 43 ALA A CA 19
ATOM 24464 C C . ALA A 1 43 ? 0.903 9.623 4.243 1.00 0.00 43 ALA A C 19
ATOM 24465 O O . ALA A 1 43 ? 1.267 10.760 3.929 1.00 0.00 43 ALA A O 19
ATOM 24472 N N . SER A 1 44 ? 0.031 8.939 3.515 1.00 0.00 44 SER A N 19
ATOM 24473 C CA . SER A 1 44 ? -0.524 9.511 2.299 1.00 0.00 44 SER A CA 19
ATOM 24474 C C . SER A 1 44 ? -1.511 10.631 2.630 1.00 0.00 44 SER A C 19
ATOM 24475 O O . SER A 1 44 ? -1.616 11.625 1.910 1.00 0.00 44 SER A O 19
ATOM 24483 N N . ALA A 1 45 ? -2.182 10.495 3.767 1.00 0.00 45 ALA A N 19
ATOM 24484 C CA . ALA A 1 45 ? -3.099 11.512 4.252 1.00 0.00 45 ALA A CA 19
ATOM 24485 C C . ALA A 1 45 ? -2.314 12.704 4.798 1.00 0.00 45 ALA A C 19
ATOM 24486 O O . ALA A 1 45 ? -2.854 13.790 4.993 1.00 0.00 45 ALA A O 19
ATOM 24493 N N . ASP A 1 46 ? -1.023 12.499 4.998 1.00 0.00 46 ASP A N 19
ATOM 24494 C CA . ASP A 1 46 ? -0.125 13.533 5.498 1.00 0.00 46 ASP A CA 19
ATOM 24495 C C . ASP A 1 46 ? 0.419 14.333 4.317 1.00 0.00 46 ASP A C 19
ATOM 24496 O O . ASP A 1 46 ? 1.122 15.328 4.483 1.00 0.00 46 ASP A O 19
ATOM 24505 N N . ASP A 1 47 ? 0.048 13.872 3.117 1.00 0.00 47 ASP A N 19
ATOM 24506 C CA . ASP A 1 47 ? 0.402 14.479 1.814 1.00 0.00 47 ASP A CA 19
ATOM 24507 C C . ASP A 1 47 ? 1.862 14.201 1.460 1.00 0.00 47 ASP A C 19
ATOM 24508 O O . ASP A 1 47 ? 2.452 14.834 0.595 1.00 0.00 47 ASP A O 19
ATOM 24517 N N . ALA A 1 48 ? 2.408 13.190 2.088 1.00 0.00 48 ALA A N 19
ATOM 24518 C CA . ALA A 1 48 ? 3.769 12.784 1.842 1.00 0.00 48 ALA A CA 19
ATOM 24519 C C . ALA A 1 48 ? 3.855 12.129 0.458 1.00 0.00 48 ALA A C 19
ATOM 24520 O O . ALA A 1 48 ? 2.870 11.561 -0.020 1.00 0.00 48 ALA A O 19
ATOM 24527 N N . SER A 1 49 ? 4.977 12.257 -0.212 1.00 0.00 49 SER A N 19
ATOM 24528 C CA . SER A 1 49 ? 5.138 11.629 -1.504 1.00 0.00 49 SER A CA 19
ATOM 24529 C C . SER A 1 49 ? 5.508 10.158 -1.324 1.00 0.00 49 SER A C 19
ATOM 24530 O O . SER A 1 49 ? 5.981 9.765 -0.260 1.00 0.00 49 SER A O 19
ATOM 24538 N N . GLU A 1 50 ? 5.327 9.370 -2.362 1.00 0.00 50 GLU A N 19
ATOM 24539 C CA . GLU A 1 50 ? 5.529 7.927 -2.316 1.00 0.00 50 GLU A CA 19
ATOM 24540 C C . GLU A 1 50 ? 6.929 7.539 -1.889 1.00 0.00 50 GLU A C 19
ATOM 24541 O O . GLU A 1 50 ? 7.094 6.655 -1.068 1.00 0.00 50 GLU A O 19
ATOM 24553 N N . ASP A 1 51 ? 7.916 8.240 -2.403 1.00 0.00 51 ASP A N 19
ATOM 24554 C CA . ASP A 1 51 ? 9.326 7.958 -2.083 1.00 0.00 51 ASP A CA 19
ATOM 24555 C C . ASP A 1 51 ? 9.615 8.263 -0.619 1.00 0.00 51 ASP A C 19
ATOM 24556 O O . ASP A 1 51 ? 10.395 7.561 0.036 1.00 0.00 51 ASP A O 19
ATOM 24565 N N . GLU A 1 52 ? 8.950 9.280 -0.108 1.00 0.00 52 GLU A N 19
ATOM 24566 C CA . GLU A 1 52 ? 9.042 9.671 1.266 1.00 0.00 52 GLU A CA 19
ATOM 24567 C C . GLU A 1 52 ? 8.409 8.623 2.136 1.00 0.00 52 GLU A C 19
ATOM 24568 O O . GLU A 1 52 ? 9.035 8.096 3.051 1.00 0.00 52 GLU A O 19
ATOM 24580 N N . MET A 1 53 ? 7.193 8.282 1.792 1.00 0.00 53 MET A N 19
ATOM 24581 C CA . MET A 1 53 ? 6.404 7.347 2.551 1.00 0.00 53 MET A CA 19
ATOM 24582 C C . MET A 1 53 ? 7.049 6.009 2.576 1.00 0.00 53 MET A C 19
ATOM 24583 O O . MET A 1 53 ? 7.261 5.465 3.626 1.00 0.00 53 MET A O 19
ATOM 24597 N N . ALA A 1 54 ? 7.400 5.515 1.415 1.00 0.00 54 ALA A N 19
ATOM 24598 C CA . ALA A 1 54 ? 8.011 4.205 1.242 1.00 0.00 54 ALA A CA 19
ATOM 24599 C C . ALA A 1 54 ? 9.197 4.009 2.135 1.00 0.00 54 ALA A C 19
ATOM 24600 O O . ALA A 1 54 ? 9.372 2.963 2.696 1.00 0.00 54 ALA A O 19
ATOM 24607 N N . GLN A 1 55 ? 9.954 5.041 2.310 1.00 0.00 55 GLN A N 19
ATOM 24608 C CA . GLN A 1 55 ? 11.146 4.986 3.097 1.00 0.00 55 GLN A CA 19
ATOM 24609 C C . GLN A 1 55 ? 10.811 4.951 4.588 1.00 0.00 55 GLN A C 19
ATOM 24610 O O . GLN A 1 55 ? 11.557 4.406 5.390 1.00 0.00 55 GLN A O 19
ATOM 24624 N N . LEU A 1 56 ? 9.678 5.497 4.935 1.00 0.00 56 LEU A N 19
ATOM 24625 C CA . LEU A 1 56 ? 9.271 5.611 6.315 1.00 0.00 56 LEU A CA 19
ATOM 24626 C C . LEU A 1 56 ? 8.377 4.439 6.727 1.00 0.00 56 LEU A C 19
ATOM 24627 O O . LEU A 1 56 ? 8.689 3.690 7.647 1.00 0.00 56 LEU A O 19
ATOM 24643 N N . VAL A 1 57 ? 7.293 4.277 6.005 1.00 0.00 57 VAL A N 19
ATOM 24644 C CA . VAL A 1 57 ? 6.294 3.280 6.293 1.00 0.00 57 VAL A CA 19
ATOM 24645 C C . VAL A 1 57 ? 6.664 1.889 5.773 1.00 0.00 57 VAL A C 19
ATOM 24646 O O . VAL A 1 57 ? 6.498 0.901 6.474 1.00 0.00 57 VAL A O 19
ATOM 24659 N N . LEU A 1 58 ? 7.172 1.812 4.549 1.00 0.00 58 LEU A N 19
ATOM 24660 C CA . LEU A 1 58 ? 7.578 0.523 3.997 1.00 0.00 58 LEU A CA 19
ATOM 24661 C C . LEU A 1 58 ? 9.028 0.236 4.317 1.00 0.00 58 LEU A C 19
ATOM 24662 O O . LEU A 1 58 ? 9.481 -0.899 4.184 1.00 0.00 58 LEU A O 19
ATOM 24678 N N . GLY A 1 59 ? 9.744 1.249 4.803 1.00 0.00 59 GLY A N 19
ATOM 24679 C CA . GLY A 1 59 ? 11.141 1.071 5.140 1.00 0.00 59 GLY A CA 19
ATOM 24680 C C . GLY A 1 59 ? 12.013 0.867 3.909 1.00 0.00 59 GLY A C 19
ATOM 24681 O O . GLY A 1 59 ? 13.101 0.302 3.989 1.00 0.00 59 GLY A O 19
ATOM 24685 N N . ILE A 1 60 ? 11.552 1.336 2.792 1.00 0.00 60 ILE A N 19
ATOM 24686 C CA . ILE A 1 60 ? 12.205 1.096 1.536 1.00 0.00 60 ILE A CA 19
ATOM 24687 C C . ILE A 1 60 ? 12.875 2.333 1.028 1.00 0.00 60 ILE A C 19
ATOM 24688 O O . ILE A 1 60 ? 12.236 3.348 0.800 1.00 0.00 60 ILE A O 19
ATOM 24704 N N . ASP A 1 61 ? 14.164 2.244 0.873 1.00 0.00 61 ASP A N 19
ATOM 24705 C CA . ASP A 1 61 ? 14.963 3.331 0.427 1.00 0.00 61 ASP A CA 19
ATOM 24706 C C . ASP A 1 61 ? 14.817 3.513 -1.070 1.00 0.00 61 ASP A C 19
ATOM 24707 O O . ASP A 1 61 ? 15.209 2.638 -1.853 1.00 0.00 61 ASP A O 19
ATOM 24716 N N . PRO A 1 62 ? 14.292 4.667 -1.514 1.00 0.00 62 PRO A N 19
ATOM 24717 C CA . PRO A 1 62 ? 14.112 4.959 -2.939 1.00 0.00 62 PRO A CA 19
ATOM 24718 C C . PRO A 1 62 ? 15.444 5.349 -3.586 1.00 0.00 62 PRO A C 19
ATOM 24719 O O . PRO A 1 62 ? 15.531 5.697 -4.764 1.00 0.00 62 PRO A O 19
ATOM 24730 N N . MET A 1 63 ? 16.468 5.301 -2.773 1.00 0.00 63 MET A N 19
ATOM 24731 C CA . MET A 1 63 ? 17.830 5.515 -3.187 1.00 0.00 63 MET A CA 19
ATOM 24732 C C . MET A 1 63 ? 18.359 4.216 -3.728 1.00 0.00 63 MET A C 19
ATOM 24733 O O . MET A 1 63 ? 19.221 4.178 -4.589 1.00 0.00 63 MET A O 19
ATOM 24747 N N . ARG A 1 64 ? 17.826 3.154 -3.194 1.00 0.00 64 ARG A N 19
ATOM 24748 C CA . ARG A 1 64 ? 18.202 1.824 -3.580 1.00 0.00 64 ARG A CA 19
ATOM 24749 C C . ARG A 1 64 ? 17.344 1.349 -4.744 1.00 0.00 64 ARG A C 19
ATOM 24750 O O . ARG A 1 64 ? 17.866 1.027 -5.809 1.00 0.00 64 ARG A O 19
ATOM 24771 N N . GLU A 1 65 ? 16.039 1.332 -4.558 1.00 0.00 65 GLU A N 19
ATOM 24772 C CA . GLU A 1 65 ? 15.142 0.957 -5.631 1.00 0.00 65 GLU A CA 19
ATOM 24773 C C . GLU A 1 65 ? 13.806 1.681 -5.438 1.00 0.00 65 GLU A C 19
ATOM 24774 O O . GLU A 1 65 ? 12.944 1.233 -4.670 1.00 0.00 65 GLU A O 19
ATOM 24786 N N . PRO A 1 66 ? 13.640 2.857 -6.068 1.00 0.00 66 PRO A N 19
ATOM 24787 C CA . PRO A 1 66 ? 12.412 3.655 -5.954 1.00 0.00 66 PRO A CA 19
ATOM 24788 C C . PRO A 1 66 ? 11.197 2.961 -6.569 1.00 0.00 66 PRO A C 19
ATOM 24789 O O . PRO A 1 66 ? 10.059 3.248 -6.202 1.00 0.00 66 PRO A O 19
ATOM 24800 N N . GLU A 1 67 ? 11.450 2.041 -7.478 1.00 0.00 67 GLU A N 19
ATOM 24801 C CA . GLU A 1 67 ? 10.410 1.292 -8.152 1.00 0.00 67 GLU A CA 19
ATOM 24802 C C . GLU A 1 67 ? 9.584 0.500 -7.151 1.00 0.00 67 GLU A C 19
ATOM 24803 O O . GLU A 1 67 ? 8.371 0.666 -7.073 1.00 0.00 67 GLU A O 19
ATOM 24815 N N . ARG A 1 68 ? 10.239 -0.328 -6.350 1.00 0.00 68 ARG A N 19
ATOM 24816 C CA . ARG A 1 68 ? 9.520 -1.107 -5.361 1.00 0.00 68 ARG A CA 19
ATOM 24817 C C . ARG A 1 68 ? 8.958 -0.233 -4.268 1.00 0.00 68 ARG A C 19
ATOM 24818 O O . ARG A 1 68 ? 7.932 -0.553 -3.681 1.00 0.00 68 ARG A O 19
ATOM 24839 N N . ALA A 1 69 ? 9.617 0.887 -4.033 1.00 0.00 69 ALA A N 19
ATOM 24840 C CA . ALA A 1 69 ? 9.172 1.843 -3.051 1.00 0.00 69 ALA A CA 19
ATOM 24841 C C . ALA A 1 69 ? 7.793 2.382 -3.428 1.00 0.00 69 ALA A C 19
ATOM 24842 O O . ALA A 1 69 ? 6.843 2.304 -2.646 1.00 0.00 69 ALA A O 19
ATOM 24849 N N . ARG A 1 70 ? 7.670 2.851 -4.652 1.00 0.00 70 ARG A N 19
ATOM 24850 C CA . ARG A 1 70 ? 6.427 3.417 -5.116 1.00 0.00 70 ARG A CA 19
ATOM 24851 C C . ARG A 1 70 ? 5.382 2.336 -5.379 1.00 0.00 70 ARG A C 19
ATOM 24852 O O . ARG A 1 70 ? 4.191 2.547 -5.099 1.00 0.00 70 ARG A O 19
ATOM 24873 N N . MET A 1 71 ? 5.826 1.165 -5.877 1.00 0.00 71 MET A N 19
ATOM 24874 C CA . MET A 1 71 ? 4.898 0.084 -6.208 1.00 0.00 71 MET A CA 19
ATOM 24875 C C . MET A 1 71 ? 4.208 -0.423 -4.950 1.00 0.00 71 MET A C 19
ATOM 24876 O O . MET A 1 71 ? 3.009 -0.705 -4.970 1.00 0.00 71 MET A O 19
ATOM 24890 N N . ALA A 1 72 ? 4.953 -0.493 -3.844 1.00 0.00 72 ALA A N 19
ATOM 24891 C CA . ALA A 1 72 ? 4.405 -0.970 -2.617 1.00 0.00 72 ALA A CA 19
ATOM 24892 C C . ALA A 1 72 ? 3.496 0.082 -2.029 1.00 0.00 72 ALA A C 19
ATOM 24893 O O . ALA A 1 72 ? 2.379 -0.210 -1.669 1.00 0.00 72 ALA A O 19
ATOM 24900 N N . VAL A 1 73 ? 3.954 1.323 -2.008 1.00 0.00 73 VAL A N 19
ATOM 24901 C CA . VAL A 1 73 ? 3.155 2.418 -1.474 1.00 0.00 73 VAL A CA 19
ATOM 24902 C C . VAL A 1 73 ? 1.805 2.541 -2.174 1.00 0.00 73 VAL A C 19
ATOM 24903 O O . VAL A 1 73 ? 0.769 2.452 -1.518 1.00 0.00 73 VAL A O 19
ATOM 24916 N N . ARG A 1 74 ? 1.816 2.666 -3.496 1.00 0.00 74 ARG A N 19
ATOM 24917 C CA . ARG A 1 74 ? 0.578 2.824 -4.258 1.00 0.00 74 ARG A CA 19
ATOM 24918 C C . ARG A 1 74 ? -0.360 1.641 -4.098 1.00 0.00 74 ARG A C 19
ATOM 24919 O O . ARG A 1 74 ? -1.559 1.820 -3.977 1.00 0.00 74 ARG A O 19
ATOM 24940 N N . SER A 1 75 ? 0.194 0.456 -4.050 1.00 0.00 75 SER A N 19
ATOM 24941 C CA . SER A 1 75 ? -0.611 -0.750 -3.947 1.00 0.00 75 SER A CA 19
ATOM 24942 C C . SER A 1 75 ? -1.149 -0.946 -2.524 1.00 0.00 75 SER A C 19
ATOM 24943 O O . SER A 1 75 ? -2.328 -1.238 -2.328 1.00 0.00 75 SER A O 19
ATOM 24951 N N . HIS A 1 76 ? -0.300 -0.744 -1.538 1.00 0.00 76 HIS A N 19
ATOM 24952 C CA . HIS A 1 76 ? -0.699 -0.941 -0.156 1.00 0.00 76 HIS A CA 19
ATOM 24953 C C . HIS A 1 76 ? -1.692 0.127 0.285 1.00 0.00 76 HIS A C 19
ATOM 24954 O O . HIS A 1 76 ? -2.695 -0.180 0.930 1.00 0.00 76 HIS A O 19
ATOM 24968 N N . LEU A 1 77 ? -1.453 1.380 -0.102 1.00 0.00 77 LEU A N 19
ATOM 24969 C CA . LEU A 1 77 ? -2.359 2.456 0.272 1.00 0.00 77 LEU A CA 19
ATOM 24970 C C . LEU A 1 77 ? -3.713 2.233 -0.378 1.00 0.00 77 LEU A C 19
ATOM 24971 O O . LEU A 1 77 ? -4.742 2.636 0.161 1.00 0.00 77 LEU A O 19
ATOM 24987 N N . ASP A 1 78 ? -3.692 1.595 -1.535 1.00 0.00 78 ASP A N 19
ATOM 24988 C CA . ASP A 1 78 ? -4.890 1.336 -2.303 1.00 0.00 78 ASP A CA 19
ATOM 24989 C C . ASP A 1 78 ? -5.842 0.457 -1.488 1.00 0.00 78 ASP A C 19
ATOM 24990 O O . ASP A 1 78 ? -7.009 0.669 -1.485 1.00 0.00 78 ASP A O 19
ATOM 24999 N N . ARG A 1 79 ? -5.336 -0.517 -0.753 1.00 0.00 79 ARG A N 19
ATOM 25000 C CA . ARG A 1 79 ? -6.248 -1.298 0.098 1.00 0.00 79 ARG A CA 19
ATOM 25001 C C . ARG A 1 79 ? -6.566 -0.527 1.362 1.00 0.00 79 ARG A C 19
ATOM 25002 O O . ARG A 1 79 ? -7.707 -0.538 1.837 1.00 0.00 79 ARG A O 19
ATOM 25023 N N . ALA A 1 80 ? -5.557 0.165 1.872 1.00 0.00 80 ALA A N 19
ATOM 25024 C CA . ALA A 1 80 ? -5.639 0.874 3.136 1.00 0.00 80 ALA A CA 19
ATOM 25025 C C . ALA A 1 80 ? -6.706 1.956 3.125 1.00 0.00 80 ALA A C 19
ATOM 25026 O O . ALA A 1 80 ? -7.597 1.973 3.969 1.00 0.00 80 ALA A O 19
ATOM 25033 N N . ASN A 1 81 ? -6.649 2.813 2.134 1.00 0.00 81 ASN A N 19
ATOM 25034 C CA . ASN A 1 81 ? -7.574 3.935 2.048 1.00 0.00 81 ASN A CA 19
ATOM 25035 C C . ASN A 1 81 ? -8.955 3.464 1.666 1.00 0.00 81 ASN A C 19
ATOM 25036 O O . ASN A 1 81 ? -9.940 4.047 2.045 1.00 0.00 81 ASN A O 19
ATOM 25047 N N . TRP A 1 82 ? -9.020 2.396 0.917 1.00 0.00 82 TRP A N 19
ATOM 25048 C CA . TRP A 1 82 ? -10.284 1.822 0.505 1.00 0.00 82 TRP A CA 19
ATOM 25049 C C . TRP A 1 82 ? -11.029 1.217 1.685 1.00 0.00 82 TRP A C 19
ATOM 25050 O O . TRP A 1 82 ? -12.250 1.139 1.683 1.00 0.00 82 TRP A O 19
ATOM 25071 N N . MET A 1 83 ? -10.288 0.787 2.685 1.00 0.00 83 MET A N 19
ATOM 25072 C CA . MET A 1 83 ? -10.883 0.237 3.892 1.00 0.00 83 MET A CA 19
ATOM 25073 C C . MET A 1 83 ? -11.506 1.350 4.744 1.00 0.00 83 MET A C 19
ATOM 25074 O O . MET A 1 83 ? -12.522 1.144 5.415 1.00 0.00 83 MET A O 19
ATOM 25088 N N . VAL A 1 84 ? -10.921 2.531 4.695 1.00 0.00 84 VAL A N 19
ATOM 25089 C CA . VAL A 1 84 ? -11.404 3.623 5.504 1.00 0.00 84 VAL A CA 19
ATOM 25090 C C . VAL A 1 84 ? -12.383 4.528 4.767 1.00 0.00 84 VAL A C 19
ATOM 25091 O O . VAL A 1 84 ? -12.112 5.035 3.689 1.00 0.00 84 VAL A O 19
ATOM 25104 N N . THR A 1 85 ? -13.547 4.660 5.321 1.00 0.00 85 THR A N 19
ATOM 25105 C CA . THR A 1 85 ? -14.520 5.598 4.828 1.00 0.00 85 THR A CA 19
ATOM 25106 C C . THR A 1 85 ? -14.751 6.687 5.870 1.00 0.00 85 THR A C 19
ATOM 25107 O O . THR A 1 85 ? -15.448 7.678 5.640 1.00 0.00 85 THR A O 19
ATOM 25118 N N . THR A 1 86 ? -14.108 6.500 6.999 1.00 0.00 86 THR A N 19
ATOM 25119 C CA . THR A 1 86 ? -14.191 7.390 8.114 1.00 0.00 86 THR A CA 19
ATOM 25120 C C . THR A 1 86 ? -13.200 8.549 7.917 1.00 0.00 86 THR A C 19
ATOM 25121 O O . THR A 1 86 ? -12.000 8.365 8.095 1.00 0.00 86 THR A O 19
ATOM 25132 N N . GLY A 1 87 ? -13.698 9.702 7.491 1.00 0.00 87 GLY A N 19
ATOM 25133 C CA . GLY A 1 87 ? -12.844 10.867 7.308 1.00 0.00 87 GLY A CA 19
ATOM 25134 C C . GLY A 1 87 ? -11.953 10.737 6.092 1.00 0.00 87 GLY A C 19
ATOM 25135 O O . GLY A 1 87 ? -10.768 10.365 6.203 1.00 0.00 87 GLY A O 19
ATOM 25139 N N . TYR A 1 88 ? -12.495 11.049 4.941 1.00 0.00 88 TYR A N 19
ATOM 25140 C CA . TYR A 1 88 ? -11.763 10.889 3.705 1.00 0.00 88 TYR A CA 19
ATOM 25141 C C . TYR A 1 88 ? -11.745 12.223 2.941 1.00 0.00 88 TYR A C 19
ATOM 25142 O O . TYR A 1 88 ? -12.598 13.101 3.177 1.00 0.00 88 TYR A O 19
ATOM 25160 N N . LYS A 1 89 ? -10.772 12.382 2.064 1.00 0.00 89 LYS A N 19
ATOM 25161 C CA . LYS A 1 89 ? -10.676 13.547 1.195 1.00 0.00 89 LYS A CA 19
ATOM 25162 C C . LYS A 1 89 ? -11.665 13.376 0.044 1.00 0.00 89 LYS A C 19
ATOM 25163 O O . LYS A 1 89 ? -12.177 12.276 -0.173 1.00 0.00 89 LYS A O 19
ATOM 25182 N N . GLU A 1 90 ? -11.934 14.430 -0.691 1.00 0.00 90 GLU A N 19
ATOM 25183 C CA . GLU A 1 90 ? -12.858 14.313 -1.792 1.00 0.00 90 GLU A CA 19
ATOM 25184 C C . GLU A 1 90 ? -12.226 13.620 -2.986 1.00 0.00 90 GLU A C 19
ATOM 25185 O O . GLU A 1 90 ? -11.170 14.028 -3.484 1.00 0.00 90 GLU A O 19
ATOM 25197 N N . LEU A 1 91 ? -12.863 12.552 -3.406 1.00 0.00 91 LEU A N 19
ATOM 25198 C CA . LEU A 1 91 ? -12.434 11.758 -4.557 1.00 0.00 91 LEU A CA 19
ATOM 25199 C C . LEU A 1 91 ? -13.223 12.161 -5.786 1.00 0.00 91 LEU A C 19
ATOM 25200 O O . LEU A 1 91 ? -13.196 11.494 -6.830 1.00 0.00 91 LEU A O 19
ATOM 25216 N N . PHE A 1 92 ? -13.908 13.253 -5.667 1.00 0.00 92 PHE A N 19
ATOM 25217 C CA . PHE A 1 92 ? -14.736 13.754 -6.713 1.00 0.00 92 PHE A CA 19
ATOM 25218 C C . PHE A 1 92 ? -13.970 14.807 -7.463 1.00 0.00 92 PHE A C 19
ATOM 25219 O O . PHE A 1 92 ? -13.464 15.751 -6.864 1.00 0.00 92 PHE A O 19
ATOM 25236 N N . ALA A 1 93 ? -13.861 14.641 -8.746 1.00 0.00 93 ALA A N 19
ATOM 25237 C CA . ALA A 1 93 ? -13.112 15.558 -9.551 1.00 0.00 93 ALA A CA 19
ATOM 25238 C C . ALA A 1 93 ? -14.048 16.549 -10.206 1.00 0.00 93 ALA A C 19
ATOM 25239 O O . ALA A 1 93 ? -14.783 16.209 -11.141 1.00 0.00 93 ALA A O 19
ATOM 25246 N N . ARG A 1 94 ? -14.065 17.741 -9.675 1.00 0.00 94 ARG A N 19
ATOM 25247 C CA . ARG A 1 94 ? -14.891 18.809 -10.180 1.00 0.00 94 ARG A CA 19
ATOM 25248 C C . ARG A 1 94 ? -14.060 20.052 -10.413 1.00 0.00 94 ARG A C 19
ATOM 25249 O O . ARG A 1 94 ? -13.734 20.772 -9.446 1.00 0.00 94 ARG A O 19
ATOM 25271 N N . GLY A 1 11 ? 4.487 -22.300 0.674 1.00 0.00 11 GLY A N 20
ATOM 25272 C CA . GLY A 1 11 ? 5.095 -20.969 0.748 1.00 0.00 11 GLY A CA 20
ATOM 25273 C C . GLY A 1 11 ? 4.681 -20.241 1.994 1.00 0.00 11 GLY A C 20
ATOM 25274 O O . GLY A 1 11 ? 4.044 -19.186 1.922 1.00 0.00 11 GLY A O 20
ATOM 25278 N N . SER A 1 12 ? 5.012 -20.798 3.131 1.00 0.00 12 SER A N 20
ATOM 25279 C CA . SER A 1 12 ? 4.672 -20.210 4.381 1.00 0.00 12 SER A CA 20
ATOM 25280 C C . SER A 1 12 ? 5.902 -20.081 5.267 1.00 0.00 12 SER A C 20
ATOM 25281 O O . SER A 1 12 ? 6.346 -21.042 5.894 1.00 0.00 12 SER A O 20
ATOM 25289 N N . LYS A 1 13 ? 6.472 -18.911 5.246 1.00 0.00 13 LYS A N 20
ATOM 25290 C CA . LYS A 1 13 ? 7.632 -18.553 6.034 1.00 0.00 13 LYS A CA 20
ATOM 25291 C C . LYS A 1 13 ? 7.713 -17.050 6.012 1.00 0.00 13 LYS A C 20
ATOM 25292 O O . LYS A 1 13 ? 7.446 -16.377 7.010 1.00 0.00 13 LYS A O 20
ATOM 25311 N N . ARG A 1 14 ? 8.020 -16.549 4.841 1.00 0.00 14 ARG A N 20
ATOM 25312 C CA . ARG A 1 14 ? 8.093 -15.154 4.549 1.00 0.00 14 ARG A CA 20
ATOM 25313 C C . ARG A 1 14 ? 8.355 -14.995 3.080 1.00 0.00 14 ARG A C 20
ATOM 25314 O O . ARG A 1 14 ? 9.429 -15.357 2.585 1.00 0.00 14 ARG A O 20
ATOM 25335 N N . LYS A 1 15 ? 7.388 -14.519 2.378 1.00 0.00 15 LYS A N 20
ATOM 25336 C CA . LYS A 1 15 ? 7.544 -14.265 0.981 1.00 0.00 15 LYS A CA 20
ATOM 25337 C C . LYS A 1 15 ? 7.645 -12.779 0.782 1.00 0.00 15 LYS A C 20
ATOM 25338 O O . LYS A 1 15 ? 7.164 -12.006 1.629 1.00 0.00 15 LYS A O 20
ATOM 25357 N N . VAL A 1 16 ? 8.312 -12.361 -0.260 1.00 0.00 16 VAL A N 20
ATOM 25358 C CA . VAL A 1 16 ? 8.333 -10.960 -0.572 1.00 0.00 16 VAL A CA 20
ATOM 25359 C C . VAL A 1 16 ? 6.981 -10.573 -1.122 1.00 0.00 16 VAL A C 20
ATOM 25360 O O . VAL A 1 16 ? 6.377 -11.317 -1.911 1.00 0.00 16 VAL A O 20
ATOM 25373 N N . GLN A 1 17 ? 6.479 -9.486 -0.670 1.00 0.00 17 GLN A N 20
ATOM 25374 C CA . GLN A 1 17 ? 5.173 -9.077 -1.049 1.00 0.00 17 GLN A CA 20
ATOM 25375 C C . GLN A 1 17 ? 5.259 -7.923 -2.036 1.00 0.00 17 GLN A C 20
ATOM 25376 O O . GLN A 1 17 ? 5.224 -8.135 -3.252 1.00 0.00 17 GLN A O 20
ATOM 25390 N N . ASP A 1 18 ? 5.408 -6.710 -1.491 1.00 0.00 18 ASP A N 20
ATOM 25391 C CA . ASP A 1 18 ? 5.568 -5.463 -2.259 1.00 0.00 18 ASP A CA 20
ATOM 25392 C C . ASP A 1 18 ? 4.368 -5.196 -3.204 1.00 0.00 18 ASP A C 20
ATOM 25393 O O . ASP A 1 18 ? 4.454 -4.404 -4.157 1.00 0.00 18 ASP A O 20
ATOM 25402 N N . GLU A 1 19 ? 3.231 -5.795 -2.883 1.00 0.00 19 GLU A N 20
ATOM 25403 C CA . GLU A 1 19 ? 2.028 -5.670 -3.678 1.00 0.00 19 GLU A CA 20
ATOM 25404 C C . GLU A 1 19 ? 0.814 -5.933 -2.809 1.00 0.00 19 GLU A C 20
ATOM 25405 O O . GLU A 1 19 ? 0.958 -6.356 -1.672 1.00 0.00 19 GLU A O 20
ATOM 25417 N N . VAL A 1 20 ? -0.358 -5.719 -3.347 1.00 0.00 20 VAL A N 20
ATOM 25418 C CA . VAL A 1 20 ? -1.586 -5.924 -2.614 1.00 0.00 20 VAL A CA 20
ATOM 25419 C C . VAL A 1 20 ? -2.443 -6.923 -3.411 1.00 0.00 20 VAL A C 20
ATOM 25420 O O . VAL A 1 20 ? -2.429 -6.905 -4.657 1.00 0.00 20 VAL A O 20
ATOM 25433 N N . PRO A 1 21 ? -3.130 -7.844 -2.740 1.00 0.00 21 PRO A N 20
ATOM 25434 C CA . PRO A 1 21 ? -3.984 -8.812 -3.398 1.00 0.00 21 PRO A CA 20
ATOM 25435 C C . PRO A 1 21 ? -5.269 -8.206 -4.026 1.00 0.00 21 PRO A C 20
ATOM 25436 O O . PRO A 1 21 ? -6.331 -8.137 -3.399 1.00 0.00 21 PRO A O 20
ATOM 25447 N N . TRP A 1 22 ? -5.108 -7.687 -5.229 1.00 0.00 22 TRP A N 20
ATOM 25448 C CA . TRP A 1 22 ? -6.213 -7.214 -6.079 1.00 0.00 22 TRP A CA 20
ATOM 25449 C C . TRP A 1 22 ? -6.128 -8.016 -7.372 1.00 0.00 22 TRP A C 20
ATOM 25450 O O . TRP A 1 22 ? -6.914 -7.847 -8.314 1.00 0.00 22 TRP A O 20
ATOM 25471 N N . SER A 1 23 ? -5.158 -8.893 -7.381 1.00 0.00 23 SER A N 20
ATOM 25472 C CA . SER A 1 23 ? -4.779 -9.678 -8.507 1.00 0.00 23 SER A CA 20
ATOM 25473 C C . SER A 1 23 ? -5.686 -10.890 -8.713 1.00 0.00 23 SER A C 20
ATOM 25474 O O . SER A 1 23 ? -6.244 -11.088 -9.802 1.00 0.00 23 SER A O 20
ATOM 25482 N N . ASP A 1 24 ? -5.842 -11.693 -7.684 1.00 0.00 24 ASP A N 20
ATOM 25483 C CA . ASP A 1 24 ? -6.658 -12.890 -7.807 1.00 0.00 24 ASP A CA 20
ATOM 25484 C C . ASP A 1 24 ? -7.878 -12.769 -6.946 1.00 0.00 24 ASP A C 20
ATOM 25485 O O . ASP A 1 24 ? -8.995 -12.974 -7.402 1.00 0.00 24 ASP A O 20
ATOM 25494 N N . SER A 1 25 ? -7.662 -12.387 -5.714 1.00 0.00 25 SER A N 20
ATOM 25495 C CA . SER A 1 25 ? -8.688 -12.189 -4.706 1.00 0.00 25 SER A CA 20
ATOM 25496 C C . SER A 1 25 ? -8.002 -11.534 -3.534 1.00 0.00 25 SER A C 20
ATOM 25497 O O . SER A 1 25 ? -6.774 -11.374 -3.568 1.00 0.00 25 SER A O 20
ATOM 25505 N N . LEU A 1 26 ? -8.755 -11.162 -2.533 1.00 0.00 26 LEU A N 20
ATOM 25506 C CA . LEU A 1 26 ? -8.203 -10.630 -1.319 1.00 0.00 26 LEU A CA 20
ATOM 25507 C C . LEU A 1 26 ? -7.776 -11.851 -0.502 1.00 0.00 26 LEU A C 20
ATOM 25508 O O . LEU A 1 26 ? -8.504 -12.854 -0.472 1.00 0.00 26 LEU A O 20
ATOM 25524 N N . THR A 1 27 ? -6.639 -11.805 0.137 1.00 0.00 27 THR A N 20
ATOM 25525 C CA . THR A 1 27 ? -6.091 -12.991 0.725 1.00 0.00 27 THR A CA 20
ATOM 25526 C C . THR A 1 27 ? -5.849 -12.822 2.205 1.00 0.00 27 THR A C 20
ATOM 25527 O O . THR A 1 27 ? -5.700 -11.690 2.700 1.00 0.00 27 THR A O 20
ATOM 25538 N N . ALA A 1 28 ? -5.779 -13.941 2.892 1.00 0.00 28 ALA A N 20
ATOM 25539 C CA . ALA A 1 28 ? -5.630 -13.987 4.326 1.00 0.00 28 ALA A CA 20
ATOM 25540 C C . ALA A 1 28 ? -4.320 -13.366 4.823 1.00 0.00 28 ALA A C 20
ATOM 25541 O O . ALA A 1 28 ? -4.293 -12.777 5.905 1.00 0.00 28 ALA A O 20
ATOM 25548 N N . TYR A 1 29 ? -3.243 -13.454 4.026 1.00 0.00 29 TYR A N 20
ATOM 25549 C CA . TYR A 1 29 ? -1.957 -12.934 4.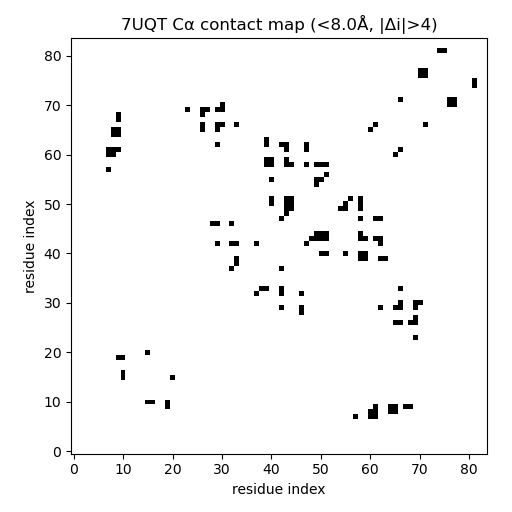485 1.00 0.00 29 TYR A CA 20
ATOM 25550 C C . TYR A 1 29 ? -2.019 -11.416 4.644 1.00 0.00 29 TYR A C 20
ATOM 25551 O O . TYR A 1 29 ? -1.607 -10.876 5.676 1.00 0.00 29 TYR A O 20
ATOM 25569 N N . ASP A 1 30 ? -2.577 -10.733 3.658 1.00 0.00 30 ASP A N 20
ATOM 25570 C CA . ASP A 1 30 ? -2.763 -9.302 3.781 1.00 0.00 30 ASP A CA 20
ATOM 25571 C C . ASP A 1 30 ? -3.899 -8.958 4.659 1.00 0.00 30 ASP A C 20
ATOM 25572 O O . ASP A 1 30 ? -3.912 -7.912 5.253 1.00 0.00 30 ASP A O 20
ATOM 25581 N N . ASN A 1 31 ? -4.860 -9.846 4.759 1.00 0.00 31 ASN A N 20
ATOM 25582 C CA . ASN A 1 31 ? -6.007 -9.632 5.630 1.00 0.00 31 ASN A CA 20
ATOM 25583 C C . ASN A 1 31 ? -5.535 -9.427 7.089 1.00 0.00 31 ASN A C 20
ATOM 25584 O O . ASN A 1 31 ? -5.997 -8.519 7.774 1.00 0.00 31 ASN A O 20
ATOM 25595 N N . GLU A 1 32 ? -4.539 -10.215 7.514 1.00 0.00 32 GLU A N 20
ATOM 25596 C CA . GLU A 1 32 ? -3.928 -10.065 8.857 1.00 0.00 32 GLU A CA 20
ATOM 25597 C C . GLU A 1 32 ? -3.029 -8.815 8.907 1.00 0.00 32 GLU A C 20
ATOM 25598 O O . GLU A 1 32 ? -2.794 -8.226 9.969 1.00 0.00 32 GLU A O 20
ATOM 25610 N N . HIS A 1 33 ? -2.566 -8.421 7.747 1.00 0.00 33 HIS A N 20
ATOM 25611 C CA . HIS A 1 33 ? -1.574 -7.364 7.569 1.00 0.00 33 HIS A CA 20
ATOM 25612 C C . HIS A 1 33 ? -2.257 -5.993 7.501 1.00 0.00 33 HIS A C 20
ATOM 25613 O O . HIS A 1 33 ? -1.627 -4.980 7.718 1.00 0.00 33 HIS A O 20
ATOM 25627 N N . PHE A 1 34 ? -3.561 -5.976 7.219 1.00 0.00 34 PHE A N 20
ATOM 25628 C CA . PHE A 1 34 ? -4.312 -4.737 7.021 1.00 0.00 34 PHE A CA 20
ATOM 25629 C C . PHE A 1 34 ? -4.273 -3.774 8.187 1.00 0.00 34 PHE A C 20
ATOM 25630 O O . PHE A 1 34 ? -4.529 -2.580 8.014 1.00 0.00 34 PHE A O 20
ATOM 25647 N N . THR A 1 35 ? -3.955 -4.271 9.352 1.00 0.00 35 THR A N 20
ATOM 25648 C CA . THR A 1 35 ? -3.767 -3.432 10.492 1.00 0.00 35 THR A CA 20
ATOM 25649 C C . THR A 1 35 ? -2.625 -2.421 10.210 1.00 0.00 35 THR A C 20
ATOM 25650 O O . THR A 1 35 ? -2.751 -1.229 10.507 1.00 0.00 35 THR A O 20
ATOM 25661 N N . ILE A 1 36 ? -1.554 -2.885 9.534 1.00 0.00 36 ILE A N 20
ATOM 25662 C CA . ILE A 1 36 ? -0.411 -2.008 9.268 1.00 0.00 36 ILE A CA 20
ATOM 25663 C C . ILE A 1 36 ? -0.723 -1.042 8.137 1.00 0.00 36 ILE A C 20
ATOM 25664 O O . ILE A 1 36 ? -0.123 0.022 8.017 1.00 0.00 36 ILE A O 20
ATOM 25680 N N . TYR A 1 37 ? -1.713 -1.412 7.340 1.00 0.00 37 TYR A N 20
ATOM 25681 C CA . TYR A 1 37 ? -2.176 -0.610 6.216 1.00 0.00 37 TYR A CA 20
ATOM 25682 C C . TYR A 1 37 ? -2.717 0.724 6.670 1.00 0.00 37 TYR A C 20
ATOM 25683 O O . TYR A 1 37 ? -2.538 1.740 5.992 1.00 0.00 37 TYR A O 20
ATOM 25701 N N . MET A 1 38 ? -3.326 0.740 7.841 1.00 0.00 38 MET A N 20
ATOM 25702 C CA . MET A 1 38 ? -3.869 1.971 8.386 1.00 0.00 38 MET A CA 20
ATOM 25703 C C . MET A 1 38 ? -2.750 2.956 8.702 1.00 0.00 38 MET A C 20
ATOM 25704 O O . MET A 1 38 ? -2.945 4.170 8.686 1.00 0.00 38 MET A O 20
ATOM 25718 N N . ARG A 1 39 ? -1.573 2.427 8.967 1.00 0.00 39 ARG A N 20
ATOM 25719 C CA . ARG A 1 39 ? -0.416 3.262 9.225 1.00 0.00 39 ARG A CA 20
ATOM 25720 C C . ARG A 1 39 ? 0.148 3.799 7.920 1.00 0.00 39 ARG A C 20
ATOM 25721 O O . ARG A 1 39 ? 0.617 4.926 7.843 1.00 0.00 39 ARG A O 20
ATOM 25742 N N . LEU A 1 40 ? 0.057 2.988 6.884 1.00 0.00 40 LEU A N 20
ATOM 25743 C CA . LEU A 1 40 ? 0.566 3.346 5.570 1.00 0.00 40 LEU A CA 20
ATOM 25744 C C . LEU A 1 40 ? -0.255 4.498 4.981 1.00 0.00 40 LEU A C 20
ATOM 25745 O O . LEU A 1 40 ? 0.282 5.405 4.338 1.00 0.00 40 LEU A O 20
ATOM 25761 N N . LEU A 1 41 ? -1.558 4.464 5.223 1.00 0.00 41 LEU A N 20
ATOM 25762 C CA . LEU A 1 41 ? -2.456 5.491 4.719 1.00 0.00 41 LEU A CA 20
ATOM 25763 C C . LEU A 1 41 ? -2.249 6.800 5.464 1.00 0.00 41 LEU A C 20
ATOM 25764 O O . LEU A 1 41 ? -2.470 7.878 4.920 1.00 0.00 41 LEU A O 20
ATOM 25780 N N . ASP A 1 42 ? -1.808 6.687 6.706 1.00 0.00 42 ASP A N 20
ATOM 25781 C CA . ASP A 1 42 ? -1.570 7.839 7.577 1.00 0.00 42 ASP A CA 20
ATOM 25782 C C . ASP A 1 42 ? -0.553 8.778 6.927 1.00 0.00 42 ASP A C 20
ATOM 25783 O O . ASP A 1 42 ? -0.727 10.000 6.921 1.00 0.00 42 ASP A O 20
ATOM 25792 N N . ALA A 1 43 ? 0.472 8.188 6.322 1.00 0.00 43 ALA A N 20
ATOM 25793 C CA . ALA A 1 43 ? 1.504 8.950 5.630 1.00 0.00 43 ALA A CA 20
ATOM 25794 C C . ALA A 1 43 ? 0.958 9.542 4.325 1.00 0.00 43 ALA A C 20
ATOM 25795 O O . ALA A 1 43 ? 1.329 10.636 3.919 1.00 0.00 43 ALA A O 20
ATOM 25802 N N . SER A 1 44 ? 0.044 8.827 3.700 1.00 0.00 44 SER A N 20
ATOM 25803 C CA . SER A 1 44 ? -0.580 9.273 2.460 1.00 0.00 44 SER A CA 20
ATOM 25804 C C . SER A 1 44 ? -1.425 10.521 2.746 1.00 0.00 44 SER A C 20
ATOM 25805 O O . SER A 1 44 ? -1.397 11.501 1.996 1.00 0.00 44 SER A O 20
ATOM 25813 N N . ALA A 1 45 ? -2.102 10.503 3.892 1.00 0.00 45 ALA A N 20
ATOM 25814 C CA . ALA A 1 45 ? -2.949 11.603 4.337 1.00 0.00 45 ALA A CA 20
ATOM 25815 C C . ALA A 1 45 ? -2.114 12.787 4.830 1.00 0.00 45 ALA A C 20
ATOM 25816 O O . ALA A 1 45 ? -2.644 13.838 5.184 1.00 0.00 45 ALA A O 20
ATOM 25823 N N . ASP A 1 46 ? -0.814 12.610 4.854 1.00 0.00 46 ASP A N 20
ATOM 25824 C CA . ASP A 1 46 ? 0.112 13.657 5.282 1.00 0.00 46 ASP A CA 20
ATOM 25825 C C . ASP A 1 46 ? 0.602 14.412 4.050 1.00 0.00 46 ASP A C 20
ATOM 25826 O O . ASP A 1 46 ? 1.367 15.386 4.141 1.00 0.00 46 ASP A O 20
ATOM 25835 N N . ASP A 1 47 ? 0.100 13.960 2.898 1.00 0.00 47 ASP A N 20
ATOM 25836 C CA . ASP A 1 47 ? 0.453 14.474 1.571 1.00 0.00 47 ASP A CA 20
ATOM 25837 C C . ASP A 1 47 ? 1.928 14.248 1.337 1.00 0.00 47 ASP A C 20
ATOM 25838 O O . ASP A 1 47 ? 2.713 15.161 1.115 1.00 0.00 47 ASP A O 20
ATOM 25847 N N . ALA A 1 48 ? 2.307 13.022 1.511 1.00 0.00 48 ALA A N 20
ATOM 25848 C CA . ALA A 1 48 ? 3.651 12.589 1.291 1.00 0.00 48 ALA A CA 20
ATOM 25849 C C . ALA A 1 48 ? 3.693 11.847 -0.021 1.00 0.00 48 ALA A C 20
ATOM 25850 O O . ALA A 1 48 ? 2.683 11.275 -0.431 1.00 0.00 48 ALA A O 20
ATOM 25857 N N . SER A 1 49 ? 4.809 11.867 -0.690 1.00 0.00 49 SER A N 20
ATOM 25858 C CA . SER A 1 49 ? 4.932 11.152 -1.915 1.00 0.00 49 SER A CA 20
ATOM 25859 C C . SER A 1 49 ? 5.260 9.695 -1.616 1.00 0.00 49 SER A C 20
ATOM 25860 O O . SER A 1 49 ? 5.744 9.375 -0.519 1.00 0.00 49 SER A O 20
ATOM 25868 N N . GLU A 1 50 ? 5.004 8.829 -2.572 1.00 0.00 50 GLU A N 20
ATOM 25869 C CA . GLU A 1 50 ? 5.199 7.396 -2.416 1.00 0.00 50 GLU A CA 20
ATOM 25870 C C . GLU A 1 50 ? 6.622 7.032 -2.028 1.00 0.00 50 GLU A C 20
ATOM 25871 O O . GLU A 1 50 ? 6.824 6.157 -1.210 1.00 0.00 50 GLU A O 20
ATOM 25883 N N . ASP A 1 51 ? 7.585 7.746 -2.577 1.00 0.00 51 ASP A N 20
ATOM 25884 C CA . ASP A 1 51 ? 9.006 7.506 -2.284 1.00 0.00 51 ASP A CA 20
ATOM 25885 C C . ASP A 1 51 ? 9.320 7.878 -0.836 1.00 0.00 51 ASP A C 20
ATOM 25886 O O . ASP A 1 51 ? 10.031 7.149 -0.141 1.00 0.00 51 ASP A O 20
ATOM 25895 N N . GLU A 1 52 ? 8.742 8.977 -0.377 1.00 0.00 52 GLU A N 20
ATOM 25896 C CA . GLU A 1 52 ? 8.883 9.417 0.985 1.00 0.00 52 GLU A CA 20
ATOM 25897 C C . GLU A 1 52 ? 8.265 8.414 1.914 1.00 0.00 52 GLU A C 20
ATOM 25898 O O . GLU A 1 52 ? 8.907 7.925 2.832 1.00 0.00 52 GLU A O 20
ATOM 25910 N N . MET A 1 53 ? 7.036 8.066 1.624 1.00 0.00 53 MET A N 20
ATOM 25911 C CA . MET A 1 53 ? 6.270 7.150 2.439 1.00 0.00 53 MET A CA 20
ATOM 25912 C C . MET A 1 53 ? 6.921 5.810 2.512 1.00 0.00 53 MET A C 20
ATOM 25913 O O . MET A 1 53 ? 7.151 5.322 3.586 1.00 0.00 53 MET A O 20
ATOM 25927 N N . ALA A 1 54 ? 7.261 5.245 1.375 1.00 0.00 54 ALA A N 20
ATOM 25928 C CA . ALA A 1 54 ? 7.893 3.936 1.277 1.00 0.00 54 ALA A CA 20
ATOM 25929 C C . ALA A 1 54 ? 9.094 3.819 2.174 1.00 0.00 54 ALA A C 20
ATOM 25930 O O . ALA A 1 54 ? 9.298 2.800 2.809 1.00 0.00 54 ALA A O 20
ATOM 25937 N N . GLN A 1 55 ? 9.830 4.890 2.275 1.00 0.00 55 GLN A N 20
ATOM 25938 C CA . GLN A 1 55 ? 11.025 4.946 3.065 1.00 0.00 55 GLN A CA 20
ATOM 25939 C C . GLN A 1 55 ? 10.687 4.937 4.556 1.00 0.00 55 GLN A C 20
ATOM 25940 O O . GLN A 1 55 ? 11.438 4.428 5.375 1.00 0.00 55 GLN A O 20
ATOM 25954 N N . LEU A 1 56 ? 9.564 5.494 4.881 1.00 0.00 56 LEU A N 20
ATOM 25955 C CA . LEU A 1 56 ? 9.171 5.701 6.251 1.00 0.00 56 LEU A CA 20
ATOM 25956 C C . LEU A 1 56 ? 8.291 4.564 6.762 1.00 0.00 56 LEU A C 20
ATOM 25957 O O . LEU A 1 56 ? 8.603 3.915 7.754 1.00 0.00 56 LEU A O 20
ATOM 25973 N N . VAL A 1 57 ? 7.212 4.314 6.061 1.00 0.00 57 VAL A N 20
ATOM 25974 C CA . VAL A 1 57 ? 6.244 3.331 6.467 1.00 0.00 57 VAL A CA 20
ATOM 25975 C C . VAL A 1 57 ? 6.680 1.909 6.119 1.00 0.00 57 VAL A C 20
ATOM 25976 O O . VAL A 1 57 ? 6.498 0.984 6.916 1.00 0.00 57 VAL A O 20
ATOM 25989 N N . LEU A 1 58 ? 7.276 1.729 4.953 1.00 0.00 58 LEU A N 20
ATOM 25990 C CA . LEU A 1 58 ? 7.790 0.409 4.593 1.00 0.00 58 LEU A CA 20
ATOM 25991 C C . LEU A 1 58 ? 9.265 0.281 4.877 1.00 0.00 58 LEU A C 20
ATOM 25992 O O . LEU A 1 58 ? 9.813 -0.815 4.826 1.00 0.00 58 LEU A O 20
ATOM 26008 N N . GLY A 1 59 ? 9.911 1.396 5.194 1.00 0.00 59 GLY A N 20
ATOM 26009 C CA . GLY A 1 59 ? 11.325 1.349 5.517 1.00 0.00 59 GLY A CA 20
ATOM 26010 C C . GLY A 1 59 ? 12.186 1.071 4.304 1.00 0.00 59 GLY A C 20
ATOM 26011 O O . GLY A 1 59 ? 13.329 0.620 4.422 1.00 0.00 59 GLY A O 20
ATOM 26015 N N . ILE A 1 60 ? 11.656 1.356 3.153 1.00 0.00 60 ILE A N 20
ATOM 26016 C CA . ILE A 1 60 ? 12.306 1.043 1.921 1.00 0.00 60 ILE A CA 20
ATOM 26017 C C . ILE A 1 60 ? 12.831 2.290 1.272 1.00 0.00 60 ILE A C 20
ATOM 26018 O O . ILE A 1 60 ? 12.070 3.154 0.847 1.00 0.00 60 ILE A O 20
ATOM 26034 N N . ASP A 1 61 ? 14.130 2.392 1.242 1.00 0.00 61 ASP A N 20
ATOM 26035 C CA . ASP A 1 61 ? 14.814 3.515 0.643 1.00 0.00 61 ASP A CA 20
ATOM 26036 C C . ASP A 1 61 ? 14.591 3.531 -0.859 1.00 0.00 61 ASP A C 20
ATOM 26037 O O . ASP A 1 61 ? 15.003 2.613 -1.554 1.00 0.00 61 ASP A O 20
ATOM 26046 N N . PRO A 1 62 ? 13.944 4.570 -1.387 1.00 0.00 62 PRO A N 20
ATOM 26047 C CA . PRO A 1 62 ? 13.634 4.665 -2.808 1.00 0.00 62 PRO A CA 20
ATOM 26048 C C . PRO A 1 62 ? 14.815 5.152 -3.649 1.00 0.00 62 PRO A C 20
ATOM 26049 O O . PRO A 1 62 ? 14.688 5.378 -4.832 1.00 0.00 62 PRO A O 20
ATOM 26060 N N . MET A 1 63 ? 15.939 5.372 -3.037 1.00 0.00 63 MET A N 20
ATOM 26061 C CA . MET A 1 63 ? 17.108 5.745 -3.796 1.00 0.00 63 MET A CA 20
ATOM 26062 C C . MET A 1 63 ? 17.788 4.483 -4.296 1.00 0.00 63 MET A C 20
ATOM 26063 O O . MET A 1 63 ? 18.426 4.461 -5.351 1.00 0.00 63 MET A O 20
ATOM 26077 N N . ARG A 1 64 ? 17.660 3.447 -3.506 1.00 0.00 64 ARG A N 20
ATOM 26078 C CA . ARG A 1 64 ? 18.224 2.135 -3.793 1.00 0.00 64 ARG A CA 20
ATOM 26079 C C . ARG A 1 64 ? 17.152 1.112 -4.233 1.00 0.00 64 ARG A C 20
ATOM 26080 O O . ARG A 1 64 ? 17.377 0.325 -5.152 1.00 0.00 64 ARG A O 20
ATOM 26101 N N . GLU A 1 65 ? 15.990 1.156 -3.601 1.00 0.00 65 GLU A N 20
ATOM 26102 C CA . GLU A 1 65 ? 14.880 0.218 -3.873 1.00 0.00 65 GLU A CA 20
ATOM 26103 C C . GLU A 1 65 ? 13.594 0.985 -4.338 1.00 0.00 65 GLU A C 20
ATOM 26104 O O . GLU A 1 65 ? 12.512 0.720 -3.829 1.00 0.00 65 GLU A O 20
ATOM 26116 N N . PRO A 1 66 ? 13.665 1.863 -5.373 1.00 0.00 66 PRO A N 20
ATOM 26117 C CA . PRO A 1 66 ? 12.548 2.768 -5.702 1.00 0.00 66 PRO A CA 20
ATOM 26118 C C . PRO A 1 66 ? 11.318 2.104 -6.314 1.00 0.00 66 PRO A C 20
ATOM 26119 O O . PRO A 1 66 ? 10.184 2.436 -5.940 1.00 0.00 66 PRO A O 20
ATOM 26130 N N . GLU A 1 67 ? 11.538 1.172 -7.227 1.00 0.00 67 GLU A N 20
ATOM 26131 C CA . GLU A 1 67 ? 10.459 0.543 -7.966 1.00 0.00 67 GLU A CA 20
ATOM 26132 C C . GLU A 1 67 ? 9.530 -0.178 -7.016 1.00 0.00 67 GLU A C 20
ATOM 26133 O O . GLU A 1 67 ? 8.329 0.082 -6.992 1.00 0.00 67 GLU A O 20
ATOM 26145 N N . ARG A 1 68 ? 10.106 -1.038 -6.206 1.00 0.00 68 ARG A N 20
ATOM 26146 C CA . ARG A 1 68 ? 9.359 -1.777 -5.221 1.00 0.00 68 ARG A CA 20
ATOM 26147 C C . ARG A 1 68 ? 8.763 -0.843 -4.175 1.00 0.00 68 ARG A C 20
ATOM 26148 O O . ARG A 1 68 ? 7.640 -1.037 -3.753 1.00 0.00 68 ARG A O 20
ATOM 26169 N N . ALA A 1 69 ? 9.508 0.208 -3.815 1.00 0.00 69 ALA A N 20
ATOM 26170 C CA . ALA A 1 69 ? 9.068 1.163 -2.804 1.00 0.00 69 ALA A CA 20
ATOM 26171 C C . ALA A 1 69 ? 7.777 1.834 -3.213 1.00 0.00 69 ALA A C 20
ATOM 26172 O O . ALA A 1 69 ? 6.774 1.790 -2.482 1.00 0.00 69 ALA A O 20
ATOM 26179 N N . ARG A 1 70 ? 7.770 2.387 -4.406 1.00 0.00 70 ARG A N 20
ATOM 26180 C CA . ARG A 1 70 ? 6.621 3.097 -4.867 1.00 0.00 70 ARG A CA 20
ATOM 26181 C C . ARG A 1 70 ? 5.505 2.146 -5.236 1.00 0.00 70 ARG A C 20
ATOM 26182 O O . ARG A 1 70 ? 4.336 2.442 -4.992 1.00 0.00 70 ARG A O 20
ATOM 26203 N N . MET A 1 71 ? 5.864 0.976 -5.771 1.00 0.00 71 MET A N 20
ATOM 26204 C CA . MET A 1 71 ? 4.863 0.032 -6.215 1.00 0.00 71 MET A CA 20
ATOM 26205 C C . MET A 1 71 ? 4.120 -0.532 -5.029 1.00 0.00 71 MET A C 20
ATOM 26206 O O . MET A 1 71 ? 2.918 -0.743 -5.100 1.00 0.00 71 MET A O 20
ATOM 26220 N N . ALA A 1 72 ? 4.822 -0.721 -3.922 1.00 0.00 72 ALA A N 20
ATOM 26221 C CA . ALA A 1 72 ? 4.218 -1.252 -2.751 1.00 0.00 72 ALA A CA 20
ATOM 26222 C C . ALA A 1 72 ? 3.316 -0.219 -2.135 1.00 0.00 72 ALA A C 20
ATOM 26223 O O . ALA A 1 72 ? 2.163 -0.481 -1.928 1.00 0.00 72 ALA A O 20
ATOM 26230 N N . VAL A 1 73 ? 3.823 0.985 -1.935 1.00 0.00 73 VAL A N 20
ATOM 26231 C CA . VAL A 1 73 ? 3.030 2.062 -1.339 1.00 0.00 73 VAL A CA 20
ATOM 26232 C C . VAL A 1 73 ? 1.766 2.349 -2.137 1.00 0.00 73 VAL A C 20
ATOM 26233 O O . VAL A 1 73 ? 0.667 2.356 -1.580 1.00 0.00 73 VAL A O 20
ATOM 26246 N N . ARG A 1 74 ? 1.923 2.503 -3.438 1.00 0.00 74 ARG A N 20
ATOM 26247 C CA . ARG A 1 74 ? 0.820 2.804 -4.342 1.00 0.00 74 ARG A CA 20
ATOM 26248 C C . ARG A 1 74 ? -0.243 1.684 -4.319 1.00 0.00 74 ARG A C 20
ATOM 26249 O O . ARG A 1 74 ? -1.438 1.940 -4.471 1.00 0.00 74 ARG A O 20
ATOM 26270 N N . SER A 1 75 ? 0.207 0.473 -4.089 1.00 0.00 75 SER A N 20
ATOM 26271 C CA . SER A 1 75 ? -0.672 -0.680 -4.020 1.00 0.00 75 SER A CA 20
ATOM 26272 C C . SER A 1 75 ? -1.283 -0.831 -2.602 1.00 0.00 75 SER A C 20
ATOM 26273 O O . SER A 1 75 ? -2.489 -0.992 -2.443 1.00 0.00 75 SER A O 20
ATOM 26281 N N . HIS A 1 76 ? -0.444 -0.733 -1.593 1.00 0.00 76 HIS A N 20
ATOM 26282 C CA . HIS A 1 76 ? -0.854 -0.923 -0.212 1.00 0.00 76 HIS A CA 20
ATOM 26283 C C . HIS A 1 76 ? -1.807 0.174 0.260 1.00 0.00 76 HIS A C 20
ATOM 26284 O O . HIS A 1 76 ? -2.805 -0.118 0.909 1.00 0.00 76 HIS A O 20
ATOM 26298 N N . LEU A 1 77 ? -1.537 1.436 -0.101 1.00 0.00 77 LEU A N 20
ATOM 26299 C CA . LEU A 1 77 ? -2.413 2.532 0.309 1.00 0.00 77 LEU A CA 20
ATOM 26300 C C . LEU A 1 77 ? -3.778 2.352 -0.325 1.00 0.00 77 LEU A C 20
ATOM 26301 O O . LEU A 1 77 ? -4.793 2.744 0.244 1.00 0.00 77 LEU A O 20
ATOM 26317 N N . ASP A 1 78 ? -3.786 1.738 -1.494 1.00 0.00 78 ASP A N 20
ATOM 26318 C CA . ASP A 1 78 ? -4.999 1.549 -2.255 1.00 0.00 78 ASP A CA 20
ATOM 26319 C C . ASP A 1 78 ? -5.949 0.645 -1.477 1.00 0.00 78 ASP A C 20
ATOM 26320 O O . ASP A 1 78 ? -7.101 0.894 -1.413 1.00 0.00 78 ASP A O 20
ATOM 26329 N N . ARG A 1 79 ? -5.459 -0.397 -0.836 1.00 0.00 79 ARG A N 20
ATOM 26330 C CA . ARG A 1 79 ? -6.386 -1.166 -0.002 1.00 0.00 79 ARG A CA 20
ATOM 26331 C C . ARG A 1 79 ? -6.613 -0.463 1.324 1.00 0.00 79 ARG A C 20
ATOM 26332 O O . ARG A 1 79 ? -7.704 -0.495 1.861 1.00 0.00 79 ARG A O 20
ATOM 26353 N N . ALA A 1 80 ? -5.580 0.190 1.817 1.00 0.00 80 ALA A N 20
ATOM 26354 C CA . ALA A 1 80 ? -5.606 0.841 3.118 1.00 0.00 80 ALA A CA 20
ATOM 26355 C C . ALA A 1 80 ? -6.697 1.903 3.226 1.00 0.00 80 ALA A C 20
ATOM 26356 O O . ALA A 1 80 ? -7.517 1.870 4.131 1.00 0.00 80 ALA A O 20
ATOM 26363 N N . ASN A 1 81 ? -6.724 2.808 2.283 1.00 0.00 81 ASN A N 20
ATOM 26364 C CA . ASN A 1 81 ? -7.686 3.911 2.316 1.00 0.00 81 ASN A CA 20
ATOM 26365 C C . ASN A 1 81 ? -9.078 3.436 1.978 1.00 0.00 81 ASN A C 20
ATOM 26366 O O . ASN A 1 81 ? -10.047 3.978 2.442 1.00 0.00 81 ASN A O 20
ATOM 26377 N N . TRP A 1 82 ? -9.150 2.407 1.167 1.00 0.00 82 TRP A N 20
ATOM 26378 C CA . TRP A 1 82 ? -10.413 1.807 0.749 1.00 0.00 82 TRP A CA 20
ATOM 26379 C C . TRP A 1 82 ? -11.013 1.023 1.901 1.00 0.00 82 TRP A C 20
ATOM 26380 O O . TRP A 1 82 ? -12.226 0.835 1.975 1.00 0.00 82 TRP A O 20
ATOM 26401 N N . MET A 1 83 ? -10.136 0.533 2.777 1.00 0.00 83 MET A N 20
ATOM 26402 C CA . MET A 1 83 ? -10.520 -0.156 4.003 1.00 0.00 83 MET A CA 20
ATOM 26403 C C . MET A 1 83 ? -11.302 0.814 4.868 1.00 0.00 83 MET A C 20
ATOM 26404 O O . MET A 1 83 ? -12.346 0.474 5.427 1.00 0.00 83 MET A O 20
ATOM 26418 N N . VAL A 1 84 ? -10.836 2.035 4.920 1.00 0.00 84 VAL A N 20
ATOM 26419 C CA . VAL A 1 84 ? -11.509 3.070 5.658 1.00 0.00 84 VAL A CA 20
ATOM 26420 C C . VAL A 1 84 ? -12.555 3.693 4.745 1.00 0.00 84 VAL A C 20
ATOM 26421 O O . VAL A 1 84 ? -12.291 4.681 4.089 1.00 0.00 84 VAL A O 20
ATOM 26434 N N . THR A 1 85 ? -13.719 3.047 4.673 1.00 0.00 85 THR A N 20
ATOM 26435 C CA . THR A 1 85 ? -14.839 3.421 3.794 1.00 0.00 85 THR A CA 20
ATOM 26436 C C . THR A 1 85 ? -14.471 3.319 2.299 1.00 0.00 85 THR A C 20
ATOM 26437 O O . THR A 1 85 ? -13.690 4.119 1.778 1.00 0.00 85 THR A O 20
ATOM 26448 N N . THR A 1 86 ? -15.011 2.305 1.622 1.00 0.00 86 THR A N 20
ATOM 26449 C CA . THR A 1 86 ? -14.750 2.122 0.211 1.00 0.00 86 THR A CA 20
ATOM 26450 C C . THR A 1 86 ? -15.275 3.339 -0.576 1.00 0.00 86 THR A C 20
ATOM 26451 O O . THR A 1 86 ? -16.494 3.542 -0.708 1.00 0.00 86 THR A O 20
ATOM 26462 N N . GLY A 1 87 ? -14.353 4.150 -1.044 1.00 0.00 87 GLY A N 20
ATOM 26463 C CA . GLY A 1 87 ? -14.698 5.368 -1.720 1.00 0.00 87 GLY A CA 20
ATOM 26464 C C . GLY A 1 87 ? -14.214 6.568 -0.946 1.00 0.00 87 GLY A C 20
ATOM 26465 O O . GLY A 1 87 ? -14.872 7.617 -0.930 1.00 0.00 87 GLY A O 20
ATOM 26469 N N . TYR A 1 88 ? -13.069 6.399 -0.290 1.00 0.00 88 TYR A N 20
ATOM 26470 C CA . TYR A 1 88 ? -12.419 7.434 0.501 1.00 0.00 88 TYR A CA 20
ATOM 26471 C C . TYR A 1 88 ? -12.098 8.595 -0.429 1.00 0.00 88 TYR A C 20
ATOM 26472 O O . TYR A 1 88 ? -12.470 9.745 -0.161 1.00 0.00 88 TYR A O 20
ATOM 26490 N N . LYS A 1 89 ? -11.408 8.247 -1.532 1.00 0.00 89 LYS A N 20
ATOM 26491 C CA . LYS A 1 89 ? -11.059 9.122 -2.667 1.00 0.00 89 LYS A CA 20
ATOM 26492 C C . LYS A 1 89 ? -10.188 10.351 -2.317 1.00 0.00 89 LYS A C 20
ATOM 26493 O O . LYS A 1 89 ? -9.104 10.542 -2.890 1.00 0.00 89 LYS A O 20
ATOM 26512 N N . GLU A 1 90 ? -10.648 11.155 -1.406 1.00 0.00 90 GLU A N 20
ATOM 26513 C CA . GLU A 1 90 ? -10.024 12.404 -1.082 1.00 0.00 90 GLU A CA 20
ATOM 26514 C C . GLU A 1 90 ? -8.780 12.259 -0.193 1.00 0.00 90 GLU A C 20
ATOM 26515 O O . GLU A 1 90 ? -8.825 12.417 1.023 1.00 0.00 90 GLU A O 20
ATOM 26527 N N . LEU A 1 91 ? -7.734 11.815 -0.811 1.00 0.00 91 LEU A N 20
ATOM 26528 C CA . LEU A 1 91 ? -6.396 11.860 -0.247 1.00 0.00 91 LEU A CA 20
ATOM 26529 C C . LEU A 1 91 ? -5.714 13.049 -0.857 1.00 0.00 91 LEU A C 20
ATOM 26530 O O . LEU A 1 91 ? -4.866 13.721 -0.256 1.00 0.00 91 LEU A O 20
ATOM 26546 N N . PHE A 1 92 ? -6.157 13.319 -2.038 1.00 0.00 92 PHE A N 20
ATOM 26547 C CA . PHE A 1 92 ? -5.677 14.339 -2.871 1.00 0.00 92 PHE A CA 20
ATOM 26548 C C . PHE A 1 92 ? -6.873 15.025 -3.472 1.00 0.00 92 PHE A C 20
ATOM 26549 O O . PHE A 1 92 ? -7.932 14.396 -3.615 1.00 0.00 92 PHE A O 20
ATOM 26566 N N . ALA A 1 93 ? -6.742 16.281 -3.775 1.00 0.00 93 ALA A N 20
ATOM 26567 C CA . ALA A 1 93 ? -7.812 17.007 -4.407 1.00 0.00 93 ALA A CA 20
ATOM 26568 C C . ALA A 1 93 ? -7.619 16.923 -5.897 1.00 0.00 93 ALA A C 20
ATOM 26569 O O . ALA A 1 93 ? -6.794 17.642 -6.474 1.00 0.00 93 ALA A O 20
ATOM 26576 N N . ARG A 1 94 ? -8.299 16.005 -6.494 1.00 0.00 94 ARG A N 20
ATOM 26577 C CA . ARG A 1 94 ? -8.170 15.743 -7.896 1.00 0.00 94 ARG A CA 20
ATOM 26578 C C . ARG A 1 94 ? -9.420 15.003 -8.312 1.00 0.00 94 ARG A C 20
ATOM 26579 O O . ARG A 1 94 ? -9.451 13.777 -8.165 1.00 0.00 94 ARG A O 20
#

Secondary structure (DSSP, 8-state):
--S--S--S-S-SS---HHHHTTHHHHHHHHHHHTTT--HHHHHHHTS---TTT-HHHHHHHHHHHHHHHHHTSTTT-TTTS--